Protein 1B25 (pdb70)

Radius of gyration: 45.59 Å; Cα contacts (8 Å, |Δi|>4): 6477; chains: 4; bounding box: 80×130×134 Å

Secondary structure (DSSP, 8-state):
--S---EEEEEETTT--EEEEE--HHHHHHH-SHHHHHHHHHHHH-SS--TTSTTS-EEEE--TTTTS--TT--EEEEEEE-TTTSSEEEEEEE-HHHHHHHHTT-SEEEEES--SS-EEEEEETTEEEEEE-TTTTT--HHHHHHHHHHHH-SSSEEEE--HHHHTT-TTB-EEETTTEEE-TTTHHHHHHHTTEEEEEEE--PPPP-S-HHHHHHHHHHHHHHHHHSTTHHHHHHHGGGGHHHHHHHTT-S-BTTTTBS--TTGGGGSHHHHHHHEEEEE--TT-SS--EEEEE-TTS-EEEE-HHHHHHHTGGGT---HHHHHHHHHHHHHHTB-HHHHHHHHHHHHHHHHTTSSSSS--TT-HHHHHHHHHHHHTT-HHHHHHHTT-HHHHHHHHT-GGG--EETTEEP-S---TT-HHHHHHHHH-BTBS-STT---HHHHHT--TT-------THHHHHHHHHHHIIIIIHHHHT--SHHHHHH---TTHHHHHHHHHHS----HHHHHHHHHHHHHHHHHHHHHHTTT---GGGGPPPTHHHH---SSSTTTT----HHHHHHHHHHHHHHHTB-TTS-B-HHHHHHTT-TTHHHHHHTTS---/--S---EEEEEETTT--EEEEE--HHHHHHH-SHHHHHHHHHHHH-SS--TTSTTS-EEEE--TTTTS--TT--EEEEEEE-TTTSSEEEEEEE-HHHHHHHHTT-SEEEEES--SS-EEEEEETTEEEEEE-TTTTTS-HHHHHHHHHHHH-SSSEEEE--HHHHTT-TTB-EEETTTEEE-TTTHHHHHHHTTEEEEEEE--PPPP-S-HHHHHHHHHHHHHHHHHSTTHHHHHHHGGGGHHHHHHHTT-S-BTTTTBS--TTGGGGSHHHHHTTEEEEE--TT-SS--EEEEE-TTS-EEEE-HHHHHHHTGGGT---HHHHHHHHHHHHHHTB-HHHHHHHHHHHHHHHHTTSSSSS--TT-HHHHHHHHHHHHHT-HHHHHHHTT-HHHHHHHHT-GGG--EETTEEP-S---TT-HHHHHHHHH-TTSS-STT---HHHHHT--TT-------THHHHHHHHHHIIIIIIHHHHT--SHIIIII---TTHHHHHHHHHHS----HHHHHHHHHHHHHHHHHHHHHHTTT---GGGG---THHHH----SSTTTT----HHHHHHHHHHHHHHHTB-TTS-B-HHHHHHTT-TTHHHHHHTTS---/--S---EEEEEETTT--EEEEE--HHHHHHH-SHHHHHHHHHHHH-SS--TTSTTS-EEEE--TTTTS--TT--EEEEEEE-TTTSSEEEEEEE-HHHHHHHHTT-SEEEEES--SS-EEEEEETTEEEEEE-TTTTT--HHHHHHHHHHHH-SS-EEEE--HHHHTT-TTB-EEETTTEEE-TTTHHHHHHHTTEEEEEEE--PPPP-S-HHHHHHHHHHHHHHHHTSTTHHHHHHHGGGGHHHHHHHTT-S-BTTTTBS--TTGGGGSHHHHHHHEEEEE--TT-SS--EEEEE-TTS-EEEE-HHHHHHHTGGGT---HHHHHHHHHHHHHHTB-HHHHHHHHHHHHHHHHTTSSSSS--TT-HHHHHHHHHHHHTT-HHHHHHHTT-HHHHHHHHT-GGG--EETTEEP-S---TT-HHHHHHHHH-BTBS-STT---HHHHHT--TT-------THHHHHHHHHHIIIIIIHHHTT--SHHHHHH---TTHHHHHHHHHHS----HHHHHHHHHHHHHHHHHHHHHHTTT---GGGGPPPTHHHH---SSSTTTT----HHHHHHHHHHHHHHHTB-TTS-B-HHHHHHTT-TTHHHHHHTTS---/--S---EEEEEETTT--EEEEE--HHHHHHH-SHHHHHHHHHHHH-SS--TTSTTS-EEEE--TTTTS--TT--EEEEEEE-TTTSSEEEEEEE-HHHHHHHHTT-SEEEEES--SS-EEEEEETTEEEEEE-TTTTT--HHHHHHHHHHHH-SSSEEEE--HHHHTT-TTB-EEETTTEEE-TTTHHHHHHHTTEEEEEEE--PPPP-S-HHHHHHHHHHHHHHHHTSTTHHHHHHHGGGGHHHHHHHTT-S-BTTTTBS--TTGGGGSHHHHHHHEEEEE--TT-SS--EEEEE-TTS-EEEE-HHHHHHHTGGGT---HHHHHHHHHHHHHHTB-HHHHHHHHHHHHHHHHTTSSSSS--TT-HHHHHHHHHHHHTT-HHHHHHHTT-HHHHHHHHT-GGG--EETTEEP-S---TT-HHHHHHHHH-BTBS-STT---HHHHHT--TT-------THHHHHHHHHIIIIIIIHHHHT--SHHHHHH---TTHHHHHHHHHHS----HHHHHHHHHHHHHHHHHHHHHHTTT---GGGGPPPTHHHH---SSSTTTT----HHHHHHHHHHHHHHHTB-TTS-B-HHHHHHTT-TTHHHHHHTTS---

Solvent-accessible surface area: 74053 Å² total; per-residue (Å²): 97,112,0,5,52,3,52,0,1,14,0,24,9,67,93,44,88,53,106,55,45,136,11,62,60,116,17,1,82,57,2,2,3,0,0,0,2,0,3,43,1,0,3,66,54,0,120,61,23,124,18,54,23,49,98,0,18,0,0,0,0,0,2,0,0,0,5,16,62,0,0,2,0,0,31,0,0,0,0,0,15,0,14,20,14,22,0,0,0,1,3,29,3,1,0,70,0,0,6,16,0,0,82,0,0,2,3,0,0,0,0,39,6,72,5,156,113,18,17,0,0,4,1,42,27,94,53,23,8,24,0,5,0,61,18,0,72,41,42,29,2,23,52,0,12,122,18,0,52,56,1,1,7,164,95,6,1,0,0,1,0,0,3,0,0,21,51,56,0,42,0,0,3,0,2,0,40,62,8,27,44,4,1,17,0,0,0,0,0,0,0,2,10,0,58,0,0,0,0,1,0,37,5,73,63,131,6,50,14,41,59,107,121,62,13,121,121,4,6,93,71,0,32,70,63,0,90,125,13,138,12,36,82,38,4,109,75,3,3,39,1,10,5,0,40,20,0,15,96,22,46,0,0,0,2,70,0,0,32,16,0,85,1,86,75,2,78,4,0,2,2,47,1,0,17,0,6,26,45,81,57,58,29,20,14,79,34,36,6,41,22,0,1,0,0,26,1,23,90,25,77,57,4,3,2,34,5,21,13,0,0,0,0,0,0,0,0,10,5,16,58,0,2,30,0,0,3,0,0,46,10,0,9,40,6,0,3,9,13,9,0,0,0,0,0,0,0,0,0,0,17,0,23,97,132,49,74,20,203,106,36,8,51,35,44,51,35,171,19,0,59,99,6,0,47,31,0,0,106,54,146,35,166,21,1,53,35,0,0,43,0,0,86,45,0,3,120,159,41,66,1,108,74,1,6,0,25,3,15,0,0,0,0,0,0,12,0,0,1,2,3,0,0,0,0,0,2,0,0,1,0,6,0,0,0,18,19,12,2,2,30,0,0,15,98,21,31,63,61,26,13,30,152,96,186,55,44,38,71,78,92,17,0,59,46,0,0,67,16,0,43,20,6,0,0,5,1,7,2,0,0,4,16,44,33,0,49,36,22,11,54,3,41,37,84,22,2,17,107,0,0,89,4,0,6,29,31,84,19,75,62,107,63,7,76,85,3,0,21,18,0,3,2,0,1,5,0,3,2,0,20,27,59,113,12,169,13,65,35,117,59,0,31,6,8,71,7,0,18,79,46,9,3,84,33,33,109,27,138,46,57,81,1,47,102,129,98,0,31,96,3,0,29,37,0,1,162,35,16,21,10,0,102,53,0,0,0,74,68,112,20,0,107,107,12,59,0,69,79,0,16,70,34,0,83,174,38,24,102,18,103,102,111,0,4,50,2,49,0,1,19,0,25,10,62,98,41,87,52,109,57,49,134,8,77,67,105,17,1,75,39,2,4,2,0,0,0,2,0,3,43,3,0,2,59,58,0,109,64,21,125,19,54,24,49,98,0,20,0,0,1,0,0,3,0,0,0,2,13,62,0,0,3,0,0,29,0,0,0,0,0,16,0,21,22,13,22,0,1,0,1,5,27,4,1,0,86,0,0,5,21,0,0,71,0,0,2,3,0,0,0,0,46,7,82,5,152,46,19,6,0,0,4,1,43,26,95,54,24,6,23,0,0,0,69,18,0,77,40,43,31,2,24,55,0,11,118,16,0,54,65,1,0,6,181,108,5,0,0,0,1,0,0,2,0,0,23,51,54,0,40,0,0,3,0,3,0,41,62,7,28,46,4,3,18,0,0,0,0,0,0,0,5,11,0,67,0,0,0,0,0,0,20,7,95,69,144,8,48,14,40,60,128,119,48,12,142,120,8,6,102,72,0,37,69,62,0,91,115,14,134,16,32,80,39,3,103,75,2,3,39,1,9,6,0,39,22,0,15,98,24,44,0,0,0,0,70,0,0,30,17,0,81,1,88,72,2,79,4,0,1,1,47,1,0,18,0,5,28,42,83,55,70,28,20,12,64,32,37,6,35,22,0,1,0,0,24,2,24,91,24,74,58,4,4,2,38,6,22,12,0,0,0,0,0,0,0,0,8,4,14,59,0,4,32,0,0,4,0,0,41,11,0,10,37,7,0,2,9,13,7,0,0,0,0,0,0,0,0,0,0,17,0,24,99,125,38,75,25,183,149,33,9,50,34,41,53,32,166,19,0,60,92,5,0,42,28,0,0,89,53,96,51,162,43,1,53,29,0,0,43,0,0,103,46,0,6,148,150,34,70,2,111,70,2,6,0,31,3,11,0,0,0,0,0,0,12,0,0,0,1,4,0,0,0,0,0,2,0,0,1,0,7,0,0,0,18,20,12,1,1,31,0,0,12,106,20,32,63,62,23,16,41,151,100,162,36,30,37,74,77,92,13,0,48,51,0,0,71,19,0,42,21,6,0,0,6,1,6,2,0,0,4,18,42,31,0,46,35,22,15,52,2,42,38,76,24,1,18,97,0,0,64,2,0,7,48,36,100,20,73,64,106,62,9,74,79,1,1,22,17,0,3,2,0,1,6,0,4,1,0,25,27,43,111,8,145,17,67,37,116,38,0,24,8,10,85,4,0,20,88,49,12,3,81,33,38,112,32,140,46,61,80,1,45,81,147,99,0,43,111,4,0,33,36,0,2,163,39,17,19,9,3,101,51,0,0,0,76,62,137,14,0,111,107,7,62,0,76,79,0,20,80,40,0,80,180,35,32,98,14,106,100,109,0,4,50,3,54,0,2,22,2,27,10,77,95,39,98,52,99,57,41,135,12,69,45,110,21,2,78,55,2,2,4,0,0,0,2,0,4,44,1,0,2,66,51,0,114,64,21,122,25,56,21,50,98,0,20,0,0,0,0,0,3,0,0,0,4,7,57,0,1,3,0,0,30,0,0,0,0,0,16,0,16,20,12,23,0,1,0,1,4,30,3,0,0,67,0,0,7,8,0,1,82,0,1,2,4,0,0,0,0,47,6,91,4,194,127,20,17,0,0,3,1,24,28,94,55,24,5,23,0,2,0,56,21,0,72,42,40,32,2,21,52,0,12,117,19,0,39,51,0,0,5,156,79,4,0,0,0,0,0,0,2,0,0,14,51,49,0,44,0,0,3,0,2,0,45,63,7,26,44,4,2,17,0,0,0,0,0,0,0,0,8,0,43,0,0,0,0,1,0,14,4,79,62,149,7,45,23,43,64,89,116,59,3,108,114,6,8,124,68,0,46,66,62,0,83,123,13,134,13,30,82,39,2,79,73,2,4,38,0,11,5,0,42,21,0,15,98,26,43,0,0,0,1,70,0,0,33,15,0,85,1,86,74,1,78,4,0,2,1,49,1,0,16,0,6,27,44,85,59,56,27,21,13,83,32,34,6,31,20,0,1,0,0,24,2,26,88,24,77,56,4,2,1,34,5,20,12,0,0,0,0,0,0,0,0,9,4,14,58,0,4,34,0,0,4,0,0,42,12,0,8,36,7,0,2,8,12,9,0,0,0,0,0,0,0,0,0,0,10,0,23,105,122,37,74,16,170,142,36,11,57,34,42,50,27,160,18,0,61,100,6,0,47,34,0,0,105,52,141,47,138,34,1,53,22,0,0,40,0,0,104,28,0,4,133,127,43,59,2,96,96,2,1,0,15,3,13,0,0,0,0,0,0,12,0,0,1,1,4,0,0,0,0,0,2,0,0,1,0,5,0,0,0,18,20,11,1,2,30,0,0,12,103,18,31,62,67,25,14,34,150,77,176,65,42,39,70,76,95,14,0,52,51,0,0,71,18,0,41,21,7,0,0,5,2,7,2,0,0,3,17,43,33,1,49,38,25,14,51,2,42,38,76,25,1,18,109,1,0,89,2,0,5,31,34,83,19,75,65,109,61,8,75,84,3,0,21,18,0,2,2,1,1,5,0,3,0,0,20,27,60,115,7,174,16,69,36,113,46,0,20,1,0,60,4,0,25,111,48,8,3,81,34,36,110,30,142,46,68,80,1,44,85,160,104,0,42,121,3,0,32,36,0,2,164,38,16,21,10,2,103,50,0,0,0,68,70,105,21,0,111,109,13,69,0,74,80,0,15,74,36,0,88,176,36,36,99,16,92,81,116,0,5,52,4,69,0,1,22,1,24,10,85,99,39,91,54,110,64,46,153,10,74,98,112,15,1,82,35,2,2,2,0,0,0,2,0,3,40,0,0,2,65,49,0,117,63,24,124,20,54,24,49,94,0,19,0,0,0,0,0,3,1,0,0,5,7,64,0,0,2,0,0,30,0,0,0,0,0,15,0,17,20,12,25,0,1,0,1,4,28,3,1,0,70,0,0,6,14,0,1,64,0,0,3,4,0,0,0,0,46,6,90,6,196,104,22,16,0,0,5,1,44,24,101,56,24,5,22,0,5,0,49,20,0,65,42,40,32,2,23,54,0,12,122,18,0,50,47,1,3,8,154,101,8,0,0,0,1,0,0,2,0,0,18,52,54,0,42,0,0,3,0,2,0,41,64,7,26,44,4,1,17,0,0,0,0,0,0,0,1,10,0,58,0,0,0,0,1,0,60,5,66,66,136,7,49,20,42,63,121,147,60,6,130,117,8,2,77,73,0,32,79,63,0,91,122,13,134,15,33,82,42,2,113,72,3,3,38,1,10,5,0,38,21,0,16,100,24,44,0,0,0,1,70,0,0,32,17,0,83,1,87,74,2,75,3,0,2,1,51,1,0,17,0,6,25,51,75,56,56,28,21,14,79,34,36,6,38,23,0,1,0,0,25,2,22,88,24,79,65,4,2,2,35,4,21,12,0,0,0,0,0,0,0,0,9,4,14,58,0,3,32,0,0,3,0,0,41,12,0,9,35,6,0,2,9,13,9,0,0,0,0,0,0,0,0,0,0,16,0,24,98,119,34,74,24,161,141,34,9,52,32,44,51,23,155,19,0,52,91,6,0,45,24,0,0,100,53,110,48,163,45,1,50,26,0,0,45,0,0,86,42,0,4,124,147,40,63,0,112,51,0,6,1,30,4,14,0,0,0,0,0,0,11,0,0,1,1,4,0,0,0,0,0,2,0,0,1,0,6,0,0,0,19,20,12,1,1,31,0,0,12,110,20,32,59,66,25,15,33,148,99,187,58,42,35,73,78,98,14,0,47,50,0,0,70,20,0,43,18,6,0,0,5,2,7,2,0,0,3,18,42,32,0,51,36,22,16,51,1,45,43,75,24,0,15,119,0,0,99,4,0,6,45,35,78,19,71,62,97,59,7,83,73,2,0,22,14,0,3,2,1,2,6,0,4,1,0,22,27,59,111,14,173,17,66,39,106,45,0,26,6,9,95,7,0,24,85,55,6,3,81,33,35,111,33,138,45,61,82,1,62,93,165,96,0,46,113,3,0,33,35,0,1,161,37,17,20,8,9,101,60,0,0,0,71,66,94,16,0,101,127,16,63,0,76,80,0,18,78,34,0,83,176,38,25,101,15,90

CATH classification: 3.60.9.10 (+2 more: 1.10.569.10, 1.10.599.10)

Organism: Pyrococcus furiosus (strain ATCC 43587 / DSM 3638 / JCM 8422 / Vc1) (NCBI:txid186497)

Structure (mmCIF, N/CA/C/O backbone):
data_1B25
#
_entry.id   1B25
#
_cell.length_a   100.340
_cell.length_b   170.850
_cell.length_c   180.640
_cell.angle_alpha   90.00
_cell.angle_beta   90.00
_cell.angle_gamma   90.00
#
_symmetry.space_group_name_H-M   'P 21 21 21'
#
loop_
_entity.id
_entity.type
_entity.pdbx_description
1 polymer 'PROTEIN (FORMALDEHYDE FERREDOXIN OXIDOREDUCTASE)'
2 non-polymer 'IRON/SULFUR CLUSTER'
3 non-polymer TUNGSTOPTERIN
4 water water
#
loop_
_atom_site.group_PDB
_atom_site.id
_atom_site.type_symbol
_atom_site.label_atom_id
_atom_site.label_alt_id
_atom_site.label_comp_id
_atom_site.label_asym_id
_atom_site.label_entity_id
_atom_site.label_seq_id
_atom_site.pdbx_PDB_ins_code
_atom_site.Cartn_x
_atom_site.Cartn_y
_atom_site.Cartn_z
_atom_site.occupancy
_atom_site.B_iso_or_equiv
_atom_site.auth_seq_id
_atom_site.auth_comp_id
_atom_site.auth_asym_id
_atom_site.auth_atom_id
_atom_site.pdbx_PDB_model_num
ATOM 1 N N . MET A 1 1 ? 52.494 47.271 148.977 1.00 40.64 1 MET A N 1
ATOM 2 C CA . MET A 1 1 ? 52.834 48.627 148.457 1.00 38.59 1 MET A CA 1
ATOM 3 C C . MET A 1 1 ? 51.719 49.065 147.509 1.00 38.07 1 MET A C 1
ATOM 4 O O . MET A 1 1 ? 51.262 48.280 146.673 1.00 36.07 1 MET A O 1
ATOM 9 N N . TYR A 1 2 ? 51.261 50.305 147.674 1.00 37.17 2 TYR A N 1
ATOM 10 C CA . TYR A 1 2 ? 50.211 50.885 146.835 1.00 35.04 2 TYR A CA 1
ATOM 11 C C . TYR A 1 2 ? 50.782 52.056 146.046 1.00 31.51 2 TYR A C 1
ATOM 12 O O . TYR A 1 2 ? 51.725 52.714 146.494 1.00 25.38 2 TYR A O 1
ATOM 21 N N . GLY A 1 3 ? 50.161 52.355 144.906 1.00 28.19 3 GLY A N 1
ATOM 22 C CA . GLY A 1 3 ? 50.622 53.449 144.072 1.00 25.83 3 GLY A CA 1
ATOM 23 C C . GLY A 1 3 ? 51.857 53.040 143.301 1.00 26.46 3 GLY A C 1
ATOM 24 O O . GLY A 1 3 ? 51.789 52.755 142.108 1.00 28.05 3 GLY A O 1
ATOM 25 N N . TRP A 1 4 ? 52.991 53.015 143.988 1.00 26.86 4 TRP A N 1
ATOM 26 C CA . TRP A 1 4 ? 54.252 52.617 143.378 1.00 26.97 4 TRP A CA 1
ATOM 27 C C . TRP A 1 4 ? 54.226 51.113 143.101 1.00 21.33 4 TRP A C 1
ATOM 28 O O . TRP A 1 4 ? 53.639 50.344 143.867 1.00 25.72 4 TRP A O 1
ATOM 39 N N . TRP A 1 5 ? 54.881 50.698 142.020 1.00 25.16 5 TRP A N 1
ATOM 40 C CA . TRP A 1 5 ? 54.985 49.278 141.679 1.00 27.14 5 TRP A CA 1
ATOM 41 C C . TRP A 1 5 ? 56.190 48.733 142.429 1.00 24.68 5 TRP A C 1
ATOM 42 O O . TRP A 1 5 ? 56.221 47.569 142.829 1.00 22.49 5 TRP A O 1
ATOM 53 N N . GLY A 1 6 ? 57.157 49.616 142.662 1.00 25.27 6 GLY A N 1
ATOM 54 C CA . GLY A 1 6 ? 58.396 49.217 143.295 1.00 26.26 6 GLY A CA 1
ATOM 55 C C . GLY A 1 6 ? 59.205 48.459 142.248 1.00 26.78 6 GLY A C 1
ATOM 56 O O . GLY A 1 6 ? 60.111 47.699 142.589 1.00 26.79 6 GLY A O 1
ATOM 57 N N . ARG A 1 7 ? 58.894 48.697 140.968 1.00 24.64 7 ARG A N 1
ATOM 58 C CA . ARG A 1 7 ? 59.563 48.029 139.847 1.00 18.71 7 ARG A CA 1
ATOM 59 C C . ARG A 1 7 ? 60.136 49.017 138.830 1.00 21.49 7 ARG A C 1
ATOM 60 O O . ARG A 1 7 ? 59.488 50.007 138.484 1.00 19.60 7 ARG A O 1
ATOM 68 N N . ILE A 1 8 ? 61.351 48.741 138.352 1.00 21.94 8 ILE A N 1
ATOM 69 C CA . ILE A 1 8 ? 62.035 49.585 137.370 1.00 21.00 8 ILE A CA 1
ATOM 70 C C . ILE A 1 8 ? 62.468 48.693 136.211 1.00 22.91 8 ILE A C 1
ATOM 71 O O . ILE A 1 8 ? 63.142 47.696 136.428 1.00 20.35 8 ILE A O 1
ATOM 76 N N . LEU A 1 9 ? 62.033 49.011 134.994 1.00 20.02 9 LEU A N 1
ATOM 77 C CA . LEU A 1 9 ? 62.426 48.228 133.823 1.00 18.18 9 LEU A CA 1
ATOM 78 C C . LEU A 1 9 ? 63.862 48.594 133.410 1.00 16.38 9 LEU A C 1
ATOM 79 O O . LEU A 1 9 ? 64.216 49.779 133.275 1.00 16.53 9 LEU A O 1
ATOM 84 N N . ARG A 1 10 ? 64.695 47.574 133.229 1.00 17.00 10 ARG A N 1
ATOM 85 C CA . ARG A 1 10 ? 66.095 47.791 132.855 1.00 19.85 10 ARG A CA 1
ATOM 86 C C . ARG A 1 10 ? 66.382 47.212 131.485 1.00 18.89 10 ARG A C 1
ATOM 87 O O . ARG A 1 10 ? 66.191 46.018 131.252 1.00 18.72 10 ARG A O 1
ATOM 95 N N . VAL A 1 11 ? 66.846 48.065 130.579 1.00 18.28 11 VAL A N 1
ATOM 96 C CA . VAL A 1 11 ? 67.175 47.638 129.231 1.00 17.47 11 VAL A CA 1
ATOM 97 C C . VAL A 1 11 ? 68.634 47.987 128.940 1.00 21.56 11 VAL A C 1
ATOM 98 O O . VAL A 1 11 ? 69.022 49.148 129.042 1.00 21.90 11 VAL A O 1
ATOM 102 N N . ASN A 1 12 ? 69.457 46.970 128.670 1.00 18.85 12 ASN A N 1
ATOM 103 C CA . ASN A 1 12 ? 70.870 47.198 128.339 1.00 18.08 12 ASN A CA 1
ATOM 104 C C . ASN A 1 12 ? 71.017 46.971 126.835 1.00 21.03 12 ASN A C 1
ATOM 105 O O . ASN A 1 12 ? 70.888 45.839 126.352 1.00 19.76 12 ASN A O 1
ATOM 110 N N . LEU A 1 13 ? 71.249 48.051 126.089 1.00 17.83 13 LEU A N 1
ATOM 111 C CA . LEU A 1 13 ? 71.375 47.946 124.636 1.00 18.14 13 LEU A CA 1
ATOM 112 C C . LEU A 1 13 ? 72.692 47.344 124.164 1.00 18.29 13 LEU A C 1
ATOM 113 O O . LEU A 1 13 ? 72.807 46.946 123.004 1.00 20.00 13 LEU A O 1
ATOM 118 N N . THR A 1 14 ? 73.687 47.281 125.045 1.00 18.76 14 THR A N 1
ATOM 119 C CA . THR A 1 14 ? 74.964 46.700 124.654 1.00 21.07 14 THR A CA 1
ATOM 120 C C . THR A 1 14 ? 74.868 45.189 124.712 1.00 18.06 14 THR A C 1
ATOM 121 O O . THR A 1 14 ? 75.237 44.507 123.756 1.00 18.45 14 THR A O 1
ATOM 125 N N . THR A 1 15 ? 74.263 44.674 125.776 1.00 16.64 15 THR A N 1
ATOM 126 C CA . THR A 1 15 ? 74.155 43.230 125.964 1.00 18.91 15 THR A CA 1
ATOM 127 C C . THR A 1 15 ? 72.844 42.619 125.470 1.00 18.16 15 THR A C 1
ATOM 128 O O . THR A 1 15 ? 72.733 41.401 125.327 1.00 18.10 15 THR A O 1
ATOM 132 N N . GLY A 1 16 ? 71.841 43.459 125.236 1.00 19.90 16 GLY A N 1
ATOM 133 C CA . GLY A 1 16 ? 70.544 42.961 124.811 1.00 16.66 16 GLY A CA 1
ATOM 134 C C . GLY A 1 16 ? 69.721 42.491 126.006 1.00 15.82 16 GLY A C 1
ATOM 135 O O . GLY A 1 16 ? 68.580 42.035 125.858 1.00 19.02 16 GLY A O 1
ATOM 136 N N . GLU A 1 17 ? 70.286 42.625 127.205 1.00 21.10 17 GLU A N 1
ATOM 137 C CA . GLU A 1 17 ? 69.597 42.177 128.407 1.00 23.70 17 GLU A CA 1
ATOM 138 C C . GLU A 1 17 ? 68.450 43.074 128.873 1.00 27.02 17 GLU A C 1
ATOM 139 O O . GLU A 1 17 ? 68.602 44.291 128.964 1.00 28.57 17 GLU A O 1
ATOM 145 N N . VAL A 1 18 ? 67.310 42.451 129.160 1.00 26.45 18 VAL A N 1
ATOM 146 C CA . VAL A 1 18 ? 66.121 43.144 129.669 1.00 28.24 18 VAL A CA 1
ATOM 147 C C . VAL A 1 18 ? 65.750 42.465 130.985 1.00 28.45 18 VAL A C 1
ATOM 148 O O . VAL A 1 18 ? 65.575 41.242 131.046 1.00 25.44 18 VAL A O 1
ATOM 152 N N . LYS A 1 19 ? 65.657 43.259 132.042 1.00 26.49 19 LYS A N 1
ATOM 153 C CA . LYS A 1 19 ? 65.301 42.730 133.352 1.00 29.90 19 LYS A CA 1
ATOM 154 C C . LYS A 1 19 ? 64.498 43.754 134.145 1.00 27.19 19 LYS A C 1
ATOM 155 O O . LYS A 1 19 ? 64.395 44.916 133.760 1.00 26.03 19 LYS A O 1
ATOM 161 N N . VAL A 1 20 ? 63.896 43.308 135.235 1.00 27.61 20 VAL A N 1
ATOM 162 C CA . VAL A 1 20 ? 63.131 44.208 136.088 1.00 25.39 20 VAL A CA 1
ATOM 163 C C . VAL A 1 20 ? 63.821 44.317 137.455 1.00 28.22 20 VAL A C 1
ATOM 164 O O . VAL A 1 20 ? 64.150 43.310 138.093 1.00 31.50 20 VAL A O 1
ATOM 168 N N . GLN A 1 21 ? 64.155 45.545 137.827 1.00 29.90 21 GLN A N 1
ATOM 169 C CA . GLN A 1 21 ? 64.779 45.850 139.110 1.00 29.98 21 GLN A CA 1
ATOM 170 C C . GLN A 1 21 ? 63.693 46.175 140.136 1.00 32.04 21 GLN A C 1
ATOM 171 O O . GLN A 1 21 ? 62.845 47.029 139.899 1.00 31.25 21 GLN A O 1
ATOM 177 N N . GLU A 1 22 ? 63.677 45.461 141.254 1.00 33.39 22 GLU A N 1
ATOM 178 C CA . GLU A 1 22 ? 62.715 45.780 142.301 1.00 32.48 22 GLU A CA 1
ATOM 179 C C . GLU A 1 22 ? 63.481 46.648 143.280 1.00 33.82 22 GLU A C 1
ATOM 180 O O . GLU A 1 22 ? 64.624 46.343 143.621 1.00 34.79 22 GLU A O 1
ATOM 186 N N . TYR A 1 23 ? 62.914 47.801 143.618 1.00 33.11 23 TYR A N 1
ATOM 187 C CA . TYR A 1 23 ? 63.564 48.692 144.563 1.00 32.45 23 TYR A CA 1
ATOM 188 C C . TYR A 1 23 ? 62.714 48.774 145.837 1.00 33.81 23 TYR A C 1
ATOM 189 O O . TYR A 1 23 ? 61.513 48.465 145.821 1.00 32.79 23 TYR A O 1
ATOM 198 N N . PRO A 1 24 ? 63.338 49.132 146.972 1.00 35.62 24 PRO A N 1
ATOM 199 C CA . PRO A 1 24 ? 62.681 49.243 148.281 1.00 34.99 24 PRO A CA 1
ATOM 200 C C . PRO A 1 24 ? 61.578 50.295 148.426 1.00 35.80 24 PRO A C 1
ATOM 201 O O . PRO A 1 24 ? 61.696 51.414 147.907 1.00 34.94 24 PRO A O 1
ATOM 205 N N . GLU A 1 25 ? 60.527 49.945 149.169 1.00 37.61 25 GLU A N 1
ATOM 206 C CA . GLU A 1 25 ? 59.422 50.872 149.403 1.00 41.15 25 GLU A CA 1
ATOM 207 C C . GLU A 1 25 ? 59.895 52.146 150.098 1.00 36.98 25 GLU A C 1
ATOM 208 O O . GLU A 1 25 ? 59.310 53.207 149.910 1.00 42.62 25 GLU A O 1
ATOM 214 N N . GLU A 1 26 ? 60.952 52.049 150.900 1.00 37.77 26 GLU A N 1
ATOM 215 C CA . GLU A 1 26 ? 61.450 53.227 151.596 1.00 37.86 26 GLU A CA 1
ATOM 216 C C . GLU A 1 26 ? 62.123 54.191 150.632 1.00 31.45 26 GLU A C 1
ATOM 217 O O . GLU A 1 26 ? 62.168 55.391 150.876 1.00 30.43 26 GLU A O 1
ATOM 223 N N . VAL A 1 27 ? 62.654 53.666 149.533 1.00 32.99 27 VAL A N 1
ATOM 224 C CA . VAL A 1 27 ? 63.298 54.519 148.539 1.00 31.37 27 VAL A CA 1
ATOM 225 C C . VAL A 1 27 ? 62.167 55.222 147.791 1.00 26.47 27 VAL A C 1
ATOM 226 O O . VAL A 1 27 ? 62.256 56.408 147.487 1.00 23.58 27 VAL A O 1
ATOM 230 N N . ALA A 1 28 ? 61.085 54.482 147.549 1.00 22.52 28 ALA A N 1
ATOM 231 C CA . ALA A 1 28 ? 59.920 55.019 146.854 1.00 24.35 28 ALA A CA 1
ATOM 232 C C . ALA A 1 28 ? 59.328 56.177 147.653 1.00 25.74 28 ALA A C 1
ATOM 233 O O . ALA A 1 28 ? 59.045 57.228 147.104 1.00 22.67 28 ALA A O 1
ATOM 235 N N . LYS A 1 29 ? 59.178 55.977 148.963 1.00 29.98 29 LYS A N 1
ATOM 236 C CA . LYS A 1 29 ? 58.636 56.999 149.872 1.00 31.52 29 LYS A CA 1
ATOM 237 C C . LYS A 1 29 ? 59.580 58.192 150.002 1.00 28.86 29 LYS A C 1
ATOM 238 O O . LYS A 1 29 ? 59.149 59.345 149.993 1.00 29.82 29 LYS A O 1
ATOM 244 N N . LYS A 1 30 ? 60.869 57.885 150.101 1.00 29.27 30 LYS A N 1
ATOM 245 C CA . LYS A 1 30 ? 61.940 58.866 150.245 1.00 27.19 30 LYS A CA 1
ATOM 246 C C . LYS A 1 30 ? 62.118 59.783 149.021 1.00 29.24 30 LYS A C 1
ATOM 247 O O . LYS A 1 30 ? 62.293 61.001 149.163 1.00 27.43 30 LYS A O 1
ATOM 253 N N . PHE A 1 31 ? 62.031 59.210 147.822 1.00 26.38 31 PHE A N 1
ATOM 254 C CA . PHE A 1 31 ? 62.218 59.983 146.593 1.00 22.64 31 PHE A CA 1
ATOM 255 C C . PHE A 1 31 ? 60.966 60.245 145.766 1.00 22.09 31 PHE A C 1
ATOM 256 O O . PHE A 1 31 ? 60.989 61.072 144.855 1.00 21.37 31 PHE A O 1
ATOM 264 N N . ILE A 1 32 ? 59.888 59.540 146.118 1.00 23.68 32 ILE A N 1
ATOM 265 C CA . ILE A 1 32 ? 58.571 59.639 145.493 1.00 21.67 32 ILE A CA 1
ATOM 266 C C . ILE A 1 32 ? 58.464 59.170 144.042 1.00 23.65 32 ILE A C 1
ATOM 267 O O . ILE A 1 32 ? 57.610 58.340 143.727 1.00 22.46 32 ILE A O 1
ATOM 272 N N . GLY A 1 33 ? 59.327 59.689 143.170 1.00 21.18 33 GLY A N 1
ATOM 273 C CA . GLY A 1 33 ? 59.290 59.308 141.771 1.00 17.90 33 GLY A CA 1
ATOM 274 C C . GLY A 1 33 ? 59.873 60.390 140.897 1.00 14.32 33 GLY A C 1
ATOM 275 O O . GLY A 1 33 ? 60.472 61.335 141.396 1.00 20.92 33 GLY A O 1
ATOM 276 N N . GLY A 1 34 ? 59.727 60.228 139.585 1.00 16.73 34 GLY A N 1
ATOM 277 C CA . GLY A 1 34 ? 60.219 61.209 138.633 1.00 13.01 34 GLY A CA 1
ATOM 278 C C . GLY A 1 34 ? 61.663 61.610 138.827 1.00 16.07 34 GLY A C 1
ATOM 279 O O . GLY A 1 34 ? 62.552 60.764 138.892 1.00 20.23 34 GLY A O 1
ATOM 280 N N . ARG A 1 35 ? 61.884 62.915 138.945 1.00 19.71 35 ARG A N 1
ATOM 281 C CA . ARG A 1 35 ? 63.211 63.485 139.155 1.00 19.11 35 ARG A CA 1
ATOM 282 C C . ARG A 1 35 ? 63.881 62.937 140.436 1.00 22.56 35 ARG A C 1
ATOM 283 O O . ARG A 1 35 ? 65.093 62.733 140.463 1.00 18.55 35 ARG A O 1
ATOM 291 N N . GLY A 1 36 ? 63.091 62.716 141.490 1.00 22.36 36 GLY A N 1
ATOM 292 C CA . GLY A 1 36 ? 63.626 62.199 142.741 1.00 19.87 36 GLY A CA 1
ATOM 293 C C . GLY A 1 36 ? 64.208 60.820 142.537 1.00 22.92 36 GLY A C 1
ATOM 294 O O . GLY A 1 36 ? 65.326 60.524 142.960 1.00 21.28 36 GLY A O 1
ATOM 295 N N . LEU A 1 37 ? 63.437 59.976 141.868 1.00 19.44 37 LEU A N 1
ATOM 296 C CA . LEU A 1 37 ? 63.870 58.625 141.565 1.00 20.59 37 LEU A CA 1
ATOM 297 C C . LEU A 1 37 ? 65.069 58.680 140.603 1.00 22.00 37 LEU A C 1
ATOM 298 O O . LEU A 1 37 ? 66.051 57.960 140.788 1.00 22.01 37 LEU A O 1
ATOM 303 N N . ALA A 1 38 ? 65.018 59.580 139.620 1.00 18.75 38 ALA A N 1
ATOM 304 C CA . ALA A 1 38 ? 66.108 59.717 138.656 1.00 22.36 38 ALA A CA 1
ATOM 305 C C . ALA A 1 38 ? 67.410 60.158 139.315 1.00 26.98 38 ALA A C 1
ATOM 306 O O . ALA A 1 38 ? 68.488 59.627 138.996 1.00 22.90 38 ALA A O 1
ATOM 308 N N . ALA A 1 39 ? 67.323 61.121 140.235 1.00 25.50 39 ALA A N 1
ATOM 309 C CA . ALA A 1 39 ? 68.528 61.602 140.901 1.00 23.43 39 ALA A CA 1
ATOM 310 C C . ALA A 1 39 ? 69.135 60.469 141.741 1.00 22.62 39 ALA A C 1
ATOM 311 O O . ALA A 1 39 ? 70.352 60.313 141.776 1.00 24.45 39 ALA A O 1
ATOM 313 N N . TRP A 1 40 ? 68.295 59.643 142.359 1.00 20.31 40 TRP A N 1
ATOM 314 C CA . TRP A 1 40 ? 68.779 58.516 143.149 1.00 19.40 40 TRP A CA 1
ATOM 315 C C . TRP A 1 40 ? 69.536 57.532 142.231 1.00 25.78 40 TRP A C 1
ATOM 316 O O . TRP A 1 40 ? 70.640 57.076 142.558 1.00 22.22 40 TRP A O 1
ATOM 327 N N . ILE A 1 41 ? 68.953 57.235 141.067 1.00 28.93 41 ILE A N 1
ATOM 328 C CA . ILE A 1 41 ? 69.569 56.327 140.083 1.00 25.25 41 ILE A CA 1
ATOM 329 C C . ILE A 1 41 ? 70.889 56.875 139.508 1.00 22.09 41 ILE A C 1
ATOM 330 O O . ILE A 1 41 ? 71.867 56.152 139.447 1.00 22.96 41 ILE A O 1
ATOM 335 N N . LEU A 1 42 ? 70.923 58.137 139.092 1.00 20.42 42 LEU A N 1
ATOM 336 C CA . LEU A 1 42 ? 72.154 58.715 138.544 1.00 22.17 42 LEU A CA 1
ATOM 337 C C . LEU A 1 42 ? 73.308 58.823 139.548 1.00 25.19 42 LEU A C 1
ATOM 338 O O . LEU A 1 42 ? 74.471 58.629 139.190 1.00 20.94 42 LEU A O 1
ATOM 343 N N . TRP A 1 43 ? 72.987 59.154 140.795 1.00 22.11 43 TRP A N 1
ATOM 344 C CA . TRP A 1 43 ? 74.002 59.253 141.838 1.00 22.70 43 TRP A CA 1
ATOM 345 C C . TRP A 1 43 ? 74.724 57.905 141.911 1.00 23.66 43 TRP A C 1
ATOM 346 O O . TRP A 1 43 ? 75.943 57.829 141.834 1.00 25.52 43 TRP A O 1
ATOM 357 N N . ASN A 1 44 ? 73.934 56.848 142.016 1.00 24.08 44 ASN A N 1
ATOM 358 C CA . ASN A 1 44 ? 74.448 55.497 142.125 1.00 26.14 44 ASN A CA 1
ATOM 359 C C . ASN A 1 44 ? 75.017 54.887 140.849 1.00 32.65 44 ASN A C 1
ATOM 360 O O . ASN A 1 44 ? 76.050 54.222 140.894 1.00 30.56 44 ASN A O 1
ATOM 365 N N . GLU A 1 45 ? 74.402 55.185 139.707 1.00 30.11 45 GLU A N 1
ATOM 366 C CA . GLU A 1 45 ? 74.795 54.556 138.448 1.00 23.95 45 GLU A CA 1
ATOM 367 C C . GLU A 1 45 ? 75.409 55.367 137.332 1.00 26.45 45 GLU A C 1
ATOM 368 O O . GLU A 1 45 ? 75.620 54.829 136.249 1.00 30.65 45 GLU A O 1
ATOM 374 N N . ALA A 1 46 ? 75.688 56.646 137.562 1.00 21.86 46 ALA A N 1
ATOM 375 C CA . ALA A 1 46 ? 76.304 57.458 136.523 1.00 20.63 46 ALA A CA 1
ATOM 376 C C . ALA A 1 46 ? 77.439 58.251 137.141 1.00 23.40 46 ALA A C 1
ATOM 377 O O . ALA A 1 46 ? 77.588 59.458 136.923 1.00 23.49 46 ALA A O 1
ATOM 379 N N . ARG A 1 47 ? 78.249 57.541 137.917 1.00 25.54 47 ARG A N 1
ATOM 380 C CA . ARG A 1 47 ? 79.386 58.135 138.601 1.00 24.94 47 ARG A CA 1
ATOM 381 C C . ARG A 1 47 ? 80.601 58.275 137.675 1.00 27.65 47 ARG A C 1
ATOM 382 O O . ARG A 1 47 ? 81.169 57.275 137.220 1.00 32.11 47 ARG A O 1
ATOM 390 N N . GLY A 1 48 ? 80.950 59.517 137.351 1.00 26.22 48 GLY A N 1
ATOM 391 C CA . GLY A 1 48 ? 82.099 59.792 136.505 1.00 23.54 48 GLY A CA 1
ATOM 392 C C . GLY A 1 48 ? 82.022 59.432 135.030 1.00 28.70 48 GLY A C 1
ATOM 393 O O . GLY A 1 48 ? 83.009 59.574 134.316 1.00 30.93 48 GLY A O 1
ATOM 394 N N . VAL A 1 49 ? 80.857 59.011 134.555 1.00 23.58 49 VAL A N 1
ATOM 395 C CA . VAL A 1 49 ? 80.688 58.629 133.151 1.00 25.05 49 VAL A CA 1
ATOM 396 C C . VAL A 1 49 ? 80.700 59.791 132.152 1.00 25.67 49 VAL A C 1
ATOM 397 O O . VAL A 1 49 ? 80.368 60.928 132.498 1.00 27.56 49 VAL A O 1
ATOM 401 N N . GLU A 1 50 ? 81.169 59.524 130.936 1.00 21.53 50 GLU A N 1
ATOM 402 C CA . GLU A 1 50 ? 81.141 60.523 129.864 1.00 23.36 50 GLU A CA 1
ATOM 403 C C . GLU A 1 50 ? 79.657 60.562 129.456 1.00 25.74 50 GLU A C 1
ATOM 404 O O . GLU A 1 50 ? 79.045 59.515 129.231 1.00 21.96 50 GLU A O 1
ATOM 410 N N . PRO A 1 51 ? 79.057 61.757 129.361 1.00 26.22 51 PRO A N 1
ATOM 411 C CA . PRO A 1 51 ? 77.632 61.808 128.987 1.00 28.02 51 PRO A CA 1
ATOM 412 C C . PRO A 1 51 ? 77.162 61.123 127.693 1.00 20.94 51 PRO A C 1
ATOM 413 O O . PRO A 1 51 ? 76.044 60.619 127.642 1.00 20.13 51 PRO A O 1
ATOM 417 N N . LEU A 1 52 ? 78.022 61.050 126.682 1.00 23.26 52 LEU A N 1
ATOM 418 C CA . LEU A 1 52 ? 77.652 60.414 125.416 1.00 22.17 52 LEU A CA 1
ATOM 419 C C . LEU A 1 52 ? 78.234 59.003 125.239 1.00 21.47 52 LEU A C 1
ATOM 420 O O . LEU A 1 52 ? 78.230 58.460 124.131 1.00 20.81 52 LEU A O 1
ATOM 425 N N . SER A 1 53 ? 78.738 58.425 126.328 1.00 18.62 53 SER A N 1
ATOM 426 C CA . SER A 1 53 ? 79.330 57.101 126.292 1.00 18.47 53 SER A CA 1
ATOM 427 C C . SER A 1 53 ? 78.250 56.095 126.661 1.00 18.35 53 SER A C 1
ATOM 428 O O . SER A 1 53 ? 77.240 56.463 127.268 1.00 20.07 53 SER A O 1
ATOM 431 N N . PRO A 1 54 ? 78.462 54.803 126.339 1.00 18.80 54 PRO A N 1
ATOM 432 C CA . PRO A 1 54 ? 77.469 53.771 126.655 1.00 19.81 54 PRO A CA 1
ATOM 433 C C . PRO A 1 54 ? 77.128 53.633 128.138 1.00 19.35 54 PRO A C 1
ATOM 434 O O . PRO A 1 54 ? 76.068 53.106 128.473 1.00 21.61 54 PRO A O 1
ATOM 438 N N . GLU A 1 55 ? 78.006 54.128 129.019 1.00 20.40 55 GLU A N 1
ATOM 439 C CA . GLU A 1 55 ? 77.805 54.022 130.472 1.00 20.05 55 GLU A CA 1
ATOM 440 C C . GLU A 1 55 ? 76.803 55.011 131.069 1.00 22.01 55 GLU A C 1
ATOM 441 O O . GLU A 1 55 ? 76.328 54.809 132.199 1.00 20.23 55 GLU A O 1
ATOM 447 N N . ASN A 1 56 ? 76.489 56.080 130.338 1.00 18.00 56 ASN A N 1
ATOM 448 C CA . ASN A 1 56 ? 75.501 57.019 130.843 1.00 18.28 56 ASN A CA 1
ATOM 449 C C . ASN A 1 56 ? 74.151 56.298 130.883 1.00 22.52 56 ASN A C 1
ATOM 450 O O . ASN A 1 56 ? 73.926 55.334 130.136 1.00 19.63 56 ASN A O 1
ATOM 455 N N . LYS A 1 57 ? 73.293 56.714 131.814 1.00 23.52 57 LYS A N 1
ATOM 456 C CA . LYS A 1 57 ? 71.970 56.120 131.977 1.00 18.41 57 LYS A CA 1
ATOM 457 C C . LYS A 1 57 ? 70.873 57.087 131.517 1.00 23.50 57 LYS A C 1
ATOM 458 O O . LYS A 1 57 ? 70.823 58.243 131.949 1.00 20.81 57 LYS A O 1
ATOM 464 N N . LEU A 1 58 ? 70.022 56.612 130.612 1.00 17.60 58 LEU A N 1
ATOM 465 C CA . LEU A 1 58 ? 68.899 57.394 130.115 1.00 17.46 58 LEU A CA 1
ATOM 466 C C . LEU A 1 58 ? 67.676 56.889 130.901 1.00 20.04 58 LEU A C 1
ATOM 467 O O . LEU A 1 58 ? 67.290 55.723 130.820 1.00 20.44 58 LEU A O 1
ATOM 472 N N . ILE A 1 59 ? 67.081 57.778 131.680 1.00 20.15 59 ILE A N 1
ATOM 473 C CA . ILE A 1 59 ? 65.960 57.417 132.530 1.00 17.79 59 ILE A CA 1
ATOM 474 C C . ILE A 1 59 ? 64.626 58.058 132.167 1.00 16.21 59 ILE A C 1
ATOM 475 O O . ILE A 1 59 ? 64.540 59.266 131.995 1.00 18.93 59 ILE A O 1
ATOM 480 N N . PHE A 1 60 ? 63.581 57.235 132.104 1.00 19.53 60 PHE A N 1
ATOM 481 C CA . PHE A 1 60 ? 62.217 57.695 131.835 1.00 18.51 60 PHE A CA 1
ATOM 482 C C . PHE A 1 60 ? 61.531 57.372 133.140 1.00 18.93 60 PHE A C 1
ATOM 483 O O . PHE A 1 60 ? 61.204 56.220 133.415 1.00 21.10 60 PHE A O 1
ATOM 491 N N . ALA A 1 61 ? 61.395 58.389 133.980 1.00 21.95 61 ALA A N 1
ATOM 492 C CA . ALA A 1 61 ? 60.831 58.203 135.301 1.00 17.33 61 ALA A CA 1
ATOM 493 C C . ALA A 1 61 ? 59.445 58.782 135.514 1.00 16.92 61 ALA A C 1
ATOM 494 O O . ALA A 1 61 ? 59.197 59.952 135.230 1.00 17.52 61 ALA A O 1
ATOM 496 N N . ALA A 1 62 ? 58.541 57.928 135.995 1.00 18.30 62 ALA A N 1
ATOM 497 C CA . ALA A 1 62 ? 57.170 58.315 136.304 1.00 19.21 62 ALA A CA 1
ATOM 498 C C . ALA A 1 62 ? 57.063 58.342 137.832 1.00 21.39 62 ALA A C 1
ATOM 499 O O . ALA A 1 62 ? 58.034 58.044 138.536 1.00 20.44 62 ALA A O 1
ATOM 501 N N . GLY A 1 63 ? 55.875 58.670 138.333 1.00 23.31 63 GLY A N 1
ATOM 502 C CA . GLY A 1 63 ? 55.637 58.745 139.763 1.00 18.93 63 GLY A CA 1
ATOM 503 C C . GLY A 1 63 ? 54.290 58.107 140.033 1.00 20.93 63 GLY A C 1
ATOM 504 O O . GLY A 1 63 ? 53.588 57.731 139.085 1.00 20.83 63 GLY A O 1
ATOM 505 N N . PRO A 1 64 ? 53.854 58.052 141.308 1.00 22.10 64 PRO A N 1
ATOM 506 C CA . PRO A 1 64 ? 52.569 57.441 141.701 1.00 23.14 64 PRO A CA 1
ATOM 507 C C . PRO A 1 64 ? 51.297 57.981 141.041 1.00 19.43 64 PRO A C 1
ATOM 508 O O . PRO A 1 64 ? 50.332 57.239 140.857 1.00 21.18 64 PRO A O 1
ATOM 512 N N . PHE A 1 65 ? 51.331 59.245 140.618 1.00 20.02 65 PHE A N 1
ATOM 513 C CA . PHE A 1 65 ? 50.192 59.888 139.949 1.00 20.29 65 PHE A CA 1
ATOM 514 C C . PHE A 1 65 ? 49.994 59.383 138.522 1.00 25.22 65 PHE A C 1
ATOM 515 O O . PHE A 1 65 ? 48.889 59.433 137.970 1.00 22.57 65 PHE A O 1
ATOM 523 N N . ASN A 1 66 ? 51.080 58.905 137.929 1.00 21.31 66 ASN A N 1
ATOM 524 C CA . ASN A 1 66 ? 51.061 58.474 136.547 1.00 22.97 66 ASN A CA 1
ATOM 525 C C . ASN A 1 66 ? 50.383 57.148 136.297 1.00 19.01 66 ASN A C 1
ATOM 526 O O . ASN A 1 66 ? 50.441 56.230 137.120 1.00 23.98 66 ASN A O 1
ATOM 531 N N . GLY A 1 67 ? 49.698 57.069 135.164 1.00 21.62 67 GLY A N 1
ATOM 532 C CA . GLY A 1 67 ? 48.983 55.854 134.819 1.00 22.74 67 GLY A CA 1
ATOM 533 C C . GLY A 1 67 ? 47.582 55.835 135.405 1.00 25.61 67 GLY A C 1
ATOM 534 O O . GLY A 1 67 ? 46.775 54.957 135.090 1.00 25.02 67 GLY A O 1
ATOM 535 N N . LEU A 1 68 ? 47.280 56.835 136.226 1.00 25.73 68 LEU A N 1
ATOM 536 C CA . LEU A 1 68 ? 45.977 56.937 136.869 1.00 27.58 68 LEU A CA 1
ATOM 537 C C . LEU A 1 68 ? 45.291 58.211 136.437 1.00 28.08 68 LEU A C 1
ATOM 538 O O . LEU A 1 68 ? 45.951 59.154 136.011 1.00 29.40 68 LEU A O 1
ATOM 543 N N . PRO A 1 69 ? 43.949 58.254 136.534 1.00 32.33 69 PRO A N 1
ATOM 544 C CA . PRO A 1 69 ? 43.209 59.455 136.142 1.00 32.30 69 PRO A CA 1
ATOM 545 C C . PRO A 1 69 ? 43.364 60.575 137.174 1.00 30.96 69 PRO A C 1
ATOM 546 O O . PRO A 1 69 ? 42.462 60.804 137.976 1.00 38.87 69 PRO A O 1
ATOM 550 N N . THR A 1 70 ? 44.531 61.216 137.204 1.00 26.82 70 THR A N 1
ATOM 551 C CA . THR A 1 70 ? 44.775 62.331 138.118 1.00 23.92 70 THR A CA 1
ATOM 552 C C . THR A 1 70 ? 44.772 63.591 137.255 1.00 24.57 70 THR A C 1
ATOM 553 O O . THR A 1 70 ? 45.091 63.528 136.066 1.00 23.80 70 THR A O 1
ATOM 557 N N . PRO A 1 71 ? 44.371 64.745 137.822 1.00 24.76 71 PRO A N 1
ATOM 558 C CA . PRO A 1 71 ? 44.314 66.027 137.097 1.00 25.34 71 PRO A CA 1
ATOM 559 C C . PRO A 1 71 ? 45.628 66.380 136.424 1.00 27.00 71 PRO A C 1
ATOM 560 O O . PRO A 1 71 ? 46.625 66.656 137.100 1.00 27.83 71 PRO A O 1
ATOM 564 N N . SER A 1 72 ? 45.620 66.355 135.091 1.00 23.57 72 SER A N 1
ATOM 565 C CA . SER A 1 72 ? 46.817 66.632 134.297 1.00 16.50 72 SER A CA 1
ATOM 566 C C . SER A 1 72 ? 47.999 65.774 134.772 1.00 18.68 72 SER A C 1
ATOM 567 O O . SER A 1 72 ? 49.130 66.266 134.880 1.00 21.27 72 SER A O 1
ATOM 570 N N . GLY A 1 73 ? 47.736 64.504 135.085 1.00 18.05 73 GLY A N 1
ATOM 571 C CA . GLY A 1 73 ? 48.796 63.630 135.563 1.00 20.01 73 GLY A CA 1
ATOM 572 C C . GLY A 1 73 ? 49.429 62.719 134.510 1.00 24.96 73 GLY A C 1
ATOM 573 O O . GLY A 1 73 ? 49.736 61.557 134.799 1.00 26.52 73 GLY A O 1
ATOM 574 N N . GLY A 1 74 ? 49.597 63.224 133.288 1.00 22.35 74 GLY A N 1
ATOM 575 C CA . GLY A 1 74 ? 50.186 62.421 132.226 1.00 15.56 74 GLY A CA 1
ATOM 576 C C . GLY A 1 74 ? 51.569 62.911 131.826 1.00 19.13 74 GLY A C 1
ATOM 577 O O . GLY A 1 74 ? 51.945 62.833 130.654 1.00 20.65 74 GLY A O 1
ATOM 578 N N . LYS A 1 75 ? 52.321 63.413 132.806 1.00 19.43 75 LYS A N 1
ATOM 579 C CA . LYS A 1 75 ? 53.666 63.934 132.602 1.00 16.71 75 LYS A CA 1
ATOM 580 C C . LYS A 1 75 ? 54.716 62.845 132.830 1.00 18.23 75 LYS A C 1
ATOM 581 O O . LYS A 1 75 ? 54.418 61.804 133.424 1.00 20.48 75 LYS A O 1
ATOM 587 N N . LEU A 1 76 ? 55.937 63.077 132.355 1.00 16.54 76 LEU A N 1
ATOM 588 C CA . LEU A 1 76 ? 56.999 62.087 132.499 1.00 15.52 76 LEU A CA 1
ATOM 589 C C . LEU A 1 76 ? 58.350 62.793 132.512 1.00 14.86 76 LEU A C 1
ATOM 590 O O . LEU A 1 76 ? 58.561 63.764 131.804 1.00 14.50 76 LEU A O 1
ATOM 595 N N . VAL A 1 77 ? 59.262 62.305 133.340 1.00 15.83 77 VAL A N 1
ATOM 596 C CA . VAL A 1 77 ? 60.582 62.896 133.432 1.00 19.45 77 VAL A CA 1
ATOM 597 C C . VAL A 1 77 ? 61.614 62.076 132.651 1.00 16.27 77 VAL A C 1
ATOM 598 O O . VAL A 1 77 ? 61.582 60.844 132.658 1.00 19.07 77 VAL A O 1
ATOM 602 N N . VAL A 1 78 ? 62.472 62.772 131.913 1.00 17.80 78 VAL A N 1
ATOM 603 C CA . VAL A 1 78 ? 63.538 62.126 131.152 1.00 15.29 78 VAL A CA 1
ATOM 604 C C . VAL A 1 78 ? 64.824 62.722 131.717 1.00 17.04 78 VAL A C 1
ATOM 605 O O . VAL A 1 78 ? 65.011 63.934 131.709 1.00 18.10 78 VAL A O 1
ATOM 609 N N . ALA A 1 79 ? 65.696 61.858 132.225 1.00 16.00 79 ALA A N 1
ATOM 610 C CA . ALA A 1 79 ? 66.944 62.297 132.833 1.00 16.03 79 ALA A CA 1
ATOM 611 C C . ALA A 1 79 ? 68.177 61.485 132.414 1.00 18.37 79 ALA A C 1
ATOM 612 O O . ALA A 1 79 ? 68.066 60.368 131.897 1.00 18.40 79 ALA A O 1
ATOM 614 N N . ALA A 1 80 ? 69.349 62.059 132.675 1.00 19.76 80 ALA A N 1
ATOM 615 C CA . ALA A 1 80 ? 70.635 61.439 132.365 1.00 20.46 80 ALA A CA 1
ATOM 616 C C . ALA A 1 80 ? 71.735 62.430 132.713 1.00 20.46 80 ALA A C 1
ATOM 617 O O . ALA A 1 80 ? 71.457 63.584 133.012 1.00 19.55 80 ALA A O 1
ATOM 619 N N . LYS A 1 81 ? 72.990 61.997 132.701 1.00 19.41 81 LYS A N 1
ATOM 620 C CA . LYS A 1 81 ? 74.053 62.959 132.928 1.00 18.55 81 LYS A CA 1
ATOM 621 C C . LYS A 1 81 ? 74.022 63.786 131.631 1.00 18.40 81 LYS A C 1
ATOM 622 O O . LYS A 1 81 ? 73.928 63.241 130.530 1.00 18.01 81 LYS A O 1
ATOM 628 N N . SER A 1 82 ? 74.017 65.106 131.771 1.00 19.15 82 SER A N 1
ATOM 629 C CA . SER A 1 82 ? 73.924 66.010 130.629 1.00 16.15 82 SER A CA 1
ATOM 630 C C . SER A 1 82 ? 75.159 66.222 129.750 1.00 16.22 82 SER A C 1
ATOM 631 O O . SER A 1 82 ? 76.240 66.495 130.257 1.00 17.50 82 SER A O 1
ATOM 634 N N . PRO A 1 83 ? 75.017 66.032 128.415 1.00 20.73 83 PRO A N 1
ATOM 635 C CA . PRO A 1 83 ? 76.149 66.238 127.500 1.00 17.69 83 PRO A CA 1
ATOM 636 C C . PRO A 1 83 ? 76.388 67.730 127.299 1.00 17.69 83 PRO A C 1
ATOM 637 O O . PRO A 1 83 ? 77.463 68.153 126.870 1.00 19.30 83 PRO A O 1
ATOM 641 N N . LEU A 1 84 ? 75.376 68.528 127.616 1.00 18.26 84 LEU A N 1
ATOM 642 C CA . LEU A 1 84 ? 75.465 69.974 127.462 1.00 18.58 84 LEU A CA 1
ATOM 643 C C . LEU A 1 84 ? 76.128 70.663 128.659 1.00 18.24 84 LEU A C 1
ATOM 644 O O . LEU A 1 84 ? 76.959 71.553 128.481 1.00 19.31 84 LEU A O 1
ATOM 649 N N . THR A 1 85 ? 75.764 70.242 129.869 1.00 20.45 85 THR A N 1
ATOM 650 C CA . THR A 1 85 ? 76.272 70.856 131.103 1.00 21.48 85 THR A CA 1
ATOM 651 C C . THR A 1 85 ? 77.314 70.053 131.865 1.00 23.09 85 THR A C 1
ATOM 652 O O . THR A 1 85 ? 78.105 70.618 132.610 1.00 25.11 85 THR A O 1
ATOM 656 N N . GLY A 1 86 ? 77.259 68.735 131.741 1.00 22.81 86 GLY A N 1
ATOM 657 C CA . GLY A 1 86 ? 78.195 67.901 132.460 1.00 19.44 86 GLY A CA 1
ATOM 658 C C . GLY A 1 86 ? 77.702 67.568 133.859 1.00 21.96 86 GLY A C 1
ATOM 659 O O . GLY A 1 86 ? 78.418 66.920 134.602 1.00 20.72 86 GLY A O 1
ATOM 660 N N . GLY A 1 87 ? 76.488 68.003 134.217 1.00 20.65 87 GLY A N 1
ATOM 661 C CA . GLY A 1 87 ? 75.942 67.712 135.535 1.00 16.13 87 GLY A CA 1
ATOM 662 C C . GLY A 1 87 ? 74.655 66.914 135.443 1.00 22.08 87 GLY A C 1
ATOM 663 O O . GLY A 1 87 ? 74.460 66.136 134.507 1.00 21.36 87 GLY A O 1
ATOM 664 N N . TYR A 1 88 ? 73.798 67.037 136.450 1.00 18.12 88 TYR A N 1
ATOM 665 C CA . TYR A 1 88 ? 72.521 66.334 136.432 1.00 16.64 88 TYR A CA 1
ATOM 666 C C . TYR A 1 88 ? 71.626 67.024 135.403 1.00 18.43 88 TYR A C 1
ATOM 667 O O . TYR A 1 88 ? 71.547 68.254 135.364 1.00 20.81 88 TYR A O 1
ATOM 676 N N . GLY A 1 89 ? 70.970 66.239 134.555 1.00 17.92 89 GLY A N 1
ATOM 677 C CA . GLY A 1 89 ? 70.109 66.842 133.563 1.00 15.29 89 GLY A CA 1
ATOM 678 C C . GLY A 1 89 ? 68.789 66.133 133.449 1.00 16.91 89 GLY A C 1
ATOM 679 O O . GLY A 1 89 ? 68.725 64.912 133.564 1.00 19.76 89 GLY A O 1
ATOM 680 N N . ASP A 1 90 ? 67.709 66.896 133.358 1.00 17.42 90 ASP A N 1
ATOM 681 C CA . ASP A 1 90 ? 66.407 66.280 133.169 1.00 17.07 90 ASP A CA 1
ATOM 682 C C . ASP A 1 90 ? 65.437 67.239 132.520 1.00 20.89 90 ASP A C 1
ATOM 683 O O . ASP A 1 90 ? 65.754 68.413 132.321 1.00 21.58 90 ASP A O 1
ATOM 688 N N . GLY A 1 91 ? 64.284 66.702 132.142 1.00 20.88 91 GLY A N 1
ATOM 689 C CA . GLY A 1 91 ? 63.244 67.487 131.507 1.00 16.51 91 GLY A CA 1
ATOM 690 C C . GLY A 1 91 ? 61.955 66.735 131.714 1.00 13.75 91 GLY A C 1
ATOM 691 O O . GLY A 1 91 ? 61.960 65.589 132.170 1.00 14.30 91 GLY A O 1
ATOM 692 N N . ASN A 1 92 ? 60.854 67.349 131.303 1.00 17.08 92 ASN A N 1
ATOM 693 C CA . ASN A 1 92 ? 59.538 66.771 131.507 1.00 20.93 92 ASN A CA 1
ATOM 694 C C . ASN A 1 92 ? 58.692 66.901 130.235 1.00 16.07 92 ASN A C 1
ATOM 695 O O . ASN A 1 92 ? 58.866 67.853 129.478 1.00 15.98 92 ASN A O 1
ATOM 700 N N . LEU A 1 93 ? 57.815 65.926 129.976 1.00 14.97 93 LEU A N 1
ATOM 701 C CA . LEU A 1 93 ? 56.901 66.040 128.840 1.00 13.76 93 LEU A CA 1
ATOM 702 C C . LEU A 1 93 ? 55.624 65.288 129.133 1.00 11.60 93 LEU A C 1
ATOM 703 O O . LEU A 1 93 ? 55.621 64.336 129.915 1.00 12.52 93 LEU A O 1
ATOM 708 N N . GLY A 1 94 ? 54.521 65.804 128.601 1.00 12.31 94 GLY A N 1
ATOM 709 C CA . GLY A 1 94 ? 53.231 65.135 128.716 1.00 14.88 94 GLY A CA 1
ATOM 710 C C . GLY A 1 94 ? 53.193 64.128 127.562 1.00 16.06 94 GLY A C 1
ATOM 711 O O . GLY A 1 94 ? 53.575 64.455 126.430 1.00 16.83 94 GLY A O 1
ATOM 712 N N . THR A 1 95 ? 52.744 62.904 127.818 1.00 13.91 95 THR A N 1
ATOM 713 C CA . THR A 1 95 ? 52.735 61.891 126.763 1.00 16.17 95 THR A CA 1
ATOM 714 C C . THR A 1 95 ? 52.005 60.653 127.209 1.00 13.35 95 THR A C 1
ATOM 715 O O . THR A 1 95 ? 52.052 60.308 128.383 1.00 18.75 95 THR A O 1
ATOM 719 N N . MET A 1 96 ? 51.345 59.970 126.273 1.00 16.64 96 MET A N 1
ATOM 720 C CA . MET A 1 96 ? 50.652 58.727 126.588 1.00 15.31 96 MET A CA 1
ATOM 721 C C . MET A 1 96 ? 51.671 57.677 127.030 1.00 19.10 96 MET A C 1
ATOM 722 O O . MET A 1 96 ? 51.287 56.683 127.634 1.00 20.65 96 MET A O 1
ATOM 727 N N . ALA A 1 97 ? 52.961 57.914 126.758 1.00 16.38 97 ALA A N 1
ATOM 728 C CA . ALA A 1 97 ? 54.030 57.003 127.187 1.00 16.46 97 ALA A CA 1
ATOM 729 C C . ALA A 1 97 ? 54.001 56.932 128.714 1.00 18.07 97 ALA A C 1
ATOM 730 O O . ALA A 1 97 ? 54.233 55.879 129.299 1.00 22.02 97 ALA A O 1
ATOM 732 N N . SER A 1 98 ? 53.726 58.070 129.351 1.00 17.29 98 SER A N 1
ATOM 733 C CA . SER A 1 98 ? 53.650 58.153 130.810 1.00 18.09 98 SER A CA 1
ATOM 734 C C . SER A 1 98 ? 52.588 57.188 131.345 1.00 22.54 98 SER A C 1
ATOM 735 O O . SER A 1 98 ? 52.852 56.384 132.251 1.00 22.82 98 SER A O 1
ATOM 738 N N . VAL A 1 99 ? 51.390 57.275 130.771 1.00 19.63 99 VAL A N 1
ATOM 739 C CA . VAL A 1 99 ? 50.268 56.435 131.171 1.00 17.87 99 VAL A CA 1
ATOM 740 C C . VAL A 1 99 ? 50.548 54.958 130.913 1.00 18.39 99 VAL A C 1
ATOM 741 O O . VAL A 1 99 ? 50.368 54.124 131.801 1.00 21.49 99 VAL A O 1
ATOM 745 N N . HIS A 1 100 ? 51.023 54.646 129.712 1.00 17.33 100 HIS A N 1
ATOM 746 C CA . HIS A 1 100 ? 51.338 53.269 129.343 1.00 12.57 100 HIS A CA 1
ATOM 747 C C . HIS A 1 100 ? 52.517 52.649 130.099 1.00 14.30 100 HIS A C 1
ATOM 748 O O . HIS A 1 100 ? 52.497 51.448 130.363 1.00 18.82 100 HIS A O 1
ATOM 755 N N . LEU A 1 101 ? 53.535 53.435 130.454 1.00 15.19 101 LEU A N 1
ATOM 756 C CA . LEU A 1 101 ? 54.670 52.868 131.199 1.00 18.26 101 LEU A CA 1
ATOM 757 C C . LEU A 1 101 ? 54.195 52.328 132.556 1.00 20.44 101 LEU A C 1
ATOM 758 O O . LEU A 1 101 ? 54.547 51.222 132.972 1.00 16.44 101 LEU A O 1
ATOM 763 N N . ARG A 1 102 ? 53.372 53.117 133.228 1.00 20.21 102 ARG A N 1
ATOM 764 C CA . ARG A 1 102 ? 52.857 52.745 134.528 1.00 21.03 102 ARG A CA 1
ATOM 765 C C . ARG A 1 102 ? 51.819 51.641 134.446 1.00 17.18 102 ARG A C 1
ATOM 766 O O . ARG A 1 102 ? 51.837 50.723 135.260 1.00 19.47 102 ARG A O 1
ATOM 774 N N . ARG A 1 103 ? 50.937 51.702 133.452 1.00 18.29 103 ARG A N 1
ATOM 775 C CA . ARG A 1 103 ? 49.938 50.647 133.281 1.00 15.96 103 ARG A CA 1
ATOM 776 C C . ARG A 1 103 ? 50.592 49.344 132.804 1.00 14.93 103 ARG A C 1
ATOM 777 O O . ARG A 1 103 ? 49.979 48.281 132.880 1.00 18.15 103 ARG A O 1
ATOM 785 N N . ALA A 1 104 ? 51.845 49.424 132.349 1.00 17.12 104 ALA A N 1
ATOM 786 C CA . ALA A 1 104 ? 52.595 48.234 131.920 1.00 18.41 104 ALA A CA 1
ATOM 787 C C . ALA A 1 104 ? 53.276 47.542 133.116 1.00 22.82 104 ALA A C 1
ATOM 788 O O . ALA A 1 104 ? 53.823 46.447 132.977 1.00 19.67 104 ALA A O 1
ATOM 790 N N . GLY A 1 105 ? 53.274 48.203 134.274 1.00 18.20 105 GLY A N 1
ATOM 791 C CA . GLY A 1 105 ? 53.843 47.613 135.474 1.00 18.92 105 GLY A CA 1
ATOM 792 C C . GLY A 1 105 ? 55.165 48.166 135.961 1.00 18.85 105 GLY A C 1
ATOM 793 O O . GLY A 1 105 ? 55.821 47.538 136.800 1.00 25.27 105 GLY A O 1
ATOM 794 N N . TYR A 1 106 ? 55.560 49.344 135.482 1.00 21.51 106 TYR A N 1
ATOM 795 C CA . TYR A 1 106 ? 56.846 49.929 135.880 1.00 19.41 106 TYR A CA 1
ATOM 796 C C . TYR A 1 106 ? 56.711 51.360 136.345 1.00 19.24 106 TYR A C 1
ATOM 797 O O . TYR A 1 106 ? 55.821 52.091 135.888 1.00 18.69 106 TYR A O 1
ATOM 806 N N . ASP A 1 107 ? 57.585 51.746 137.269 1.00 19.96 107 ASP A N 1
ATOM 807 C CA . ASP A 1 107 ? 57.622 53.109 137.794 1.00 20.58 107 ASP A CA 1
ATOM 808 C C . ASP A 1 107 ? 58.580 53.917 136.932 1.00 21.94 107 ASP A C 1
ATOM 809 O O . ASP A 1 107 ? 58.515 55.150 136.892 1.00 21.70 107 ASP A O 1
ATOM 814 N N . ALA A 1 108 ? 59.494 53.209 136.268 1.00 19.18 108 ALA A N 1
ATOM 815 C CA . ALA A 1 108 ? 60.471 53.847 135.396 1.00 19.64 108 ALA A CA 1
ATOM 816 C C . ALA A 1 108 ? 61.122 52.837 134.468 1.00 16.65 108 ALA A C 1
ATOM 817 O O . ALA A 1 108 ? 60.971 51.632 134.639 1.00 16.74 108 ALA A O 1
ATOM 819 N N . LEU A 1 109 ? 61.820 53.366 133.472 1.00 19.08 109 LEU A N 1
ATOM 820 C CA . LEU A 1 109 ? 62.552 52.587 132.488 1.00 18.24 109 LEU A CA 1
ATOM 821 C C . LEU A 1 109 ? 63.929 53.209 132.459 1.00 15.45 109 LEU A C 1
ATOM 822 O O . LEU A 1 109 ? 64.061 54.436 132.356 1.00 16.50 109 LEU A O 1
ATOM 827 N N . VAL A 1 110 ? 64.951 52.376 132.607 1.00 17.60 110 VAL A N 1
ATOM 828 C CA . VAL A 1 110 ? 66.330 52.860 132.560 1.00 20.93 110 VAL A CA 1
ATOM 829 C C . VAL A 1 110 ? 67.020 52.123 131.421 1.00 19.30 110 VAL A C 1
ATOM 830 O O . VAL A 1 110 ? 66.995 50.880 131.343 1.00 20.04 110 VAL A O 1
ATOM 834 N N . VAL A 1 111 ? 67.590 52.906 130.518 1.00 18.32 111 VAL A N 1
ATOM 835 C CA . VAL A 1 111 ? 68.297 52.373 129.367 1.00 17.64 111 VAL A CA 1
ATOM 836 C C . VAL A 1 111 ? 69.787 52.646 129.523 1.00 16.08 111 VAL A C 1
ATOM 837 O O . VAL A 1 111 ? 70.214 53.783 129.760 1.00 18.50 111 VAL A O 1
ATOM 841 N N . GLU A 1 112 ? 70.576 51.589 129.419 1.00 16.47 112 GLU A N 1
ATOM 842 C CA . GLU A 1 112 ? 72.026 51.730 129.524 1.00 21.47 112 GLU A CA 1
ATOM 843 C C . GLU A 1 112 ? 72.649 51.094 128.290 1.00 18.39 112 GLU A C 1
ATOM 844 O O . GLU A 1 112 ? 71.954 50.441 127.504 1.00 19.53 112 GLU A O 1
ATOM 850 N N . GLY A 1 113 ? 73.950 51.289 128.108 1.00 18.16 113 GLY A N 1
ATOM 851 C CA . GLY A 1 113 ? 74.608 50.695 126.967 1.00 20.82 113 GLY A CA 1
ATOM 852 C C . GLY A 1 113 ? 74.385 51.458 125.678 1.00 24.48 113 GLY A C 1
ATOM 853 O O . GLY A 1 113 ? 73.969 52.618 125.679 1.00 21.53 113 GLY A O 1
ATOM 854 N N . LYS A 1 114 ? 74.673 50.793 124.566 1.00 18.99 114 LYS A N 1
ATOM 855 C CA . LYS A 1 114 ? 74.532 51.389 123.250 1.00 19.81 114 LYS A CA 1
ATOM 856 C C . LYS A 1 114 ? 74.331 50.245 122.275 1.00 21.17 114 LYS A C 1
ATOM 857 O O . LYS A 1 114 ? 74.985 49.204 122.385 1.00 18.31 114 LYS A O 1
ATOM 863 N N . ALA A 1 115 ? 73.404 50.426 121.341 1.00 18.13 115 ALA A N 1
ATOM 864 C CA . ALA A 1 115 ? 73.148 49.395 120.350 1.00 19.84 115 ALA A CA 1
ATOM 865 C C . ALA A 1 115 ? 74.169 49.500 119.201 1.00 19.55 115 ALA A C 1
ATOM 866 O O . ALA A 1 115 ? 74.699 50.572 118.928 1.00 19.72 115 ALA A O 1
ATOM 868 N N . LYS A 1 116 ? 74.455 48.377 118.552 1.00 20.80 116 LYS A N 1
ATOM 869 C CA . LYS A 1 116 ? 75.387 48.344 117.429 1.00 25.37 116 LYS A CA 1
ATOM 870 C C . LYS A 1 116 ? 74.805 49.144 116.263 1.00 23.17 116 LYS A C 1
ATOM 871 O O . LYS A 1 116 ? 75.539 49.840 115.561 1.00 30.02 116 LYS A O 1
ATOM 877 N N . LYS A 1 117 ? 73.486 49.032 116.067 1.00 21.38 117 LYS A N 1
ATOM 878 C CA . LYS A 1 117 ? 72.752 49.731 114.995 1.00 21.30 117 LYS A CA 1
ATOM 879 C C . LYS A 1 117 ? 71.497 50.367 115.598 1.00 16.95 117 LYS A C 1
ATOM 880 O O . LYS A 1 117 ? 71.123 50.056 116.733 1.00 18.12 117 LYS A O 1
ATOM 886 N N . PRO A 1 118 ? 70.804 51.235 114.829 1.00 18.35 118 PRO A N 1
ATOM 887 C CA . PRO A 1 118 ? 69.577 51.884 115.338 1.00 14.36 118 PRO A CA 1
ATOM 888 C C . PRO A 1 118 ? 68.530 50.847 115.804 1.00 14.42 118 PRO A C 1
ATOM 889 O O . PRO A 1 118 ? 68.240 49.856 115.099 1.00 15.64 118 PRO A O 1
ATOM 893 N N . VAL A 1 119 ? 67.962 51.079 116.984 1.00 13.51 119 VAL A N 1
ATOM 894 C CA . VAL A 1 119 ? 66.959 50.181 117.542 1.00 12.23 119 VAL A CA 1
ATOM 895 C C . VAL A 1 119 ? 65.884 51.005 118.209 1.00 13.22 119 VAL A C 1
ATOM 896 O O . VAL A 1 119 ? 66.041 52.214 118.355 1.00 12.93 119 VAL A O 1
ATOM 900 N N . TYR A 1 120 ? 64.758 50.364 118.526 1.00 13.79 120 TYR A N 1
ATOM 901 C CA . TYR A 1 120 ? 63.701 51.021 119.300 1.00 18.18 120 TYR A CA 1
ATOM 902 C C . TYR A 1 120 ? 63.277 50.002 120.362 1.00 14.60 120 TYR A C 1
ATOM 903 O O . TYR A 1 120 ? 63.465 48.797 120.182 1.00 14.65 120 TYR A O 1
ATOM 912 N N . ILE A 1 121 ? 62.820 50.492 121.510 1.00 14.83 121 ILE A N 1
ATOM 913 C CA . ILE A 1 121 ? 62.392 49.613 122.588 1.00 15.71 121 ILE A CA 1
ATOM 914 C C . ILE A 1 121 ? 60.888 49.474 122.491 1.00 16.54 121 ILE A C 1
ATOM 915 O O . ILE A 1 121 ? 60.188 50.457 122.285 1.00 17.30 121 ILE A O 1
ATOM 920 N N . TYR A 1 122 ? 60.417 48.238 122.528 1.00 15.71 122 TYR A N 1
ATOM 921 C CA . TYR A 1 122 ? 58.999 47.949 122.457 1.00 14.27 122 TYR A CA 1
ATOM 922 C C . TYR A 1 122 ? 58.555 47.374 123.792 1.00 17.37 122 TYR A C 1
ATOM 923 O O . TYR A 1 122 ? 59.090 46.363 124.249 1.00 16.90 122 TYR A O 1
ATOM 932 N N . ILE A 1 123 ? 57.571 48.015 124.417 1.00 16.86 123 ILE A N 1
ATOM 933 C CA . ILE A 1 123 ? 57.059 47.558 125.706 1.00 17.68 123 ILE A CA 1
ATOM 934 C C . ILE A 1 123 ? 55.548 47.368 125.679 1.00 16.70 123 ILE A C 1
ATOM 935 O O . ILE A 1 123 ? 54.815 48.309 125.403 1.00 19.85 123 ILE A O 1
ATOM 940 N N . GLU A 1 124 ? 55.093 46.141 125.909 1.00 14.89 124 GLU A N 1
ATOM 941 C CA . GLU A 1 124 ? 53.668 45.856 126.000 1.00 14.86 124 GLU A CA 1
ATOM 942 C C . GLU A 1 124 ? 53.514 44.985 127.250 1.00 21.74 124 GLU A C 1
ATOM 943 O O . GLU A 1 124 ? 53.726 43.766 127.205 1.00 20.23 124 GLU A O 1
ATOM 949 N N . ASP A 1 125 ? 53.166 45.621 128.373 1.00 21.89 125 ASP A N 1
ATOM 950 C CA . ASP A 1 125 ? 53.045 44.918 129.659 1.00 23.07 125 ASP A CA 1
ATOM 951 C C . ASP A 1 125 ? 54.372 44.185 129.988 1.00 20.88 125 ASP A C 1
ATOM 952 O O . ASP A 1 125 ? 55.427 44.822 130.056 1.00 18.99 125 ASP A O 1
ATOM 957 N N . ASP A 1 126 ? 54.348 42.863 130.120 1.00 20.48 126 ASP A N 1
ATOM 958 C CA . ASP A 1 126 ? 55.566 42.109 130.443 1.00 20.72 126 ASP A CA 1
ATOM 959 C C . ASP A 1 126 ? 56.436 41.744 129.237 1.00 24.75 126 ASP A C 1
ATOM 960 O O . ASP A 1 126 ? 57.571 41.276 129.382 1.00 22.01 126 ASP A O 1
ATOM 965 N N . ASN A 1 127 ? 55.895 41.973 128.047 1.00 22.06 127 ASN A N 1
ATOM 966 C CA . ASN A 1 127 ? 56.590 41.686 126.796 1.00 19.32 127 ASN A CA 1
ATOM 967 C C . ASN A 1 127 ? 57.452 42.897 126.382 1.00 20.07 127 ASN A C 1
ATOM 968 O O . ASN A 1 127 ? 56.941 43.936 125.956 1.00 18.63 127 ASN A O 1
ATOM 973 N N . VAL A 1 128 ? 58.764 42.779 126.565 1.00 20.73 128 VAL A N 1
ATOM 974 C CA . VAL A 1 128 ? 59.688 43.861 126.217 1.00 19.59 128 VAL A CA 1
ATOM 975 C C . VAL A 1 128 ? 60.760 43.350 125.247 1.00 21.98 128 VAL A C 1
ATOM 976 O O . VAL A 1 128 ? 61.385 42.318 125.491 1.00 21.85 128 VAL A O 1
ATOM 980 N N . SER A 1 129 ? 60.997 44.105 124.176 1.00 19.10 129 SER A N 1
ATOM 981 C CA . SER A 1 129 ? 61.982 43.729 123.164 1.00 17.74 129 SER A CA 1
ATOM 982 C C . SER A 1 129 ? 62.730 44.927 122.594 1.00 18.29 129 SER A C 1
ATOM 983 O O . SER A 1 129 ? 62.242 46.058 122.643 1.00 17.74 129 SER A O 1
ATOM 986 N N . ILE A 1 130 ? 63.954 44.672 122.131 1.00 16.73 130 ILE A N 1
ATOM 987 C CA . ILE A 1 130 ? 64.793 45.683 121.495 1.00 13.30 130 ILE A CA 1
ATOM 988 C C . ILE A 1 130 ? 64.678 45.267 120.028 1.00 18.62 130 ILE A C 1
ATOM 989 O O . ILE A 1 130 ? 65.045 44.150 119.664 1.00 15.74 130 ILE A O 1
ATOM 994 N N . LEU A 1 131 ? 64.140 46.158 119.202 1.00 16.98 131 LEU A N 1
ATOM 995 C CA . LEU A 1 131 ? 63.883 45.862 117.802 1.00 15.52 131 LEU A CA 1
ATOM 996 C C . LEU A 1 131 ? 64.666 46.752 116.868 1.00 12.19 131 LEU A C 1
ATOM 997 O O . LEU A 1 131 ? 64.992 47.898 117.215 1.00 15.90 131 LEU A O 1
ATOM 1002 N N . SER A 1 132 ? 64.937 46.242 115.663 1.00 13.15 132 SER A N 1
ATOM 1003 C CA . SER A 1 132 ? 65.661 47.026 114.676 1.00 11.81 132 SER A CA 1
ATOM 1004 C C . SER A 1 132 ? 64.877 48.284 114.259 1.00 13.81 132 SER A C 1
ATOM 1005 O O . SER A 1 132 ? 63.674 48.213 113.977 1.00 16.28 132 SER A O 1
ATOM 1008 N N . ALA A 1 133 ? 65.566 49.424 114.218 1.00 16.35 133 ALA A N 1
ATOM 1009 C CA . ALA A 1 133 ? 64.961 50.679 113.806 1.00 12.14 133 ALA A CA 1
ATOM 1010 C C . ALA A 1 133 ? 65.754 51.215 112.619 1.00 15.58 133 ALA A C 1
ATOM 1011 O O . ALA A 1 133 ? 65.688 52.400 112.299 1.00 20.74 133 ALA A O 1
ATOM 1013 N N . GLU A 1 134 ? 66.459 50.331 111.930 1.00 15.25 134 GLU A N 1
ATOM 1014 C CA . GLU A 1 134 ? 67.268 50.763 110.804 1.00 18.26 134 GLU A CA 1
ATOM 1015 C C . GLU A 1 134 ? 66.513 51.510 109.726 1.00 17.81 134 GLU A C 1
ATOM 1016 O O . GLU A 1 134 ? 67.086 52.387 109.076 1.00 16.94 134 GLU A O 1
ATOM 1022 N N . GLY A 1 135 ? 65.242 51.169 109.520 1.00 17.42 135 GLY A N 1
ATOM 1023 C CA . GLY A 1 135 ? 64.448 51.869 108.520 1.00 17.87 135 GLY A CA 1
ATOM 1024 C C . GLY A 1 135 ? 63.950 53.232 109.003 1.00 17.84 135 GLY A C 1
ATOM 1025 O O . GLY A 1 135 ? 63.619 54.100 108.195 1.00 15.56 135 GLY A O 1
ATOM 1026 N N . LEU A 1 136 ? 63.895 53.409 110.323 1.00 15.25 136 LEU A N 1
ATOM 1027 C CA . LEU A 1 136 ? 63.441 54.650 110.937 1.00 14.82 136 LEU A CA 1
ATOM 1028 C C . LEU A 1 136 ? 64.520 55.722 111.058 1.00 13.42 136 LEU A C 1
ATOM 1029 O O . LEU A 1 136 ? 64.221 56.907 111.005 1.00 14.83 136 LEU A O 1
ATOM 1034 N N . TRP A 1 137 ? 65.774 55.305 111.196 1.00 12.80 137 TRP A N 1
ATOM 1035 C CA . TRP A 1 137 ? 66.881 56.238 111.374 1.00 16.09 137 TRP A CA 1
ATOM 1036 C C . TRP A 1 137 ? 66.971 57.315 110.304 1.00 16.77 137 TRP A C 1
ATOM 1037 O O . TRP A 1 137 ? 67.004 57.023 109.115 1.00 20.14 137 TRP A O 1
ATOM 1048 N N . GLY A 1 138 ? 66.925 58.571 110.740 1.00 15.21 138 GLY A N 1
ATOM 1049 C CA . GLY A 1 138 ? 66.989 59.687 109.820 1.00 11.98 138 GLY A CA 1
ATOM 1050 C C . GLY A 1 138 ? 65.637 60.357 109.645 1.00 11.99 138 GLY A C 1
ATOM 1051 O O . GLY A 1 138 ? 65.553 61.482 109.134 1.00 14.06 138 GLY A O 1
ATOM 1052 N N . LYS A 1 139 ? 64.569 59.683 110.060 1.00 13.54 139 LYS A N 1
ATOM 1053 C CA . LYS A 1 139 ? 63.233 60.264 109.924 1.00 14.23 139 LYS A CA 1
ATOM 1054 C C . LYS A 1 139 ? 62.920 61.287 111.009 1.00 15.28 139 LYS A C 1
ATOM 1055 O O . LYS A 1 139 ? 63.530 61.279 112.075 1.00 13.53 139 LYS A O 1
ATOM 1061 N N . THR A 1 140 ? 61.991 62.193 110.718 1.00 14.71 140 THR A N 1
ATOM 1062 C CA . THR A 1 140 ? 61.611 63.212 111.687 1.00 17.00 140 THR A CA 1
ATOM 1063 C C . THR A 1 140 ? 60.864 62.543 112.827 1.00 16.01 140 THR A C 1
ATOM 1064 O O . THR A 1 140 ? 60.456 61.375 112.724 1.00 13.07 140 THR A O 1
ATOM 1068 N N . THR A 1 141 ? 60.683 63.294 113.908 1.00 14.79 141 THR A N 1
ATOM 1069 C CA . THR A 1 141 ? 59.980 62.788 115.070 1.00 13.63 141 THR A CA 1
ATOM 1070 C C . THR A 1 141 ? 58.533 62.448 114.710 1.00 13.71 141 THR A C 1
ATOM 1071 O O . THR A 1 141 ? 58.031 61.404 115.113 1.00 15.53 141 THR A O 1
ATOM 1075 N N . PHE A 1 142 ? 57.889 63.320 113.937 1.00 13.80 142 PHE A N 1
ATOM 1076 C CA . PHE A 1 142 ? 56.502 63.124 113.520 1.00 14.35 142 PHE A CA 1
ATOM 1077 C C . PHE A 1 142 ? 56.341 61.846 112.723 1.00 12.62 142 PHE A C 1
ATOM 1078 O O . PHE A 1 142 ? 55.439 61.049 112.968 1.00 15.48 142 PHE A O 1
ATOM 1086 N N . GLU A 1 143 ? 57.182 61.703 111.708 1.00 13.54 143 GLU A N 1
ATOM 1087 C CA . GLU A 1 143 ? 57.131 60.551 110.825 1.00 13.37 143 GLU A CA 1
ATOM 1088 C C . GLU A 1 143 ? 57.454 59.258 111.548 1.00 12.05 143 GLU A C 1
ATOM 1089 O O . GLU A 1 143 ? 56.808 58.235 111.318 1.00 11.70 143 GLU A O 1
ATOM 1095 N N . THR A 1 144 ? 58.401 59.319 112.476 1.00 12.58 144 THR A N 1
ATOM 1096 C CA . THR A 1 144 ? 58.786 58.151 113.260 1.00 11.10 144 THR A CA 1
ATOM 1097 C C . THR A 1 144 ? 57.604 57.649 114.090 1.00 11.97 144 THR A C 1
ATOM 1098 O O . THR A 1 144 ? 57.232 56.453 114.033 1.00 12.11 144 THR A O 1
ATOM 1102 N N . GLU A 1 145 ? 56.955 58.564 114.805 1.00 11.70 145 GLU A N 1
ATOM 1103 C CA . GLU A 1 145 ? 55.815 58.161 115.618 1.00 11.71 145 GLU A CA 1
ATOM 1104 C C . GLU A 1 145 ? 54.640 57.695 114.751 1.00 14.70 145 GLU A C 1
ATOM 1105 O O . GLU A 1 145 ? 53.964 56.713 115.097 1.00 14.08 145 GLU A O 1
ATOM 1111 N N . ARG A 1 146 ? 54.422 58.378 113.621 1.00 15.36 146 ARG A N 1
ATOM 1112 C CA . ARG A 1 146 ? 53.337 58.039 112.697 1.00 15.44 146 ARG A CA 1
ATOM 1113 C C . ARG A 1 146 ? 53.511 56.613 112.157 1.00 13.02 146 ARG A C 1
ATOM 1114 O O . ARG A 1 146 ? 52.588 55.790 112.219 1.00 12.03 146 ARG A O 1
ATOM 1122 N N . GLU A 1 147 ? 54.709 56.314 111.664 1.00 13.54 147 GLU A N 1
ATOM 1123 C CA . GLU A 1 147 ? 54.981 54.989 111.118 1.00 12.58 147 GLU A CA 1
ATOM 1124 C C . GLU A 1 147 ? 54.883 53.891 112.162 1.00 14.46 147 GLU A C 1
ATOM 1125 O O . GLU A 1 147 ? 54.391 52.804 111.858 1.00 17.79 147 GLU A O 1
ATOM 1131 N N . LEU A 1 148 ? 55.350 54.159 113.386 1.00 15.24 148 LEU A N 1
ATOM 1132 C CA . LEU A 1 148 ? 55.280 53.159 114.447 1.00 16.22 148 LEU A CA 1
ATOM 1133 C C . LEU A 1 148 ? 53.828 52.818 114.806 1.00 13.85 148 LEU A C 1
ATOM 1134 O O . LEU A 1 148 ? 53.492 51.651 114.998 1.00 16.20 148 LEU A O 1
ATOM 1139 N N . LYS A 1 149 ? 52.962 53.827 114.860 1.00 14.52 149 LYS A N 1
ATOM 1140 C CA . LYS A 1 149 ? 51.549 53.591 115.133 1.00 15.46 149 LYS A CA 1
ATOM 1141 C C . LYS A 1 149 ? 50.862 52.883 113.950 1.00 16.09 149 LYS A C 1
ATOM 1142 O O . LYS A 1 149 ? 49.890 52.155 114.144 1.00 16.34 149 LYS A O 1
ATOM 1148 N N . GLU A 1 150 ? 51.379 53.073 112.735 1.00 15.93 150 GLU A N 1
ATOM 1149 C CA . GLU A 1 150 ? 50.801 52.417 111.559 1.00 14.73 150 GLU A CA 1
ATOM 1150 C C . GLU A 1 150 ? 51.080 50.921 111.629 1.00 18.13 150 GLU A C 1
ATOM 1151 O O . GLU A 1 150 ? 50.406 50.117 110.966 1.00 18.91 150 GLU A O 1
ATOM 1157 N N . ILE A 1 151 ? 52.074 50.547 112.437 1.00 14.35 151 ILE A N 1
ATOM 1158 C CA . ILE A 1 151 ? 52.404 49.143 112.621 1.00 13.95 151 ILE A CA 1
ATOM 1159 C C . ILE A 1 151 ? 51.654 48.593 113.843 1.00 16.79 151 ILE A C 1
ATOM 1160 O O . ILE A 1 151 ? 50.801 47.703 113.735 1.00 15.36 151 ILE A O 1
ATOM 1165 N N . HIS A 1 152 ? 51.952 49.186 114.996 1.00 15.54 152 HIS A N 1
ATOM 1166 C CA . HIS A 1 152 ? 51.426 48.721 116.267 1.00 15.44 152 HIS A CA 1
ATOM 1167 C C . HIS A 1 152 ? 50.037 49.125 116.720 1.00 15.32 152 HIS A C 1
ATOM 1168 O O . HIS A 1 152 ? 49.468 48.478 117.602 1.00 19.07 152 HIS A O 1
ATOM 1175 N N . GLY A 1 153 ? 49.454 50.123 116.079 1.00 14.80 153 GLY A N 1
ATOM 1176 C CA . GLY A 1 153 ? 48.137 50.563 116.503 1.00 15.29 153 GLY A CA 1
ATOM 1177 C C . GLY A 1 153 ? 48.235 51.934 117.139 1.00 17.32 153 GLY A C 1
ATOM 1178 O O . GLY A 1 153 ? 49.313 52.339 117.582 1.00 16.20 153 GLY A O 1
ATOM 1179 N N . LYS A 1 154 ? 47.111 52.643 117.217 1.00 18.28 154 LYS A N 1
ATOM 1180 C CA . LYS A 1 154 ? 47.094 54.003 117.784 1.00 22.28 154 LYS A CA 1
ATOM 1181 C C . LYS A 1 154 ? 47.144 54.083 119.322 1.00 24.87 154 LYS A C 1
ATOM 1182 O O . LYS A 1 154 ? 47.516 55.118 119.880 1.00 24.00 154 LYS A O 1
ATOM 1188 N N . ASN A 1 155 ? 46.815 52.990 120.001 1.00 23.95 155 ASN A N 1
ATOM 1189 C CA . ASN A 1 155 ? 46.798 52.986 121.458 1.00 24.15 155 ASN A CA 1
ATOM 1190 C C . ASN A 1 155 ? 48.103 52.599 122.134 1.00 23.31 155 ASN A C 1
ATOM 1191 O O . ASN A 1 155 ? 48.167 51.653 122.923 1.00 24.68 155 ASN A O 1
ATOM 1196 N N . VAL A 1 156 ? 49.152 53.328 121.780 1.00 20.75 156 VAL A N 1
ATOM 1197 C CA . VAL A 1 156 ? 50.471 53.134 122.360 1.00 17.56 156 VAL A CA 1
ATOM 1198 C C . VAL A 1 156 ? 51.004 54.526 122.644 1.00 16.73 156 VAL A C 1
ATOM 1199 O O . VAL A 1 156 ? 50.488 55.510 122.112 1.00 21.53 156 VAL A O 1
ATOM 1203 N N . GLY A 1 157 ? 51.952 54.620 123.560 1.00 15.98 157 GLY A N 1
ATOM 1204 C CA . GLY A 1 157 ? 52.575 55.893 123.858 1.00 13.52 157 GLY A CA 1
ATOM 1205 C C . GLY A 1 157 ? 53.921 55.793 123.179 1.00 14.84 157 GLY A C 1
ATOM 1206 O O . GLY A 1 157 ? 54.574 54.753 123.297 1.00 17.07 157 GLY A O 1
ATOM 1207 N N . VAL A 1 158 ? 54.344 56.848 122.484 1.00 17.15 158 VAL A N 1
ATOM 1208 C CA . VAL A 1 158 ? 55.617 56.829 121.755 1.00 15.27 158 VAL A CA 1
ATOM 1209 C C . VAL A 1 158 ? 56.538 58.002 122.083 1.00 15.87 158 VAL A C 1
ATOM 1210 O O . VAL A 1 158 ? 56.098 59.150 122.155 1.00 16.00 158 VAL A O 1
ATOM 1214 N N . LEU A 1 159 ? 57.820 57.691 122.260 1.00 17.37 159 LEU A N 1
ATOM 1215 C CA . LEU A 1 159 ? 58.887 58.673 122.532 1.00 18.20 159 LEU A CA 1
ATOM 1216 C C . LEU A 1 159 ? 59.903 58.547 121.385 1.00 14.32 159 LEU A C 1
ATOM 1217 O O . LEU A 1 159 ? 60.322 57.440 121.043 1.00 14.31 159 LEU A O 1
ATOM 1222 N N . THR A 1 160 ? 60.294 59.662 120.783 1.00 14.20 160 THR A N 1
ATOM 1223 C CA . THR A 1 160 ? 61.243 59.594 119.675 1.00 16.68 160 THR A CA 1
ATOM 1224 C C . THR A 1 160 ? 62.275 60.724 119.688 1.00 18.10 160 THR A C 1
ATOM 1225 O O . THR A 1 160 ? 62.160 61.706 120.429 1.00 16.88 160 THR A O 1
ATOM 1229 N N . ILE A 1 161 ? 63.324 60.527 118.901 1.00 16.13 161 ILE A N 1
ATOM 1230 C CA . ILE A 1 161 ? 64.313 61.561 118.676 1.00 14.03 161 ILE A CA 1
ATOM 1231 C C . ILE A 1 161 ? 64.248 61.791 117.159 1.00 15.94 161 ILE A C 1
ATOM 1232 O O . ILE A 1 161 ? 63.723 60.952 116.413 1.00 14.46 161 ILE A O 1
ATOM 1237 N N . GLY A 1 162 ? 64.646 62.982 116.727 1.00 13.86 162 GLY A N 1
ATOM 1238 C CA . GLY A 1 162 ? 64.677 63.280 115.312 1.00 14.09 162 GLY A CA 1
ATOM 1239 C C . GLY A 1 162 ? 66.151 63.370 114.948 1.00 14.55 162 GLY A C 1
ATOM 1240 O O . GLY A 1 162 ? 67.010 62.981 115.748 1.00 13.99 162 GLY A O 1
ATOM 1241 N N . PRO A 1 163 ? 66.481 63.854 113.743 1.00 16.06 163 PRO A N 1
ATOM 1242 C CA . PRO A 1 163 ? 67.880 63.991 113.294 1.00 16.30 163 PRO A CA 1
ATOM 1243 C C . PRO A 1 163 ? 68.824 64.723 114.272 1.00 17.91 163 PRO A C 1
ATOM 1244 O O . PRO A 1 163 ? 69.996 64.354 114.376 1.00 16.56 163 PRO A O 1
ATOM 1248 N N . ALA A 1 164 ? 68.324 65.744 114.984 1.00 15.41 164 ALA A N 1
ATOM 1249 C CA . ALA A 1 164 ? 69.153 66.481 115.953 1.00 17.43 164 ALA A CA 1
ATOM 1250 C C . ALA A 1 164 ? 69.638 65.547 117.077 1.00 16.86 164 ALA A C 1
ATOM 1251 O O . ALA A 1 164 ? 70.777 65.662 117.522 1.00 19.34 164 ALA A O 1
ATOM 1253 N N . GLY A 1 165 ? 68.777 64.636 117.539 1.00 14.24 165 GLY A N 1
ATOM 1254 C CA . GLY A 1 165 ? 69.184 63.695 118.566 1.00 10.02 165 GLY A CA 1
ATOM 1255 C C . GLY A 1 165 ? 70.185 62.707 117.978 1.00 16.94 165 GLY A C 1
ATOM 1256 O O . GLY A 1 165 ? 71.255 62.429 118.554 1.00 16.07 165 GLY A O 1
ATOM 1257 N N . GLU A 1 166 ? 69.855 62.201 116.793 1.00 16.44 166 GLU A N 1
ATOM 1258 C CA . GLU A 1 166 ? 70.711 61.251 116.088 1.00 17.56 166 GLU A CA 1
ATOM 1259 C C . GLU A 1 166 ? 72.115 61.826 115.873 1.00 18.60 166 GLU A C 1
ATOM 1260 O O . GLU A 1 166 ? 73.118 61.105 116.031 1.00 15.65 166 GLU A O 1
ATOM 1266 N N . ASN A 1 167 ? 72.170 63.120 115.534 1.00 15.10 167 ASN A N 1
ATOM 1267 C CA . ASN A 1 167 ? 73.434 63.820 115.279 1.00 16.34 167 ASN A CA 1
ATOM 1268 C C . ASN A 1 167 ? 74.099 64.418 116.502 1.00 15.01 167 ASN A C 1
ATOM 1269 O O . ASN A 1 167 ? 75.065 65.175 116.389 1.00 16.98 167 ASN A O 1
ATOM 1274 N N . LEU A 1 168 ? 73.574 64.055 117.666 1.00 19.92 168 LEU A N 1
ATOM 1275 C CA . LEU A 1 168 ? 74.104 64.493 118.951 1.00 22.90 168 LEU A CA 1
ATOM 1276 C C . LEU A 1 168 ? 74.190 65.999 119.169 1.00 23.95 168 LEU A C 1
ATOM 1277 O O . LEU A 1 168 ? 75.175 66.482 119.734 1.00 20.99 168 LEU A O 1
ATOM 1282 N N . VAL A 1 169 ? 73.201 66.740 118.663 1.00 19.28 169 VAL A N 1
ATOM 1283 C CA . VAL A 1 169 ? 73.128 68.190 118.881 1.00 17.89 169 VAL A CA 1
ATOM 1284 C C . VAL A 1 169 ? 73.030 68.244 120.409 1.00 17.96 169 VAL A C 1
ATOM 1285 O O . VAL A 1 169 ? 72.250 67.489 121.004 1.00 17.70 169 VAL A O 1
ATOM 1289 N N . LYS A 1 170 ? 73.826 69.104 121.045 1.00 15.77 170 LYS A N 1
ATOM 1290 C CA . LYS A 1 170 ? 73.877 69.146 122.512 1.00 14.85 170 LYS A CA 1
ATOM 1291 C C . LYS A 1 170 ? 72.588 69.428 123.285 1.00 18.89 170 LYS A C 1
ATOM 1292 O O . LYS A 1 170 ? 72.452 69.016 124.447 1.00 16.57 170 LYS A O 1
ATOM 1298 N N . TYR A 1 171 ? 71.655 70.125 122.644 1.00 15.22 171 TYR A N 1
ATOM 1299 C CA . TYR A 1 171 ? 70.371 70.420 123.258 1.00 14.97 171 TYR A CA 1
ATOM 1300 C C . TYR A 1 171 ? 69.230 69.668 122.573 1.00 17.02 171 TYR A C 1
ATOM 1301 O O . TYR A 1 171 ? 68.105 70.160 122.510 1.00 16.66 171 TYR A O 1
ATOM 1310 N N . ALA A 1 172 ? 69.526 68.475 122.049 1.00 16.69 172 ALA A N 1
ATOM 1311 C CA . ALA A 1 172 ? 68.504 67.645 121.410 1.00 15.06 172 ALA A CA 1
ATOM 1312 C C . ALA A 1 172 ? 67.570 67.146 122.498 1.00 14.77 172 ALA A C 1
ATOM 1313 O O . ALA A 1 172 ? 68.013 66.819 123.598 1.00 15.66 172 ALA A O 1
ATOM 1315 N N . VAL A 1 173 ? 66.278 67.064 122.186 1.00 14.27 173 VAL A N 1
ATOM 1316 C CA . VAL A 1 173 ? 65.273 66.607 123.155 1.00 14.14 173 VAL A CA 1
ATOM 1317 C C . VAL A 1 173 ? 64.524 65.352 122.706 1.00 16.67 173 VAL A C 1
ATOM 1318 O O . VAL A 1 173 ? 64.767 64.812 121.622 1.00 19.20 173 VAL A O 1
ATOM 1322 N N . VAL A 1 174 ? 63.649 64.864 123.575 1.00 15.67 174 VAL A N 1
ATOM 1323 C CA . VAL A 1 174 ? 62.810 63.714 123.283 1.00 14.77 174 VAL A CA 1
ATOM 1324 C C . VAL A 1 174 ? 61.451 64.329 122.915 1.00 16.56 174 VAL A C 1
ATOM 1325 O O . VAL A 1 174 ? 60.979 65.262 123.582 1.00 15.34 174 VAL A O 1
ATOM 1329 N N . ILE A 1 175 ? 60.828 63.818 121.857 1.00 14.24 175 ILE A N 1
ATOM 1330 C CA . ILE A 1 175 ? 59.545 64.356 121.388 1.00 14.25 175 ILE A CA 1
ATOM 1331 C C . ILE A 1 175 ? 58.449 63.300 121.409 1.00 14.00 175 ILE A C 1
ATOM 1332 O O . ILE A 1 175 ? 58.709 62.126 121.153 1.00 16.13 175 ILE A O 1
ATOM 1337 N N . SER A 1 176 ? 57.221 63.733 121.690 1.00 14.35 176 SER A N 1
ATOM 1338 C CA . SER A 1 176 ? 56.070 62.845 121.672 1.00 13.91 176 SER A CA 1
ATOM 1339 C C . SER A 1 176 ? 54.862 63.631 121.174 1.00 13.57 176 SER A C 1
ATOM 1340 O O . SER A 1 176 ? 54.726 64.821 121.449 1.00 13.10 176 SER A O 1
ATOM 1343 N N . GLN A 1 177 ? 54.034 62.967 120.371 1.00 19.23 177 GLN A N 1
ATOM 1344 C CA . GLN A 1 177 ? 52.794 63.539 119.847 1.00 18.79 177 GLN A CA 1
ATOM 1345 C C . GLN A 1 177 ? 52.933 64.892 119.137 1.00 17.53 177 GLN A C 1
ATOM 1346 O O . GLN A 1 177 ? 52.121 65.790 119.331 1.00 23.72 177 GLN A O 1
ATOM 1352 N N . GLU A 1 178 ? 53.973 65.018 118.317 1.00 19.51 178 GLU A N 1
ATOM 1353 C CA . GLU A 1 178 ? 54.257 66.233 117.544 1.00 29.08 178 GLU A CA 1
ATOM 1354 C C . GLU A 1 178 ? 54.082 67.535 118.341 1.00 32.56 178 GLU A C 1
ATOM 1355 O O . GLU A 1 178 ? 53.182 68.338 118.059 1.00 44.24 178 GLU A O 1
ATOM 1361 N N . GLY A 1 179 ? 54.917 67.763 119.333 1.00 25.29 179 GLY A N 1
ATOM 1362 C CA . GLY A 1 179 ? 54.748 68.985 120.085 1.00 19.45 179 GLY A CA 1
ATOM 1363 C C . GLY A 1 179 ? 55.194 68.871 121.515 1.00 16.46 179 GLY A C 1
ATOM 1364 O O . GLY A 1 179 ? 55.686 69.841 122.048 1.00 22.73 179 GLY A O 1
ATOM 1365 N N . ARG A 1 180 ? 55.032 67.710 122.142 1.00 18.36 180 ARG A N 1
ATOM 1366 C CA . ARG A 1 180 ? 55.454 67.557 123.540 1.00 16.83 180 ARG A CA 1
ATOM 1367 C C . ARG A 1 180 ? 56.958 67.252 123.544 1.00 19.95 180 ARG A C 1
ATOM 1368 O O . ARG A 1 180 ? 57.414 66.349 122.844 1.00 16.36 180 ARG A O 1
ATOM 1376 N N . ALA A 1 181 ? 57.724 68.024 124.310 1.00 14.77 181 ALA A N 1
ATOM 1377 C CA . ALA A 1 181 ? 59.177 67.843 124.356 1.00 14.08 181 ALA A CA 1
ATOM 1378 C C . ALA A 1 181 ? 59.704 67.737 125.768 1.00 13.48 181 ALA A C 1
ATOM 1379 O O . ALA A 1 181 ? 59.101 68.290 126.695 1.00 16.12 181 ALA A O 1
ATOM 1381 N N . ALA A 1 182 ? 60.831 67.032 125.922 1.00 13.99 182 ALA A N 1
ATOM 1382 C CA . ALA A 1 182 ? 61.488 66.872 127.220 1.00 14.82 182 ALA A CA 1
ATOM 1383 C C . ALA A 1 182 ? 62.989 66.718 127.124 1.00 19.07 182 ALA A C 1
ATOM 1384 O O . ALA A 1 182 ? 63.513 66.039 126.231 1.00 17.99 182 ALA A O 1
ATOM 1386 N N . GLY A 1 183 ? 63.669 67.333 128.082 1.00 18.20 183 GLY A N 1
ATOM 1387 C CA . GLY A 1 183 ? 65.100 67.196 128.176 1.00 14.50 183 GLY A CA 1
ATOM 1388 C C . GLY A 1 183 ? 66.017 68.195 127.558 1.00 12.90 183 GLY A C 1
ATOM 1389 O O . GLY A 1 183 ? 67.010 67.793 126.939 1.00 17.82 183 GLY A O 1
ATOM 1390 N N . ARG A 1 184 ? 65.762 69.478 127.805 1.00 15.71 184 ARG A N 1
ATOM 1391 C CA . ARG A 1 184 ? 66.609 70.561 127.279 1.00 16.15 184 ARG A CA 1
ATOM 1392 C C . ARG A 1 184 ? 68.132 70.312 127.357 1.00 14.67 184 ARG A C 1
ATOM 1393 O O . ARG A 1 184 ? 68.850 70.589 126.394 1.00 16.56 184 ARG A O 1
ATOM 1401 N N . PRO A 1 185 ? 68.642 69.813 128.507 1.00 16.46 185 PRO A N 1
ATOM 1402 C CA . PRO A 1 185 ? 70.082 69.557 128.668 1.00 16.15 185 PRO A CA 1
ATOM 1403 C C . PRO A 1 185 ? 70.682 68.428 127.816 1.00 18.08 185 PRO A C 1
ATOM 1404 O O . PRO A 1 185 ? 71.680 67.819 128.206 1.00 16.99 185 PRO A O 1
ATOM 1408 N N . GLY A 1 186 ? 70.058 68.132 126.678 1.00 20.67 186 GLY A N 1
ATOM 1409 C CA . GLY A 1 186 ? 70.573 67.114 125.784 1.00 19.62 186 GLY A CA 1
ATOM 1410 C C . GLY A 1 186 ? 70.115 65.695 126.004 1.00 16.35 186 GLY A C 1
ATOM 1411 O O . GLY A 1 186 ? 70.854 64.783 125.677 1.00 18.27 186 GLY A O 1
ATOM 1412 N N . MET A 1 187 ? 68.914 65.486 126.538 1.00 17.08 187 MET A N 1
ATOM 1413 C CA . MET A 1 187 ? 68.434 64.126 126.755 1.00 17.54 187 MET A CA 1
ATOM 1414 C C . MET A 1 187 ? 68.275 63.392 125.408 1.00 17.88 187 MET A C 1
ATOM 1415 O O . MET A 1 187 ? 68.503 62.177 125.319 1.00 14.67 187 MET A O 1
ATOM 1420 N N . GLY A 1 188 ? 67.889 64.149 124.376 1.00 16.34 188 GLY A N 1
ATOM 1421 C CA . GLY A 1 188 ? 67.721 63.596 123.041 1.00 15.44 188 GLY A CA 1
ATOM 1422 C C . GLY A 1 188 ? 69.057 63.120 122.488 1.00 18.48 188 GLY A C 1
ATOM 1423 O O . GLY A 1 188 ? 69.110 62.092 121.799 1.00 15.57 188 GLY A O 1
ATOM 1424 N N . ALA A 1 189 ? 70.128 63.862 122.796 1.00 13.84 189 ALA A N 1
ATOM 1425 C CA . ALA A 1 189 ? 71.470 63.499 122.343 1.00 15.19 189 ALA A CA 1
ATOM 1426 C C . ALA A 1 189 ? 71.964 62.253 123.089 1.00 15.88 189 ALA A C 1
ATOM 1427 O O . ALA A 1 189 ? 72.696 61.444 122.522 1.00 15.46 189 ALA A O 1
ATOM 1429 N N . VAL A 1 190 ? 71.556 62.087 124.345 1.00 15.12 190 VAL A N 1
ATOM 1430 C CA . VAL A 1 190 ? 71.957 60.905 125.095 1.00 19.08 190 VAL A CA 1
ATOM 1431 C C . VAL A 1 190 ? 71.256 59.700 124.455 1.00 18.89 190 VAL A C 1
ATOM 1432 O O . VAL A 1 190 ? 71.880 58.673 124.197 1.00 15.66 190 VAL A O 1
ATOM 1436 N N . MET A 1 191 ? 69.975 59.865 124.142 1.00 16.78 191 MET A N 1
ATOM 1437 C CA . MET A 1 191 ? 69.201 58.798 123.529 1.00 14.94 191 MET A CA 1
ATOM 1438 C C . MET A 1 191 ? 69.830 58.432 122.176 1.00 13.37 191 MET A C 1
ATOM 1439 O O . MET A 1 191 ? 70.011 57.258 121.861 1.00 12.95 191 MET A O 1
ATOM 1444 N N . GLY A 1 192 ? 70.206 59.452 121.417 1.00 11.25 192 GLY A N 1
ATOM 1445 C CA . GLY A 1 192 ? 70.831 59.251 120.120 1.00 12.42 192 GLY A CA 1
ATOM 1446 C C . GLY A 1 192 ? 72.200 58.588 120.207 1.00 17.91 192 GLY A C 1
ATOM 1447 O O . GLY A 1 192 ? 72.563 57.796 119.328 1.00 17.49 192 GLY A O 1
ATOM 1448 N N . SER A 1 193 ? 72.951 58.892 121.268 1.00 17.01 193 SER A N 1
ATOM 1449 C CA . SER A 1 193 ? 74.291 58.328 121.476 1.00 18.79 193 SER A CA 1
ATOM 1450 C C . SER A 1 193 ? 74.213 56.818 121.728 1.00 16.94 193 SER A C 1
ATOM 1451 O O . SER A 1 193 ? 75.210 56.094 121.580 1.00 15.72 193 SER A O 1
ATOM 1454 N N . LYS A 1 194 ? 73.022 56.353 122.108 1.00 13.83 194 LYS A N 1
ATOM 1455 C CA . LYS A 1 194 ? 72.783 54.942 122.368 1.00 13.24 194 LYS A CA 1
ATOM 1456 C C . LYS A 1 194 ? 72.207 54.228 121.142 1.00 12.86 194 LYS A C 1
ATOM 1457 O O . LYS A 1 194 ? 71.968 53.018 121.188 1.00 14.78 194 LYS A O 1
ATOM 1463 N N . LYS A 1 195 ? 72.033 54.975 120.051 1.00 9.84 195 LYS A N 1
ATOM 1464 C CA . LYS A 1 195 ? 71.429 54.477 118.818 1.00 10.87 195 LYS A CA 1
ATOM 1465 C C . LYS A 1 195 ? 69.962 54.082 119.084 1.00 14.56 195 LYS A C 1
ATOM 1466 O O . LYS A 1 195 ? 69.419 53.201 118.417 1.00 16.49 195 LYS A O 1
ATOM 1472 N N . LEU A 1 196 ? 69.337 54.711 120.085 1.00 14.16 196 LEU A N 1
ATOM 1473 C CA . LEU A 1 196 ? 67.933 54.448 120.422 1.00 11.91 196 LEU A CA 1
ATOM 1474 C C . LEU A 1 196 ? 67.065 55.495 119.718 1.00 13.92 196 LEU A C 1
ATOM 1475 O O . LEU A 1 196 ? 67.074 56.676 120.082 1.00 15.62 196 LEU A O 1
ATOM 1480 N N . LYS A 1 197 ? 66.313 55.054 118.714 1.00 14.85 197 LYS A N 1
ATOM 1481 C CA . LYS A 1 197 ? 65.469 55.943 117.913 1.00 15.02 197 LYS A CA 1
ATOM 1482 C C . LYS A 1 197 ? 64.109 56.229 118.548 1.00 17.34 197 LYS A C 1
ATOM 1483 O O . LYS A 1 197 ? 63.534 57.295 118.335 1.00 15.55 197 LYS A O 1
ATOM 1489 N N . ALA A 1 198 ? 63.590 55.270 119.303 1.00 15.48 198 ALA A N 1
ATOM 1490 C CA . ALA A 1 198 ? 62.286 55.435 119.909 1.00 17.41 198 ALA A CA 1
ATOM 1491 C C . ALA A 1 198 ? 61.984 54.397 120.968 1.00 18.53 198 ALA A C 1
ATOM 1492 O O . ALA A 1 198 ? 62.704 53.422 121.119 1.00 16.85 198 ALA A O 1
ATOM 1494 N N . VAL A 1 199 ? 60.885 54.636 121.684 1.00 16.95 199 VAL A N 1
ATOM 1495 C CA . VAL A 1 199 ? 60.376 53.768 122.729 1.00 15.51 199 VAL A CA 1
ATOM 1496 C C . VAL A 1 199 ? 58.862 53.760 122.499 1.00 15.77 199 VAL A C 1
ATOM 1497 O O . VAL A 1 199 ? 58.235 54.823 122.412 1.00 14.05 199 VAL A O 1
ATOM 1501 N N . VAL A 1 200 ? 58.302 52.570 122.319 1.00 12.71 200 VAL A N 1
ATOM 1502 C CA . VAL A 1 200 ? 56.867 52.397 122.095 1.00 15.58 200 VAL A CA 1
ATOM 1503 C C . VAL A 1 200 ? 56.339 51.651 123.321 1.00 16.64 200 VAL A C 1
ATOM 1504 O O . VAL A 1 200 ? 56.860 50.596 123.681 1.00 16.06 200 VAL A O 1
ATOM 1508 N N . ILE A 1 201 ? 55.290 52.175 123.949 1.00 17.15 201 ILE A N 1
ATOM 1509 C CA . ILE A 1 201 ? 54.772 51.559 125.175 1.00 17.80 201 ILE A CA 1
ATOM 1510 C C . ILE A 1 201 ? 53.262 51.336 125.206 1.00 14.45 201 ILE A C 1
ATOM 1511 O O . ILE A 1 201 ? 52.490 52.189 124.797 1.00 15.05 201 ILE A O 1
ATOM 1516 N N . ARG A 1 202 ? 52.855 50.177 125.697 1.00 14.65 202 ARG A N 1
ATOM 1517 C CA . ARG A 1 202 ? 51.445 49.870 125.866 1.00 14.39 202 ARG A CA 1
ATOM 1518 C C . ARG A 1 202 ? 51.236 49.182 127.232 1.00 16.35 202 ARG A C 1
ATOM 1519 O O . ARG A 1 202 ? 51.953 48.255 127.576 1.00 18.52 202 ARG A O 1
ATOM 1527 N N . GLY A 1 203 ? 50.283 49.683 128.016 1.00 19.54 203 GLY A N 1
ATOM 1528 C CA . GLY A 1 203 ? 50.011 49.122 129.326 1.00 21.02 203 GLY A CA 1
ATOM 1529 C C . GLY A 1 203 ? 48.531 48.863 129.527 1.00 20.15 203 GLY A C 1
ATOM 1530 O O . GLY A 1 203 ? 47.710 49.680 129.142 1.00 20.03 203 GLY A O 1
ATOM 1531 N N . THR A 1 204 ? 48.194 47.733 130.151 1.00 23.64 204 THR A N 1
ATOM 1532 C CA . THR A 1 204 ? 46.797 47.363 130.373 1.00 20.60 204 THR A CA 1
ATOM 1533 C C . THR A 1 204 ? 46.484 46.970 131.814 1.00 20.80 204 THR A C 1
ATOM 1534 O O . THR A 1 204 ? 45.334 46.709 132.137 1.00 24.82 204 THR A O 1
ATOM 1538 N N . LYS A 1 205 ? 47.509 46.882 132.655 1.00 22.68 205 LYS A N 1
ATOM 1539 C CA . LYS A 1 205 ? 47.348 46.494 134.057 1.00 28.39 205 LYS A CA 1
ATOM 1540 C C . LYS A 1 205 ? 46.664 47.532 134.947 1.00 29.72 205 LYS A C 1
ATOM 1541 O O . LYS A 1 205 ? 46.757 48.736 134.705 1.00 27.49 205 LYS A O 1
ATOM 1547 N N . GLU A 1 206 ? 45.940 47.073 135.962 1.00 30.74 206 GLU A N 1
ATOM 1548 C CA . GLU A 1 206 ? 45.326 48.025 136.877 1.00 34.41 206 GLU A CA 1
ATOM 1549 C C . GLU A 1 206 ? 46.316 48.234 138.014 1.00 27.18 206 GLU A C 1
ATOM 1550 O O . GLU A 1 206 ? 46.850 47.289 138.583 1.00 33.31 206 GLU A O 1
ATOM 1556 N N . ILE A 1 207 ? 46.681 49.491 138.199 1.00 26.23 207 ILE A N 1
ATOM 1557 C CA . ILE A 1 207 ? 47.634 49.923 139.212 1.00 25.32 207 ILE A CA 1
ATOM 1558 C C . ILE A 1 207 ? 46.966 49.851 140.596 1.00 32.74 207 ILE A C 1
ATOM 1559 O O . ILE A 1 207 ? 45.857 50.363 140.778 1.00 29.49 207 ILE A O 1
ATOM 1564 N N . PRO A 1 208 ? 47.617 49.186 141.573 1.00 30.33 208 PRO A N 1
ATOM 1565 C CA . PRO A 1 208 ? 47.036 49.083 142.918 1.00 29.79 208 PRO A CA 1
ATOM 1566 C C . PRO A 1 208 ? 46.916 50.467 143.540 1.00 30.15 208 PRO A C 1
ATOM 1567 O O . PRO A 1 208 ? 47.859 51.262 143.501 1.00 29.14 208 PRO A O 1
ATOM 1571 N N . VAL A 1 209 ? 45.729 50.774 144.047 1.00 32.41 209 VAL A N 1
ATOM 1572 C CA . VAL A 1 209 ? 45.467 52.066 144.681 1.00 38.07 209 VAL A CA 1
ATOM 1573 C C . VAL A 1 209 ? 44.916 51.847 146.096 1.00 38.64 209 VAL A C 1
ATOM 1574 O O . VAL A 1 209 ? 44.025 51.010 146.303 1.00 34.90 209 VAL A O 1
ATOM 1578 N N . ALA A 1 210 ? 45.465 52.584 147.063 1.00 38.03 210 ALA A N 1
ATOM 1579 C CA . ALA A 1 210 ? 45.039 52.476 148.463 1.00 41.14 210 ALA A CA 1
ATOM 1580 C C . ALA A 1 210 ? 43.543 52.776 148.673 1.00 39.59 210 ALA A C 1
ATOM 1581 O O . ALA A 1 210 ? 42.827 51.983 149.284 1.00 39.73 210 ALA A O 1
ATOM 1583 N N . ASP A 1 211 ? 43.066 53.878 148.101 1.00 36.00 211 ASP A N 1
ATOM 1584 C CA . ASP A 1 211 ? 41.666 54.277 148.225 1.00 39.05 211 ASP A CA 1
ATOM 1585 C C . ASP A 1 211 ? 41.139 54.750 146.879 1.00 40.12 211 ASP A C 1
ATOM 1586 O O . ASP A 1 211 ? 41.211 55.946 146.568 1.00 35.19 211 ASP A O 1
ATOM 1591 N N . LYS A 1 212 ? 40.595 53.806 146.109 1.00 38.74 212 LYS A N 1
ATOM 1592 C CA . LYS A 1 212 ? 40.037 54.079 144.788 1.00 43.00 212 LYS A CA 1
ATOM 1593 C C . LYS A 1 212 ? 38.937 55.128 144.839 1.00 43.60 212 LYS A C 1
ATOM 1594 O O . LYS A 1 212 ? 38.853 56.004 143.975 1.00 42.81 212 LYS A O 1
ATOM 1600 N N . GLU A 1 213 ? 38.099 55.032 145.863 1.00 41.06 213 GLU A N 1
ATOM 1601 C CA . GLU A 1 213 ? 36.998 55.960 146.029 1.00 41.97 213 GLU A CA 1
ATOM 1602 C C . GLU A 1 213 ? 37.452 57.384 146.281 1.00 40.00 213 GLU A C 1
ATOM 1603 O O . GLU A 1 213 ? 36.949 58.301 145.632 1.00 38.57 213 GLU A O 1
ATOM 1609 N N . GLU A 1 214 ? 38.426 57.570 147.175 1.00 35.96 214 GLU A N 1
ATOM 1610 C CA . GLU A 1 214 ? 38.944 58.914 147.456 1.00 37.58 214 GLU A CA 1
ATOM 1611 C C . GLU A 1 214 ? 39.633 59.503 146.228 1.00 35.15 214 GLU A C 1
ATOM 1612 O O . GLU A 1 214 ? 39.492 60.686 145.940 1.00 32.31 214 GLU A O 1
ATOM 1618 N N . LEU A 1 215 ? 40.377 58.655 145.520 1.00 37.08 215 LEU A N 1
ATOM 1619 C CA . LEU A 1 215 ? 41.091 59.038 144.310 1.00 39.08 215 LEU A CA 1
ATOM 1620 C C . LEU A 1 215 ? 40.085 59.587 143.301 1.00 33.96 215 LEU A C 1
ATOM 1621 O O . LEU A 1 215 ? 40.256 60.692 142.783 1.00 31.23 215 LEU A O 1
ATOM 1626 N N . LYS A 1 216 ? 39.022 58.823 143.056 1.00 34.38 216 LYS A N 1
ATOM 1627 C CA . LYS A 1 216 ? 37.978 59.236 142.119 1.00 37.74 216 LYS A CA 1
ATOM 1628 C C . LYS A 1 216 ? 37.317 60.547 142.563 1.00 36.16 216 LYS A C 1
ATOM 1629 O O . LYS A 1 216 ? 37.126 61.456 141.760 1.00 34.23 216 LYS A O 1
ATOM 1635 N N . LYS A 1 217 ? 37.007 60.644 143.853 1.00 35.20 217 LYS A N 1
ATOM 1636 C CA . LYS A 1 217 ? 36.353 61.828 144.403 1.00 32.24 217 LYS A CA 1
ATOM 1637 C C . LYS A 1 217 ? 37.189 63.089 144.238 1.00 28.16 217 LYS A C 1
ATOM 1638 O O . LYS A 1 217 ? 36.708 64.066 143.666 1.00 29.55 217 LYS A O 1
ATOM 1644 N N . LEU A 1 218 ? 38.439 63.042 144.705 1.00 25.72 218 LEU A N 1
ATOM 1645 C CA . LEU A 1 218 ? 39.385 64.161 144.622 1.00 26.19 218 LEU A CA 1
ATOM 1646 C C . LEU A 1 218 ? 39.632 64.644 143.191 1.00 28.24 218 LEU A C 1
ATOM 1647 O O . LEU A 1 218 ? 39.590 65.843 142.910 1.00 26.79 218 LEU A O 1
ATOM 1652 N N . SER A 1 219 ? 39.923 63.704 142.294 1.00 30.86 219 SER A N 1
ATOM 1653 C CA . SER A 1 219 ? 40.168 64.033 140.890 1.00 30.37 219 SER A CA 1
ATOM 1654 C C . SER A 1 219 ? 38.965 64.774 140.289 1.00 33.51 219 SER A C 1
ATOM 1655 O O . SER A 1 219 ? 39.131 65.792 139.604 1.00 27.56 219 SER A O 1
ATOM 1658 N N . GLN A 1 220 ? 37.759 64.276 140.565 1.00 31.96 220 GLN A N 1
ATOM 1659 C CA . GLN A 1 220 ? 36.542 64.918 140.073 1.00 35.41 220 GLN A CA 1
ATOM 1660 C C . GLN A 1 220 ? 36.385 66.340 140.596 1.00 35.87 220 GLN A C 1
ATOM 1661 O O . GLN A 1 220 ? 36.038 67.241 139.836 1.00 36.00 220 GLN A O 1
ATOM 1667 N N . GLU A 1 221 ? 36.631 66.537 141.891 1.00 34.47 221 GLU A N 1
ATOM 1668 C CA . GLU A 1 221 ? 36.532 67.865 142.493 1.00 35.84 221 GLU A CA 1
ATOM 1669 C C . GLU A 1 221 ? 37.546 68.806 141.835 1.00 34.44 221 GLU A C 1
ATOM 1670 O O . GLU A 1 221 ? 37.198 69.919 141.428 1.00 31.75 221 GLU A O 1
ATOM 1676 N N . ALA A 1 222 ? 38.792 68.339 141.716 1.00 31.76 222 ALA A N 1
ATOM 1677 C CA . ALA A 1 222 ? 39.857 69.123 141.101 1.00 28.16 222 ALA A CA 1
ATOM 1678 C C . ALA A 1 222 ? 39.496 69.485 139.652 1.00 21.68 222 ALA A C 1
ATOM 1679 O O . ALA A 1 222 ? 39.622 70.642 139.245 1.00 20.56 222 ALA A O 1
ATOM 1681 N N . TYR A 1 223 ? 38.980 68.514 138.900 1.00 24.89 223 TYR A N 1
ATOM 1682 C CA . TYR A 1 223 ? 38.599 68.757 137.515 1.00 25.05 223 TYR A CA 1
ATOM 1683 C C . TYR A 1 223 ? 37.556 69.845 137.445 1.00 27.55 223 TYR A C 1
ATOM 1684 O O . TYR A 1 223 ? 37.676 70.771 136.640 1.00 25.94 223 TYR A O 1
ATOM 1693 N N . ASN A 1 224 ? 36.546 69.757 138.304 1.00 27.90 224 ASN A N 1
ATOM 1694 C CA . ASN A 1 224 ? 35.494 70.770 138.303 1.00 30.64 224 ASN A CA 1
ATOM 1695 C C . ASN A 1 224 ? 36.002 72.125 138.757 1.00 27.82 224 ASN A C 1
ATOM 1696 O O . ASN A 1 224 ? 35.613 73.151 138.191 1.00 23.29 224 ASN A O 1
ATOM 1701 N N . GLU A 1 225 ? 36.924 72.125 139.720 1.00 28.24 225 GLU A N 1
ATOM 1702 C CA . GLU A 1 225 ? 37.499 73.374 140.202 1.00 27.27 225 GLU A CA 1
ATOM 1703 C C . GLU A 1 225 ? 38.206 74.070 139.027 1.00 28.29 225 GLU A C 1
ATOM 1704 O O . GLU A 1 225 ? 38.083 75.282 138.861 1.00 22.27 225 GLU A O 1
ATOM 1710 N N . ILE A 1 226 ? 38.879 73.290 138.171 1.00 25.74 226 ILE A N 1
ATOM 1711 C CA . ILE A 1 226 ? 39.573 73.845 137.006 1.00 25.69 226 ILE A CA 1
ATOM 1712 C C . ILE A 1 226 ? 38.563 74.437 136.032 1.00 25.94 226 ILE A C 1
ATOM 1713 O O . ILE A 1 226 ? 38.704 75.588 135.602 1.00 27.01 226 ILE A O 1
ATOM 1718 N N . LEU A 1 227 ? 37.553 73.645 135.684 1.00 22.98 227 LEU A N 1
ATOM 1719 C CA . LEU A 1 227 ? 36.505 74.086 134.770 1.00 22.62 227 LEU A CA 1
ATOM 1720 C C . LEU A 1 227 ? 35.805 75.374 135.217 1.00 25.84 227 LEU A C 1
ATOM 1721 O O . LEU A 1 227 ? 35.485 76.223 134.394 1.00 27.05 227 LEU A O 1
ATOM 1726 N N . ASN A 1 228 ? 35.603 75.535 136.523 1.00 26.55 228 ASN A N 1
ATOM 1727 C CA . ASN A 1 228 ? 34.910 76.713 137.051 1.00 25.33 228 ASN A CA 1
ATOM 1728 C C . ASN A 1 228 ? 35.780 77.886 137.496 1.00 26.97 228 ASN A C 1
ATOM 1729 O O . ASN A 1 228 ? 35.256 78.908 137.952 1.00 28.04 228 ASN A O 1
ATOM 1734 N N . SER A 1 229 ? 37.099 77.752 137.378 1.00 24.56 229 SER A N 1
ATOM 1735 C CA . SER A 1 229 ? 37.999 78.828 137.781 1.00 25.91 229 SER A CA 1
ATOM 1736 C C . SER A 1 229 ? 37.856 80.013 136.824 1.00 28.21 229 SER A C 1
ATOM 1737 O O . SER A 1 229 ? 37.611 79.832 135.626 1.00 32.81 229 SER A O 1
ATOM 1740 N N . PRO A 1 230 ? 37.967 81.248 137.348 1.00 26.62 230 PRO A N 1
ATOM 1741 C CA . PRO A 1 230 ? 37.843 82.446 136.513 1.00 27.00 230 PRO A CA 1
ATOM 1742 C C . PRO A 1 230 ? 38.858 82.537 135.365 1.00 28.88 230 PRO A C 1
ATOM 1743 O O . PRO A 1 230 ? 38.612 83.231 134.374 1.00 25.11 230 PRO A O 1
ATOM 1747 N N . GLY A 1 231 ? 39.979 81.821 135.488 1.00 27.70 231 GLY A N 1
ATOM 1748 C CA . GLY A 1 231 ? 41.001 81.865 134.454 1.00 20.86 231 GLY A CA 1
ATOM 1749 C C . GLY A 1 231 ? 40.829 80.878 133.311 1.00 20.48 231 GLY A C 1
ATOM 1750 O O . GLY A 1 231 ? 41.443 81.033 132.247 1.00 20.08 231 GLY A O 1
ATOM 1751 N N . TYR A 1 232 ? 39.995 79.864 133.521 1.00 24.25 232 TYR A N 1
ATOM 1752 C CA . TYR A 1 232 ? 39.757 78.844 132.511 1.00 25.12 232 TYR A CA 1
ATOM 1753 C C . TYR A 1 232 ? 39.459 79.356 131.087 1.00 24.79 232 TYR A C 1
ATOM 1754 O O . TYR A 1 232 ? 40.048 78.878 130.110 1.00 22.04 232 TYR A O 1
ATOM 1763 N N . PRO A 1 233 ? 38.547 80.325 130.944 1.00 23.36 233 PRO A N 1
ATOM 1764 C CA . PRO A 1 233 ? 38.276 80.796 129.579 1.00 20.15 233 PRO A CA 1
ATOM 1765 C C . PRO A 1 233 ? 39.474 81.409 128.849 1.00 20.50 233 PRO A C 1
ATOM 1766 O O . PRO A 1 233 ? 39.704 81.117 127.680 1.00 21.43 233 PRO A O 1
ATOM 1770 N N . PHE A 1 234 ? 40.227 82.277 129.509 1.00 20.93 234 PHE A N 1
ATOM 1771 C CA . PHE A 1 234 ? 41.358 82.908 128.837 1.00 18.05 234 PHE A CA 1
ATOM 1772 C C . PHE A 1 234 ? 42.498 81.916 128.627 1.00 20.83 234 PHE A C 1
ATOM 1773 O O . PHE A 1 234 ? 43.255 82.025 127.653 1.00 20.62 234 PHE A O 1
ATOM 1781 N N . TRP A 1 235 ? 42.622 80.957 129.538 1.00 18.39 235 TRP A N 1
ATOM 1782 C CA . TRP A 1 235 ? 43.653 79.943 129.408 1.00 17.01 235 TRP A CA 1
ATOM 1783 C C . TRP A 1 235 ? 43.365 79.133 128.148 1.00 14.08 235 TRP A C 1
ATOM 1784 O O . TRP A 1 235 ? 44.259 78.919 127.333 1.00 18.22 235 TRP A O 1
ATOM 1795 N N . LYS A 1 236 ? 42.106 78.725 127.980 1.00 16.57 236 LYS A N 1
ATOM 1796 C CA . LYS A 1 236 ? 41.662 77.935 126.827 1.00 18.18 236 LYS A CA 1
ATOM 1797 C C . LYS A 1 236 ? 41.955 78.668 125.530 1.00 19.02 236 LYS A C 1
ATOM 1798 O O . LYS A 1 236 ? 42.283 78.057 124.520 1.00 19.15 236 LYS A O 1
ATOM 1804 N N . ARG A 1 237 ? 41.827 79.988 125.571 1.00 17.28 237 ARG A N 1
ATOM 1805 C CA . ARG A 1 237 ? 42.082 80.823 124.413 1.00 20.34 237 ARG A CA 1
ATOM 1806 C C . ARG A 1 237 ? 43.562 81.008 124.059 1.00 18.84 237 ARG A C 1
ATOM 1807 O O . ARG A 1 237 ? 43.973 80.718 122.925 1.00 16.83 237 ARG A O 1
ATOM 1815 N N . GLN A 1 238 ? 44.358 81.462 125.026 1.00 16.21 238 GLN A N 1
ATOM 1816 C CA . GLN A 1 238 ? 45.774 81.734 124.780 1.00 15.22 238 GLN A CA 1
ATOM 1817 C C . GLN A 1 238 ? 46.844 80.824 125.383 1.00 14.86 238 GLN A C 1
ATOM 1818 O O . GLN A 1 238 ? 47.984 80.845 124.919 1.00 15.66 238 GLN A O 1
ATOM 1824 N N . GLY A 1 239 ? 46.501 80.044 126.408 1.00 17.04 239 GLY A N 1
ATOM 1825 C CA . GLY A 1 239 ? 47.500 79.186 127.037 1.00 19.43 239 GLY A CA 1
ATOM 1826 C C . GLY A 1 239 ? 48.709 80.003 127.491 1.00 21.56 239 GLY A C 1
ATOM 1827 O O . GLY A 1 239 ? 48.565 81.151 127.912 1.00 18.09 239 GLY A O 1
ATOM 1828 N N . THR A 1 240 ? 49.909 79.448 127.353 1.00 18.28 240 THR A N 1
ATOM 1829 C CA . THR A 1 240 ? 51.121 80.165 127.759 1.00 17.96 240 THR A CA 1
ATOM 1830 C C . THR A 1 240 ? 51.436 81.368 126.881 1.00 16.62 240 THR A C 1
ATOM 1831 O O . THR A 1 240 ? 52.225 82.229 127.282 1.00 15.81 240 THR A O 1
ATOM 1835 N N . MET A 1 241 ? 50.826 81.442 125.693 1.00 16.49 241 MET A N 1
ATOM 1836 C CA . MET A 1 241 ? 51.071 82.551 124.771 1.00 14.54 241 MET A CA 1
ATOM 1837 C C . MET A 1 241 ? 50.681 83.943 125.312 1.00 15.91 241 MET A C 1
ATOM 1838 O O . MET A 1 241 ? 51.108 84.959 124.774 1.00 17.90 241 MET A O 1
ATOM 1843 N N . ALA A 1 242 ? 49.923 83.968 126.409 1.00 19.01 242 ALA A N 1
ATOM 1844 C CA . ALA A 1 242 ? 49.514 85.210 127.070 1.00 14.63 242 ALA A CA 1
ATOM 1845 C C . ALA A 1 242 ? 50.746 85.924 127.624 1.00 19.37 242 ALA A C 1
ATOM 1846 O O . ALA A 1 242 ? 50.731 87.137 127.811 1.00 20.22 242 ALA A O 1
ATOM 1848 N N . ALA A 1 243 ? 51.843 85.184 127.809 1.00 18.43 243 ALA A N 1
ATOM 1849 C CA . ALA A 1 243 ? 53.077 85.759 128.347 1.00 12.59 243 ALA A CA 1
ATOM 1850 C C . ALA A 1 243 ? 53.804 86.699 127.413 1.00 13.23 243 ALA A C 1
ATOM 1851 O O . ALA A 1 243 ? 54.582 87.511 127.884 1.00 18.04 243 ALA A O 1
ATOM 1853 N N . VAL A 1 244 ? 53.567 86.612 126.101 1.00 14.92 244 VAL A N 1
ATOM 1854 C CA . VAL A 1 244 ? 54.262 87.504 125.172 1.00 15.88 244 VAL A CA 1
ATOM 1855 C C . VAL A 1 244 ? 53.965 88.959 125.494 1.00 18.44 244 VAL A C 1
ATOM 1856 O O . VAL A 1 244 ? 54.884 89.772 125.630 1.00 19.12 244 VAL A O 1
ATOM 1860 N N . GLU A 1 245 ? 52.686 89.292 125.630 1.00 20.82 245 GLU A N 1
ATOM 1861 C CA . GLU A 1 245 ? 52.325 90.666 125.950 1.00 21.95 245 GLU A CA 1
ATOM 1862 C C . GLU A 1 245 ? 52.695 91.044 127.365 1.00 15.65 245 GLU A C 1
ATOM 1863 O O . GLU A 1 245 ? 53.184 92.144 127.603 1.00 21.75 245 GLU A O 1
ATOM 1869 N N . TRP A 1 246 ? 52.511 90.111 128.287 1.00 13.18 246 TRP A N 1
ATOM 1870 C CA . TRP A 1 246 ? 52.810 90.356 129.690 1.00 16.63 246 TRP A CA 1
ATOM 1871 C C . TRP A 1 246 ? 54.289 90.667 129.881 1.00 18.72 246 TRP A C 1
ATOM 1872 O O . TRP A 1 246 ? 54.656 91.629 130.573 1.00 19.52 246 TRP A O 1
ATOM 1883 N N . CYS A 1 247 ? 55.133 89.885 129.221 1.00 19.69 247 CYS A N 1
ATOM 1884 C CA . CYS A 1 247 ? 56.567 90.093 129.314 1.00 19.47 247 CYS A CA 1
ATOM 1885 C C . CYS A 1 247 ? 56.978 91.362 128.604 1.00 20.08 247 CYS A C 1
ATOM 1886 O O . CYS A 1 247 ? 57.825 92.092 129.100 1.00 24.72 247 CYS A O 1
ATOM 1889 N N . ASN A 1 248 ? 56.365 91.656 127.464 1.00 19.80 248 ASN A N 1
ATOM 1890 C CA . ASN A 1 248 ? 56.729 92.866 126.744 1.00 20.79 248 ASN A CA 1
ATOM 1891 C C . ASN A 1 248 ? 56.390 94.108 127.584 1.00 24.48 248 ASN A C 1
ATOM 1892 O O . ASN A 1 248 ? 57.169 95.079 127.635 1.00 21.62 248 ASN A O 1
ATOM 1897 N N . THR A 1 249 ? 55.235 94.048 128.249 1.00 22.09 249 THR A N 1
ATOM 1898 C CA . THR A 1 249 ? 54.736 95.122 129.102 1.00 20.71 249 THR A CA 1
ATOM 1899 C C . THR A 1 249 ? 55.664 95.344 130.288 1.00 24.43 249 THR A C 1
ATOM 1900 O O . THR A 1 249 ? 55.822 96.467 130.776 1.00 22.98 249 THR A O 1
ATOM 1904 N N . ASN A 1 250 ? 56.292 94.267 130.732 1.00 18.27 250 ASN A N 1
ATOM 1905 C CA . ASN A 1 250 ? 57.168 94.322 131.872 1.00 15.96 250 ASN A CA 1
ATOM 1906 C C . ASN A 1 250 ? 58.665 94.290 131.581 1.00 20.49 250 ASN A C 1
ATOM 1907 O O . ASN A 1 250 ? 59.487 94.014 132.473 1.00 22.60 250 ASN A O 1
ATOM 1912 N N . TYR A 1 251 ? 59.020 94.610 130.338 1.00 18.32 251 TYR A N 1
ATOM 1913 C CA . TYR A 1 251 ? 60.420 94.654 129.918 1.00 23.75 251 TYR A CA 1
ATOM 1914 C C . TYR A 1 251 ? 61.191 93.369 130.232 1.00 21.13 251 TYR A C 1
ATOM 1915 O O . TYR A 1 251 ? 62.385 93.393 130.546 1.00 25.12 251 TYR A O 1
ATOM 1924 N N . ALA A 1 252 ? 60.508 92.242 130.071 1.00 17.95 252 ALA A N 1
ATOM 1925 C CA . ALA A 1 252 ? 61.082 90.936 130.355 1.00 16.59 252 ALA A CA 1
ATOM 1926 C C . ALA A 1 252 ? 61.082 90.002 129.140 1.00 15.68 252 ALA A C 1
ATOM 1927 O O . ALA A 1 252 ? 61.409 88.821 129.264 1.00 16.83 252 ALA A O 1
ATOM 1929 N N . LEU A 1 253 ? 60.707 90.525 127.981 1.00 17.13 253 LEU A N 1
ATOM 1930 C CA . LEU A 1 253 ? 60.659 89.735 126.753 1.00 18.10 253 LEU A CA 1
ATOM 1931 C C . LEU A 1 253 ? 62.041 89.748 126.114 1.00 15.80 253 LEU A C 1
ATOM 1932 O O . LEU A 1 253 ? 62.480 90.787 125.628 1.00 19.18 253 LEU A O 1
ATOM 1937 N N . PRO A 1 254 ? 62.722 88.584 126.053 1.00 16.13 254 PRO A N 1
ATOM 1938 C CA . PRO A 1 254 ? 64.063 88.555 125.451 1.00 15.74 254 PRO A CA 1
ATOM 1939 C C . PRO A 1 254 ? 64.024 89.004 124.000 1.00 21.45 254 PRO A C 1
ATOM 1940 O O . PRO A 1 254 ? 63.330 88.413 123.168 1.00 17.66 254 PRO A O 1
ATOM 1944 N N . THR A 1 255 ? 64.763 90.071 123.704 1.00 17.98 255 THR A N 1
ATOM 1945 C CA . THR A 1 255 ? 64.782 90.617 122.370 1.00 17.79 255 THR A CA 1
ATOM 1946 C C . THR A 1 255 ? 66.212 90.783 121.892 1.00 26.18 255 THR A C 1
ATOM 1947 O O . THR A 1 255 ? 67.034 91.423 122.569 1.00 21.84 255 THR A O 1
ATOM 1951 N N . ARG A 1 256 ? 66.498 90.171 120.734 1.00 21.10 256 ARG A N 1
ATOM 1952 C CA . ARG A 1 256 ? 67.821 90.175 120.095 1.00 21.90 256 ARG A CA 1
ATOM 1953 C C . ARG A 1 256 ? 68.928 89.738 121.069 1.00 21.68 256 ARG A C 1
ATOM 1954 O O . ARG A 1 256 ? 69.706 90.570 121.557 1.00 24.15 256 ARG A O 1
ATOM 1962 N N . ASN A 1 257 ? 68.970 88.431 121.350 1.00 19.73 257 ASN A N 1
ATOM 1963 C CA . ASN A 1 257 ? 69.930 87.820 122.276 1.00 24.54 257 ASN A CA 1
ATOM 1964 C C . ASN A 1 257 ? 69.927 88.521 123.641 1.00 24.34 257 ASN A C 1
ATOM 1965 O O . ASN A 1 257 ? 70.982 88.820 124.228 1.00 24.41 257 ASN A O 1
ATOM 1970 N N . PHE A 1 258 ? 68.717 88.780 124.127 1.00 21.36 258 PHE A N 1
ATOM 1971 C CA . PHE A 1 258 ? 68.494 89.424 125.408 1.00 19.78 258 PHE A CA 1
ATOM 1972 C C . PHE A 1 258 ? 69.024 90.853 125.496 1.00 20.74 258 PHE A C 1
ATOM 1973 O O . PHE A 1 258 ? 69.157 91.394 126.593 1.00 21.33 258 PHE A O 1
ATOM 1981 N N . SER A 1 259 ? 69.317 91.465 124.353 1.00 18.95 259 SER A N 1
ATOM 1982 C CA . SER A 1 259 ? 69.803 92.833 124.350 1.00 25.36 259 SER A CA 1
ATOM 1983 C C . SER A 1 259 ? 68.814 93.759 125.083 1.00 28.43 259 SER A C 1
ATOM 1984 O O . SER A 1 259 ? 69.228 94.607 125.871 1.00 26.90 259 SER A O 1
ATOM 1987 N N . ASP A 1 260 ? 67.516 93.576 124.844 1.00 27.21 260 ASP A N 1
ATOM 1988 C CA . ASP A 1 260 ? 66.487 94.386 125.501 1.00 23.68 260 ASP A CA 1
ATOM 1989 C C . ASP A 1 260 ? 65.352 93.473 126.001 1.00 23.47 260 ASP A C 1
ATOM 1990 O O . ASP A 1 260 ? 65.387 92.255 125.779 1.00 19.21 260 ASP A O 1
ATOM 1995 N N . GLY A 1 261 ? 64.411 94.039 126.760 1.00 19.47 261 GLY A N 1
ATOM 1996 C CA . GLY A 1 261 ? 63.285 93.274 127.277 1.00 20.75 261 GLY A CA 1
ATOM 1997 C C . GLY A 1 261 ? 61.975 93.744 126.657 1.00 18.27 261 GLY A C 1
ATOM 1998 O O . GLY A 1 261 ? 60.892 93.448 127.153 1.00 22.69 261 GLY A O 1
ATOM 1999 N N . TYR A 1 262 ? 62.093 94.475 125.555 1.00 19.77 262 TYR A N 1
ATOM 2000 C CA . TYR A 1 262 ? 60.966 95.024 124.820 1.00 19.67 262 TYR A CA 1
ATOM 2001 C C . TYR A 1 262 ? 61.193 94.825 123.315 1.00 20.28 262 TYR A C 1
ATOM 2002 O O . TYR A 1 262 ? 62.240 95.210 122.771 1.00 22.12 262 TYR A O 1
ATOM 2011 N N . PHE A 1 263 ? 60.189 94.273 122.637 1.00 20.45 263 PHE A N 1
ATOM 2012 C CA . PHE A 1 263 ? 60.254 94.013 121.196 1.00 17.11 263 PHE A CA 1
ATOM 2013 C C . PHE A 1 263 ? 59.190 94.879 120.539 1.00 18.93 263 PHE A C 1
ATOM 2014 O O . PHE A 1 263 ? 58.014 94.796 120.868 1.00 21.23 263 PHE A O 1
ATOM 2022 N N . GLU A 1 264 ? 59.604 95.705 119.596 1.00 20.14 264 GLU A N 1
ATOM 2023 C CA . GLU A 1 264 ? 58.679 96.605 118.925 1.00 23.65 264 GLU A CA 1
ATOM 2024 C C . GLU A 1 264 ? 57.594 95.895 118.117 1.00 24.64 264 GLU A C 1
ATOM 2025 O O . GLU A 1 264 ? 56.541 96.470 117.870 1.00 26.88 264 GLU A O 1
ATOM 2031 N N . PHE A 1 265 ? 57.823 94.632 117.759 1.00 23.20 265 PHE A N 1
ATOM 2032 C CA . PHE A 1 265 ? 56.856 93.877 116.968 1.00 23.31 265 PHE A CA 1
ATOM 2033 C C . PHE A 1 265 ? 56.235 92.720 117.731 1.00 15.67 265 PHE A C 1
ATOM 2034 O O . PHE A 1 265 ? 55.830 91.722 117.144 1.00 24.08 265 PHE A O 1
ATOM 2042 N N . ALA A 1 266 ? 56.117 92.874 119.039 1.00 16.87 266 ALA A N 1
ATOM 2043 C CA . ALA A 1 266 ? 55.544 91.842 119.883 1.00 16.96 266 ALA A CA 1
ATOM 2044 C C . ALA A 1 266 ? 54.090 91.503 119.550 1.00 15.47 266 ALA A C 1
ATOM 2045 O O . ALA A 1 266 ? 53.681 90.348 119.680 1.00 15.55 266 ALA A O 1
ATOM 2047 N N . ARG A 1 267 ? 53.299 92.494 119.146 1.00 14.67 267 ARG A N 1
ATOM 2048 C CA . ARG A 1 267 ? 51.897 92.236 118.835 1.00 16.48 267 ARG A CA 1
ATOM 2049 C C . ARG A 1 267 ? 51.677 91.200 117.732 1.00 18.29 267 ARG A C 1
ATOM 2050 O O . ARG A 1 267 ? 50.775 90.363 117.837 1.00 18.44 267 ARG A O 1
ATOM 2058 N N . SER A 1 268 ? 52.546 91.213 116.723 1.00 16.03 268 SER A N 1
ATOM 2059 C CA . SER A 1 268 ? 52.462 90.285 115.598 1.00 19.13 268 SER A CA 1
ATOM 2060 C C . SER A 1 268 ? 52.926 88.837 115.869 1.00 21.55 268 SER A C 1
ATOM 2061 O O . SER A 1 268 ? 52.876 87.993 114.974 1.00 18.66 268 SER A O 1
ATOM 2064 N N . ILE A 1 269 ? 53.396 88.571 117.089 1.00 18.41 269 ILE A N 1
ATOM 2065 C CA . ILE A 1 269 ? 53.809 87.235 117.506 1.00 15.43 269 ILE A CA 1
ATOM 2066 C C . ILE A 1 269 ? 53.186 86.959 118.874 1.00 14.13 269 ILE A C 1
ATOM 2067 O O . ILE A 1 269 ? 53.669 86.108 119.622 1.00 17.94 269 ILE A O 1
ATOM 2072 N N . ASP A 1 270 ? 52.100 87.654 119.210 1.00 16.38 270 ASP A N 1
ATOM 2073 C CA . ASP A 1 270 ? 51.493 87.445 120.528 1.00 18.73 270 ASP A CA 1
ATOM 2074 C C . ASP A 1 270 ? 50.315 86.469 120.592 1.00 19.16 270 ASP A C 1
ATOM 2075 O O . ASP A 1 270 ? 49.963 85.842 119.590 1.00 15.27 270 ASP A O 1
ATOM 2080 N N . GLY A 1 271 ? 49.724 86.353 121.783 1.00 17.18 271 GLY A N 1
ATOM 2081 C CA . GLY A 1 271 ? 48.605 85.451 122.006 1.00 16.43 271 GLY A CA 1
ATOM 2082 C C . GLY A 1 271 ? 47.342 85.715 121.198 1.00 14.82 271 GLY A C 1
ATOM 2083 O O . GLY A 1 271 ? 46.590 84.779 120.919 1.00 15.16 271 GLY A O 1
ATOM 2084 N N . TYR A 1 272 ? 47.076 86.983 120.880 1.00 14.01 272 TYR A N 1
ATOM 2085 C CA . TYR A 1 272 ? 45.910 87.357 120.081 1.00 13.50 272 TYR A CA 1
ATOM 2086 C C . TYR A 1 272 ? 46.152 86.957 118.646 1.00 15.01 272 TYR A C 1
ATOM 2087 O O . TYR A 1 272 ? 45.253 86.459 117.971 1.00 17.55 272 TYR A O 1
ATOM 2096 N N . THR A 1 273 ? 47.369 87.202 118.168 1.00 17.17 273 THR A N 1
ATOM 2097 C CA . THR A 1 273 ? 47.733 86.818 116.810 1.00 15.95 273 THR A CA 1
ATOM 2098 C C . THR A 1 273 ? 47.608 85.289 116.701 1.00 15.63 273 THR A C 1
ATOM 2099 O O . THR A 1 273 ? 47.037 84.772 115.740 1.00 17.63 273 THR A O 1
ATOM 2103 N N . MET A 1 274 ? 48.074 84.582 117.728 1.00 16.31 274 MET A N 1
ATOM 2104 C CA . MET A 1 274 ? 47.993 83.126 117.755 1.00 19.04 274 MET A CA 1
ATOM 2105 C C . MET A 1 274 ? 46.519 82.681 117.692 1.00 18.92 274 MET A C 1
ATOM 2106 O O . MET A 1 274 ? 46.171 81.764 116.943 1.00 17.04 274 MET A O 1
ATOM 2111 N N . GLU A 1 275 ? 45.652 83.326 118.476 1.00 16.17 275 GLU A N 1
ATOM 2112 C CA . GLU A 1 275 ? 44.233 82.963 118.464 1.00 14.27 275 GLU A CA 1
ATOM 2113 C C . GLU A 1 275 ? 43.668 83.068 117.052 1.00 12.16 275 GLU A C 1
ATOM 2114 O O . GLU A 1 275 ? 42.867 82.232 116.643 1.00 14.49 275 GLU A O 1
ATOM 2120 N N . GLY A 1 276 ? 44.081 84.100 116.316 1.00 12.91 276 GLY A N 1
ATOM 2121 C CA . GLY A 1 276 ? 43.593 84.289 114.963 1.00 13.77 276 GLY A CA 1
ATOM 2122 C C . GLY A 1 276 ? 44.167 83.299 113.969 1.00 22.03 276 GLY A C 1
ATOM 2123 O O . GLY A 1 276 ? 43.704 83.244 112.834 1.00 18.03 276 GLY A O 1
ATOM 2124 N N . MET A 1 277 ? 45.190 82.540 114.381 1.00 20.39 277 MET A N 1
ATOM 2125 C CA . MET A 1 277 ? 45.837 81.541 113.522 1.00 16.73 277 MET A CA 1
ATOM 2126 C C . MET A 1 277 ? 45.634 80.099 114.007 1.00 12.35 277 MET A C 1
ATOM 2127 O O . MET A 1 277 ? 46.111 79.163 113.365 1.00 14.52 277 MET A O 1
ATOM 2132 N N . LYS A 1 278 ? 44.949 79.912 115.130 1.00 13.43 278 LYS A N 1
ATOM 2133 C CA . LYS A 1 278 ? 44.755 78.572 115.667 1.00 14.28 278 LYS A CA 1
ATOM 2134 C C . LYS A 1 278 ? 43.821 77.686 114.840 1.00 15.09 278 LYS A C 1
ATOM 2135 O O . LYS A 1 278 ? 42.768 78.130 114.387 1.00 16.69 278 LYS A O 1
ATOM 2141 N N . VAL A 1 279 ? 44.195 76.422 114.667 1.00 15.46 279 VAL A N 1
ATOM 2142 C CA . VAL A 1 279 ? 43.384 75.474 113.896 1.00 15.11 279 VAL A CA 1
ATOM 2143 C C . VAL A 1 279 ? 43.104 74.203 114.661 1.00 14.24 279 VAL A C 1
ATOM 2144 O O . VAL A 1 279 ? 42.235 73.433 114.272 1.00 16.60 279 VAL A O 1
ATOM 2148 N N . GLN A 1 280 ? 43.853 73.973 115.734 1.00 15.39 280 GLN A N 1
ATOM 2149 C CA . GLN A 1 280 ? 43.661 72.792 116.576 1.00 16.55 280 GLN A CA 1
ATOM 2150 C C . GLN A 1 280 ? 44.159 73.073 117.980 1.00 15.89 280 GLN A C 1
ATOM 2151 O O . GLN A 1 280 ? 44.958 73.985 118.201 1.00 16.52 280 GLN A O 1
ATOM 2157 N N . GLN A 1 281 ? 43.670 72.281 118.928 1.00 16.78 281 GLN A N 1
ATOM 2158 C CA . GLN A 1 281 ? 44.092 72.376 120.319 1.00 16.49 281 GLN A CA 1
ATOM 2159 C C . GLN A 1 281 ? 44.246 70.945 120.846 1.00 15.32 281 GLN A C 1
ATOM 2160 O O . GLN A 1 281 ? 43.303 70.157 120.795 1.00 18.98 281 GLN A O 1
ATOM 2166 N N . ARG A 1 282 ? 45.457 70.596 121.274 1.00 17.48 282 ARG A N 1
ATOM 2167 C CA . ARG A 1 282 ? 45.754 69.259 121.790 1.00 21.39 282 ARG A CA 1
ATOM 2168 C C . ARG A 1 282 ? 46.197 69.423 123.235 1.00 23.00 282 ARG A C 1
ATOM 2169 O O . ARG A 1 282 ? 46.382 70.546 123.713 1.00 24.64 282 ARG A O 1
ATOM 2177 N N . GLY A 1 283 ? 46.456 68.300 123.900 1.00 20.54 283 GLY A N 1
ATOM 2178 C CA . GLY A 1 283 ? 46.910 68.360 125.279 1.00 22.75 283 GLY A CA 1
ATOM 2179 C C . GLY A 1 283 ? 47.563 67.079 125.745 1.00 21.01 283 GLY A C 1
ATOM 2180 O O . GLY A 1 283 ? 47.687 66.122 124.972 1.00 21.63 283 GLY A O 1
ATOM 2181 N N . CYS A 1 284 ? 48.009 67.073 127.003 1.00 19.70 284 CYS A N 1
ATOM 2182 C CA . CYS A 1 284 ? 48.638 65.898 127.596 1.00 18.74 284 CYS A CA 1
ATOM 2183 C C . CYS A 1 284 ? 47.537 64.993 128.157 1.00 19.59 284 CYS A C 1
ATOM 2184 O O . CYS A 1 284 ? 46.380 65.413 128.270 1.00 20.73 284 CYS A O 1
ATOM 2187 N N . PRO A 1 285 ? 47.862 63.725 128.465 1.00 19.93 285 PRO A N 1
ATOM 2188 C CA . PRO A 1 285 ? 46.833 62.825 129.000 1.00 18.24 285 PRO A CA 1
ATOM 2189 C C . PRO A 1 285 ? 46.237 63.297 130.329 1.00 15.94 285 PRO A C 1
ATOM 2190 O O . PRO A 1 285 ? 46.930 63.897 131.163 1.00 18.12 285 PRO A O 1
ATOM 2194 N N . TYR A 1 286 ? 44.936 63.053 130.488 1.00 18.36 286 TYR A N 1
ATOM 2195 C CA . TYR A 1 286 ? 44.197 63.399 131.704 1.00 18.72 286 TYR A CA 1
ATOM 2196 C C . TYR A 1 286 ? 44.087 64.881 132.039 1.00 19.93 286 TYR A C 1
ATOM 2197 O O . TYR A 1 286 ? 43.881 65.249 133.189 1.00 23.48 286 TYR A O 1
ATOM 2206 N N . CYS A 1 287 ? 44.238 65.733 131.043 1.00 19.26 287 CYS A N 1
ATOM 2207 C CA . CYS A 1 287 ? 44.154 67.160 131.274 1.00 17.49 287 CYS A CA 1
ATOM 2208 C C . CYS A 1 287 ? 42.866 67.729 130.688 1.00 21.92 287 CYS A C 1
ATOM 2209 O O . CYS A 1 287 ? 42.558 67.499 129.507 1.00 21.97 287 CYS A O 1
ATOM 2212 N N . ASN A 1 288 ? 42.095 68.442 131.510 1.00 21.86 288 ASN A N 1
ATOM 2213 C CA . ASN A 1 288 ? 40.848 69.058 131.031 1.00 23.34 288 ASN A CA 1
ATOM 2214 C C . ASN A 1 288 ? 41.011 70.555 130.710 1.00 25.90 288 ASN A C 1
ATOM 2215 O O . ASN A 1 288 ? 40.026 71.280 130.531 1.00 25.19 288 ASN A O 1
ATOM 2220 N N . MET A 1 289 ? 42.270 71.002 130.647 1.00 20.03 289 MET A N 1
ATOM 2221 C CA . MET A 1 289 ? 42.606 72.381 130.291 1.00 20.56 289 MET A CA 1
ATOM 2222 C C . MET A 1 289 ? 43.749 72.404 129.253 1.00 18.76 289 MET A C 1
ATOM 2223 O O . MET A 1 289 ? 44.774 73.072 129.447 1.00 17.96 289 MET A O 1
ATOM 2228 N N . PRO A 1 290 ? 43.529 71.746 128.087 1.00 21.30 290 PRO A N 1
ATOM 2229 C CA . PRO A 1 290 ? 44.478 71.629 126.959 1.00 20.03 290 PRO A CA 1
ATOM 2230 C C . PRO A 1 290 ? 45.092 72.965 126.561 1.00 23.03 290 PRO A C 1
ATOM 2231 O O . PRO A 1 290 ? 44.373 73.950 126.368 1.00 20.70 290 PRO A O 1
ATOM 2235 N N . CYS A 1 291 ? 46.417 72.986 126.408 1.00 17.64 291 CYS A N 1
ATOM 2236 C CA . CYS A 1 291 ? 47.107 74.203 126.033 1.00 13.09 291 CYS A CA 1
ATOM 2237 C C . CYS A 1 291 ? 48.030 74.007 124.825 1.00 17.79 291 CYS A C 1
ATOM 2238 O O . CYS A 1 291 ? 48.813 74.887 124.499 1.00 18.25 291 CYS A O 1
ATOM 2241 N N . GLY A 1 292 ? 47.936 72.852 124.166 1.00 20.43 292 GLY A N 1
ATOM 2242 C CA . GLY A 1 292 ? 48.754 72.602 122.984 1.00 18.22 292 GLY A CA 1
ATOM 2243 C C . GLY A 1 292 ? 48.095 73.280 121.793 1.00 19.10 292 GLY A C 1
ATOM 2244 O O . GLY A 1 292 ? 47.404 72.642 121.012 1.00 21.59 292 GLY A O 1
ATOM 2245 N N . ASN A 1 293 ? 48.304 74.581 121.657 1.00 18.95 293 ASN A N 1
ATOM 2246 C CA . ASN A 1 293 ? 47.688 75.350 120.587 1.00 18.34 293 ASN A CA 1
ATOM 2247 C C . ASN A 1 293 ? 48.397 75.252 119.243 1.00 17.48 293 ASN A C 1
ATOM 2248 O O . ASN A 1 293 ? 49.531 75.713 119.078 1.00 19.02 293 ASN A O 1
ATOM 2253 N N . VAL A 1 294 ? 47.694 74.679 118.273 1.00 17.56 294 VAL A N 1
ATOM 2254 C CA . VAL A 1 294 ? 48.234 74.478 116.946 1.00 14.96 294 VAL A CA 1
ATOM 2255 C C . VAL A 1 294 ? 47.808 75.529 115.940 1.00 14.95 294 VAL A C 1
ATOM 2256 O O . VAL A 1 294 ? 46.618 75.818 115.809 1.00 15.41 294 VAL A O 1
ATOM 2260 N N . VAL A 1 295 ? 48.789 76.114 115.252 1.00 14.88 295 VAL A N 1
ATOM 2261 C CA . VAL A 1 295 ? 48.549 77.118 114.213 1.00 13.89 295 VAL A CA 1
ATOM 2262 C C . VAL A 1 295 ? 49.078 76.596 112.864 1.00 15.06 295 VAL A C 1
ATOM 2263 O O . VAL A 1 295 ? 49.648 75.502 112.779 1.00 15.74 295 VAL A O 1
ATOM 2267 N N . LEU A 1 296 ? 48.816 77.333 111.794 1.00 15.14 296 LEU A N 1
ATOM 2268 C CA . LEU A 1 296 ? 49.388 76.967 110.505 1.00 12.86 296 LEU A CA 1
ATOM 2269 C C . LEU A 1 296 ? 50.498 77.988 110.347 1.00 16.08 296 LEU A C 1
ATOM 2270 O O . LEU A 1 296 ? 50.284 79.183 110.567 1.00 14.80 296 LEU A O 1
ATOM 2275 N N . ASP A 1 297 ? 51.695 77.513 110.025 1.00 15.37 297 ASP A N 1
ATOM 2276 C CA . ASP A 1 297 ? 52.839 78.389 109.831 1.00 14.63 297 ASP A CA 1
ATOM 2277 C C . ASP A 1 297 ? 52.834 79.047 108.446 1.00 16.28 297 ASP A C 1
ATOM 2278 O O . ASP A 1 297 ? 51.891 78.858 107.663 1.00 15.54 297 ASP A O 1
ATOM 2283 N N . ALA A 1 298 ? 53.878 79.819 108.148 1.00 16.21 298 ALA A N 1
ATOM 2284 C CA . ALA A 1 298 ? 53.977 80.522 106.866 1.00 15.38 298 ALA A CA 1
ATOM 2285 C C . ALA A 1 298 ? 54.001 79.625 105.623 1.00 15.78 298 ALA A C 1
ATOM 2286 O O . ALA A 1 298 ? 53.878 80.118 104.493 1.00 14.08 298 ALA A O 1
ATOM 2288 N N . GLU A 1 299 ? 54.202 78.327 105.840 1.00 15.70 299 GLU A N 1
ATOM 2289 C CA . GLU A 1 299 ? 54.253 77.348 104.767 1.00 13.23 299 GLU A CA 1
ATOM 2290 C C . GLU A 1 299 ? 53.025 76.448 104.808 1.00 15.68 299 GLU A C 1
ATOM 2291 O O . GLU A 1 299 ? 53.014 75.397 104.185 1.00 19.64 299 GLU A O 1
ATOM 2297 N N . GLY A 1 300 ? 52.005 76.860 105.564 1.00 17.02 300 GLY A N 1
ATOM 2298 C CA . GLY A 1 300 ? 50.771 76.093 105.664 1.00 15.76 300 GLY A CA 1
ATOM 2299 C C . GLY A 1 300 ? 50.842 74.796 106.451 1.00 18.66 300 GLY A C 1
ATOM 2300 O O . GLY A 1 300 ? 49.939 73.961 106.342 1.00 18.87 300 GLY A O 1
ATOM 2301 N N . GLN A 1 301 ? 51.895 74.624 107.247 1.00 17.45 301 GLN A N 1
ATOM 2302 C CA . GLN A 1 301 ? 52.073 73.405 108.040 1.00 18.43 301 GLN A CA 1
ATOM 2303 C C . GLN A 1 301 ? 51.669 73.617 109.502 1.00 19.18 301 GLN A C 1
ATOM 2304 O O . GLN A 1 301 ? 51.832 74.703 110.046 1.00 18.37 301 GLN A O 1
ATOM 2310 N N . GLU A 1 302 ? 51.192 72.562 110.150 1.00 19.48 302 GLU A N 1
ATOM 2311 C CA . GLU A 1 302 ? 50.807 72.644 111.554 1.00 20.92 302 GLU A CA 1
ATOM 2312 C C . GLU A 1 302 ? 52.022 72.805 112.454 1.00 22.46 302 GLU A C 1
ATOM 2313 O O . GLU A 1 302 ? 53.053 72.148 112.262 1.00 17.87 302 GLU A O 1
ATOM 2319 N N . SER A 1 303 ? 51.868 73.646 113.467 1.00 20.41 303 SER A N 1
ATOM 2320 C CA . SER A 1 303 ? 52.950 73.938 114.395 1.00 19.57 303 SER A CA 1
ATOM 2321 C C . SER A 1 303 ? 52.340 74.284 115.757 1.00 19.16 303 SER A C 1
ATOM 2322 O O . SER A 1 303 ? 51.531 75.212 115.874 1.00 19.13 303 SER A O 1
ATOM 2325 N N . GLU A 1 304 ? 52.693 73.507 116.776 1.00 16.50 304 GLU A N 1
ATOM 2326 C CA . GLU A 1 304 ? 52.180 73.725 118.123 1.00 14.52 304 GLU A CA 1
ATOM 2327 C C . GLU A 1 304 ? 53.022 74.776 118.835 1.00 17.39 304 GLU A C 1
ATOM 2328 O O . GLU A 1 304 ? 54.227 74.579 119.047 1.00 16.20 304 GLU A O 1
ATOM 2334 N N . LEU A 1 305 ? 52.395 75.886 119.215 1.00 16.45 305 LEU A N 1
ATOM 2335 C CA . LEU A 1 305 ? 53.125 76.986 119.855 1.00 16.15 305 LEU A CA 1
ATOM 2336 C C . LEU A 1 305 ? 53.035 77.098 121.359 1.00 17.19 305 LEU A C 1
ATOM 2337 O O . LEU A 1 305 ? 51.965 76.944 121.942 1.00 18.65 305 LEU A O 1
ATOM 2342 N N . ASP A 1 306 ? 54.187 77.344 121.973 1.00 15.67 306 ASP A N 1
ATOM 2343 C CA . ASP A 1 306 ? 54.293 77.563 123.415 1.00 19.19 306 ASP A CA 1
ATOM 2344 C C . ASP A 1 306 ? 55.066 78.874 123.547 1.00 15.97 306 ASP A C 1
ATOM 2345 O O . ASP A 1 306 ? 55.856 79.223 122.674 1.00 14.32 306 ASP A O 1
ATOM 2350 N N . TYR A 1 307 ? 54.815 79.606 124.625 1.00 17.47 307 TYR A N 1
ATOM 2351 C CA . TYR A 1 307 ? 55.471 80.885 124.841 1.00 16.98 307 TYR A CA 1
ATOM 2352 C C . TYR A 1 307 ? 56.993 80.873 124.626 1.00 13.33 307 TYR A C 1
ATOM 2353 O O . TYR A 1 307 ? 57.504 81.630 123.814 1.00 15.85 307 TYR A O 1
ATOM 2362 N N . GLU A 1 308 ? 57.698 80.026 125.367 1.00 15.11 308 GLU A N 1
ATOM 2363 C CA . GLU A 1 308 ? 59.152 79.925 125.262 1.00 15.29 308 GLU A CA 1
ATOM 2364 C C . GLU A 1 308 ? 59.611 79.802 123.810 1.00 14.81 308 GLU A C 1
ATOM 2365 O O . GLU A 1 308 ? 60.552 80.475 123.394 1.00 18.47 308 GLU A O 1
ATOM 2371 N N . ASN A 1 309 ? 58.946 78.935 123.050 1.00 14.22 309 ASN A N 1
ATOM 2372 C CA . ASN A 1 309 ? 59.282 78.711 121.650 1.00 14.44 309 ASN A CA 1
ATOM 2373 C C . ASN A 1 309 ? 59.247 80.026 120.886 1.00 14.84 309 ASN A C 1
ATOM 2374 O O . ASN A 1 309 ? 60.180 80.360 120.157 1.00 16.61 309 ASN A O 1
ATOM 2379 N N . VAL A 1 310 ? 58.165 80.776 121.077 1.00 15.25 310 VAL A N 1
ATOM 2380 C CA . VAL A 1 310 ? 57.977 82.050 120.407 1.00 14.13 310 VAL A CA 1
ATOM 2381 C C . VAL A 1 310 ? 58.938 83.148 120.919 1.00 14.29 310 VAL A C 1
ATOM 2382 O O . VAL A 1 310 ? 59.479 83.919 120.136 1.00 16.13 310 VAL A O 1
ATOM 2386 N N . ALA A 1 311 ? 59.153 83.228 122.223 1.00 14.31 311 ALA A N 1
ATOM 2387 C CA . ALA A 1 311 ? 60.080 84.232 122.743 1.00 16.77 311 ALA A CA 1
ATOM 2388 C C . ALA A 1 311 ? 61.533 84.000 122.246 1.00 18.32 311 ALA A C 1
ATOM 2389 O O . ALA A 1 311 ? 62.209 84.939 121.797 1.00 18.04 311 ALA A O 1
ATOM 2391 N N . LEU A 1 312 ? 62.001 82.753 122.288 1.00 17.39 312 LEU A N 1
ATOM 2392 C CA . LEU A 1 312 ? 63.371 82.466 121.882 1.00 15.73 312 LEU A CA 1
ATOM 2393 C C . LEU A 1 312 ? 63.577 82.342 120.392 1.00 18.00 312 LEU A C 1
ATOM 2394 O O . LEU A 1 312 ? 64.682 82.564 119.902 1.00 16.56 312 LEU A O 1
ATOM 2399 N N . LEU A 1 313 ? 62.517 82.022 119.658 1.00 18.89 313 LEU A N 1
ATOM 2400 C CA . LEU A 1 313 ? 62.632 81.910 118.206 1.00 16.06 313 LEU A CA 1
ATOM 2401 C C . LEU A 1 313 ? 62.027 83.123 117.508 1.00 13.83 313 LEU A C 1
ATOM 2402 O O . LEU A 1 313 ? 62.108 83.243 116.289 1.00 16.10 313 LEU A O 1
ATOM 2407 N N . GLY A 1 314 ? 61.489 84.061 118.289 1.00 14.60 314 GLY A N 1
ATOM 2408 C CA . GLY A 1 314 ? 60.867 85.242 117.698 1.00 13.07 314 GLY A CA 1
ATOM 2409 C C . GLY A 1 314 ? 61.518 86.545 118.104 1.00 15.81 314 GLY A C 1
ATOM 2410 O O . GLY A 1 314 ? 62.434 87.004 117.434 1.00 18.71 314 GLY A O 1
ATOM 2411 N N . SER A 1 315 ? 61.057 87.135 119.210 1.00 16.97 315 SER A N 1
ATOM 2412 C CA . SER A 1 315 ? 61.618 88.393 119.696 1.00 13.38 315 SER A CA 1
ATOM 2413 C C . SER A 1 315 ? 63.137 88.275 119.897 1.00 18.66 315 SER A C 1
ATOM 2414 O O . SER A 1 315 ? 63.901 89.141 119.459 1.00 21.90 315 SER A O 1
ATOM 2417 N N . ASN A 1 316 ? 63.568 87.163 120.485 1.00 19.08 316 ASN A N 1
ATOM 2418 C CA . ASN A 1 316 ? 64.984 86.911 120.739 1.00 14.97 316 ASN A CA 1
ATOM 2419 C C . ASN A 1 316 ? 65.810 86.896 119.447 1.00 16.77 316 ASN A C 1
ATOM 2420 O O . ASN A 1 316 ? 67.008 87.179 119.484 1.00 17.06 316 ASN A O 1
ATOM 2425 N N . LEU A 1 317 ? 65.174 86.585 118.312 1.00 14.82 317 LEU A N 1
ATOM 2426 C CA . LEU A 1 317 ? 65.863 86.575 117.013 1.00 14.87 317 LEU A CA 1
ATOM 2427 C C . LEU A 1 317 ? 65.505 87.800 116.170 1.00 19.15 317 LEU A C 1
ATOM 2428 O O . LEU A 1 317 ? 65.897 87.893 114.999 1.00 17.05 317 LEU A O 1
ATOM 2433 N N . GLY A 1 318 ? 64.726 88.716 116.747 1.00 17.63 318 GLY A N 1
ATOM 2434 C CA . GLY A 1 318 ? 64.304 89.898 116.009 1.00 15.48 318 GLY A CA 1
ATOM 2435 C C . GLY A 1 318 ? 63.297 89.601 114.896 1.00 18.50 318 GLY A C 1
ATOM 2436 O O . GLY A 1 318 ? 63.138 90.400 113.980 1.00 18.76 318 GLY A O 1
ATOM 2437 N N . ILE A 1 319 ? 62.602 88.463 114.983 1.00 17.09 319 ILE A N 1
ATOM 2438 C CA . ILE A 1 319 ? 61.615 88.053 113.971 1.00 17.23 319 ILE A CA 1
ATOM 2439 C C . ILE A 1 319 ? 60.204 88.361 114.491 1.00 15.80 319 ILE A C 1
ATOM 2440 O O . ILE A 1 319 ? 59.755 87.757 115.464 1.00 16.14 319 ILE A O 1
ATOM 2445 N N . GLY A 1 320 ? 59.522 89.295 113.822 1.00 18.25 320 GLY A N 1
ATOM 2446 C CA . GLY A 1 320 ? 58.200 89.730 114.236 1.00 18.73 320 GLY A CA 1
ATOM 2447 C C . GLY A 1 320 ? 56.931 89.222 113.567 1.00 18.79 320 GLY A C 1
ATOM 2448 O O . GLY A 1 320 ? 55.921 89.909 113.651 1.00 18.30 320 GLY A O 1
ATOM 2449 N N . LYS A 1 321 ? 56.967 88.073 112.887 1.00 15.96 321 LYS A N 1
ATOM 2450 C CA . LYS A 1 321 ? 55.761 87.502 112.259 1.00 16.93 321 LYS A CA 1
ATOM 2451 C C . LYS A 1 321 ? 55.566 86.100 112.831 1.00 16.44 321 LYS A C 1
ATOM 2452 O O . LYS A 1 321 ? 56.464 85.248 112.702 1.00 16.89 321 LYS A O 1
ATOM 2458 N N . LEU A 1 322 ? 54.415 85.846 113.458 1.00 13.77 322 LEU A N 1
ATOM 2459 C CA . LEU A 1 322 ? 54.165 84.537 114.069 1.00 12.87 322 LEU A CA 1
ATOM 2460 C C . LEU A 1 322 ? 54.204 83.373 113.083 1.00 12.76 322 LEU A C 1
ATOM 2461 O O . LEU A 1 322 ? 54.676 82.284 113.423 1.00 16.43 322 LEU A O 1
ATOM 2466 N N . ASN A 1 323 ? 53.746 83.599 111.854 1.00 15.06 323 ASN A N 1
ATOM 2467 C CA . ASN A 1 323 ? 53.756 82.528 110.877 1.00 18.88 323 ASN A CA 1
ATOM 2468 C C . ASN A 1 323 ? 55.171 82.047 110.573 1.00 20.15 323 ASN A C 1
ATOM 2469 O O . ASN A 1 323 ? 55.397 80.843 110.372 1.00 17.58 323 ASN A O 1
ATOM 2474 N N . GLU A 1 324 ? 56.125 82.982 110.598 1.00 20.09 324 GLU A N 1
ATOM 2475 C CA . GLU A 1 324 ? 57.531 82.669 110.336 1.00 17.23 324 GLU A CA 1
ATOM 2476 C C . GLU A 1 324 ? 58.182 82.010 111.537 1.00 16.35 324 GLU A C 1
ATOM 2477 O O . GLU A 1 324 ? 58.897 81.011 111.392 1.00 17.66 324 GLU A O 1
ATOM 2483 N N . VAL A 1 325 ? 57.905 82.535 112.731 1.00 16.47 325 VAL A N 1
ATOM 2484 C CA . VAL A 1 325 ? 58.429 81.949 113.966 1.00 14.45 325 VAL A CA 1
ATOM 2485 C C . VAL A 1 325 ? 57.907 80.509 114.057 1.00 16.67 325 VAL A C 1
ATOM 2486 O O . VAL A 1 325 ? 58.613 79.604 114.507 1.00 15.50 325 VAL A O 1
ATOM 2490 N N . SER A 1 326 ? 56.676 80.296 113.585 1.00 15.95 326 SER A N 1
ATOM 2491 C CA . SER A 1 326 ? 56.050 78.969 113.612 1.00 14.98 326 SER A CA 1
ATOM 2492 C C . SER A 1 326 ? 56.761 77.947 112.714 1.00 14.24 326 SER A C 1
ATOM 2493 O O . SER A 1 326 ? 56.679 76.744 112.976 1.00 14.38 326 SER A O 1
ATOM 2496 N N . VAL A 1 327 ? 57.406 78.413 111.637 1.00 14.15 327 VAL A N 1
ATOM 2497 C CA . VAL A 1 327 ? 58.170 77.518 110.761 1.00 14.73 327 VAL A CA 1
ATOM 2498 C C . VAL A 1 327 ? 59.396 77.015 111.558 1.00 15.82 327 VAL A C 1
ATOM 2499 O O . VAL A 1 327 ? 59.682 75.802 111.582 1.00 14.95 327 VAL A O 1
ATOM 2503 N N . LEU A 1 328 ? 60.063 77.931 112.271 1.00 18.51 328 LEU A N 1
ATOM 2504 C CA . LEU A 1 328 ? 61.226 77.583 113.098 1.00 14.46 328 LEU A CA 1
ATOM 2505 C C . LEU A 1 328 ? 60.808 76.624 114.223 1.00 16.94 328 LEU A C 1
ATOM 2506 O O . LEU A 1 328 ? 61.507 75.642 114.533 1.00 14.47 328 LEU A O 1
ATOM 2511 N N . ASN A 1 329 ? 59.622 76.875 114.776 1.00 15.52 329 ASN A N 1
ATOM 2512 C CA . ASN A 1 329 ? 59.060 76.057 115.847 1.00 16.07 329 ASN A CA 1
ATOM 2513 C C . ASN A 1 329 ? 58.840 74.629 115.372 1.00 11.47 329 ASN A C 1
ATOM 2514 O O . ASN A 1 329 ? 59.241 73.682 116.046 1.00 13.91 329 ASN A O 1
ATOM 2519 N N . ARG A 1 330 ? 58.211 74.480 114.211 1.00 12.65 330 ARG A N 1
ATOM 2520 C CA . ARG A 1 330 ? 57.937 73.166 113.638 1.00 14.22 330 ARG A CA 1
ATOM 2521 C C . ARG A 1 330 ? 59.246 72.421 113.351 1.00 17.89 330 ARG A C 1
ATOM 2522 O O . ARG A 1 330 ? 59.332 71.215 113.572 1.00 13.48 330 ARG A O 1
ATOM 2530 N N . ILE A 1 331 ? 60.248 73.137 112.842 1.00 17.83 331 ILE A N 1
ATOM 2531 C CA . ILE A 1 331 ? 61.552 72.536 112.576 1.00 17.63 331 ILE A CA 1
ATOM 2532 C C . ILE A 1 331 ? 62.162 71.978 113.877 1.00 17.30 331 ILE A C 1
ATOM 2533 O O . ILE A 1 331 ? 62.654 70.844 113.903 1.00 15.16 331 ILE A O 1
ATOM 2538 N N . ALA A 1 332 ? 62.090 72.747 114.958 1.00 13.46 332 ALA A N 1
ATOM 2539 C CA . ALA A 1 332 ? 62.627 72.291 116.241 1.00 12.84 332 ALA A CA 1
ATOM 2540 C C . ALA A 1 332 ? 61.931 71.014 116.666 1.00 12.69 332 ALA A C 1
ATOM 2541 O O . ALA A 1 332 ? 62.585 70.063 117.089 1.00 15.54 332 ALA A O 1
ATOM 2543 N N . ASP A 1 333 ? 60.604 70.982 116.556 1.00 13.10 333 ASP A N 1
ATOM 2544 C CA . ASP A 1 333 ? 59.852 69.786 116.922 1.00 14.16 333 ASP A CA 1
ATOM 2545 C C . ASP A 1 333 ? 60.164 68.584 116.023 1.00 10.35 333 ASP A C 1
ATOM 2546 O O . ASP A 1 333 ? 60.343 67.480 116.527 1.00 13.12 333 ASP A O 1
ATOM 2551 N N . GLU A 1 334 ? 60.186 68.798 114.708 1.00 12.79 334 GLU A N 1
ATOM 2552 C CA . GLU A 1 334 ? 60.457 67.738 113.723 1.00 15.74 334 GLU A CA 1
ATOM 2553 C C . GLU A 1 334 ? 61.830 67.119 113.915 1.00 13.95 334 GLU A C 1
ATOM 2554 O O . GLU A 1 334 ? 61.983 65.909 113.802 1.00 15.56 334 GLU A O 1
ATOM 2560 N N . MET A 1 335 ? 62.836 67.977 114.136 1.00 16.61 335 MET A N 1
ATOM 2561 C CA . MET A 1 335 ? 64.238 67.553 114.318 1.00 13.56 335 MET A CA 1
ATOM 2562 C C . MET A 1 335 ? 64.539 67.045 115.710 1.00 14.26 335 MET A C 1
ATOM 2563 O O . MET A 1 335 ? 65.552 66.377 115.919 1.00 14.93 335 MET A O 1
ATOM 2568 N N . GLY A 1 336 ? 63.674 67.390 116.664 1.00 13.77 336 GLY A N 1
ATOM 2569 C CA . GLY A 1 336 ? 63.860 66.978 118.038 1.00 11.79 336 GLY A CA 1
ATOM 2570 C C . GLY A 1 336 ? 64.958 67.767 118.744 1.00 16.38 336 GLY A C 1
ATOM 2571 O O . GLY A 1 336 ? 65.910 67.190 119.258 1.00 16.11 336 GLY A O 1
ATOM 2572 N N . MET A 1 337 ? 64.880 69.091 118.712 1.00 15.05 337 MET A N 1
ATOM 2573 C CA . MET A 1 337 ? 65.867 69.903 119.413 1.00 13.01 337 MET A CA 1
ATOM 2574 C C . MET A 1 337 ? 65.142 71.008 120.173 1.00 17.39 337 MET A C 1
ATOM 2575 O O . MET A 1 337 ? 64.095 71.487 119.745 1.00 18.21 337 MET A O 1
ATOM 2580 N N . ASP A 1 338 ? 65.646 71.312 121.362 1.00 17.37 338 ASP A N 1
ATOM 2581 C CA . ASP A 1 338 ? 65.070 72.321 122.255 1.00 15.05 338 ASP A CA 1
ATOM 2582 C C . ASP A 1 338 ? 64.894 73.674 121.571 1.00 13.39 338 ASP A C 1
ATOM 2583 O O . ASP A 1 338 ? 65.842 74.211 121.030 1.00 14.83 338 ASP A O 1
ATOM 2588 N N . THR A 1 339 ? 63.670 74.203 121.571 1.00 13.54 339 THR A N 1
ATOM 2589 C CA . THR A 1 339 ? 63.398 75.511 120.969 1.00 13.85 339 THR A CA 1
ATOM 2590 C C . THR A 1 339 ? 64.153 76.645 121.681 1.00 12.70 339 THR A C 1
ATOM 2591 O O . THR A 1 339 ? 64.573 77.599 121.041 1.00 13.29 339 THR A O 1
ATOM 2595 N N . ILE A 1 340 ? 64.291 76.546 123.005 1.00 17.02 340 ILE A N 1
ATOM 2596 C CA . ILE A 1 340 ? 64.952 77.586 123.795 1.00 17.43 340 ILE A CA 1
ATOM 2597 C C . ILE A 1 340 ? 66.440 77.677 123.499 1.00 15.91 340 ILE A C 1
ATOM 2598 O O . ILE A 1 340 ? 66.921 78.734 123.081 1.00 14.40 340 ILE A O 1
ATOM 2603 N N . SER A 1 341 ? 67.160 76.569 123.695 1.00 15.71 341 SER A N 1
ATOM 2604 C CA . SER A 1 341 ? 68.599 76.547 123.448 1.00 14.18 341 SER A CA 1
ATOM 2605 C C . SER A 1 341 ? 68.893 76.756 121.971 1.00 16.21 341 SER A C 1
ATOM 2606 O O . SER A 1 341 ? 69.905 77.362 121.619 1.00 17.53 341 SER A O 1
ATOM 2609 N N . LEU A 1 342 ? 68.007 76.274 121.099 1.00 16.90 342 LEU A N 1
ATOM 2610 C CA . LEU A 1 342 ? 68.191 76.486 119.668 1.00 14.52 342 LEU A CA 1
ATOM 2611 C C . LEU A 1 342 ? 68.143 77.991 119.412 1.00 17.38 342 LEU A C 1
ATOM 2612 O O . LEU A 1 342 ? 69.014 78.541 118.747 1.00 18.00 342 LEU A O 1
ATOM 2617 N N . GLY A 1 343 ? 67.101 78.647 119.927 1.00 17.88 343 GLY A N 1
ATOM 2618 C CA . GLY A 1 343 ? 66.946 80.083 119.743 1.00 17.46 343 GLY A CA 1
ATOM 2619 C C . GLY A 1 343 ? 68.063 80.904 120.378 1.00 16.23 343 GLY A C 1
ATOM 2620 O O . GLY A 1 343 ? 68.569 81.846 119.766 1.00 17.68 343 GLY A O 1
ATOM 2621 N N . VAL A 1 344 ? 68.468 80.552 121.593 1.00 19.50 344 VAL A N 1
ATOM 2622 C CA . VAL A 1 344 ? 69.537 81.297 122.246 1.00 21.76 344 VAL A CA 1
ATOM 2623 C C . VAL A 1 344 ? 70.862 81.097 121.466 1.00 23.37 344 VAL A C 1
ATOM 2624 O O . VAL A 1 344 ? 71.627 82.047 121.297 1.00 21.37 344 VAL A O 1
ATOM 2628 N N . SER A 1 345 ? 71.089 79.890 120.932 1.00 20.19 345 SER A N 1
ATOM 2629 C CA . SER A 1 345 ? 72.292 79.618 120.139 1.00 16.07 345 SER A CA 1
ATOM 2630 C C . SER A 1 345 ? 72.257 80.389 118.829 1.00 16.13 345 SER A C 1
ATOM 2631 O O . SER A 1 345 ? 73.276 80.904 118.385 1.00 17.84 345 SER A O 1
ATOM 2634 N N . ILE A 1 346 ? 71.085 80.469 118.198 1.00 18.60 346 ILE A N 1
ATOM 2635 C CA . ILE A 1 346 ? 70.961 81.211 116.944 1.00 19.94 346 ILE A CA 1
ATOM 2636 C C . ILE A 1 346 ? 71.099 82.721 117.175 1.00 18.00 346 ILE A C 1
ATOM 2637 O O . ILE A 1 346 ? 71.677 83.424 116.344 1.00 17.49 346 ILE A O 1
ATOM 2642 N N . ALA A 1 347 ? 70.605 83.195 118.318 1.00 16.68 347 ALA A N 1
ATOM 2643 C CA . ALA A 1 347 ? 70.665 84.610 118.688 1.00 17.39 347 ALA A CA 1
ATOM 2644 C C . ALA A 1 347 ? 72.116 84.973 118.975 1.00 19.00 347 ALA A C 1
ATOM 2645 O O . ALA A 1 347 ? 72.577 86.069 118.643 1.00 18.72 347 ALA A O 1
ATOM 2647 N N . HIS A 1 348 ? 72.836 84.042 119.593 1.00 19.76 348 HIS A N 1
ATOM 2648 C CA . HIS A 1 348 ? 74.246 84.263 119.909 1.00 23.69 348 HIS A CA 1
ATOM 2649 C C . HIS A 1 348 ? 75.047 84.494 118.626 1.00 21.29 348 HIS A C 1
ATOM 2650 O O . HIS A 1 348 ? 75.879 85.400 118.554 1.00 23.33 348 HIS A O 1
ATOM 2657 N N . VAL A 1 349 ? 74.746 83.692 117.607 1.00 23.20 349 VAL A N 1
ATOM 2658 C CA . VAL A 1 349 ? 75.386 83.771 116.292 1.00 19.93 349 VAL A CA 1
ATOM 2659 C C . VAL A 1 349 ? 75.031 85.075 115.598 1.00 17.69 349 VAL A C 1
ATOM 2660 O O . VAL A 1 349 ? 75.878 85.687 114.964 1.00 18.31 349 VAL A O 1
ATOM 2664 N N . MET A 1 350 ? 73.778 85.501 115.729 1.00 21.15 350 MET A N 1
ATOM 2665 C CA . MET A 1 350 ? 73.322 86.733 115.099 1.00 21.55 350 MET A CA 1
ATOM 2666 C C . MET A 1 350 ? 74.049 87.960 115.652 1.00 19.71 350 MET A C 1
ATOM 2667 O O . MET A 1 350 ? 74.436 88.861 114.901 1.00 18.53 350 MET A O 1
ATOM 2672 N N . GLU A 1 351 ? 74.263 87.976 116.961 1.00 20.54 351 GLU A N 1
ATOM 2673 C CA . GLU A 1 351 ? 74.961 89.097 117.573 1.00 23.39 351 GLU A CA 1
ATOM 2674 C C . GLU A 1 351 ? 76.423 89.099 117.141 1.00 28.89 351 GLU A C 1
ATOM 2675 O O . GLU A 1 351 ? 76.972 90.151 116.807 1.00 28.10 351 GLU A O 1
ATOM 2681 N N . ALA A 1 352 ? 77.030 87.911 117.104 1.00 28.06 352 ALA A N 1
ATOM 2682 C CA . ALA A 1 352 ? 78.427 87.770 116.695 1.00 25.83 352 ALA A CA 1
ATOM 2683 C C . ALA A 1 352 ? 78.613 88.192 115.233 1.00 27.51 352 ALA A C 1
ATOM 2684 O O . ALA A 1 352 ? 79.638 88.765 114.871 1.00 26.98 352 ALA A O 1
ATOM 2686 N N . VAL A 1 353 ? 77.611 87.919 114.399 1.00 26.01 353 VAL A N 1
ATOM 2687 C CA . VAL A 1 353 ? 77.658 88.292 112.992 1.00 23.07 353 VAL A CA 1
ATOM 2688 C C . VAL A 1 353 ? 77.537 89.810 112.859 1.00 28.41 353 VAL A C 1
ATOM 2689 O O . VAL A 1 353 ? 78.268 90.435 112.088 1.00 30.42 353 VAL A O 1
ATOM 2693 N N . GLU A 1 354 ? 76.619 90.399 113.619 1.00 30.63 354 GLU A N 1
ATOM 2694 C CA . GLU A 1 354 ? 76.411 91.843 113.574 1.00 32.57 354 GLU A CA 1
ATOM 2695 C C . GLU A 1 354 ? 77.639 92.592 114.060 1.00 30.87 354 GLU A C 1
ATOM 2696 O O . GLU A 1 354 ? 78.004 93.628 113.501 1.00 30.02 354 GLU A O 1
ATOM 2702 N N . ARG A 1 355 ? 78.300 92.023 115.062 1.00 29.10 355 ARG A N 1
ATOM 2703 C CA . ARG A 1 355 ? 79.484 92.625 115.641 1.00 34.45 355 ARG A CA 1
ATOM 2704 C C . ARG A 1 355 ? 80.766 92.338 114.849 1.00 35.43 355 ARG A C 1
ATOM 2705 O O . ARG A 1 355 ? 81.844 92.796 115.218 1.00 39.03 355 ARG A O 1
ATOM 2713 N N . GLY A 1 356 ? 80.632 91.599 113.750 1.00 34.04 356 GLY A N 1
ATOM 2714 C CA . GLY A 1 356 ? 81.769 91.275 112.909 1.00 28.85 356 GLY A CA 1
ATOM 2715 C C . GLY A 1 356 ? 82.665 90.159 113.408 1.00 30.63 356 GLY A C 1
ATOM 2716 O O . GLY A 1 356 ? 83.667 89.857 112.769 1.00 37.47 356 GLY A O 1
ATOM 2717 N N . ILE A 1 357 ? 82.327 89.553 114.543 1.00 30.23 357 ILE A N 1
ATOM 2718 C CA . ILE A 1 357 ? 83.125 88.460 115.096 1.00 26.20 357 ILE A CA 1
ATOM 2719 C C . ILE A 1 357 ? 83.056 87.227 114.184 1.00 31.18 357 ILE A C 1
ATOM 2720 O O . ILE A 1 357 ? 84.060 86.542 113.995 1.00 30.48 357 ILE A O 1
ATOM 2725 N N . LEU A 1 358 ? 81.866 86.934 113.650 1.00 29.03 358 LEU A N 1
ATOM 2726 C CA . LEU A 1 358 ? 81.673 85.839 112.694 1.00 26.38 358 LEU A CA 1
ATOM 2727 C C . LEU A 1 358 ? 81.536 86.545 111.354 1.00 25.90 358 LEU A C 1
ATOM 2728 O O . LEU A 1 358 ? 80.799 87.524 111.238 1.00 29.55 358 LEU A O 1
ATOM 2733 N N . LYS A 1 359 ? 82.223 86.063 110.333 1.00 25.08 359 LYS A N 1
ATOM 2734 C CA . LYS A 1 359 ? 82.147 86.737 109.046 1.00 31.36 359 LYS A CA 1
ATOM 2735 C C . LYS A 1 359 ? 80.988 86.330 108.153 1.00 32.42 359 LYS A C 1
ATOM 2736 O O . LYS A 1 359 ? 80.597 87.075 107.254 1.00 37.81 359 LYS A O 1
ATOM 2742 N N . GLU A 1 360 ? 80.400 85.180 108.465 1.00 34.43 360 GLU A N 1
ATOM 2743 C CA . GLU A 1 360 ? 79.265 84.627 107.728 1.00 29.87 360 GLU A CA 1
ATOM 2744 C C . GLU A 1 360 ? 78.178 84.149 108.695 1.00 30.56 360 GLU A C 1
ATOM 2745 O O . GLU A 1 360 ? 78.473 83.672 109.796 1.00 25.44 360 GLU A O 1
ATOM 2751 N N . GLY A 1 361 ? 76.919 84.301 108.296 1.00 30.17 361 GLY A N 1
ATOM 2752 C CA . GLY A 1 361 ? 75.830 83.852 109.145 1.00 30.38 361 GLY A CA 1
ATOM 2753 C C . GLY A 1 361 ? 74.644 84.790 109.146 1.00 27.64 361 GLY A C 1
ATOM 2754 O O . GLY A 1 361 ? 74.715 85.863 108.556 1.00 27.40 361 GLY A O 1
ATOM 2755 N N . PRO A 1 362 ? 73.519 84.391 109.764 1.00 26.93 362 PRO A N 1
ATOM 2756 C CA . PRO A 1 362 ? 72.316 85.231 109.825 1.00 25.52 362 PRO A CA 1
ATOM 2757 C C . PRO A 1 362 ? 72.459 86.370 110.849 1.00 22.81 362 PRO A C 1
ATOM 2758 O O . PRO A 1 362 ? 73.260 86.290 111.785 1.00 22.41 362 PRO A O 1
ATOM 2762 N N . THR A 1 363 ? 71.683 87.429 110.648 1.00 21.55 363 THR A N 1
ATOM 2763 C CA . THR A 1 363 ? 71.659 88.574 111.550 1.00 24.68 363 THR A CA 1
ATOM 2764 C C . THR A 1 363 ? 70.245 88.654 112.113 1.00 22.54 363 THR A C 1
ATOM 2765 O O . THR A 1 363 ? 69.368 87.900 111.700 1.00 23.92 363 THR A O 1
ATOM 2769 N N . PHE A 1 364 ? 70.010 89.580 113.032 1.00 18.35 364 PHE A N 1
ATOM 2770 C CA . PHE A 1 364 ? 68.689 89.715 113.616 1.00 16.03 364 PHE A CA 1
ATOM 2771 C C . PHE A 1 364 ? 67.644 90.074 112.585 1.00 18.74 364 PHE A C 1
ATOM 2772 O O . PHE A 1 364 ? 67.920 90.842 111.668 1.00 20.50 364 PHE A O 1
ATOM 2780 N N . GLY A 1 365 ? 66.476 89.431 112.698 1.00 20.86 365 GLY A N 1
ATOM 2781 C CA . GLY A 1 365 ? 65.370 89.672 111.781 1.00 20.20 365 GLY A CA 1
ATOM 2782 C C . GLY A 1 365 ? 65.447 88.913 110.471 1.00 21.06 365 GLY A C 1
ATOM 2783 O O . GLY A 1 365 ? 64.565 89.042 109.628 1.00 23.15 365 GLY A O 1
ATOM 2784 N N . ASP A 1 366 ? 66.505 88.123 110.305 1.00 21.71 366 ASP A N 1
ATOM 2785 C CA . ASP A 1 366 ? 66.718 87.338 109.086 1.00 21.24 366 ASP A CA 1
ATOM 2786 C C . ASP A 1 366 ? 66.069 85.957 109.258 1.00 23.52 366 ASP A C 1
ATOM 2787 O O . ASP A 1 366 ? 66.684 85.027 109.800 1.00 21.49 366 ASP A O 1
ATOM 2792 N N . PHE A 1 367 ? 64.811 85.845 108.838 1.00 19.68 367 PHE A N 1
ATOM 2793 C CA . PHE A 1 367 ? 64.087 84.587 108.954 1.00 18.47 367 PHE A CA 1
ATOM 2794 C C . PHE A 1 367 ? 64.665 83.463 108.069 1.00 17.05 367 PHE A C 1
ATOM 2795 O O . PHE A 1 367 ? 64.876 82.339 108.541 1.00 20.54 367 PHE A O 1
ATOM 2803 N N . LYS A 1 368 ? 64.936 83.763 106.800 1.00 20.73 368 LYS A N 1
ATOM 2804 C CA . LYS A 1 368 ? 65.476 82.754 105.899 1.00 24.57 368 LYS A CA 1
ATOM 2805 C C . LYS A 1 368 ? 66.812 82.220 106.422 1.00 26.37 368 LYS A C 1
ATOM 2806 O O . LYS A 1 368 ? 67.062 81.016 106.389 1.00 27.65 368 LYS A O 1
ATOM 2812 N N . GLY A 1 369 ? 67.667 83.115 106.907 1.00 20.30 369 GLY A N 1
ATOM 2813 C CA . GLY A 1 369 ? 68.951 82.699 107.436 1.00 15.44 369 GLY A CA 1
ATOM 2814 C C . GLY A 1 369 ? 68.801 81.899 108.720 1.00 20.99 369 GLY A C 1
ATOM 2815 O O . GLY A 1 369 ? 69.557 80.957 108.972 1.00 21.13 369 GLY A O 1
ATOM 2816 N N . ALA A 1 370 ? 67.828 82.268 109.545 1.00 17.27 370 ALA A N 1
ATOM 2817 C CA . ALA A 1 370 ? 67.595 81.556 110.788 1.00 14.85 370 ALA A CA 1
ATOM 2818 C C . ALA A 1 370 ? 67.134 80.140 110.501 1.00 15.32 370 ALA A C 1
ATOM 2819 O O . ALA A 1 370 ? 67.557 79.200 111.161 1.00 18.48 370 ALA A O 1
ATOM 2821 N N . LYS A 1 371 ? 66.260 79.995 109.505 1.00 19.55 371 LYS A N 1
ATOM 2822 C CA . LYS A 1 371 ? 65.713 78.687 109.139 1.00 14.81 371 LYS A CA 1
ATOM 2823 C C . LYS A 1 371 ? 66.828 77.781 108.638 1.00 14.40 371 LYS A C 1
ATOM 2824 O O . LYS A 1 371 ? 66.912 76.620 109.029 1.00 15.89 371 LYS A O 1
ATOM 2830 N N . GLN A 1 372 ? 67.699 78.330 107.797 1.00 17.09 372 GLN A N 1
ATOM 2831 C CA . GLN A 1 372 ? 68.797 77.559 107.246 1.00 19.15 372 GLN A CA 1
ATOM 2832 C C . GLN A 1 372 ? 69.761 77.103 108.334 1.00 17.02 372 GLN A C 1
ATOM 2833 O O . GLN A 1 372 ? 70.222 75.959 108.324 1.00 18.83 372 GLN A O 1
ATOM 2839 N N . LEU A 1 373 ? 70.027 77.981 109.298 1.00 16.74 373 LEU A N 1
ATOM 2840 C CA . LEU A 1 373 ? 70.925 77.633 110.396 1.00 17.21 373 LEU A CA 1
ATOM 2841 C C . LEU A 1 373 ? 70.296 76.570 111.320 1.00 16.10 373 LEU A C 1
ATOM 2842 O O . LEU A 1 373 ? 70.996 75.678 111.817 1.00 16.82 373 LEU A O 1
ATOM 2847 N N . ALA A 1 374 ? 68.983 76.668 111.548 1.00 14.43 374 ALA A N 1
ATOM 2848 C CA . ALA A 1 374 ? 68.284 75.700 112.384 1.00 13.93 374 ALA A CA 1
ATOM 2849 C C . ALA A 1 374 ? 68.421 74.324 111.739 1.00 13.53 374 ALA A C 1
ATOM 2850 O O . ALA A 1 374 ? 68.744 73.351 112.426 1.00 14.50 374 ALA A O 1
ATOM 2852 N N . LEU A 1 375 ? 68.223 74.252 110.418 1.00 14.70 375 LEU A N 1
ATOM 2853 C CA . LEU A 1 375 ? 68.345 72.978 109.701 1.00 15.34 375 LEU A CA 1
ATOM 2854 C C . LEU A 1 375 ? 69.797 72.472 109.713 1.00 18.46 375 LEU A C 1
ATOM 2855 O O . LEU A 1 375 ? 70.030 71.284 109.923 1.00 14.87 375 LEU A O 1
ATOM 2860 N N . ASP A 1 376 ? 70.761 73.386 109.541 1.00 19.56 376 ASP A N 1
ATOM 2861 C CA . ASP A 1 376 ? 72.190 73.037 109.549 1.00 18.43 376 ASP A CA 1
ATOM 2862 C C . ASP A 1 376 ? 72.631 72.560 110.917 1.00 19.86 376 ASP A C 1
ATOM 2863 O O . ASP A 1 376 ? 73.558 71.754 111.041 1.00 20.08 376 ASP A O 1
ATOM 2868 N N . ILE A 1 377 ? 71.984 73.066 111.958 1.00 18.76 377 ILE A N 1
ATOM 2869 C CA . ILE A 1 377 ? 72.304 72.614 113.309 1.00 17.53 377 ILE A CA 1
ATOM 2870 C C . ILE A 1 377 ? 71.797 71.166 113.470 1.00 18.51 377 ILE A C 1
ATOM 2871 O O . ILE A 1 377 ? 72.557 70.282 113.875 1.00 20.38 377 ILE A O 1
ATOM 2876 N N . ALA A 1 378 ? 70.552 70.911 113.060 1.00 15.48 378 ALA A N 1
ATOM 2877 C CA . ALA A 1 378 ? 69.946 69.586 113.209 1.00 14.64 378 ALA A CA 1
ATOM 2878 C C . ALA A 1 378 ? 70.701 68.499 112.486 1.00 13.98 378 ALA A C 1
ATOM 2879 O O . ALA A 1 378 ? 70.854 67.396 112.998 1.00 14.93 378 ALA A O 1
ATOM 2881 N N . TYR A 1 379 ? 71.172 68.830 111.296 1.00 14.63 379 TYR A N 1
ATOM 2882 C CA . TYR A 1 379 ? 71.906 67.907 110.446 1.00 20.14 379 TYR A CA 1
ATOM 2883 C C . TYR A 1 379 ? 73.419 68.046 110.560 1.00 22.88 379 TYR A C 1
ATOM 2884 O O . TYR A 1 379 ? 74.155 67.333 109.872 1.00 22.88 379 TYR A O 1
ATOM 2893 N N . ARG A 1 380 ? 73.869 68.960 111.425 1.00 20.88 380 ARG A N 1
ATOM 2894 C CA . ARG A 1 380 ? 75.284 69.258 111.629 1.00 20.84 380 ARG A CA 1
ATOM 2895 C C . ARG A 1 380 ? 75.987 69.448 110.294 1.00 22.35 380 ARG A C 1
ATOM 2896 O O . ARG A 1 380 ? 76.987 68.793 110.005 1.00 23.98 380 ARG A O 1
ATOM 2904 N N . LYS A 1 381 ? 75.414 70.314 109.462 1.00 22.63 381 LYS A N 1
ATOM 2905 C CA . LYS A 1 381 ? 75.956 70.612 108.145 1.00 21.16 381 LYS A CA 1
ATOM 2906 C C . LYS A 1 381 ? 76.706 71.948 108.174 1.00 22.06 381 LYS A C 1
ATOM 2907 O O . LYS A 1 381 ? 76.122 72.989 108.468 1.00 22.17 381 LYS A O 1
ATOM 2913 N N . GLY A 1 382 ? 78.013 71.895 107.925 1.00 17.99 382 GLY A N 1
ATOM 2914 C CA . GLY A 1 382 ? 78.806 73.112 107.901 1.00 16.12 382 GLY A CA 1
ATOM 2915 C C . GLY A 1 382 ? 79.467 73.440 109.215 1.00 19.37 382 GLY A C 1
ATOM 2916 O O . GLY A 1 382 ? 79.080 72.921 110.269 1.00 18.68 382 GLY A O 1
ATOM 2917 N N . GLU A 1 383 ? 80.478 74.305 109.158 1.00 21.94 383 GLU A N 1
ATOM 2918 C CA . GLU A 1 383 ? 81.206 74.688 110.360 1.00 23.75 383 GLU A CA 1
ATOM 2919 C C . GLU A 1 383 ? 80.324 75.451 111.338 1.00 19.98 383 GLU A C 1
ATOM 2920 O O . GLU A 1 383 ? 80.305 75.123 112.515 1.00 21.99 383 GLU A O 1
ATOM 2926 N N . LEU A 1 384 ? 79.551 76.416 110.839 1.00 23.24 384 LEU A N 1
ATOM 2927 C CA . LEU A 1 384 ? 78.677 77.214 111.694 1.00 22.37 384 LEU A CA 1
ATOM 2928 C C . LEU A 1 384 ? 77.580 76.359 112.357 1.00 25.67 384 LEU A C 1
ATOM 2929 O O . LEU A 1 384 ? 77.324 76.490 113.564 1.00 21.65 384 LEU A O 1
ATOM 2934 N N . GLY A 1 385 ? 76.944 75.482 111.579 1.00 19.02 385 GLY A N 1
ATOM 2935 C CA . GLY A 1 385 ? 75.912 74.610 112.130 1.00 15.38 385 GLY A CA 1
ATOM 2936 C C . GLY A 1 385 ? 76.459 73.678 113.202 1.00 19.77 385 GLY A C 1
ATOM 2937 O O . GLY A 1 385 ? 75.813 73.438 114.232 1.00 19.63 385 GLY A O 1
ATOM 2938 N N . ASN A 1 386 ? 77.664 73.157 112.973 1.00 18.98 386 ASN A N 1
ATOM 2939 C CA . ASN A 1 386 ? 78.289 72.260 113.931 1.00 16.79 386 ASN A CA 1
ATOM 2940 C C . ASN A 1 386 ? 78.678 72.972 115.211 1.00 18.17 386 ASN A C 1
ATOM 2941 O O . ASN A 1 386 ? 78.596 72.410 116.302 1.00 20.22 386 ASN A O 1
ATOM 2946 N N . LEU A 1 387 ? 79.072 74.229 115.072 1.00 20.68 387 LEU A N 1
ATOM 2947 C CA . LEU A 1 387 ? 79.467 75.025 116.222 1.00 20.57 387 LEU A CA 1
ATOM 2948 C C . LEU A 1 387 ? 78.233 75.361 117.064 1.00 20.07 387 LEU A C 1
ATOM 2949 O O . LEU A 1 387 ? 78.195 75.064 118.250 1.00 21.78 387 LEU A O 1
ATOM 2954 N N . ALA A 1 388 ? 77.193 75.899 116.425 1.00 23.84 388 ALA A N 1
ATOM 2955 C CA . ALA A 1 388 ? 75.970 76.269 117.142 1.00 18.13 388 ALA A CA 1
ATOM 2956 C C . ALA A 1 388 ? 75.258 75.060 117.742 1.00 22.23 388 ALA A C 1
ATOM 2957 O O . ALA A 1 388 ? 74.515 75.197 118.714 1.00 23.51 388 ALA A O 1
ATOM 2959 N N . ALA A 1 389 ? 75.544 73.874 117.204 1.00 16.37 389 ALA A N 1
ATOM 2960 C CA . ALA A 1 389 ? 74.959 72.635 117.691 1.00 11.37 389 ALA A CA 1
ATOM 2961 C C . ALA A 1 389 ? 75.527 72.261 119.057 1.00 13.35 389 ALA A C 1
ATOM 2962 O O . ALA A 1 389 ? 74.989 71.390 119.761 1.00 15.88 389 ALA A O 1
ATOM 2964 N N . GLU A 1 390 ? 76.617 72.925 119.437 1.00 15.28 390 GLU A N 1
ATOM 2965 C CA . GLU A 1 390 ? 77.258 72.665 120.727 1.00 16.16 390 GLU A CA 1
ATOM 2966 C C . GLU A 1 390 ? 76.679 73.455 121.906 1.00 16.15 390 GLU A C 1
ATOM 2967 O O . GLU A 1 390 ? 76.935 73.115 123.055 1.00 21.49 390 GLU A O 1
ATOM 2973 N N . GLY A 1 391 ? 75.878 74.483 121.635 1.00 21.91 391 GLY A N 1
ATOM 2974 C CA . GLY A 1 391 ? 75.339 75.306 122.715 1.00 19.98 391 GLY A CA 1
ATOM 2975 C C . GLY A 1 391 ? 76.173 76.581 122.850 1.00 23.01 391 GLY A C 1
ATOM 2976 O O . GLY A 1 391 ? 77.324 76.636 122.369 1.00 19.05 391 GLY A O 1
ATOM 2977 N N . VAL A 1 392 ? 75.628 77.603 123.508 1.00 24.19 392 VAL A N 1
ATOM 2978 C CA . VAL A 1 392 ? 76.347 78.876 123.652 1.00 27.44 392 VAL A CA 1
ATOM 2979 C C . VAL A 1 392 ? 77.597 78.859 124.519 1.00 21.51 392 VAL A C 1
ATOM 2980 O O . VAL A 1 392 ? 78.532 79.607 124.242 1.00 22.31 392 VAL A O 1
ATOM 2984 N N . LYS A 1 393 ? 77.608 78.052 125.576 1.00 21.71 393 LYS A N 1
ATOM 2985 C CA . LYS A 1 393 ? 78.787 77.989 126.439 1.00 28.72 393 LYS A CA 1
ATOM 2986 C C . LYS A 1 393 ? 79.997 77.541 125.610 1.00 29.05 393 LYS A C 1
ATOM 2987 O O . LYS A 1 393 ? 81.015 78.245 125.545 1.00 24.86 393 LYS A O 1
ATOM 2993 N N . ALA A 1 394 ? 79.836 76.417 124.915 1.00 23.95 394 ALA A N 1
ATOM 2994 C CA . ALA A 1 394 ? 80.886 75.847 124.073 1.00 25.00 394 ALA A CA 1
ATOM 2995 C C . ALA A 1 394 ? 81.221 76.758 122.903 1.00 25.20 394 ALA A C 1
ATOM 2996 O O . ALA A 1 394 ? 82.394 76.999 122.606 1.00 22.73 394 ALA A O 1
ATOM 2998 N N . MET A 1 395 ? 80.191 77.283 122.249 1.00 26.55 395 MET A N 1
ATOM 2999 C CA . MET A 1 395 ? 80.385 78.171 121.106 1.00 23.89 395 MET A CA 1
ATOM 3000 C C . MET A 1 395 ? 81.162 79.431 121.516 1.00 30.41 395 MET A C 1
ATOM 3001 O O . MET A 1 395 ? 82.058 79.881 120.800 1.00 28.97 395 MET A O 1
ATOM 3006 N N . ALA A 1 396 ? 80.859 79.946 122.707 1.00 33.62 396 ALA A N 1
ATOM 3007 C CA . ALA A 1 396 ? 81.522 81.138 123.236 1.00 33.63 396 ALA A CA 1
ATOM 3008 C C . ALA A 1 396 ? 82.999 80.903 123.535 1.00 33.78 396 ALA A C 1
ATOM 3009 O O . ALA A 1 396 ? 83.805 81.816 123.347 1.00 35.08 396 ALA A O 1
ATOM 3011 N N . GLU A 1 397 ? 83.350 79.702 124.014 1.00 32.63 397 GLU A N 1
ATOM 3012 C CA . GLU A 1 397 ? 84.757 79.375 124.313 1.00 36.89 397 GLU A CA 1
ATOM 3013 C C . GLU A 1 397 ? 85.587 79.424 123.024 1.00 33.69 397 GLU A C 1
ATOM 3014 O O . GLU A 1 397 ? 86.727 79.883 123.025 1.00 35.92 397 GLU A O 1
ATOM 3020 N N . LYS A 1 398 ? 84.977 79.011 121.918 1.00 29.93 398 LYS A N 1
ATOM 3021 C CA . LYS A 1 398 ? 85.643 78.995 120.621 1.00 33.53 398 LYS A CA 1
ATOM 3022 C C . LYS A 1 398 ? 85.752 80.379 119.973 1.00 34.25 398 LYS A C 1
ATOM 3023 O O . LYS A 1 398 ? 86.756 80.696 119.327 1.00 30.60 398 LYS A O 1
ATOM 3029 N N . LEU A 1 399 ? 84.712 81.196 120.130 1.00 30.00 399 LEU A N 1
ATOM 3030 C CA . LEU A 1 399 ? 84.675 82.519 119.504 1.00 27.56 399 LEU A CA 1
ATOM 3031 C C . LEU A 1 399 ? 85.151 83.665 120.381 1.00 27.16 399 LEU A C 1
ATOM 3032 O O . LEU A 1 399 ? 85.388 84.757 119.882 1.00 30.06 399 LEU A O 1
ATOM 3037 N N . GLY A 1 400 ? 85.282 83.411 121.679 1.00 29.69 400 GLY A N 1
ATOM 3038 C CA . GLY A 1 400 ? 85.687 84.453 122.604 1.00 28.28 400 GLY A CA 1
ATOM 3039 C C . GLY A 1 400 ? 84.532 85.426 122.803 1.00 32.74 400 GLY A C 1
ATOM 3040 O O . GLY A 1 400 ? 84.744 86.632 122.942 1.00 29.97 400 GLY A O 1
ATOM 3041 N N . THR A 1 401 ? 83.306 84.895 122.837 1.00 34.51 401 THR A N 1
ATOM 3042 C CA . THR A 1 401 ? 82.102 85.721 122.982 1.00 30.98 401 THR A CA 1
ATOM 3043 C C . THR A 1 401 ? 81.323 85.488 124.270 1.00 30.33 401 THR A C 1
ATOM 3044 O O . THR A 1 401 ? 80.103 85.621 124.302 1.00 33.16 401 THR A O 1
ATOM 3048 N N . HIS A 1 402 ? 82.052 85.182 125.334 1.00 31.04 402 HIS A N 1
ATOM 3049 C CA . HIS A 1 402 ? 81.480 84.956 126.657 1.00 28.21 402 HIS A CA 1
ATOM 3050 C C . HIS A 1 402 ? 80.602 86.136 127.137 1.00 27.48 402 HIS A C 1
ATOM 3051 O O . HIS A 1 402 ? 79.648 85.928 127.877 1.00 28.88 402 HIS A O 1
ATOM 3058 N N . ASP A 1 403 ? 80.914 87.362 126.706 1.00 23.38 403 ASP A N 1
ATOM 3059 C CA . ASP A 1 403 ? 80.153 88.557 127.103 1.00 26.35 403 ASP A CA 1
ATOM 3060 C C . ASP A 1 403 ? 78.660 88.467 126.804 1.00 30.20 403 ASP A C 1
ATOM 3061 O O . ASP A 1 403 ? 77.836 89.033 127.532 1.00 27.40 403 ASP A O 1
ATOM 3066 N N . PHE A 1 404 ? 78.320 87.846 125.680 1.00 29.83 404 PHE A N 1
ATOM 3067 C CA . PHE A 1 404 ? 76.918 87.686 125.330 1.00 25.15 404 PHE A CA 1
ATOM 3068 C C . PHE A 1 404 ? 76.455 86.221 125.220 1.00 24.12 404 PHE A C 1
ATOM 3069 O O . PHE A 1 404 ? 75.603 85.898 124.392 1.00 25.36 404 PHE A O 1
ATOM 3077 N N . ALA A 1 405 ? 77.040 85.338 126.037 1.00 18.79 405 ALA A N 1
ATOM 3078 C CA . ALA A 1 405 ? 76.655 83.922 126.050 1.00 21.42 405 ALA A CA 1
ATOM 3079 C C . ALA A 1 405 ? 75.651 83.754 127.178 1.00 24.67 405 ALA A C 1
ATOM 3080 O O . ALA A 1 405 ? 76.033 83.621 128.343 1.00 25.96 405 ALA A O 1
ATOM 3082 N N . MET A 1 406 ? 74.366 83.735 126.825 1.00 25.80 406 MET A N 1
ATOM 3083 C CA . MET A 1 406 ? 73.302 83.644 127.822 1.00 21.21 406 MET A CA 1
ATOM 3084 C C . MET A 1 406 ? 72.995 82.250 128.311 1.00 23.66 406 MET A C 1
ATOM 3085 O O . MET A 1 406 ? 72.124 81.577 127.766 1.00 23.21 406 MET A O 1
ATOM 3090 N N . HIS A 1 407 ? 73.645 81.853 129.403 1.00 20.45 407 HIS A N 1
ATOM 3091 C CA . HIS A 1 407 ? 73.449 80.522 129.964 1.00 19.44 407 HIS A CA 1
ATOM 3092 C C . HIS A 1 407 ? 73.905 80.523 131.423 1.00 19.29 407 HIS A C 1
ATOM 3093 O O . HIS A 1 407 ? 74.627 81.426 131.849 1.00 23.10 407 HIS A O 1
ATOM 3100 N N . VAL A 1 408 ? 73.460 79.528 132.184 1.00 16.56 408 VAL A N 1
ATOM 3101 C CA . VAL A 1 408 ? 73.915 79.327 133.558 1.00 20.03 408 VAL A CA 1
ATOM 3102 C C . VAL A 1 408 ? 74.218 77.826 133.585 1.00 22.36 408 VAL A C 1
ATOM 3103 O O . VAL A 1 408 ? 73.381 77.011 133.201 1.00 23.21 408 VAL A O 1
ATOM 3107 N N . LYS A 1 409 ? 75.450 77.478 133.956 1.00 22.25 409 LYS A N 1
ATOM 3108 C CA . LYS A 1 409 ? 75.909 76.089 134.010 1.00 19.95 409 LYS A CA 1
ATOM 3109 C C . LYS A 1 409 ? 75.884 75.385 132.642 1.00 19.48 409 LYS A C 1
ATOM 3110 O O . LYS A 1 409 ? 75.881 74.158 132.580 1.00 20.52 409 LYS A O 1
ATOM 3116 N N . GLY A 1 410 ? 75.929 76.150 131.553 1.00 17.80 410 GLY A N 1
ATOM 3117 C CA . GLY A 1 410 ? 75.911 75.535 130.230 1.00 21.42 410 GLY A CA 1
ATOM 3118 C C . GLY A 1 410 ? 74.526 75.415 129.590 1.00 20.10 410 GLY A C 1
ATOM 3119 O O . GLY A 1 410 ? 74.424 75.165 128.384 1.00 17.40 410 GLY A O 1
ATOM 3120 N N . LEU A 1 411 ? 73.467 75.549 130.393 1.00 18.40 411 LEU A N 1
ATOM 3121 C CA . LEU A 1 411 ? 72.101 75.488 129.875 1.00 17.62 411 LEU A CA 1
ATOM 3122 C C . LEU A 1 411 ? 71.665 76.920 129.547 1.00 23.17 411 LEU A C 1
ATOM 3123 O O . LEU A 1 411 ? 71.774 77.823 130.384 1.00 23.39 411 LEU A O 1
ATOM 3128 N N . GLU A 1 412 ? 71.168 77.120 128.332 1.00 15.98 412 GLU A N 1
ATOM 3129 C CA . GLU A 1 412 ? 70.739 78.429 127.862 1.00 18.02 412 GLU A CA 1
ATOM 3130 C C . GLU A 1 412 ? 69.581 79.028 128.673 1.00 17.09 412 GLU A C 1
ATOM 3131 O O . GLU A 1 412 ? 68.674 78.307 129.113 1.00 17.80 412 GLU A O 1
ATOM 3137 N N . VAL A 1 413 ? 69.629 80.348 128.870 1.00 20.29 413 VAL A N 1
ATOM 3138 C CA . VAL A 1 413 ? 68.598 81.077 129.621 1.00 18.58 413 VAL A CA 1
ATOM 3139 C C . VAL A 1 413 ? 67.291 81.039 128.845 1.00 15.49 413 VAL A C 1
ATOM 3140 O O . VAL A 1 413 ? 67.285 81.126 127.616 1.00 19.41 413 VAL A O 1
ATOM 3144 N N . SER A 1 414 ? 66.183 80.898 129.562 1.00 18.58 414 SER A N 1
ATOM 3145 C CA . SER A 1 414 ? 64.892 80.836 128.904 1.00 18.37 414 SER A CA 1
ATOM 3146 C C . SER A 1 414 ? 64.207 82.178 128.640 1.00 17.72 414 SER A C 1
ATOM 3147 O O . SER A 1 414 ? 64.860 83.213 128.624 1.00 17.08 414 SER A O 1
ATOM 3150 N N . GLY A 1 415 ? 62.886 82.157 128.517 1.00 17.81 415 GLY A N 1
ATOM 3151 C CA . GLY A 1 415 ? 62.139 83.340 128.120 1.00 18.73 415 GLY A CA 1
ATOM 3152 C C . GLY A 1 415 ? 61.877 84.552 128.973 1.00 20.17 415 GLY A C 1
ATOM 3153 O O . GLY A 1 415 ? 60.953 85.305 128.652 1.00 19.38 415 GLY A O 1
ATOM 3154 N N . TYR A 1 416 ? 62.700 84.788 129.994 1.00 20.27 416 TYR A N 1
ATOM 3155 C CA . TYR A 1 416 ? 62.507 85.940 130.879 1.00 18.53 416 TYR A CA 1
ATOM 3156 C C . TYR A 1 416 ? 63.793 86.741 131.034 1.00 19.48 416 TYR A C 1
ATOM 3157 O O . TYR A 1 416 ? 64.776 86.226 131.558 1.00 18.71 416 TYR A O 1
ATOM 3166 N N . ASN A 1 417 ? 63.800 87.978 130.531 1.00 15.89 417 ASN A N 1
ATOM 3167 C CA . ASN A 1 417 ? 64.987 88.831 130.618 1.00 19.45 417 ASN A CA 1
ATOM 3168 C C . ASN A 1 417 ? 64.988 89.488 131.997 1.00 20.98 417 ASN A C 1
ATOM 3169 O O . ASN A 1 417 ? 64.077 90.249 132.335 1.00 22.74 417 ASN A O 1
ATOM 3174 N N . CYS A 1 418 ? 66.026 89.206 132.776 1.00 18.86 418 CYS A N 1
ATOM 3175 C CA . CYS A 1 418 ? 66.093 89.674 134.145 1.00 18.41 418 CYS A CA 1
ATOM 3176 C C . CYS A 1 418 ? 66.999 90.844 134.501 1.00 20.88 418 CYS A C 1
ATOM 3177 O O . CYS A 1 418 ? 67.521 90.872 135.604 1.00 21.99 418 CYS A O 1
ATOM 3180 N N . TYR A 1 419 ? 67.160 91.825 133.617 1.00 25.58 419 TYR A N 1
ATOM 3181 C CA . TYR A 1 419 ? 67.998 92.988 133.934 1.00 26.71 419 TYR A CA 1
ATOM 3182 C C . TYR A 1 419 ? 67.553 93.664 135.239 1.00 28.76 419 TYR A C 1
ATOM 3183 O O . TYR A 1 419 ? 68.392 94.104 136.024 1.00 26.05 419 TYR A O 1
ATOM 3192 N N . ILE A 1 420 ? 66.240 93.732 135.471 1.00 23.57 420 ILE A N 1
ATOM 3193 C CA . ILE A 1 420 ? 65.726 94.392 136.661 1.00 20.30 420 ILE A CA 1
ATOM 3194 C C . ILE A 1 420 ? 64.963 93.460 137.592 1.00 20.68 420 ILE A C 1
ATOM 3195 O O . ILE A 1 420 ? 64.245 93.926 138.477 1.00 20.97 420 ILE A O 1
ATOM 3200 N N . TYR A 1 421 ? 65.187 92.149 137.454 1.00 20.25 421 TYR A N 1
ATOM 3201 C CA . TYR A 1 421 ? 64.485 91.146 138.274 1.00 18.24 421 TYR A CA 1
ATOM 3202 C C . TYR A 1 421 ? 65.428 90.211 139.038 1.00 22.17 421 TYR A C 1
ATOM 3203 O O . TYR A 1 421 ? 65.710 89.096 138.596 1.00 22.63 421 TYR A O 1
ATOM 3212 N N . PRO A 1 422 ? 65.866 90.628 140.240 1.00 25.16 422 PRO A N 1
ATOM 3213 C CA . PRO A 1 422 ? 66.781 89.849 141.083 1.00 26.39 422 PRO A CA 1
ATOM 3214 C C . PRO A 1 422 ? 66.326 88.451 141.490 1.00 22.99 422 PRO A C 1
ATOM 3215 O O . PRO A 1 422 ? 67.137 87.536 141.541 1.00 23.72 422 PRO A O 1
ATOM 3219 N N . ALA A 1 423 ? 65.058 88.282 141.840 1.00 19.28 423 ALA A N 1
ATOM 3220 C CA . ALA A 1 423 ? 64.599 86.969 142.251 1.00 17.37 423 ALA A CA 1
ATOM 3221 C C . ALA A 1 423 ? 64.561 86.017 141.070 1.00 21.35 423 ALA A C 1
ATOM 3222 O O . ALA A 1 423 ? 64.877 84.831 141.226 1.00 24.66 423 ALA A O 1
ATOM 3224 N N . MET A 1 424 ? 64.179 86.512 139.893 1.00 19.60 424 MET A N 1
ATOM 3225 C CA . MET A 1 424 ? 64.129 85.636 138.715 1.00 22.55 424 MET A CA 1
ATOM 3226 C C . MET A 1 424 ? 65.554 85.286 138.290 1.00 23.82 424 MET A C 1
ATOM 3227 O O . MET A 1 424 ? 65.828 84.151 137.902 1.00 25.99 424 MET A O 1
ATOM 3232 N N . ALA A 1 425 ? 66.468 86.248 138.421 1.00 21.31 425 ALA A N 1
ATOM 3233 C CA . ALA A 1 425 ? 67.873 86.020 138.089 1.00 22.58 425 ALA A CA 1
ATOM 3234 C C . ALA A 1 425 ? 68.465 84.957 139.014 1.00 21.91 425 ALA A C 1
ATOM 3235 O O . ALA A 1 425 ? 69.255 84.118 138.575 1.00 24.93 425 ALA A O 1
ATOM 3237 N N . LEU A 1 426 ? 68.083 84.991 140.289 1.00 22.60 426 LEU A N 1
ATOM 3238 C CA . LEU A 1 426 ? 68.550 84.011 141.283 1.00 23.66 426 LEU A CA 1
ATOM 3239 C C . LEU A 1 426 ? 67.953 82.636 140.965 1.00 27.20 426 LEU A C 1
ATOM 3240 O O . LEU A 1 426 ? 68.575 81.593 141.220 1.00 23.68 426 LEU A O 1
ATOM 3245 N N . ALA A 1 427 ? 66.726 82.644 140.446 1.00 19.95 427 ALA A N 1
ATOM 3246 C CA . ALA A 1 427 ? 66.046 81.412 140.071 1.00 21.14 427 ALA A CA 1
ATOM 3247 C C . ALA A 1 427 ? 66.832 80.761 138.922 1.00 18.13 427 ALA A C 1
ATOM 3248 O O . ALA A 1 427 ? 67.057 79.555 138.919 1.00 20.76 427 ALA A O 1
ATOM 3250 N N . TYR A 1 428 ? 67.256 81.563 137.954 1.00 18.87 428 TYR A N 1
ATOM 3251 C CA . TYR A 1 428 ? 68.032 81.024 136.859 1.00 22.47 428 TYR A CA 1
ATOM 3252 C C . TYR A 1 428 ? 69.393 80.590 137.376 1.00 26.12 428 TYR A C 1
ATOM 3253 O O . TYR A 1 428 ? 69.885 79.516 137.022 1.00 24.22 428 TYR A O 1
ATOM 3262 N N . GLY A 1 429 ? 69.978 81.419 138.240 1.00 22.90 429 GLY A N 1
ATOM 3263 C CA . GLY A 1 429 ? 71.283 81.124 138.795 1.00 21.63 429 GLY A CA 1
ATOM 3264 C C . GLY A 1 429 ? 71.340 79.846 139.609 1.00 22.72 429 GLY A C 1
ATOM 3265 O O . GLY A 1 429 ? 72.304 79.098 139.503 1.00 22.65 429 GLY A O 1
ATOM 3266 N N . THR A 1 430 ? 70.292 79.552 140.366 1.00 18.99 430 THR A N 1
ATOM 3267 C CA . THR A 1 430 ? 70.283 78.366 141.217 1.00 18.44 430 THR A CA 1
ATOM 3268 C C . THR A 1 430 ? 69.566 77.146 140.679 1.00 19.56 430 THR A C 1
ATOM 3269 O O . THR A 1 430 ? 69.562 76.108 141.338 1.00 20.32 430 THR A O 1
ATOM 3273 N N . SER A 1 431 ? 68.934 77.269 139.508 1.00 24.99 431 SER A N 1
ATOM 3274 C CA . SER A 1 431 ? 68.211 76.141 138.898 1.00 21.37 431 SER A CA 1
ATOM 3275 C C . SER A 1 431 ? 69.097 74.871 138.925 1.00 21.83 431 SER A C 1
ATOM 3276 O O . SER A 1 431 ? 70.246 74.892 138.477 1.00 21.65 431 SER A O 1
ATOM 3279 N N . ALA A 1 432 ? 68.564 73.794 139.497 1.00 19.71 432 ALA A N 1
ATOM 3280 C CA . ALA A 1 432 ? 69.286 72.527 139.654 1.00 18.13 432 ALA A CA 1
ATOM 3281 C C . ALA A 1 432 ? 69.878 71.888 138.409 1.00 19.50 432 ALA A C 1
ATOM 3282 O O . ALA A 1 432 ? 70.835 71.131 138.510 1.00 25.55 432 ALA A O 1
ATOM 3284 N N . ILE A 1 433 ? 69.335 72.204 137.241 1.00 20.26 433 ILE A N 1
ATOM 3285 C CA . ILE A 1 433 ? 69.817 71.612 135.995 1.00 19.36 433 ILE A CA 1
ATOM 3286 C C . ILE A 1 433 ? 70.497 72.645 135.100 1.00 21.16 433 ILE A C 1
ATOM 3287 O O . ILE A 1 433 ? 70.978 72.307 134.017 1.00 23.46 433 ILE A O 1
ATOM 3292 N N . GLY A 1 434 ? 70.577 73.891 135.565 1.00 18.26 434 GLY A N 1
ATOM 3293 C CA . GLY A 1 434 ? 71.147 74.943 134.740 1.00 18.25 434 GLY A CA 1
ATOM 3294 C C . GLY A 1 434 ? 70.027 75.936 134.444 1.00 14.19 434 GLY A C 1
ATOM 3295 O O . GLY A 1 434 ? 68.882 75.707 134.818 1.00 17.16 434 GLY A O 1
ATOM 3296 N N . ALA A 1 435 ? 70.337 77.018 133.746 1.00 19.48 435 ALA A N 1
ATOM 3297 C CA . ALA A 1 435 ? 69.341 78.043 133.448 1.00 19.79 435 ALA A CA 1
ATOM 3298 C C . ALA A 1 435 ? 68.024 77.522 132.879 1.00 22.90 435 ALA A C 1
ATOM 3299 O O . ALA A 1 435 ? 67.974 77.022 131.756 1.00 17.58 435 ALA A O 1
ATOM 3301 N N . HIS A 1 436 ? 66.962 77.673 133.669 1.00 21.52 436 HIS A N 1
ATOM 3302 C CA . HIS A 1 436 ? 65.602 77.270 133.289 1.00 21.08 436 HIS A CA 1
ATOM 3303 C C . HIS A 1 436 ? 64.659 77.977 134.278 1.00 20.26 436 HIS A C 1
ATOM 3304 O O . HIS A 1 436 ? 65.036 78.257 135.419 1.00 19.66 436 HIS A O 1
ATOM 3311 N N . HIS A 1 437 ? 63.456 78.301 133.824 1.00 20.30 437 HIS A N 1
ATOM 3312 C CA . HIS A 1 437 ? 62.453 78.960 134.666 1.00 22.19 437 HIS A CA 1
ATOM 3313 C C . HIS A 1 437 ? 61.574 77.880 135.325 1.00 22.89 437 HIS A C 1
ATOM 3314 O O . HIS A 1 437 ? 60.759 78.168 136.197 1.00 26.53 437 HIS A O 1
ATOM 3321 N N . LYS A 1 438 ? 61.746 76.637 134.888 1.00 19.60 438 LYS A N 1
ATOM 3322 C CA . LYS A 1 438 ? 60.991 75.497 135.389 1.00 19.28 438 LYS A CA 1
ATOM 3323 C C . LYS A 1 438 ? 60.770 75.440 136.904 1.00 20.00 438 LYS A C 1
ATOM 3324 O O . LYS A 1 438 ? 59.641 75.386 137.383 1.00 18.10 438 LYS A O 1
ATOM 3330 N N . GLU A 1 439 ? 61.863 75.466 137.650 1.00 20.96 439 GLU A N 1
ATOM 3331 C CA . GLU A 1 439 ? 61.806 75.313 139.099 1.00 25.35 439 GLU A CA 1
ATOM 3332 C C . GLU A 1 439 ? 61.336 76.489 139.928 1.00 19.27 439 GLU A C 1
ATOM 3333 O O . GLU A 1 439 ? 60.918 76.309 141.068 1.00 20.73 439 GLU A O 1
ATOM 3339 N N . ALA A 1 440 ? 61.384 77.682 139.352 1.00 22.10 440 ALA A N 1
ATOM 3340 C CA . ALA A 1 440 ? 60.980 78.875 140.067 1.00 25.24 440 ALA A CA 1
ATOM 3341 C C . ALA A 1 440 ? 60.662 79.991 139.100 1.00 24.71 440 ALA A C 1
ATOM 3342 O O . ALA A 1 440 ? 61.562 80.646 138.592 1.00 23.94 440 ALA A O 1
ATOM 3344 N N . TRP A 1 441 ? 59.384 80.144 138.776 1.00 27.49 441 TRP A N 1
ATOM 3345 C CA . TRP A 1 441 ? 58.944 81.234 137.904 1.00 29.63 441 TRP A CA 1
ATOM 3346 C C . TRP A 1 441 ? 58.482 82.303 138.910 1.00 28.13 441 TRP A C 1
ATOM 3347 O O . TRP A 1 441 ? 57.295 82.449 139.210 1.00 31.38 441 TRP A O 1
ATOM 3358 N N . VAL A 1 442 ? 59.464 83.005 139.461 1.00 26.61 442 VAL A N 1
ATOM 3359 C CA . VAL A 1 442 ? 59.249 84.000 140.494 1.00 24.07 442 VAL A CA 1
ATOM 3360 C C . VAL A 1 442 ? 59.084 85.422 139.982 1.00 27.21 442 VAL A C 1
ATOM 3361 O O . VAL A 1 442 ? 58.774 86.334 140.751 1.00 27.80 442 VAL A O 1
ATOM 3365 N N . ILE A 1 443 ? 59.264 85.609 138.681 1.00 24.97 443 ILE A N 1
ATOM 3366 C CA . ILE A 1 443 ? 59.141 86.934 138.087 1.00 22.32 443 ILE A CA 1
ATOM 3367 C C . ILE A 1 443 ? 57.716 87.485 138.239 1.00 27.23 443 ILE A C 1
ATOM 3368 O O . ILE A 1 443 ? 57.522 88.689 138.494 1.00 23.46 443 ILE A O 1
ATOM 3373 N N . ALA A 1 444 ? 56.738 86.578 138.182 1.00 25.99 444 ALA A N 1
ATOM 3374 C CA . ALA A 1 444 ? 55.325 86.932 138.318 1.00 30.83 444 ALA A CA 1
ATOM 3375 C C . ALA A 1 444 ? 55.083 87.608 139.674 1.00 32.71 444 ALA A C 1
ATOM 3376 O O . ALA A 1 444 ? 54.558 88.721 139.734 1.00 31.02 444 ALA A O 1
ATOM 3378 N N . TRP A 1 445 ? 55.512 86.939 140.744 1.00 29.00 445 TRP A N 1
ATOM 3379 C CA . TRP A 1 445 ? 55.389 87.433 142.109 1.00 26.02 445 TRP A CA 1
ATOM 3380 C C . TRP A 1 445 ? 56.224 88.699 142.342 1.00 31.14 445 TRP A C 1
ATOM 3381 O O . TRP A 1 445 ? 55.825 89.578 143.127 1.00 29.54 445 TRP A O 1
ATOM 3392 N N . GLU A 1 446 ? 57.375 88.798 141.677 1.00 27.13 446 GLU A N 1
ATOM 3393 C CA . GLU A 1 446 ? 58.227 89.981 141.808 1.00 29.50 446 GLU A CA 1
ATOM 3394 C C . GLU A 1 446 ? 57.538 91.244 141.262 1.00 35.88 446 GLU A C 1
ATOM 3395 O O . GLU A 1 446 ? 57.723 92.346 141.794 1.00 29.79 446 GLU A O 1
ATOM 3401 N N . ILE A 1 447 ? 56.775 91.075 140.178 1.00 35.56 447 ILE A N 1
ATOM 3402 C CA . ILE A 1 447 ? 56.054 92.176 139.532 1.00 35.64 447 ILE A CA 1
ATOM 3403 C C . ILE A 1 447 ? 54.678 92.457 140.154 1.00 34.22 447 ILE A C 1
ATOM 3404 O O . ILE A 1 447 ? 54.240 93.603 140.195 1.00 38.31 447 ILE A O 1
ATOM 3409 N N . GLY A 1 448 ? 53.996 91.425 140.633 1.00 28.15 448 GLY A N 1
ATOM 3410 C CA . GLY A 1 448 ? 52.684 91.637 141.226 1.00 32.95 448 GLY A CA 1
ATOM 3411 C C . GLY A 1 448 ? 51.509 91.339 140.302 1.00 37.86 448 GLY A C 1
ATOM 3412 O O . GLY A 1 448 ? 50.338 91.429 140.722 1.00 33.37 448 GLY A O 1
ATOM 3413 N N . THR A 1 449 ? 51.815 91.057 139.030 1.00 32.89 449 THR A N 1
ATOM 3414 C CA . THR A 1 449 ? 50.800 90.707 138.034 1.00 33.54 449 THR A CA 1
ATOM 3415 C C . THR A 1 449 ? 51.167 89.374 137.346 1.00 33.80 449 THR A C 1
ATOM 3416 O O . THR A 1 449 ? 52.277 88.850 137.517 1.00 29.76 449 THR A O 1
ATOM 3420 N N . ALA A 1 450 ? 50.223 88.822 136.589 1.00 28.10 450 ALA A N 1
ATOM 3421 C CA . ALA A 1 450 ? 50.429 87.553 135.896 1.00 31.16 450 ALA A CA 1
ATOM 3422 C C . ALA A 1 450 ? 49.824 87.588 134.491 1.00 32.14 450 ALA A C 1
ATOM 3423 O O . ALA A 1 450 ? 48.876 88.353 134.217 1.00 30.34 450 ALA A O 1
ATOM 3425 N N . PRO A 1 451 ? 50.414 86.809 133.561 1.00 34.20 451 PRO A N 1
ATOM 3426 C CA . PRO A 1 451 ? 49.920 86.760 132.180 1.00 32.26 451 PRO A CA 1
ATOM 3427 C C . PRO A 1 451 ? 48.453 86.336 132.048 1.00 30.84 451 PRO A C 1
ATOM 3428 O O . PRO A 1 451 ? 47.735 86.896 131.224 1.00 30.94 451 PRO A O 1
ATOM 3432 N N . ILE A 1 452 ? 48.004 85.413 132.903 1.00 29.79 452 ILE A N 1
ATOM 3433 C CA . ILE A 1 452 ? 46.616 84.914 132.882 1.00 32.27 452 ILE A CA 1
ATOM 3434 C C . ILE A 1 452 ? 45.557 86.026 133.024 1.00 38.23 452 ILE A C 1
ATOM 3435 O O . ILE A 1 452 ? 44.432 85.891 132.537 1.00 40.22 452 ILE A O 1
ATOM 3440 N N . GLU A 1 453 ? 45.926 87.131 133.664 1.00 37.70 453 GLU A N 1
ATOM 3441 C CA . GLU A 1 453 ? 45.004 88.244 133.847 1.00 42.81 453 GLU A CA 1
ATOM 3442 C C . GLU A 1 453 ? 44.705 88.975 132.521 1.00 44.35 453 GLU A C 1
ATOM 3443 O O . GLU A 1 453 ? 43.546 88.865 132.066 1.00 53.68 453 GLU A O 1
ATOM 3449 N N . TYR A 1 462 ? 56.954 99.633 139.343 1.00 54.52 462 TYR A N 1
ATOM 3450 C CA . TYR A 1 462 ? 57.949 98.592 139.746 1.00 48.67 462 TYR A CA 1
ATOM 3451 C C . TYR A 1 462 ? 59.261 99.195 140.247 1.00 45.05 462 TYR A C 1
ATOM 3452 O O . TYR A 1 462 ? 59.806 100.121 139.634 1.00 45.64 462 TYR A O 1
ATOM 3461 N N . LYS A 1 463 ? 59.792 98.625 141.329 1.00 39.78 463 LYS A N 1
ATOM 3462 C CA . LYS A 1 463 ? 61.065 99.071 141.912 1.00 40.45 463 LYS A CA 1
ATOM 3463 C C . LYS A 1 463 ? 61.960 97.874 142.235 1.00 38.46 463 LYS A C 1
ATOM 3464 O O . LYS A 1 463 ? 61.532 96.955 142.942 1.00 39.82 463 LYS A O 1
ATOM 3470 N N . ILE A 1 464 ? 63.204 97.893 141.752 1.00 39.66 464 ILE A N 1
ATOM 3471 C CA . ILE A 1 464 ? 64.141 96.782 141.999 1.00 41.05 464 ILE A CA 1
ATOM 3472 C C . ILE A 1 464 ? 64.298 96.564 143.508 1.00 40.11 464 ILE A C 1
ATOM 3473 O O . ILE A 1 464 ? 64.198 97.504 144.280 1.00 47.30 464 ILE A O 1
ATOM 3478 N N . SER A 1 465 ? 64.553 95.331 143.928 1.00 37.64 465 SER A N 1
ATOM 3479 C CA . SER A 1 465 ? 64.706 95.028 145.351 1.00 33.29 465 SER A CA 1
ATOM 3480 C C . SER A 1 465 ? 65.454 93.707 145.590 1.00 33.51 465 SER A C 1
ATOM 3481 O O . SER A 1 465 ? 65.140 92.691 144.978 1.00 32.01 465 SER A O 1
ATOM 3484 N N . TYR A 1 466 ? 66.431 93.713 146.491 1.00 31.71 466 TYR A N 1
ATOM 3485 C CA . TYR A 1 466 ? 67.181 92.492 146.776 1.00 33.14 466 TYR A CA 1
ATOM 3486 C C . TYR A 1 466 ? 66.851 91.929 148.152 1.00 32.51 466 TYR A C 1
ATOM 3487 O O . TYR A 1 466 ? 67.662 91.219 148.755 1.00 36.08 466 TYR A O 1
ATOM 3496 N N . ASP A 1 467 ? 65.630 92.205 148.608 1.00 32.68 467 ASP A N 1
ATOM 3497 C CA . ASP A 1 467 ? 65.136 91.756 149.905 1.00 34.08 467 ASP A CA 1
ATOM 3498 C C . ASP A 1 467 ? 65.396 90.269 150.086 1.00 36.64 467 ASP A C 1
ATOM 3499 O O . ASP A 1 467 ? 64.959 89.463 149.275 1.00 38.04 467 ASP A O 1
ATOM 3504 N N . PRO A 1 468 ? 66.086 89.883 151.176 1.00 40.84 468 PRO A N 1
ATOM 3505 C CA . PRO A 1 468 ? 66.401 88.475 151.461 1.00 40.58 468 PRO A CA 1
ATOM 3506 C C . PRO A 1 468 ? 65.211 87.505 151.427 1.00 34.80 468 PRO A C 1
ATOM 3507 O O . PRO A 1 468 ? 65.394 86.296 151.334 1.00 34.39 468 PRO A O 1
ATOM 3511 N N . ILE A 1 469 ? 63.993 88.031 151.471 1.00 31.03 469 ILE A N 1
ATOM 3512 C CA . ILE A 1 469 ? 62.812 87.181 151.407 1.00 33.76 469 ILE A CA 1
ATOM 3513 C C . ILE A 1 469 ? 62.726 86.570 149.990 1.00 31.77 469 ILE A C 1
ATOM 3514 O O . ILE A 1 469 ? 62.130 85.513 149.789 1.00 31.58 469 ILE A O 1
ATOM 3519 N N . LYS A 1 470 ? 63.320 87.266 149.021 1.00 33.27 470 LYS A N 1
ATOM 3520 C CA . LYS A 1 470 ? 63.359 86.835 147.624 1.00 33.91 470 LYS A CA 1
ATOM 3521 C C . LYS A 1 470 ? 63.932 85.424 147.539 1.00 36.01 470 LYS A C 1
ATOM 3522 O O . LYS A 1 470 ? 63.413 84.584 146.798 1.00 34.79 470 LYS A O 1
ATOM 3528 N N . ALA A 1 471 ? 65.013 85.185 148.291 1.00 32.56 471 ALA A N 1
ATOM 3529 C CA . ALA A 1 471 ? 65.687 83.889 148.323 1.00 24.83 471 ALA A CA 1
ATOM 3530 C C . ALA A 1 471 ? 64.779 82.829 148.931 1.00 26.13 471 ALA A C 1
ATOM 3531 O O . ALA A 1 471 ? 64.763 81.684 148.476 1.00 26.75 471 ALA A O 1
ATOM 3533 N N . GLN A 1 472 ? 63.999 83.222 149.935 1.00 25.00 472 GLN A N 1
ATOM 3534 C CA . GLN A 1 472 ? 63.049 82.315 150.584 1.00 26.41 472 GLN A CA 1
ATOM 3535 C C . GLN A 1 472 ? 61.933 81.934 149.587 1.00 28.60 472 GLN A C 1
ATOM 3536 O O . GLN A 1 472 ? 61.492 80.778 149.537 1.00 26.53 472 GLN A O 1
ATOM 3542 N N . LYS A 1 473 ? 61.500 82.903 148.781 1.00 25.50 473 LYS A N 1
ATOM 3543 C CA . LYS A 1 473 ? 60.455 82.654 147.791 1.00 24.39 473 LYS A CA 1
ATOM 3544 C C . LYS A 1 473 ? 60.970 81.690 146.705 1.00 24.81 473 LYS A C 1
ATOM 3545 O O . LYS A 1 473 ? 60.254 80.766 146.308 1.00 22.11 473 LYS A O 1
ATOM 3551 N N . VAL A 1 474 ? 62.211 81.889 146.250 1.00 23.07 474 VAL A N 1
ATOM 3552 C CA . VAL A 1 474 ? 62.793 81.001 145.241 1.00 22.77 474 VAL A CA 1
ATOM 3553 C C . VAL A 1 474 ? 62.838 79.585 145.795 1.00 22.35 474 VAL A C 1
ATOM 3554 O O . VAL A 1 474 ? 62.414 78.651 145.123 1.00 26.09 474 VAL A O 1
ATOM 3558 N N . VAL A 1 475 ? 63.239 79.433 147.055 1.00 19.79 475 VAL A N 1
ATOM 3559 C CA . VAL A 1 475 ? 63.304 78.103 147.654 1.00 21.88 475 VAL A CA 1
ATOM 3560 C C . VAL A 1 475 ? 61.937 77.443 147.781 1.00 26.16 475 VAL A C 1
ATOM 3561 O O . VAL A 1 475 ? 61.802 76.225 147.583 1.00 21.81 475 VAL A O 1
ATOM 3565 N N . GLU A 1 476 ? 60.928 78.242 148.117 1.00 24.03 476 GLU A N 1
ATOM 3566 C CA . GLU A 1 476 ? 59.583 77.711 148.264 1.00 26.61 476 GLU A CA 1
ATOM 3567 C C . GLU A 1 476 ? 59.081 77.234 146.911 1.00 24.21 476 GLU A C 1
ATOM 3568 O O . GLU A 1 476 ? 58.467 76.171 146.806 1.00 20.29 476 GLU A O 1
ATOM 3574 N N . LEU A 1 477 ? 59.332 78.037 145.881 1.00 22.21 477 LEU A N 1
ATOM 3575 C CA . LEU A 1 477 ? 58.908 77.681 144.536 1.00 22.73 477 LEU A CA 1
ATOM 3576 C C . LEU A 1 477 ? 59.656 76.440 144.039 1.00 20.62 477 LEU A C 1
ATOM 3577 O O . LEU A 1 477 ? 59.064 75.571 143.426 1.00 21.59 477 LEU A O 1
ATOM 3582 N N . GLN A 1 478 ? 60.935 76.321 144.378 1.00 22.74 478 GLN A N 1
ATOM 3583 C CA . GLN A 1 478 ? 61.715 75.166 143.953 1.00 16.52 478 GLN A CA 1
ATOM 3584 C C . GLN A 1 478 ? 61.195 73.894 144.576 1.00 24.21 478 GLN A C 1
ATOM 3585 O O . GLN A 1 478 ? 61.174 72.852 143.915 1.00 24.91 478 GLN A O 1
ATOM 3591 N N . ARG A 1 479 ? 60.760 73.961 145.837 1.00 21.00 479 ARG A N 1
ATOM 3592 C CA . ARG A 1 479 ? 60.218 72.771 146.500 1.00 21.93 479 ARG A CA 1
ATOM 3593 C C . ARG A 1 479 ? 58.992 72.245 145.782 1.00 18.02 479 ARG A C 1
ATOM 3594 O O . ARG A 1 479 ? 58.777 71.035 145.728 1.00 21.63 479 ARG A O 1
ATOM 3602 N N . LEU A 1 480 ? 58.192 73.156 145.237 1.00 16.36 480 LEU A N 1
ATOM 3603 C CA . LEU A 1 480 ? 56.969 72.785 144.537 1.00 20.54 480 LEU A CA 1
ATOM 3604 C C . LEU A 1 480 ? 57.200 72.440 143.067 1.00 23.75 480 LEU A C 1
ATOM 3605 O O . LEU A 1 480 ? 56.882 71.343 142.606 1.00 21.68 480 LEU A O 1
ATOM 3610 N N . ARG A 1 481 ? 57.788 73.383 142.352 1.00 18.84 481 ARG A N 1
ATOM 3611 C CA . ARG A 1 481 ? 58.017 73.245 140.931 1.00 19.84 481 ARG A CA 1
ATOM 3612 C C . ARG A 1 481 ? 59.175 72.337 140.502 1.00 23.00 481 ARG A C 1
ATOM 3613 O O . ARG A 1 481 ? 59.092 71.659 139.478 1.00 24.49 481 ARG A O 1
ATOM 3621 N N . GLY A 1 482 ? 60.271 72.363 141.249 1.00 23.46 482 GLY A N 1
ATOM 3622 C CA . GLY A 1 482 ? 61.402 71.515 140.916 1.00 20.25 482 GLY A CA 1
ATOM 3623 C C . GLY A 1 482 ? 61.436 70.293 141.813 1.00 21.72 482 GLY A C 1
ATOM 3624 O O . GLY A 1 482 ? 62.343 69.452 141.709 1.00 25.86 482 GLY A O 1
ATOM 3625 N N . GLY A 1 483 ? 60.435 70.185 142.686 1.00 19.32 483 GLY A N 1
ATOM 3626 C CA . GLY A 1 483 ? 60.366 69.070 143.603 1.00 19.65 483 GLY A CA 1
ATOM 3627 C C . GLY A 1 483 ? 59.088 68.294 143.434 1.00 23.44 483 GLY A C 1
ATOM 3628 O O . GLY A 1 483 ? 59.009 67.384 142.602 1.00 24.31 483 GLY A O 1
ATOM 3629 N N . LEU A 1 484 ? 58.067 68.686 144.188 1.00 21.34 484 LEU A N 1
ATOM 3630 C CA . LEU A 1 484 ? 56.771 68.019 144.143 1.00 20.89 484 LEU A CA 1
ATOM 3631 C C . LEU A 1 484 ? 56.268 67.627 142.746 1.00 20.20 484 LEU A C 1
ATOM 3632 O O . LEU A 1 484 ? 56.015 66.457 142.483 1.00 17.80 484 LEU A O 1
ATOM 3637 N N . PHE A 1 485 ? 56.106 68.616 141.873 1.00 20.60 485 PHE A N 1
ATOM 3638 C CA . PHE A 1 485 ? 55.589 68.386 140.532 1.00 22.92 485 PHE A CA 1
ATOM 3639 C C . PHE A 1 485 ? 56.488 67.550 139.617 1.00 21.58 485 PHE A C 1
ATOM 3640 O O . PHE A 1 485 ? 55.990 66.897 138.691 1.00 18.90 485 PHE A O 1
ATOM 3648 N N . GLU A 1 486 ? 57.789 67.545 139.896 1.00 16.25 486 GLU A N 1
ATOM 3649 C CA . GLU A 1 486 ? 58.736 66.741 139.123 1.00 16.19 486 GLU A CA 1
ATOM 3650 C C . GLU A 1 486 ? 58.839 65.323 139.663 1.00 21.49 486 GLU A C 1
ATOM 3651 O O . GLU A 1 486 ? 59.439 64.450 139.032 1.00 19.53 486 GLU A O 1
ATOM 3657 N N . MET A 1 487 ? 58.237 65.098 140.826 1.00 21.23 487 MET A N 1
ATOM 3658 C CA . MET A 1 487 ? 58.273 63.800 141.480 1.00 20.94 487 MET A CA 1
ATOM 3659 C C . MET A 1 487 ? 56.976 63.018 141.394 1.00 23.44 487 MET A C 1
ATOM 3660 O O . MET A 1 487 ? 57.000 61.789 141.435 1.00 28.46 487 MET A O 1
ATOM 3665 N N . LEU A 1 488 ? 55.849 63.700 141.219 1.00 21.47 488 LEU A N 1
ATOM 3666 C CA . LEU A 1 488 ? 54.564 63.001 141.160 1.00 21.72 488 LEU A CA 1
ATOM 3667 C C . LEU A 1 488 ? 54.313 62.017 139.998 1.00 21.69 488 LEU A C 1
ATOM 3668 O O . LEU A 1 488 ? 53.684 60.995 140.230 1.00 24.63 488 LEU A O 1
ATOM 3673 N N . THR A 1 489 ? 54.504 62.406 138.737 1.00 20.85 489 THR A N 1
ATOM 3674 C CA . THR A 1 489 ? 54.936 63.729 138.305 1.00 20.43 489 THR A CA 1
ATOM 3675 C C . THR A 1 489 ? 53.658 64.229 137.600 1.00 22.65 489 THR A C 1
ATOM 3676 O O . THR A 1 489 ? 53.001 63.468 136.884 1.00 22.61 489 THR A O 1
ATOM 3680 N N . ALA A 1 490 ? 53.269 65.476 137.836 1.00 21.14 490 ALA A N 1
ATOM 3681 C CA . ALA A 1 490 ? 52.042 65.992 137.238 1.00 19.13 490 ALA A CA 1
ATOM 3682 C C . ALA A 1 490 ? 52.223 67.429 136.792 1.00 18.06 490 ALA A C 1
ATOM 3683 O O . ALA A 1 490 ? 53.178 68.086 137.193 1.00 17.28 490 ALA A O 1
ATOM 3685 N N . CYS A 1 491 ? 51.327 67.917 135.934 1.00 19.28 491 CYS A N 1
ATOM 3686 C CA . CYS A 1 491 ? 51.440 69.293 135.462 1.00 19.63 491 CYS A CA 1
ATOM 3687 C C . CYS A 1 491 ? 51.285 70.317 136.583 1.00 20.12 491 CYS A C 1
ATOM 3688 O O . CYS A 1 491 ? 50.372 70.220 137.401 1.00 19.22 491 CYS A O 1
ATOM 3691 N N . ARG A 1 492 ? 52.162 71.317 136.579 1.00 17.97 492 ARG A N 1
ATOM 3692 C CA . ARG A 1 492 ? 52.124 72.375 137.576 1.00 19.22 492 ARG A CA 1
ATOM 3693 C C . ARG A 1 492 ? 51.231 73.534 137.118 1.00 22.12 492 ARG A C 1
ATOM 3694 O O . ARG A 1 492 ? 50.952 74.436 137.912 1.00 21.56 492 ARG A O 1
ATOM 3702 N N . LEU A 1 493 ? 50.762 73.500 135.862 1.00 16.89 493 LEU A N 1
ATOM 3703 C CA . LEU A 1 493 ? 49.952 74.598 135.338 1.00 15.08 493 LEU A CA 1
ATOM 3704 C C . LEU A 1 493 ? 48.557 74.774 135.909 1.00 17.96 493 LEU A C 1
ATOM 3705 O O . LEU A 1 493 ? 48.063 75.893 135.947 1.00 19.56 493 LEU A O 1
ATOM 3710 N N . PRO A 1 494 ? 47.859 73.678 136.262 1.00 21.27 494 PRO A N 1
ATOM 3711 C CA . PRO A 1 494 ? 46.519 73.892 136.833 1.00 25.51 494 PRO A CA 1
ATOM 3712 C C . PRO A 1 494 ? 46.666 74.799 138.060 1.00 25.49 494 PRO A C 1
ATOM 3713 O O . PRO A 1 494 ? 45.962 75.804 138.189 1.00 24.02 494 PRO A O 1
ATOM 3717 N N . TRP A 1 495 ? 47.643 74.490 138.908 1.00 17.78 495 TRP A N 1
ATOM 3718 C CA . TRP A 1 495 ? 47.915 75.320 140.071 1.00 23.21 495 TRP A CA 1
ATOM 3719 C C . TRP A 1 495 ? 48.402 76.725 139.647 1.00 24.51 495 TRP A C 1
ATOM 3720 O O . TRP A 1 495 ? 47.777 77.730 139.984 1.00 22.94 495 TRP A O 1
ATOM 3731 N N . VAL A 1 496 ? 49.491 76.788 138.883 1.00 22.36 496 VAL A N 1
ATOM 3732 C CA . VAL A 1 496 ? 50.082 78.059 138.438 1.00 17.34 496 VAL A CA 1
ATOM 3733 C C . VAL A 1 496 ? 49.210 79.048 137.671 1.00 21.77 496 VAL A C 1
ATOM 3734 O O . VAL A 1 496 ? 49.208 80.248 137.971 1.00 21.11 496 VAL A O 1
ATOM 3738 N N . GLU A 1 497 ? 48.493 78.550 136.670 1.00 19.76 497 GLU A N 1
ATOM 3739 C CA . GLU A 1 497 ? 47.682 79.393 135.787 1.00 21.84 497 GLU A CA 1
ATOM 3740 C C . GLU A 1 497 ? 46.233 79.635 136.193 1.00 27.15 497 GLU A C 1
ATOM 3741 O O . GLU A 1 497 ? 45.727 80.761 136.130 1.00 27.98 497 GLU A O 1
ATOM 3747 N N . VAL A 1 498 ? 45.589 78.557 136.613 1.00 26.13 498 VAL A N 1
ATOM 3748 C CA . VAL A 1 498 ? 44.194 78.569 136.954 1.00 26.36 498 VAL A CA 1
ATOM 3749 C C . VAL A 1 498 ? 43.871 78.575 138.453 1.00 24.37 498 VAL A C 1
ATOM 3750 O O . VAL A 1 498 ? 42.707 78.665 138.848 1.00 25.13 498 VAL A O 1
ATOM 3754 N N . GLY A 1 499 ? 44.911 78.510 139.281 1.00 24.11 499 GLY A N 1
ATOM 3755 C CA . GLY A 1 499 ? 44.733 78.562 140.724 1.00 21.50 499 GLY A CA 1
ATOM 3756 C C . GLY A 1 499 ? 44.173 77.344 141.429 1.00 26.90 499 GLY A C 1
ATOM 3757 O O . GLY A 1 499 ? 43.588 77.478 142.507 1.00 25.02 499 GLY A O 1
ATOM 3758 N N . LEU A 1 500 ? 44.313 76.162 140.830 1.00 24.08 500 LEU A N 1
ATOM 3759 C CA . LEU A 1 500 ? 43.824 74.940 141.460 1.00 24.45 500 LEU A CA 1
ATOM 3760 C C . LEU A 1 500 ? 44.522 74.831 142.828 1.00 24.89 500 LEU A C 1
ATOM 3761 O O . LEU A 1 500 ? 45.707 75.190 142.953 1.00 24.37 500 LEU A O 1
ATOM 3766 N N . SER A 1 501 ? 43.796 74.376 143.851 1.00 23.37 501 SER A N 1
ATOM 3767 C CA . SER A 1 501 ? 44.374 74.268 145.186 1.00 20.71 501 SER A CA 1
ATOM 3768 C C . SER A 1 501 ? 45.470 73.218 145.268 1.00 22.58 501 SER A C 1
ATOM 3769 O O . SER A 1 501 ? 45.306 72.103 144.764 1.00 22.91 501 SER A O 1
ATOM 3772 N N . LEU A 1 502 ? 46.582 73.588 145.910 1.00 22.99 502 LEU A N 1
ATOM 3773 C CA . LEU A 1 502 ? 47.706 72.674 146.120 1.00 25.12 502 LEU A CA 1
ATOM 3774 C C . LEU A 1 502 ? 47.344 71.590 147.126 1.00 24.09 502 LEU A C 1
ATOM 3775 O O . LEU A 1 502 ? 47.992 70.549 147.170 1.00 25.19 502 LEU A O 1
ATOM 3780 N N . ASP A 1 503 ? 46.297 71.829 147.916 1.00 25.67 503 ASP A N 1
ATOM 3781 C CA . ASP A 1 503 ? 45.854 70.872 148.929 1.00 29.70 503 ASP A CA 1
ATOM 3782 C C . ASP A 1 503 ? 45.373 69.542 148.365 1.00 26.44 503 ASP A C 1
ATOM 3783 O O . ASP A 1 503 ? 45.332 68.543 149.081 1.00 28.24 503 ASP A O 1
ATOM 3788 N N . TYR A 1 504 ? 45.042 69.522 147.078 1.00 24.69 504 TYR A N 1
ATOM 3789 C CA . TYR A 1 504 ? 44.604 68.296 146.412 1.00 22.85 504 TYR A CA 1
ATOM 3790 C C . TYR A 1 504 ? 45.734 67.275 146.322 1.00 24.05 504 TYR A C 1
ATOM 3791 O O . TYR A 1 504 ? 45.494 66.079 146.431 1.00 25.39 504 TYR A O 1
ATOM 3800 N N . TYR A 1 505 ? 46.955 67.752 146.096 1.00 20.85 505 TYR A N 1
ATOM 3801 C CA . TYR A 1 505 ? 48.115 66.880 145.916 1.00 22.92 505 TYR A CA 1
ATOM 3802 C C . TYR A 1 505 ? 48.465 65.945 147.071 1.00 30.62 505 TYR A C 1
ATOM 3803 O O . TYR A 1 505 ? 48.617 64.741 146.861 1.00 29.99 505 TYR A O 1
ATOM 3812 N N . PRO A 1 506 ? 48.614 66.474 148.300 1.00 29.69 506 PRO A N 1
ATOM 3813 C CA . PRO A 1 506 ? 48.930 65.555 149.397 1.00 28.64 506 PRO A CA 1
ATOM 3814 C C . PRO A 1 506 ? 47.769 64.550 149.603 1.00 25.33 506 PRO A C 1
ATOM 3815 O O . PRO A 1 506 ? 47.994 63.391 149.960 1.00 26.38 506 PRO A O 1
ATOM 3819 N N . LYS A 1 507 ? 46.538 64.998 149.345 1.00 22.28 507 LYS A N 1
ATOM 3820 C CA . LYS A 1 507 ? 45.351 64.159 149.499 1.00 21.72 507 LYS A CA 1
ATOM 3821 C C . LYS A 1 507 ? 45.272 63.075 148.430 1.00 23.43 507 LYS A C 1
ATOM 3822 O O . LYS A 1 507 ? 44.869 61.941 148.710 1.00 27.56 507 LYS A O 1
ATOM 3828 N N . LEU A 1 508 ? 45.668 63.415 147.207 1.00 27.53 508 LEU A N 1
ATOM 3829 C CA . LEU A 1 508 ? 45.685 62.434 146.117 1.00 26.71 508 LEU A CA 1
ATOM 3830 C C . LEU A 1 508 ? 46.850 61.445 146.349 1.00 24.37 508 LEU A C 1
ATOM 3831 O O . LEU A 1 508 ? 46.696 60.239 146.147 1.00 21.13 508 LEU A O 1
ATOM 3836 N N . LEU A 1 509 ? 47.981 61.949 146.843 1.00 20.47 509 LEU A N 1
ATOM 3837 C CA . LEU A 1 509 ? 49.149 61.105 147.109 1.00 23.90 509 LEU A CA 1
ATOM 3838 C C . LEU A 1 509 ? 48.801 60.056 148.168 1.00 25.64 509 LEU A C 1
ATOM 3839 O O . LEU A 1 509 ? 49.146 58.880 148.031 1.00 29.63 509 LEU A O 1
ATOM 3844 N N . LYS A 1 510 ? 48.068 60.486 149.192 1.00 27.17 510 LYS A N 1
ATOM 3845 C CA . LYS A 1 510 ? 47.608 59.599 150.265 1.00 27.74 510 LYS A CA 1
ATOM 3846 C C . LYS A 1 510 ? 46.587 58.583 149.717 1.00 24.18 510 LYS A C 1
ATOM 3847 O O . LYS A 1 510 ? 46.659 57.392 150.009 1.00 25.40 510 LYS A O 1
ATOM 3853 N N . ALA A 1 511 ? 45.641 59.044 148.909 1.00 25.32 511 ALA A N 1
ATOM 3854 C CA . ALA A 1 511 ? 44.630 58.141 148.358 1.00 25.92 511 ALA A CA 1
ATOM 3855 C C . ALA A 1 511 ? 45.255 57.074 147.460 1.00 28.12 511 ALA A C 1
ATOM 3856 O O . ALA A 1 511 ? 44.782 55.933 147.395 1.00 27.59 511 ALA A O 1
ATOM 3858 N N . ILE A 1 512 ? 46.342 57.443 146.793 1.00 23.69 512 ILE A N 1
ATOM 3859 C CA . ILE A 1 512 ? 47.022 56.545 145.876 1.00 23.62 512 ILE A CA 1
ATOM 3860 C C . ILE A 1 512 ? 47.949 55.537 146.559 1.00 23.90 512 ILE A C 1
ATOM 3861 O O . ILE A 1 512 ? 47.741 54.319 146.454 1.00 23.40 512 ILE A O 1
ATOM 3866 N N . THR A 1 513 ? 48.951 56.054 147.271 1.00 29.34 513 THR A N 1
ATOM 3867 C CA . THR A 1 513 ? 49.944 55.224 147.961 1.00 32.23 513 THR A CA 1
ATOM 3868 C C . THR A 1 513 ? 49.563 54.775 149.376 1.00 36.46 513 THR A C 1
ATOM 3869 O O . THR A 1 513 ? 50.156 53.834 149.911 1.00 30.92 513 THR A O 1
ATOM 3873 N N . GLY A 1 514 ? 48.606 55.468 149.990 1.00 36.84 514 GLY A N 1
ATOM 3874 C CA . GLY A 1 514 ? 48.201 55.138 151.349 1.00 33.69 514 GLY A CA 1
ATOM 3875 C C . GLY A 1 514 ? 49.115 55.801 152.371 1.00 32.58 514 GLY A C 1
ATOM 3876 O O . GLY A 1 514 ? 48.853 55.776 153.568 1.00 38.23 514 GLY A O 1
ATOM 3877 N N . VAL A 1 515 ? 50.169 56.442 151.883 1.00 25.31 515 VAL A N 1
ATOM 3878 C CA . VAL A 1 515 ? 51.141 57.109 152.724 1.00 24.82 515 VAL A CA 1
ATOM 3879 C C . VAL A 1 515 ? 50.744 58.570 152.910 1.00 32.00 515 VAL A C 1
ATOM 3880 O O . VAL A 1 515 ? 50.435 59.266 151.936 1.00 34.97 515 VAL A O 1
ATOM 3884 N N . THR A 1 516 ? 50.712 59.021 154.165 1.00 28.70 516 THR A N 1
ATOM 3885 C CA . THR A 1 516 ? 50.354 60.402 154.466 1.00 26.50 516 THR A CA 1
ATOM 3886 C C . THR A 1 516 ? 51.604 61.255 154.468 1.00 25.39 516 THR A C 1
ATOM 3887 O O . THR A 1 516 ? 52.588 60.934 155.145 1.00 32.44 516 THR A O 1
ATOM 3891 N N . TYR A 1 517 ? 51.571 62.335 153.695 1.00 28.01 517 TYR A N 1
ATOM 3892 C CA . TYR A 1 517 ? 52.686 63.270 153.619 1.00 25.19 517 TYR A CA 1
ATOM 3893 C C . TYR A 1 517 ? 52.148 64.632 154.014 1.00 30.10 517 TYR A C 1
ATOM 3894 O O . TYR A 1 517 ? 51.188 65.117 153.413 1.00 29.84 517 TYR A O 1
ATOM 3903 N N . THR A 1 518 ? 52.736 65.218 155.050 1.00 29.28 518 THR A N 1
ATOM 3904 C CA . THR A 1 518 ? 52.363 66.554 155.500 1.00 30.15 518 THR A CA 1
ATOM 3905 C C . THR A 1 518 ? 53.157 67.457 154.562 1.00 30.43 518 THR A C 1
ATOM 3906 O O . THR A 1 518 ? 54.093 66.983 153.913 1.00 31.81 518 THR A O 1
ATOM 3910 N N . TRP A 1 519 ? 52.792 68.733 154.465 1.00 28.64 519 TRP A N 1
ATOM 3911 C CA . TRP A 1 519 ? 53.553 69.636 153.615 1.00 28.57 519 TRP A CA 1
ATOM 3912 C C . TRP A 1 519 ? 55.041 69.639 153.983 1.00 30.00 519 TRP A C 1
ATOM 3913 O O . TRP A 1 519 ? 55.893 69.702 153.097 1.00 30.70 519 TRP A O 1
ATOM 3924 N N . ASP A 1 520 ? 55.357 69.513 155.277 1.00 29.52 520 ASP A N 1
ATOM 3925 C CA . ASP A 1 520 ? 56.751 69.493 155.718 1.00 31.86 520 ASP A CA 1
ATOM 3926 C C . ASP A 1 520 ? 57.479 68.267 155.190 1.00 27.99 520 ASP A C 1
ATOM 3927 O O . ASP A 1 520 ? 58.653 68.345 154.836 1.00 30.13 520 ASP A O 1
ATOM 3932 N N . ASP A 1 521 ? 56.771 67.143 155.135 1.00 29.16 521 ASP A N 1
ATOM 3933 C CA . ASP A 1 521 ? 57.329 65.898 154.615 1.00 28.76 521 ASP A CA 1
ATOM 3934 C C . ASP A 1 521 ? 57.754 66.127 153.160 1.00 32.80 521 ASP A C 1
ATOM 3935 O O . ASP A 1 521 ? 58.869 65.771 152.763 1.00 33.93 521 ASP A O 1
ATOM 3940 N N . LEU A 1 522 ? 56.870 66.775 152.398 1.00 35.35 522 LEU A N 1
ATOM 3941 C CA . LEU A 1 522 ? 57.103 67.075 150.991 1.00 30.95 522 LEU A CA 1
ATOM 3942 C C . LEU A 1 522 ? 58.213 68.105 150.789 1.00 30.97 522 LEU A C 1
ATOM 3943 O O . LEU A 1 522 ? 59.001 67.984 149.853 1.00 27.39 522 LEU A O 1
ATOM 3948 N N . TYR A 1 523 ? 58.311 69.096 151.679 1.00 27.72 523 TYR A N 1
ATOM 3949 C CA . TYR A 1 523 ? 59.373 70.102 151.556 1.00 25.35 523 TYR A CA 1
ATOM 3950 C C . TYR A 1 523 ? 60.725 69.446 151.819 1.00 24.30 523 TYR A C 1
ATOM 3951 O O . TYR A 1 523 ? 61.723 69.798 151.198 1.00 25.99 523 TYR A O 1
ATOM 3960 N N . LYS A 1 524 ? 60.757 68.494 152.745 1.00 26.59 524 LYS A N 1
ATOM 3961 C CA . LYS A 1 524 ? 62.000 67.799 153.064 1.00 28.02 524 LYS A CA 1
ATOM 3962 C C . LYS A 1 524 ? 62.439 66.893 151.899 1.00 28.53 524 LYS A C 1
ATOM 3963 O O . LYS A 1 524 ? 63.624 66.849 151.548 1.00 26.57 524 LYS A O 1
ATOM 3969 N N . ALA A 1 525 ? 61.490 66.172 151.303 1.00 25.30 525 ALA A N 1
ATOM 3970 C CA . ALA A 1 525 ? 61.819 65.302 150.177 1.00 23.20 525 ALA A CA 1
ATOM 3971 C C . ALA A 1 525 ? 62.339 66.142 149.000 1.00 24.06 525 ALA A C 1
ATOM 3972 O O . ALA A 1 525 ? 63.284 65.739 148.316 1.00 26.90 525 ALA A O 1
ATOM 3974 N N . ALA A 1 526 ? 61.750 67.326 148.805 1.00 22.70 526 ALA A N 1
ATOM 3975 C CA . ALA A 1 526 ? 62.150 68.235 147.731 1.00 22.87 526 ALA A CA 1
ATOM 3976 C C . ALA A 1 526 ? 63.570 68.755 147.966 1.00 25.04 526 ALA A C 1
ATOM 3977 O O . ALA A 1 526 ? 64.376 68.802 147.036 1.00 24.90 526 ALA A O 1
ATOM 3979 N N . ASP A 1 527 ? 63.865 69.160 149.205 1.00 23.36 527 ASP A N 1
ATOM 3980 C CA . ASP A 1 527 ? 65.196 69.657 149.562 1.00 21.80 527 ASP A CA 1
ATOM 3981 C C . ASP A 1 527 ? 66.214 68.516 149.478 1.00 17.68 527 ASP A C 1
ATOM 3982 O O . ASP A 1 527 ? 67.391 68.743 149.185 1.00 22.64 527 ASP A O 1
ATOM 3987 N N . ARG A 1 528 ? 65.757 67.301 149.782 1.00 21.05 528 ARG A N 1
ATOM 3988 C CA . ARG A 1 528 ? 66.611 66.115 149.722 1.00 24.10 528 ARG A CA 1
ATOM 3989 C C . ARG A 1 528 ? 67.056 65.941 148.270 1.00 27.45 528 ARG A C 1
ATOM 3990 O O . ARG A 1 528 ? 68.249 65.781 147.987 1.00 27.93 528 ARG A O 1
ATOM 3998 N N . VAL A 1 529 ? 66.091 66.054 147.354 1.00 26.79 529 VAL A N 1
ATOM 3999 C CA . VAL A 1 529 ? 66.359 65.918 145.928 1.00 22.83 529 VAL A CA 1
ATOM 4000 C C . VAL A 1 529 ? 67.288 67.043 145.470 1.00 20.75 529 VAL A C 1
ATOM 4001 O O . VAL A 1 529 ? 68.244 66.800 144.739 1.00 22.22 529 VAL A O 1
ATOM 4005 N N . TYR A 1 530 ? 67.051 68.263 145.943 1.00 17.61 530 TYR A N 1
ATOM 4006 C CA . TYR A 1 530 ? 67.909 69.382 145.572 1.00 20.31 530 TYR A CA 1
ATOM 4007 C C . TYR A 1 530 ? 69.353 69.247 146.040 1.00 18.19 530 TYR A C 1
ATOM 4008 O O . TYR A 1 530 ? 70.270 69.633 145.326 1.00 21.40 530 TYR A O 1
ATOM 4017 N N . SER A 1 531 ? 69.550 68.730 147.247 1.00 23.41 531 SER A N 1
ATOM 4018 C CA . SER A 1 531 ? 70.899 68.544 147.772 1.00 26.64 531 SER A CA 1
ATOM 4019 C C . SER A 1 531 ? 71.588 67.353 147.101 1.00 29.07 531 SER A C 1
ATOM 4020 O O . SER A 1 531 ? 72.795 67.389 146.851 1.00 26.30 531 SER A O 1
ATOM 4023 N N . LEU A 1 532 ? 70.822 66.303 146.810 1.00 27.26 532 LEU A N 1
ATOM 4024 C CA . LEU A 1 532 ? 71.377 65.135 146.127 1.00 27.36 532 LEU A CA 1
ATOM 4025 C C . LEU A 1 532 ? 71.785 65.541 144.704 1.00 26.60 532 LEU A C 1
ATOM 4026 O O . LEU A 1 532 ? 72.850 65.144 144.216 1.00 26.90 532 LEU A O 1
ATOM 4031 N N . ILE A 1 533 ? 70.959 66.367 144.060 1.00 23.90 533 ILE A N 1
ATOM 4032 C CA . ILE A 1 533 ? 71.262 66.829 142.708 1.00 21.50 533 ILE A CA 1
ATOM 4033 C C . ILE A 1 533 ? 72.497 67.711 142.764 1.00 25.42 533 ILE A C 1
ATOM 4034 O O . ILE A 1 533 ? 73.368 67.615 141.908 1.00 25.10 533 ILE A O 1
ATOM 4039 N N . ARG A 1 534 ? 72.580 68.551 143.791 1.00 27.08 534 ARG A N 1
ATOM 4040 C CA . ARG A 1 534 ? 73.728 69.427 143.953 1.00 24.32 534 ARG A CA 1
ATOM 4041 C C . ARG A 1 534 ? 74.998 68.607 144.186 1.00 21.42 534 ARG A C 1
ATOM 4042 O O . ARG A 1 534 ? 76.062 68.924 143.657 1.00 22.94 534 ARG A O 1
ATOM 4050 N N . ALA A 1 535 ? 74.863 67.548 144.976 1.00 21.71 535 ALA A N 1
ATOM 4051 C CA . ALA A 1 535 ? 75.979 66.665 145.280 1.00 25.48 535 ALA A CA 1
ATOM 4052 C C . ALA A 1 535 ? 76.468 65.995 143.987 1.00 29.29 535 ALA A C 1
ATOM 4053 O O . ALA A 1 535 ? 77.680 65.837 143.778 1.00 30.98 535 ALA A O 1
ATOM 4055 N N . TYR A 1 536 ? 75.528 65.644 143.108 1.00 29.23 536 TYR A N 1
ATOM 4056 C CA . TYR A 1 536 ? 75.856 65.000 141.835 1.00 25.00 536 TYR A CA 1
ATOM 4057 C C . TYR A 1 536 ? 76.719 65.922 141.002 1.00 22.58 536 TYR A C 1
ATOM 4058 O O . TYR A 1 536 ? 77.749 65.494 140.471 1.00 27.83 536 TYR A O 1
ATOM 4067 N N . TRP A 1 537 ? 76.323 67.191 140.902 1.00 18.05 537 TRP A N 1
ATOM 4068 C CA . TRP A 1 537 ? 77.102 68.169 140.137 1.00 17.85 537 TRP A CA 1
ATOM 4069 C C . TRP A 1 537 ? 78.531 68.350 140.686 1.00 23.61 537 TRP A C 1
ATOM 4070 O O . TRP A 1 537 ? 79.508 68.361 139.930 1.00 24.55 537 TRP A O 1
ATOM 4081 N N . VAL A 1 538 ? 78.635 68.548 141.998 1.00 23.10 538 VAL A N 1
ATOM 4082 C CA . VAL A 1 538 ? 79.931 68.759 142.650 1.00 28.67 538 VAL A CA 1
ATOM 4083 C C . VAL A 1 538 ? 80.837 67.551 142.406 1.00 25.58 538 VAL A C 1
ATOM 4084 O O . VAL A 1 538 ? 81.980 67.697 141.953 1.00 24.79 538 VAL A O 1
ATOM 4088 N N . ARG A 1 539 ? 80.295 66.365 142.664 1.00 22.69 539 ARG A N 1
ATOM 4089 C CA . ARG A 1 539 ? 81.027 65.131 142.457 1.00 26.81 539 ARG A CA 1
ATOM 4090 C C . ARG A 1 539 ? 81.526 65.051 141.026 1.00 26.08 539 ARG A C 1
ATOM 4091 O O . ARG A 1 539 ? 82.728 64.982 140.802 1.00 27.00 539 ARG A O 1
ATOM 4099 N N . GLU A 1 540 ? 80.609 65.150 140.063 1.00 23.73 540 GLU A N 1
ATOM 4100 C CA . GLU A 1 540 ? 80.963 65.074 138.642 1.00 22.95 540 GLU A CA 1
ATOM 4101 C C . GLU A 1 540 ? 81.902 66.159 138.156 1.00 21.41 540 GLU A C 1
ATOM 4102 O O . GLU A 1 540 ? 82.536 66.009 137.107 1.00 27.58 540 GLU A O 1
ATOM 4108 N N . PHE A 1 541 ? 81.957 67.275 138.877 1.00 22.20 541 PHE A N 1
ATOM 4109 C CA . PHE A 1 541 ? 82.858 68.368 138.507 1.00 22.73 541 PHE A CA 1
ATOM 4110 C C . PHE A 1 541 ? 84.214 68.162 139.180 1.00 25.43 541 PHE A C 1
ATOM 4111 O O . PHE A 1 541 ? 85.133 68.985 139.051 1.00 28.70 541 PHE A O 1
ATOM 4119 N N . ASN A 1 542 ? 84.318 67.030 139.871 1.00 29.98 542 ASN A N 1
ATOM 4120 C CA . ASN A 1 542 ? 85.519 66.629 140.577 1.00 30.63 542 ASN A CA 1
ATOM 4121 C C . ASN A 1 542 ? 85.892 67.686 141.610 1.00 32.10 542 ASN A C 1
ATOM 4122 O O . ASN A 1 542 ? 87.039 68.118 141.701 1.00 35.63 542 ASN A O 1
ATOM 4127 N N . GLY A 1 543 ? 84.889 68.141 142.349 1.00 32.76 543 GLY A N 1
ATOM 4128 C CA . GLY A 1 543 ? 85.117 69.140 143.371 1.00 31.15 543 GLY A CA 1
ATOM 4129 C C . GLY A 1 543 ? 85.392 70.550 142.897 1.00 32.41 543 GLY A C 1
ATOM 4130 O O . GLY A 1 543 ? 85.506 71.436 143.748 1.00 33.76 543 GLY A O 1
ATOM 4131 N N . LYS A 1 544 ? 85.523 70.771 141.581 1.00 31.49 544 LYS A N 1
ATOM 4132 C CA . LYS A 1 544 ? 85.778 72.116 141.039 1.00 33.24 544 LYS A CA 1
ATOM 4133 C C . LYS A 1 544 ? 84.445 72.872 141.010 1.00 34.68 544 LYS A C 1
ATOM 4134 O O . LYS A 1 544 ? 83.772 72.939 139.984 1.00 36.77 544 LYS A O 1
ATOM 4140 N N . TRP A 1 545 ? 84.130 73.524 142.126 1.00 33.87 545 TRP A N 1
ATOM 4141 C CA . TRP A 1 545 ? 82.852 74.193 142.289 1.00 32.67 545 TRP A CA 1
ATOM 4142 C C . TRP A 1 545 ? 82.864 75.366 143.277 1.00 35.78 545 TRP A C 1
ATOM 4143 O O . TRP A 1 545 ? 83.390 75.242 144.395 1.00 36.74 545 TRP A O 1
ATOM 4154 N N . ASP A 1 546 ? 82.241 76.478 142.882 1.00 34.89 546 ASP A N 1
ATOM 4155 C CA . ASP A 1 546 ? 82.101 77.643 143.760 1.00 30.42 546 ASP A CA 1
ATOM 4156 C C . ASP A 1 546 ? 80.789 78.375 143.486 1.00 33.04 546 ASP A C 1
ATOM 4157 O O . ASP A 1 546 ? 80.029 77.982 142.603 1.00 31.84 546 ASP A O 1
ATOM 4162 N N . ARG A 1 547 ? 80.543 79.455 144.219 1.00 33.31 547 ARG A N 1
ATOM 4163 C CA . ARG A 1 547 ? 79.315 80.237 144.080 1.00 29.97 547 ARG A CA 1
ATOM 4164 C C . ARG A 1 547 ? 79.031 80.847 142.709 1.00 28.60 547 ARG A C 1
ATOM 4165 O O . ARG A 1 547 ? 77.878 81.135 142.392 1.00 29.45 547 ARG A O 1
ATOM 4173 N N . LYS A 1 548 ? 80.068 81.070 141.908 1.00 27.50 548 LYS A N 1
ATOM 4174 C CA . LYS A 1 548 ? 79.890 81.647 140.572 1.00 29.92 548 LYS A CA 1
ATOM 4175 C C . LYS A 1 548 ? 79.112 80.705 139.630 1.00 28.81 548 LYS A C 1
ATOM 4176 O O . LYS A 1 548 ? 78.632 81.119 138.558 1.00 30.70 548 LYS A O 1
ATOM 4182 N N . MET A 1 549 ? 79.008 79.440 140.033 1.00 27.02 549 MET A N 1
ATOM 4183 C CA . MET A 1 549 ? 78.268 78.461 139.256 1.00 29.58 549 MET A CA 1
ATOM 4184 C C . MET A 1 549 ? 76.785 78.841 139.317 1.00 32.12 549 MET A C 1
ATOM 4185 O O . MET A 1 549 ? 76.029 78.575 138.376 1.00 27.83 549 MET A O 1
ATOM 4190 N N . ASP A 1 550 ? 76.408 79.535 140.395 1.00 25.38 550 ASP A N 1
ATOM 4191 C CA . ASP A 1 550 ? 75.033 79.976 140.619 1.00 23.60 550 ASP A CA 1
ATOM 4192 C C . ASP A 1 550 ? 74.802 81.450 140.274 1.00 22.89 550 ASP A C 1
ATOM 4193 O O . ASP A 1 550 ? 73.873 82.082 140.791 1.00 24.42 550 ASP A O 1
ATOM 4198 N N . TYR A 1 551 ? 75.631 81.993 139.394 1.00 25.01 551 TYR A N 1
ATOM 4199 C CA . TYR A 1 551 ? 75.495 83.385 138.999 1.00 21.41 551 TYR A CA 1
ATOM 4200 C C . TYR A 1 551 ? 74.779 83.472 137.665 1.00 26.33 551 TYR A C 1
ATOM 4201 O O . TYR A 1 551 ? 74.899 82.561 136.845 1.00 26.72 551 TYR A O 1
ATOM 4210 N N . PRO A 1 552 ? 73.997 84.552 137.444 1.00 28.84 552 PRO A N 1
ATOM 4211 C CA . PRO A 1 552 ? 73.261 84.768 136.192 1.00 27.02 552 PRO A CA 1
ATOM 4212 C C . PRO A 1 552 ? 74.288 85.218 135.150 1.00 26.89 552 PRO A C 1
ATOM 4213 O O . PRO A 1 552 ? 75.417 85.570 135.495 1.00 25.88 552 PRO A O 1
ATOM 4217 N N . PRO A 1 553 ? 73.907 85.236 133.864 1.00 26.21 553 PRO A N 1
ATOM 4218 C CA . PRO A 1 553 ? 74.888 85.671 132.866 1.00 23.94 553 PRO A CA 1
ATOM 4219 C C . PRO A 1 553 ? 75.376 87.101 133.097 1.00 30.34 553 PRO A C 1
ATOM 4220 O O . PRO A 1 553 ? 74.624 87.981 133.550 1.00 28.36 553 PRO A O 1
ATOM 4224 N N . LYS A 1 554 ? 76.658 87.296 132.798 1.00 28.44 554 LYS A N 1
ATOM 4225 C CA . LYS A 1 554 ? 77.365 88.560 132.949 1.00 28.40 554 LYS A CA 1
ATOM 4226 C C . LYS A 1 554 ? 76.611 89.766 132.382 1.00 29.43 554 LYS A C 1
ATOM 4227 O O . LYS A 1 554 ? 76.604 90.835 132.993 1.00 32.65 554 LYS A O 1
ATOM 4233 N N . ARG A 1 555 ? 75.953 89.583 131.236 1.00 29.03 555 ARG A N 1
ATOM 4234 C CA . ARG A 1 555 ? 75.221 90.661 130.569 1.00 21.61 555 ARG A CA 1
ATOM 4235 C C . ARG A 1 555 ? 74.230 91.420 131.446 1.00 23.69 555 ARG A C 1
ATOM 4236 O O . ARG A 1 555 ? 74.086 92.628 131.294 1.00 22.54 555 ARG A O 1
ATOM 4244 N N . TRP A 1 556 ? 73.564 90.724 132.362 1.00 22.46 556 TRP A N 1
ATOM 4245 C CA . TRP A 1 556 ? 72.589 91.371 133.233 1.00 26.87 556 TRP A CA 1
ATOM 4246 C C . TRP A 1 556 ? 73.221 92.290 134.280 1.00 28.95 556 TRP A C 1
ATOM 4247 O O . TRP A 1 556 ? 72.526 93.089 134.898 1.00 28.15 556 TRP A O 1
ATOM 4258 N N . PHE A 1 557 ? 74.526 92.154 134.490 1.00 27.27 557 PHE A N 1
ATOM 4259 C CA . PHE A 1 557 ? 75.258 92.979 135.452 1.00 27.59 557 PHE A CA 1
ATOM 4260 C C . PHE A 1 557 ? 75.998 94.089 134.728 1.00 27.94 557 PHE A C 1
ATOM 4261 O O . PHE A 1 557 ? 76.165 95.191 135.249 1.00 32.79 557 PHE A O 1
ATOM 4269 N N . THR A 1 558 ? 76.401 93.778 133.505 1.00 27.93 558 THR A N 1
ATOM 4270 C CA . THR A 1 558 ? 77.198 94.643 132.646 1.00 30.33 558 THR A CA 1
ATOM 4271 C C . THR A 1 558 ? 76.499 95.645 131.740 1.00 32.08 558 THR A C 1
ATOM 4272 O O . THR A 1 558 ? 77.113 96.626 131.318 1.00 29.45 558 THR A O 1
ATOM 4276 N N . GLU A 1 559 ? 75.251 95.369 131.378 1.00 32.44 559 GLU A N 1
ATOM 4277 C CA . GLU A 1 559 ? 74.488 96.270 130.510 1.00 28.28 559 GLU A CA 1
ATOM 4278 C C . GLU A 1 559 ? 73.115 96.383 131.118 1.00 21.72 559 GLU A C 1
ATOM 4279 O O . GLU A 1 559 ? 72.761 95.629 132.027 1.00 24.79 559 GLU A O 1
ATOM 4285 N N . GLY A 1 560 ? 72.305 97.265 130.558 1.00 22.77 560 GLY A N 1
ATOM 4286 C CA . GLY A 1 560 ? 70.967 97.432 131.086 1.00 25.30 560 GLY A CA 1
ATOM 4287 C C . GLY A 1 560 ? 69.933 97.453 129.995 1.00 22.17 560 GLY A C 1
ATOM 4288 O O . GLY A 1 560 ? 70.258 97.263 128.820 1.00 25.34 560 GLY A O 1
ATOM 4289 N N . LEU A 1 561 ? 68.684 97.682 130.378 1.00 24.10 561 LEU A N 1
ATOM 4290 C CA . LEU A 1 561 ? 67.615 97.733 129.400 1.00 23.62 561 LEU A CA 1
ATOM 4291 C C . LEU A 1 561 ? 67.917 98.839 128.392 1.00 24.49 561 LEU A C 1
ATOM 4292 O O . LEU A 1 561 ? 68.567 99.834 128.720 1.00 27.95 561 LEU A O 1
ATOM 4297 N N . LYS A 1 562 ? 67.520 98.631 127.143 1.00 24.49 562 LYS A N 1
ATOM 4298 C CA . LYS A 1 562 ? 67.795 99.613 126.098 1.00 26.20 562 LYS A CA 1
ATOM 4299 C C . LYS A 1 562 ? 66.646 100.578 125.807 1.00 25.04 562 LYS A C 1
ATOM 4300 O O . LYS A 1 562 ? 66.774 101.427 124.931 1.00 26.03 562 LYS A O 1
ATOM 4306 N N . SER A 1 563 ? 65.544 100.467 126.546 1.00 24.14 563 SER A N 1
ATOM 4307 C CA . SER A 1 563 ? 64.385 101.334 126.324 1.00 26.83 563 SER A CA 1
ATOM 4308 C C . SER A 1 563 ? 63.421 101.302 127.514 1.00 25.49 563 SER A C 1
ATOM 4309 O O . SER A 1 563 ? 63.628 100.553 128.479 1.00 29.12 563 SER A O 1
ATOM 4312 N N . GLY A 1 564 ? 62.377 102.134 127.442 1.00 27.16 564 GLY A N 1
ATOM 4313 C CA . GLY A 1 564 ? 61.373 102.176 128.498 1.00 27.43 564 GLY A CA 1
ATOM 4314 C C . GLY A 1 564 ? 61.795 102.984 129.707 1.00 30.43 564 GLY A C 1
ATOM 4315 O O . GLY A 1 564 ? 62.930 103.462 129.760 1.00 34.31 564 GLY A O 1
ATOM 4316 N N . PRO A 1 565 ? 60.918 103.135 130.716 1.00 30.22 565 PRO A N 1
ATOM 4317 C CA . PRO A 1 565 ? 61.225 103.903 131.930 1.00 27.44 565 PRO A CA 1
ATOM 4318 C C . PRO A 1 565 ? 62.329 103.303 132.786 1.00 33.19 565 PRO A C 1
ATOM 4319 O O . PRO A 1 565 ? 62.735 103.907 133.780 1.00 36.77 565 PRO A O 1
ATOM 4323 N N . HIS A 1 566 ? 62.776 102.098 132.432 1.00 28.92 566 HIS A N 1
ATOM 4324 C CA . HIS A 1 566 ? 63.839 101.428 133.171 1.00 26.67 566 HIS A CA 1
ATOM 4325 C C . HIS A 1 566 ? 65.140 101.359 132.376 1.00 25.54 566 HIS A C 1
ATOM 4326 O O . HIS A 1 566 ? 66.098 100.696 132.777 1.00 27.12 566 HIS A O 1
ATOM 4333 N N . LYS A 1 567 ? 65.169 102.073 131.258 1.00 22.63 567 LYS A N 1
ATOM 4334 C CA . LYS A 1 567 ? 66.334 102.128 130.393 1.00 22.61 567 LYS A CA 1
ATOM 4335 C C . LYS A 1 567 ? 67.610 102.337 131.203 1.00 29.66 567 LYS A C 1
ATOM 4336 O O . LYS A 1 567 ? 67.653 103.187 132.090 1.00 30.53 567 LYS A O 1
ATOM 4342 N N . GLY A 1 568 ? 68.590 101.468 130.978 1.00 29.07 568 GLY A N 1
ATOM 4343 C CA . GLY A 1 568 ? 69.874 101.571 131.651 1.00 24.13 568 GLY A CA 1
ATOM 4344 C C . GLY A 1 568 ? 70.042 100.802 132.942 1.00 26.31 568 GLY A C 1
ATOM 4345 O O . GLY A 1 568 ? 71.170 100.640 133.419 1.00 28.30 568 GLY A O 1
ATOM 4346 N N . GLU A 1 569 ? 68.939 100.334 133.520 1.00 28.40 569 GLU A N 1
ATOM 4347 C CA . GLU A 1 569 ? 68.995 99.580 134.771 1.00 25.37 569 GLU A CA 1
ATOM 4348 C C . GLU A 1 569 ? 69.443 98.135 134.570 1.00 26.74 569 GLU A C 1
ATOM 4349 O O . GLU A 1 569 ? 69.107 97.499 133.575 1.00 29.08 569 GLU A O 1
ATOM 4355 N N . HIS A 1 570 ? 70.189 97.618 135.536 1.00 26.59 570 HIS A N 1
ATOM 4356 C CA . HIS A 1 570 ? 70.709 96.257 135.463 1.00 26.35 570 HIS A CA 1
ATOM 4357 C C . HIS A 1 570 ? 70.800 95.713 136.877 1.00 23.89 570 HIS A C 1
ATOM 4358 O O . HIS A 1 570 ? 70.353 96.362 137.822 1.00 28.60 570 HIS A O 1
ATOM 4365 N N . LEU A 1 571 ? 71.334 94.511 137.029 1.00 24.19 571 LEU A N 1
ATOM 4366 C CA . LEU A 1 571 ? 71.482 93.918 138.353 1.00 28.63 571 LEU A CA 1
ATOM 4367 C C . LEU A 1 571 ? 72.782 94.378 139.013 1.00 27.12 571 LEU A C 1
ATOM 4368 O O . LEU A 1 571 ? 73.734 94.763 138.341 1.00 26.49 571 LEU A O 1
ATOM 4373 N N . ASP A 1 572 ? 72.816 94.292 140.334 1.00 28.45 572 ASP A N 1
ATOM 4374 C CA . ASP A 1 572 ? 73.985 94.683 141.089 1.00 26.78 572 ASP A CA 1
ATOM 4375 C C . ASP A 1 572 ? 74.655 93.430 141.646 1.00 27.56 572 ASP A C 1
ATOM 4376 O O . ASP A 1 572 ? 74.030 92.655 142.382 1.00 26.22 572 ASP A O 1
ATOM 4381 N N . GLU A 1 573 ? 75.935 93.255 141.306 1.00 28.00 573 GLU A N 1
ATOM 4382 C CA . GLU A 1 573 ? 76.720 92.090 141.724 1.00 32.18 573 GLU A CA 1
ATOM 4383 C C . GLU A 1 573 ? 76.818 91.853 143.208 1.00 38.33 573 GLU A C 1
ATOM 4384 O O . GLU A 1 573 ? 76.764 90.701 143.655 1.00 35.34 573 GLU A O 1
ATOM 4390 N N . LYS A 1 574 ? 76.987 92.936 143.969 1.00 41.42 574 LYS A N 1
ATOM 4391 C CA . LYS A 1 574 ? 77.102 92.831 145.420 1.00 33.23 574 LYS A CA 1
ATOM 4392 C C . LYS A 1 574 ? 75.787 92.429 146.071 1.00 29.15 574 LYS A C 1
ATOM 4393 O O . LYS A 1 574 ? 75.751 91.524 146.908 1.00 26.73 574 LYS A O 1
ATOM 4399 N N . LYS A 1 575 ? 74.707 93.101 145.684 1.00 30.99 575 LYS A N 1
ATOM 4400 C CA . LYS A 1 575 ? 73.398 92.790 146.240 1.00 33.29 575 LYS A CA 1
ATOM 4401 C C . LYS A 1 575 ? 72.967 91.389 145.802 1.00 30.91 575 LYS A C 1
ATOM 4402 O O . LYS A 1 575 ? 72.361 90.659 146.591 1.00 27.43 575 LYS A O 1
ATOM 4408 N N . TYR A 1 576 ? 73.324 91.003 144.571 1.00 29.74 576 TYR A N 1
ATOM 4409 C CA . TYR A 1 576 ? 73.014 89.656 144.082 1.00 26.58 576 TYR A CA 1
ATOM 4410 C C . TYR A 1 576 ? 73.799 88.628 144.917 1.00 27.90 576 TYR A C 1
ATOM 4411 O O . TYR A 1 576 ? 73.234 87.615 145.357 1.00 31.18 576 TYR A O 1
ATOM 4420 N N . ASP A 1 577 ? 75.086 88.900 145.159 1.00 29.05 577 ASP A N 1
ATOM 4421 C CA . ASP A 1 577 ? 75.926 87.990 145.947 1.00 28.59 577 ASP A CA 1
ATOM 4422 C C . ASP A 1 577 ? 75.372 87.774 147.350 1.00 23.12 577 ASP A C 1
ATOM 4423 O O . ASP A 1 577 ? 75.391 86.656 147.864 1.00 26.01 577 ASP A O 1
ATOM 4428 N N . GLU A 1 578 ? 74.849 88.840 147.953 1.00 26.76 578 GLU A N 1
ATOM 4429 C CA . GLU A 1 578 ? 74.254 88.753 149.286 1.00 25.08 578 GLU A CA 1
ATOM 4430 C C . GLU A 1 578 ? 72.990 87.922 149.229 1.00 26.16 578 GLU A C 1
ATOM 4431 O O . GLU A 1 578 ? 72.702 87.157 150.146 1.00 26.51 578 GLU A O 1
ATOM 4437 N N . LEU A 1 579 ? 72.193 88.130 148.179 1.00 26.14 579 LEU A N 1
ATOM 4438 C CA . LEU A 1 579 ? 70.948 87.386 148.000 1.00 24.61 579 LEU A CA 1
ATOM 4439 C C . LEU A 1 579 ? 71.253 85.888 147.864 1.00 22.74 579 LEU A C 1
ATOM 4440 O O . LEU A 1 579 ? 70.582 85.045 148.463 1.00 25.27 579 LEU A O 1
ATOM 4445 N N . LEU A 1 580 ? 72.324 85.580 147.137 1.00 26.64 580 LEU A N 1
ATOM 4446 C CA . LEU A 1 580 ? 72.771 84.206 146.913 1.00 24.71 580 LEU A CA 1
ATOM 4447 C C . LEU A 1 580 ? 73.209 83.574 148.235 1.00 24.50 580 LEU A C 1
ATOM 4448 O O . LEU A 1 580 ? 72.921 82.399 148.492 1.00 23.32 580 LEU A O 1
ATOM 4453 N N . SER A 1 581 ? 73.885 84.351 149.087 1.00 26.37 581 SER A N 1
ATOM 4454 C CA . SER A 1 581 ? 74.303 83.825 150.388 1.00 29.25 581 SER A CA 1
ATOM 4455 C C . SER A 1 581 ? 73.073 83.496 151.237 1.00 30.65 581 SER A C 1
ATOM 4456 O O . SER A 1 581 ? 73.085 82.534 152.010 1.00 33.72 581 SER A O 1
ATOM 4459 N N . GLU A 1 582 ? 72.007 84.279 151.066 1.00 25.04 582 GLU A N 1
ATOM 4460 C CA . GLU A 1 582 ? 70.763 84.050 151.801 1.00 27.66 582 GLU A CA 1
ATOM 4461 C C . GLU A 1 582 ? 70.133 82.740 151.334 1.00 30.33 582 GLU A C 1
ATOM 4462 O O . GLU A 1 582 ? 69.591 81.962 152.132 1.00 24.53 582 GLU A O 1
ATOM 4468 N N . TYR A 1 583 ? 70.212 82.508 150.024 1.00 33.64 583 TYR A N 1
ATOM 4469 C CA . TYR A 1 583 ? 69.709 81.280 149.420 1.00 26.85 583 TYR A CA 1
ATOM 4470 C C . TYR A 1 583 ? 70.504 80.118 150.050 1.00 25.84 583 TYR A C 1
ATOM 4471 O O . TYR A 1 583 ? 69.913 79.140 150.534 1.00 25.89 583 TYR A O 1
ATOM 4480 N N . TYR A 1 584 ? 71.832 80.257 150.113 1.00 20.68 584 TYR A N 1
ATOM 4481 C CA . TYR A 1 584 ? 72.652 79.209 150.712 1.00 26.29 584 TYR A CA 1
ATOM 4482 C C . TYR A 1 584 ? 72.293 78.983 152.182 1.00 27.85 584 TYR A C 1
ATOM 4483 O O . TYR A 1 584 ? 72.129 77.835 152.617 1.00 26.42 584 TYR A O 1
ATOM 4492 N N . ARG A 1 585 ? 72.116 80.069 152.932 1.00 33.52 585 ARG A N 1
ATOM 4493 C CA . ARG A 1 585 ? 71.755 79.959 154.350 1.00 33.28 585 ARG A CA 1
ATOM 4494 C C . ARG A 1 585 ? 70.453 79.148 154.519 1.00 29.70 585 ARG A C 1
ATOM 4495 O O . ARG A 1 585 ? 70.390 78.203 155.303 1.00 28.25 585 ARG A O 1
ATOM 4503 N N . ILE A 1 586 ? 69.443 79.477 153.722 1.00 30.75 586 ILE A N 1
ATOM 4504 C CA . ILE A 1 586 ? 68.161 78.786 153.786 1.00 31.89 586 ILE A CA 1
ATOM 4505 C C . ILE A 1 586 ? 68.277 77.292 153.438 1.00 33.88 586 ILE A C 1
ATOM 4506 O O . ILE A 1 586 ? 67.640 76.443 154.079 1.00 32.41 586 ILE A O 1
ATOM 4511 N N . ARG A 1 587 ? 69.104 76.970 152.445 1.00 32.03 587 ARG A N 1
ATOM 4512 C CA . ARG A 1 587 ? 69.287 75.581 152.030 1.00 30.56 587 ARG A CA 1
ATOM 4513 C C . ARG A 1 587 ? 70.283 74.808 152.887 1.00 36.07 587 ARG A C 1
ATOM 4514 O O . ARG A 1 587 ? 70.314 73.578 152.841 1.00 37.08 587 ARG A O 1
ATOM 4522 N N . GLY A 1 588 ? 71.075 75.520 153.686 1.00 35.60 588 GLY A N 1
ATOM 4523 C CA . GLY A 1 588 ? 72.069 74.850 154.503 1.00 30.62 588 GLY A CA 1
ATOM 4524 C C . GLY A 1 588 ? 73.296 74.486 153.674 1.00 26.38 588 GLY A C 1
ATOM 4525 O O . GLY A 1 588 ? 73.898 73.432 153.869 1.00 29.44 588 GLY A O 1
ATOM 4526 N N . TRP A 1 589 ? 73.683 75.382 152.770 1.00 25.59 589 TRP A N 1
ATOM 4527 C CA . TRP A 1 589 ? 74.823 75.163 151.897 1.00 26.34 589 TRP A CA 1
ATOM 4528 C C . TRP A 1 589 ? 75.988 76.104 152.209 1.00 31.59 589 TRP A C 1
ATOM 4529 O O . TRP A 1 589 ? 75.781 77.195 152.743 1.00 31.21 589 TRP A O 1
ATOM 4540 N N . ASP A 1 590 ? 77.204 75.639 151.886 1.00 33.15 590 ASP A N 1
ATOM 4541 C CA . ASP A 1 590 ? 78.481 76.359 152.034 1.00 32.60 590 ASP A CA 1
ATOM 4542 C C . ASP A 1 590 ? 78.327 77.654 151.275 1.00 32.86 590 ASP A C 1
ATOM 4543 O O . ASP A 1 590 ? 77.367 77.834 150.535 1.00 37.75 590 ASP A O 1
ATOM 4548 N N . GLU A 1 591 ? 79.365 78.478 151.325 1.00 29.18 591 GLU A N 1
ATOM 4549 C CA . GLU A 1 591 ? 79.368 79.721 150.572 1.00 32.51 591 GLU A CA 1
ATOM 4550 C C . GLU A 1 591 ? 79.930 79.435 149.180 1.00 35.57 591 GLU A C 1
ATOM 4551 O O . GLU A 1 591 ? 80.225 80.346 148.399 1.00 35.69 591 GLU A O 1
ATOM 4557 N N . ARG A 1 592 ? 80.095 78.145 148.894 1.00 35.75 592 ARG A N 1
ATOM 4558 C CA . ARG A 1 592 ? 80.547 77.689 147.592 1.00 34.78 592 ARG A CA 1
ATOM 4559 C C . ARG A 1 592 ? 79.356 77.071 146.835 1.00 31.09 592 ARG A C 1
ATOM 4560 O O . ARG A 1 592 ? 79.405 76.876 145.627 1.00 33.87 592 ARG A O 1
ATOM 4568 N N . GLY A 1 593 ? 78.280 76.785 147.558 1.00 31.54 593 GLY A N 1
ATOM 4569 C CA . GLY A 1 593 ? 77.097 76.224 146.935 1.00 30.73 593 GLY A CA 1
ATOM 4570 C C . GLY A 1 593 ? 77.030 74.726 147.078 1.00 30.67 593 GLY A C 1
ATOM 4571 O O . GLY A 1 593 ? 76.275 74.047 146.372 1.00 30.49 593 GLY A O 1
ATOM 4572 N N . ILE A 1 594 ? 77.795 74.222 148.038 1.00 26.91 594 ILE A N 1
ATOM 4573 C CA . ILE A 1 594 ? 77.889 72.800 148.307 1.00 25.35 594 ILE A CA 1
ATOM 4574 C C . ILE A 1 594 ? 77.174 72.505 149.612 1.00 25.41 594 ILE A C 1
ATOM 4575 O O . ILE A 1 594 ? 77.323 73.261 150.559 1.00 32.56 594 ILE A O 1
ATOM 4580 N N . PRO A 1 595 ? 76.362 71.424 149.681 1.00 30.31 595 PRO A N 1
ATOM 4581 C CA . PRO A 1 595 ? 75.665 71.116 150.944 1.00 27.87 595 PRO A CA 1
ATOM 4582 C C . PRO A 1 595 ? 76.639 70.853 152.115 1.00 38.93 595 PRO A C 1
ATOM 4583 O O . PRO A 1 595 ? 77.756 70.355 151.918 1.00 34.63 595 PRO A O 1
ATOM 4587 N N . LYS A 1 596 ? 76.216 71.217 153.323 1.00 38.99 596 LYS A N 1
ATOM 4588 C CA . LYS A 1 596 ? 77.024 71.016 154.526 1.00 38.73 596 LYS A CA 1
ATOM 4589 C C . LYS A 1 596 ? 76.785 69.624 155.076 1.00 38.72 596 LYS A C 1
ATOM 4590 O O . LYS A 1 596 ? 75.701 69.069 154.901 1.00 34.80 596 LYS A O 1
ATOM 4596 N N . LYS A 1 597 ? 77.796 69.061 155.734 1.00 39.27 597 LYS A N 1
ATOM 4597 C CA . LYS A 1 597 ? 77.674 67.731 156.318 1.00 39.69 597 LYS A CA 1
ATOM 4598 C C . LYS A 1 597 ? 76.425 67.609 157.177 1.00 40.52 597 LYS A C 1
ATOM 4599 O O . LYS A 1 597 ? 75.736 66.588 157.132 1.00 43.75 597 LYS A O 1
ATOM 4605 N N . GLU A 1 598 ? 76.101 68.662 157.924 1.00 39.84 598 GLU A N 1
ATOM 4606 C CA . GLU A 1 598 ? 74.913 68.630 158.774 1.00 42.05 598 GLU A CA 1
ATOM 4607 C C . GLU A 1 598 ? 73.609 68.591 157.972 1.00 38.52 598 GLU A C 1
ATOM 4608 O O . GLU A 1 598 ? 72.669 67.892 158.353 1.00 32.08 598 GLU A O 1
ATOM 4614 N N . THR A 1 599 ? 73.564 69.332 156.863 1.00 39.54 599 THR A N 1
ATOM 4615 C CA . THR A 1 599 ? 72.386 69.365 155.990 1.00 41.37 599 THR A CA 1
ATOM 4616 C C . THR A 1 599 ? 72.165 68.002 155.319 1.00 43.15 599 THR A C 1
ATOM 4617 O O . THR A 1 599 ? 71.030 67.524 155.222 1.00 38.61 599 THR A O 1
ATOM 4621 N N . LEU A 1 600 ? 73.253 67.385 154.857 1.00 39.55 600 LEU A N 1
ATOM 4622 C CA . LEU A 1 600 ? 73.172 66.084 154.211 1.00 43.10 600 LEU A CA 1
ATOM 4623 C C . LEU A 1 600 ? 72.644 65.031 155.174 1.00 45.56 600 LEU A C 1
ATOM 4624 O O . LEU A 1 600 ? 71.779 64.236 154.805 1.00 39.96 600 LEU A O 1
ATOM 4629 N N . LYS A 1 601 ? 73.118 65.066 156.422 1.00 45.26 601 LYS A N 1
ATOM 4630 C CA . LYS A 1 601 ? 72.668 64.113 157.443 1.00 43.37 601 LYS A CA 1
ATOM 4631 C C . LYS A 1 601 ? 71.188 64.344 157.738 1.00 40.50 601 LYS A C 1
ATOM 4632 O O . LYS A 1 601 ? 70.423 63.398 157.950 1.00 39.39 601 LYS A O 1
ATOM 4638 N N . GLU A 1 602 ? 70.811 65.620 157.741 1.00 41.56 602 GLU A N 1
ATOM 4639 C CA . GLU A 1 602 ? 69.441 66.082 157.986 1.00 46.44 602 GLU A CA 1
ATOM 4640 C C . GLU A 1 602 ? 68.430 65.562 156.943 1.00 44.49 602 GLU A C 1
ATOM 4641 O O . GLU A 1 602 ? 67.283 65.221 157.273 1.00 38.37 602 GLU A O 1
ATOM 4647 N N . LEU A 1 603 ? 68.857 65.562 155.682 1.00 42.59 603 LEU A N 1
ATOM 4648 C CA . LEU A 1 603 ? 68.029 65.114 154.564 1.00 44.16 603 LEU A CA 1
ATOM 4649 C C . LEU A 1 603 ? 68.159 63.609 154.275 1.00 44.62 603 LEU A C 1
ATOM 4650 O O . LEU A 1 603 ? 67.609 63.121 153.288 1.00 36.49 603 LEU A O 1
ATOM 4655 N N . ASP A 1 604 ? 68.855 62.879 155.153 1.00 40.99 604 ASP A N 1
ATOM 4656 C CA . ASP A 1 604 ? 69.066 61.435 155.006 1.00 39.09 604 ASP A CA 1
ATOM 4657 C C . ASP A 1 604 ? 69.947 61.133 153.805 1.00 37.57 604 ASP A C 1
ATOM 4658 O O . ASP A 1 604 ? 69.722 60.153 153.082 1.00 34.90 604 ASP A O 1
ATOM 4663 N N . LEU A 1 605 ? 70.949 61.990 153.608 1.00 31.74 605 LEU A N 1
ATOM 4664 C CA . LEU A 1 605 ? 71.895 61.871 152.503 1.00 30.36 605 LEU A CA 1
ATOM 4665 C C . LEU A 1 605 ? 73.344 61.650 152.986 1.00 28.50 605 LEU A C 1
ATOM 4666 O O . LEU A 1 605 ? 74.302 62.176 152.404 1.00 30.59 605 LEU A O 1
ATOM 4671 N N . ASP A 1 606 ? 73.487 60.860 154.048 1.00 29.90 606 ASP A N 1
ATOM 4672 C CA . ASP A 1 606 ? 74.793 60.548 154.626 1.00 31.16 606 ASP A CA 1
ATOM 4673 C C . ASP A 1 606 ? 75.721 59.901 153.598 1.00 33.56 606 ASP A C 1
ATOM 4674 O O . ASP A 1 606 ? 76.901 60.261 153.506 1.00 34.26 606 ASP A O 1
ATOM 4679 N N . PHE A 1 607 ? 75.180 58.981 152.799 1.00 32.33 607 PHE A N 1
ATOM 4680 C CA . PHE A 1 607 ? 75.974 58.295 151.777 1.00 34.52 607 PHE A CA 1
ATOM 4681 C C . PHE A 1 607 ? 76.728 59.212 150.809 1.00 33.36 607 PHE A C 1
ATOM 4682 O O . PHE A 1 607 ? 77.676 58.769 150.154 1.00 40.31 607 PHE A O 1
ATOM 4690 N N . VAL A 1 608 ? 76.324 60.478 150.697 1.00 29.31 608 VAL A N 1
ATOM 4691 C CA . VAL A 1 608 ? 77.028 61.376 149.777 1.00 32.17 608 VAL A CA 1
ATOM 4692 C C . VAL A 1 608 ? 78.308 61.993 150.382 1.00 33.18 608 VAL A C 1
ATOM 4693 O O . VAL A 1 608 ? 79.274 62.319 149.651 1.00 27.91 608 VAL A O 1
ATOM 4697 N N . ILE A 1 609 ? 78.331 62.093 151.717 1.00 32.78 609 ILE A N 1
ATOM 4698 C CA . ILE A 1 609 ? 79.465 62.677 152.444 1.00 31.23 609 ILE A CA 1
ATOM 4699 C C . ILE A 1 609 ? 80.829 62.083 152.033 1.00 29.43 609 ILE A C 1
ATOM 4700 O O . ILE A 1 609 ? 81.668 62.801 151.481 1.00 30.07 609 ILE A O 1
ATOM 4705 N N . PRO A 1 610 ? 81.019 60.753 152.177 1.00 30.03 610 PRO A N 1
ATOM 4706 C CA . PRO A 1 610 ? 82.304 60.132 151.800 1.00 29.80 610 PRO A CA 1
ATOM 4707 C C . PRO A 1 610 ? 82.728 60.477 150.370 1.00 35.13 610 PRO A C 1
ATOM 4708 O O . PRO A 1 610 ? 83.897 60.785 150.092 1.00 33.42 610 PRO A O 1
ATOM 4712 N N . GLU A 1 611 ? 81.745 60.463 149.473 1.00 35.72 611 GLU A N 1
ATOM 4713 C CA . GLU A 1 611 ? 81.975 60.732 148.060 1.00 37.91 611 GLU A CA 1
ATOM 4714 C C . GLU A 1 611 ? 82.418 62.146 147.740 1.00 37.84 611 GLU A C 1
ATOM 4715 O O . GLU A 1 611 ? 83.290 62.345 146.885 1.00 40.93 611 GLU A O 1
ATOM 4721 N N . LEU A 1 612 ? 81.809 63.127 148.404 1.00 38.58 612 LEU A N 1
ATOM 4722 C CA . LEU A 1 612 ? 82.190 64.518 148.193 1.00 39.19 612 LEU A CA 1
ATOM 4723 C C . LEU A 1 612 ? 83.522 64.812 148.881 1.00 39.20 612 LEU A C 1
ATOM 4724 O O . LEU A 1 612 ? 84.340 65.567 148.362 1.00 38.01 612 LEU A O 1
ATOM 4729 N N . GLU A 1 613 ? 83.750 64.191 150.035 1.00 40.75 613 GLU A N 1
ATOM 4730 C CA . GLU A 1 613 ? 84.995 64.395 150.767 1.00 44.05 613 GLU A CA 1
ATOM 4731 C C . GLU A 1 613 ? 86.194 63.931 149.949 1.00 43.99 613 GLU A C 1
ATOM 4732 O O . GLU A 1 613 ? 87.278 64.518 150.031 1.00 39.43 613 GLU A O 1
ATOM 4738 N N . LYS A 1 614 ? 85.974 62.931 149.097 1.00 43.65 614 LYS A N 1
ATOM 4739 C CA . LYS A 1 614 ? 87.036 62.411 148.240 1.00 46.41 614 LYS A CA 1
ATOM 4740 C C . LYS A 1 614 ? 87.441 63.425 147.164 1.00 44.94 614 LYS A C 1
ATOM 4741 O O . LYS A 1 614 ? 88.535 63.355 146.603 1.00 42.07 614 LYS A O 1
ATOM 4747 N N . VAL A 1 615 ? 86.572 64.397 146.919 1.00 42.56 615 VAL A N 1
ATOM 4748 C CA . VAL A 1 615 ? 86.793 65.359 145.850 1.00 40.84 615 VAL A CA 1
ATOM 4749 C C . VAL A 1 615 ? 87.023 66.826 146.265 1.00 37.76 615 VAL A C 1
ATOM 4750 O O . VAL A 1 615 ? 87.651 67.594 145.536 1.00 36.77 615 VAL A O 1
ATOM 4754 N N . THR A 1 616 ? 86.535 67.198 147.445 1.00 36.00 616 THR A N 1
ATOM 4755 C CA . THR A 1 616 ? 86.693 68.555 147.966 1.00 40.04 616 THR A CA 1
ATOM 4756 C C . THR A 1 616 ? 86.542 68.525 149.496 1.00 42.91 616 THR A C 1
ATOM 4757 O O . THR A 1 616 ? 86.342 67.455 150.090 1.00 40.86 616 THR A O 1
ATOM 4761 N N . ASN A 1 617 ? 86.700 69.687 150.130 1.00 43.15 617 ASN A N 1
ATOM 4762 C CA . ASN A 1 617 ? 86.565 69.809 151.586 1.00 43.41 617 ASN A CA 1
ATOM 4763 C C . ASN A 1 617 ? 85.140 70.218 151.917 1.00 43.15 617 ASN A C 1
ATOM 4764 O O . ASN A 1 617 ? 84.645 71.198 151.368 1.00 43.61 617 ASN A O 1
ATOM 4769 N N . LEU A 1 618 ? 84.465 69.474 152.786 1.00 38.75 618 LEU A N 1
ATOM 4770 C CA . LEU A 1 618 ? 83.096 69.844 153.138 1.00 40.52 618 LEU A CA 1
ATOM 4771 C C . LEU A 1 618 ? 83.057 70.690 154.403 1.00 45.31 618 LEU A C 1
ATOM 4772 O O . LEU A 1 618 ? 84.066 70.829 155.102 1.00 43.83 618 LEU A O 1
ATOM 4777 N N . GLU A 1 619 ? 81.893 71.281 154.666 1.00 44.74 619 GLU A N 1
ATOM 4778 C CA . GLU A 1 619 ? 81.675 72.077 155.870 1.00 40.26 619 GLU A CA 1
ATOM 4779 C C . GLU A 1 619 ? 80.458 71.525 156.602 1.00 38.75 619 GLU A C 1
ATOM 4780 O O . GLU A 1 619 ? 79.829 72.273 157.374 1.00 41.71 619 GLU A O 1
ATOM 4787 N N . MET B 1 1 ? 42.860 116.359 70.105 1.00 41.25 1 MET B N 1
ATOM 4788 C CA . MET B 1 1 ? 42.479 115.987 71.497 1.00 30.27 1 MET B CA 1
ATOM 4789 C C . MET B 1 1 ? 43.629 115.204 72.128 1.00 24.78 1 MET B C 1
ATOM 4790 O O . MET B 1 1 ? 44.210 114.332 71.490 1.00 29.91 1 MET B O 1
ATOM 4795 N N . TYR B 1 2 ? 44.015 115.577 73.338 1.00 27.21 2 TYR B N 1
ATOM 4796 C CA . TYR B 1 2 ? 45.088 114.880 74.054 1.00 33.38 2 TYR B CA 1
ATOM 4797 C C . TYR B 1 2 ? 44.474 114.174 75.271 1.00 30.51 2 TYR B C 1
ATOM 4798 O O . TYR B 1 2 ? 43.394 114.561 75.724 1.00 25.32 2 TYR B O 1
ATOM 4807 N N . GLY B 1 3 ? 45.177 113.183 75.817 1.00 25.10 3 GLY B N 1
ATOM 4808 C CA . GLY B 1 3 ? 44.674 112.468 76.984 1.00 28.10 3 GLY B CA 1
ATOM 4809 C C . GLY B 1 3 ? 43.539 111.505 76.654 1.00 26.92 3 GLY B C 1
ATOM 4810 O O . GLY B 1 3 ? 43.714 110.280 76.680 1.00 26.70 3 GLY B O 1
ATOM 4811 N N . TRP B 1 4 ? 42.366 112.059 76.367 1.00 24.96 4 TRP B N 1
ATOM 4812 C CA . TRP B 1 4 ? 41.208 111.257 76.004 1.00 26.47 4 TRP B CA 1
ATOM 4813 C C . TRP B 1 4 ? 41.382 110.813 74.556 1.00 28.44 4 TRP B C 1
ATOM 4814 O O . TRP B 1 4 ? 42.025 111.510 73.770 1.00 25.92 4 TRP B O 1
ATOM 4825 N N . TRP B 1 5 ? 40.808 109.660 74.213 1.00 26.56 5 TRP B N 1
ATOM 4826 C CA . TRP B 1 5 ? 40.848 109.155 72.841 1.00 26.63 5 TRP B CA 1
ATOM 4827 C C . TRP B 1 5 ? 39.604 109.660 72.119 1.00 22.30 5 TRP B C 1
ATOM 4828 O O . TRP B 1 5 ? 39.609 109.803 70.907 1.00 25.33 5 TRP B O 1
ATOM 4839 N N . GLY B 1 6 ? 38.539 109.923 72.875 1.00 23.93 6 GLY B N 1
ATOM 4840 C CA . GLY B 1 6 ? 37.276 110.338 72.280 1.00 21.79 6 GLY B CA 1
ATOM 4841 C C . GLY B 1 6 ? 36.627 109.111 71.635 1.00 30.69 6 GLY B C 1
ATOM 4842 O O . GLY B 1 6 ? 35.701 109.216 70.818 1.00 27.35 6 GLY B O 1
ATOM 4843 N N . ARG B 1 7 ? 37.097 107.934 72.057 1.00 28.26 7 ARG B N 1
ATOM 4844 C CA . ARG B 1 7 ? 36.641 106.652 71.532 1.00 27.26 7 ARG B CA 1
ATOM 4845 C C . ARG B 1 7 ? 36.115 105.696 72.606 1.00 27.90 7 ARG B C 1
ATOM 4846 O O . ARG B 1 7 ? 36.745 105.505 73.649 1.00 29.30 7 ARG B O 1
ATOM 4854 N N . ILE B 1 8 ? 34.972 105.079 72.319 1.00 22.85 8 ILE B N 1
ATOM 4855 C CA . ILE B 1 8 ? 34.352 104.118 73.221 1.00 24.78 8 ILE B CA 1
ATOM 4856 C C . ILE B 1 8 ? 34.096 102.834 72.427 1.00 25.60 8 ILE B C 1
ATOM 4857 O O . ILE B 1 8 ? 33.437 102.868 71.387 1.00 22.75 8 ILE B O 1
ATOM 4862 N N . LEU B 1 9 ? 34.611 101.708 72.917 1.00 23.96 9 LEU B N 1
ATOM 4863 C CA . LEU B 1 9 ? 34.411 100.421 72.253 1.00 24.25 9 LEU B CA 1
ATOM 4864 C C . LEU B 1 9 ? 33.010 99.890 72.562 1.00 19.64 9 LEU B C 1
ATOM 4865 O O . LEU B 1 9 ? 32.607 99.865 73.716 1.00 20.93 9 LEU B O 1
ATOM 4870 N N . ARG B 1 10 ? 32.252 99.530 71.530 1.00 19.07 10 ARG B N 1
ATOM 4871 C CA . ARG B 1 10 ? 30.889 99.013 71.707 1.00 20.08 10 ARG B CA 1
ATOM 4872 C C . ARG B 1 10 ? 30.780 97.559 71.266 1.00 24.15 10 ARG B C 1
ATOM 4873 O O . ARG B 1 10 ? 31.115 97.221 70.125 1.00 22.58 10 ARG B O 1
ATOM 4881 N N . VAL B 1 11 ? 30.309 96.704 72.170 1.00 21.68 11 VAL B N 1
ATOM 4882 C CA . VAL B 1 11 ? 30.119 95.289 71.864 1.00 17.64 11 VAL B CA 1
ATOM 4883 C C . VAL B 1 11 ? 28.660 94.923 72.116 1.00 19.66 11 VAL B C 1
ATOM 4884 O O . VAL B 1 11 ? 28.123 95.181 73.191 1.00 18.22 11 VAL B O 1
ATOM 4888 N N . ASN B 1 12 ? 28.013 94.366 71.097 1.00 18.13 12 ASN B N 1
ATOM 4889 C CA . ASN B 1 12 ? 26.628 93.925 71.191 1.00 19.04 12 ASN B CA 1
ATOM 4890 C C . ASN B 1 12 ? 26.676 92.409 71.132 1.00 18.22 12 ASN B C 1
ATOM 4891 O O . ASN B 1 12 ? 26.957 91.830 70.085 1.00 19.64 12 ASN B O 1
ATOM 4896 N N . LEU B 1 13 ? 26.438 91.774 72.276 1.00 20.32 13 LEU B N 1
ATOM 4897 C CA . LEU B 1 13 ? 26.473 90.311 72.389 1.00 21.30 13 LEU B CA 1
ATOM 4898 C C . LEU B 1 13 ? 25.323 89.606 71.690 1.00 19.70 13 LEU B C 1
ATOM 4899 O O . LEU B 1 13 ? 25.450 88.445 71.296 1.00 21.09 13 LEU B O 1
ATOM 4904 N N . THR B 1 14 ? 24.198 90.298 71.555 1.00 15.98 14 THR B N 1
ATOM 4905 C CA . THR B 1 14 ? 23.029 89.742 70.886 1.00 19.12 14 THR B CA 1
ATOM 4906 C C . THR B 1 14 ? 23.267 89.592 69.365 1.00 18.93 14 THR B C 1
ATOM 4907 O O . THR B 1 14 ? 23.061 88.514 68.798 1.00 20.20 14 THR B O 1
ATOM 4911 N N . THR B 1 15 ? 23.740 90.662 68.727 1.00 21.62 15 THR B N 1
ATOM 4912 C CA . THR B 1 15 ? 24.010 90.672 67.280 1.00 20.04 15 THR B CA 1
ATOM 4913 C C . THR B 1 15 ? 25.458 90.278 66.917 1.00 24.41 15 THR B C 1
ATOM 4914 O O . THR B 1 15 ? 25.746 89.908 65.774 1.00 23.49 15 THR B O 1
ATOM 4918 N N . GLY B 1 16 ? 26.357 90.331 67.899 1.00 19.13 16 GLY B N 1
ATOM 4919 C CA . GLY B 1 16 ? 27.746 90.006 67.647 1.00 16.48 16 GLY B CA 1
ATOM 4920 C C . GLY B 1 16 ? 28.463 91.186 67.012 1.00 24.82 16 GLY B C 1
ATOM 4921 O O . GLY B 1 16 ? 29.637 91.078 66.633 1.00 26.38 16 GLY B O 1
ATOM 4922 N N . GLU B 1 17 ? 27.771 92.320 66.899 1.00 22.14 17 GLU B N 1
ATOM 4923 C CA . GLU B 1 17 ? 28.367 93.499 66.294 1.00 20.35 17 GLU B CA 1
ATOM 4924 C C . GLU B 1 17 ? 29.334 94.227 67.212 1.00 23.06 17 GLU B C 1
ATOM 4925 O O . GLU B 1 17 ? 29.040 94.453 68.383 1.00 23.29 17 GLU B O 1
ATOM 4931 N N . VAL B 1 18 ? 30.501 94.566 66.676 1.00 22.60 18 VAL B N 1
ATOM 4932 C CA . VAL B 1 18 ? 31.528 95.311 67.410 1.00 24.35 18 VAL B CA 1
ATOM 4933 C C . VAL B 1 18 ? 31.832 96.584 66.597 1.00 28.05 18 VAL B C 1
ATOM 4934 O O . VAL B 1 18 ? 32.080 96.516 65.392 1.00 28.82 18 VAL B O 1
ATOM 4938 N N . LYS B 1 19 ? 31.775 97.739 67.254 1.00 27.25 19 LYS B N 1
ATOM 4939 C CA . LYS B 1 19 ? 32.039 99.026 66.608 1.00 24.98 19 LYS B CA 1
ATOM 4940 C C . LYS B 1 19 ? 32.673 99.988 67.612 1.00 28.72 19 LYS B C 1
ATOM 4941 O O . LYS B 1 19 ? 32.715 99.711 68.814 1.00 26.83 19 LYS B O 1
ATOM 4947 N N . VAL B 1 20 ? 33.188 101.110 67.112 1.00 29.13 20 VAL B N 1
ATOM 4948 C CA . VAL B 1 20 ? 33.800 102.135 67.961 1.00 29.15 20 VAL B CA 1
ATOM 4949 C C . VAL B 1 20 ? 33.005 103.413 67.827 1.00 31.33 20 VAL B C 1
ATOM 4950 O O . VAL B 1 20 ? 32.777 103.899 66.731 1.00 35.23 20 VAL B O 1
ATOM 4954 N N . GLN B 1 21 ? 32.507 103.896 68.949 1.00 31.82 21 GLN B N 1
ATOM 4955 C CA . GLN B 1 21 ? 31.746 105.124 68.999 1.00 33.14 21 GLN B CA 1
ATOM 4956 C C . GLN B 1 21 ? 32.704 106.279 69.282 1.00 36.55 21 GLN B C 1
ATOM 4957 O O . GLN B 1 21 ? 33.629 106.152 70.084 1.00 36.58 21 GLN B O 1
ATOM 4963 N N . GLU B 1 22 ? 32.534 107.383 68.570 1.00 38.66 22 GLU B N 1
ATOM 4964 C CA . GLU B 1 22 ? 33.361 108.545 68.835 1.00 34.46 22 GLU B CA 1
ATOM 4965 C C . GLU B 1 22 ? 32.480 109.543 69.569 1.00 29.76 22 GLU B C 1
ATOM 4966 O O . GLU B 1 22 ? 31.322 109.738 69.219 1.00 36.32 22 GLU B O 1
ATOM 4972 N N . TYR B 1 23 ? 32.969 110.080 70.671 1.00 29.71 23 TYR B N 1
ATOM 4973 C CA . TYR B 1 23 ? 32.169 111.053 71.386 1.00 30.75 23 TYR B CA 1
ATOM 4974 C C . TYR B 1 23 ? 32.958 112.355 71.366 1.00 32.16 23 TYR B C 1
ATOM 4975 O O . TYR B 1 23 ? 34.197 112.349 71.303 1.00 27.08 23 TYR B O 1
ATOM 4984 N N . PRO B 1 24 ? 32.247 113.492 71.376 1.00 35.06 24 PRO B N 1
ATOM 4985 C CA . PRO B 1 24 ? 32.875 114.818 71.339 1.00 34.59 24 PRO B CA 1
ATOM 4986 C C . PRO B 1 24 ? 33.810 115.174 72.484 1.00 37.90 24 PRO B C 1
ATOM 4987 O O . PRO B 1 24 ? 33.617 114.742 73.615 1.00 44.74 24 PRO B O 1
ATOM 4991 N N . GLU B 1 25 ? 34.836 115.960 72.180 1.00 37.46 25 GLU B N 1
ATOM 4992 C CA . GLU B 1 25 ? 35.776 116.399 73.200 1.00 39.10 25 GLU B CA 1
ATOM 4993 C C . GLU B 1 25 ? 35.026 117.189 74.283 1.00 36.06 25 GLU B C 1
ATOM 4994 O O . GLU B 1 25 ? 35.462 117.248 75.428 1.00 34.36 25 GLU B O 1
ATOM 5000 N N . GLU B 1 26 ? 33.885 117.770 73.921 1.00 37.02 26 GLU B N 1
ATOM 5001 C CA . GLU B 1 26 ? 33.083 118.538 74.866 1.00 39.11 26 GLU B CA 1
ATOM 5002 C C . GLU B 1 26 ? 32.539 117.640 75.985 1.00 38.18 26 GLU B C 1
ATOM 5003 O O . GLU B 1 26 ? 32.541 118.016 77.163 1.00 37.50 26 GLU B O 1
ATOM 5009 N N . VAL B 1 27 ? 32.079 116.453 75.601 1.00 32.06 27 VAL B N 1
ATOM 5010 C CA . VAL B 1 27 ? 31.553 115.473 76.543 1.00 26.42 27 VAL B CA 1
ATOM 5011 C C . VAL B 1 27 ? 32.684 114.980 77.445 1.00 24.60 27 VAL B C 1
ATOM 5012 O O . VAL B 1 27 ? 32.521 114.908 78.657 1.00 24.54 27 VAL B O 1
ATOM 5016 N N . ALA B 1 28 ? 33.844 114.703 76.855 1.00 23.53 28 ALA B N 1
ATOM 5017 C CA . ALA B 1 28 ? 35.014 114.260 77.603 1.00 23.97 28 ALA B CA 1
ATOM 5018 C C . ALA B 1 28 ? 35.484 115.294 78.623 1.00 32.73 28 ALA B C 1
ATOM 5019 O O . ALA B 1 28 ? 35.908 114.931 79.720 1.00 30.76 28 ALA B O 1
ATOM 5021 N N . LYS B 1 29 ? 35.428 116.579 78.259 1.00 34.04 29 LYS B N 1
ATOM 5022 C CA . LYS B 1 29 ? 35.861 117.658 79.155 1.00 29.64 29 LYS B CA 1
ATOM 5023 C C . LYS B 1 29 ? 34.876 117.879 80.276 1.00 24.69 29 LYS B C 1
ATOM 5024 O O . LYS B 1 29 ? 35.256 118.159 81.407 1.00 27.00 29 LYS B O 1
ATOM 5030 N N . LYS B 1 30 ? 33.605 117.744 79.927 1.00 24.86 30 LYS B N 1
ATOM 5031 C CA . LYS B 1 30 ? 32.473 117.924 80.818 1.00 25.63 30 LYS B CA 1
ATOM 5032 C C . LYS B 1 30 ? 32.289 116.793 81.860 1.00 28.22 30 LYS B C 1
ATOM 5033 O O . LYS B 1 30 ? 31.889 117.038 83.003 1.00 27.56 30 LYS B O 1
ATOM 5039 N N . PHE B 1 31 ? 32.573 115.556 81.465 1.00 30.62 31 PHE B N 1
ATOM 5040 C CA . PHE B 1 31 ? 32.387 114.412 82.356 1.00 27.85 31 PHE B CA 1
ATOM 5041 C C . PHE B 1 31 ? 33.695 113.763 82.797 1.00 24.68 31 PHE B C 1
ATOM 5042 O O . PHE B 1 31 ? 33.730 112.977 83.753 1.00 28.68 31 PHE B O 1
ATOM 5050 N N . ILE B 1 32 ? 34.768 114.118 82.101 1.00 22.65 32 ILE B N 1
ATOM 5051 C CA . ILE B 1 32 ? 36.118 113.639 82.388 1.00 18.22 32 ILE B CA 1
ATOM 5052 C C . ILE B 1 32 ? 36.399 112.161 82.166 1.00 22.77 32 ILE B C 1
ATOM 5053 O O . ILE B 1 32 ? 37.340 111.826 81.455 1.00 23.56 32 ILE B O 1
ATOM 5058 N N . GLY B 1 33 ? 35.608 111.278 82.764 1.00 26.81 33 GLY B N 1
ATOM 5059 C CA . GLY B 1 33 ? 35.843 109.852 82.579 1.00 26.34 33 GLY B CA 1
ATOM 5060 C C . GLY B 1 33 ? 35.202 109.021 83.672 1.00 21.67 33 GLY B C 1
ATOM 5061 O O . GLY B 1 33 ? 34.393 109.549 84.451 1.00 20.40 33 GLY B O 1
ATOM 5062 N N . GLY B 1 34 ? 35.552 107.733 83.711 1.00 19.51 34 GLY B N 1
ATOM 5063 C CA . GLY B 1 34 ? 35.025 106.804 84.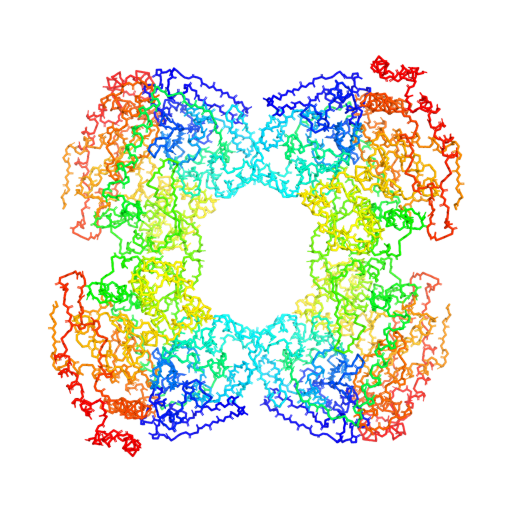710 1.00 17.08 34 GLY B CA 1
ATOM 5064 C C . GLY B 1 34 ? 33.530 106.947 84.972 1.00 16.70 34 GLY B C 1
ATOM 5065 O O . GLY B 1 34 ? 32.714 106.822 84.060 1.00 19.77 34 GLY B O 1
ATOM 5066 N N . ARG B 1 35 ? 33.181 107.211 86.229 1.00 17.06 35 ARG B N 1
ATOM 5067 C CA . ARG B 1 35 ? 31.797 107.411 86.670 1.00 14.39 35 ARG B CA 1
ATOM 5068 C C . ARG B 1 35 ? 31.068 108.518 85.888 1.00 17.68 35 ARG B C 1
ATOM 5069 O O . ARG B 1 35 ? 29.877 108.377 85.572 1.00 17.65 35 ARG B O 1
ATOM 5077 N N . GLY B 1 36 ? 31.770 109.622 85.596 1.00 18.54 36 GLY B N 1
ATOM 5078 C CA . GLY B 1 36 ? 31.156 110.713 84.843 1.00 18.29 36 GLY B CA 1
ATOM 5079 C C . GLY B 1 36 ? 30.694 110.230 83.475 1.00 17.52 36 GLY B C 1
ATOM 5080 O O . GLY B 1 36 ? 29.524 110.352 83.106 1.00 23.55 36 GLY B O 1
ATOM 5081 N N . LEU B 1 37 ? 31.622 109.641 82.734 1.00 20.31 37 LEU B N 1
ATOM 5082 C CA . LEU B 1 37 ? 31.316 109.100 81.419 1.00 18.70 37 LEU B CA 1
ATOM 5083 C C . LEU B 1 37 ? 30.211 108.029 81.535 1.00 20.21 37 LEU B C 1
ATOM 5084 O O . LEU B 1 37 ? 29.263 108.009 80.751 1.00 21.43 37 LEU B O 1
ATOM 5089 N N . ALA B 1 38 ? 30.292 107.193 82.567 1.00 19.49 38 ALA B N 1
ATOM 5090 C CA . ALA B 1 38 ? 29.293 106.133 82.774 1.00 18.23 38 ALA B CA 1
ATOM 5091 C C . ALA B 1 38 ? 27.900 106.683 83.020 1.00 13.23 38 ALA B C 1
ATOM 5092 O O . ALA B 1 38 ? 26.912 106.167 82.480 1.00 17.37 38 ALA B O 1
ATOM 5094 N N . ALA B 1 39 ? 27.823 107.739 83.827 1.00 21.50 39 ALA B N 1
ATOM 5095 C CA . ALA B 1 39 ? 26.541 108.369 84.144 1.00 22.15 39 ALA B CA 1
ATOM 5096 C C . ALA B 1 39 ? 25.934 108.963 82.860 1.00 22.02 39 ALA B C 1
ATOM 5097 O O . ALA B 1 39 ? 24.723 108.846 82.614 1.00 23.46 39 ALA B O 1
ATOM 5099 N N . TRP B 1 40 ? 26.781 109.563 82.029 1.00 18.36 40 TRP B N 1
ATOM 5100 C CA . TRP B 1 40 ? 26.318 110.131 80.761 1.00 21.34 40 TRP B CA 1
ATOM 5101 C C . TRP B 1 40 ? 25.741 109.015 79.870 1.00 19.18 40 TRP B C 1
ATOM 5102 O O . TRP B 1 40 ? 24.644 109.147 79.331 1.00 21.01 40 TRP B O 1
ATOM 5113 N N . ILE B 1 41 ? 26.459 107.892 79.782 1.00 23.66 41 ILE B N 1
ATOM 5114 C CA . ILE B 1 41 ? 26.025 106.759 78.966 1.00 23.69 41 ILE B CA 1
ATOM 5115 C C . ILE B 1 41 ? 24.726 106.137 79.464 1.00 27.30 41 ILE B C 1
ATOM 5116 O O . ILE B 1 41 ? 23.790 105.960 78.682 1.00 23.23 41 ILE B O 1
ATOM 5121 N N . LEU B 1 42 ? 24.659 105.826 80.762 1.00 25.21 42 LEU B N 1
ATOM 5122 C CA . LEU B 1 42 ? 23.457 105.214 81.336 1.00 24.06 42 LEU B CA 1
ATOM 5123 C C . LEU B 1 42 ? 22.233 106.113 81.263 1.00 23.13 42 LEU B C 1
ATOM 5124 O O . LEU B 1 42 ? 21.118 105.618 81.084 1.00 21.48 42 LEU B O 1
ATOM 5129 N N . TRP B 1 43 ? 22.426 107.418 81.445 1.00 19.20 43 TRP B N 1
ATOM 5130 C CA . TRP B 1 43 ? 21.301 108.352 81.358 1.00 22.85 43 TRP B CA 1
ATOM 5131 C C . TRP B 1 43 ? 20.690 108.233 79.952 1.00 21.87 43 TRP B C 1
ATOM 5132 O O . TRP B 1 43 ? 19.482 108.068 79.791 1.00 22.05 43 TRP B O 1
ATOM 5143 N N . ASN B 1 44 ? 21.559 108.242 78.948 1.00 18.89 44 ASN B N 1
ATOM 5144 C CA . ASN B 1 44 ? 21.140 108.159 77.560 1.00 23.61 44 ASN B CA 1
ATOM 5145 C C . ASN B 1 44 ? 20.741 106.797 77.022 1.00 26.87 44 ASN B C 1
ATOM 5146 O O . ASN B 1 44 ? 19.806 106.700 76.236 1.00 25.35 44 ASN B O 1
ATOM 5151 N N . GLU B 1 45 ? 21.390 105.740 77.501 1.00 23.97 45 GLU B N 1
ATOM 5152 C CA . GLU B 1 45 ? 21.128 104.412 76.970 1.00 23.85 45 GLU B CA 1
ATOM 5153 C C . GLU B 1 45 ? 20.475 103.374 77.843 1.00 21.90 45 GLU B C 1
ATOM 5154 O O . GLU B 1 45 ? 20.293 102.241 77.397 1.00 28.80 45 GLU B O 1
ATOM 5160 N N . ALA B 1 46 ? 20.152 103.719 79.086 1.00 22.95 46 ALA B N 1
ATOM 5161 C CA . ALA B 1 46 ? 19.483 102.748 79.945 1.00 22.68 46 ALA B CA 1
ATOM 5162 C C . ALA B 1 46 ? 18.224 103.319 80.597 1.00 26.75 46 ALA B C 1
ATOM 5163 O O . ALA B 1 46 ? 18.071 103.231 81.821 1.00 24.51 46 ALA B O 1
ATOM 5165 N N . ARG B 1 47 ? 17.337 103.905 79.776 1.00 25.39 47 ARG B N 1
ATOM 5166 C CA . ARG B 1 47 ? 16.081 104.485 80.266 1.00 27.20 47 ARG B CA 1
ATOM 5167 C C . ARG B 1 47 ? 15.039 103.405 80.372 1.00 26.25 47 ARG B C 1
ATOM 5168 O O . ARG B 1 47 ? 14.632 102.833 79.354 1.00 32.66 47 ARG B O 1
ATOM 5176 N N . GLY B 1 48 ? 14.562 103.191 81.595 1.00 24.57 48 GLY B N 1
ATOM 5177 C CA . GLY B 1 48 ? 13.520 102.219 81.867 1.00 21.89 48 GLY B CA 1
ATOM 5178 C C . GLY B 1 48 ? 13.842 100.760 81.634 1.00 21.43 48 GLY B C 1
ATOM 5179 O O . GLY B 1 48 ? 12.930 99.947 81.574 1.00 28.06 48 GLY B O 1
ATOM 5180 N N . VAL B 1 49 ? 15.116 100.399 81.548 1.00 20.73 49 VAL B N 1
ATOM 5181 C CA . VAL B 1 49 ? 15.459 99.004 81.299 1.00 19.94 49 VAL B CA 1
ATOM 5182 C C . VAL B 1 49 ? 15.469 98.130 82.557 1.00 24.66 49 VAL B C 1
ATOM 5183 O O . VAL B 1 49 ? 15.631 98.628 83.672 1.00 20.04 49 VAL B O 1
ATOM 5187 N N . GLU B 1 50 ? 15.191 96.839 82.371 1.00 23.40 50 GLU B N 1
ATOM 5188 C CA . GLU B 1 50 ? 15.252 95.859 83.455 1.00 24.74 50 GLU B CA 1
ATOM 5189 C C . GLU B 1 50 ? 16.766 95.616 83.630 1.00 20.27 50 GLU B C 1
ATOM 5190 O O . GLU B 1 50 ? 17.470 95.325 82.659 1.00 23.08 50 GLU B O 1
ATOM 5196 N N . PRO B 1 51 ? 17.285 95.750 84.865 1.00 21.96 51 PRO B N 1
ATOM 5197 C CA . PRO B 1 51 ? 18.721 95.560 85.126 1.00 21.77 51 PRO B CA 1
ATOM 5198 C C . PRO B 1 51 ? 19.350 94.260 84.640 1.00 18.53 51 PRO B C 1
ATOM 5199 O O . PRO B 1 51 ? 20.526 94.238 84.309 1.00 18.42 51 PRO B O 1
ATOM 5203 N N . LEU B 1 52 ? 18.570 93.182 84.604 1.00 19.69 52 LEU B N 1
ATOM 5204 C CA . LEU B 1 52 ? 19.070 91.878 84.169 1.00 20.22 52 LEU B CA 1
ATOM 5205 C C . LEU B 1 52 ? 18.650 91.489 82.739 1.00 21.75 52 LEU B C 1
ATOM 5206 O O . LEU B 1 52 ? 18.895 90.361 82.281 1.00 21.60 52 LEU B O 1
ATOM 5211 N N . SER B 1 53 ? 18.014 92.432 82.043 1.00 20.47 53 SER B N 1
ATOM 5212 C CA . SER B 1 53 ? 17.586 92.232 80.661 1.00 17.84 53 SER B CA 1
ATOM 5213 C C . SER B 1 53 ? 18.754 92.611 79.728 1.00 15.98 53 SER B C 1
ATOM 5214 O O . SER B 1 53 ? 19.657 93.379 80.107 1.00 17.46 53 SER B O 1
ATOM 5217 N N . PRO B 1 54 ? 18.734 92.108 78.482 1.00 19.20 54 PRO B N 1
ATOM 5218 C CA . PRO B 1 54 ? 19.798 92.400 77.511 1.00 18.26 54 PRO B CA 1
ATOM 5219 C C . PRO B 1 54 ? 20.014 93.900 77.241 1.00 15.76 54 PRO B C 1
ATOM 5220 O O . PRO B 1 54 ? 21.105 94.313 76.827 1.00 19.80 54 PRO B O 1
ATOM 5224 N N . GLU B 1 55 ? 18.984 94.708 77.498 1.00 18.33 55 GLU B N 1
ATOM 5225 C CA . GLU B 1 55 ? 19.043 96.154 77.242 1.00 17.38 55 GLU B CA 1
ATOM 5226 C C . GLU B 1 55 ? 19.885 96.957 78.227 1.00 20.62 55 GLU B C 1
ATOM 5227 O O . GLU B 1 55 ? 20.211 98.114 77.961 1.00 18.15 55 GLU B O 1
ATOM 5233 N N . ASN B 1 56 ? 20.202 96.376 79.380 1.00 20.00 56 ASN B N 1
ATOM 5234 C CA . ASN B 1 56 ? 21.039 97.090 80.332 1.00 19.03 56 ASN B CA 1
ATOM 5235 C C . ASN B 1 56 ? 22.427 97.209 79.701 1.00 20.71 56 ASN B C 1
ATOM 5236 O O . ASN B 1 56 ? 22.822 96.368 78.876 1.00 19.10 56 ASN B O 1
ATOM 5241 N N . LYS B 1 57 ? 23.125 98.295 80.030 1.00 18.86 57 LYS B N 1
ATOM 5242 C CA . LYS B 1 57 ? 24.455 98.539 79.500 1.00 18.91 57 LYS B CA 1
ATOM 5243 C C . LYS B 1 57 ? 25.505 98.307 80.582 1.00 16.05 57 LYS B C 1
ATOM 5244 O O . LYS B 1 57 ? 25.410 98.866 81.684 1.00 19.43 57 LYS B O 1
ATOM 5250 N N . LEU B 1 58 ? 26.462 97.430 80.288 1.00 17.79 58 LEU B N 1
ATOM 5251 C CA . LEU B 1 58 ? 27.544 97.130 81.212 1.00 17.47 58 LEU B CA 1
ATOM 5252 C C . LEU B 1 58 ? 28.700 97.985 80.729 1.00 17.19 58 LEU B C 1
ATOM 5253 O O . LEU B 1 58 ? 29.226 97.783 79.636 1.00 16.93 58 LEU B O 1
ATOM 5258 N N . ILE B 1 59 ? 29.125 98.910 81.575 1.00 16.18 59 ILE B N 1
ATOM 5259 C CA . ILE B 1 59 ? 30.183 99.844 81.219 1.00 16.26 59 ILE B CA 1
ATOM 5260 C C . ILE B 1 59 ? 31.494 99.682 81.977 1.00 16.13 59 ILE B C 1
ATOM 5261 O O . ILE B 1 59 ? 31.505 99.595 83.197 1.00 18.77 59 ILE B O 1
ATOM 5266 N N . PHE B 1 60 ? 32.597 99.625 81.244 1.00 15.86 60 PHE B N 1
ATOM 5267 C CA . PHE B 1 60 ? 33.925 99.564 81.851 1.00 17.87 60 PHE B CA 1
ATOM 5268 C C . PHE B 1 60 ? 34.532 100.904 81.438 1.00 19.89 60 PHE B C 1
ATOM 5269 O O . PHE B 1 60 ? 34.917 101.096 80.295 1.00 16.52 60 PHE B O 1
ATOM 5277 N N . ALA B 1 61 ? 34.544 101.856 82.359 1.00 19.74 61 ALA B N 1
ATOM 5278 C CA . ALA B 1 61 ? 35.022 103.183 82.034 1.00 17.27 61 ALA B CA 1
ATOM 5279 C C . ALA B 1 61 ? 36.284 103.631 82.710 1.00 15.18 61 ALA B C 1
ATOM 5280 O O . ALA B 1 61 ? 36.377 103.650 83.940 1.00 16.63 61 ALA B O 1
ATOM 5282 N N . ALA B 1 62 ? 37.268 103.982 81.884 1.00 17.72 62 ALA B N 1
ATOM 5283 C CA . ALA B 1 62 ? 38.546 104.489 82.362 1.00 16.50 62 ALA B CA 1
ATOM 5284 C C . ALA B 1 62 ? 38.510 106.011 82.225 1.00 17.31 62 ALA B C 1
ATOM 5285 O O . ALA B 1 62 ? 37.485 106.597 81.868 1.00 20.75 62 ALA B O 1
ATOM 5287 N N . GLY B 1 63 ? 39.630 106.653 82.500 1.00 19.27 63 GLY B N 1
ATOM 5288 C CA . GLY B 1 63 ? 39.682 108.097 82.392 1.00 17.78 63 GLY B CA 1
ATOM 5289 C C . GLY B 1 63 ? 41.047 108.492 81.887 1.00 18.81 63 GLY B C 1
ATOM 5290 O O . GLY B 1 63 ? 41.917 107.633 81.704 1.00 21.31 63 GLY B O 1
ATOM 5291 N N . PRO B 1 64 ? 41.292 109.800 81.715 1.00 22.84 64 PRO B N 1
ATOM 5292 C CA . PRO B 1 64 ? 42.580 110.297 81.220 1.00 21.21 64 PRO B CA 1
ATOM 5293 C C . PRO B 1 64 ? 43.863 109.834 81.933 1.00 19.25 64 PRO B C 1
ATOM 5294 O O . PRO B 1 64 ? 44.916 109.728 81.303 1.00 21.64 64 PRO B O 1
ATOM 5298 N N . PHE B 1 65 ? 43.777 109.522 83.222 1.00 19.64 65 PHE B N 1
ATOM 5299 C CA . PHE B 1 65 ? 44.943 109.071 83.981 1.00 22.19 65 PHE B CA 1
ATOM 5300 C C . PHE B 1 65 ? 45.340 107.643 83.668 1.00 24.70 65 PHE B C 1
ATOM 5301 O O . PHE B 1 65 ? 46.485 107.241 83.895 1.00 22.10 65 PHE B O 1
ATOM 5309 N N . ASN B 1 66 ? 44.361 106.872 83.206 1.00 24.34 66 ASN B N 1
ATOM 5310 C CA . ASN B 1 66 ? 44.537 105.450 82.930 1.00 20.26 66 ASN B CA 1
ATOM 5311 C C . ASN B 1 66 ? 45.308 105.123 81.655 1.00 19.75 66 ASN B C 1
ATOM 5312 O O . ASN B 1 66 ? 45.165 105.796 80.638 1.00 19.53 66 ASN B O 1
ATOM 5317 N N . GLY B 1 67 ? 46.156 104.105 81.736 1.00 21.16 67 GLY B N 1
ATOM 5318 C CA . GLY B 1 67 ? 46.984 103.735 80.600 1.00 24.24 67 GLY B CA 1
ATOM 5319 C C . GLY B 1 67 ? 48.319 104.476 80.620 1.00 27.48 67 GLY B C 1
ATOM 5320 O O . GLY B 1 67 ? 49.226 104.165 79.849 1.00 27.95 67 GLY B O 1
ATOM 5321 N N . LEU B 1 68 ? 48.434 105.449 81.524 1.00 27.27 68 LEU B N 1
ATOM 5322 C CA . LEU B 1 68 ? 49.636 106.259 81.685 1.00 26.84 68 LEU B CA 1
ATOM 5323 C C . LEU B 1 68 ? 50.269 105.984 83.042 1.00 29.47 68 LEU B C 1
ATOM 5324 O O . LEU B 1 68 ? 49.592 105.505 83.954 1.00 27.96 68 LEU B O 1
ATOM 5329 N N . PRO B 1 69 ? 51.578 106.278 83.196 1.00 31.25 69 PRO B N 1
ATOM 5330 C CA . PRO B 1 69 ? 52.255 106.050 84.475 1.00 25.93 69 PRO B CA 1
ATOM 5331 C C . PRO B 1 69 ? 51.937 107.169 85.465 1.00 30.75 69 PRO B C 1
ATOM 5332 O O . PRO B 1 69 ? 52.745 108.065 85.669 1.00 37.36 69 PRO B O 1
ATOM 5336 N N . THR B 1 70 ? 50.725 107.140 86.012 1.00 28.95 70 THR B N 1
ATOM 5337 C CA . THR B 1 70 ? 50.258 108.115 86.991 1.00 27.90 70 THR B CA 1
ATOM 5338 C C . THR B 1 70 ? 50.222 107.408 88.358 1.00 27.73 70 THR B C 1
ATOM 5339 O O . THR B 1 70 ? 49.992 106.198 88.425 1.00 24.28 70 THR B O 1
ATOM 5343 N N . PRO B 1 71 ? 50.469 108.146 89.456 1.00 26.73 71 PRO B N 1
ATOM 5344 C CA . PRO B 1 71 ? 50.485 107.628 90.834 1.00 27.02 71 PRO B CA 1
ATOM 5345 C C . PRO B 1 71 ? 49.217 106.859 91.184 1.00 24.29 71 PRO B C 1
ATOM 5346 O O . PRO B 1 71 ? 48.129 107.448 91.276 1.00 25.38 71 PRO B O 1
ATOM 5350 N N . SER B 1 72 ? 49.362 105.546 91.368 1.00 24.05 72 SER B N 1
ATOM 5351 C CA . SER B 1 72 ? 48.222 104.675 91.685 1.00 20.20 72 SER B CA 1
ATOM 5352 C C . SER B 1 72 ? 47.071 104.940 90.719 1.00 20.33 72 SER B C 1
ATOM 5353 O O . SER B 1 72 ? 45.916 105.010 91.125 1.00 23.14 72 SER B O 1
ATOM 5356 N N . GLY B 1 73 ? 47.399 105.096 89.436 1.00 19.91 73 GLY B N 1
ATOM 5357 C CA . GLY B 1 73 ? 46.381 105.391 88.446 1.00 22.02 73 GLY B CA 1
ATOM 5358 C C . GLY B 1 73 ? 45.934 104.180 87.657 1.00 22.09 73 GLY B C 1
ATOM 5359 O O . GLY B 1 73 ? 45.606 104.307 86.481 1.00 24.71 73 GLY B O 1
ATOM 5360 N N . GLY B 1 74 ? 45.940 103.009 88.293 1.00 21.20 74 GLY B N 1
ATOM 5361 C CA . GLY B 1 74 ? 45.528 101.782 87.614 1.00 26.72 74 GLY B CA 1
ATOM 5362 C C . GLY B 1 74 ? 44.112 101.323 87.938 1.00 24.18 74 GLY B C 1
ATOM 5363 O O . GLY B 1 74 ? 43.845 100.128 87.969 1.00 22.98 74 GLY B O 1
ATOM 5364 N N . LYS B 1 75 ? 43.212 102.281 88.161 1.00 19.98 75 LYS B N 1
ATOM 5365 C CA . LYS B 1 75 ? 41.826 102.012 88.505 1.00 17.13 75 LYS B CA 1
ATOM 5366 C C . LYS B 1 75 ? 40.894 101.973 87.296 1.00 16.21 75 LYS B C 1
ATOM 5367 O O . LYS B 1 75 ? 41.245 102.411 86.211 1.00 18.57 75 LYS B O 1
ATOM 5373 N N . LEU B 1 76 ? 39.702 101.422 87.499 1.00 18.44 76 LEU B N 1
ATOM 5374 C CA . LEU B 1 76 ? 38.707 101.281 86.441 1.00 13.75 76 LEU B CA 1
ATOM 5375 C C . LEU B 1 76 ? 37.342 101.245 87.098 1.00 15.41 76 LEU B C 1
ATOM 5376 O O . LEU B 1 76 ? 37.169 100.681 88.182 1.00 19.28 76 LEU B O 1
ATOM 5381 N N . VAL B 1 77 ? 36.381 101.878 86.445 1.00 13.86 77 VAL B N 1
ATOM 5382 C CA . VAL B 1 77 ? 35.015 101.928 86.928 1.00 16.82 77 VAL B CA 1
ATOM 5383 C C . VAL B 1 77 ? 34.140 100.965 86.129 1.00 18.01 77 VAL B C 1
ATOM 5384 O O . VAL B 1 77 ? 34.261 100.881 84.911 1.00 22.14 77 VAL B O 1
ATOM 5388 N N . VAL B 1 78 ? 33.287 100.222 86.833 1.00 16.59 78 VAL B N 1
ATOM 5389 C CA . VAL B 1 78 ? 32.358 99.284 86.218 1.00 13.36 78 VAL B CA 1
ATOM 5390 C C . VAL B 1 78 ? 30.995 99.795 86.621 1.00 13.20 78 VAL B C 1
ATOM 5391 O O . VAL B 1 78 ? 30.729 99.970 87.815 1.00 15.69 78 VAL B O 1
ATOM 5395 N N . ALA B 1 79 ? 30.129 100.049 85.640 1.00 15.72 79 ALA B N 1
ATOM 5396 C CA . ALA B 1 79 ? 28.804 100.599 85.933 1.00 18.20 79 ALA B CA 1
ATOM 5397 C C . ALA B 1 79 ? 27.694 99.986 85.101 1.00 15.62 79 ALA B C 1
ATOM 5398 O O . ALA B 1 79 ? 27.941 99.461 84.023 1.00 18.02 79 ALA B O 1
ATOM 5400 N N . ALA B 1 80 ? 26.469 100.068 85.615 1.00 17.99 80 ALA B N 1
ATOM 5401 C CA . ALA B 1 80 ? 25.280 99.550 84.940 1.00 17.10 80 ALA B CA 1
ATOM 5402 C C . ALA B 1 80 ? 24.083 99.900 85.808 1.00 21.19 80 ALA B C 1
ATOM 5403 O O . ALA B 1 80 ? 24.273 100.338 86.938 1.00 18.50 80 ALA B O 1
ATOM 5405 N N . LYS B 1 81 ? 22.863 99.811 85.272 1.00 16.04 81 LYS B N 1
ATOM 5406 C CA . LYS B 1 81 ? 21.692 100.053 86.123 1.00 17.18 81 LYS B CA 1
ATOM 5407 C C . LYS B 1 81 ? 21.772 98.858 87.075 1.00 16.92 81 LYS B C 1
ATOM 5408 O O . LYS B 1 81 ? 21.990 97.729 86.636 1.00 19.44 81 LYS B O 1
ATOM 5414 N N . SER B 1 82 ? 21.654 99.120 88.371 1.00 16.60 82 SER B N 1
ATOM 5415 C CA . SER B 1 82 ? 21.794 98.087 89.392 1.00 12.13 82 SER B CA 1
ATOM 5416 C C . SER B 1 82 ? 20.663 97.106 89.606 1.00 15.16 82 SER B C 1
ATOM 5417 O O . SER B 1 82 ? 19.528 97.510 89.796 1.00 15.26 82 SER B O 1
ATOM 5420 N N . PRO B 1 83 ? 20.963 95.793 89.564 1.00 15.64 83 PRO B N 1
ATOM 5421 C CA . PRO B 1 83 ? 19.907 94.797 89.784 1.00 19.50 83 PRO B CA 1
ATOM 5422 C C . PRO B 1 83 ? 19.572 94.706 91.283 1.00 20.63 83 PRO B C 1
ATOM 5423 O O . PRO B 1 83 ? 18.512 94.222 91.662 1.00 16.92 83 PRO B O 1
ATOM 5427 N N . LEU B 1 84 ? 20.468 95.218 92.123 1.00 15.97 84 LEU B N 1
ATOM 5428 C CA . LEU B 1 84 ? 20.245 95.213 93.564 1.00 18.30 84 LEU B CA 1
ATOM 5429 C C . LEU B 1 84 ? 19.398 96.403 94.024 1.00 18.57 84 LEU B C 1
ATOM 5430 O O . LEU B 1 84 ? 18.455 96.237 94.806 1.00 18.59 84 LEU B O 1
ATOM 5435 N N . THR B 1 85 ? 19.702 97.589 93.496 1.00 17.63 85 THR B N 1
ATOM 5436 C CA . THR B 1 85 ? 19.016 98.820 93.898 1.00 16.87 85 THR B CA 1
ATOM 5437 C C . THR B 1 85 ? 18.006 99.404 92.932 1.00 17.17 85 THR B C 1
ATOM 5438 O O . THR B 1 85 ? 17.136 100.170 93.343 1.00 18.79 85 THR B O 1
ATOM 5442 N N . GLY B 1 86 ? 18.144 99.085 91.650 1.00 17.93 86 GLY B N 1
ATOM 5443 C CA . GLY B 1 86 ? 17.250 99.641 90.645 1.00 18.36 86 GLY B CA 1
ATOM 5444 C C . GLY B 1 86 ? 17.639 101.050 90.190 1.00 19.78 86 GLY B C 1
ATOM 5445 O O . GLY B 1 86 ? 16.958 101.659 89.352 1.00 21.19 86 GLY B O 1
ATOM 5446 N N . GLY B 1 87 ? 18.734 101.572 90.739 1.00 16.63 87 GLY B N 1
ATOM 5447 C CA . GLY B 1 87 ? 19.179 102.903 90.379 1.00 17.79 87 GLY B CA 1
ATOM 5448 C C . GLY B 1 87 ? 20.517 102.864 89.677 1.00 19.54 87 GLY B C 1
ATOM 5449 O O . GLY B 1 87 ? 20.842 101.862 89.048 1.00 22.19 87 GLY B O 1
ATOM 5450 N N . TYR B 1 88 ? 21.247 103.979 89.694 1.00 18.94 88 TYR B N 1
ATOM 5451 C CA . TYR B 1 88 ? 22.561 104.031 89.074 1.00 18.91 88 TYR B CA 1
ATOM 5452 C C . TYR B 1 88 ? 23.480 103.241 89.979 1.00 17.90 88 TYR B C 1
ATOM 5453 O O . TYR B 1 88 ? 23.497 103.461 91.187 1.00 19.51 88 TYR B O 1
ATOM 5462 N N . GLY B 1 89 ? 24.248 102.328 89.397 1.00 17.91 89 GLY B N 1
ATOM 5463 C CA . GLY B 1 89 ? 25.168 101.553 90.198 1.00 12.36 89 GLY B CA 1
ATOM 5464 C C . GLY B 1 89 ? 26.542 101.491 89.584 1.00 12.95 89 GLY B C 1
ATOM 5465 O O . GLY B 1 89 ? 26.676 101.458 88.353 1.00 14.67 89 GLY B O 1
ATOM 5466 N N . ASP B 1 90 ? 27.567 101.600 90.426 1.00 15.86 90 ASP B N 1
ATOM 5467 C CA . ASP B 1 90 ? 28.938 101.456 89.951 1.00 17.61 90 ASP B CA 1
ATOM 5468 C C . ASP B 1 90 ? 29.879 100.995 91.045 1.00 19.30 90 ASP B C 1
ATOM 5469 O O . ASP B 1 90 ? 29.484 100.862 92.209 1.00 20.41 90 ASP B O 1
ATOM 5474 N N . GLY B 1 91 ? 31.115 100.737 90.635 1.00 17.56 91 GLY B N 1
ATOM 5475 C CA . GLY B 1 91 ? 32.145 100.274 91.530 1.00 15.04 91 GLY B CA 1
ATOM 5476 C C . GLY B 1 91 ? 33.469 100.521 90.859 1.00 13.90 91 GLY B C 1
ATOM 5477 O O . GLY B 1 91 ? 33.516 100.835 89.674 1.00 16.96 91 GLY B O 1
ATOM 5478 N N . ASN B 1 92 ? 34.546 100.290 91.589 1.00 16.14 92 ASN B N 1
ATOM 5479 C CA . ASN B 1 92 ? 35.882 100.568 91.089 1.00 16.87 92 ASN B CA 1
ATOM 5480 C C . ASN B 1 92 ? 36.809 99.433 91.479 1.00 15.69 92 ASN B C 1
ATOM 5481 O O . ASN B 1 92 ? 36.612 98.803 92.524 1.00 16.39 92 ASN B O 1
ATOM 5486 N N . LEU B 1 93 ? 37.796 99.159 90.628 1.00 14.13 93 LEU B N 1
ATOM 5487 C CA . LEU B 1 93 ? 38.814 98.160 90.933 1.00 12.88 93 LEU B CA 1
ATOM 5488 C C . LEU B 1 93 ? 40.105 98.529 90.238 1.00 15.49 93 LEU B C 1
ATOM 5489 O O . LEU B 1 93 ? 40.097 99.205 89.209 1.00 16.95 93 LEU B O 1
ATOM 5494 N N . GLY B 1 94 ? 41.213 98.140 90.858 1.00 15.52 94 GLY B N 1
ATOM 5495 C CA . GLY B 1 94 ? 42.523 98.342 90.275 1.00 16.79 94 GLY B CA 1
ATOM 5496 C C . GLY B 1 94 ? 42.721 97.068 89.467 1.00 23.45 94 GLY B C 1
ATOM 5497 O O . GLY B 1 94 ? 42.422 95.965 89.942 1.00 20.55 94 GLY B O 1
ATOM 5498 N N . THR B 1 95 ? 43.205 97.206 88.241 1.00 19.44 95 THR B N 1
ATOM 5499 C CA . THR B 1 95 ? 43.400 96.059 87.374 1.00 17.83 95 THR B CA 1
ATOM 5500 C C . THR B 1 95 ? 44.217 96.430 86.148 1.00 18.04 95 THR B C 1
ATOM 5501 O O . THR B 1 95 ? 44.096 97.548 85.637 1.00 17.79 95 THR B O 1
ATOM 5505 N N . MET B 1 96 ? 45.037 95.498 85.666 1.00 17.88 96 MET B N 1
ATOM 5506 C CA . MET B 1 96 ? 45.816 95.759 84.458 1.00 23.54 96 MET B CA 1
ATOM 5507 C C . MET B 1 96 ? 44.897 95.989 83.255 1.00 22.23 96 MET B C 1
ATOM 5508 O O . MET B 1 96 ? 45.340 96.514 82.234 1.00 23.28 96 MET B O 1
ATOM 5513 N N . ALA B 1 97 ? 43.621 95.607 83.382 1.00 19.08 97 ALA B N 1
ATOM 5514 C CA . ALA B 1 97 ? 42.646 95.820 82.316 1.00 17.53 97 ALA B CA 1
ATOM 5515 C C . ALA B 1 97 ? 42.460 97.324 82.080 1.00 21.15 97 ALA B C 1
ATOM 5516 O O . ALA B 1 97 ? 42.106 97.746 80.980 1.00 26.02 97 ALA B O 1
ATOM 5518 N N . SER B 1 98 ? 42.641 98.119 83.135 1.00 21.83 98 SER B N 1
ATOM 5519 C CA . SER B 1 98 ? 42.528 99.584 83.056 1.00 20.93 98 SER B CA 1
ATOM 5520 C C . SER B 1 98 ? 43.648 100.147 82.160 1.00 23.05 98 SER B C 1
ATOM 5521 O O . SER B 1 98 ? 43.390 100.972 81.284 1.00 22.83 98 SER B O 1
ATOM 5524 N N . VAL B 1 99 ? 44.876 99.676 82.390 1.00 18.27 99 VAL B N 1
ATOM 5525 C CA . VAL B 1 99 ? 46.059 100.083 81.626 1.00 18.97 99 VAL B CA 1
ATOM 5526 C C . VAL B 1 99 ? 45.907 99.660 80.169 1.00 18.20 99 VAL B C 1
ATOM 5527 O O . VAL B 1 99 ? 46.037 100.474 79.258 1.00 21.48 99 VAL B O 1
ATOM 5531 N N . HIS B 1 100 ? 45.539 98.397 79.964 1.00 20.24 100 HIS B N 1
ATOM 5532 C CA . HIS B 1 100 ? 45.375 97.850 78.619 1.00 19.09 100 HIS B CA 1
ATOM 5533 C C . HIS B 1 100 ? 44.205 98.390 77.798 1.00 15.63 100 HIS B C 1
ATOM 5534 O O . HIS B 1 100 ? 44.324 98.510 76.581 1.00 18.10 100 HIS B O 1
ATOM 5541 N N . LEU B 1 101 ? 43.081 98.705 78.436 1.00 16.76 101 LEU B N 1
ATOM 5542 C CA . LEU B 1 101 ? 41.933 99.219 77.701 1.00 16.96 101 LEU B CA 1
ATOM 5543 C C . LEU B 1 101 ? 42.303 100.547 77.066 1.00 19.80 101 LEU B C 1
ATOM 5544 O O . LEU B 1 101 ? 41.985 100.797 75.897 1.00 21.06 101 LEU B O 1
ATOM 5549 N N . ARG B 1 102 ? 42.981 101.389 77.844 1.00 20.28 102 ARG B N 1
ATOM 5550 C CA . ARG B 1 102 ? 43.401 102.694 77.369 1.00 23.64 102 ARG B CA 1
ATOM 5551 C C . ARG B 1 102 ? 44.540 102.598 76.349 1.00 20.08 102 ARG B C 1
ATOM 5552 O O . ARG B 1 102 ? 44.528 103.294 75.340 1.00 24.92 102 ARG B O 1
ATOM 5560 N N . ARG B 1 103 ? 45.492 101.704 76.583 1.00 21.46 103 ARG B N 1
ATOM 5561 C CA . ARG B 1 103 ? 46.587 101.526 75.630 1.00 21.79 103 ARG B CA 1
ATOM 5562 C C . ARG B 1 103 ? 46.153 100.859 74.329 1.00 22.28 103 ARG B C 1
ATOM 5563 O O . ARG B 1 103 ? 46.896 100.866 73.339 1.00 21.50 103 ARG B O 1
ATOM 5571 N N . ALA B 1 104 ? 44.956 100.274 74.337 1.00 19.68 104 ALA B N 1
ATOM 5572 C CA . ALA B 1 104 ? 44.403 99.629 73.146 1.00 23.53 104 ALA B CA 1
ATOM 5573 C C . ALA B 1 104 ? 43.678 100.668 72.279 1.00 23.61 104 ALA B C 1
ATOM 5574 O O . ALA B 1 104 ? 43.224 100.352 71.183 1.00 24.78 104 ALA B O 1
ATOM 5576 N N . GLY B 1 105 ? 43.507 101.879 72.814 1.00 22.73 105 GLY B N 1
ATOM 5577 C CA . GLY B 1 105 ? 42.862 102.944 72.068 1.00 20.13 105 GLY B CA 1
ATOM 5578 C C . GLY B 1 105 ? 41.449 103.292 72.462 1.00 24.42 105 GLY B C 1
ATOM 5579 O O . GLY B 1 105 ? 40.730 103.922 71.686 1.00 19.52 105 GLY B O 1
ATOM 5580 N N . TYR B 1 106 ? 41.052 102.959 73.684 1.00 22.95 106 TYR B N 1
ATOM 5581 C CA . TYR B 1 106 ? 39.684 103.253 74.098 1.00 22.83 106 TYR B CA 1
ATOM 5582 C C . TYR B 1 106 ? 39.613 103.897 75.479 1.00 20.23 106 TYR B C 1
ATOM 5583 O O . TYR B 1 106 ? 40.445 103.627 76.344 1.00 20.86 106 TYR B O 1
ATOM 5592 N N . ASP B 1 107 ? 38.610 104.745 75.672 1.00 21.29 107 ASP B N 1
ATOM 5593 C CA . ASP B 1 107 ? 38.397 105.402 76.958 1.00 21.46 107 ASP B CA 1
ATOM 5594 C C . ASP B 1 107 ? 37.475 104.520 77.800 1.00 21.31 107 ASP B C 1
ATOM 5595 O O . ASP B 1 107 ? 37.502 104.568 79.028 1.00 23.16 107 ASP B O 1
ATOM 5600 N N . ALA B 1 108 ? 36.647 103.733 77.122 1.00 18.96 108 ALA B N 1
ATOM 5601 C CA . ALA B 1 108 ? 35.713 102.857 77.797 1.00 19.87 108 ALA B CA 1
ATOM 5602 C C . ALA B 1 108 ? 35.259 101.730 76.888 1.00 20.94 108 ALA B C 1
ATOM 5603 O O . ALA B 1 108 ? 35.523 101.753 75.689 1.00 20.15 108 ALA B O 1
ATOM 5605 N N . LEU B 1 109 ? 34.598 100.736 77.486 1.00 20.13 109 LEU B N 1
ATOM 5606 C CA . LEU B 1 109 ? 34.036 99.575 76.783 1.00 18.40 109 LEU B CA 1
ATOM 5607 C C . LEU B 1 109 ? 32.591 99.447 77.248 1.00 18.81 109 LEU B C 1
ATOM 5608 O O . LEU B 1 109 ? 32.318 99.434 78.443 1.00 23.73 109 LEU B O 1
ATOM 5613 N N . VAL B 1 110 ? 31.663 99.404 76.310 1.00 18.34 110 VAL B N 1
ATOM 5614 C CA . VAL B 1 110 ? 30.261 99.275 76.646 1.00 19.53 110 VAL B CA 1
ATOM 5615 C C . VAL B 1 110 ? 29.712 97.993 76.025 1.00 21.89 110 VAL B C 1
ATOM 5616 O O . VAL B 1 110 ? 29.763 97.797 74.807 1.00 18.57 110 VAL B O 1
ATOM 5620 N N . VAL B 1 111 ? 29.200 97.119 76.882 1.00 20.79 111 VAL B N 1
ATOM 5621 C CA . VAL B 1 111 ? 28.636 95.858 76.446 1.00 16.80 111 VAL B CA 1
ATOM 5622 C C . VAL B 1 111 ? 27.122 95.915 76.584 1.00 14.35 111 VAL B C 1
ATOM 5623 O O . VAL B 1 111 ? 26.597 96.300 77.625 1.00 15.90 111 VAL B O 1
ATOM 5627 N N . GLU B 1 112 ? 26.424 95.575 75.509 1.00 16.59 112 GLU B N 1
ATOM 5628 C CA . GLU B 1 112 ? 24.965 95.569 75.511 1.00 18.23 112 GLU B CA 1
ATOM 5629 C C . GLU B 1 112 ? 24.508 94.204 75.018 1.00 18.64 112 GLU B C 1
ATOM 5630 O O . GLU B 1 112 ? 25.314 93.424 74.503 1.00 17.65 112 GLU B O 1
ATOM 5636 N N . GLY B 1 113 ? 23.218 93.925 75.175 1.00 16.76 113 GLY B N 1
ATOM 5637 C CA . GLY B 1 113 ? 22.684 92.656 74.722 1.00 21.60 113 GLY B CA 1
ATOM 5638 C C . GLY B 1 113 ? 23.006 91.451 75.585 1.00 24.11 113 GLY B C 1
ATOM 5639 O O . GLY B 1 113 ? 23.412 91.581 76.743 1.00 22.77 113 GLY B O 1
ATOM 5640 N N . LYS B 1 114 ? 22.875 90.273 74.986 1.00 23.24 114 LYS B N 1
ATOM 5641 C CA . LYS B 1 114 ? 23.108 89.018 75.682 1.00 20.02 114 LYS B CA 1
ATOM 5642 C C . LYS B 1 114 ? 23.570 87.949 74.701 1.00 17.45 114 LYS B C 1
ATOM 5643 O O . LYS B 1 114 ? 22.976 87.769 73.638 1.00 18.71 114 LYS B O 1
ATOM 5649 N N . ALA B 1 115 ? 24.648 87.261 75.049 1.00 13.72 115 ALA B N 1
ATOM 5650 C CA . ALA B 1 115 ? 25.176 86.210 74.194 1.00 14.95 115 ALA B CA 1
ATOM 5651 C C . ALA B 1 115 ? 24.248 85.005 74.256 1.00 18.57 115 ALA B C 1
ATOM 5652 O O . ALA B 1 115 ? 23.445 84.884 75.179 1.00 19.02 115 ALA B O 1
ATOM 5654 N N . LYS B 1 116 ? 24.338 84.144 73.246 1.00 18.99 116 LYS B N 1
ATOM 5655 C CA . LYS B 1 116 ? 23.528 82.934 73.164 1.00 21.55 116 LYS B CA 1
ATOM 5656 C C . LYS B 1 116 ? 24.145 81.824 74.019 1.00 18.07 116 LYS B C 1
ATOM 5657 O O . LYS B 1 116 ? 23.496 80.835 74.348 1.00 19.56 116 LYS B O 1
ATOM 5663 N N . LYS B 1 117 ? 25.394 82.014 74.403 1.00 17.52 117 LYS B N 1
ATOM 5664 C CA . LYS B 1 117 ? 26.101 81.024 75.198 1.00 15.52 117 LYS B CA 1
ATOM 5665 C C . LYS B 1 117 ? 27.211 81.753 75.920 1.00 15.72 117 LYS B C 1
ATOM 5666 O O . LYS B 1 117 ? 27.466 82.911 75.629 1.00 17.17 117 LYS B O 1
ATOM 5672 N N . PRO B 1 118 ? 27.877 81.097 76.884 1.00 17.65 118 PRO B N 1
ATOM 5673 C CA . PRO B 1 118 ? 28.972 81.759 77.608 1.00 17.26 118 PRO B CA 1
ATOM 5674 C C . PRO B 1 118 ? 30.062 82.218 76.632 1.00 17.12 118 PRO B C 1
ATOM 5675 O O . PRO B 1 118 ? 30.500 81.456 75.760 1.00 15.00 118 PRO B O 1
ATOM 5679 N N . VAL B 1 119 ? 30.476 83.479 76.757 1.00 19.69 119 VAL B N 1
ATOM 5680 C CA . VAL B 1 119 ? 31.509 84.041 75.877 1.00 16.71 119 VAL B CA 1
ATOM 5681 C C . VAL B 1 119 ? 32.387 84.973 76.665 1.00 16.70 119 VAL B C 1
ATOM 5682 O O . VAL B 1 119 ? 32.077 85.293 77.807 1.00 17.71 119 VAL B O 1
ATOM 5686 N N . TYR B 1 120 ? 33.531 85.324 76.090 1.00 16.85 120 TYR B N 1
ATOM 5687 C CA . TYR B 1 120 ? 34.404 86.330 76.688 1.00 14.04 120 TYR B CA 1
ATOM 5688 C C . TYR B 1 120 ? 34.793 87.291 75.568 1.00 19.38 120 TYR B C 1
ATOM 5689 O O . TYR B 1 120 ? 34.753 86.936 74.377 1.00 15.91 120 TYR B O 1
ATOM 5698 N N . ILE B 1 121 ? 35.039 88.539 75.944 1.00 18.63 121 ILE B N 1
ATOM 5699 C CA . ILE B 1 121 ? 35.435 89.561 74.988 1.00 15.98 121 ILE B CA 1
ATOM 5700 C C . ILE B 1 121 ? 36.957 89.640 74.980 1.00 13.16 121 ILE B C 1
ATOM 5701 O O . ILE B 1 121 ? 37.588 89.695 76.029 1.00 16.51 121 ILE B O 1
ATOM 5706 N N . TYR B 1 122 ? 37.535 89.550 73.789 1.00 14.14 122 TYR B N 1
ATOM 5707 C CA . TYR B 1 122 ? 38.979 89.634 73.600 1.00 16.50 122 TYR B CA 1
ATOM 5708 C C . TYR B 1 122 ? 39.323 90.956 72.917 1.00 15.82 122 TYR B C 1
ATOM 5709 O O . TYR B 1 122 ? 38.779 91.282 71.860 1.00 17.53 122 TYR B O 1
ATOM 5718 N N . ILE B 1 123 ? 40.229 91.708 73.520 1.00 17.97 123 ILE B N 1
ATOM 5719 C CA . ILE B 1 123 ? 40.641 92.987 72.966 1.00 18.79 123 ILE B CA 1
ATOM 5720 C C . ILE B 1 123 ? 42.156 93.097 72.911 1.00 22.22 123 ILE B C 1
ATOM 5721 O O . ILE B 1 123 ? 42.832 92.985 73.935 1.00 21.61 123 ILE B O 1
ATOM 5726 N N . GLU B 1 124 ? 42.688 93.245 71.701 1.00 20.46 124 GLU B N 1
ATOM 5727 C CA . GLU B 1 124 ? 44.117 93.455 71.516 1.00 20.68 124 GLU B CA 1
ATOM 5728 C C . GLU B 1 124 ? 44.173 94.596 70.511 1.00 22.92 124 GLU B C 1
ATOM 5729 O O . GLU B 1 124 ? 43.931 94.398 69.319 1.00 24.19 124 GLU B O 1
ATOM 5735 N N . ASP B 1 125 ? 44.381 95.803 71.027 1.00 24.45 125 ASP B N 1
ATOM 5736 C CA . ASP B 1 125 ? 44.404 97.012 70.210 1.00 23.70 125 ASP B CA 1
ATOM 5737 C C . ASP B 1 125 ? 43.134 97.122 69.397 1.00 20.57 125 ASP B C 1
ATOM 5738 O O . ASP B 1 125 ? 42.055 97.193 69.981 1.00 20.39 125 ASP B O 1
ATOM 5743 N N . ASP B 1 126 ? 43.248 97.107 68.065 1.00 17.42 126 ASP B N 1
ATOM 5744 C CA . ASP B 1 126 ? 42.080 97.225 67.194 1.00 17.15 126 ASP B CA 1
ATOM 5745 C C . ASP B 1 126 ? 41.357 95.910 66.895 1.00 22.45 126 ASP B C 1
ATOM 5746 O O . ASP B 1 126 ? 40.298 95.916 66.266 1.00 22.65 126 ASP B O 1
ATOM 5751 N N . ASN B 1 127 ? 41.980 94.797 67.280 1.00 23.07 127 ASN B N 1
ATOM 5752 C CA . ASN B 1 127 ? 41.423 93.456 67.094 1.00 20.09 127 ASN B CA 1
ATOM 5753 C C . ASN B 1 127 ? 40.525 93.132 68.300 1.00 19.10 127 ASN B C 1
ATOM 5754 O O . ASN B 1 127 ? 41.021 92.909 69.410 1.00 19.33 127 ASN B O 1
ATOM 5759 N N . VAL B 1 128 ? 39.211 93.139 68.079 1.00 18.52 128 VAL B N 1
ATOM 5760 C CA . VAL B 1 128 ? 38.245 92.844 69.131 1.00 17.08 128 VAL B CA 1
ATOM 5761 C C . VAL B 1 128 ? 37.330 91.695 68.675 1.00 20.47 128 VAL B C 1
ATOM 5762 O O . VAL B 1 128 ? 36.794 91.738 67.568 1.00 25.40 128 VAL B O 1
ATOM 5766 N N . SER B 1 129 ? 37.177 90.657 69.501 1.00 18.66 129 SER B N 1
ATOM 5767 C CA . SER B 1 129 ? 36.316 89.518 69.146 1.00 15.35 129 SER B CA 1
ATOM 5768 C C . SER B 1 129 ? 35.510 89.009 70.324 1.00 16.33 129 SER B C 1
ATOM 5769 O O . SER B 1 129 ? 35.900 89.174 71.477 1.00 18.90 129 SER B O 1
ATOM 5772 N N . ILE B 1 130 ? 34.385 88.378 70.014 1.00 16.44 130 ILE B N 1
ATOM 5773 C CA . ILE B 1 130 ? 33.539 87.768 71.024 1.00 15.54 130 ILE B CA 1
ATOM 5774 C C . ILE B 1 130 ? 33.848 86.275 70.850 1.00 18.18 130 ILE B C 1
ATOM 5775 O O . ILE B 1 130 ? 33.596 85.707 69.788 1.00 22.28 130 ILE B O 1
ATOM 5780 N N . LEU B 1 131 ? 34.467 85.669 71.863 1.00 14.56 131 LEU B N 1
ATOM 5781 C CA . LEU B 1 131 ? 34.874 84.262 71.798 1.00 12.97 131 LEU B CA 1
ATOM 5782 C C . LEU B 1 131 ? 34.100 83.352 72.741 1.00 18.42 131 LEU B C 1
ATOM 5783 O O . LEU B 1 131 ? 33.652 83.780 73.810 1.00 16.81 131 LEU B O 1
ATOM 5788 N N . SER B 1 132 ? 33.996 82.076 72.372 1.00 16.98 132 SER B N 1
ATOM 5789 C CA . SER B 1 132 ? 33.299 81.111 73.211 1.00 14.03 132 SER B CA 1
ATOM 5790 C C . SER B 1 132 ? 34.021 80.910 74.540 1.00 14.29 132 SER B C 1
ATOM 5791 O O . SER B 1 132 ? 35.255 80.815 74.584 1.00 13.06 132 SER B O 1
ATOM 5794 N N . ALA B 1 133 ? 33.250 80.917 75.628 1.00 16.80 133 ALA B N 1
ATOM 5795 C CA . ALA B 1 133 ? 33.774 80.680 76.985 1.00 15.03 133 ALA B CA 1
ATOM 5796 C C . ALA B 1 133 ? 33.041 79.460 77.575 1.00 17.95 133 ALA B C 1
ATOM 5797 O O . ALA B 1 133 ? 32.929 79.336 78.789 1.00 15.90 133 ALA B O 1
ATOM 5799 N N . GLU B 1 134 ? 32.564 78.553 76.712 1.00 17.55 134 GLU B N 1
ATOM 5800 C CA . GLU B 1 134 ? 31.833 77.360 77.154 1.00 16.33 134 GLU B CA 1
ATOM 5801 C C . GLU B 1 134 ? 32.634 76.540 78.139 1.00 18.48 134 GLU B C 1
ATOM 5802 O O . GLU B 1 134 ? 32.067 75.971 79.071 1.00 18.51 134 GLU B O 1
ATOM 5808 N N . GLY B 1 135 ? 33.944 76.472 77.922 1.00 15.29 135 GLY B N 1
ATOM 5809 C CA . GLY B 1 135 ? 34.791 75.717 78.823 1.00 11.37 135 GLY B CA 1
ATOM 5810 C C . GLY B 1 135 ? 35.043 76.390 80.163 1.00 14.02 135 GLY B C 1
ATOM 5811 O O . GLY B 1 135 ? 35.313 75.710 81.149 1.00 14.55 135 GLY B O 1
ATOM 5812 N N . LEU B 1 136 ? 34.930 77.714 80.215 1.00 13.77 136 LEU B N 1
ATOM 5813 C CA . LEU B 1 136 ? 35.187 78.463 81.442 1.00 10.90 136 LEU B CA 1
ATOM 5814 C C . LEU B 1 136 ? 34.018 78.599 82.382 1.00 10.78 136 LEU B C 1
ATOM 5815 O O . LEU B 1 136 ? 34.207 78.735 83.579 1.00 15.25 136 LEU B O 1
ATOM 5820 N N . TRP B 1 137 ? 32.816 78.640 81.830 1.00 14.89 137 TRP B N 1
ATOM 5821 C CA . TRP B 1 137 ? 31.615 78.837 82.627 1.00 16.15 137 TRP B CA 1
ATOM 5822 C C . TRP B 1 137 ? 31.489 77.854 83.787 1.00 17.40 137 TRP B C 1
ATOM 5823 O O . TRP B 1 137 ? 31.533 76.640 83.604 1.00 17.93 137 TRP B O 1
ATOM 5834 N N . GLY B 1 138 ? 31.410 78.402 84.994 1.00 14.19 138 GLY B N 1
ATOM 5835 C CA . GLY B 1 138 ? 31.293 77.569 86.172 1.00 11.92 138 GLY B CA 1
ATOM 5836 C C . GLY B 1 138 ? 32.559 77.592 86.996 1.00 12.50 138 GLY B C 1
ATOM 5837 O O . GLY B 1 138 ? 32.514 77.294 88.194 1.00 17.97 138 GLY B O 1
ATOM 5838 N N . LYS B 1 139 ? 33.682 77.966 86.380 1.00 13.49 139 LYS B N 1
ATOM 5839 C CA . LYS B 1 139 ? 34.957 78.042 87.101 1.00 13.18 139 LYS B CA 1
ATOM 5840 C C . LYS B 1 139 ? 35.089 79.314 87.954 1.00 12.39 139 LYS B C 1
ATOM 5841 O O . LYS B 1 139 ? 34.427 80.330 87.698 1.00 15.67 139 LYS B O 1
ATOM 5847 N N . THR B 1 140 ? 35.899 79.234 89.002 1.00 12.65 140 THR B N 1
ATOM 5848 C CA . THR B 1 140 ? 36.112 80.383 89.877 1.00 14.65 140 THR B CA 1
ATOM 5849 C C . THR B 1 140 ? 36.783 81.529 89.108 1.00 14.17 140 THR B C 1
ATOM 5850 O O . THR B 1 140 ? 37.302 81.346 87.995 1.00 14.18 140 THR B O 1
ATOM 5854 N N . THR B 1 141 ? 36.768 82.711 89.708 1.00 14.55 141 THR B N 1
ATOM 5855 C CA . THR B 1 141 ? 37.390 83.867 89.096 1.00 16.41 141 THR B CA 1
ATOM 5856 C C . THR B 1 141 ? 38.889 83.613 88.948 1.00 13.36 141 THR B C 1
ATOM 5857 O O . THR B 1 141 ? 39.467 83.861 87.887 1.00 18.10 141 THR B O 1
ATOM 5861 N N . PHE B 1 142 ? 39.499 83.068 89.997 1.00 15.11 142 PHE B N 1
ATOM 5862 C CA . PHE B 1 142 ? 40.938 82.773 90.009 1.00 15.38 142 PHE B CA 1
ATOM 5863 C C . PHE B 1 142 ? 41.321 81.833 88.862 1.00 19.01 142 PHE B C 1
ATOM 5864 O O . PHE B 1 142 ? 42.270 82.088 88.116 1.00 18.04 142 PHE B O 1
ATOM 5872 N N . GLU B 1 143 ? 40.578 80.733 88.747 1.00 18.18 143 GLU B N 1
ATOM 5873 C CA . GLU B 1 143 ? 40.828 79.719 87.729 1.00 18.15 143 GLU B CA 1
ATOM 5874 C C . GLU B 1 143 ? 40.577 80.232 86.314 1.00 13.45 143 GLU B C 1
ATOM 5875 O O . GLU B 1 143 ? 41.312 79.880 85.385 1.00 11.99 143 GLU B O 1
ATOM 5881 N N . THR B 1 144 ? 39.559 81.084 86.164 1.00 14.07 144 THR B N 1
ATOM 5882 C CA . THR B 1 144 ? 39.219 81.653 84.864 1.00 15.46 144 THR B CA 1
ATOM 5883 C C . THR B 1 144 ? 40.363 82.535 84.360 1.00 16.66 144 THR B C 1
ATOM 5884 O O . THR B 1 144 ? 40.821 82.356 83.239 1.00 15.96 144 THR B O 1
ATOM 5888 N N . GLU B 1 145 ? 40.864 83.432 85.212 1.00 17.49 145 GLU B N 1
ATOM 5889 C CA . GLU B 1 145 ? 41.974 84.302 84.832 1.00 16.49 145 GLU B CA 1
ATOM 5890 C C . GLU B 1 145 ? 43.253 83.488 84.591 1.00 15.28 145 GLU B C 1
ATOM 5891 O O . GLU B 1 145 ? 43.986 83.734 83.623 1.00 14.88 145 GLU B O 1
ATOM 5897 N N . ARG B 1 146 ? 43.502 82.498 85.442 1.00 13.87 146 ARG B N 1
ATOM 5898 C CA . ARG B 1 146 ? 44.692 81.666 85.296 1.00 16.23 146 ARG B CA 1
ATOM 5899 C C . ARG B 1 146 ? 44.717 80.966 83.932 1.00 17.73 146 ARG B C 1
ATOM 5900 O O . ARG B 1 146 ? 45.740 80.968 83.237 1.00 16.43 146 ARG B O 1
ATOM 5908 N N . GLU B 1 147 ? 43.580 80.379 83.561 1.00 16.99 147 GLU B N 1
ATOM 5909 C CA . GLU B 1 147 ? 43.443 79.659 82.298 1.00 14.92 147 GLU B CA 1
ATOM 5910 C C . GLU B 1 147 ? 43.536 80.552 81.072 1.00 15.03 147 GLU B C 1
ATOM 5911 O O . GLU B 1 147 ? 44.119 80.156 80.055 1.00 13.17 147 GLU B O 1
ATOM 5917 N N . LEU B 1 148 ? 42.943 81.737 81.156 1.00 16.25 148 LEU B N 1
ATOM 5918 C CA . LEU B 1 148 ? 42.998 82.675 80.043 1.00 18.87 148 LEU B CA 1
ATOM 5919 C C . LEU B 1 148 ? 44.436 83.148 79.820 1.00 16.96 148 LEU B C 1
ATOM 5920 O O . LEU B 1 148 ? 44.864 83.304 78.673 1.00 17.21 148 LEU B O 1
ATOM 5925 N N . LYS B 1 149 ? 45.195 83.305 80.906 1.00 15.36 149 LYS B N 1
ATOM 5926 C CA . LYS B 1 149 ? 46.587 83.728 80.798 1.00 18.01 149 LYS B CA 1
ATOM 5927 C C . LYS B 1 149 ? 47.461 82.571 80.310 1.00 21.14 149 LYS B C 1
ATOM 5928 O O . LYS B 1 149 ? 48.485 82.780 79.658 1.00 19.68 149 LYS B O 1
ATOM 5934 N N . GLU B 1 150 ? 47.057 81.343 80.615 1.00 19.52 150 GLU B N 1
ATOM 5935 C CA . GLU B 1 150 ? 47.806 80.178 80.146 1.00 21.63 150 GLU B CA 1
ATOM 5936 C C . GLU B 1 150 ? 47.685 80.060 78.622 1.00 14.77 150 GLU B C 1
ATOM 5937 O O . GLU B 1 150 ? 48.506 79.422 77.977 1.00 16.47 150 GLU B O 1
ATOM 5943 N N . ILE B 1 151 ? 46.658 80.687 78.055 1.00 16.42 151 ILE B N 1
ATOM 5944 C CA . ILE B 1 151 ? 46.470 80.683 76.610 1.00 17.65 151 ILE B CA 1
ATOM 5945 C C . ILE B 1 151 ? 47.110 81.913 75.952 1.00 20.37 151 ILE B C 1
ATOM 5946 O O . ILE B 1 151 ? 48.027 81.788 75.131 1.00 17.73 151 ILE B O 1
ATOM 5951 N N . HIS B 1 152 ? 46.645 83.094 76.356 1.00 16.17 152 HIS B N 1
ATOM 5952 C CA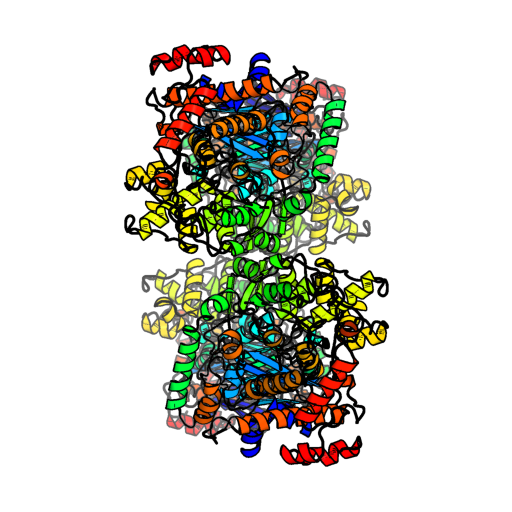 . HIS B 1 152 ? 47.073 84.361 75.757 1.00 14.84 152 HIS B CA 1
ATOM 5953 C C . HIS B 1 152 ? 48.333 85.010 76.268 1.00 13.45 152 HIS B C 1
ATOM 5954 O O . HIS B 1 152 ? 48.791 85.983 75.683 1.00 17.40 152 HIS B O 1
ATOM 5961 N N . GLY B 1 153 ? 48.858 84.513 77.381 1.00 16.99 153 GLY B N 1
ATOM 5962 C CA . GLY B 1 153 ? 50.074 85.083 77.940 1.00 20.35 153 GLY B CA 1
ATOM 5963 C C . GLY B 1 153 ? 49.797 85.910 79.178 1.00 20.98 153 GLY B C 1
ATOM 5964 O O . GLY B 1 153 ? 48.655 86.338 79.401 1.00 19.13 153 GLY B O 1
ATOM 5965 N N . LYS B 1 154 ? 50.850 86.150 79.963 1.00 22.02 154 LYS B N 1
ATOM 5966 C CA . LYS B 1 154 ? 50.765 86.916 81.214 1.00 24.16 154 LYS B CA 1
ATOM 5967 C C . LYS B 1 154 ? 50.455 88.396 81.012 1.00 28.14 154 LYS B C 1
ATOM 5968 O O . LYS B 1 154 ? 49.810 89.019 81.851 1.00 27.35 154 LYS B O 1
ATOM 5974 N N . ASN B 1 155 ? 50.896 88.940 79.883 1.00 23.63 155 ASN B N 1
ATOM 5975 C CA . ASN B 1 155 ? 50.719 90.351 79.568 1.00 27.29 155 ASN B CA 1
ATOM 5976 C C . ASN B 1 155 ? 49.359 90.838 79.111 1.00 27.87 155 ASN B C 1
ATOM 5977 O O . ASN B 1 155 ? 49.253 91.527 78.094 1.00 27.21 155 ASN B O 1
ATOM 5982 N N . VAL B 1 156 ? 48.322 90.486 79.861 1.00 24.53 156 VAL B N 1
ATOM 5983 C CA . VAL B 1 156 ? 46.956 90.908 79.550 1.00 19.88 156 VAL B CA 1
ATOM 5984 C C . VAL B 1 156 ? 46.235 91.272 80.851 1.00 19.19 156 VAL B C 1
ATOM 5985 O O . VAL B 1 156 ? 46.623 90.829 81.939 1.00 21.37 156 VAL B O 1
ATOM 5989 N N . GLY B 1 157 ? 45.230 92.133 80.730 1.00 18.52 157 GLY B N 1
ATOM 5990 C CA . GLY B 1 157 ? 44.405 92.514 81.866 1.00 18.87 157 GLY B CA 1
ATOM 5991 C C . GLY B 1 157 ? 43.131 91.679 81.726 1.00 20.75 157 GLY B C 1
ATOM 5992 O O . GLY B 1 157 ? 42.532 91.636 80.648 1.00 20.05 157 GLY B O 1
ATOM 5993 N N . VAL B 1 158 ? 42.714 91.014 82.800 1.00 18.93 158 VAL B N 1
ATOM 5994 C CA . VAL B 1 158 ? 41.531 90.143 82.763 1.00 14.43 158 VAL B CA 1
ATOM 5995 C C . VAL B 1 158 ? 40.490 90.495 83.822 1.00 13.09 158 VAL B C 1
ATOM 5996 O O . VAL B 1 158 ? 40.828 90.728 84.986 1.00 14.79 158 VAL B O 1
ATOM 6000 N N . LEU B 1 159 ? 39.231 90.578 83.401 1.00 12.69 159 LEU B N 1
ATOM 6001 C CA . LEU B 1 159 ? 38.121 90.851 84.315 1.00 12.71 159 LEU B CA 1
ATOM 6002 C C . LEU B 1 159 ? 37.235 89.614 84.234 1.00 14.48 159 LEU B C 1
ATOM 6003 O O . LEU B 1 159 ? 36.950 89.132 83.145 1.00 13.24 159 LEU B O 1
ATOM 6008 N N . THR B 1 160 ? 36.808 89.078 85.370 1.00 13.85 160 THR B N 1
ATOM 6009 C CA . THR B 1 160 ? 35.957 87.890 85.315 1.00 13.82 160 THR B CA 1
ATOM 6010 C C . THR B 1 160 ? 34.824 87.959 86.324 1.00 15.03 160 THR B C 1
ATOM 6011 O O . THR B 1 160 ? 34.727 88.898 87.115 1.00 16.37 160 THR B O 1
ATOM 6015 N N . ILE B 1 161 ? 33.919 86.991 86.220 1.00 18.17 161 ILE B N 1
ATOM 6016 C CA . ILE B 1 161 ? 32.840 86.812 87.189 1.00 13.69 161 ILE B CA 1
ATOM 6017 C C . ILE B 1 161 ? 33.019 85.353 87.621 1.00 16.69 161 ILE B C 1
ATOM 6018 O O . ILE B 1 161 ? 33.689 84.559 86.928 1.00 13.86 161 ILE B O 1
ATOM 6023 N N . GLY B 1 162 ? 32.511 85.023 88.804 1.00 14.55 162 GLY B N 1
ATOM 6024 C CA . GLY B 1 162 ? 32.585 83.650 89.278 1.00 14.52 162 GLY B CA 1
ATOM 6025 C C . GLY B 1 162 ? 31.162 83.110 89.318 1.00 16.09 162 GLY B C 1
ATOM 6026 O O . GLY B 1 162 ? 30.250 83.761 88.798 1.00 15.13 162 GLY B O 1
ATOM 6027 N N . PRO B 1 163 ? 30.928 81.925 89.902 1.00 15.10 163 PRO B N 1
ATOM 6028 C CA . PRO B 1 163 ? 29.566 81.376 89.971 1.00 15.27 163 PRO B CA 1
ATOM 6029 C C . PRO B 1 163 ? 28.485 82.322 90.567 1.00 14.06 163 PRO B C 1
ATOM 6030 O O . PRO B 1 163 ? 27.312 82.210 90.200 1.00 14.81 163 PRO B O 1
ATOM 6034 N N . ALA B 1 164 ? 28.848 83.242 91.473 1.00 14.69 164 ALA B N 1
ATOM 6035 C CA . ALA B 1 164 ? 27.844 84.166 92.042 1.00 12.26 164 ALA B CA 1
ATOM 6036 C C . ALA B 1 164 ? 27.314 85.078 90.926 1.00 12.12 164 ALA B C 1
ATOM 6037 O O . ALA B 1 164 ? 26.123 85.372 90.857 1.00 12.52 164 ALA B O 1
ATOM 6039 N N . GLY B 1 165 ? 28.211 85.535 90.058 1.00 12.74 165 GLY B N 1
ATOM 6040 C CA . GLY B 1 165 ? 27.795 86.358 88.942 1.00 13.13 165 GLY B CA 1
ATOM 6041 C C . GLY B 1 165 ? 26.976 85.538 87.955 1.00 11.42 165 GLY B C 1
ATOM 6042 O O . GLY B 1 165 ? 25.920 85.987 87.504 1.00 15.53 165 GLY B O 1
ATOM 6043 N N . GLU B 1 166 ? 27.441 84.326 87.648 1.00 14.67 166 GLU B N 1
ATOM 6044 C CA . GLU B 1 166 ? 26.753 83.430 86.715 1.00 16.04 166 GLU B CA 1
ATOM 6045 C C . GLU B 1 166 ? 25.350 83.108 87.203 1.00 17.95 166 GLU B C 1
ATOM 6046 O O . GLU B 1 166 ? 24.421 82.945 86.399 1.00 18.64 166 GLU B O 1
ATOM 6052 N N . ASN B 1 167 ? 25.194 83.050 88.524 1.00 15.41 167 ASN B N 1
ATOM 6053 C CA . ASN B 1 167 ? 23.909 82.733 89.139 1.00 14.54 167 ASN B CA 1
ATOM 6054 C C . ASN B 1 167 ? 23.062 83.944 89.504 1.00 14.43 167 ASN B C 1
ATOM 6055 O O . ASN B 1 167 ? 21.989 83.816 90.104 1.00 16.12 167 ASN B O 1
ATOM 6060 N N . LEU B 1 168 ? 23.520 85.115 89.083 1.00 15.17 168 LEU B N 1
ATOM 6061 C CA . LEU B 1 168 ? 22.806 86.369 89.319 1.00 14.27 168 LEU B CA 1
ATOM 6062 C C . LEU B 1 168 ? 22.558 86.757 90.777 1.00 14.45 168 LEU B C 1
ATOM 6063 O O . LEU B 1 168 ? 21.477 87.251 91.125 1.00 16.76 168 LEU B O 1
ATOM 6068 N N . VAL B 1 169 ? 23.548 86.499 91.631 1.00 14.19 169 VAL B N 1
ATOM 6069 C CA . VAL B 1 169 ? 23.482 86.923 93.030 1.00 14.15 169 VAL B CA 1
ATOM 6070 C C . VAL B 1 169 ? 23.466 88.461 92.894 1.00 13.18 169 VAL B C 1
ATOM 6071 O O . VAL B 1 169 ? 24.307 89.022 92.172 1.00 13.67 169 VAL B O 1
ATOM 6075 N N . LYS B 1 170 ? 22.487 89.119 93.532 1.00 14.19 170 LYS B N 1
ATOM 6076 C CA . LYS B 1 170 ? 22.307 90.574 93.393 1.00 14.81 170 LYS B CA 1
ATOM 6077 C C . LYS B 1 170 ? 23.505 91.463 93.706 1.00 15.83 170 LYS B C 1
ATOM 6078 O O . LYS B 1 170 ? 23.602 92.558 93.157 1.00 18.80 170 LYS B O 1
ATOM 6084 N N . TYR B 1 171 ? 24.413 90.992 94.564 1.00 13.48 171 TYR B N 1
ATOM 6085 C CA . TYR B 1 171 ? 25.631 91.736 94.890 1.00 10.85 171 TYR B CA 1
ATOM 6086 C C . TYR B 1 171 ? 26.886 91.061 94.331 1.00 13.69 171 TYR B C 1
ATOM 6087 O O . TYR B 1 171 ? 27.972 91.152 94.931 1.00 14.29 171 TYR B O 1
ATOM 6096 N N . ALA B 1 172 ? 26.735 90.360 93.207 1.00 12.87 172 ALA B N 1
ATOM 6097 C CA . ALA B 1 172 ? 27.871 89.718 92.558 1.00 13.25 172 ALA B CA 1
ATOM 6098 C C . ALA B 1 172 ? 28.700 90.851 91.976 1.00 12.59 172 ALA B C 1
ATOM 6099 O O . ALA B 1 172 ? 28.150 91.840 91.490 1.00 16.38 172 ALA B O 1
ATOM 6101 N N . VAL B 1 173 ? 30.019 90.709 92.027 1.00 12.67 173 VAL B N 1
ATOM 6102 C CA . VAL B 1 173 ? 30.929 91.722 91.516 1.00 14.25 173 VAL B CA 1
ATOM 6103 C C . VAL B 1 173 ? 31.845 91.180 90.411 1.00 15.99 173 VAL B C 1
ATOM 6104 O O . VAL B 1 173 ? 31.762 90.005 90.023 1.00 15.87 173 VAL B O 1
ATOM 6108 N N . VAL B 1 174 ? 32.674 92.069 89.873 1.00 15.06 174 VAL B N 1
ATOM 6109 C CA . VAL B 1 174 ? 33.673 91.721 88.858 1.00 14.92 174 VAL B CA 1
ATOM 6110 C C . VAL B 1 174 ? 35.004 91.598 89.620 1.00 15.02 174 VAL B C 1
ATOM 6111 O O . VAL B 1 174 ? 35.311 92.423 90.500 1.00 15.23 174 VAL B O 1
ATOM 6115 N N . ILE B 1 175 ? 35.770 90.550 89.319 1.00 13.20 175 ILE B N 1
ATOM 6116 C CA . ILE B 1 175 ? 37.046 90.289 89.994 1.00 13.97 175 ILE B CA 1
ATOM 6117 C C . ILE B 1 175 ? 38.223 90.323 89.020 1.00 18.19 175 ILE B C 1
ATOM 6118 O O . ILE B 1 175 ? 38.089 89.986 87.835 1.00 16.03 175 ILE B O 1
ATOM 6123 N N . SER B 1 176 ? 39.367 90.775 89.520 1.00 16.32 176 SER B N 1
ATOM 6124 C CA . SER B 1 176 ? 40.577 90.798 88.718 1.00 15.02 176 SER B CA 1
ATOM 6125 C C . SER B 1 176 ? 41.751 90.487 89.630 1.00 16.18 176 SER B C 1
ATOM 6126 O O . SER B 1 176 ? 41.724 90.841 90.812 1.00 17.19 176 SER B O 1
ATOM 6129 N N . GLN B 1 177 ? 42.720 89.732 89.104 1.00 17.47 177 GLN B N 1
ATOM 6130 C CA . GLN B 1 177 ? 43.956 89.412 89.814 1.00 19.03 177 GLN B CA 1
ATOM 6131 C C . GLN B 1 177 ? 43.784 88.879 91.224 1.00 19.52 177 GLN B C 1
ATOM 6132 O O . GLN B 1 177 ? 44.467 89.325 92.145 1.00 22.11 177 GLN B O 1
ATOM 6138 N N . GLU B 1 178 ? 42.843 87.945 91.387 1.00 22.00 178 GLU B N 1
ATOM 6139 C CA . GLU B 1 178 ? 42.558 87.313 92.680 1.00 27.92 178 GLU B CA 1
ATOM 6140 C C . GLU B 1 178 ? 42.541 88.293 93.860 1.00 29.62 178 GLU B C 1
ATOM 6141 O O . GLU B 1 178 ? 43.439 88.279 94.713 1.00 42.93 178 GLU B O 1
ATOM 6147 N N . GLY B 1 179 ? 41.544 89.158 93.918 1.00 25.60 179 GLY B N 1
ATOM 6148 C CA . GLY B 1 179 ? 41.514 90.072 95.035 1.00 20.88 179 GLY B CA 1
ATOM 6149 C C . GLY B 1 179 ? 40.972 91.434 94.710 1.00 19.52 179 GLY B C 1
ATOM 6150 O O . GLY B 1 179 ? 40.405 92.055 95.586 1.00 19.63 179 GLY B O 1
ATOM 6151 N N . ARG B 1 180 ? 41.169 91.929 93.491 1.00 16.71 180 ARG B N 1
ATOM 6152 C CA . ARG B 1 180 ? 40.657 93.255 93.152 1.00 16.79 180 ARG B CA 1
ATOM 6153 C C . ARG B 1 180 ? 39.192 93.080 92.763 1.00 16.93 180 ARG B C 1
ATOM 6154 O O . ARG B 1 180 ? 38.862 92.193 91.981 1.00 16.57 180 ARG B O 1
ATOM 6162 N N . ALA B 1 181 ? 38.313 93.897 93.339 1.00 14.63 181 ALA B N 1
ATOM 6163 C CA . ALA B 1 181 ? 36.888 93.767 93.070 1.00 13.24 181 ALA B CA 1
ATOM 6164 C C . ALA B 1 181 ? 36.196 95.072 92.726 1.00 15.12 181 ALA B C 1
ATOM 6165 O O . ALA B 1 181 ? 36.554 96.121 93.246 1.00 18.60 181 ALA B O 1
ATOM 6167 N N . ALA B 1 182 ? 35.145 94.991 91.912 1.00 16.17 182 ALA B N 1
ATOM 6168 C CA . ALA B 1 182 ? 34.372 96.173 91.555 1.00 15.95 182 ALA B CA 1
ATOM 6169 C C . ALA B 1 182 ? 32.887 95.905 91.345 1.00 16.94 182 ALA B C 1
ATOM 6170 O O . ALA B 1 182 ? 32.507 94.875 90.779 1.00 14.20 182 ALA B O 1
ATOM 6172 N N . GLY B 1 183 ? 32.054 96.854 91.784 1.00 14.68 183 GLY B N 1
ATOM 6173 C CA . GLY B 1 183 ? 30.628 96.756 91.540 1.00 11.67 183 GLY B CA 1
ATOM 6174 C C . GLY B 1 183 ? 29.682 96.133 92.532 1.00 10.90 183 GLY B C 1
ATOM 6175 O O . GLY B 1 183 ? 28.810 95.349 92.139 1.00 13.85 183 GLY B O 1
ATOM 6176 N N . ARG B 1 184 ? 29.773 96.557 93.787 1.00 12.95 184 ARG B N 1
ATOM 6177 C CA . ARG B 1 184 ? 28.892 96.059 94.851 1.00 12.65 184 ARG B CA 1
ATOM 6178 C C . ARG B 1 184 ? 27.407 96.022 94.468 1.00 18.29 184 ARG B C 1
ATOM 6179 O O . ARG B 1 184 ? 26.724 95.064 94.803 1.00 17.04 184 ARG B O 1
ATOM 6187 N N . PRO B 1 185 ? 26.886 97.051 93.741 1.00 18.47 185 PRO B N 1
ATOM 6188 C CA . PRO B 1 185 ? 25.464 97.012 93.390 1.00 17.32 185 PRO B CA 1
ATOM 6189 C C . PRO B 1 185 ? 25.075 95.976 92.342 1.00 14.58 185 PRO B C 1
ATOM 6190 O O . PRO B 1 185 ? 24.077 96.158 91.654 1.00 15.71 185 PRO B O 1
ATOM 6194 N N . GLY B 1 186 ? 25.877 94.922 92.189 1.00 15.17 186 GLY B N 1
ATOM 6195 C CA . GLY B 1 186 ? 25.537 93.865 91.251 1.00 14.54 186 GLY B CA 1
ATOM 6196 C C . GLY B 1 186 ? 26.056 93.924 89.830 1.00 17.72 186 GLY B C 1
ATOM 6197 O O . GLY B 1 186 ? 25.417 93.377 88.923 1.00 14.99 186 GLY B O 1
ATOM 6198 N N . MET B 1 187 ? 27.215 94.544 89.627 1.00 15.40 187 MET B N 1
ATOM 6199 C CA . MET B 1 187 ? 27.808 94.631 88.296 1.00 14.45 187 MET B CA 1
ATOM 6200 C C . MET B 1 187 ? 28.143 93.239 87.791 1.00 16.17 187 MET B C 1
ATOM 6201 O O . MET B 1 187 ? 28.096 92.989 86.593 1.00 17.08 187 MET B O 1
ATOM 6206 N N . GLY B 1 188 ? 28.510 92.351 88.715 1.00 16.97 188 GLY B N 1
ATOM 6207 C CA . GLY B 1 188 ? 28.833 90.977 88.361 1.00 16.03 188 GLY B CA 1
ATOM 6208 C C . GLY B 1 188 ? 27.602 90.216 87.890 1.00 15.80 188 GLY B C 1
ATOM 6209 O O . GLY B 1 188 ? 27.720 89.292 87.072 1.00 17.73 188 GLY B O 1
ATOM 6210 N N . ALA B 1 189 ? 26.434 90.570 88.430 1.00 14.81 189 ALA B N 1
ATOM 6211 C CA . ALA B 1 189 ? 25.172 89.936 88.046 1.00 13.31 189 ALA B CA 1
ATOM 6212 C C . ALA B 1 189 ? 24.749 90.461 86.686 1.00 16.54 189 ALA B C 1
ATOM 6213 O O . ALA B 1 189 ? 24.123 89.741 85.917 1.00 18.46 189 ALA B O 1
ATOM 6215 N N . VAL B 1 190 ? 25.052 91.723 86.393 1.00 16.64 190 VAL B N 1
ATOM 6216 C CA . VAL B 1 190 ? 24.708 92.255 85.075 1.00 17.09 190 VAL B CA 1
ATOM 6217 C C . VAL B 1 190 ? 25.607 91.561 84.061 1.00 14.15 190 VAL B C 1
ATOM 6218 O O . VAL B 1 190 ? 25.147 91.155 82.987 1.00 16.89 190 VAL B O 1
ATOM 6222 N N . MET B 1 191 ? 26.875 91.376 84.423 1.00 15.01 191 MET B N 1
ATOM 6223 C CA . MET B 1 191 ? 27.814 90.695 83.537 1.00 13.42 191 MET B CA 1
ATOM 6224 C C . MET B 1 191 ? 27.309 89.253 83.294 1.00 16.28 191 MET B C 1
ATOM 6225 O O . MET B 1 191 ? 27.234 88.800 82.150 1.00 14.50 191 MET B O 1
ATOM 6230 N N . GLY B 1 192 ? 26.889 88.573 84.365 1.00 15.55 192 GLY B N 1
ATOM 6231 C CA . GLY B 1 192 ? 26.365 87.220 84.243 1.00 14.81 192 GLY B CA 1
ATOM 6232 C C . GLY B 1 192 ? 25.089 87.125 83.409 1.00 13.69 192 GLY B C 1
ATOM 6233 O O . GLY B 1 192 ? 24.922 86.172 82.634 1.00 14.48 192 GLY B O 1
ATOM 6234 N N . SER B 1 193 ? 24.219 88.129 83.511 1.00 11.92 193 SER B N 1
ATOM 6235 C CA . SER B 1 193 ? 22.955 88.139 82.783 1.00 12.31 193 SER B CA 1
ATOM 6236 C C . SER B 1 193 ? 23.155 88.200 81.270 1.00 16.85 193 SER B C 1
ATOM 6237 O O . SER B 1 193 ? 22.240 87.887 80.505 1.00 14.72 193 SER B O 1
ATOM 6240 N N . LYS B 1 194 ? 24.351 88.606 80.849 1.00 13.40 194 LYS B N 1
ATOM 6241 C CA . LYS B 1 194 ? 24.671 88.692 79.434 1.00 13.09 194 LYS B CA 1
ATOM 6242 C C . LYS B 1 194 ? 25.442 87.462 78.973 1.00 15.70 194 LYS B C 1
ATOM 6243 O O . LYS B 1 194 ? 25.782 87.346 77.796 1.00 20.22 194 LYS B O 1
ATOM 6249 N N . LYS B 1 195 ? 25.670 86.521 79.886 1.00 14.85 195 LYS B N 1
ATOM 6250 C CA . LYS B 1 195 ? 26.475 85.325 79.614 1.00 13.01 195 LYS B CA 1
ATOM 6251 C C . LYS B 1 195 ? 27.903 85.717 79.249 1.00 12.10 195 LYS B C 1
ATOM 6252 O O . LYS B 1 195 ? 28.566 85.031 78.478 1.00 13.21 195 LYS B O 1
ATOM 6258 N N . LEU B 1 196 ? 28.360 86.833 79.833 1.00 13.94 196 LEU B N 1
ATOM 6259 C CA . LEU B 1 196 ? 29.724 87.359 79.643 1.00 11.65 196 LEU B CA 1
ATOM 6260 C C . LEU B 1 196 ? 30.564 86.875 80.819 1.00 11.79 196 LEU B C 1
ATOM 6261 O O . LEU B 1 196 ? 30.444 87.375 81.932 1.00 12.88 196 LEU B O 1
ATOM 6266 N N . LYS B 1 197 ? 31.447 85.923 80.549 1.00 14.19 197 LYS B N 1
ATOM 6267 C CA . LYS B 1 197 ? 32.288 85.323 81.573 1.00 15.70 197 LYS B CA 1
ATOM 6268 C C . LYS B 1 197 ? 33.539 86.103 81.915 1.00 16.06 197 LYS B C 1
ATOM 6269 O O . LYS B 1 197 ? 33.964 86.116 83.073 1.00 15.11 197 LYS B O 1
ATOM 6275 N N . ALA B 1 198 ? 34.124 86.756 80.916 1.00 14.61 198 ALA B N 1
ATOM 6276 C CA . ALA B 1 198 ? 35.354 87.502 81.136 1.00 13.77 198 ALA B CA 1
ATOM 6277 C C . ALA B 1 198 ? 35.652 88.488 80.027 1.00 16.46 198 ALA B C 1
ATOM 6278 O O . ALA B 1 198 ? 34.993 88.493 78.987 1.00 15.69 198 ALA B O 1
ATOM 6280 N N . VAL B 1 199 ? 36.630 89.342 80.294 1.00 14.49 199 VAL B N 1
ATOM 6281 C CA . VAL B 1 199 ? 37.106 90.326 79.335 1.00 14.83 199 VAL B CA 1
ATOM 6282 C C . VAL B 1 199 ? 38.632 90.279 79.436 1.00 13.99 199 VAL B C 1
ATOM 6283 O O . VAL B 1 199 ? 39.193 90.388 80.538 1.00 16.04 199 VAL B O 1
ATOM 6287 N N . VAL B 1 200 ? 39.280 90.010 78.299 1.00 14.62 200 VAL B N 1
ATOM 6288 C CA . VAL B 1 200 ? 40.739 89.924 78.195 1.00 14.61 200 VAL B CA 1
ATOM 6289 C C . VAL B 1 200 ? 41.197 91.088 77.313 1.00 15.05 200 VAL B C 1
ATOM 6290 O O . VAL B 1 200 ? 40.740 91.252 76.185 1.00 16.65 200 VAL B O 1
ATOM 6294 N N . ILE B 1 201 ? 42.084 91.914 77.853 1.00 17.59 201 ILE B N 1
ATOM 6295 C CA . ILE B 1 201 ? 42.525 93.112 77.149 1.00 19.60 201 ILE B CA 1
ATOM 6296 C C . ILE B 1 201 ? 44.024 93.287 77.079 1.00 18.86 201 ILE B C 1
ATOM 6297 O O . ILE B 1 201 ? 44.721 93.062 78.064 1.00 21.81 201 ILE B O 1
ATOM 6302 N N . ARG B 1 202 ? 44.515 93.689 75.910 1.00 16.92 202 ARG B N 1
ATOM 6303 C CA . ARG B 1 202 ? 45.929 93.986 75.737 1.00 19.05 202 ARG B CA 1
ATOM 6304 C C . ARG B 1 202 ? 46.013 95.237 74.867 1.00 23.29 202 ARG B C 1
ATOM 6305 O O . ARG B 1 202 ? 45.266 95.382 73.878 1.00 18.23 202 ARG B O 1
ATOM 6313 N N . GLY B 1 203 ? 46.880 96.159 75.282 1.00 21.21 203 GLY B N 1
ATOM 6314 C CA . GLY B 1 203 ? 47.072 97.402 74.558 1.00 22.62 203 GLY B CA 1
ATOM 6315 C C . GLY B 1 203 ? 48.541 97.749 74.383 1.00 21.87 203 GLY B C 1
ATOM 6316 O O . GLY B 1 203 ? 49.356 97.543 75.285 1.00 20.89 203 GLY B O 1
ATOM 6317 N N . THR B 1 204 ? 48.880 98.317 73.232 1.00 24.07 204 THR B N 1
ATOM 6318 C CA . THR B 1 204 ? 50.272 98.673 72.957 1.00 26.77 204 THR B CA 1
ATOM 6319 C C . THR B 1 204 ? 50.485 100.100 72.435 1.00 23.78 204 THR B C 1
ATOM 6320 O O . THR B 1 204 ? 51.620 100.530 72.280 1.00 25.42 204 THR B O 1
ATOM 6324 N N . LYS B 1 205 ? 49.401 100.811 72.153 1.00 25.01 205 LYS B N 1
ATOM 6325 C CA . LYS B 1 205 ? 49.476 102.168 71.607 1.00 31.68 205 LYS B CA 1
ATOM 6326 C C . LYS B 1 205 ? 50.024 103.246 72.553 1.00 35.08 205 LYS B C 1
ATOM 6327 O O . LYS B 1 205 ? 50.023 103.079 73.773 1.00 38.12 205 LYS B O 1
ATOM 6333 N N . GLU B 1 206 ? 50.564 104.319 71.979 1.00 37.75 206 GLU B N 1
ATOM 6334 C CA . GLU B 1 206 ? 51.058 105.429 72.786 1.00 38.97 206 GLU B CA 1
ATOM 6335 C C . GLU B 1 206 ? 49.878 106.375 72.896 1.00 37.90 206 GLU B C 1
ATOM 6336 O O . GLU B 1 206 ? 49.322 106.818 71.883 1.00 30.07 206 GLU B O 1
ATOM 6342 N N . ILE B 1 207 ? 49.491 106.681 74.125 1.00 34.38 207 ILE B N 1
ATOM 6343 C CA . ILE B 1 207 ? 48.384 107.590 74.346 1.00 33.92 207 ILE B CA 1
ATOM 6344 C C . ILE B 1 207 ? 48.960 109.005 74.232 1.00 32.24 207 ILE B C 1
ATOM 6345 O O . ILE B 1 207 ? 49.970 109.315 74.871 1.00 30.90 207 ILE B O 1
ATOM 6350 N N . PRO B 1 208 ? 48.387 109.837 73.339 1.00 34.50 208 PRO B N 1
ATOM 6351 C CA . PRO B 1 208 ? 48.830 111.226 73.119 1.00 35.68 208 PRO B CA 1
ATOM 6352 C C . PRO B 1 208 ? 48.703 112.082 74.383 1.00 34.15 208 PRO B C 1
ATOM 6353 O O . PRO B 1 208 ? 47.614 112.233 74.948 1.00 33.97 208 PRO B O 1
ATOM 6357 N N . VAL B 1 209 ? 49.846 112.592 74.839 1.00 32.51 209 VAL B N 1
ATOM 6358 C CA . VAL B 1 209 ? 49.941 113.408 76.051 1.00 34.12 209 VAL B CA 1
ATOM 6359 C C . VAL B 1 209 ? 50.319 114.835 75.673 1.00 34.64 209 VAL B C 1
ATOM 6360 O O . VAL B 1 209 ? 51.244 115.044 74.898 1.00 32.72 209 VAL B O 1
ATOM 6364 N N . ALA B 1 210 ? 49.592 115.810 76.206 1.00 35.99 210 ALA B N 1
ATOM 6365 C CA . ALA B 1 210 ? 49.872 117.209 75.911 1.00 39.26 210 ALA B CA 1
ATOM 6366 C C . ALA B 1 210 ? 51.260 117.682 76.365 1.00 38.39 210 ALA B C 1
ATOM 6367 O O . ALA B 1 210 ? 51.901 118.464 75.665 1.00 42.86 210 ALA B O 1
ATOM 6369 N N . ASP B 1 211 ? 51.750 117.183 77.497 1.00 37.27 211 ASP B N 1
ATOM 6370 C CA . ASP B 1 211 ? 53.062 117.597 77.999 1.00 35.76 211 ASP B CA 1
ATOM 6371 C C . ASP B 1 211 ? 53.763 116.413 78.654 1.00 39.50 211 ASP B C 1
ATOM 6372 O O . ASP B 1 211 ? 53.721 116.247 79.882 1.00 35.34 211 ASP B O 1
ATOM 6377 N N . LYS B 1 212 ? 54.442 115.623 77.822 1.00 42.10 212 LYS B N 1
ATOM 6378 C CA . LYS B 1 212 ? 55.147 114.426 78.269 1.00 39.70 212 LYS B CA 1
ATOM 6379 C C . LYS B 1 212 ? 56.108 114.643 79.424 1.00 39.72 212 LYS B C 1
ATOM 6380 O O . LYS B 1 212 ? 56.113 113.866 80.375 1.00 40.29 212 LYS B O 1
ATOM 6386 N N . GLU B 1 213 ? 56.903 115.707 79.356 1.00 43.13 213 GLU B N 1
ATOM 6387 C CA . GLU B 1 213 ? 57.861 115.995 80.414 1.00 42.71 213 GLU B CA 1
ATOM 6388 C C . GLU B 1 213 ? 57.250 116.425 81.748 1.00 36.52 213 GLU B C 1
ATOM 6389 O O . GLU B 1 213 ? 57.752 116.034 82.804 1.00 35.69 213 GLU B O 1
ATOM 6395 N N . GLU B 1 214 ? 56.177 117.218 81.713 1.00 34.63 214 GLU B N 1
ATOM 6396 C CA . GLU B 1 214 ? 55.511 117.635 82.953 1.00 38.49 214 GLU B CA 1
ATOM 6397 C C . GLU B 1 214 ? 54.899 116.394 83.592 1.00 32.59 214 GLU B C 1
ATOM 6398 O O . GLU B 1 214 ? 55.014 116.197 84.796 1.00 30.47 214 GLU B O 1
ATOM 6404 N N . LEU B 1 215 ? 54.246 115.570 82.772 1.00 34.00 215 LEU B N 1
ATOM 6405 C CA . LEU B 1 215 ? 53.623 114.332 83.242 1.00 32.92 215 LEU B CA 1
ATOM 6406 C C . LEU B 1 215 ? 54.638 113.462 83.981 1.00 32.20 215 LEU B C 1
ATOM 6407 O O . LEU B 1 215 ? 54.421 113.068 85.127 1.00 29.66 215 LEU B O 1
ATOM 6412 N N . LYS B 1 216 ? 55.758 113.194 83.322 1.00 33.42 216 LYS B N 1
ATOM 6413 C CA . LYS B 1 216 ? 56.802 112.360 83.885 1.00 34.50 216 LYS B CA 1
ATOM 6414 C C . LYS B 1 216 ? 57.383 112.968 85.154 1.00 33.41 216 LYS B C 1
ATOM 6415 O O . LYS B 1 216 ? 57.658 112.249 86.121 1.00 35.28 216 LYS B O 1
ATOM 6421 N N . LYS B 1 217 ? 57.518 114.294 85.160 1.00 32.55 217 LYS B N 1
ATOM 6422 C CA . LYS B 1 217 ? 58.064 115.027 86.308 1.00 32.88 217 LYS B CA 1
ATOM 6423 C C . LYS B 1 217 ? 57.120 115.020 87.524 1.00 29.79 217 LYS B C 1
ATOM 6424 O O . LYS B 1 217 ? 57.548 114.743 88.651 1.00 28.54 217 LYS B O 1
ATOM 6430 N N . LEU B 1 218 ? 55.860 115.390 87.295 1.00 24.08 218 LEU B N 1
ATOM 6431 C CA . LEU B 1 218 ? 54.838 115.419 88.348 1.00 28.80 218 LEU B CA 1
ATOM 6432 C C . LEU B 1 218 ? 54.666 114.037 88.974 1.00 27.07 218 LEU B C 1
ATOM 6433 O O . LEU B 1 218 ? 54.537 113.912 90.192 1.00 28.07 218 LEU B O 1
ATOM 6438 N N . SER B 1 219 ? 54.683 113.008 88.126 1.00 27.54 219 SER B N 1
ATOM 6439 C CA . SER B 1 219 ? 54.530 111.632 88.569 1.00 29.28 219 SER B CA 1
ATOM 6440 C C . SER B 1 219 ? 55.675 111.188 89.448 1.00 28.94 219 SER B C 1
ATOM 6441 O O . SER B 1 219 ? 55.444 110.576 90.501 1.00 28.27 219 SER B O 1
ATOM 6444 N N . GLN B 1 220 ? 56.901 111.533 89.058 1.00 28.98 220 GLN B N 1
ATOM 6445 C CA . GLN B 1 220 ? 58.063 111.174 89.865 1.00 29.33 220 GLN B CA 1
ATOM 6446 C C . GLN B 1 220 ? 58.026 111.877 91.232 1.00 31.90 220 GLN B C 1
ATOM 6447 O O . GLN B 1 220 ? 58.370 111.271 92.250 1.00 27.34 220 GLN B O 1
ATOM 6453 N N . GLU B 1 221 ? 57.589 113.142 91.246 1.00 30.55 221 GLU B N 1
ATOM 6454 C CA . GLU B 1 221 ? 57.478 113.925 92.480 1.00 29.49 221 GLU B CA 1
ATOM 6455 C C . GLU B 1 221 ? 56.510 113.251 93.450 1.00 29.49 221 GLU B C 1
ATOM 6456 O O . GLU B 1 221 ? 56.822 113.035 94.620 1.00 27.07 221 GLU B O 1
ATOM 6462 N N . ALA B 1 222 ? 55.312 112.963 92.947 1.00 30.22 222 ALA B N 1
ATOM 6463 C CA . ALA B 1 222 ? 54.257 112.323 93.722 1.00 26.82 222 ALA B CA 1
ATOM 6464 C C . ALA B 1 222 ? 54.711 110.984 94.292 1.00 25.65 222 ALA B C 1
ATOM 6465 O O . ALA B 1 222 ? 54.506 110.721 95.477 1.00 25.08 222 ALA B O 1
ATOM 6467 N N . TYR B 1 223 ? 55.348 110.150 93.466 1.00 28.11 223 TYR B N 1
ATOM 6468 C CA . TYR B 1 223 ? 55.849 108.850 93.929 1.00 28.89 223 TYR B CA 1
ATOM 6469 C C . TYR B 1 223 ? 56.818 109.031 95.085 1.00 31.21 223 TYR B C 1
ATOM 6470 O O . TYR B 1 223 ? 56.740 108.320 96.088 1.00 26.28 223 TYR B O 1
ATOM 6479 N N . ASN B 1 224 ? 57.745 109.974 94.927 1.00 32.94 224 ASN B N 1
ATOM 6480 C CA . ASN B 1 224 ? 58.733 110.253 95.965 1.00 31.51 224 ASN B CA 1
ATOM 6481 C C . ASN B 1 224 ? 58.108 110.743 97.249 1.00 27.55 224 ASN B C 1
ATOM 6482 O O . ASN B 1 224 ? 58.550 110.368 98.344 1.00 27.43 224 ASN B O 1
ATOM 6487 N N . GLU B 1 225 ? 57.116 111.620 97.109 1.00 27.50 225 GLU B N 1
ATOM 6488 C CA . GLU B 1 225 ? 56.410 112.172 98.257 1.00 28.46 225 GLU B CA 1
ATOM 6489 C C . GLU B 1 225 ? 55.732 111.039 99.045 1.00 28.56 225 GLU B C 1
ATOM 6490 O O . GLU B 1 225 ? 55.772 111.033 100.278 1.00 29.42 225 GLU B O 1
ATOM 6496 N N . ILE B 1 226 ? 55.150 110.071 98.323 1.00 25.59 226 ILE B N 1
ATOM 6497 C CA . ILE B 1 226 ? 54.505 108.908 98.941 1.00 24.50 226 ILE B CA 1
ATOM 6498 C C . ILE B 1 226 ? 55.567 108.112 99.714 1.00 23.81 226 ILE B C 1
ATOM 6499 O O . ILE B 1 226 ? 55.404 107.871 100.907 1.00 25.41 226 ILE B O 1
ATOM 6504 N N . LEU B 1 227 ? 56.658 107.739 99.040 1.00 23.95 227 LEU B N 1
ATOM 6505 C CA . LEU B 1 227 ? 57.757 106.986 99.658 1.00 29.72 227 LEU B CA 1
ATOM 6506 C C . LEU B 1 227 ? 58.319 107.647 100.910 1.00 33.83 227 LEU B C 1
ATOM 6507 O O . LEU B 1 227 ? 58.791 106.956 101.821 1.00 36.47 227 LEU B O 1
ATOM 6512 N N . ASN B 1 228 ? 58.290 108.981 100.941 1.00 29.13 228 ASN B N 1
ATOM 6513 C CA . ASN B 1 228 ? 58.842 109.732 102.060 1.00 26.32 228 ASN B CA 1
ATOM 6514 C C . ASN B 1 228 ? 57.834 110.186 103.120 1.00 32.59 228 ASN B C 1
ATOM 6515 O O . ASN B 1 228 ? 58.224 110.810 104.114 1.00 34.29 228 ASN B O 1
ATOM 6520 N N . SER B 1 229 ? 56.555 109.852 102.949 1.00 30.07 229 SER B N 1
ATOM 6521 C CA . SER B 1 229 ? 55.533 110.259 103.924 1.00 23.90 229 SER B CA 1
ATOM 6522 C C . SER B 1 229 ? 55.718 109.529 105.244 1.00 24.78 229 SER B C 1
ATOM 6523 O O . SER B 1 229 ? 56.185 108.390 105.270 1.00 25.85 229 SER B O 1
ATOM 6526 N N . PRO B 1 230 ? 55.414 110.198 106.374 1.00 26.11 230 PRO B N 1
ATOM 6527 C CA . PRO B 1 230 ? 55.591 109.493 107.651 1.00 25.81 230 PRO B CA 1
ATOM 6528 C C . PRO B 1 230 ? 54.691 108.260 107.822 1.00 24.57 230 PRO B C 1
ATOM 6529 O O . PRO B 1 230 ? 55.047 107.328 108.538 1.00 24.64 230 PRO B O 1
ATOM 6533 N N . GLY B 1 231 ? 53.562 108.232 107.118 1.00 24.13 231 GLY B N 1
ATOM 6534 C CA . GLY B 1 231 ? 52.644 107.107 107.230 1.00 23.51 231 GLY B CA 1
ATOM 6535 C C . GLY B 1 231 ? 52.976 105.882 106.393 1.00 25.50 231 GLY B C 1
ATOM 6536 O O . GLY B 1 231 ? 52.446 104.803 106.648 1.00 27.04 231 GLY B O 1
ATOM 6537 N N . TYR B 1 232 ? 53.879 106.044 105.425 1.00 26.73 232 TYR B N 1
ATOM 6538 C CA . TYR B 1 232 ? 54.281 104.970 104.524 1.00 26.24 232 TYR B CA 1
ATOM 6539 C C . TYR B 1 232 ? 54.715 103.641 105.175 1.00 26.49 232 TYR B C 1
ATOM 6540 O O . TYR B 1 232 ? 54.312 102.566 104.725 1.00 26.65 232 TYR B O 1
ATOM 6549 N N . PRO B 1 233 ? 55.563 103.689 106.215 1.00 27.03 233 PRO B N 1
ATOM 6550 C CA . PRO B 1 233 ? 55.990 102.437 106.852 1.00 24.43 233 PRO B CA 1
ATOM 6551 C C . PRO B 1 233 ? 54.843 101.604 107.438 1.00 23.14 233 PRO B C 1
ATOM 6552 O O . PRO B 1 233 ? 54.777 100.394 107.220 1.00 24.05 233 PRO B O 1
ATOM 6556 N N . PHE B 1 234 ? 53.946 102.258 108.173 1.00 22.52 234 PHE B N 1
ATOM 6557 C CA . PHE B 1 234 ? 52.811 101.578 108.790 1.00 22.48 234 PHE B CA 1
ATOM 6558 C C . PHE B 1 234 ? 51.802 101.179 107.715 1.00 20.35 234 PHE B C 1
ATOM 6559 O O . PHE B 1 234 ? 51.113 100.178 107.853 1.00 22.84 234 PHE B O 1
ATOM 6567 N N . TRP B 1 235 ? 51.719 101.962 106.647 1.00 20.94 235 TRP B N 1
ATOM 6568 C CA . TRP B 1 235 ? 50.809 101.641 105.553 1.00 22.51 235 TRP B CA 1
ATOM 6569 C C . TRP B 1 235 ? 51.284 100.364 104.890 1.00 26.23 235 TRP B C 1
ATOM 6570 O O . TRP B 1 235 ? 50.479 99.515 104.514 1.00 26.71 235 TRP B O 1
ATOM 6581 N N . LYS B 1 236 ? 52.598 100.234 104.753 1.00 21.18 236 LYS B N 1
ATOM 6582 C CA . LYS B 1 236 ? 53.180 99.053 104.128 1.00 26.81 236 LYS B CA 1
ATOM 6583 C C . LYS B 1 236 ? 52.902 97.806 104.981 1.00 19.98 236 LYS B C 1
ATOM 6584 O O . LYS B 1 236 ? 52.653 96.719 104.462 1.00 23.07 236 LYS B O 1
ATOM 6590 N N . ARG B 1 237 ? 52.901 97.988 106.292 1.00 18.24 237 ARG B N 1
ATOM 6591 C CA . ARG B 1 237 ? 52.650 96.908 107.225 1.00 19.93 237 ARG B CA 1
ATOM 6592 C C . ARG B 1 237 ? 51.185 96.465 107.332 1.00 21.04 237 ARG B C 1
ATOM 6593 O O . ARG B 1 237 ? 50.890 95.286 107.204 1.00 17.13 237 ARG B O 1
ATOM 6601 N N . GLN B 1 238 ? 50.269 97.406 107.543 1.00 19.98 238 GLN B N 1
ATOM 6602 C CA . GLN B 1 238 ? 48.867 97.049 107.744 1.00 19.44 238 GLN B CA 1
ATOM 6603 C C . GLN B 1 238 ? 47.838 97.432 106.713 1.00 15.99 238 GLN B C 1
ATOM 6604 O O . GLN B 1 238 ? 46.752 96.859 106.700 1.00 20.87 238 GLN B O 1
ATOM 6610 N N . GLY B 1 239 ? 48.159 98.391 105.853 1.00 15.48 239 GLY B N 1
ATOM 6611 C CA . GLY B 1 239 ? 47.196 98.816 104.853 1.00 13.15 239 GLY B CA 1
ATOM 6612 C C . GLY B 1 239 ? 45.889 99.222 105.528 1.00 17.97 239 GLY B C 1
ATOM 6613 O O . GLY B 1 239 ? 45.907 99.755 106.650 1.00 14.97 239 GLY B O 1
ATOM 6614 N N . THR B 1 240 ? 44.756 98.917 104.891 1.00 15.00 240 THR B N 1
ATOM 6615 C CA . THR B 1 240 ? 43.452 99.281 105.450 1.00 15.27 240 THR B CA 1
ATOM 6616 C C . THR B 1 240 ? 43.093 98.535 106.730 1.00 18.65 240 THR B C 1
ATOM 6617 O O . THR B 1 240 ? 42.202 98.971 107.465 1.00 14.62 240 THR B O 1
ATOM 6621 N N . MET B 1 241 ? 43.794 97.425 107.005 1.00 16.61 241 MET B N 1
ATOM 6622 C CA . MET B 1 241 ? 43.529 96.612 108.204 1.00 17.48 241 MET B CA 1
ATOM 6623 C C . MET B 1 241 ? 43.765 97.326 109.535 1.00 18.66 241 MET B C 1
ATOM 6624 O O . MET B 1 241 ? 43.306 96.862 110.585 1.00 16.60 241 MET B O 1
ATOM 6629 N N . ALA B 1 242 ? 44.461 98.462 109.486 1.00 19.03 242 ALA B N 1
ATOM 6630 C CA . ALA B 1 242 ? 44.701 99.287 110.679 1.00 16.75 242 ALA B CA 1
ATOM 6631 C C . ALA B 1 242 ? 43.354 99.849 111.200 1.00 12.90 242 ALA B C 1
ATOM 6632 O O . ALA B 1 242 ? 43.240 100.240 112.359 1.00 17.55 242 ALA B O 1
ATOM 6634 N N . ALA B 1 243 ? 42.328 99.849 110.355 1.00 14.36 243 ALA B N 1
ATOM 6635 C CA . ALA B 1 243 ? 41.019 100.362 110.758 1.00 15.37 243 ALA B CA 1
ATOM 6636 C C . ALA B 1 243 ? 40.234 99.472 111.718 1.00 14.82 243 ALA B C 1
ATOM 6637 O O . ALA B 1 243 ? 39.266 99.922 112.314 1.00 18.27 243 ALA B O 1
ATOM 6639 N N . VAL B 1 244 ? 40.640 98.219 111.884 1.00 13.66 244 VAL B N 1
ATOM 6640 C CA . VAL B 1 244 ? 39.904 97.334 112.769 1.00 14.60 244 VAL B CA 1
ATOM 6641 C C . VAL B 1 244 ? 40.045 97.864 114.190 1.00 15.66 244 VAL B C 1
ATOM 6642 O O . VAL B 1 244 ? 39.041 98.077 114.880 1.00 16.77 244 VAL B O 1
ATOM 6646 N N . GLU B 1 245 ? 41.284 98.099 114.618 1.00 14.94 245 GLU B N 1
ATOM 6647 C CA . GLU B 1 245 ? 41.507 98.606 115.969 1.00 17.93 245 GLU B CA 1
ATOM 6648 C C . GLU B 1 245 ? 40.979 100.006 116.161 1.00 17.87 245 GLU B C 1
ATOM 6649 O O . GLU B 1 245 ? 40.443 100.339 117.219 1.00 18.79 245 GLU B O 1
ATOM 6655 N N . TRP B 1 246 ? 41.141 100.826 115.133 1.00 16.00 246 TRP B N 1
ATOM 6656 C CA . TRP B 1 246 ? 40.697 102.200 115.193 1.00 15.36 246 TRP B CA 1
ATOM 6657 C C . TRP B 1 246 ? 39.180 102.266 115.342 1.00 14.95 246 TRP B C 1
ATOM 6658 O O . TRP B 1 246 ? 38.669 103.013 116.178 1.00 17.50 246 TRP B O 1
ATOM 6669 N N . CYS B 1 247 ? 38.462 101.449 114.578 1.00 14.84 247 CYS B N 1
ATOM 6670 C CA . CYS B 1 247 ? 37.007 101.437 114.668 1.00 15.51 247 CYS B CA 1
ATOM 6671 C C . CYS B 1 247 ? 36.530 100.872 115.990 1.00 17.96 247 CYS B C 1
ATOM 6672 O O . CYS B 1 247 ? 35.550 101.367 116.562 1.00 16.16 247 CYS B O 1
ATOM 6675 N N . ASN B 1 248 ? 37.235 99.856 116.488 1.00 14.59 248 ASN B N 1
ATOM 6676 C CA . ASN B 1 248 ? 36.852 99.236 117.748 1.00 16.41 248 ASN B CA 1
ATOM 6677 C C . ASN B 1 248 ? 37.014 100.234 118.902 1.00 18.09 248 ASN B C 1
ATOM 6678 O O . ASN B 1 248 ? 36.148 100.339 119.790 1.00 17.56 248 ASN B O 1
ATOM 6683 N N . THR B 1 249 ? 38.103 100.992 118.849 1.00 15.96 249 THR B N 1
ATOM 6684 C CA . THR B 1 249 ? 38.406 102.003 119.849 1.00 17.55 249 THR B CA 1
ATOM 6685 C C . THR B 1 249 ? 37.345 103.105 119.869 1.00 17.13 249 THR B C 1
ATOM 6686 O O . THR B 1 249 ? 37.004 103.635 120.933 1.00 16.52 249 THR B O 1
ATOM 6690 N N . ASN B 1 250 ? 36.776 103.385 118.701 1.00 14.31 250 ASN B N 1
ATOM 6691 C CA . ASN B 1 250 ? 35.785 104.429 118.550 1.00 11.91 250 ASN B CA 1
ATOM 6692 C C . ASN B 1 250 ? 34.337 103.978 118.440 1.00 14.10 250 ASN B C 1
ATOM 6693 O O . ASN B 1 250 ? 33.473 104.740 118.001 1.00 16.61 250 ASN B O 1
ATOM 6698 N N . TYR B 1 251 ? 34.075 102.726 118.799 1.00 16.41 251 TYR B N 1
ATOM 6699 C CA . TYR B 1 251 ? 32.713 102.199 118.796 1.00 16.93 251 TYR B CA 1
ATOM 6700 C C . TYR B 1 251 ? 32.025 102.291 117.435 1.00 16.84 251 TYR B C 1
ATOM 6701 O O . TYR B 1 251 ? 30.794 102.474 117.341 1.00 14.89 251 TYR B O 1
ATOM 6710 N N . ALA B 1 252 ? 32.825 102.084 116.388 1.00 15.78 252 ALA B N 1
ATOM 6711 C CA . ALA B 1 252 ? 32.340 102.147 115.004 1.00 18.12 252 ALA B CA 1
ATOM 6712 C C . ALA B 1 252 ? 32.500 100.824 114.242 1.00 17.14 252 ALA B C 1
ATOM 6713 O O . ALA B 1 252 ? 32.192 100.751 113.047 1.00 14.70 252 ALA B O 1
ATOM 6715 N N . LEU B 1 253 ? 32.996 99.796 114.928 1.00 15.61 253 LEU B N 1
ATOM 6716 C CA . LEU B 1 253 ? 33.199 98.483 114.317 1.00 15.02 253 LEU B CA 1
ATOM 6717 C C . LEU B 1 253 ? 31.885 97.699 114.278 1.00 14.98 253 LEU B C 1
ATOM 6718 O O . LEU B 1 253 ? 31.399 97.259 115.306 1.00 15.31 253 LEU B O 1
ATOM 6723 N N . PRO B 1 254 ? 31.314 97.476 113.075 1.00 16.46 254 PRO B N 1
ATOM 6724 C CA . PRO B 1 254 ? 30.046 96.729 112.998 1.00 16.08 254 PRO B CA 1
ATOM 6725 C C . PRO B 1 254 ? 30.181 95.369 113.675 1.00 17.37 254 PRO B C 1
ATOM 6726 O O . PRO B 1 254 ? 31.003 94.553 113.271 1.00 15.61 254 PRO B O 1
ATOM 6730 N N . THR B 1 255 ? 29.394 95.155 114.726 1.00 13.75 255 THR B N 1
ATOM 6731 C CA . THR B 1 255 ? 29.440 93.910 115.472 1.00 13.61 255 THR B CA 1
ATOM 6732 C C . THR B 1 255 ? 28.058 93.287 115.573 1.00 15.68 255 THR B C 1
ATOM 6733 O O . THR B 1 255 ? 27.126 93.914 116.081 1.00 16.31 255 THR B O 1
ATOM 6737 N N . ARG B 1 256 ? 27.950 92.037 115.113 1.00 15.33 256 ARG B N 1
ATOM 6738 C CA . ARG B 1 256 ? 26.696 91.272 115.121 1.00 13.67 256 ARG B CA 1
ATOM 6739 C C . ARG B 1 256 ? 25.539 92.031 114.475 1.00 14.22 256 ARG B C 1
ATOM 6740 O O . ARG B 1 256 ? 24.595 92.441 115.148 1.00 14.48 256 ARG B O 1
ATOM 6748 N N . ASN B 1 257 ? 25.604 92.141 113.150 1.00 11.31 257 ASN B N 1
ATOM 6749 C CA . ASN B 1 257 ? 24.624 92.848 112.341 1.00 15.22 257 ASN B CA 1
ATOM 6750 C C . ASN B 1 257 ? 24.457 94.271 112.846 1.00 15.42 257 ASN B C 1
ATOM 6751 O O . ASN B 1 257 ? 23.339 94.732 113.063 1.00 14.57 257 ASN B O 1
ATOM 6756 N N . PHE B 1 258 ? 25.583 94.941 113.077 1.00 15.33 258 PHE B N 1
ATOM 6757 C CA . PHE B 1 258 ? 25.585 96.326 113.555 1.00 15.97 258 PHE B CA 1
ATOM 6758 C C . PHE B 1 258 ? 24.929 96.554 114.919 1.00 12.44 258 PHE B C 1
ATOM 6759 O O . PHE B 1 258 ? 24.688 97.696 115.306 1.00 13.23 258 PHE B O 1
ATOM 6767 N N . SER B 1 259 ? 24.639 95.474 115.635 1.00 14.39 259 SER B N 1
ATOM 6768 C CA . SER B 1 259 ? 24.030 95.568 116.957 1.00 15.38 259 SER B CA 1
ATOM 6769 C C . SER B 1 259 ? 24.876 96.452 117.904 1.00 17.80 259 SER B C 1
ATOM 6770 O O . SER B 1 259 ? 24.347 97.280 118.646 1.00 19.41 259 SER B O 1
ATOM 6773 N N . ASP B 1 260 ? 26.194 96.293 117.854 1.00 19.19 260 ASP B N 1
ATOM 6774 C CA . ASP B 1 260 ? 27.093 97.096 118.685 1.00 15.45 260 ASP B CA 1
ATOM 6775 C C . ASP B 1 260 ? 28.256 97.611 117.838 1.00 12.48 260 ASP B C 1
ATOM 6776 O O . ASP B 1 260 ? 28.424 97.192 116.698 1.00 14.82 260 ASP B O 1
ATOM 6781 N N . GLY B 1 261 ? 29.006 98.565 118.379 1.00 13.10 261 GLY B N 1
ATOM 6782 C CA . GLY B 1 261 ? 30.137 99.130 117.670 1.00 13.79 261 GLY B CA 1
ATOM 6783 C C . GLY B 1 261 ? 31.447 98.659 118.254 1.00 10.53 261 GLY B C 1
ATOM 6784 O O . GLY B 1 261 ? 32.505 99.169 117.921 1.00 14.78 261 GLY B O 1
ATOM 6785 N N . TYR B 1 262 ? 31.374 97.670 119.123 1.00 11.50 262 TYR B N 1
ATOM 6786 C CA . TYR B 1 262 ? 32.559 97.126 119.764 1.00 14.33 262 TYR B CA 1
ATOM 6787 C C . TYR B 1 262 ? 32.492 95.596 119.699 1.00 13.13 262 TYR B C 1
ATOM 6788 O O . TYR B 1 262 ? 31.418 95.020 119.859 1.00 17.73 262 TYR B O 1
ATOM 6797 N N . PHE B 1 263 ? 33.634 94.955 119.448 1.00 14.52 263 PHE B N 1
ATOM 6798 C CA . PHE B 1 263 ? 33.748 93.495 119.376 1.00 14.53 263 PHE B CA 1
ATOM 6799 C C . PHE B 1 263 ? 34.819 93.032 120.380 1.00 13.42 263 PHE B C 1
ATOM 6800 O O . PHE B 1 263 ? 35.960 93.470 120.315 1.00 15.16 263 PHE B O 1
ATOM 6808 N N . GLU B 1 264 ? 34.437 92.137 121.287 1.00 17.61 264 GLU B N 1
ATOM 6809 C CA . GLU B 1 264 ? 35.329 91.606 122.327 1.00 19.78 264 GLU B CA 1
ATOM 6810 C C . GLU B 1 264 ? 36.539 90.896 121.754 1.00 20.61 264 GLU B C 1
ATOM 6811 O O . GLU B 1 264 ? 37.552 90.785 122.419 1.00 20.15 264 GLU B O 1
ATOM 6817 N N . PHE B 1 265 ? 36.409 90.357 120.548 1.00 20.03 265 PHE B N 1
ATOM 6818 C CA . PHE B 1 265 ? 37.509 89.621 119.940 1.00 19.89 265 PHE B CA 1
ATOM 6819 C C . PHE B 1 265 ? 38.178 90.311 118.750 1.00 17.26 265 PHE B C 1
ATOM 6820 O O . PHE B 1 265 ? 38.754 89.650 117.895 1.00 17.82 265 PHE B O 1
ATOM 6828 N N . ALA B 1 266 ? 38.110 91.638 118.708 1.00 15.51 266 ALA B N 1
ATOM 6829 C CA . ALA B 1 266 ? 38.698 92.396 117.610 1.00 13.37 266 ALA B CA 1
ATOM 6830 C C . ALA B 1 266 ? 40.207 92.198 117.436 1.00 14.82 266 ALA B C 1
ATOM 6831 O O . ALA B 1 266 ? 40.703 92.269 116.309 1.00 16.09 266 ALA B O 1
ATOM 6833 N N . ARG B 1 267 ? 40.937 91.918 118.516 1.00 12.59 267 ARG B N 1
ATOM 6834 C CA . ARG B 1 267 ? 42.382 91.776 118.372 1.00 14.28 267 ARG B CA 1
ATOM 6835 C C . ARG B 1 267 ? 42.810 90.587 117.522 1.00 18.07 267 ARG B C 1
ATOM 6836 O O . ARG B 1 267 ? 43.788 90.671 116.770 1.00 15.86 267 ARG B O 1
ATOM 6844 N N . SER B 1 268 ? 42.055 89.496 117.623 1.00 16.14 268 SER B N 1
ATOM 6845 C CA . SER B 1 268 ? 42.352 88.304 116.863 1.00 16.94 268 SER B CA 1
ATOM 6846 C C . SER B 1 268 ? 41.878 88.383 115.414 1.00 14.33 268 SER B C 1
ATOM 6847 O O . SER B 1 268 ? 41.971 87.397 114.688 1.00 14.83 268 SER B O 1
ATOM 6850 N N . ILE B 1 269 ? 41.346 89.545 115.013 1.00 15.16 269 ILE B N 1
ATOM 6851 C CA . ILE B 1 269 ? 40.966 89.799 113.621 1.00 15.75 269 ILE B CA 1
ATOM 6852 C C . ILE B 1 269 ? 41.532 91.142 113.154 1.00 14.48 269 ILE B C 1
ATOM 6853 O O . ILE B 1 269 ? 41.137 91.655 112.101 1.00 17.21 269 ILE B O 1
ATOM 6858 N N . ASP B 1 270 ? 42.492 91.688 113.904 1.00 12.29 270 ASP B N 1
ATOM 6859 C CA . ASP B 1 270 ? 43.059 92.991 113.568 1.00 12.18 270 ASP B CA 1
ATOM 6860 C C . A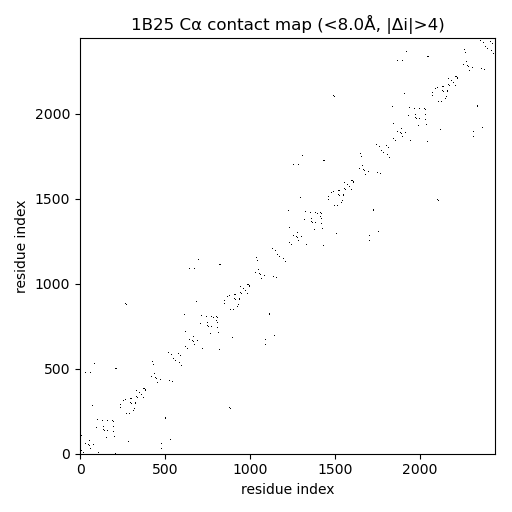SP B 1 270 ? 44.305 93.052 112.666 1.00 13.30 270 ASP B C 1
ATOM 6861 O O . ASP B 1 270 ? 44.772 92.034 112.154 1.00 16.05 270 ASP B O 1
ATOM 6866 N N . GLY B 1 271 ? 44.824 94.262 112.477 1.00 15.04 271 GLY B N 1
ATOM 6867 C CA . GLY B 1 271 ? 45.980 94.466 111.621 1.00 15.94 271 GLY B CA 1
ATOM 6868 C C . GLY B 1 271 ? 47.258 93.816 112.107 1.00 21.16 271 GLY B C 1
ATOM 6869 O O . GLY B 1 271 ? 48.113 93.442 111.304 1.00 18.66 271 GLY B O 1
ATOM 6870 N N . TYR B 1 272 ? 47.408 93.706 113.422 1.00 18.25 272 TYR B N 1
ATOM 6871 C CA . TYR B 1 272 ? 48.591 93.087 113.989 1.00 14.10 272 TYR B CA 1
ATOM 6872 C C . TYR B 1 272 ? 48.538 91.602 113.767 1.00 16.12 272 TYR B C 1
ATOM 6873 O O . TYR B 1 272 ? 49.553 90.971 113.479 1.00 17.82 272 TYR B O 1
ATOM 6882 N N . THR B 1 273 ? 47.352 91.036 113.912 1.00 17.27 273 THR B N 1
ATOM 6883 C CA . THR B 1 273 ? 47.181 89.620 113.678 1.00 16.28 273 THR B CA 1
ATOM 6884 C C . THR B 1 273 ? 47.449 89.331 112.204 1.00 15.76 273 THR B C 1
ATOM 6885 O O . THR B 1 273 ? 48.154 88.378 111.876 1.00 17.10 273 THR B O 1
ATOM 6889 N N . MET B 1 274 ? 46.972 90.210 111.331 1.00 14.21 274 MET B N 1
ATOM 6890 C CA . MET B 1 274 ? 47.172 90.055 109.902 1.00 15.71 274 MET B CA 1
ATOM 6891 C C . MET B 1 274 ? 48.661 90.087 109.568 1.00 17.15 274 MET B C 1
ATOM 6892 O O . MET B 1 274 ? 49.135 89.245 108.808 1.00 15.74 274 MET B O 1
ATOM 6897 N N . GLU B 1 275 ? 49.409 91.020 110.163 1.00 14.07 275 GLU B N 1
ATOM 6898 C CA . GLU B 1 275 ? 50.849 91.106 109.900 1.00 15.87 275 GLU B CA 1
ATOM 6899 C C . GLU B 1 275 ? 51.557 89.792 110.190 1.00 16.41 275 GLU B C 1
ATOM 6900 O O . GLU B 1 275 ? 52.478 89.411 109.469 1.00 23.82 275 GLU B O 1
ATOM 6906 N N . GLY B 1 276 ? 51.150 89.141 111.282 1.00 18.18 276 GLY B N 1
ATOM 6907 C CA . GLY B 1 276 ? 51.730 87.869 111.690 1.00 15.73 276 GLY B CA 1
ATOM 6908 C C . GLY B 1 276 ? 51.354 86.691 110.806 1.00 15.37 276 GLY B C 1
ATOM 6909 O O . GLY B 1 276 ? 51.887 85.611 110.983 1.00 16.85 276 GLY B O 1
ATOM 6910 N N . MET B 1 277 ? 50.381 86.859 109.913 1.00 15.13 277 MET B N 1
ATOM 6911 C CA . MET B 1 277 ? 50.008 85.782 109.000 1.00 14.96 277 MET B CA 1
ATOM 6912 C C . MET B 1 277 ? 50.146 86.147 107.517 1.00 15.45 277 MET B C 1
ATOM 6913 O O . MET B 1 277 ? 49.764 85.365 106.645 1.00 15.36 277 MET B O 1
ATOM 6918 N N . LYS B 1 278 ? 50.767 87.303 107.248 1.00 15.22 278 LYS B N 1
ATOM 6919 C CA . LYS B 1 278 ? 50.978 87.782 105.882 1.00 15.95 278 LYS B CA 1
ATOM 6920 C C . LYS B 1 278 ? 52.064 86.965 105.141 1.00 17.43 278 LYS B C 1
ATOM 6921 O O . LYS B 1 278 ? 53.126 86.709 105.708 1.00 17.36 278 LYS B O 1
ATOM 6927 N N . VAL B 1 279 ? 51.787 86.528 103.907 1.00 14.05 279 VAL B N 1
ATOM 6928 C CA . VAL B 1 279 ? 52.763 85.745 103.128 1.00 16.56 279 VAL B CA 1
ATOM 6929 C C . VAL B 1 279 ? 53.190 86.434 101.848 1.00 18.55 279 VAL B C 1
ATOM 6930 O O . VAL B 1 279 ? 54.261 86.147 101.299 1.00 18.78 279 VAL B O 1
ATOM 6934 N N . GLN B 1 280 ? 52.349 87.340 101.365 1.00 20.43 280 GLN B N 1
ATOM 6935 C CA . GLN B 1 280 ? 52.635 88.097 100.150 1.00 19.46 280 GLN B CA 1
ATOM 6936 C C . GLN B 1 280 ? 51.934 89.448 100.197 1.00 19.99 280 GLN B C 1
ATOM 6937 O O . GLN B 1 280 ? 51.027 89.669 100.998 1.00 18.57 280 GLN B O 1
ATOM 6943 N N . GLN B 1 281 ? 52.369 90.352 99.330 1.00 21.58 281 GLN B N 1
ATOM 6944 C CA . GLN B 1 281 ? 51.768 91.660 99.231 1.00 21.69 281 GLN B CA 1
ATOM 6945 C C . GLN B 1 281 ? 51.748 92.022 97.772 1.00 21.95 281 GLN B C 1
ATOM 6946 O O . GLN B 1 281 ? 52.750 91.863 97.084 1.00 21.84 281 GLN B O 1
ATOM 6952 N N . ARG B 1 282 ? 50.586 92.430 97.279 1.00 19.55 282 ARG B N 1
ATOM 6953 C CA . ARG B 1 282 ? 50.484 92.841 95.894 1.00 24.57 282 ARG B CA 1
ATOM 6954 C C . ARG B 1 282 ? 49.643 94.096 95.814 1.00 23.17 282 ARG B C 1
ATOM 6955 O O . ARG B 1 282 ? 49.133 94.556 96.833 1.00 23.54 282 ARG B O 1
ATOM 6963 N N . GLY B 1 283 ? 49.575 94.705 94.632 1.00 26.44 283 GLY B N 1
ATOM 6964 C CA . GLY B 1 283 ? 48.800 95.931 94.484 1.00 27.81 283 GLY B CA 1
ATOM 6965 C C . GLY B 1 283 ? 48.284 96.193 93.087 1.00 27.61 283 GLY B C 1
ATOM 6966 O O . GLY B 1 283 ? 48.439 95.347 92.198 1.00 28.13 283 GLY B O 1
ATOM 6967 N N . CYS B 1 284 ? 47.656 97.356 92.892 1.00 24.16 284 CYS B N 1
ATOM 6968 C CA . CYS B 1 284 ? 47.110 97.740 91.583 1.00 20.16 284 CYS B CA 1
ATOM 6969 C C . CYS B 1 284 ? 48.230 98.328 90.703 1.00 20.36 284 CYS B C 1
ATOM 6970 O O . CYS B 1 284 ? 49.306 98.676 91.200 1.00 18.92 284 CYS B O 1
ATOM 6973 N N . PRO B 1 285 ? 47.995 98.432 89.382 1.00 21.45 285 PRO B N 1
ATOM 6974 C CA . PRO B 1 285 ? 49.027 98.981 88.483 1.00 22.33 285 PRO B CA 1
ATOM 6975 C C . PRO B 1 285 ? 49.486 100.391 88.858 1.00 21.93 285 PRO B C 1
ATOM 6976 O O . PRO B 1 285 ? 48.690 101.218 89.321 1.00 17.75 285 PRO B O 1
ATOM 6980 N N . TYR B 1 286 ? 50.773 100.648 88.648 1.00 21.02 286 TYR B N 1
ATOM 6981 C CA . TYR B 1 286 ? 51.372 101.965 88.897 1.00 22.64 286 TYR B CA 1
ATOM 6982 C C . TYR B 1 286 ? 51.305 102.527 90.312 1.00 24.32 286 TYR B C 1
ATOM 6983 O O . TYR B 1 286 ? 51.349 103.741 90.504 1.00 23.03 286 TYR B O 1
ATOM 6992 N N . CYS B 1 287 ? 51.222 101.651 91.298 1.00 23.99 287 CYS B N 1
ATOM 6993 C CA . CYS B 1 287 ? 51.157 102.087 92.680 1.00 21.65 287 CYS B CA 1
ATOM 6994 C C . CYS B 1 287 ? 52.414 101.640 93.395 1.00 23.12 287 CYS B C 1
ATOM 6995 O O . CYS B 1 287 ? 52.797 100.471 93.315 1.00 22.21 287 CYS B O 1
ATOM 6998 N N . ASN B 1 288 ? 53.069 102.575 94.079 1.00 20.16 288 ASN B N 1
ATOM 6999 C CA . ASN B 1 288 ? 54.280 102.255 94.820 1.00 20.99 288 ASN B CA 1
ATOM 7000 C C . ASN B 1 288 ? 54.029 102.101 96.333 1.00 24.08 288 ASN B C 1
ATOM 7001 O O . ASN B 1 288 ? 54.968 102.043 97.138 1.00 23.46 288 ASN B O 1
ATOM 7006 N N . MET B 1 289 ? 52.751 102.042 96.712 1.00 18.89 289 MET B N 1
ATOM 7007 C CA . MET B 1 289 ? 52.362 101.820 98.107 1.00 20.58 289 MET B CA 1
ATOM 7008 C C . MET B 1 289 ? 51.305 100.684 98.151 1.00 24.01 289 MET B C 1
ATOM 7009 O O . MET B 1 289 ? 50.217 100.851 98.703 1.00 18.95 289 MET B O 1
ATOM 7014 N N . PRO B 1 290 ? 51.659 99.493 97.623 1.00 23.31 290 PRO B N 1
ATOM 7015 C CA . PRO B 1 290 ? 50.818 98.291 97.551 1.00 22.08 290 PRO B CA 1
ATOM 7016 C C . PRO B 1 290 ? 50.150 97.992 98.873 1.00 18.74 290 PRO B C 1
ATOM 7017 O O . PRO B 1 290 ? 50.815 97.953 99.905 1.00 20.49 290 PRO B O 1
ATOM 7021 N N . CYS B 1 291 ? 48.858 97.683 98.830 1.00 20.85 291 CYS B N 1
ATOM 7022 C CA . CYS B 1 291 ? 48.114 97.387 100.057 1.00 20.73 291 CYS B CA 1
ATOM 7023 C C . CYS B 1 291 ? 47.330 96.060 100.014 1.00 21.43 291 CYS B C 1
ATOM 7024 O O . CYS B 1 291 ? 46.577 95.750 100.930 1.00 21.91 291 CYS B O 1
ATOM 7027 N N . GLY B 1 292 ? 47.511 95.289 98.938 1.00 20.38 292 GLY B N 1
ATOM 7028 C CA . GLY B 1 292 ? 46.858 93.993 98.809 1.00 17.98 292 GLY B CA 1
ATOM 7029 C C . GLY B 1 292 ? 47.612 92.970 99.655 1.00 21.99 292 GLY B C 1
ATOM 7030 O O . GLY B 1 292 ? 48.500 92.253 99.175 1.00 23.11 292 GLY B O 1
ATOM 7031 N N . ASN B 1 293 ? 47.275 92.923 100.937 1.00 20.01 293 ASN B N 1
ATOM 7032 C CA . ASN B 1 293 ? 47.932 92.024 101.870 1.00 21.21 293 ASN B CA 1
ATOM 7033 C C . ASN B 1 293 ? 47.359 90.617 101.859 1.00 20.25 293 ASN B C 1
ATOM 7034 O O . ASN B 1 293 ? 46.189 90.412 102.167 1.00 21.56 293 ASN B O 1
ATOM 7039 N N . VAL B 1 294 ? 48.216 89.652 101.533 1.00 20.30 294 VAL B N 1
ATOM 7040 C CA . VAL B 1 294 ? 47.826 88.249 101.427 1.00 16.82 294 VAL B CA 1
ATOM 7041 C C . VAL B 1 294 ? 48.228 87.403 102.621 1.00 18.56 294 VAL B C 1
ATOM 7042 O O . VAL B 1 294 ? 49.382 87.416 103.032 1.00 19.02 294 VAL B O 1
ATOM 7046 N N . VAL B 1 295 ? 47.267 86.672 103.187 1.00 14.96 295 VAL B N 1
ATOM 7047 C CA . VAL B 1 295 ? 47.542 85.805 104.332 1.00 16.58 295 VAL B CA 1
ATOM 7048 C C . VAL B 1 295 ? 47.203 84.394 103.942 1.00 13.99 295 VAL B C 1
ATOM 7049 O O . VAL B 1 295 ? 46.802 84.143 102.812 1.00 17.22 295 VAL B O 1
ATOM 7053 N N . LEU B 1 296 ? 47.448 83.463 104.853 1.00 16.21 296 LEU B N 1
ATOM 7054 C CA . LEU B 1 296 ? 47.055 82.076 104.639 1.00 18.96 296 LEU B CA 1
ATOM 7055 C C . LEU B 1 296 ? 45.837 81.911 105.535 1.00 14.97 296 LEU B C 1
ATOM 7056 O O . LEU B 1 296 ? 45.863 82.336 106.688 1.00 13.91 296 LEU B O 1
ATOM 7061 N N . ASP B 1 297 ? 44.758 81.359 104.989 1.00 14.63 297 ASP B N 1
ATOM 7062 C CA . ASP B 1 297 ? 43.555 81.173 105.780 1.00 15.72 297 ASP B CA 1
ATOM 7063 C C . ASP B 1 297 ? 43.625 79.875 106.604 1.00 18.39 297 ASP B C 1
ATOM 7064 O O . ASP B 1 297 ? 44.661 79.191 106.616 1.00 16.57 297 ASP B O 1
ATOM 7069 N N . ALA B 1 298 ? 42.541 79.564 107.318 1.00 16.92 298 ALA B N 1
ATOM 7070 C CA . ALA B 1 298 ? 42.466 78.380 108.172 1.00 15.07 298 ALA B CA 1
ATOM 7071 C C . ALA B 1 298 ? 42.615 77.073 107.401 1.00 18.65 298 ALA B C 1
ATOM 7072 O O . ALA B 1 298 ? 42.809 76.018 108.001 1.00 19.09 298 ALA B O 1
ATOM 7074 N N . GLU B 1 299 ? 42.478 77.143 106.082 1.00 16.96 299 GLU B N 1
ATOM 7075 C CA . GLU B 1 299 ? 42.610 75.967 105.242 1.00 14.59 299 GLU B CA 1
ATOM 7076 C C . GLU B 1 299 ? 43.923 75.996 104.480 1.00 20.13 299 GLU B C 1
ATOM 7077 O O . GLU B 1 299 ? 44.118 75.184 103.581 1.00 21.93 299 GLU B O 1
ATOM 7083 N N . GLY B 1 300 ? 44.795 76.951 104.835 1.00 19.57 300 GLY B N 1
ATOM 7084 C CA . GLY B 1 300 ? 46.109 77.097 104.212 1.00 18.74 300 GLY B CA 1
ATOM 7085 C C . GLY B 1 300 ? 46.124 77.706 102.824 1.00 20.65 300 GLY B C 1
ATOM 7086 O O . GLY B 1 300 ? 47.102 77.571 102.092 1.00 20.13 300 GLY B O 1
ATOM 7087 N N . GLN B 1 301 ? 45.037 78.383 102.466 1.00 20.02 301 GLN B N 1
ATOM 7088 C CA . GLN B 1 301 ? 44.881 79.027 101.162 1.00 16.05 301 GLN B CA 1
ATOM 7089 C C . GLN B 1 301 ? 45.156 80.525 101.246 1.00 13.85 301 GLN B C 1
ATOM 7090 O O . GLN B 1 301 ? 44.870 81.165 102.259 1.00 15.57 301 GLN B O 1
ATOM 7096 N N . GLU B 1 302 ? 45.688 81.089 100.172 1.00 16.70 302 GLU B N 1
ATOM 7097 C CA . GLU B 1 302 ? 45.980 82.512 100.145 1.00 17.93 302 GLU B CA 1
ATOM 7098 C C . GLU B 1 302 ? 44.703 83.298 100.052 1.00 19.21 302 GLU B C 1
ATOM 7099 O O . GLU B 1 302 ? 43.800 82.941 99.309 1.00 21.73 302 GLU B O 1
ATOM 7105 N N . SER B 1 303 ? 44.647 84.390 100.796 1.00 17.86 303 SER B N 1
ATOM 7106 C CA . SER B 1 303 ? 43.470 85.226 100.857 1.00 20.74 303 SER B CA 1
ATOM 7107 C C . SER B 1 303 ? 43.974 86.662 100.972 1.00 14.76 303 SER B C 1
ATOM 7108 O O . SER B 1 303 ? 44.852 86.962 101.776 1.00 19.47 303 SER B O 1
ATOM 7111 N N . GLU B 1 304 ? 43.424 87.541 100.150 1.00 16.07 304 GLU B N 1
ATOM 7112 C CA . GLU B 1 304 ? 43.819 88.939 100.173 1.00 18.38 304 GLU B CA 1
ATOM 7113 C C . GLU B 1 304 ? 42.841 89.702 101.062 1.00 15.68 304 GLU B C 1
ATOM 7114 O O . GLU B 1 304 ? 41.649 89.766 100.774 1.00 17.15 304 GLU B O 1
ATOM 7120 N N . LEU B 1 305 ? 43.348 90.278 102.145 1.00 15.00 305 LEU B N 1
ATOM 7121 C CA . LEU B 1 305 ? 42.482 90.973 103.088 1.00 15.18 305 LEU B CA 1
ATOM 7122 C C . LEU B 1 305 ? 42.454 92.481 103.001 1.00 15.37 305 LEU B C 1
ATOM 7123 O O . LEU B 1 305 ? 43.491 93.125 102.808 1.00 17.75 305 LEU B O 1
ATOM 7128 N N . ASP B 1 306 ? 41.232 93.014 103.087 1.00 16.15 306 ASP B N 1
ATOM 7129 C CA . ASP B 1 306 ? 40.957 94.452 103.105 1.00 16.70 306 ASP B CA 1
ATOM 7130 C C . ASP B 1 306 ? 40.098 94.631 104.336 1.00 16.71 306 ASP B C 1
ATOM 7131 O O . ASP B 1 306 ? 39.400 93.704 104.744 1.00 16.55 306 ASP B O 1
ATOM 7136 N N . TYR B 1 307 ? 40.142 95.814 104.932 1.00 14.53 307 TYR B N 1
ATOM 7137 C CA . TYR B 1 307 ? 39.368 96.067 106.132 1.00 14.96 307 TYR B CA 1
ATOM 7138 C C . TYR B 1 307 ? 37.896 95.697 106.023 1.00 16.86 307 TYR B C 1
ATOM 7139 O O . TYR B 1 307 ? 37.390 94.956 106.871 1.00 19.46 307 TYR B O 1
ATOM 7148 N N . GLU B 1 308 ? 37.205 96.198 105.000 1.00 14.52 308 GLU B N 1
ATOM 7149 C CA . GLU B 1 308 ? 35.771 95.921 104.879 1.00 12.35 308 GLU B CA 1
ATOM 7150 C C . GLU B 1 308 ? 35.437 94.444 104.918 1.00 14.71 308 GLU B C 1
ATOM 7151 O O . GLU B 1 308 ? 34.485 94.045 105.583 1.00 14.44 308 GLU B O 1
ATOM 7157 N N . ASN B 1 309 ? 36.244 93.636 104.229 1.00 16.63 309 ASN B N 1
ATOM 7158 C CA . ASN B 1 309 ? 36.028 92.190 104.168 1.00 13.18 309 ASN B CA 1
ATOM 7159 C C . ASN B 1 309 ? 36.023 91.615 105.564 1.00 15.97 309 ASN B C 1
ATOM 7160 O O . ASN B 1 309 ? 35.150 90.816 105.915 1.00 15.53 309 ASN B O 1
ATOM 7165 N N . VAL B 1 310 ? 37.005 92.037 106.360 1.00 15.27 310 VAL B N 1
ATOM 7166 C CA . VAL B 1 310 ? 37.158 91.551 107.720 1.00 14.18 310 VAL B CA 1
ATOM 7167 C C . VAL B 1 310 ? 36.086 92.062 108.659 1.00 14.33 310 VAL B C 1
ATOM 7168 O O . VAL B 1 310 ? 35.590 91.302 109.502 1.00 16.04 310 VAL B O 1
ATOM 7172 N N . ALA B 1 311 ? 35.715 93.335 108.506 1.00 14.06 311 ALA B N 1
ATOM 7173 C CA . ALA B 1 311 ? 34.680 93.915 109.351 1.00 12.66 311 ALA B CA 1
ATOM 7174 C C . ALA B 1 311 ? 33.327 93.257 109.107 1.00 15.40 311 ALA B C 1
ATOM 7175 O O . ALA B 1 311 ? 32.660 92.828 110.059 1.00 18.01 311 ALA B O 1
ATOM 7177 N N . LEU B 1 312 ? 32.945 93.101 107.841 1.00 13.25 312 LEU B N 1
ATOM 7178 C CA . LEU B 1 312 ? 31.636 92.528 107.551 1.00 12.36 312 LEU B CA 1
ATOM 7179 C C . LEU B 1 312 ? 31.547 91.009 107.635 1.00 11.95 312 LEU B C 1
ATOM 7180 O O . LEU B 1 312 ? 30.477 90.477 107.897 1.00 13.99 312 LEU B O 1
ATOM 7185 N N . LEU B 1 313 ? 32.671 90.310 107.453 1.00 11.87 313 LEU B N 1
ATOM 7186 C CA . LEU B 1 313 ? 32.692 88.846 107.539 1.00 9.78 313 LEU B CA 1
ATOM 7187 C C . LEU B 1 313 ? 33.312 88.363 108.860 1.00 15.30 313 LEU B C 1
ATOM 7188 O O . LEU B 1 313 ? 33.390 87.156 109.115 1.00 15.28 313 LEU B O 1
ATOM 7193 N N . GLY B 1 314 ? 33.716 89.311 109.704 1.00 14.54 314 GLY B N 1
ATOM 7194 C CA . GLY B 1 314 ? 34.316 88.987 110.980 1.00 14.39 314 GLY B CA 1
ATOM 7195 C C . GLY B 1 314 ? 33.458 89.472 112.141 1.00 17.01 314 GLY B C 1
ATOM 7196 O O . GLY B 1 314 ? 32.525 88.767 112.525 1.00 13.81 314 GLY B O 1
ATOM 7197 N N . SER B 1 315 ? 33.741 90.670 112.675 1.00 13.00 315 SER B N 1
ATOM 7198 C CA . SER B 1 315 ? 32.984 91.225 113.813 1.00 12.69 315 SER B CA 1
ATOM 7199 C C . SER B 1 315 ? 31.469 91.301 113.582 1.00 13.86 315 SER B C 1
ATOM 7200 O O . SER B 1 315 ? 30.679 91.011 114.479 1.00 14.64 315 SER B O 1
ATOM 7203 N N . ASN B 1 316 ? 31.079 91.619 112.351 1.00 15.45 316 ASN B N 1
ATOM 7204 C CA . ASN B 1 316 ? 29.663 91.743 111.963 1.00 14.67 316 ASN B CA 1
ATOM 7205 C C . ASN B 1 316 ? 28.968 90.379 112.038 1.00 13.17 316 ASN B C 1
ATOM 7206 O O . ASN B 1 316 ? 27.748 90.297 112.219 1.00 15.25 316 ASN B O 1
ATOM 7211 N N . LEU B 1 317 ? 29.756 89.306 111.923 1.00 12.95 317 LEU B N 1
ATOM 7212 C CA . LEU B 1 317 ? 29.233 87.943 112.004 1.00 11.66 317 LEU B CA 1
ATOM 7213 C C . LEU B 1 317 ? 29.554 87.298 113.359 1.00 12.71 317 LEU B C 1
ATOM 7214 O O . LEU B 1 317 ? 29.178 86.147 113.606 1.00 13.50 317 LEU B O 1
ATOM 7219 N N . GLY B 1 318 ? 30.210 88.058 114.238 1.00 13.23 318 GLY B N 1
ATOM 7220 C CA . GLY B 1 318 ? 30.595 87.569 115.554 1.00 11.41 318 GLY B CA 1
ATOM 7221 C C . GLY B 1 318 ? 31.711 86.535 115.466 1.00 16.22 318 GLY B C 1
ATOM 7222 O O . GLY B 1 318 ? 31.898 85.750 116.394 1.00 15.54 318 GLY B O 1
ATOM 7223 N N . ILE B 1 319 ? 32.429 86.504 114.340 1.00 14.75 319 ILE B N 1
ATOM 7224 C CA . ILE B 1 319 ? 33.511 85.545 114.124 1.00 14.01 319 ILE B CA 1
ATOM 7225 C C . ILE B 1 319 ? 34.820 86.235 114.466 1.00 16.96 319 ILE B C 1
ATOM 7226 O O . ILE B 1 319 ? 35.213 87.208 113.817 1.00 13.96 319 ILE B O 1
ATOM 7231 N N . GLY B 1 320 ? 35.500 85.699 115.479 1.00 18.14 320 GLY B N 1
ATOM 7232 C CA . GLY B 1 320 ? 36.721 86.312 115.967 1.00 16.31 320 GLY B CA 1
ATOM 7233 C C . GLY B 1 320 ? 38.086 85.766 115.617 1.00 18.11 320 GLY B C 1
ATOM 7234 O O . GLY B 1 320 ? 39.050 86.165 116.254 1.00 17.29 320 GLY B O 1
ATOM 7235 N N . LYS B 1 321 ? 38.195 84.888 114.625 1.00 18.45 321 LYS B N 1
ATOM 7236 C CA . LYS B 1 321 ? 39.498 84.347 114.243 1.00 16.29 321 LYS B CA 1
ATOM 7237 C C . LYS B 1 321 ? 39.777 84.767 112.820 1.00 15.41 321 LYS B C 1
ATOM 7238 O O . LYS B 1 321 ? 39.020 84.413 111.921 1.00 15.73 321 LYS B O 1
ATOM 7244 N N . LEU B 1 322 ? 40.860 85.520 112.611 1.00 18.11 322 LEU B N 1
ATOM 7245 C CA . LEU B 1 322 ? 41.199 86.009 111.269 1.00 13.82 322 LEU B CA 1
ATOM 7246 C C . LEU B 1 322 ? 41.380 84.904 110.228 1.00 15.22 322 LEU B C 1
ATOM 7247 O O . LEU B 1 322 ? 41.012 85.088 109.074 1.00 13.40 322 LEU B O 1
ATOM 7252 N N . ASN B 1 323 ? 41.930 83.758 110.630 1.00 12.84 323 ASN B N 1
ATOM 7253 C CA . ASN B 1 323 ? 42.124 82.659 109.688 1.00 13.63 323 ASN B CA 1
ATOM 7254 C C . ASN B 1 323 ? 40.786 82.123 109.163 1.00 14.29 323 ASN B C 1
ATOM 7255 O O . ASN B 1 323 ? 40.678 81.749 107.988 1.00 15.40 323 ASN B O 1
ATOM 7260 N N . GLU B 1 324 ? 39.753 82.155 110.002 1.00 12.92 324 GLU B N 1
ATOM 7261 C CA . GLU B 1 324 ? 38.429 81.694 109.587 1.00 14.00 324 GLU B CA 1
ATOM 7262 C C . GLU B 1 324 ? 37.720 82.751 108.732 1.00 11.46 324 GLU B C 1
ATOM 7263 O O . GLU B 1 324 ? 37.120 82.435 107.709 1.00 13.53 324 GLU B O 1
ATOM 7269 N N . VAL B 1 325 ? 37.842 84.014 109.127 1.00 13.34 325 VAL B N 1
ATOM 7270 C CA . VAL B 1 325 ? 37.255 85.125 108.367 1.00 13.76 325 VAL B CA 1
ATOM 7271 C C . VAL B 1 325 ? 37.899 85.110 106.954 1.00 15.94 325 VAL B C 1
ATOM 7272 O O . VAL B 1 325 ? 37.232 85.368 105.941 1.00 14.28 325 VAL B O 1
ATOM 7276 N N . SER B 1 326 ? 39.185 84.749 106.908 1.00 13.12 326 SER B N 1
ATOM 7277 C CA . SER B 1 326 ? 39.951 84.667 105.671 1.00 12.65 326 SER B CA 1
ATOM 7278 C C . SER B 1 326 ? 39.420 83.609 104.696 1.00 13.84 326 SER B C 1
ATOM 7279 O O . SER B 1 326 ? 39.538 83.771 103.483 1.00 13.44 326 SER B O 1
ATOM 7282 N N . VAL B 1 327 ? 38.839 82.531 105.220 1.00 13.40 327 VAL B N 1
ATOM 7283 C CA . VAL B 1 327 ? 38.247 81.496 104.369 1.00 13.56 327 VAL B CA 1
ATOM 7284 C C . VAL B 1 327 ? 37.027 82.114 103.684 1.00 15.28 327 VAL B C 1
ATOM 7285 O O . VAL B 1 327 ? 36.840 81.946 102.484 1.00 13.88 327 VAL B O 1
ATOM 7289 N N . LEU B 1 328 ? 36.198 82.816 104.460 1.00 14.07 328 LEU B N 1
ATOM 7290 C CA . LEU B 1 328 ? 34.985 83.457 103.933 1.00 14.28 328 LEU B CA 1
ATOM 7291 C C . LEU B 1 328 ? 35.365 84.501 102.878 1.00 14.45 328 LEU B C 1
ATOM 7292 O O . LEU B 1 328 ? 34.733 84.601 101.807 1.00 12.04 328 LEU B O 1
ATOM 7297 N N . ASN B 1 329 ? 36.432 85.241 103.177 1.00 12.29 329 ASN B N 1
ATOM 7298 C CA . ASN B 1 329 ? 36.948 86.276 102.291 1.00 12.33 329 ASN B CA 1
ATOM 7299 C C . ASN B 1 329 ? 37.341 85.644 100.948 1.00 14.83 329 ASN B C 1
ATOM 7300 O O . ASN B 1 329 ? 36.946 86.138 99.883 1.00 14.49 329 ASN B O 1
ATOM 7305 N N . ARG B 1 330 ? 38.093 84.537 101.005 1.00 14.68 330 ARG B N 1
ATOM 7306 C CA . ARG B 1 330 ? 38.530 83.859 99.793 1.00 13.35 330 ARG B CA 1
ATOM 7307 C C . ARG B 1 330 ? 37.335 83.371 98.989 1.00 13.67 330 ARG B C 1
ATOM 7308 O O . ARG B 1 330 ? 37.319 83.479 97.771 1.00 12.40 330 ARG B O 1
ATOM 7316 N N . ILE B 1 331 ? 36.339 82.829 99.674 1.00 13.90 331 ILE B N 1
ATOM 7317 C CA . ILE B 1 331 ? 35.152 82.342 98.991 1.00 12.95 331 ILE B CA 1
ATOM 7318 C C . ILE B 1 331 ? 34.492 83.473 98.204 1.00 14.19 331 ILE B C 1
ATOM 7319 O O . ILE B 1 331 ? 34.141 83.297 97.032 1.00 14.96 331 ILE B O 1
ATOM 7324 N N . ALA B 1 332 ? 34.369 84.645 98.835 1.00 14.05 332 ALA B N 1
ATOM 7325 C CA . ALA B 1 332 ? 33.778 85.812 98.186 1.00 16.04 332 ALA B CA 1
ATOM 7326 C C . ALA B 1 332 ? 34.540 86.193 96.910 1.00 13.08 332 ALA B C 1
ATOM 7327 O O . ALA B 1 332 ? 33.926 86.483 95.887 1.00 14.23 332 ALA B O 1
ATOM 7329 N N . ASP B 1 333 ? 35.871 86.213 96.967 1.00 12.72 333 ASP B N 1
ATOM 7330 C CA . ASP B 1 333 ? 36.674 86.527 95.788 1.00 12.56 333 ASP B CA 1
ATOM 7331 C C . ASP B 1 333 ? 36.544 85.476 94.683 1.00 12.76 333 ASP B C 1
ATOM 7332 O O . ASP B 1 333 ? 36.379 85.822 93.511 1.00 12.37 333 ASP B O 1
ATOM 7337 N N . GLU B 1 334 ? 36.599 84.200 95.070 1.00 15.53 334 GLU B N 1
ATOM 7338 C CA . GLU B 1 334 ? 36.483 83.065 94.137 1.00 16.16 334 GLU B CA 1
ATOM 7339 C C . GLU B 1 334 ? 35.141 83.012 93.442 1.00 14.78 334 GLU B C 1
ATOM 7340 O O . GLU B 1 334 ? 35.051 82.686 92.247 1.00 13.81 334 GLU B O 1
ATOM 7346 N N . MET B 1 335 ? 34.095 83.270 94.214 1.00 12.10 335 MET B N 1
ATOM 7347 C CA . MET B 1 335 ? 32.751 83.241 93.672 1.00 15.70 335 MET B CA 1
ATOM 7348 C C . MET B 1 335 ? 32.378 84.536 92.959 1.00 13.85 335 MET B C 1
ATOM 7349 O O . MET B 1 335 ? 31.485 84.548 92.115 1.00 13.88 335 MET B O 1
ATOM 7354 N N . GLY B 1 336 ? 33.094 85.612 93.272 1.00 11.38 336 GLY B N 1
ATOM 7355 C CA . GLY B 1 336 ? 32.789 86.890 92.665 1.00 11.05 336 GLY B CA 1
ATOM 7356 C C . GLY B 1 336 ? 31.595 87.584 93.317 1.00 14.11 336 GLY B C 1
ATOM 7357 O O . GLY B 1 336 ? 30.651 87.962 92.638 1.00 15.71 336 GLY B O 1
ATOM 7358 N N . MET B 1 337 ? 31.576 87.657 94.640 1.00 14.30 337 MET B N 1
ATOM 7359 C CA . MET B 1 337 ? 30.501 88.370 95.314 1.00 14.48 337 MET B CA 1
ATOM 7360 C C . MET B 1 337 ? 31.070 89.357 96.328 1.00 13.13 337 MET B C 1
ATOM 7361 O O . MET B 1 337 ? 32.156 89.153 96.905 1.00 12.73 337 MET B O 1
ATOM 7366 N N . ASP B 1 338 ? 30.388 90.483 96.449 1.00 13.00 338 ASP B N 1
ATOM 7367 C CA . ASP B 1 338 ? 30.801 91.546 97.353 1.00 13.97 338 ASP B CA 1
ATOM 7368 C C . ASP B 1 338 ? 30.877 91.064 98.797 1.00 11.33 338 ASP B C 1
ATOM 7369 O O . ASP B 1 338 ? 29.879 90.622 99.361 1.00 11.98 338 ASP B O 1
ATOM 7374 N N . THR B 1 339 ? 32.057 91.193 99.401 1.00 11.84 339 THR B N 1
ATOM 7375 C CA . THR B 1 339 ? 32.255 90.779 100.783 1.00 13.58 339 THR B CA 1
ATOM 7376 C C . THR B 1 339 ? 31.342 91.530 101.757 1.00 13.64 339 THR B C 1
ATOM 7377 O O . THR B 1 339 ? 30.868 90.958 102.733 1.00 12.34 339 THR B O 1
ATOM 7381 N N . ILE B 1 340 ? 31.091 92.802 101.468 1.00 11.95 340 ILE B N 1
ATOM 7382 C CA . ILE B 1 340 ? 30.268 93.663 102.315 1.00 10.74 340 ILE B CA 1
ATOM 7383 C C . ILE B 1 340 ? 28.811 93.250 102.325 1.00 11.91 340 ILE B C 1
ATOM 7384 O O . ILE B 1 340 ? 28.270 92.905 103.378 1.00 14.55 340 ILE B O 1
ATOM 7389 N N . SER B 1 341 ? 28.183 93.242 101.160 1.00 11.62 341 SER B N 1
ATOM 7390 C CA . SER B 1 341 ? 26.780 92.855 101.079 1.00 14.25 341 SER B CA 1
ATOM 7391 C C . SER B 1 341 ? 26.599 91.400 101.466 1.00 12.42 341 SER B C 1
ATOM 7392 O O . SER B 1 341 ? 25.561 91.038 102.022 1.00 11.26 341 SER B O 1
ATOM 7395 N N . LEU B 1 342 ? 27.607 90.571 101.179 1.00 14.14 342 LEU B N 1
ATOM 7396 C CA . LEU B 1 342 ? 27.559 89.151 101.539 1.00 13.45 342 LEU B CA 1
ATOM 7397 C C . LEU B 1 342 ? 27.510 89.054 103.071 1.00 16.99 342 LEU B C 1
ATOM 7398 O O . LEU B 1 342 ? 26.643 88.379 103.651 1.00 14.53 342 LEU B O 1
ATOM 7403 N N . GLY B 1 343 ? 28.427 89.772 103.718 1.00 13.66 343 GLY B N 1
ATOM 7404 C CA . GLY B 1 343 ? 28.494 89.754 105.167 1.00 12.66 343 GLY B CA 1
ATOM 7405 C C . GLY B 1 343 ? 27.263 90.343 105.840 1.00 13.67 343 GLY B C 1
ATOM 7406 O O . GLY B 1 343 ? 26.803 89.800 106.840 1.00 13.96 343 GLY B O 1
ATOM 7407 N N . VAL B 1 344 ? 26.723 91.435 105.296 1.00 13.16 344 VAL B N 1
ATOM 7408 C CA . VAL B 1 344 ? 25.549 92.068 105.878 1.00 9.93 344 VAL B CA 1
ATOM 7409 C C . VAL B 1 344 ? 24.315 91.168 105.653 1.00 14.54 344 VAL B C 1
ATOM 7410 O O . VAL B 1 344 ? 23.437 91.086 106.511 1.00 14.93 344 VAL B O 1
ATOM 7414 N N . SER B 1 345 ? 24.269 90.458 104.526 1.00 15.37 345 SER B N 1
ATOM 7415 C CA . SER B 1 345 ? 23.155 89.546 104.260 1.00 14.41 345 SER B CA 1
ATOM 7416 C C . SER B 1 345 ? 23.249 88.362 105.217 1.00 15.50 345 SER B C 1
ATOM 7417 O O . SER B 1 345 ? 22.233 87.878 105.718 1.00 17.44 345 SER B O 1
ATOM 7420 N N . ILE B 1 346 ? 24.463 87.865 105.448 1.00 15.40 346 ILE B N 1
ATOM 7421 C CA . ILE B 1 346 ? 24.619 86.740 106.360 1.00 13.89 346 ILE B CA 1
ATOM 7422 C C . ILE B 1 346 ? 24.288 87.157 107.801 1.00 9.64 346 ILE B C 1
ATOM 7423 O O . ILE B 1 346 ? 23.575 86.446 108.509 1.00 14.29 346 ILE B O 1
ATOM 7428 N N . ALA B 1 347 ? 24.749 88.339 108.198 1.00 13.12 347 ALA B N 1
ATOM 7429 C CA . ALA B 1 347 ? 24.518 88.849 109.546 1.00 14.06 347 ALA B CA 1
ATOM 7430 C C . ALA B 1 347 ? 23.031 89.024 109.773 1.00 15.05 347 ALA B C 1
ATOM 7431 O O . ALA B 1 347 ? 22.536 88.789 110.877 1.00 14.59 347 ALA B O 1
ATOM 7433 N N . HIS B 1 348 ? 22.331 89.461 108.729 1.00 15.53 348 HIS B N 1
ATOM 7434 C CA . HIS B 1 348 ? 20.890 89.659 108.813 1.00 16.02 348 HIS B CA 1
ATOM 7435 C C . HIS B 1 348 ? 20.212 88.303 109.067 1.00 15.39 348 HIS B C 1
ATOM 7436 O O . HIS B 1 348 ? 19.312 88.205 109.903 1.00 14.94 348 HIS B O 1
ATOM 7443 N N . VAL B 1 349 ? 20.685 87.256 108.397 1.00 14.26 349 VAL B N 1
ATOM 7444 C CA . VAL B 1 349 ? 20.128 85.916 108.583 1.00 15.78 349 VAL B CA 1
ATOM 7445 C C . VAL B 1 349 ? 20.407 85.455 110.008 1.00 17.88 349 VAL B C 1
ATOM 7446 O O . VAL B 1 349 ? 19.526 84.913 110.689 1.00 16.40 349 VAL B O 1
ATOM 7450 N N . MET B 1 350 ? 21.629 85.696 110.469 1.00 14.26 350 MET B N 1
ATOM 7451 C CA . MET B 1 350 ? 22.023 85.305 111.818 1.00 13.78 350 MET B CA 1
ATOM 7452 C C . MET B 1 350 ? 21.156 85.943 112.897 1.00 14.59 350 MET B C 1
ATOM 7453 O O . MET B 1 350 ? 20.839 85.300 113.905 1.00 15.75 350 MET B O 1
ATOM 7458 N N . GLU B 1 351 ? 20.783 87.203 112.701 1.00 13.04 351 GLU B N 1
ATOM 7459 C CA . GLU B 1 351 ? 19.933 87.876 113.673 1.00 16.91 351 GLU B CA 1
ATOM 7460 C C . GLU B 1 351 ? 18.510 87.320 113.609 1.00 17.83 351 GLU B C 1
ATOM 7461 O O . GLU B 1 351 ? 17.859 87.125 114.642 1.00 18.64 351 GLU B O 1
ATOM 7467 N N . ALA B 1 352 ? 18.052 87.008 112.405 1.00 16.01 352 ALA B N 1
ATOM 7468 C CA . ALA B 1 352 ? 16.712 86.464 112.246 1.00 18.62 352 ALA B CA 1
ATOM 7469 C C . ALA B 1 352 ? 16.631 85.078 112.873 1.00 20.48 352 ALA B C 1
ATOM 7470 O O . ALA B 1 352 ? 15.578 84.696 113.379 1.00 20.69 352 ALA B O 1
ATOM 7472 N N . VAL B 1 353 ? 17.735 84.326 112.837 1.00 17.98 353 VAL B N 1
ATOM 7473 C CA . VAL B 1 353 ? 17.766 82.981 113.424 1.00 16.62 353 VAL B CA 1
ATOM 7474 C C . VAL B 1 353 ? 17.738 83.081 114.948 1.00 18.27 353 VAL B C 1
ATOM 7475 O O . VAL B 1 353 ? 16.947 82.412 115.611 1.00 20.51 353 VAL B O 1
ATOM 7479 N N . GLU B 1 354 ? 18.567 83.949 115.501 1.00 19.13 354 GLU B N 1
ATOM 7480 C CA . GLU B 1 354 ? 18.623 84.117 116.944 1.00 22.34 354 GLU B CA 1
ATOM 7481 C C . GLU B 1 354 ? 17.316 84.629 117.522 1.00 23.83 354 GLU B C 1
ATOM 7482 O O . GLU B 1 354 ? 16.965 84.290 118.647 1.00 25.21 354 GLU B O 1
ATOM 7488 N N . ARG B 1 355 ? 16.573 85.400 116.735 1.00 22.08 355 ARG B N 1
ATOM 7489 C CA . ARG B 1 355 ? 15.287 85.926 117.172 1.00 24.51 355 ARG B CA 1
ATOM 7490 C C . ARG B 1 355 ? 14.131 84.947 116.946 1.00 23.25 355 ARG B C 1
ATOM 7491 O O . ARG B 1 355 ? 12.979 85.268 117.224 1.00 29.66 355 ARG B O 1
ATOM 7499 N N . GLY B 1 356 ? 14.438 83.788 116.378 1.00 22.44 356 GLY B N 1
ATOM 7500 C CA . GLY B 1 356 ? 13.422 82.798 116.095 1.00 19.42 356 GLY B CA 1
ATOM 7501 C C . GLY B 1 356 ? 12.612 83.117 114.851 1.00 26.30 356 GLY B C 1
ATOM 7502 O O . GLY B 1 356 ? 11.667 82.398 114.538 1.00 27.59 356 GLY B O 1
ATOM 7503 N N . ILE B 1 357 ? 12.965 84.181 114.129 1.00 24.52 357 ILE B N 1
ATOM 7504 C CA . ILE B 1 357 ? 12.220 84.548 112.922 1.00 26.40 357 ILE B CA 1
ATOM 7505 C C . ILE B 1 357 ? 12.431 83.510 111.808 1.00 27.73 357 ILE B C 1
ATOM 7506 O O . ILE B 1 357 ? 11.484 83.121 111.110 1.00 24.35 357 ILE B O 1
ATOM 7511 N N . LEU B 1 358 ? 13.678 83.062 111.660 1.00 25.43 358 LEU B N 1
ATOM 7512 C CA . LEU B 1 358 ? 14.033 82.019 110.705 1.00 23.58 358 LEU B CA 1
ATOM 7513 C C . LEU B 1 358 ? 14.218 80.786 111.600 1.00 29.24 358 LEU B C 1
ATOM 7514 O O . 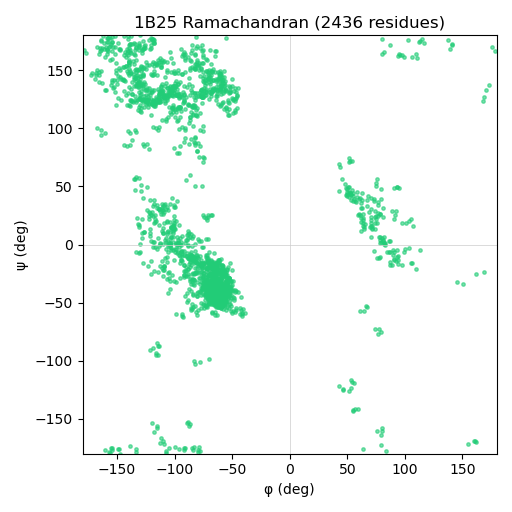LEU B 1 358 ? 14.892 80.858 112.634 1.00 25.47 358 LEU B O 1
ATOM 7519 N N . LYS B 1 359 ? 13.606 79.669 111.223 1.00 28.11 359 LYS B N 1
ATOM 7520 C CA . LYS B 1 359 ? 13.702 78.451 112.012 1.00 32.83 359 LYS B CA 1
ATOM 7521 C C . LYS B 1 359 ? 15.062 77.788 111.841 1.00 35.77 359 LYS B C 1
ATOM 7522 O O . LYS B 1 359 ? 15.541 77.112 112.752 1.00 37.37 359 LYS B O 1
ATOM 7528 N N . GLU B 1 360 ? 15.664 77.957 110.662 1.00 34.72 360 GLU B N 1
ATOM 7529 C CA . GLU B 1 360 ? 16.975 77.378 110.376 1.00 36.32 360 GLU B CA 1
ATOM 7530 C C . GLU B 1 360 ? 17.974 78.362 109.772 1.00 28.22 360 GLU B C 1
ATOM 7531 O O . GLU B 1 360 ? 17.600 79.326 109.111 1.00 30.12 360 GLU B O 1
ATOM 7537 N N . GLY B 1 361 ? 19.250 78.123 110.033 1.00 27.11 361 GLY B N 1
ATOM 7538 C CA . GLY B 1 361 ? 20.287 78.998 109.522 1.00 22.08 361 GLY B CA 1
ATOM 7539 C C . GLY B 1 361 ? 21.381 79.204 110.549 1.00 19.47 361 GLY B C 1
ATOM 7540 O O . GLY B 1 361 ? 21.256 78.773 111.698 1.00 21.76 361 GLY B O 1
ATOM 7541 N N . PRO B 1 362 ? 22.485 79.858 110.169 1.00 20.70 362 PRO B N 1
ATOM 7542 C CA . PRO B 1 362 ? 23.566 80.076 111.137 1.00 18.33 362 PRO B CA 1
ATOM 7543 C C . PRO B 1 362 ? 23.263 81.176 112.165 1.00 18.51 362 PRO B C 1
ATOM 7544 O O . PRO B 1 362 ? 22.345 81.973 111.996 1.00 16.43 362 PRO B O 1
ATOM 7548 N N . THR B 1 363 ? 24.031 81.182 113.245 1.00 18.78 363 THR B N 1
ATOM 7549 C CA . THR B 1 363 ? 23.891 82.175 114.301 1.00 21.47 363 THR B CA 1
ATOM 7550 C C . THR B 1 363 ? 25.232 82.871 114.401 1.00 14.49 363 THR B C 1
ATOM 7551 O O . THR B 1 363 ? 26.199 82.431 113.794 1.00 17.57 363 THR B O 1
ATOM 7555 N N . PHE B 1 364 ? 25.289 83.975 115.132 1.00 14.34 364 PHE B N 1
ATOM 7556 C CA . PHE B 1 364 ? 26.550 84.708 115.276 1.00 17.17 364 PHE B CA 1
ATOM 7557 C C . PHE B 1 364 ? 27.615 83.827 115.898 1.00 19.82 364 PHE B C 1
ATOM 7558 O O . PHE B 1 364 ? 27.338 83.053 116.826 1.00 17.25 364 PHE B O 1
ATOM 7566 N N . GLY B 1 365 ? 28.821 83.910 115.343 1.00 17.85 365 GLY B N 1
ATOM 7567 C CA . GLY B 1 365 ? 29.935 83.128 115.842 1.00 20.01 365 GLY B CA 1
ATOM 7568 C C . GLY B 1 365 ? 30.079 81.777 115.174 1.00 18.86 365 GLY B C 1
ATOM 7569 O O . GLY B 1 365 ? 31.110 81.142 115.316 1.00 18.91 365 GLY B O 1
ATOM 7570 N N . ASP B 1 366 ? 29.065 81.358 114.429 1.00 17.45 366 ASP B N 1
ATOM 7571 C CA . ASP B 1 366 ? 29.050 80.061 113.735 1.00 17.01 366 ASP B CA 1
ATOM 7572 C C . ASP B 1 366 ? 29.778 80.117 112.379 1.00 16.96 366 ASP B C 1
ATOM 7573 O O . ASP B 1 366 ? 29.154 80.362 111.337 1.00 14.85 366 ASP B O 1
ATOM 7578 N N . PHE B 1 367 ? 31.089 79.879 112.397 1.00 14.92 367 PHE B N 1
ATOM 7579 C CA . PHE B 1 367 ? 31.905 79.910 111.178 1.00 14.14 367 PHE B CA 1
ATOM 7580 C C . PHE B 1 367 ? 31.497 78.871 110.148 1.00 17.89 367 PHE B C 1
ATOM 7581 O O . PHE B 1 367 ? 31.369 79.189 108.957 1.00 15.10 367 PHE B O 1
ATOM 7589 N N . LYS B 1 368 ? 31.311 77.628 110.596 1.00 16.25 368 LYS B N 1
ATOM 7590 C CA . LYS B 1 368 ? 30.920 76.556 109.685 1.00 19.57 368 LYS B CA 1
ATOM 7591 C C . LYS B 1 368 ? 29.586 76.848 108.997 1.00 17.34 368 LYS B C 1
ATOM 7592 O O . LYS B 1 368 ? 29.445 76.645 107.787 1.00 16.73 368 LYS B O 1
ATOM 7598 N N . GLY B 1 369 ? 28.633 77.376 109.763 1.00 15.34 369 GLY B N 1
ATOM 7599 C CA . GLY B 1 369 ? 27.330 77.735 109.216 1.00 10.84 369 GLY B CA 1
ATOM 7600 C C . GLY B 1 369 ? 27.431 78.933 108.269 1.00 14.23 369 GLY B C 1
ATOM 7601 O O . GLY B 1 369 ? 26.716 79.004 107.268 1.00 16.18 369 GLY B O 1
ATOM 7602 N N . ALA B 1 370 ? 28.314 79.879 108.581 1.00 16.18 370 ALA B N 1
ATOM 7603 C CA . ALA B 1 370 ? 28.512 81.061 107.740 1.00 13.82 370 ALA B CA 1
ATOM 7604 C C . ALA B 1 370 ? 29.147 80.630 106.411 1.00 15.16 370 ALA B C 1
ATOM 7605 O O . ALA B 1 370 ? 28.731 81.057 105.336 1.00 16.74 370 ALA B O 1
ATOM 7607 N N . LYS B 1 371 ? 30.134 79.746 106.486 1.00 14.46 371 LYS B N 1
ATOM 7608 C CA . LYS B 1 371 ? 30.807 79.263 105.291 1.00 15.43 371 LYS B CA 1
ATOM 7609 C C . LYS B 1 371 ? 29.823 78.550 104.371 1.00 13.42 371 LYS B C 1
ATOM 7610 O O . LYS B 1 371 ? 29.802 78.819 103.171 1.00 14.49 371 LYS B O 1
ATOM 7616 N N . GLN B 1 372 ? 28.990 77.676 104.935 1.00 11.95 372 GLN B N 1
ATOM 7617 C CA . GLN B 1 372 ? 28.028 76.943 104.126 1.00 13.10 372 GLN B CA 1
ATOM 7618 C C . GLN B 1 372 ? 27.025 77.897 103.477 1.00 14.50 372 GLN B C 1
ATOM 7619 O O . GLN B 1 372 ? 26.695 77.741 102.303 1.00 14.60 372 GLN B O 1
ATOM 7625 N N . LEU B 1 373 ? 26.529 78.871 104.241 1.00 13.95 373 LEU B N 1
ATOM 7626 C CA . LEU B 1 373 ? 25.589 79.834 103.690 1.00 12.84 373 LEU B CA 1
ATOM 7627 C C . LEU B 1 373 ? 26.236 80.641 102.567 1.00 12.79 373 LEU B C 1
ATOM 7628 O O . LEU B 1 373 ? 25.594 80.911 101.560 1.00 12.79 373 LEU B O 1
ATOM 7633 N N . ALA B 1 374 ? 27.498 81.040 102.747 1.00 13.47 374 ALA B N 1
ATOM 7634 C CA . ALA B 1 374 ? 28.200 81.828 101.717 1.00 15.65 374 ALA B CA 1
ATOM 7635 C C . ALA B 1 374 ? 28.218 81.050 100.391 1.00 15.06 374 ALA B C 1
ATOM 7636 O O . ALA B 1 374 ? 27.876 81.577 99.330 1.00 14.64 374 ALA B O 1
ATOM 7638 N N . LEU B 1 375 ? 28.567 79.772 100.486 1.00 18.41 375 LEU B N 1
ATOM 7639 C CA . LEU B 1 375 ? 28.608 78.899 99.332 1.00 17.23 375 LEU B CA 1
ATOM 7640 C C . LEU B 1 375 ? 27.212 78.703 98.726 1.00 15.88 375 LEU B C 1
ATOM 7641 O O . LEU B 1 375 ? 27.053 78.764 97.504 1.00 15.42 375 LEU B O 1
ATOM 7646 N N . ASP B 1 376 ? 26.199 78.534 99.578 1.00 16.19 376 ASP B N 1
ATOM 7647 C CA . ASP B 1 376 ? 24.825 78.324 99.095 1.00 19.51 376 ASP B CA 1
ATOM 7648 C C . ASP B 1 376 ? 24.293 79.563 98.408 1.00 19.34 376 ASP B C 1
ATOM 7649 O O . ASP B 1 376 ? 23.395 79.471 97.559 1.00 17.91 376 ASP B O 1
ATOM 7654 N N . ILE B 1 377 ? 24.797 80.726 98.830 1.00 14.74 377 ILE B N 1
ATOM 7655 C CA . ILE B 1 377 ? 24.390 81.979 98.223 1.00 13.23 377 ILE B CA 1
ATOM 7656 C C . ILE B 1 377 ? 24.954 82.044 96.793 1.00 12.43 377 ILE B C 1
ATOM 7657 O O . ILE B 1 377 ? 24.222 82.322 95.840 1.00 12.97 377 ILE B O 1
ATOM 7662 N N . ALA B 1 378 ? 26.249 81.767 96.655 1.00 14.36 378 ALA B N 1
ATOM 7663 C CA . ALA B 1 378 ? 26.923 81.814 95.356 1.00 13.45 378 ALA B CA 1
ATOM 7664 C C . ALA B 1 378 ? 26.326 80.841 94.357 1.00 15.38 378 ALA B C 1
ATOM 7665 O O . ALA B 1 378 ? 26.217 81.141 93.172 1.00 14.16 378 ALA B O 1
ATOM 7667 N N . TYR B 1 379 ? 25.909 79.682 94.848 1.00 16.45 379 TYR B N 1
ATOM 7668 C CA . TYR B 1 379 ? 25.309 78.675 93.979 1.00 17.94 379 TYR B CA 1
ATOM 7669 C C . TYR B 1 379 ? 23.789 78.663 94.018 1.00 18.48 379 TYR B C 1
ATOM 7670 O O . TYR B 1 379 ? 23.168 77.892 93.293 1.00 21.28 379 TYR B O 1
ATOM 7679 N N . ARG B 1 380 ? 23.199 79.561 94.811 1.00 16.72 380 ARG B N 1
ATOM 7680 C CA . ARG B 1 380 ? 21.743 79.645 94.968 1.00 17.22 380 ARG B CA 1
ATOM 7681 C C . ARG B 1 380 ? 21.136 78.270 95.310 1.00 18.15 380 ARG B C 1
ATOM 7682 O O . ARG B 1 380 ? 20.185 77.813 94.679 1.00 19.17 380 ARG B O 1
ATOM 7690 N N . LYS B 1 381 ? 21.725 77.610 96.306 1.00 17.71 381 LYS B N 1
ATOM 7691 C CA . LYS B 1 381 ? 21.280 76.295 96.771 1.00 21.28 381 LYS B CA 1
ATOM 7692 C C . LYS B 1 381 ? 20.354 76.427 97.959 1.00 19.68 381 LYS B C 1
ATOM 7693 O O . LYS B 1 381 ? 20.749 76.938 99.002 1.00 18.90 381 LYS B O 1
ATOM 7699 N N . GLY B 1 382 ? 19.121 75.957 97.790 1.00 18.94 382 GLY B N 1
ATOM 7700 C CA . GLY B 1 382 ? 18.151 75.986 98.871 1.00 18.88 382 GLY B CA 1
ATOM 7701 C C . GLY B 1 382 ? 17.465 77.317 99.037 1.00 20.47 382 GLY B C 1
ATOM 7702 O O . GLY B 1 382 ? 17.924 78.331 98.509 1.00 22.26 382 GLY B O 1
ATOM 7703 N N . GLU B 1 383 ? 16.374 77.313 99.800 1.00 19.26 383 GLU B N 1
ATOM 7704 C CA . GLU B 1 383 ? 15.596 78.519 100.042 1.00 21.78 383 GLU B CA 1
ATOM 7705 C C . GLU B 1 383 ? 16.377 79.643 100.730 1.00 19.93 383 GLU B C 1
ATOM 7706 O O . GLU B 1 383 ? 16.230 80.806 100.357 1.00 22.20 383 GLU B O 1
ATOM 7712 N N . LEU B 1 384 ? 17.198 79.295 101.722 1.00 18.89 384 LEU B N 1
ATOM 7713 C CA . LEU B 1 384 ? 17.978 80.291 102.449 1.00 18.58 384 LEU B CA 1
ATOM 7714 C C . LEU B 1 384 ? 19.047 80.967 101.587 1.00 16.17 384 LEU B C 1
ATOM 7715 O O . LEU B 1 384 ? 19.169 82.195 101.588 1.00 18.22 384 LEU B O 1
ATOM 7720 N N . GLY B 1 385 ? 19.801 80.167 100.841 1.00 19.26 385 GLY B N 1
ATOM 7721 C CA . GLY B 1 385 ? 20.835 80.714 99.979 1.00 12.71 385 GLY B CA 1
ATOM 7722 C C . GLY B 1 385 ? 20.223 81.605 98.924 1.00 16.79 385 GLY B C 1
ATOM 7723 O O . GLY B 1 385 ? 20.762 82.661 98.599 1.00 20.20 385 GLY B O 1
ATOM 7724 N N . ASN B 1 386 ? 19.089 81.178 98.385 1.00 18.30 386 ASN B N 1
ATOM 7725 C CA . ASN B 1 386 ? 18.391 81.962 97.383 1.00 18.03 386 ASN B CA 1
ATOM 7726 C C . ASN B 1 386 ? 17.848 83.271 97.931 1.00 18.13 386 ASN B C 1
ATOM 7727 O O . ASN B 1 386 ? 17.915 84.293 97.261 1.00 18.02 386 ASN B O 1
ATOM 7732 N N . LEU B 1 387 ? 17.317 83.243 99.148 1.00 14.27 387 LEU B N 1
ATOM 7733 C CA . LEU B 1 387 ? 16.781 84.441 99.757 1.00 14.68 387 LEU B CA 1
ATOM 7734 C C . LEU B 1 387 ? 17.902 85.438 100.061 1.00 15.15 387 LEU B C 1
ATOM 7735 O O . LEU B 1 387 ? 17.830 86.606 99.661 1.00 14.13 387 LEU B O 1
ATOM 7740 N N . ALA B 1 388 ? 18.951 84.966 100.741 1.00 13.68 388 ALA B N 1
ATOM 7741 C CA . ALA B 1 388 ? 20.090 85.809 101.089 1.00 12.87 388 ALA B CA 1
ATOM 7742 C C . ALA B 1 388 ? 20.829 86.373 99.853 1.00 15.73 388 ALA B C 1
ATOM 7743 O O . ALA B 1 388 ? 21.434 87.445 99.922 1.00 14.26 388 ALA B O 1
ATOM 7745 N N . ALA B 1 389 ? 20.758 85.655 98.728 1.00 17.52 389 ALA B N 1
ATOM 7746 C CA . ALA B 1 389 ? 21.388 86.077 97.468 1.00 13.42 389 ALA B CA 1
ATOM 7747 C C . ALA B 1 389 ? 20.732 87.343 96.903 1.00 16.26 389 ALA B C 1
ATOM 7748 O O . ALA B 1 389 ? 21.287 87.997 96.021 1.00 16.43 389 ALA B O 1
ATOM 7750 N N . GLU B 1 390 ? 19.542 87.672 97.406 1.00 16.57 390 GLU B N 1
ATOM 7751 C CA . GLU B 1 390 ? 18.814 88.845 96.949 1.00 14.28 390 GLU B CA 1
ATOM 7752 C C . GLU B 1 390 ? 19.197 90.125 97.670 1.00 14.06 390 GLU B C 1
ATOM 7753 O O . GLU B 1 390 ? 18.790 91.208 97.245 1.00 16.67 390 GLU B O 1
ATOM 7759 N N . GLY B 1 391 ? 19.927 90.004 98.782 1.00 14.56 391 GLY B N 1
ATOM 7760 C CA . GLY B 1 391 ? 20.287 91.181 99.573 1.00 13.51 391 GLY B CA 1
ATOM 7761 C C . GLY B 1 391 ? 19.309 91.423 100.729 1.00 14.49 391 GLY B C 1
ATOM 7762 O O . GLY B 1 391 ? 18.186 90.904 100.725 1.00 17.13 391 GLY B O 1
ATOM 7763 N N . VAL B 1 392 ? 19.706 92.253 101.692 1.00 15.58 392 VAL B N 1
ATOM 7764 C CA . VAL B 1 392 ? 18.886 92.536 102.876 1.00 14.80 392 VAL B CA 1
ATOM 7765 C C . VAL B 1 392 ? 17.559 93.263 102.667 1.00 16.78 392 VAL B C 1
ATOM 7766 O O . VAL B 1 392 ? 16.605 93.013 103.407 1.00 18.83 392 VAL B O 1
ATOM 7770 N N . LYS B 1 393 ? 17.495 94.168 101.690 1.00 18.62 393 LYS B N 1
ATOM 7771 C CA . LYS B 1 393 ? 16.248 94.888 101.417 1.00 17.37 393 LYS B CA 1
ATOM 7772 C C . LYS B 1 393 ? 15.163 93.905 100.953 1.00 15.86 393 LYS B C 1
ATOM 7773 O O . LYS B 1 393 ? 14.074 93.853 101.531 1.00 15.52 393 LYS B O 1
ATOM 7779 N N . ALA B 1 394 ? 15.480 93.117 99.923 1.00 17.38 394 ALA B N 1
ATOM 7780 C CA . ALA B 1 394 ? 14.553 92.114 99.384 1.00 21.88 394 ALA B CA 1
ATOM 7781 C C . ALA B 1 394 ? 14.230 91.050 100.439 1.00 20.89 394 ALA B C 1
ATOM 7782 O O . ALA B 1 394 ? 13.066 90.675 100.624 1.00 23.03 394 ALA B O 1
ATOM 7784 N N . MET B 1 395 ? 15.264 90.582 101.139 1.00 21.96 395 MET B N 1
ATOM 7785 C CA . MET B 1 395 ? 15.102 89.562 102.171 1.00 22.83 395 MET B CA 1
ATOM 7786 C C . MET B 1 395 ? 14.205 90.029 103.331 1.00 24.41 395 MET B C 1
ATOM 7787 O O . MET B 1 395 ? 13.356 89.273 103.822 1.00 23.55 395 MET B O 1
ATOM 7792 N N . ALA B 1 396 ? 14.352 91.299 103.706 1.00 19.33 396 ALA B N 1
ATOM 7793 C CA . ALA B 1 396 ? 13.587 91.897 104.777 1.00 19.49 396 ALA B CA 1
ATOM 7794 C C . ALA B 1 396 ? 12.110 92.053 104.401 1.00 24.90 396 ALA B C 1
ATOM 7795 O O . ALA B 1 396 ? 11.245 91.992 105.269 1.00 24.63 396 ALA B O 1
ATOM 7797 N N . GLU B 1 397 ? 11.831 92.280 103.116 1.00 24.39 397 GLU B N 1
ATOM 7798 C CA . GLU B 1 397 ? 10.457 92.426 102.625 1.00 26.72 397 GLU B CA 1
ATOM 7799 C C . GLU B 1 397 ? 9.752 91.096 102.800 1.00 24.61 397 GLU B C 1
ATOM 7800 O O . GLU B 1 397 ? 8.588 91.033 103.180 1.00 26.88 397 GLU B O 1
ATOM 7806 N N . LYS B 1 398 ? 10.481 90.032 102.499 1.00 26.08 398 LYS B N 1
ATOM 7807 C CA . LYS B 1 398 ? 9.976 88.673 102.606 1.00 28.34 398 LYS B CA 1
ATOM 7808 C C . LYS B 1 398 ? 9.851 88.198 104.062 1.00 25.45 398 LYS B C 1
ATOM 7809 O O . LYS B 1 398 ? 8.874 87.550 104.414 1.00 27.99 398 LYS B O 1
ATOM 7815 N N . LEU B 1 399 ? 10.788 88.585 104.921 1.00 22.27 399 LEU B N 1
ATOM 7816 C CA . LEU B 1 399 ? 10.764 88.144 106.315 1.00 23.78 399 LEU B CA 1
ATOM 7817 C C . LEU B 1 399 ? 10.106 89.105 107.323 1.00 25.52 399 LEU B C 1
ATOM 7818 O O . LEU B 1 399 ? 9.856 88.722 108.469 1.00 24.43 399 LEU B O 1
ATOM 7823 N N . GLY B 1 400 ? 9.802 90.328 106.889 1.00 22.45 400 GLY B N 1
ATOM 7824 C CA . GLY B 1 400 ? 9.207 91.317 107.776 1.00 20.52 400 GLY B CA 1
ATOM 7825 C C . GLY B 1 400 ? 10.230 91.796 108.795 1.00 23.31 400 GLY B C 1
ATOM 7826 O O . GLY B 1 400 ? 9.889 92.244 109.890 1.00 23.78 400 GLY B O 1
ATOM 7827 N N . THR B 1 401 ? 11.495 91.789 108.383 1.00 24.05 401 THR B N 1
ATOM 7828 C CA . THR B 1 401 ? 12.620 92.148 109.245 1.00 20.85 401 THR B CA 1
ATOM 7829 C C . THR B 1 401 ? 13.296 93.470 108.924 1.00 23.47 401 THR B C 1
ATOM 7830 O O . THR B 1 401 ? 14.514 93.612 109.111 1.00 17.77 401 THR B O 1
ATOM 7834 N N . HIS B 1 402 ? 12.501 94.434 108.473 1.00 19.44 402 HIS B N 1
ATOM 7835 C CA . HIS B 1 402 ? 12.991 95.759 108.120 1.00 25.04 402 HIS B CA 1
ATOM 7836 C C . HIS B 1 402 ? 13.779 96.456 109.251 1.00 25.10 402 HIS B C 1
ATOM 7837 O O . HIS B 1 402 ? 14.732 97.196 108.988 1.00 25.18 402 HIS B O 1
ATOM 7844 N N . ASP B 1 403 ? 13.384 96.216 110.500 1.00 23.91 403 ASP B N 1
ATOM 7845 C CA . ASP B 1 403 ? 14.032 96.825 111.661 1.00 23.38 403 ASP B CA 1
ATOM 7846 C C . ASP B 1 403 ? 15.525 96.600 111.766 1.00 19.21 403 ASP B C 1
ATOM 7847 O O . ASP B 1 403 ? 16.232 97.425 112.335 1.00 22.51 403 ASP B O 1
ATOM 7852 N N . PHE B 1 404 ? 15.994 95.456 111.276 1.00 19.08 404 PHE B N 1
ATOM 7853 C CA . PHE B 1 404 ? 17.417 95.155 111.322 1.00 15.20 404 PHE B CA 1
ATOM 7854 C C . PHE B 1 404 ? 18.035 94.918 109.951 1.00 15.13 404 PHE B C 1
ATOM 7855 O O . PHE B 1 404 ? 19.053 94.252 109.830 1.00 21.73 404 PHE B O 1
ATOM 7863 N N . ALA B 1 405 ? 17.419 95.502 108.926 1.00 18.86 405 ALA B N 1
ATOM 7864 C CA . ALA B 1 405 ? 17.889 95.408 107.543 1.00 18.93 405 ALA B CA 1
ATOM 7865 C C . ALA B 1 405 ? 18.834 96.592 107.303 1.00 18.97 405 ALA B C 1
ATOM 7866 O O . ALA B 1 405 ? 18.379 97.700 107.032 1.00 20.18 405 ALA B O 1
ATOM 7868 N N . MET B 1 406 ? 20.143 96.348 107.392 1.00 16.59 406 MET B N 1
ATOM 7869 C CA . MET B 1 406 ? 21.154 97.400 107.246 1.00 15.56 406 MET B CA 1
ATOM 7870 C C . MET B 1 406 ? 21.559 97.791 105.812 1.00 17.03 406 MET B C 1
ATOM 7871 O O . MET B 1 406 ? 22.571 97.320 105.273 1.00 15.80 406 MET B O 1
ATOM 7876 N N . HIS B 1 407 ? 20.804 98.724 105.239 1.00 15.25 407 HIS B N 1
ATOM 7877 C CA . HIS B 1 407 ? 21.040 99.190 103.889 1.00 14.30 407 HIS B CA 1
ATOM 7878 C C . HIS B 1 407 ? 20.496 100.604 103.710 1.00 17.41 407 HIS B C 1
ATOM 7879 O O . HIS B 1 407 ? 19.757 101.109 104.553 1.00 15.79 407 HIS B O 1
ATOM 7886 N N . VAL B 1 408 ? 20.900 101.239 102.612 1.00 19.09 408 VAL B N 1
ATOM 7887 C CA . VAL B 1 408 ? 20.376 102.541 102.212 1.00 19.88 408 VAL B CA 1
ATOM 7888 C C . VAL B 1 408 ? 20.200 102.380 100.704 1.00 20.23 408 VAL B C 1
ATOM 7889 O O . VAL B 1 408 ? 21.129 101.962 100.006 1.00 17.61 408 VAL B O 1
ATOM 7893 N N . LYS B 1 409 ? 18.981 102.620 100.226 1.00 19.66 409 LYS B N 1
ATOM 7894 C CA . LYS B 1 409 ? 18.639 102.501 98.801 1.00 18.29 409 LYS B CA 1
ATOM 7895 C C . LYS B 1 409 ? 18.787 101.079 98.273 1.00 20.10 409 LYS B C 1
ATOM 7896 O O . LYS B 1 409 ? 18.850 100.866 97.065 1.00 18.30 409 LYS B O 1
ATOM 7902 N N . GLY B 1 410 ? 18.814 100.110 99.182 1.00 15.91 410 GLY B N 1
ATOM 7903 C CA . GLY B 1 410 ? 18.961 98.733 98.775 1.00 14.93 410 GLY B CA 1
ATOM 7904 C C . GLY B 1 410 ? 20.393 98.250 98.781 1.00 17.71 410 GLY B C 1
ATOM 7905 O O . GLY B 1 410 ? 20.619 97.062 98.582 1.00 18.17 410 GLY B O 1
ATOM 7906 N N . LEU B 1 411 ? 21.358 99.153 98.955 1.00 15.05 411 LEU B N 1
ATOM 7907 C CA . LEU B 1 411 ? 22.756 98.758 99.005 1.00 14.33 411 LEU B CA 1
ATOM 7908 C C . LEU B 1 411 ? 23.133 98.651 100.494 1.00 16.24 411 LEU B C 1
ATOM 7909 O O . LEU B 1 411 ? 22.885 99.567 101.289 1.00 15.17 411 LEU B O 1
ATOM 7914 N N . GLU B 1 412 ? 23.712 97.509 100.859 1.00 14.08 412 GLU B N 1
ATOM 7915 C CA . GLU B 1 412 ? 24.112 97.213 102.228 1.00 14.12 412 GLU B CA 1
ATOM 7916 C C . GLU B 1 412 ? 25.119 98.197 102.823 1.00 11.90 412 GLU B C 1
ATOM 7917 O O . GLU B 1 412 ? 26.093 98.577 102.180 1.00 12.40 412 GLU B O 1
ATOM 7923 N N . VAL B 1 413 ? 24.900 98.570 104.077 1.00 13.40 413 VAL B N 1
ATOM 7924 C CA . VAL B 1 413 ? 25.803 99.487 104.771 1.00 14.98 413 VAL B CA 1
ATOM 7925 C C . VAL B 1 413 ? 27.186 98.830 104.926 1.00 16.33 413 VAL B C 1
ATOM 7926 O O . VAL B 1 413 ? 27.285 97.612 105.137 1.00 15.09 413 VAL B O 1
ATOM 7930 N N . SER B 1 414 ? 28.245 99.621 104.762 1.00 13.14 414 SER B N 1
ATOM 7931 C CA . SER B 1 414 ? 29.599 99.094 104.890 1.00 12.31 414 SER B CA 1
ATOM 7932 C C . SER B 1 414 ? 30.179 99.081 106.309 1.00 11.86 414 SER B C 1
ATOM 7933 O O . SER B 1 414 ? 29.434 99.142 107.292 1.00 17.18 414 SER B O 1
ATOM 7936 N N . GLY B 1 415 ? 31.503 99.118 106.411 1.00 12.16 415 GLY B N 1
ATOM 7937 C CA . GLY B 1 415 ? 32.164 98.932 107.695 1.00 14.40 415 GLY B CA 1
ATOM 7938 C C . GLY B 1 415 ? 32.223 99.943 108.808 1.00 16.68 415 GLY B C 1
ATOM 7939 O O . GLY B 1 415 ? 33.136 99.859 109.640 1.00 14.79 415 GLY B O 1
ATOM 7940 N N . TYR B 1 416 ? 31.279 100.877 108.844 1.00 15.76 416 TYR B N 1
ATOM 7941 C CA . TYR B 1 416 ? 31.277 101.889 109.893 1.00 17.53 416 TYR B CA 1
ATOM 7942 C C . TYR B 1 416 ? 29.919 101.981 110.556 1.00 12.57 416 TYR B C 1
ATOM 7943 O O . TYR B 1 416 ? 28.910 102.261 109.909 1.00 16.91 416 TYR B O 1
ATOM 7952 N N . ASN B 1 417 ? 29.895 101.678 111.849 1.00 13.20 417 ASN B N 1
ATOM 7953 C CA . ASN B 1 417 ? 28.670 101.705 112.630 1.00 17.77 417 ASN B CA 1
ATOM 7954 C C . ASN B 1 417 ? 28.451 103.149 113.121 1.00 17.19 417 ASN B C 1
ATOM 7955 O O . ASN B 1 417 ? 29.259 103.698 113.878 1.00 17.48 417 ASN B O 1
ATOM 7960 N N . CYS B 1 418 ? 27.336 103.740 112.710 1.00 16.61 418 CYS B N 1
ATOM 7961 C CA . CYS B 1 418 ? 27.083 105.145 112.999 1.00 16.15 418 CYS B CA 1
ATOM 7962 C C . CYS B 1 418 ? 26.068 105.575 114.045 1.00 21.39 418 CYS B C 1
ATOM 7963 O O . CYS B 1 418 ? 25.434 106.622 113.895 1.00 20.69 418 CYS B O 1
ATOM 7966 N N . TYR B 1 419 ? 25.900 104.793 115.100 1.00 14.09 419 TYR B N 1
ATOM 7967 C CA . TYR B 1 419 ? 24.968 105.187 116.145 1.00 13.57 419 TYR B CA 1
ATOM 7968 C C . TYR B 1 419 ? 25.275 106.610 116.634 1.00 17.00 419 TYR B C 1
ATOM 7969 O O . TYR B 1 419 ? 24.368 107.415 116.860 1.00 15.91 419 TYR B O 1
ATOM 7978 N N . ILE B 1 420 ? 26.555 106.947 116.739 1.00 17.23 420 ILE B N 1
ATOM 7979 C CA . ILE B 1 420 ? 26.918 108.261 117.253 1.00 16.91 420 ILE B CA 1
ATOM 7980 C C . ILE B 1 420 ? 27.682 109.158 116.299 1.00 16.31 420 ILE B C 1
ATOM 7981 O O . ILE B 1 420 ? 28.308 110.138 116.738 1.00 16.94 420 ILE B O 1
ATOM 7986 N N . TYR B 1 421 ? 27.615 108.846 115.004 1.00 16.30 421 TYR B N 1
ATOM 7987 C CA . TYR B 1 421 ? 28.322 109.602 113.975 1.00 15.15 421 TYR B CA 1
ATOM 7988 C C . TYR B 1 421 ? 27.396 110.155 112.907 1.00 15.46 421 TYR B C 1
ATOM 7989 O O . TYR B 1 421 ? 27.304 109.600 111.815 1.00 17.29 421 TYR B O 1
ATOM 7998 N N . PRO B 1 422 ? 26.756 111.312 113.185 1.00 18.20 422 PRO B N 1
ATOM 7999 C CA . PRO B 1 422 ? 25.813 111.986 112.281 1.00 18.68 422 PRO B CA 1
ATOM 8000 C C . PRO B 1 422 ? 26.308 112.262 110.858 1.00 16.75 422 PRO B C 1
ATOM 8001 O O . PRO B 1 422 ? 25.572 112.064 109.890 1.00 16.37 422 PRO B O 1
ATOM 8005 N N . ALA B 1 423 ? 27.542 112.725 110.724 1.00 17.37 423 ALA B N 1
ATOM 8006 C CA . ALA B 1 423 ? 28.065 113.019 109.397 1.00 19.90 423 ALA B CA 1
ATOM 8007 C C . ALA B 1 423 ? 28.268 111.758 108.575 1.00 19.67 423 ALA B C 1
ATOM 8008 O O . ALA B 1 423 ? 27.995 111.754 107.376 1.00 20.42 423 ALA B O 1
ATOM 8010 N N . MET B 1 424 ? 28.755 110.696 109.213 1.00 17.49 424 MET B N 1
ATOM 8011 C CA . MET B 1 424 ? 28.989 109.440 108.500 1.00 18.27 424 MET B CA 1
ATOM 8012 C C . MET B 1 424 ? 27.644 108.837 108.116 1.00 17.68 424 MET B C 1
ATOM 8013 O O . MET B 1 424 ? 27.492 108.294 107.025 1.00 17.88 424 MET B O 1
ATOM 8018 N N . ALA B 1 425 ? 26.654 108.999 108.994 1.00 16.44 425 ALA B N 1
ATOM 8019 C CA . ALA B 1 425 ? 25.289 108.510 108.742 1.00 15.82 425 ALA B CA 1
ATOM 8020 C C . ALA B 1 425 ? 24.704 109.234 107.511 1.00 18.22 425 ALA B C 1
ATOM 8021 O O . ALA B 1 425 ? 23.998 108.630 106.698 1.00 19.01 425 ALA B O 1
ATOM 8023 N N . LEU B 1 426 ? 25.011 110.531 107.394 1.00 19.09 426 LEU B N 1
ATOM 8024 C CA . LEU B 1 426 ? 24.576 111.363 106.271 1.00 19.40 426 LEU B CA 1
ATOM 8025 C C . LEU B 1 426 ? 25.305 110.896 104.995 1.00 19.61 426 LEU B C 1
ATOM 8026 O O . LEU B 1 426 ? 24.710 110.884 103.911 1.00 19.74 426 LEU B O 1
ATOM 8031 N N . ALA B 1 427 ? 26.586 110.537 105.123 1.00 16.78 427 ALA B N 1
ATOM 8032 C CA . ALA B 1 427 ? 27.384 110.029 103.990 1.00 17.11 427 ALA B CA 1
ATOM 8033 C C . ALA B 1 427 ? 26.740 108.749 103.430 1.00 14.95 427 ALA B C 1
ATOM 8034 O O . ALA B 1 427 ? 26.583 108.599 102.212 1.00 13.94 427 ALA B O 1
ATOM 8036 N N . TYR B 1 428 ? 26.365 107.831 104.327 1.00 16.92 428 TYR B N 1
ATOM 8037 C CA . TYR B 1 428 ? 25.700 106.589 103.920 1.00 16.82 428 TYR B CA 1
ATOM 8038 C C . TYR B 1 428 ? 24.333 106.901 103.333 1.00 18.86 428 TYR B C 1
ATOM 8039 O O . TYR B 1 428 ? 23.911 106.307 102.324 1.00 17.25 428 TYR B O 1
ATOM 8048 N N . GLY B 1 429 ? 23.636 107.829 103.984 1.00 17.30 429 GLY B N 1
ATOM 8049 C CA . GLY B 1 429 ? 22.309 108.212 103.534 1.00 17.04 429 GLY B CA 1
ATOM 8050 C C . GLY B 1 429 ? 22.262 108.840 102.148 1.00 18.19 429 GLY B C 1
ATOM 8051 O O . GLY B 1 429 ? 21.359 108.547 101.366 1.00 18.21 429 GLY B O 1
ATOM 8052 N N . THR B 1 430 ? 23.272 109.643 101.820 1.00 16.56 430 THR B N 1
ATOM 8053 C CA . THR B 1 430 ? 23.311 110.356 100.551 1.00 17.61 430 THR B CA 1
ATOM 8054 C C . THR B 1 430 ? 24.206 109.778 99.441 1.00 21.66 430 THR B C 1
ATOM 8055 O O . THR B 1 430 ? 24.212 110.301 98.314 1.00 17.45 430 THR B O 1
ATOM 8059 N N . SER B 1 431 ? 24.954 108.718 99.749 1.00 18.98 431 SER B N 1
ATOM 8060 C CA . SER B 1 431 ? 25.825 108.074 98.764 1.00 17.84 431 SER B CA 1
ATOM 8061 C C . SER B 1 431 ? 25.050 107.893 97.457 1.00 18.06 431 SER B C 1
ATOM 8062 O O . SER B 1 431 ? 23.908 107.400 97.457 1.00 17.27 431 SER B O 1
ATOM 8065 N N . ALA B 1 432 ? 25.652 108.345 96.356 1.00 18.89 432 ALA B N 1
ATOM 8066 C CA . ALA B 1 432 ? 25.026 108.287 95.031 1.00 18.58 432 ALA B CA 1
ATOM 8067 C C . ALA B 1 432 ? 24.568 106.917 94.575 1.00 19.05 432 ALA B C 1
ATOM 8068 O O . ALA B 1 432 ? 23.598 106.807 93.831 1.00 21.41 432 ALA B O 1
ATOM 8070 N N . ILE B 1 433 ? 25.269 105.871 95.006 1.00 17.58 433 ILE B N 1
ATOM 8071 C CA . ILE B 1 433 ? 24.923 104.516 94.591 1.00 15.04 433 ILE B CA 1
ATOM 8072 C C . ILE B 1 433 ? 24.204 103.688 95.664 1.00 19.74 433 ILE B C 1
ATOM 8073 O O . ILE B 1 433 ? 23.770 102.563 95.399 1.00 19.82 433 ILE B O 1
ATOM 8078 N N . GLY B 1 434 ? 24.018 104.262 96.847 1.00 16.67 434 GLY B N 1
ATOM 8079 C CA . GLY B 1 434 ? 23.420 103.511 97.936 1.00 14.87 434 GLY B CA 1
ATOM 8080 C C . GLY B 1 434 ? 24.489 103.425 99.018 1.00 13.59 434 GLY B C 1
ATOM 8081 O O . GLY B 1 434 ? 25.629 103.823 98.790 1.00 14.78 434 GLY B O 1
ATOM 8082 N N . ALA B 1 435 ? 24.147 102.899 100.189 1.00 16.53 435 ALA B N 1
ATOM 8083 C CA . ALA B 1 435 ? 25.095 102.840 101.296 1.00 16.00 435 ALA B CA 1
ATOM 8084 C C . ALA B 1 435 ? 26.485 102.354 100.926 1.00 15.37 435 ALA B C 1
ATOM 8085 O O . ALA B 1 435 ? 26.663 101.233 100.458 1.00 16.51 435 ALA B O 1
ATOM 8087 N N . HIS B 1 436 ? 27.464 103.233 101.105 1.00 13.92 436 HIS B N 1
ATOM 8088 C CA . HIS B 1 436 ? 28.860 102.926 100.824 1.00 14.30 436 HIS B CA 1
ATOM 8089 C C . HIS B 1 436 ? 29.634 104.073 101.468 1.00 11.82 436 HIS B C 1
ATOM 8090 O O . HIS B 1 436 ? 29.094 105.164 101.617 1.00 15.43 436 HIS B O 1
ATOM 8097 N N . HIS B 1 437 ? 30.860 103.799 101.901 1.00 16.36 437 HIS B N 1
ATOM 8098 C CA . HIS B 1 437 ? 31.732 104.801 102.527 1.00 15.58 437 HIS B CA 1
ATOM 8099 C C . HIS B 1 437 ? 32.654 105.414 101.467 1.00 15.73 437 HIS B C 1
ATOM 8100 O O . HIS B 1 437 ? 33.434 106.327 101.756 1.00 16.19 437 HIS B O 1
ATOM 8107 N N . LYS B 1 438 ? 32.589 104.871 100.257 1.00 16.03 438 LYS B N 1
ATOM 8108 C CA . LYS B 1 438 ? 33.417 105.307 99.130 1.00 15.96 438 LYS B CA 1
ATOM 8109 C C . LYS B 1 438 ? 33.475 106.822 98.927 1.00 18.92 438 LYS B C 1
ATOM 8110 O O . LYS B 1 438 ? 34.540 107.428 98.945 1.00 19.10 438 LYS B O 1
ATOM 8116 N N . GLU B 1 439 ? 32.300 107.412 98.767 1.00 19.42 439 GLU B N 1
ATOM 8117 C CA . GLU B 1 439 ? 32.137 108.832 98.493 1.00 18.21 439 GLU B CA 1
ATOM 8118 C C . GLU B 1 439 ? 32.424 109.825 99.607 1.00 19.60 439 GLU B C 1
ATOM 8119 O O . GLU B 1 439 ? 32.698 110.983 99.341 1.00 18.98 439 GLU B O 1
ATOM 8125 N N . ALA B 1 440 ? 32.397 109.376 100.853 1.00 19.68 440 ALA B N 1
ATOM 8126 C CA . ALA B 1 440 ? 32.666 110.267 101.966 1.00 20.81 440 ALA B CA 1
ATOM 8127 C C . ALA B 1 440 ? 32.963 109.531 103.261 1.00 21.14 440 ALA B C 1
ATOM 8128 O O . ALA B 1 440 ? 32.062 109.135 103.988 1.00 23.08 440 ALA B O 1
ATOM 8130 N N . TRP B 1 441 ? 34.239 109.322 103.530 1.00 20.93 441 TRP B N 1
ATOM 8131 C CA . TRP B 1 441 ? 34.652 108.673 104.768 1.00 21.18 441 TRP B CA 1
ATOM 8132 C C . TRP B 1 441 ? 34.963 109.875 105.683 1.00 26.06 441 TRP B C 1
ATOM 8133 O O . TRP B 1 441 ? 36.089 110.386 105.747 1.00 27.43 441 TRP B O 1
ATOM 8144 N N . VAL B 1 442 ? 33.905 110.367 106.308 1.00 21.20 442 VAL B N 1
ATOM 8145 C CA . VAL B 1 442 ? 33.961 111.548 107.153 1.00 23.04 442 VAL B CA 1
ATOM 8146 C C . VAL B 1 442 ? 34.031 111.223 108.639 1.00 20.78 442 VAL B C 1
ATOM 8147 O O . VAL B 1 442 ? 34.188 112.115 109.474 1.00 21.23 442 VAL B O 1
ATOM 8151 N N . ILE B 1 443 ? 33.947 109.940 108.974 1.00 23.73 443 ILE B N 1
ATOM 8152 C CA . ILE B 1 443 ? 33.977 109.542 110.379 1.00 23.61 443 ILE B CA 1
ATOM 8153 C C . ILE B 1 443 ? 35.290 109.884 111.066 1.00 25.21 443 ILE B C 1
ATOM 8154 O O . ILE B 1 443 ? 35.295 110.260 112.234 1.00 20.46 443 ILE B O 1
ATOM 8159 N N . ALA B 1 444 ? 36.390 109.821 110.316 1.00 26.43 444 ALA B N 1
ATOM 8160 C CA . ALA B 1 444 ? 37.709 110.133 110.860 1.00 32.22 444 ALA B CA 1
ATOM 8161 C C . ALA B 1 444 ? 37.766 111.599 111.304 1.00 29.60 444 ALA B C 1
ATOM 8162 O O . ALA B 1 444 ? 38.191 111.897 112.417 1.00 29.51 444 ALA B O 1
ATOM 8164 N N . TRP B 1 445 ? 37.307 112.493 110.429 1.00 24.98 445 TRP B N 1
ATOM 8165 C CA . TRP B 1 445 ? 37.255 113.933 110.697 1.00 23.81 445 TRP B CA 1
ATOM 8166 C C . TRP B 1 445 ? 36.300 114.248 111.858 1.00 22.13 445 TRP B C 1
ATOM 8167 O O . TRP B 1 445 ? 36.533 115.176 112.633 1.00 25.35 445 TRP B O 1
ATOM 8178 N N . GLU B 1 446 ? 35.197 113.504 111.936 1.00 26.17 446 GLU B N 1
ATOM 8179 C CA . GLU B 1 446 ? 34.227 113.673 113.011 1.00 22.72 446 GLU B CA 1
ATOM 8180 C C . GLU B 1 446 ? 34.879 113.325 114.350 1.00 25.84 446 GLU B C 1
ATOM 8181 O O . GLU B 1 446 ? 34.558 113.923 115.375 1.00 28.19 446 GLU B O 1
ATOM 8187 N N . ILE B 1 447 ? 35.782 112.344 114.325 1.00 29.39 447 ILE B N 1
ATOM 8188 C CA . ILE B 1 447 ? 36.478 111.865 115.522 1.00 28.72 447 ILE B CA 1
ATOM 8189 C C . ILE B 1 447 ? 37.751 112.656 115.839 1.00 29.05 447 ILE B C 1
ATOM 8190 O O . ILE B 1 447 ? 38.019 112.960 117.002 1.00 36.58 447 ILE B O 1
ATOM 8195 N N . GLY B 1 448 ? 38.495 113.045 114.809 1.00 26.16 448 GLY B N 1
ATOM 8196 C CA . GLY B 1 448 ? 39.727 113.782 115.030 1.00 28.73 448 GLY B CA 1
ATOM 8197 C C . GLY B 1 448 ? 40.993 112.936 114.939 1.00 30.70 448 GLY B C 1
ATOM 8198 O O . GLY B 1 448 ? 42.100 113.455 115.099 1.00 32.63 448 GLY B O 1
ATOM 8199 N N . THR B 1 449 ? 40.830 111.627 114.742 1.00 33.81 449 THR B N 1
ATOM 8200 C CA . THR B 1 449 ? 41.961 110.703 114.608 1.00 30.12 449 THR B CA 1
ATOM 8201 C C . THR B 1 449 ? 41.755 109.827 113.358 1.00 30.95 449 THR B C 1
ATOM 8202 O O . THR B 1 449 ? 40.659 109.811 112.769 1.00 30.18 449 THR B O 1
ATOM 8206 N N . ALA B 1 450 ? 42.806 109.116 112.946 1.00 27.84 450 ALA B N 1
ATOM 8207 C CA . ALA B 1 450 ? 42.719 108.248 111.776 1.00 28.00 450 ALA B CA 1
ATOM 8208 C C . ALA B 1 450 ? 43.513 106.967 112.000 1.00 27.15 450 ALA B C 1
ATOM 8209 O O . ALA B 1 450 ? 44.450 106.942 112.816 1.00 24.82 450 ALA B O 1
ATOM 8211 N N . PRO B 1 451 ? 43.121 105.872 111.305 1.00 29.21 451 PRO B N 1
ATOM 8212 C CA . PRO B 1 451 ? 43.777 104.555 111.399 1.00 28.63 451 PRO B CA 1
ATOM 8213 C C . PRO B 1 451 ? 45.331 104.521 111.268 1.00 24.56 451 PRO B C 1
ATOM 8214 O O . PRO B 1 451 ? 45.973 103.853 112.078 1.00 23.05 451 PRO B O 1
ATOM 8218 N N . ILE B 1 452 ? 45.931 105.234 110.296 1.00 28.89 452 ILE B N 1
ATOM 8219 C CA . ILE B 1 452 ? 47.411 105.242 110.126 1.00 38.55 452 ILE B CA 1
ATOM 8220 C C . ILE B 1 452 ? 48.212 105.740 111.327 1.00 35.44 452 ILE B C 1
ATOM 8221 O O . ILE B 1 452 ? 49.442 105.595 111.373 1.00 34.06 452 ILE B O 1
ATOM 8226 N N . GLU B 1 453 ? 47.522 106.344 112.288 1.00 41.13 453 GLU B N 1
ATOM 8227 C CA . GLU B 1 453 ? 48.173 106.830 113.500 1.00 45.52 453 GLU B CA 1
ATOM 8228 C C . GLU B 1 453 ? 48.383 105.719 114.565 1.00 49.40 453 GLU B C 1
ATOM 8229 O O . GLU B 1 453 ? 49.211 105.955 115.464 1.00 55.29 453 GLU B O 1
ATOM 8235 N N . TYR B 1 462 ? 34.927 112.472 122.872 1.00 39.10 462 TYR B N 1
ATOM 8236 C CA . TYR B 1 462 ? 34.009 112.636 121.704 1.00 38.70 462 TYR B CA 1
ATOM 8237 C C . TYR B 1 462 ? 32.584 113.017 122.091 1.00 36.26 462 TYR B C 1
ATOM 8238 O O . TYR B 1 462 ? 31.965 112.378 122.938 1.00 40.25 462 TYR B O 1
ATOM 8247 N N . LYS B 1 463 ? 32.040 114.014 121.405 1.00 37.49 463 LYS B N 1
ATOM 8248 C CA . LYS B 1 463 ? 30.681 114.463 121.675 1.00 38.40 463 LYS B CA 1
ATOM 8249 C C . LYS B 1 463 ? 29.864 114.539 120.370 1.00 40.41 463 LYS B C 1
ATOM 8250 O O . LYS B 1 463 ? 30.329 115.123 119.381 1.00 41.36 463 LYS B O 1
ATOM 8256 N N . ILE B 1 464 ? 28.673 113.924 120.370 1.00 35.91 464 ILE B N 1
ATOM 8257 C CA . ILE B 1 464 ? 27.785 113.903 119.194 1.00 36.67 464 ILE B CA 1
ATOM 8258 C C . ILE B 1 464 ? 27.321 115.306 118.844 1.00 39.17 464 ILE B C 1
ATOM 8259 O O . ILE B 1 464 ? 26.672 115.976 119.653 1.00 43.09 464 ILE B O 1
ATOM 8264 N N . SER B 1 465 ? 27.565 115.695 117.598 1.00 33.73 465 SER B N 1
ATOM 8265 C CA . SER B 1 465 ? 27.219 117.021 117.108 1.00 33.49 465 SER B CA 1
ATOM 8266 C C . SER B 1 465 ? 26.503 116.975 115.742 1.00 30.30 465 SER B C 1
ATOM 8267 O O . SER B 1 465 ? 26.775 116.101 114.907 1.00 29.25 465 SER B O 1
ATOM 8270 N N . TYR B 1 466 ? 25.575 117.909 115.529 1.00 27.99 466 TYR B N 1
ATOM 8271 C CA . TYR B 1 466 ? 24.830 117.989 114.275 1.00 24.48 466 TYR B CA 1
ATOM 8272 C C . TYR B 1 466 ? 25.037 119.316 113.532 1.00 28.07 466 TYR B C 1
ATOM 8273 O O . TYR B 1 466 ? 24.187 119.734 112.736 1.00 32.28 466 TYR B O 1
ATOM 8282 N N . ASP B 1 467 ? 26.173 119.959 113.803 1.00 27.26 467 ASP B N 1
ATOM 8283 C CA . ASP B 1 467 ? 26.578 121.234 113.192 1.00 29.59 467 ASP B CA 1
ATOM 8284 C C . ASP B 1 467 ? 26.383 121.156 111.674 1.00 30.43 467 ASP B C 1
ATOM 8285 O O . ASP B 1 467 ? 26.943 120.276 111.023 1.00 27.51 467 ASP B O 1
ATOM 8290 N N . PRO B 1 468 ? 25.599 122.087 111.093 1.00 32.23 468 PRO B N 1
ATOM 8291 C CA . PRO B 1 468 ? 25.335 122.121 109.648 1.00 27.38 468 PRO B CA 1
ATOM 8292 C C . PRO B 1 468 ? 26.608 122.039 108.796 1.00 23.82 468 PRO B C 1
ATOM 8293 O O . PRO B 1 468 ? 26.541 121.682 107.620 1.00 24.74 468 PRO B O 1
ATOM 8297 N N . ILE B 1 469 ? 27.758 122.391 109.379 1.00 22.03 469 ILE B N 1
ATOM 8298 C CA . ILE B 1 469 ? 29.022 122.335 108.642 1.00 25.81 469 ILE B CA 1
ATOM 8299 C C . ILE B 1 469 ? 29.379 120.887 108.261 1.00 24.56 469 ILE B C 1
ATOM 8300 O O . ILE B 1 469 ? 30.201 120.658 107.377 1.00 25.14 469 ILE B O 1
ATOM 8305 N N . LYS B 1 470 ? 28.746 119.922 108.929 1.00 25.16 470 LYS B N 1
ATOM 8306 C CA . LYS B 1 470 ? 28.951 118.500 108.648 1.00 21.55 470 LYS B CA 1
ATOM 8307 C C . LYS B 1 470 ? 28.403 118.176 107.257 1.00 24.60 470 LYS B C 1
ATOM 8308 O O . LYS B 1 470 ? 29.010 117.408 106.514 1.00 25.02 470 LYS B O 1
ATOM 8314 N N . ALA B 1 471 ? 27.277 118.789 106.891 1.00 21.10 471 ALA B N 1
ATOM 8315 C CA . ALA B 1 471 ? 26.692 118.574 105.566 1.00 22.46 471 ALA B CA 1
ATOM 8316 C C . ALA B 1 471 ? 27.630 119.142 104.484 1.00 22.70 471 ALA B C 1
ATOM 8317 O O . ALA B 1 471 ? 27.771 118.565 103.410 1.00 22.02 471 ALA B O 1
ATOM 8319 N N . GLN B 1 472 ? 28.304 120.248 104.805 1.00 23.02 472 GLN B N 1
ATOM 8320 C CA . GLN B 1 472 ? 29.255 120.883 103.902 1.00 20.18 472 GLN B CA 1
ATOM 8321 C C . GLN B 1 472 ? 30.498 119.991 103.709 1.00 18.39 472 GLN B C 1
ATOM 8322 O O . GLN B 1 472 ? 31.015 119.850 102.595 1.00 18.75 472 GLN B O 1
ATOM 8328 N N . LYS B 1 473 ? 30.957 119.382 104.800 1.00 19.10 473 LYS B N 1
ATOM 8329 C CA . LYS B 1 473 ? 32.120 118.513 104.764 1.00 18.59 473 LYS B CA 1
ATOM 8330 C C . LYS B 1 473 ? 31.837 117.264 103.923 1.00 24.90 473 LYS B C 1
ATOM 8331 O O . LYS B 1 473 ? 32.708 116.814 103.170 1.00 19.50 473 LYS B O 1
ATOM 8337 N N . VAL B 1 474 ? 30.627 116.714 104.049 1.00 22.09 474 VAL B N 1
ATOM 8338 C CA . VAL B 1 474 ? 30.225 115.532 103.272 1.00 22.85 474 VAL B CA 1
ATOM 8339 C C . VAL B 1 474 ? 30.175 115.863 101.765 1.00 19.90 474 VAL B C 1
ATOM 8340 O O . VAL B 1 474 ? 30.662 115.090 100.952 1.00 18.71 474 VAL B O 1
ATOM 8344 N N . VAL B 1 475 ? 29.625 117.024 101.406 1.00 21.13 475 VAL B N 1
ATOM 8345 C CA . VAL B 1 475 ? 29.571 117.460 99.999 1.00 21.69 475 VAL B CA 1
ATOM 8346 C C . VAL B 1 475 ? 31.007 117.653 99.474 1.00 19.08 475 VAL B C 1
ATOM 8347 O O . VAL B 1 475 ? 31.335 117.236 98.362 1.00 18.64 475 VAL B O 1
ATOM 8351 N N . GLU B 1 476 ? 31.873 118.234 100.304 1.00 22.25 476 GLU B N 1
ATOM 8352 C CA . GLU B 1 476 ? 33.264 118.458 99.920 1.00 20.47 476 GLU B CA 1
ATOM 8353 C C . GLU B 1 476 ? 33.962 117.141 99.656 1.00 25.49 476 GLU B C 1
ATOM 8354 O O . GLU B 1 476 ? 34.690 117.020 98.676 1.00 20.46 476 GLU B O 1
ATOM 8360 N N . LEU B 1 477 ? 33.768 116.169 100.549 1.00 19.99 477 LEU B N 1
ATOM 8361 C CA . LEU B 1 477 ? 34.386 114.854 100.388 1.00 21.56 477 LEU B CA 1
ATOM 8362 C C . LEU B 1 477 ? 33.805 114.120 99.177 1.00 21.11 477 LEU B C 1
ATOM 8363 O O . LEU B 1 477 ? 34.536 113.434 98.471 1.00 23.89 477 LEU B O 1
ATOM 8368 N N . GLN B 1 478 ? 32.507 114.292 98.909 1.00 22.54 478 GLN B N 1
ATOM 8369 C CA . GLN B 1 478 ? 31.871 113.625 97.764 1.00 18.70 478 GLN B CA 1
ATOM 8370 C C . GLN B 1 478 ? 32.413 114.177 96.460 1.00 20.91 478 GLN B C 1
ATOM 8371 O O . GLN B 1 478 ? 32.549 113.454 95.486 1.00 21.23 478 GLN B O 1
ATOM 8377 N N . ARG B 1 479 ? 32.745 115.462 96.441 1.00 20.92 479 ARG B N 1
ATOM 8378 C CA . ARG B 1 479 ? 33.304 116.068 95.232 1.00 22.66 479 ARG B CA 1
ATOM 8379 C C . ARG B 1 479 ? 34.629 115.398 94.851 1.00 19.63 479 ARG B C 1
ATOM 8380 O O . ARG B 1 479 ? 34.890 115.135 93.676 1.00 20.17 479 ARG B O 1
ATOM 8388 N N . LEU B 1 480 ? 35.435 115.077 95.858 1.00 18.02 480 LEU B N 1
ATOM 8389 C CA . LEU B 1 480 ? 36.722 114.444 95.640 1.00 19.38 480 LEU B CA 1
ATOM 8390 C C . LEU B 1 480 ? 36.658 112.914 95.503 1.00 22.54 480 LEU B C 1
ATOM 8391 O O . LEU B 1 480 ? 37.198 112.342 94.567 1.00 23.05 480 LEU B O 1
ATOM 8396 N N . ARG B 1 481 ? 36.003 112.260 96.448 1.00 22.73 481 ARG B N 1
ATOM 8397 C CA . ARG B 1 481 ? 35.915 110.804 96.474 1.00 20.48 481 ARG B CA 1
ATOM 8398 C C . ARG B 1 481 ? 34.885 110.164 95.540 1.00 20.12 481 ARG B C 1
ATOM 8399 O O . ARG B 1 481 ? 35.156 109.125 94.932 1.00 23.54 481 ARG B O 1
ATOM 8407 N N . GLY B 1 482 ? 33.705 110.758 95.443 1.00 16.28 482 GLY B N 1
ATOM 8408 C CA . GLY B 1 482 ? 32.689 110.234 94.546 1.00 15.09 482 GLY B CA 1
ATOM 8409 C C . GLY B 1 482 ? 32.734 110.904 93.171 1.00 20.11 482 GLY B C 1
ATOM 8410 O O . GLY B 1 482 ? 32.019 110.496 92.246 1.00 22.25 482 GLY B O 1
ATOM 8411 N N . GLY B 1 483 ? 33.547 111.958 93.048 1.00 20.21 483 GLY B N 1
ATOM 8412 C CA . GLY B 1 483 ? 33.667 112.675 91.792 1.00 18.13 483 GLY B CA 1
ATOM 8413 C C . GLY B 1 483 ? 35.038 112.522 91.171 1.00 21.22 483 GLY B C 1
ATOM 8414 O O . GLY B 1 483 ? 35.257 111.599 90.387 1.00 23.50 483 GLY B O 1
ATOM 8415 N N . LEU B 1 484 ? 35.967 113.404 91.552 1.00 24.09 484 LEU B N 1
ATOM 8416 C CA . LEU B 1 484 ? 37.345 113.400 91.032 1.00 21.13 484 LEU B CA 1
ATOM 8417 C C . LEU B 1 484 ? 38.015 112.033 90.876 1.00 26.80 484 LEU B C 1
ATOM 8418 O O . LEU B 1 484 ? 38.412 111.658 89.768 1.00 21.52 484 LEU B O 1
ATOM 8423 N N . PHE B 1 485 ? 38.180 111.310 91.979 1.00 20.06 485 PHE B N 1
ATOM 8424 C CA . PHE B 1 485 ? 38.831 110.011 91.912 1.00 22.01 485 PHE B CA 1
ATOM 8425 C C . PHE B 1 485 ? 38.079 108.957 91.102 1.00 18.36 485 PHE B C 1
ATOM 8426 O O . PHE B 1 485 ? 38.701 108.068 90.534 1.00 20.55 485 PHE B O 1
ATOM 8434 N N . GLU B 1 486 ? 36.759 109.091 90.993 1.00 17.93 486 GLU B N 1
ATOM 8435 C CA . GLU B 1 486 ? 35.973 108.157 90.183 1.00 18.83 486 GLU B CA 1
ATOM 8436 C C . GLU B 1 486 ? 35.941 108.577 88.715 1.00 18.28 486 GLU B C 1
ATOM 8437 O O . GLU B 1 486 ? 35.392 107.872 87.875 1.00 18.99 486 GLU B O 1
ATOM 8443 N N . MET B 1 487 ? 36.491 109.749 88.420 1.00 25.64 487 MET B N 1
ATOM 8444 C CA . MET B 1 487 ? 36.501 110.277 87.063 1.00 22.55 487 MET B CA 1
ATOM 8445 C C . MET B 1 487 ? 37.862 110.214 86.383 1.00 20.72 487 MET B C 1
ATOM 8446 O O . MET B 1 487 ? 37.946 110.059 85.159 1.00 21.15 487 MET B O 1
ATOM 8451 N N . LEU B 1 488 ? 38.927 110.288 87.172 1.00 22.99 488 LEU B N 1
ATOM 8452 C CA . LEU B 1 488 ? 40.269 110.262 86.612 1.00 23.79 488 LEU B CA 1
ATOM 8453 C C . LEU B 1 488 ? 40.651 109.018 85.795 1.00 25.66 488 LEU B C 1
ATOM 8454 O O . LEU B 1 488 ? 41.206 109.197 84.726 1.00 25.05 488 LEU B O 1
ATOM 8459 N N . THR B 1 489 ? 40.534 107.786 86.311 1.00 22.26 489 THR B N 1
ATOM 8460 C CA . THR B 1 489 ? 40.067 107.454 87.655 1.00 19.95 489 THR B CA 1
ATOM 8461 C C . THR B 1 489 ? 41.336 106.930 88.318 1.00 19.48 489 THR B C 1
ATOM 8462 O O . THR B 1 489 ? 42.133 106.238 87.678 1.00 22.65 489 THR B O 1
ATOM 8466 N N . ALA B 1 490 ? 41.564 107.309 89.568 1.00 19.42 490 ALA B N 1
ATOM 8467 C CA . ALA B 1 490 ? 42.771 106.903 90.262 1.00 14.51 490 ALA B CA 1
ATOM 8468 C C . ALA B 1 490 ? 42.499 106.640 91.727 1.00 13.73 490 ALA B C 1
ATOM 8469 O O . ALA B 1 490 ? 41.502 107.085 92.261 1.00 16.49 490 ALA B O 1
ATOM 8471 N N . CYS B 1 491 ? 43.415 105.939 92.380 1.00 15.83 491 CYS B N 1
ATOM 8472 C CA . CYS B 1 491 ? 43.238 105.603 93.784 1.00 19.46 491 CYS B CA 1
ATOM 8473 C C . CYS B 1 491 ? 43.267 106.829 94.669 1.00 21.70 491 CYS B C 1
ATOM 8474 O O . CYS B 1 491 ? 44.142 107.693 94.528 1.00 21.94 491 CYS B O 1
ATOM 8477 N N . ARG B 1 492 ? 42.307 106.890 95.588 1.00 21.25 492 ARG B N 1
ATOM 8478 C CA . ARG B 1 492 ? 42.195 108.007 96.508 1.00 20.24 492 ARG B CA 1
ATOM 8479 C C . ARG B 1 492 ? 43.039 107.808 97.766 1.00 20.28 492 ARG B C 1
ATOM 8480 O O . ARG B 1 492 ? 43.253 108.750 98.516 1.00 20.93 492 ARG B O 1
ATOM 8488 N N . LEU B 1 493 ? 43.533 106.590 97.987 1.00 19.04 493 LEU B N 1
ATOM 8489 C CA . LEU B 1 493 ? 44.312 106.290 99.186 1.00 21.67 493 LEU B CA 1
ATOM 8490 C C . LEU B 1 493 ? 45.645 107.008 99.349 1.00 20.72 493 LEU B C 1
ATOM 8491 O O . LEU B 1 493 ? 46.089 107.194 100.480 1.00 23.51 493 LEU B O 1
ATOM 8496 N N . PRO B 1 494 ? 46.350 107.345 98.245 1.00 22.64 494 PRO B N 1
ATOM 8497 C CA . PRO B 1 494 ? 47.618 108.045 98.518 1.00 21.01 494 PRO B CA 1
ATOM 8498 C C . PRO B 1 494 ? 47.344 109.348 99.282 1.00 20.86 494 PRO B C 1
ATOM 8499 O O . PRO B 1 494 ? 48.003 109.664 100.269 1.00 22.89 494 PRO B O 1
ATOM 8503 N N . TRP B 1 495 ? 46.280 110.033 98.892 1.00 21.92 495 TRP B N 1
ATOM 8504 C CA . TRP B 1 495 ? 45.892 111.271 99.554 1.00 19.00 495 TRP B CA 1
ATOM 8505 C C . TRP B 1 495 ? 45.315 110.980 100.938 1.00 18.76 495 TRP B C 1
ATOM 8506 O O . TRP B 1 495 ? 45.785 111.506 101.938 1.00 23.33 495 TRP B O 1
ATOM 8517 N N . VAL B 1 496 ? 44.315 110.104 100.979 1.00 21.76 496 VAL B N 1
ATOM 8518 C CA . VAL B 1 496 ? 43.624 109.745 102.211 1.00 18.65 496 VAL B CA 1
ATOM 8519 C C . VAL B 1 496 ? 44.506 109.172 103.294 1.00 18.84 496 VAL B C 1
ATOM 8520 O O . VAL B 1 496 ? 44.422 109.587 104.451 1.00 19.91 496 VAL B O 1
ATOM 8524 N N . GLU B 1 497 ? 45.360 108.233 102.912 1.00 16.77 497 GLU B N 1
ATOM 8525 C CA . GLU B 1 497 ? 46.218 107.536 103.858 1.00 19.15 497 GLU B CA 1
ATOM 8526 C C . GLU B 1 497 ? 47.573 108.126 104.177 1.00 21.34 497 GLU B C 1
ATOM 8527 O O . GLU B 1 497 ? 47.944 108.211 105.341 1.00 22.85 497 GLU B O 1
ATOM 8533 N N . VAL B 1 498 ? 48.346 108.480 103.159 1.00 26.99 498 VAL B N 1
ATOM 8534 C CA . VAL B 1 498 ? 49.668 109.022 103.430 1.00 24.86 498 VAL B CA 1
ATOM 8535 C C . VAL B 1 498 ? 49.762 110.531 103.279 1.00 26.23 498 VAL B C 1
ATOM 8536 O O . VAL B 1 498 ? 50.806 111.120 103.543 1.00 27.38 498 VAL B O 1
ATOM 8540 N N . GLY B 1 499 ? 48.676 111.151 102.830 1.00 24.43 499 GLY B N 1
ATOM 8541 C CA . GLY B 1 499 ? 48.669 112.593 102.699 1.00 27.82 499 GLY B CA 1
ATOM 8542 C C . GLY B 1 499 ? 49.315 113.196 101.472 1.00 32.08 499 GLY B C 1
ATOM 8543 O O . GLY B 1 499 ? 49.875 114.294 101.561 1.00 28.30 499 GLY B O 1
ATOM 8544 N N . LEU B 1 500 ? 49.275 112.480 100.344 1.00 26.33 500 LEU B N 1
ATOM 8545 C CA . LEU B 1 500 ? 49.827 112.999 99.099 1.00 25.37 500 LEU B CA 1
ATOM 8546 C C . LEU B 1 500 ? 48.984 114.231 98.769 1.00 26.43 500 LEU B C 1
ATOM 8547 O O . LEU B 1 500 ? 47.753 114.192 98.863 1.00 23.94 500 LEU B O 1
ATOM 8552 N N . SER B 1 501 ? 49.649 115.336 98.444 1.00 27.09 501 SER B N 1
ATOM 8553 C CA . SER B 1 501 ? 48.945 116.566 98.126 1.00 23.18 501 SER B CA 1
ATOM 8554 C C . SER B 1 501 ? 47.964 116.437 96.964 1.00 22.25 501 SER B C 1
ATOM 8555 O O . SER B 1 501 ? 48.275 115.867 95.922 1.00 23.88 501 SER B O 1
ATOM 8558 N N . LEU B 1 502 ? 46.771 116.973 97.157 1.00 22.90 502 LEU B N 1
ATOM 8559 C CA . LEU B 1 502 ? 45.768 116.964 96.116 1.00 26.53 502 LEU B CA 1
ATOM 8560 C C . LEU B 1 502 ? 46.152 117.885 94.940 1.00 29.72 502 LEU B C 1
ATOM 8561 O O . LEU B 1 502 ? 45.569 117.788 93.855 1.00 26.98 502 LEU B O 1
ATOM 8566 N N . ASP B 1 503 ? 47.148 118.751 95.134 1.00 28.25 503 ASP B N 1
ATOM 8567 C CA . ASP B 1 503 ? 47.541 119.678 94.068 1.00 32.90 503 ASP B CA 1
ATOM 8568 C C . ASP B 1 503 ? 48.088 119.011 92.823 1.00 30.34 503 ASP B C 1
ATOM 8569 O O . ASP B 1 503 ? 48.043 119.591 91.742 1.00 29.35 503 ASP B O 1
ATOM 8574 N N . TYR B 1 504 ? 48.586 117.787 92.977 1.00 31.07 504 TYR B N 1
ATOM 8575 C CA . TYR B 1 504 ? 49.130 117.028 91.850 1.00 28.23 504 TYR B CA 1
ATOM 8576 C C . TYR B 1 504 ? 48.076 116.727 90.794 1.00 23.56 504 TYR B C 1
ATOM 8577 O O . TYR B 1 504 ? 48.358 116.731 89.608 1.00 25.57 504 TYR B O 1
ATOM 8586 N N . TYR B 1 505 ? 46.849 116.510 91.241 1.00 25.22 505 TYR B N 1
ATOM 8587 C CA . TYR B 1 505 ? 45.759 116.127 90.359 1.00 28.15 505 TYR B CA 1
ATOM 8588 C C . TYR B 1 505 ? 45.345 117.068 89.225 1.00 32.89 505 TYR B C 1
ATOM 8589 O O . TYR B 1 505 ? 45.243 116.631 88.069 1.00 26.61 505 TYR B O 1
ATOM 8598 N N . PRO B 1 506 ? 45.055 118.347 89.529 1.00 31.62 506 PRO B N 1
ATOM 8599 C CA . PRO B 1 506 ? 44.676 119.223 88.414 1.00 28.71 506 PRO B CA 1
ATOM 8600 C C . PRO B 1 506 ? 45.879 119.498 87.477 1.00 26.52 506 PRO B C 1
ATOM 8601 O O . PRO B 1 506 ? 45.714 119.713 86.270 1.00 27.85 506 PRO B O 1
ATOM 8605 N N . LYS B 1 507 ? 47.084 119.384 88.026 1.00 25.60 507 LYS B N 1
ATOM 8606 C CA . LYS B 1 507 ? 48.304 119.583 87.263 1.00 26.37 507 LYS B CA 1
ATOM 8607 C C . LYS B 1 507 ? 48.545 118.393 86.347 1.00 29.93 507 LYS B C 1
ATOM 8608 O O . LYS B 1 507 ? 48.899 118.557 85.183 1.00 31.01 507 LYS B O 1
ATOM 8614 N N . LEU B 1 508 ? 48.366 117.187 86.879 1.00 29.99 508 LEU B N 1
ATOM 8615 C CA . LEU B 1 508 ? 48.548 115.983 86.086 1.00 25.79 508 LEU B CA 1
ATOM 8616 C C . LEU B 1 508 ? 47.490 115.983 85.002 1.00 24.97 508 LEU B C 1
ATOM 8617 O O . LEU B 1 508 ? 47.758 115.601 83.866 1.00 28.60 508 LEU B O 1
ATOM 8622 N N . LEU B 1 509 ? 46.302 116.474 85.337 1.00 20.45 509 LEU B N 1
ATOM 8623 C CA . LEU B 1 509 ? 45.217 116.536 84.366 1.00 28.99 509 LEU B CA 1
ATOM 8624 C C . LEU B 1 509 ? 45.547 117.449 83.181 1.00 29.00 509 LEU B C 1
ATOM 8625 O O . LEU B 1 509 ? 45.223 117.105 82.044 1.00 30.85 509 LEU B O 1
ATOM 8630 N N . LYS B 1 510 ? 46.144 118.620 83.440 1.00 34.40 510 LYS B N 1
ATOM 8631 C CA . LYS B 1 510 ? 46.490 119.551 82.351 1.00 29.25 510 LYS B CA 1
ATOM 8632 C C . LYS B 1 510 ? 47.675 119.032 81.534 1.00 25.48 510 LYS B C 1
ATOM 8633 O O . LYS B 1 510 ? 47.724 119.198 80.316 1.00 27.66 510 LYS B O 1
ATOM 8639 N N . ALA B 1 511 ? 48.614 118.382 82.213 1.00 22.41 511 ALA B N 1
ATOM 8640 C CA . ALA B 1 511 ? 49.795 117.835 81.564 1.00 24.85 511 ALA B CA 1
ATOM 8641 C C . ALA B 1 511 ? 49.390 116.762 80.549 1.00 31.13 511 ALA B C 1
ATOM 8642 O O . ALA B 1 511 ? 49.970 116.661 79.468 1.00 30.93 511 ALA B O 1
ATOM 8644 N N . ILE B 1 512 ? 48.337 116.019 80.896 1.00 33.86 512 ILE B N 1
ATOM 8645 C CA . ILE B 1 512 ? 47.795 114.933 80.087 1.00 25.43 512 ILE B CA 1
ATOM 8646 C C . ILE B 1 512 ? 46.869 115.394 78.960 1.00 25.05 512 ILE B C 1
ATOM 8647 O O . ILE B 1 512 ? 47.100 115.098 77.770 1.00 23.02 512 ILE B O 1
ATOM 8652 N N . THR B 1 513 ? 45.815 116.102 79.349 1.00 20.68 513 THR B N 1
ATOM 8653 C CA . THR B 1 513 ? 44.810 116.581 78.417 1.00 24.35 513 THR B CA 1
ATOM 8654 C C . THR B 1 513 ? 45.093 117.943 77.792 1.00 29.47 513 THR B C 1
ATOM 8655 O O . THR B 1 513 ? 44.531 118.274 76.743 1.00 28.84 513 THR B O 1
ATOM 8659 N N . GLY B 1 514 ? 45.944 118.730 78.446 1.00 28.78 514 GLY B N 1
ATOM 8660 C CA . GLY B 1 514 ? 46.244 120.061 77.949 1.00 28.16 514 GLY B CA 1
ATOM 8661 C C . GLY B 1 514 ? 45.165 121.044 78.378 1.00 31.46 514 GLY B C 1
ATOM 8662 O O . GLY B 1 514 ? 45.230 122.228 78.039 1.00 36.68 514 GLY B O 1
ATOM 8663 N N . VAL B 1 515 ? 44.166 120.560 79.118 1.00 27.20 515 VAL B N 1
ATOM 8664 C CA . VAL B 1 515 ? 43.087 121.415 79.592 1.00 27.35 515 VAL B CA 1
ATOM 8665 C C . VAL B 1 515 ? 43.371 121.837 81.038 1.00 31.51 515 VAL B C 1
ATOM 8666 O O . VAL B 1 515 ? 43.830 121.036 81.858 1.00 30.28 515 VAL B O 1
ATOM 8670 N N . THR B 1 516 ? 43.202 123.124 81.323 1.00 35.34 516 THR B N 1
ATOM 8671 C CA . THR B 1 516 ? 43.432 123.622 82.672 1.00 34.33 516 THR B CA 1
ATOM 8672 C C . THR B 1 516 ? 42.136 123.568 83.467 1.00 34.41 516 THR B C 1
ATOM 8673 O O . THR B 1 516 ? 41.136 124.195 83.106 1.00 37.47 516 THR B O 1
ATOM 8677 N N . TYR B 1 517 ? 42.138 122.761 84.518 1.00 30.21 517 TYR B N 1
ATOM 8678 C CA . TYR B 1 517 ? 40.969 122.659 85.368 1.00 27.51 517 TYR B CA 1
ATOM 8679 C C . TYR B 1 517 ? 41.339 123.284 86.702 1.00 27.48 517 TYR B C 1
ATOM 8680 O O . TYR B 1 517 ? 42.389 122.958 87.269 1.00 32.33 517 TYR B O 1
ATOM 8689 N N . THR B 1 518 ? 40.518 124.218 87.174 1.00 27.44 518 THR B N 1
ATOM 8690 C CA . THR B 1 518 ? 40.730 124.828 88.489 1.00 28.13 518 THR B CA 1
ATOM 8691 C C . THR B 1 518 ? 39.895 123.967 89.471 1.00 22.52 518 THR B C 1
ATOM 8692 O O . THR B 1 518 ? 39.029 123.201 89.045 1.00 24.01 518 THR B O 1
ATOM 8696 N N . TRP B 1 519 ? 40.118 124.114 90.770 1.00 25.06 519 TRP B N 1
ATOM 8697 C CA . TRP B 1 519 ? 39.353 123.344 91.737 1.00 25.00 519 TRP B CA 1
ATOM 8698 C C . TRP B 1 519 ? 37.860 123.540 91.616 1.00 26.46 519 TRP B C 1
ATOM 8699 O O . TRP B 1 519 ? 37.110 122.580 91.768 1.00 25.72 519 TRP B O 1
ATOM 8710 N N . ASP B 1 520 ? 37.424 124.761 91.303 1.00 29.65 520 ASP B N 1
ATOM 8711 C CA . ASP B 1 520 ? 35.997 125.027 91.125 1.00 30.07 520 ASP B CA 1
ATOM 8712 C C . ASP B 1 520 ? 35.439 124.351 89.891 1.00 26.62 520 ASP B C 1
ATOM 8713 O O . ASP B 1 520 ? 34.266 124.001 89.859 1.00 29.42 520 ASP B O 1
ATOM 8718 N N . ASP B 1 521 ? 36.272 124.206 88.860 1.00 26.85 521 ASP B N 1
ATOM 8719 C CA . ASP B 1 521 ? 35.855 123.511 87.640 1.00 29.72 521 ASP B CA 1
ATOM 8720 C C . ASP B 1 521 ? 35.605 122.046 88.024 1.00 25.01 521 ASP B C 1
ATOM 8721 O O . ASP B 1 521 ? 34.608 121.441 87.631 1.00 28.42 521 ASP B O 1
ATOM 8726 N N . LEU B 1 522 ? 36.549 121.497 88.784 1.00 26.81 522 LEU B N 1
ATOM 8727 C CA . LEU B 1 522 ? 36.488 120.122 89.262 1.00 26.25 522 LEU B CA 1
ATOM 8728 C C . LEU B 1 522 ? 35.308 119.928 90.205 1.00 27.95 522 LEU B C 1
ATOM 8729 O O . LEU B 1 522 ? 34.556 118.975 90.043 1.00 26.43 522 LEU B O 1
ATOM 8734 N N . TYR B 1 523 ? 35.106 120.857 91.144 1.00 28.94 523 TYR B N 1
ATOM 8735 C CA . TYR B 1 523 ? 33.980 120.747 92.074 1.00 27.41 523 TYR B CA 1
ATOM 8736 C C . TYR B 1 523 ? 32.697 120.776 91.275 1.00 24.36 523 TYR B C 1
ATOM 8737 O O . TYR B 1 523 ? 31.756 120.060 91.582 1.00 27.82 523 TYR B O 1
ATOM 8746 N N . LYS B 1 524 ? 32.665 121.598 90.233 1.00 24.02 524 LYS B N 1
ATOM 8747 C CA . LYS B 1 524 ? 31.474 121.686 89.416 1.00 22.39 524 LYS B CA 1
ATOM 8748 C C . LYS B 1 524 ? 31.217 120.432 88.556 1.00 23.31 524 LYS B C 1
ATOM 8749 O O . LYS B 1 524 ? 30.058 120.057 88.325 1.00 24.27 524 LYS B O 1
ATOM 8755 N N . ALA B 1 525 ? 32.276 119.821 88.032 1.00 20.33 525 ALA B N 1
ATOM 8756 C CA . ALA B 1 525 ? 32.110 118.621 87.219 1.00 20.58 525 ALA B CA 1
ATOM 8757 C C . ALA B 1 525 ? 31.585 117.502 88.121 1.00 21.35 525 ALA B C 1
ATOM 8758 O O . ALA B 1 525 ? 30.688 116.749 87.733 1.00 22.47 525 ALA B O 1
ATOM 8760 N N . ALA B 1 526 ? 32.097 117.446 89.351 1.00 23.47 526 ALA B N 1
ATOM 8761 C CA . ALA B 1 526 ? 31.668 116.438 90.325 1.00 17.83 526 ALA B CA 1
ATOM 8762 C C . ALA B 1 526 ? 30.205 116.634 90.705 1.00 15.21 526 ALA B C 1
ATOM 8763 O O . ALA B 1 526 ? 29.466 115.661 90.828 1.00 21.47 526 ALA B O 1
ATOM 8765 N N . ASP B 1 527 ? 29.777 117.885 90.886 1.00 19.61 527 ASP B N 1
ATOM 8766 C CA . ASP B 1 527 ? 28.379 118.186 91.237 1.00 24.14 527 ASP B CA 1
ATOM 8767 C C . ASP B 1 527 ? 27.440 117.833 90.097 1.00 21.08 527 ASP B C 1
ATOM 8768 O O . ASP B 1 527 ? 26.292 117.416 90.318 1.00 24.01 527 ASP B O 1
ATOM 8773 N N . ARG B 1 528 ? 27.928 118.019 88.873 1.00 21.50 528 ARG B N 1
ATOM 8774 C CA . ARG B 1 528 ? 27.138 117.695 87.695 1.00 20.33 528 ARG B CA 1
ATOM 8775 C C . ARG B 1 528 ? 26.881 116.200 87.704 1.00 22.53 528 ARG B C 1
ATOM 8776 O O . ARG B 1 528 ? 25.739 115.763 87.532 1.00 21.85 528 ARG B O 1
ATOM 8784 N N . VAL B 1 529 ? 27.941 115.427 87.947 1.00 20.77 529 VAL B N 1
ATOM 8785 C CA . VAL B 1 529 ? 27.830 113.965 88.004 1.00 26.29 529 VAL B CA 1
ATOM 8786 C C . VAL B 1 529 ? 26.823 113.537 89.078 1.00 25.72 529 VAL B C 1
ATOM 8787 O O . VAL B 1 529 ? 25.943 112.712 88.816 1.00 29.04 529 VAL B O 1
ATOM 8791 N N . TYR B 1 530 ? 26.906 114.165 90.250 1.00 20.00 530 TYR B N 1
ATOM 8792 C CA . TYR B 1 530 ? 26.002 113.865 91.343 1.00 13.48 530 TYR B CA 1
ATOM 8793 C C . TYR B 1 530 ? 24.551 114.165 91.045 1.00 21.83 530 TYR B C 1
ATOM 8794 O O . TYR B 1 530 ? 23.668 113.376 91.410 1.00 17.50 530 TYR B O 1
ATOM 8803 N N . SER B 1 531 ? 24.282 115.294 90.385 1.00 22.64 531 SER B N 1
ATOM 8804 C CA . SER B 1 531 ? 22.895 115.635 90.055 1.00 21.84 531 SER B CA 1
ATOM 8805 C C . SER B 1 531 ? 22.360 114.767 88.929 1.00 19.94 531 SER B C 1
ATOM 8806 O O . SER B 1 531 ? 21.167 114.431 88.905 1.00 19.05 531 SER B O 1
ATOM 8809 N N . LEU B 1 532 ? 23.248 114.404 88.003 1.00 22.42 532 LEU B N 1
ATOM 8810 C CA . LEU B 1 532 ? 22.874 113.547 86.877 1.00 25.50 532 LEU B CA 1
ATOM 8811 C C . LEU B 1 532 ? 22.532 112.146 87.415 1.00 24.15 532 LEU B C 1
ATOM 8812 O O . LEU B 1 532 ? 21.532 111.538 87.018 1.00 19.15 532 LEU B O 1
ATOM 8817 N N . ILE B 1 533 ? 23.355 111.665 88.343 1.00 22.20 533 ILE B N 1
ATOM 8818 C CA . ILE B 1 533 ? 23.142 110.361 88.947 1.00 19.52 533 ILE B CA 1
ATOM 8819 C C . ILE B 1 533 ? 21.815 110.370 89.699 1.00 20.06 533 ILE B C 1
ATOM 8820 O O . ILE B 1 533 ? 20.990 109.486 89.499 1.00 20.94 533 ILE B O 1
ATOM 8825 N N . ARG B 1 534 ? 21.568 111.414 90.488 1.00 22.20 534 ARG B N 1
ATOM 8826 C CA . ARG B 1 534 ? 20.318 111.520 91.254 1.00 21.54 534 ARG B CA 1
ATOM 8827 C C . ARG B 1 534 ? 19.120 111.565 90.313 1.00 21.70 534 ARG B C 1
ATOM 8828 O O . ARG B 1 534 ? 18.075 110.947 90.582 1.00 20.00 534 ARG B O 1
ATOM 8836 N N . ALA B 1 535 ? 19.294 112.280 89.200 1.00 19.68 535 ALA B N 1
ATOM 8837 C CA . ALA B 1 535 ? 18.268 112.403 88.177 1.00 17.62 535 ALA B CA 1
ATOM 8838 C C . ALA B 1 535 ? 17.946 111.014 87.618 1.00 17.60 535 ALA B C 1
ATOM 8839 O O . ALA B 1 535 ? 16.777 110.665 87.424 1.00 23.51 535 ALA B O 1
ATOM 8841 N N . TYR B 1 536 ? 18.990 110.221 87.380 1.00 22.28 536 TYR B N 1
ATOM 8842 C CA . TYR B 1 536 ? 18.843 108.860 86.876 1.00 19.65 536 TYR B CA 1
ATOM 8843 C C . TYR B 1 536 ? 17.943 108.050 87.832 1.00 19.19 536 TYR B C 1
ATOM 8844 O O . TYR B 1 536 ? 16.968 107.399 87.400 1.00 22.23 536 TYR B O 1
ATOM 8853 N N . TRP B 1 537 ? 18.264 108.100 89.129 1.00 17.07 537 TRP B N 1
ATOM 8854 C CA . TRP B 1 537 ? 17.487 107.392 90.144 1.00 18.57 537 TRP B CA 1
ATOM 8855 C C . TRP B 1 537 ? 16.031 107.834 90.117 1.00 20.77 537 TRP B C 1
ATOM 8856 O O . TRP B 1 537 ? 15.127 107.015 90.028 1.00 19.82 537 TRP B O 1
ATOM 8867 N N . VAL B 1 538 ? 15.816 109.144 90.172 1.00 25.54 538 VAL B N 1
ATOM 8868 C CA . VAL B 1 538 ? 14.465 109.703 90.172 1.00 23.25 538 VAL B CA 1
ATOM 8869 C C . VAL B 1 538 ? 13.670 109.259 88.947 1.00 21.75 538 VAL B C 1
ATOM 8870 O O . VAL B 1 538 ? 12.528 108.829 89.072 1.00 25.16 538 VAL B O 1
ATOM 8874 N N . ARG B 1 539 ? 14.292 109.316 87.775 1.00 21.14 539 ARG B N 1
ATOM 8875 C CA . ARG B 1 539 ? 13.617 108.909 86.547 1.00 25.62 539 ARG B CA 1
ATOM 8876 C C . ARG B 1 539 ? 13.288 107.414 86.520 1.00 28.15 539 ARG B C 1
ATOM 8877 O O . ARG B 1 539 ? 12.171 107.023 86.162 1.00 22.14 539 ARG B O 1
ATOM 8885 N N . GLU B 1 540 ? 14.251 106.579 86.909 1.00 20.79 540 GLU B N 1
ATOM 8886 C CA . GLU B 1 540 ? 14.029 105.139 86.901 1.00 21.63 540 GLU B CA 1
ATOM 8887 C C . GLU B 1 540 ? 13.012 104.706 87.929 1.00 20.99 540 GLU B C 1
ATOM 8888 O O . GLU B 1 540 ? 12.336 103.696 87.737 1.00 28.29 540 GLU B O 1
ATOM 8894 N N . PHE B 1 541 ? 12.910 105.470 89.015 1.00 20.90 541 PHE B N 1
ATOM 8895 C CA . PHE B 1 541 ? 11.941 105.204 90.081 1.00 17.96 541 PHE B CA 1
ATOM 8896 C C . PHE B 1 541 ? 10.573 105.807 89.725 1.00 22.60 541 PHE B C 1
ATOM 8897 O O . PHE B 1 541 ? 9.645 105.795 90.543 1.00 24.88 541 PHE B O 1
ATOM 8905 N N . ASN B 1 542 ? 10.464 106.305 88.488 1.00 24.37 542 ASN B N 1
ATOM 8906 C CA . ASN B 1 542 ? 9.236 106.895 87.948 1.00 24.91 542 ASN B CA 1
ATOM 8907 C C . ASN B 1 542 ? 8.670 107.984 88.851 1.00 24.93 542 ASN B C 1
ATOM 8908 O O . ASN B 1 542 ? 7.469 108.028 89.115 1.00 23.60 542 ASN B O 1
ATOM 8913 N N . GLY B 1 543 ? 9.549 108.854 89.335 1.00 24.76 543 GLY B N 1
ATOM 8914 C CA . GLY B 1 543 ? 9.118 109.936 90.201 1.00 25.27 543 GLY B CA 1
ATOM 8915 C C . GLY B 1 543 ? 8.778 109.601 91.644 1.00 28.07 543 GLY B C 1
ATOM 8916 O O . GLY B 1 543 ? 8.597 110.526 92.444 1.00 27.87 543 GLY B O 1
ATOM 8917 N N . LYS B 1 544 ? 8.664 108.314 91.987 1.00 26.48 544 LYS B N 1
ATOM 8918 C CA . LYS B 1 544 ? 8.351 107.921 93.366 1.00 26.72 544 LYS B CA 1
ATOM 8919 C C . LYS B 1 544 ? 9.652 108.142 94.128 1.00 26.57 544 LYS B C 1
ATOM 8920 O O . LYS B 1 544 ? 10.580 107.326 94.050 1.00 30.40 544 LYS B O 1
ATOM 8926 N N . TRP B 1 545 ? 9.721 109.239 94.874 1.00 22.86 545 TRP B N 1
ATOM 8927 C CA . TRP B 1 545 ? 10.954 109.586 95.566 1.00 19.48 545 TRP B CA 1
ATOM 8928 C C . TRP B 1 545 ? 10.753 110.718 96.563 1.00 20.32 545 TRP B C 1
ATOM 8929 O O . TRP B 1 545 ? 9.992 111.644 96.302 1.00 20.83 545 TRP B O 1
ATOM 8940 N N . ASP B 1 546 ? 11.437 110.633 97.704 1.00 22.82 546 ASP B N 1
ATOM 8941 C CA . ASP B 1 546 ? 11.387 111.678 98.730 1.00 22.81 546 ASP B CA 1
ATOM 8942 C C . ASP B 1 546 ? 12.647 111.604 99.595 1.00 25.20 546 ASP B C 1
ATOM 8943 O O . ASP B 1 546 ? 13.507 110.764 99.350 1.00 22.39 546 ASP B O 1
ATOM 8948 N N . ARG B 1 547 ? 12.752 112.470 100.598 1.00 23.22 547 ARG B N 1
ATOM 8949 C CA . ARG B 1 547 ? 13.918 112.525 101.469 1.00 22.08 547 ARG B CA 1
ATOM 8950 C C . ARG B 1 547 ? 14.257 111.252 102.246 1.00 17.83 547 ARG B C 1
ATOM 8951 O O . ARG B 1 547 ? 15.394 111.083 102.683 1.00 21.41 547 ARG B O 1
ATOM 8959 N N . LYS B 1 548 ? 13.288 110.361 102.420 1.00 18.47 548 LYS B N 1
ATOM 8960 C CA . LYS B 1 548 ? 13.525 109.120 103.146 1.00 21.07 548 LYS B CA 1
ATOM 8961 C C . LYS B 1 548 ? 14.482 108.199 102.396 1.00 17.92 548 LYS B C 1
ATOM 8962 O O . LYS B 1 548 ? 15.065 107.302 103.000 1.00 17.38 548 LYS B O 1
ATOM 8968 N N . MET B 1 549 ? 14.647 108.431 101.094 1.00 17.39 549 MET B N 1
ATOM 8969 C CA . MET B 1 549 ? 15.580 107.640 100.297 1.00 19.07 549 MET B CA 1
ATOM 8970 C C . MET B 1 549 ? 16.997 107.934 100.755 1.00 18.62 549 MET B C 1
ATOM 8971 O O . MET B 1 549 ? 17.877 107.098 100.561 1.00 20.65 549 MET B O 1
ATOM 8976 N N . ASP B 1 550 ? 17.208 109.119 101.346 1.00 15.35 550 ASP B N 1
ATOM 8977 C CA . ASP B 1 550 ? 18.524 109.561 101.848 1.00 14.95 550 ASP B CA 1
ATOM 8978 C C . ASP B 1 550 ? 18.713 109.410 103.369 1.00 18.90 550 ASP B C 1
ATOM 8979 O O . ASP B 1 550 ? 19.589 110.040 103.982 1.00 16.27 550 ASP B O 1
ATOM 8984 N N . TYR B 1 551 ? 17.854 108.600 103.971 1.00 18.87 551 TYR B N 1
ATOM 8985 C CA . TYR B 1 551 ? 17.920 108.328 105.383 1.00 20.36 551 TYR B CA 1
ATOM 8986 C C . TYR B 1 551 ? 18.789 107.094 105.680 1.00 19.09 551 TYR B C 1
ATOM 8987 O O . TYR B 1 551 ? 18.908 106.185 104.855 1.00 19.51 551 TYR B O 1
ATOM 8996 N N . PRO B 1 552 ? 19.462 107.083 106.835 1.00 20.78 552 PRO B N 1
ATOM 8997 C CA . PRO B 1 552 ? 20.284 105.919 107.167 1.00 19.09 552 PRO B CA 1
ATOM 8998 C C . PRO B 1 552 ? 19.319 104.866 107.736 1.00 19.41 552 PRO B C 1
ATOM 8999 O O . PRO B 1 552 ? 18.122 105.118 107.853 1.00 20.02 552 PRO B O 1
ATOM 9003 N N . PRO B 1 553 ? 19.817 103.672 108.097 1.00 20.17 553 PRO B N 1
ATOM 9004 C CA . PRO B 1 553 ? 18.865 102.689 108.625 1.00 18.89 553 PRO B CA 1
ATOM 9005 C C . PRO B 1 553 ? 18.212 103.085 109.933 1.00 21.68 553 PRO B C 1
ATOM 9006 O O . PRO B 1 553 ? 18.823 103.726 110.790 1.00 20.17 553 PRO B O 1
ATOM 9010 N N . LYS B 1 554 ? 16.977 102.624 110.094 1.00 22.92 554 LYS B N 1
ATOM 9011 C CA . LYS B 1 554 ? 16.164 102.874 111.281 1.00 22.89 554 LYS B CA 1
ATOM 9012 C C . LYS B 1 554 ? 16.867 102.463 112.580 1.00 18.02 554 LYS B C 1
ATOM 9013 O O . LYS B 1 554 ? 16.686 103.107 113.610 1.00 18.14 554 LYS B O 1
ATOM 9019 N N . ARG B 1 555 ? 17.666 101.391 112.518 1.00 19.27 555 ARG B N 1
ATOM 9020 C CA . ARG B 1 555 ? 18.387 100.889 113.688 1.00 19.98 555 ARG B CA 1
ATOM 9021 C C . ARG B 1 555 ? 19.209 101.960 114.380 1.00 18.95 555 ARG B C 1
ATOM 9022 O O . ARG B 1 555 ? 19.267 101.980 115.602 1.00 19.98 555 ARG B O 1
ATOM 9030 N N . TRP B 1 556 ? 19.809 102.874 113.617 1.00 18.59 556 TRP B N 1
ATOM 9031 C CA . TRP B 1 556 ? 20.619 103.923 114.233 1.00 15.17 556 TRP B CA 1
ATOM 9032 C C . TRP B 1 556 ? 19.821 104.994 114.969 1.00 19.30 556 TRP B C 1
ATOM 9033 O O . TRP B 1 556 ? 20.388 105.751 115.753 1.00 16.71 556 TRP B O 1
ATOM 9044 N N . PHE B 1 557 ? 18.511 105.046 114.718 1.00 19.71 557 PHE B N 1
ATOM 9045 C CA . PHE B 1 557 ? 17.616 106.004 115.377 1.00 20.76 557 PHE B CA 1
ATOM 9046 C C . PHE B 1 557 ? 16.845 105.395 116.562 1.00 23.39 557 PHE B C 1
ATOM 9047 O O . PHE B 1 557 ? 16.539 106.087 117.535 1.00 24.49 557 PHE B O 1
ATOM 9055 N N . THR B 1 558 ? 16.539 104.104 116.463 1.00 28.23 558 THR B N 1
ATOM 9056 C CA . THR B 1 558 ? 15.743 103.394 117.470 1.00 27.90 558 THR B CA 1
ATOM 9057 C C . THR B 1 558 ? 16.474 102.525 118.488 1.00 29.00 558 THR B C 1
ATOM 9058 O O . THR B 1 558 ? 15.874 102.070 119.455 1.00 29.72 558 THR B O 1
ATOM 9062 N N . GLU B 1 559 ? 17.748 102.250 118.231 1.00 25.27 559 GLU B N 1
ATOM 9063 C CA . GLU B 1 559 ? 18.587 101.454 119.125 1.00 22.34 559 GLU B CA 1
ATOM 9064 C C . GLU B 1 559 ? 19.843 102.264 119.378 1.00 18.37 559 GLU B C 1
ATOM 9065 O O . GLU B 1 559 ? 20.133 103.199 118.643 1.00 19.84 559 GLU B O 1
ATOM 9071 N N . GLY B 1 560 ? 20.601 101.880 120.397 1.00 15.43 560 GLY B N 1
ATOM 9072 C CA . GLY B 1 560 ? 21.830 102.580 120.694 1.00 15.30 560 GLY B CA 1
ATOM 9073 C C . GLY B 1 560 ? 22.974 101.604 120.852 1.00 19.77 560 GLY B C 1
ATOM 9074 O O . GLY B 1 560 ? 22.803 100.398 120.689 1.00 20.18 560 GLY B O 1
ATOM 9075 N N . LEU B 1 561 ? 24.161 102.133 121.127 1.00 20.98 561 LEU B N 1
ATOM 9076 C CA . LEU B 1 561 ? 25.343 101.310 121.358 1.00 19.63 561 LEU B CA 1
ATOM 9077 C C . LEU B 1 561 ? 25.058 100.437 122.585 1.00 22.19 561 LEU B C 1
ATOM 9078 O O . LEU B 1 561 ? 24.350 100.850 123.509 1.00 17.56 561 LEU B O 1
ATOM 9083 N N . LYS B 1 562 ? 25.596 99.227 122.590 1.00 19.43 562 LYS B N 1
ATOM 9084 C CA . LYS B 1 562 ? 25.338 98.302 123.680 1.00 15.70 562 LYS B CA 1
ATOM 9085 C C . LYS B 1 562 ? 26.404 98.260 124.775 1.00 15.11 562 LYS B C 1
ATOM 9086 O O . LYS B 1 562 ? 26.213 97.608 125.802 1.00 16.64 562 LYS B O 1
ATOM 9092 N N . SER B 1 563 ? 27.519 98.954 124.573 1.00 14.54 563 SER B N 1
ATOM 9093 C CA . SER B 1 563 ? 28.596 98.927 125.565 1.00 17.93 563 SER B CA 1
ATOM 9094 C C . SER B 1 563 ? 29.491 100.153 125.517 1.00 16.95 563 SER B C 1
ATOM 9095 O O . SER B 1 563 ? 29.376 100.975 124.611 1.00 18.99 563 SER B O 1
ATOM 9098 N N . GLY B 1 564 ? 30.390 100.258 126.500 1.00 17.80 564 GLY B N 1
ATOM 9099 C CA . GLY B 1 564 ? 31.313 101.381 126.568 1.00 14.31 564 GLY B CA 1
ATOM 9100 C C . GLY B 1 564 ? 30.731 102.678 127.135 1.00 16.27 564 GLY B C 1
ATOM 9101 O O . GLY B 1 564 ? 29.578 102.706 127.576 1.00 18.61 564 GLY B O 1
ATOM 9102 N N . PRO B 1 565 ? 31.490 103.785 127.087 1.00 18.69 565 PRO B N 1
ATOM 9103 C CA . PRO B 1 565 ? 31.082 105.102 127.593 1.00 19.39 565 PRO B CA 1
ATOM 9104 C C . PRO B 1 565 ? 29.857 105.663 126.902 1.00 17.87 565 PRO B C 1
ATOM 9105 O O . PRO B 1 565 ? 29.091 106.415 127.503 1.00 17.10 565 PRO B O 1
ATOM 9109 N N . HIS B 1 566 ? 29.677 105.294 125.636 1.00 16.40 566 HIS B N 1
ATOM 9110 C CA . HIS B 1 566 ? 28.565 105.797 124.850 1.00 13.11 566 HIS B CA 1
ATOM 9111 C C . HIS B 1 566 ? 27.363 104.864 124.818 1.00 14.42 566 HIS B C 1
ATOM 9112 O O . HIS B 1 566 ? 26.471 105.031 123.988 1.00 20.02 566 HIS B O 1
ATOM 9119 N N . LYS B 1 567 ? 27.318 103.918 125.744 1.00 15.67 567 LYS B N 1
ATOM 9120 C CA . LYS B 1 567 ? 26.209 102.983 125.813 1.00 14.09 567 LYS B CA 1
ATOM 9121 C C . LYS B 1 567 ? 24.862 103.707 125.831 1.00 17.60 567 LYS B C 1
ATOM 9122 O O . LYS B 1 567 ? 24.687 104.696 126.541 1.00 17.51 567 LYS B O 1
ATOM 9128 N N . GLY B 1 568 ? 23.934 103.226 125.005 1.00 19.05 568 GLY B N 1
ATOM 9129 C CA . GLY B 1 568 ? 22.609 103.815 124.904 1.00 16.79 568 GLY B CA 1
ATOM 9130 C C . GLY B 1 568 ? 22.488 104.935 123.877 1.00 14.42 568 GLY B C 1
ATOM 9131 O O . GLY B 1 568 ? 21.391 105.273 123.440 1.00 17.65 568 GLY B O 1
ATOM 9132 N N . GLU B 1 569 ? 23.616 105.496 123.460 1.00 15.16 569 GLU B N 1
ATOM 9133 C CA . GLU B 1 569 ? 23.602 106.589 122.501 1.00 19.13 569 GLU B CA 1
ATOM 9134 C C . GLU B 1 569 ? 23.218 106.209 121.061 1.00 19.13 569 GLU B C 1
ATOM 9135 O O . GLU B 1 569 ? 23.587 105.142 120.541 1.00 16.58 569 GLU B O 1
ATOM 9141 N N . HIS B 1 570 ? 22.487 107.114 120.420 1.00 15.23 570 HIS B N 1
ATOM 9142 C CA . HIS B 1 570 ? 22.000 106.879 119.078 1.00 13.74 570 HIS B CA 1
ATOM 9143 C C . HIS B 1 570 ? 21.768 108.191 118.341 1.00 14.45 570 HIS B C 1
ATOM 9144 O O . HIS B 1 570 ? 22.114 109.261 118.835 1.00 17.83 570 HIS B O 1
ATOM 9151 N N . LEU B 1 571 ? 21.255 108.097 117.122 1.00 17.39 571 LEU B N 1
ATOM 9152 C CA . LEU B 1 571 ? 20.974 109.288 116.336 1.00 23.64 571 LEU B CA 1
ATOM 9153 C C . LEU B 1 571 ? 19.563 109.828 116.628 1.00 23.02 571 LEU B C 1
ATOM 9154 O O . LEU B 1 571 ? 18.620 109.071 116.931 1.00 18.36 571 LEU B O 1
ATOM 9159 N N . ASP B 1 572 ? 19.474 111.156 116.631 1.00 25.56 572 ASP B N 1
ATOM 9160 C CA . ASP B 1 572 ? 18.230 111.885 116.863 1.00 27.74 572 ASP B CA 1
ATOM 9161 C C . ASP B 1 572 ? 17.684 112.157 115.448 1.00 24.95 572 ASP B C 1
ATOM 9162 O O . ASP B 1 572 ? 18.308 112.861 114.657 1.00 25.13 572 ASP B O 1
ATOM 9167 N N . GLU B 1 573 ? 16.541 111.565 115.126 1.00 25.52 573 GLU B N 1
ATOM 9168 C CA . GLU B 1 573 ? 15.933 111.726 113.811 1.00 27.85 573 GLU B CA 1
ATOM 9169 C C . GLU B 1 573 ? 15.632 113.171 113.403 1.00 30.88 573 GLU B C 1
ATOM 9170 O O . GLU B 1 573 ? 15.872 113.561 112.251 1.00 23.97 573 GLU B O 1
ATOM 9176 N N . LYS B 1 574 ? 15.099 113.949 114.347 1.00 25.61 574 LYS B N 1
ATOM 9177 C CA . LYS B 1 574 ? 14.768 115.354 114.118 1.00 26.73 574 LYS B CA 1
ATOM 9178 C C . LYS B 1 574 ? 16.006 116.099 113.650 1.00 23.84 574 LYS B C 1
ATOM 9179 O O . LYS B 1 574 ? 15.986 116.757 112.615 1.00 28.24 574 LYS B O 1
ATOM 9185 N N . LYS B 1 575 ? 17.088 115.972 114.417 1.00 23.30 575 LYS B N 1
ATOM 9186 C CA . LYS B 1 575 ? 18.348 116.634 114.103 1.00 19.45 575 LYS B CA 1
ATOM 9187 C C . LYS B 1 575 ? 18.998 116.110 112.814 1.00 22.94 575 LYS B C 1
ATOM 9188 O O . LYS B 1 575 ? 19.658 116.866 112.083 1.00 22.04 575 LYS B O 1
ATOM 9194 N N . TYR B 1 576 ? 18.821 114.820 112.530 1.00 22.84 576 TYR B N 1
ATOM 9195 C CA . TYR B 1 576 ? 19.376 114.269 111.306 1.00 22.14 576 TYR B CA 1
ATOM 9196 C C . TYR B 1 576 ? 18.614 114.901 110.147 1.00 21.52 576 TYR B C 1
ATOM 9197 O O . TYR B 1 576 ? 19.219 115.339 109.173 1.00 21.39 576 TYR B O 1
ATOM 9206 N N . ASP B 1 577 ? 17.290 114.948 110.260 1.00 19.63 577 ASP B N 1
ATOM 9207 C CA . ASP B 1 577 ? 16.462 115.522 109.208 1.00 23.54 577 ASP B CA 1
ATOM 9208 C C . ASP B 1 577 ? 16.860 116.953 108.832 1.00 21.40 577 ASP B C 1
ATOM 9209 O O . ASP B 1 577 ? 16.840 117.315 107.650 1.00 21.66 577 ASP B O 1
ATOM 9214 N N . GLU B 1 578 ? 17.235 117.750 109.839 1.00 24.71 578 GLU B N 1
ATOM 9215 C CA . GLU B 1 578 ? 17.661 119.145 109.645 1.00 25.68 578 GLU B CA 1
ATOM 9216 C C . GLU B 1 578 ? 19.002 119.155 108.931 1.00 24.20 578 GLU B C 1
ATOM 9217 O O . GLU B 1 578 ? 19.253 119.999 108.080 1.00 24.08 578 GLU B O 1
ATOM 9223 N N . LEU B 1 579 ? 19.872 118.221 109.303 1.00 26.02 579 LEU B N 1
ATOM 9224 C CA . LEU B 1 579 ? 21.184 118.113 108.680 1.00 23.51 579 LEU B CA 1
ATOM 9225 C C . LEU B 1 579 ? 21.003 117.700 107.206 1.00 21.49 579 LEU B C 1
ATOM 9226 O O . LEU B 1 579 ? 21.757 118.150 106.338 1.00 22.89 579 LEU B O 1
ATOM 9231 N N . LEU B 1 580 ? 19.984 116.883 106.922 1.00 19.83 580 LEU B N 1
ATOM 9232 C CA . LEU B 1 580 ? 19.722 116.452 105.549 1.00 16.18 580 LEU B CA 1
ATOM 9233 C C . LEU B 1 580 ? 19.252 117.656 104.725 1.00 21.61 580 LEU B C 1
ATOM 9234 O O . LEU B 1 580 ? 19.621 117.804 103.555 1.00 21.33 580 LEU B O 1
ATOM 9239 N N . SER B 1 581 ? 18.461 118.529 105.349 1.00 23.18 581 SER B N 1
ATOM 9240 C CA . SER B 1 581 ? 17.985 119.736 104.667 1.00 21.68 581 SER B CA 1
ATOM 9241 C C . SER B 1 581 ? 19.162 120.641 104.314 1.00 20.64 581 SER B C 1
ATOM 9242 O O . SER B 1 581 ? 19.179 121.282 103.258 1.00 20.66 581 SER B O 1
ATOM 9245 N N . GLU B 1 582 ? 20.169 120.653 105.177 1.00 17.49 582 GLU B N 1
ATOM 9246 C CA . GLU B 1 582 ? 21.347 121.458 104.928 1.00 21.51 582 GLU B CA 1
ATOM 9247 C C . GLU B 1 582 ? 22.115 120.874 103.736 1.00 26.48 582 GLU B C 1
ATOM 9248 O O . GLU B 1 582 ? 22.681 121.613 102.920 1.00 26.79 582 GLU B O 1
ATOM 9254 N N . TYR B 1 583 ? 22.131 119.543 103.635 1.00 27.82 583 TYR B N 1
ATOM 9255 C CA . TYR B 1 583 ? 22.813 118.880 102.531 1.00 22.98 583 TYR B CA 1
ATOM 9256 C C . TYR B 1 583 ? 22.111 119.308 101.226 1.00 25.44 583 TYR B C 1
ATOM 9257 O O . TYR B 1 583 ? 22.766 119.716 100.259 1.00 22.76 583 TYR B O 1
ATOM 9266 N N . TYR B 1 584 ? 20.779 119.257 101.224 1.00 26.09 584 TYR B N 1
ATOM 9267 C CA . TYR B 1 584 ? 20.005 119.640 100.049 1.00 28.16 584 TYR B CA 1
ATOM 9268 C C . TYR B 1 584 ? 20.204 121.109 99.680 1.00 29.52 584 TYR B C 1
ATOM 9269 O O . TYR B 1 584 ? 20.281 121.444 98.502 1.00 30.47 584 TYR B O 1
ATOM 9278 N N . ARG B 1 585 ? 20.289 121.980 100.685 1.00 30.32 585 ARG B N 1
ATOM 9279 C CA . ARG B 1 585 ? 20.474 123.408 100.442 1.00 27.25 585 ARG B CA 1
ATOM 9280 C C . ARG B 1 585 ? 21.794 123.639 99.716 1.00 28.14 585 ARG B C 1
ATOM 9281 O O . ARG B 1 585 ? 21.828 124.314 98.687 1.00 25.65 585 ARG B O 1
ATOM 9289 N N . ILE B 1 586 ? 22.859 123.011 100.212 1.00 23.15 586 ILE B N 1
ATOM 9290 C CA . ILE B 1 586 ? 24.191 123.139 99.610 1.00 23.34 586 ILE B CA 1
ATOM 9291 C C . ILE B 1 586 ? 24.266 122.548 98.179 1.00 24.35 586 ILE B C 1
ATOM 9292 O O . ILE B 1 586 ? 24.951 123.080 97.305 1.00 27.24 586 ILE B O 1
ATOM 9297 N N . ARG B 1 587 ? 23.545 121.459 97.944 1.00 25.14 587 ARG B N 1
ATOM 9298 C CA . ARG B 1 587 ? 23.530 120.814 96.636 1.00 23.06 587 ARG B CA 1
ATOM 9299 C C . ARG B 1 587 ? 22.547 121.472 95.697 1.00 24.95 587 ARG B C 1
ATOM 9300 O O . ARG B 1 587 ? 22.613 121.257 94.488 1.00 23.65 587 ARG B O 1
ATOM 9308 N N . GLY B 1 588 ? 21.639 122.274 96.244 1.00 20.53 588 GLY B N 1
ATOM 9309 C CA . GLY B 1 588 ? 20.642 122.907 95.405 1.00 18.43 588 GLY B CA 1
ATOM 9310 C C . GLY B 1 588 ? 19.546 121.928 95.011 1.00 25.07 588 GLY B C 1
ATOM 9311 O O . GLY B 1 588 ? 19.066 121.942 93.882 1.00 28.92 588 GLY B O 1
ATOM 9312 N N . TRP B 1 589 ? 19.179 121.041 95.932 1.00 26.13 589 TRP B N 1
ATOM 9313 C CA . TRP B 1 589 ? 18.115 120.067 95.695 1.00 23.78 589 TRP B CA 1
ATOM 9314 C C . TRP B 1 589 ? 16.910 120.468 96.545 1.00 21.08 589 TRP B C 1
ATOM 9315 O O . TRP B 1 589 ? 17.074 121.191 97.521 1.00 23.79 589 TRP B O 1
ATOM 9326 N N . ASP B 1 590 ? 15.708 120.026 96.171 1.00 22.46 590 ASP B N 1
ATOM 9327 C CA . ASP B 1 590 ? 14.512 120.336 96.959 1.00 24.22 590 ASP B CA 1
ATOM 9328 C C . ASP B 1 590 ? 14.418 119.442 98.212 1.00 25.53 590 ASP B C 1
ATOM 9329 O O . ASP B 1 590 ? 15.298 118.601 98.451 1.00 24.83 590 ASP B O 1
ATOM 9334 N N . GLU B 1 591 ? 13.352 119.597 98.996 1.00 25.36 591 GLU B N 1
ATOM 9335 C CA . GLU B 1 591 ? 13.191 118.806 100.217 1.00 29.43 591 GLU B CA 1
ATOM 9336 C C . GLU B 1 591 ? 12.844 117.334 99.990 1.00 32.25 591 GLU B C 1
ATOM 9337 O O . GLU B 1 591 ? 12.570 116.593 100.941 1.00 31.10 591 GLU B O 1
ATOM 9343 N N . ARG B 1 592 ? 12.832 116.925 98.721 1.00 31.16 592 ARG B N 1
ATOM 9344 C CA . ARG B 1 592 ? 12.583 115.535 98.347 1.00 27.72 592 ARG B CA 1
ATOM 9345 C C . ARG B 1 592 ? 13.894 114.894 97.871 1.00 22.60 592 ARG B C 1
ATOM 9346 O O . ARG B 1 592 ? 13.918 113.711 97.582 1.00 23.42 592 ARG B O 1
ATOM 9354 N N . GLY B 1 593 ? 14.968 115.680 97.793 1.00 20.26 593 GLY B N 1
ATOM 9355 C CA . GLY B 1 593 ? 16.256 115.167 97.354 1.00 24.28 593 GLY B CA 1
ATOM 9356 C C . GLY B 1 593 ? 16.354 115.082 95.845 1.00 25.43 593 GLY B C 1
ATOM 9357 O O . GLY B 1 593 ? 17.144 114.304 95.303 1.00 23.83 593 GLY B O 1
ATOM 9358 N N . ILE B 1 594 ? 15.544 115.896 95.169 1.00 27.84 594 ILE B N 1
ATOM 9359 C CA . ILE B 1 594 ? 15.485 115.948 93.703 1.00 23.81 594 ILE B CA 1
ATOM 9360 C C . ILE B 1 594 ? 16.087 117.276 93.274 1.00 26.49 594 ILE B C 1
ATOM 9361 O O . ILE B 1 594 ? 15.770 118.318 93.847 1.00 26.21 594 ILE B O 1
ATOM 9366 N N . PRO B 1 595 ? 17.007 117.256 92.292 1.00 25.97 595 PRO B N 1
ATOM 9367 C CA . PRO B 1 595 ? 17.620 118.514 91.845 1.00 28.61 595 PRO B CA 1
ATOM 9368 C C . PRO B 1 595 ? 16.603 119.547 91.324 1.00 29.36 595 PRO B C 1
ATOM 9369 O O . PRO B 1 595 ? 15.633 119.186 90.647 1.00 25.54 595 PRO B O 1
ATOM 9373 N N . LYS B 1 596 ? 16.814 120.816 91.678 1.00 29.94 596 LYS B N 1
ATOM 9374 C CA . LYS B 1 596 ? 15.944 121.915 91.223 1.00 35.48 596 LYS B CA 1
ATOM 9375 C C . LYS B 1 596 ? 16.300 122.298 89.782 1.00 34.53 596 LYS B C 1
ATOM 9376 O O . LYS B 1 596 ? 17.463 122.167 89.364 1.00 31.13 596 LYS B O 1
ATOM 9382 N N . LYS B 1 597 ? 15.301 122.772 89.033 1.00 37.70 597 LYS B N 1
ATOM 9383 C CA . LYS B 1 597 ? 15.489 123.177 87.638 1.00 36.34 597 LYS B CA 1
ATOM 9384 C C . LYS B 1 597 ? 16.655 124.142 87.465 1.00 37.19 597 LYS B C 1
ATOM 9385 O O . LYS B 1 597 ? 17.472 123.992 86.554 1.00 40.49 597 LYS B O 1
ATOM 9391 N N . GLU B 1 598 ? 16.747 125.116 88.362 1.00 39.69 598 GLU B N 1
ATOM 9392 C CA . GLU B 1 598 ? 17.808 126.104 88.288 1.00 40.37 598 GLU B CA 1
ATOM 9393 C C . GLU B 1 598 ? 19.180 125.483 88.535 1.00 35.98 598 GLU B C 1
ATOM 9394 O O . GLU B 1 598 ? 20.185 125.941 87.988 1.00 31.25 598 GLU B O 1
ATOM 9400 N N . THR B 1 599 ? 19.218 124.438 89.359 1.00 33.20 599 THR B N 1
ATOM 9401 C CA . THR B 1 599 ? 20.473 123.758 89.684 1.00 31.13 599 THR B CA 1
ATOM 9402 C C . THR B 1 599 ? 20.942 122.980 88.463 1.00 28.78 599 THR B C 1
ATOM 9403 O O . THR B 1 599 ? 22.126 123.032 88.080 1.00 26.02 599 THR B O 1
ATOM 9407 N N . LEU B 1 600 ? 19.991 122.282 87.844 1.00 29.13 600 LEU B N 1
ATOM 9408 C CA . LEU B 1 600 ? 20.254 121.499 86.646 1.00 32.71 600 LEU B CA 1
ATOM 9409 C C . LEU B 1 600 ? 20.789 122.415 85.530 1.00 35.39 600 LEU B C 1
ATOM 9410 O O . LEU B 1 600 ? 21.826 122.117 84.927 1.00 30.27 600 LEU B O 1
ATOM 9415 N N . LYS B 1 601 ? 20.131 123.563 85.326 1.00 32.77 601 LYS B N 1
ATOM 9416 C CA . LYS B 1 601 ? 20.561 124.525 84.305 1.00 34.35 601 LYS B CA 1
ATOM 9417 C C . LYS B 1 601 ? 21.987 124.987 84.578 1.00 26.84 601 LYS B C 1
ATOM 9418 O O . LYS B 1 601 ? 22.818 124.996 83.687 1.00 32.07 601 LYS B O 1
ATOM 9424 N N . GLU B 1 602 ? 22.268 125.316 85.836 1.00 34.84 602 GLU B N 1
ATOM 9425 C CA . GLU B 1 602 ? 23.578 125.784 86.271 1.00 31.53 602 GLU B CA 1
ATOM 9426 C C . GLU B 1 602 ? 24.665 124.732 86.094 1.00 35.48 602 GLU B C 1
ATOM 9427 O O . GLU B 1 602 ? 25.838 125.080 85.930 1.00 35.98 602 GLU B O 1
ATOM 9433 N N . LEU B 1 603 ? 24.291 123.451 86.157 1.00 39.98 603 LEU B N 1
ATOM 9434 C CA . LEU B 1 603 ? 25.272 122.361 86.006 1.00 39.96 603 LEU B CA 1
ATOM 9435 C C . LEU B 1 603 ? 25.353 121.825 84.579 1.00 40.33 603 LEU B C 1
ATOM 9436 O O . LEU B 1 603 ? 26.096 120.876 84.308 1.00 35.20 603 LEU B O 1
ATOM 9441 N N . ASP B 1 604 ? 24.621 122.482 83.672 1.00 36.36 604 ASP B N 1
ATOM 9442 C CA . ASP B 1 604 ? 24.577 122.137 82.248 1.00 34.36 604 ASP B CA 1
ATOM 9443 C C . ASP B 1 604 ? 23.902 120.802 82.026 1.00 32.42 604 ASP B C 1
ATOM 9444 O O . ASP B 1 604 ? 24.357 119.977 81.223 1.00 33.33 604 ASP B O 1
ATOM 9449 N N . LEU B 1 605 ? 22.817 120.600 82.766 1.00 25.71 605 LEU B N 1
ATOM 9450 C CA . LEU B 1 605 ? 22.030 119.384 82.691 1.00 26.18 605 LEU B CA 1
ATOM 9451 C C . LEU B 1 605 ? 20.606 119.754 82.302 1.00 27.47 605 LEU B C 1
ATOM 9452 O O . LEU B 1 605 ? 19.649 119.167 82.798 1.00 31.85 605 LEU B O 1
ATOM 9457 N N . ASP B 1 606 ? 20.467 120.726 81.401 1.00 31.52 606 ASP B N 1
ATOM 9458 C CA . ASP B 1 606 ? 19.142 121.177 80.946 1.00 32.54 606 ASP B CA 1
ATOM 9459 C C . ASP B 1 606 ? 18.346 120.005 80.386 1.00 30.72 606 ASP B C 1
ATOM 9460 O O . ASP B 1 606 ? 17.140 119.883 80.635 1.00 31.66 606 ASP B O 1
ATOM 9465 N N . PHE B 1 607 ? 19.057 119.113 79.690 1.00 27.57 607 PHE B N 1
ATOM 9466 C CA . PHE B 1 607 ? 18.463 117.926 79.081 1.00 27.84 607 PHE B CA 1
ATOM 9467 C C . PHE B 1 607 ? 17.720 117.007 80.054 1.00 29.53 607 PHE B C 1
ATOM 9468 O O . PHE B 1 607 ? 16.842 116.231 79.654 1.00 28.95 607 PHE B O 1
ATOM 9476 N N . VAL B 1 608 ? 18.049 117.129 81.337 1.00 29.84 608 VAL B N 1
ATOM 9477 C CA . VAL B 1 608 ? 17.423 116.329 82.390 1.00 32.87 608 VAL B CA 1
ATOM 9478 C C . VAL B 1 608 ? 16.005 116.798 82.737 1.00 28.58 608 VAL B C 1
ATOM 9479 O O . VAL B 1 608 ? 15.121 115.974 83.022 1.00 32.12 608 VAL B O 1
ATOM 9483 N N . ILE B 1 609 ? 15.791 118.115 82.699 1.00 32.73 609 ILE B N 1
ATOM 9484 C CA . ILE B 1 609 ? 14.496 118.717 83.044 1.00 32.87 609 ILE B CA 1
ATOM 9485 C C . ILE B 1 609 ? 13.234 118.120 82.398 1.00 28.47 609 ILE B C 1
ATOM 9486 O O . ILE B 1 609 ? 12.319 117.699 83.098 1.00 31.46 609 ILE B O 1
ATOM 9491 N N . PRO B 1 610 ? 13.172 118.072 81.059 1.00 25.64 610 PRO B N 1
ATOM 9492 C CA . PRO B 1 610 ? 12.009 117.516 80.363 1.00 24.23 610 PRO B CA 1
ATOM 9493 C C . PRO B 1 610 ? 11.681 116.105 80.842 1.00 29.67 610 PRO B C 1
ATOM 9494 O O . PRO B 1 610 ? 10.520 115.778 81.101 1.00 29.64 610 PRO B O 1
ATOM 9498 N N . GLU B 1 611 ? 12.720 115.272 80.942 1.00 29.74 611 GLU B N 1
ATOM 9499 C CA . GLU B 1 611 ? 12.571 113.878 81.362 1.00 28.67 611 GLU B CA 1
ATOM 9500 C C . GLU B 1 611 ? 12.079 113.707 82.791 1.00 29.24 611 GLU B C 1
ATOM 9501 O O . GLU B 1 611 ? 11.235 112.842 83.058 1.00 30.84 611 GLU B O 1
ATOM 9507 N N . LEU B 1 612 ? 12.607 114.519 83.708 1.00 26.71 612 LEU B N 1
ATOM 9508 C CA . LEU B 1 612 ? 12.183 114.449 85.102 1.00 27.57 612 LEU B CA 1
ATOM 9509 C C . LEU B 1 612 ? 10.755 114.972 85.251 1.00 30.91 612 LEU B C 1
ATOM 9510 O O . LEU B 1 612 ? 9.960 114.418 86.018 1.00 28.38 612 LEU B O 1
ATOM 9515 N N . GLU B 1 613 ? 10.393 115.975 84.451 1.00 34.11 613 GLU B N 1
ATOM 9516 C CA . GLU B 1 613 ? 9.041 116.524 84.528 1.00 35.43 613 GLU B CA 1
ATOM 9517 C C . GLU B 1 613 ? 7.934 115.582 84.064 1.00 35.73 613 GLU B C 1
ATOM 9518 O O . GLU B 1 613 ? 6.790 115.734 84.486 1.00 39.83 613 GLU B O 1
ATOM 9524 N N . LYS B 1 614 ? 8.277 114.605 83.220 1.00 33.71 614 LYS B N 1
ATOM 9525 C CA . LYS B 1 614 ? 7.321 113.601 82.740 1.00 32.86 614 LYS B CA 1
ATOM 9526 C C . LYS B 1 614 ? 6.938 112.686 83.900 1.00 35.67 614 LYS B C 1
ATOM 9527 O O . LYS B 1 614 ? 5.906 112.005 83.873 1.00 38.71 614 LYS B O 1
ATOM 9533 N N . VAL B 1 615 ? 7.788 112.676 84.919 1.00 37.42 615 VAL B N 1
ATOM 9534 C CA . VAL B 1 615 ? 7.627 111.786 86.055 1.00 35.31 615 VAL B CA 1
ATOM 9535 C C . VAL B 1 615 ? 7.223 112.394 87.427 1.00 32.00 615 VAL B C 1
ATOM 9536 O O . VAL B 1 615 ? 6.613 111.712 88.250 1.00 31.05 615 VAL B O 1
ATOM 9540 N N . THR B 1 616 ? 7.574 113.663 87.657 1.00 29.43 616 THR B N 1
ATOM 9541 C CA . THR B 1 616 ? 7.208 114.423 88.875 1.00 35.75 616 THR B CA 1
ATOM 9542 C C . THR B 1 616 ? 7.246 115.906 88.556 1.00 36.18 616 THR B C 1
ATOM 9543 O O . THR B 1 616 ? 7.572 116.313 87.439 1.00 41.55 616 THR B O 1
ATOM 9547 N N . ASN B 1 617 ? 6.949 116.711 89.570 1.00 36.66 617 ASN B N 1
ATOM 9548 C CA . ASN B 1 617 ? 6.996 118.154 89.431 1.00 36.61 617 ASN B CA 1
ATOM 9549 C C . ASN B 1 617 ? 8.385 118.564 89.938 1.00 37.27 617 ASN B C 1
ATOM 9550 O O . ASN B 1 617 ? 8.922 117.957 90.872 1.00 37.53 617 ASN B O 1
ATOM 9555 N N . LEU B 1 618 ? 9.014 119.514 89.264 1.00 33.98 618 LEU B N 1
ATOM 9556 C CA . LEU B 1 618 ? 10.323 119.969 89.694 1.00 34.31 618 LEU B CA 1
ATOM 9557 C C . LEU B 1 618 ? 10.179 121.314 90.381 1.00 38.06 618 LEU B C 1
ATOM 9558 O O . LEU B 1 618 ? 9.131 121.955 90.292 1.00 40.97 618 LEU B O 1
ATOM 9563 N N . GLU B 1 619 ? 11.222 121.722 91.091 1.00 35.99 619 GLU B N 1
ATOM 9564 C CA . GLU B 1 619 ? 11.224 122.999 91.788 1.00 37.54 619 GLU B CA 1
ATOM 9565 C C . GLU B 1 619 ? 12.386 123.849 91.291 1.00 39.12 619 GLU B C 1
ATOM 9566 O O . GLU B 1 619 ? 12.768 124.830 91.967 1.00 43.83 619 GLU B O 1
ATOM 9573 N N . MET C 1 1 ? 24.864 76.506 43.830 1.00 30.09 1 MET C N 1
ATOM 9574 C CA . MET C 1 1 ? 25.992 75.526 43.941 1.00 27.88 1 MET C CA 1
ATOM 9575 C C . MET C 1 1 ? 25.706 74.657 45.160 1.00 24.48 1 MET C C 1
ATOM 9576 O O . MET C 1 1 ? 25.392 75.179 46.228 1.00 25.23 1 MET C O 1
ATOM 9581 N N . TYR C 1 2 ? 25.783 73.339 44.997 1.00 21.98 2 TYR C N 1
ATOM 9582 C CA . TYR C 1 2 ? 25.544 72.419 46.107 1.00 14.08 2 TYR C CA 1
ATOM 9583 C C . TYR C 1 2 ? 26.826 71.710 46.490 1.00 13.97 2 TYR C C 1
ATOM 9584 O O . TYR C 1 2 ? 27.745 71.613 45.688 1.00 15.32 2 TYR C O 1
ATOM 9593 N N . GLY C 1 3 ? 26.875 71.239 47.736 1.00 17.83 3 GLY C N 1
ATOM 9594 C CA . GLY C 1 3 ? 28.031 70.508 48.219 1.00 15.92 3 GLY C CA 1
ATOM 9595 C C . GLY C 1 3 ? 29.168 71.433 48.563 1.00 20.49 3 GLY C C 1
ATOM 9596 O O . GLY C 1 3 ? 29.479 71.596 49.736 1.00 23.27 3 GLY C O 1
ATOM 9597 N N . TRP C 1 4 ? 29.812 72.000 47.542 1.00 19.46 4 TRP C N 1
ATOM 9598 C CA . TRP C 1 4 ? 30.905 72.946 47.752 1.00 15.74 4 TRP C CA 1
ATOM 9599 C C . TRP C 1 4 ? 30.281 74.274 48.149 1.00 11.96 4 TRP C C 1
ATOM 9600 O O . TRP C 1 4 ? 29.147 74.567 47.779 1.00 15.41 4 TRP C O 1
ATOM 9611 N N . TRP C 1 5 ? 31.014 75.070 48.916 1.00 14.40 5 TRP C N 1
ATOM 9612 C CA . TRP C 1 5 ? 30.546 76.398 49.282 1.00 15.36 5 TRP C CA 1
ATOM 9613 C C . TRP C 1 5 ? 31.064 77.393 48.241 1.00 17.36 5 TRP C C 1
ATOM 9614 O O . TRP C 1 5 ? 30.455 78.443 48.023 1.00 16.12 5 TRP C O 1
ATOM 9625 N N . GLY C 1 6 ? 32.207 77.064 47.633 1.00 16.68 6 GLY C N 1
ATOM 9626 C CA . GLY C 1 6 ? 32.841 77.950 46.670 1.00 14.12 6 GLY C CA 1
ATOM 9627 C C . GLY C 1 6 ? 33.497 79.098 47.424 1.00 19.99 6 GLY C C 1
ATOM 9628 O O . GLY C 1 6 ? 33.721 80.163 46.864 1.00 21.67 6 GLY C O 1
ATOM 9629 N N . ARG C 1 7 ? 33.830 78.861 48.696 1.00 18.59 7 ARG C N 1
ATOM 9630 C CA . ARG C 1 7 ? 34.439 79.872 49.572 1.00 17.41 7 ARG C CA 1
ATOM 9631 C C . ARG C 1 7 ? 35.703 79.346 50.253 1.00 19.58 7 ARG C C 1
ATOM 9632 O O . ARG C 1 7 ? 35.746 78.200 50.707 1.00 20.10 7 ARG C O 1
ATOM 9640 N N . ILE C 1 8 ? 36.739 80.178 50.296 1.00 17.13 8 ILE C N 1
ATOM 9641 C CA . ILE C 1 8 ? 37.991 79.810 50.938 1.00 16.84 8 ILE C CA 1
ATOM 9642 C C . ILE C 1 8 ? 38.296 80.906 51.949 1.00 19.07 8 ILE C C 1
ATOM 9643 O O . ILE C 1 8 ? 38.254 82.084 51.603 1.00 22.77 8 ILE C O 1
ATOM 9648 N N . LEU C 1 9 ? 38.497 80.528 53.211 1.00 17.85 9 LEU C N 1
ATOM 9649 C CA . LEU C 1 9 ? 38.844 81.488 54.253 1.00 15.76 9 LEU C CA 1
ATOM 9650 C C . LEU C 1 9 ? 40.325 81.846 54.119 1.00 19.86 9 LEU C C 1
ATOM 9651 O O . LEU C 1 9 ? 41.189 80.973 54.020 1.00 18.62 9 LEU C O 1
ATOM 9656 N N . ARG C 1 10 ? 40.603 83.141 54.135 1.00 17.44 10 ARG C N 1
ATOM 9657 C CA . ARG C 1 10 ? 41.955 83.669 53.983 1.00 18.07 10 ARG C CA 1
ATOM 9658 C C . ARG C 1 10 ? 42.453 84.417 55.208 1.00 18.30 10 ARG C C 1
ATOM 9659 O O . ARG C 1 10 ? 41.821 85.372 55.664 1.00 21.10 10 ARG C O 1
ATOM 9667 N N . VAL C 1 11 ? 43.620 84.016 55.701 1.00 17.11 11 VAL C N 1
ATOM 9668 C CA . VAL C 1 11 ? 44.200 84.657 56.872 1.00 20.19 11 VAL C CA 1
ATOM 9669 C C . VAL C 1 11 ? 45.656 85.054 56.620 1.00 17.86 11 VAL C C 1
ATOM 9670 O O . VAL C 1 11 ? 46.493 84.221 56.270 1.00 18.65 11 VAL C O 1
ATOM 9674 N N . ASN C 1 12 ? 45.928 86.352 56.735 1.00 17.25 12 ASN C N 1
ATOM 9675 C CA . ASN C 1 12 ? 47.276 86.867 56.542 1.00 16.09 12 ASN C CA 1
ATOM 9676 C C . ASN C 1 12 ? 47.792 87.248 57.924 1.00 19.35 12 ASN C C 1
ATOM 9677 O O . ASN C 1 12 ? 47.351 88.236 58.505 1.00 22.81 12 ASN C O 1
ATOM 9682 N N . LEU C 1 13 ? 48.723 86.454 58.444 1.00 19.34 13 LEU C N 1
ATOM 9683 C CA . LEU C 1 13 ? 49.279 86.680 59.776 1.00 19.01 13 LEU C CA 1
ATOM 9684 C C . LEU C 1 13 ? 50.229 87.877 59.887 1.00 22.77 13 LEU C C 1
ATOM 9685 O O . LEU C 1 13 ? 50.455 88.387 60.980 1.00 23.65 13 LEU C O 1
ATOM 9690 N N . THR C 1 14 ? 50.779 88.316 58.760 1.00 23.69 14 THR C N 1
ATOM 9691 C CA . THR C 1 14 ? 51.684 89.460 58.745 1.00 24.66 14 THR C CA 1
ATOM 9692 C C . THR C 1 14 ? 50.900 90.748 58.933 1.00 25.96 14 THR C C 1
ATOM 9693 O O . THR C 1 14 ? 51.196 91.545 59.827 1.00 26.75 14 THR C O 1
ATOM 9697 N N . THR C 1 15 ? 49.871 90.925 58.116 1.00 22.45 15 THR C N 1
ATOM 9698 C CA . THR C 1 15 ? 49.055 92.126 58.182 1.00 23.74 15 THR C CA 1
ATOM 9699 C C . THR C 1 15 ? 47.855 91.985 59.104 1.00 24.19 15 THR C C 1
ATOM 9700 O O . THR C 1 15 ? 47.252 92.985 59.504 1.00 24.75 15 THR C O 1
ATOM 9704 N N . GLY C 1 16 ? 47.499 90.743 59.419 1.00 20.99 16 GLY C N 1
ATOM 9705 C CA . GLY C 1 16 ? 46.350 90.483 60.273 1.00 22.43 16 GLY C CA 1
ATOM 9706 C C . GLY C 1 16 ? 45.016 90.525 59.540 1.00 21.87 16 GLY C C 1
ATOM 9707 O O . GLY C 1 16 ? 43.959 90.416 60.160 1.00 25.32 16 GLY C O 1
ATOM 9708 N N . GLU C 1 17 ? 45.055 90.657 58.215 1.00 24.29 17 GLU C N 1
ATOM 9709 C CA . GLU C 1 17 ? 43.829 90.732 57.417 1.00 21.78 17 GLU C CA 1
ATOM 9710 C C . GLU C 1 17 ? 43.176 89.363 57.218 1.00 22.90 17 GLU C C 1
ATOM 9711 O O . GLU C 1 17 ? 43.847 88.383 56.894 1.00 18.68 17 GLU C O 1
ATOM 9717 N N . VAL C 1 18 ? 41.864 89.308 57.428 1.00 21.69 18 VAL C N 1
ATOM 9718 C CA . VAL C 1 18 ? 41.098 88.073 57.249 1.00 25.77 18 VAL C CA 1
ATOM 9719 C C . VAL C 1 18 ? 40.026 88.368 56.200 1.00 21.18 18 VAL C C 1
ATOM 9720 O O . VAL C 1 18 ? 39.298 89.347 56.316 1.00 21.98 18 VAL C O 1
ATOM 9724 N N . LYS C 1 19 ? 39.928 87.532 55.175 1.00 20.48 19 LYS C N 1
ATOM 9725 C CA . LYS C 1 19 ? 38.920 87.749 54.154 1.00 20.87 19 LYS C CA 1
ATOM 9726 C C . LYS C 1 19 ? 38.452 86.415 53.577 1.00 20.84 19 LYS C C 1
ATOM 9727 O O . LYS C 1 19 ? 39.036 85.370 53.864 1.00 20.96 19 LYS C O 1
ATOM 9733 N N . VAL C 1 20 ? 37.363 86.446 52.815 1.00 15.85 20 VAL C N 1
ATOM 9734 C CA . VAL C 1 20 ? 36.853 85.242 52.195 1.00 18.29 20 VAL C CA 1
ATOM 9735 C C . VAL C 1 20 ? 37.010 85.377 50.684 1.00 20.71 20 VAL C C 1
ATOM 9736 O O . VAL C 1 20 ? 36.594 86.373 50.090 1.00 24.16 20 VAL C O 1
ATOM 9740 N N . GLN C 1 21 ? 37.674 84.396 50.085 1.00 20.17 21 GLN C N 1
ATOM 9741 C CA . GLN C 1 21 ? 37.890 84.342 48.647 1.00 19.14 21 GLN C CA 1
ATOM 9742 C C . GLN C 1 21 ? 36.837 83.429 48.012 1.00 27.80 21 GLN C C 1
ATOM 9743 O O . GLN C 1 21 ? 36.587 82.308 48.471 1.00 21.48 21 GLN C O 1
ATOM 9749 N N . GLU C 1 22 ? 36.184 83.927 46.975 1.00 28.21 22 GLU C N 1
ATOM 9750 C CA . GLU C 1 22 ? 35.218 83.116 46.276 1.00 25.13 22 GLU C CA 1
ATOM 9751 C C . GLU C 1 22 ? 35.922 82.584 45.050 1.00 23.74 22 GLU C C 1
ATOM 9752 O O . GLU C 1 22 ? 36.798 83.256 44.490 1.00 25.85 22 GLU C O 1
ATOM 9758 N N . TYR C 1 23 ? 35.670 81.313 44.746 1.00 24.86 23 TYR C N 1
ATOM 9759 C CA . TYR C 1 23 ? 36.254 80.677 43.568 1.00 22.88 23 TYR C CA 1
ATOM 9760 C C . TYR C 1 23 ? 35.093 80.066 42.775 1.00 21.20 23 TYR C C 1
ATOM 9761 O O . TYR C 1 23 ? 34.044 79.755 43.346 1.00 21.45 23 TYR C O 1
ATOM 9770 N N . PRO C 1 24 ? 35.241 79.939 41.439 1.00 25.42 24 PRO C N 1
ATOM 9771 C CA . PRO C 1 24 ? 34.140 79.379 40.647 1.00 26.93 24 PRO C CA 1
ATOM 9772 C C . PRO C 1 24 ? 33.833 77.905 40.818 1.00 27.22 24 PRO C C 1
ATOM 9773 O O . PRO C 1 24 ? 34.723 77.087 41.153 1.00 22.80 24 PRO C O 1
ATOM 9777 N N . GLU C 1 25 ? 32.553 77.583 40.614 1.00 22.96 25 GLU C N 1
ATOM 9778 C CA . GLU C 1 25 ? 32.095 76.210 40.714 1.00 25.46 25 GLU C CA 1
ATOM 9779 C C . GLU C 1 25 ? 32.878 75.343 39.724 1.00 29.76 25 GLU C C 1
ATOM 9780 O O . GLU C 1 25 ? 33.066 74.150 39.955 1.00 26.57 25 GLU C O 1
ATOM 9786 N N . GLU C 1 26 ? 33.396 75.958 38.662 1.00 25.14 26 GLU C N 1
ATOM 9787 C CA . GLU C 1 26 ? 34.149 75.225 37.648 1.00 26.39 26 GLU C CA 1
ATOM 9788 C C . GLU C 1 26 ? 35.471 74.719 38.206 1.00 25.06 26 GLU C C 1
ATOM 9789 O O . GLU C 1 26 ? 35.932 73.628 37.851 1.00 26.40 26 GLU C O 1
ATOM 9795 N N . VAL C 1 27 ? 36.087 75.511 39.076 1.00 23.98 27 VAL C N 1
ATOM 9796 C CA . VAL C 1 27 ? 37.348 75.104 39.686 1.00 23.66 27 VAL C CA 1
ATOM 9797 C C . VAL C 1 27 ? 37.023 73.992 40.689 1.00 21.01 27 VAL C C 1
ATOM 9798 O O . VAL C 1 27 ? 37.733 72.993 40.763 1.00 20.04 27 VAL C O 1
ATOM 9802 N N . ALA C 1 28 ? 35.923 74.156 41.420 1.00 19.11 28 ALA C N 1
ATOM 9803 C CA . ALA C 1 28 ? 35.508 73.153 42.401 1.00 21.15 28 ALA C CA 1
ATOM 9804 C C . ALA C 1 28 ? 35.218 71.826 41.699 1.00 22.61 28 ALA C C 1
ATOM 9805 O O . ALA C 1 28 ? 35.654 70.778 42.167 1.00 20.78 28 ALA C O 1
ATOM 9807 N N . LYS C 1 29 ? 34.524 71.880 40.558 1.00 26.49 29 LYS C N 1
ATOM 9808 C CA . LYS C 1 29 ? 34.193 70.674 39.787 1.00 24.15 29 LYS C CA 1
ATOM 9809 C C . LYS C 1 29 ? 35.457 70.021 39.248 1.00 19.97 29 LYS C C 1
ATOM 9810 O O . LYS C 1 29 ? 35.591 68.804 39.254 1.00 19.42 29 LYS C O 1
ATOM 9816 N N . LYS C 1 30 ? 36.394 70.855 38.803 1.00 19.31 30 LYS C N 1
ATOM 9817 C CA . LYS C 1 30 ? 37.641 70.400 38.209 1.00 15.04 30 LYS C CA 1
ATOM 9818 C C . LYS C 1 30 ? 38.611 69.728 39.188 1.00 21.43 30 LYS C C 1
ATOM 9819 O O . LYS C 1 30 ? 39.184 68.675 38.891 1.00 22.51 30 LYS C O 1
ATOM 9825 N N . PHE C 1 31 ? 38.759 70.310 40.374 1.00 20.65 31 PHE C N 1
ATOM 9826 C CA . PHE C 1 31 ? 39.693 69.774 41.357 1.00 19.73 31 PHE C CA 1
ATOM 9827 C C . PHE C 1 31 ? 39.077 69.037 42.537 1.00 17.66 31 PHE C C 1
ATOM 9828 O O . PHE C 1 31 ? 39.802 68.425 43.332 1.00 15.51 31 PHE C O 1
ATOM 9836 N N . ILE C 1 32 ? 37.745 69.080 42.603 1.00 17.43 32 ILE C N 1
ATOM 9837 C CA . ILE C 1 32 ? 36.919 68.443 43.634 1.00 18.99 32 ILE C CA 1
ATOM 9838 C C . ILE C 1 32 ? 37.095 68.984 45.070 1.00 16.85 32 ILE C C 1
ATOM 9839 O O . ILE C 1 32 ? 36.132 69.419 45.699 1.00 15.61 32 ILE C O 1
ATOM 9844 N N . GLY C 1 33 ? 38.320 68.949 45.581 1.00 16.05 33 GLY C N 1
ATOM 9845 C CA . GLY C 1 33 ? 38.580 69.425 46.920 1.00 17.64 33 GLY C CA 1
ATOM 9846 C C . GLY C 1 33 ? 39.882 68.857 47.419 1.00 13.71 33 GLY C C 1
ATOM 9847 O O . GLY C 1 33 ? 40.653 68.304 46.641 1.00 15.26 33 GLY C O 1
ATOM 9848 N N . GLY C 1 34 ? 40.132 69.023 48.716 1.00 14.31 34 GLY C N 1
ATOM 9849 C CA . GLY C 1 34 ? 41.344 68.517 49.335 1.00 10.29 34 GLY C CA 1
ATOM 9850 C C . GLY C 1 34 ? 42.620 68.805 48.560 1.00 17.69 34 GLY C C 1
ATOM 9851 O O . GLY C 1 34 ? 42.939 69.969 48.258 1.00 17.61 34 GLY C O 1
ATOM 9852 N N . ARG C 1 35 ? 43.354 67.738 48.249 1.00 14.99 35 ARG C N 1
ATOM 9853 C CA . ARG C 1 35 ? 44.619 67.835 47.521 1.00 15.06 35 ARG C CA 1
ATOM 9854 C C . ARG C 1 35 ? 44.467 68.517 46.163 1.00 14.05 35 ARG C C 1
ATOM 9855 O O . ARG C 1 35 ? 45.358 69.249 45.730 1.00 14.82 35 ARG C O 1
ATOM 9863 N N . GLY C 1 36 ? 43.344 68.283 45.497 1.00 12.74 36 GLY C N 1
ATOM 9864 C CA . GLY C 1 36 ? 43.115 68.925 44.211 1.00 14.09 36 GLY C CA 1
ATOM 9865 C C . GLY C 1 36 ? 43.060 70.440 44.341 1.00 16.35 36 GLY C C 1
ATOM 9866 O O . GLY C 1 36 ? 43.724 71.167 43.601 1.00 17.38 36 GLY C O 1
ATOM 9867 N N . LEU C 1 37 ? 42.280 70.928 45.296 1.00 17.86 37 LEU C N 1
ATOM 9868 C CA . LEU C 1 37 ? 42.165 72.354 45.520 1.00 15.22 37 LEU C CA 1
ATOM 9869 C C . LEU C 1 37 ? 43.499 72.901 46.027 1.00 17.35 37 LEU C C 1
ATOM 9870 O O . LEU C 1 37 ? 43.913 73.993 45.625 1.00 16.89 37 LEU C O 1
ATOM 9875 N N . ALA C 1 38 ? 44.178 72.153 46.899 1.00 14.71 38 ALA C N 1
ATOM 9876 C CA . ALA C 1 38 ? 45.473 72.598 47.426 1.00 16.90 38 ALA C CA 1
ATOM 9877 C C . ALA C 1 38 ? 46.533 72.758 46.322 1.00 18.81 38 ALA C C 1
ATOM 9878 O O . ALA C 1 38 ? 47.339 73.699 46.349 1.00 19.45 38 ALA C O 1
ATOM 9880 N N . ALA C 1 39 ? 46.543 71.830 45.370 1.00 16.72 39 ALA C N 1
ATOM 9881 C CA . ALA C 1 39 ? 47.501 71.884 44.282 1.00 19.22 39 ALA C CA 1
ATOM 9882 C C . ALA C 1 39 ? 47.228 73.117 43.399 1.00 18.94 39 ALA C C 1
ATOM 9883 O O . ALA C 1 39 ? 48.161 73.748 42.894 1.00 21.13 39 ALA C O 1
ATOM 9885 N N . TRP C 1 40 ? 45.951 73.443 43.210 1.00 17.38 40 TRP C N 1
ATOM 9886 C CA . TRP C 1 40 ? 45.554 74.596 42.418 1.00 17.63 40 TRP C CA 1
ATOM 9887 C C . TRP C 1 40 ? 46.048 75.865 43.101 1.00 23.76 40 TRP C C 1
ATOM 9888 O O . TRP C 1 40 ? 46.624 76.750 42.453 1.00 22.18 40 TRP C O 1
ATOM 9899 N N . ILE C 1 41 ? 45.868 75.929 44.418 1.00 19.90 41 ILE C N 1
ATOM 9900 C CA . ILE C 1 41 ? 46.294 77.092 45.198 1.00 19.12 41 ILE C CA 1
ATOM 9901 C C . ILE C 1 41 ? 47.820 77.253 45.232 1.00 19.84 41 ILE C C 1
ATOM 9902 O O . ILE C 1 41 ? 48.334 78.352 45.037 1.00 17.56 41 ILE C O 1
ATOM 9907 N N . LEU C 1 42 ? 48.545 76.166 45.472 1.00 15.42 42 LEU C N 1
ATOM 9908 C CA . LEU C 1 42 ? 50.007 76.251 45.534 1.00 21.26 42 LEU C CA 1
ATOM 9909 C C . LEU C 1 42 ? 50.627 76.580 44.186 1.00 21.72 42 LEU C C 1
ATOM 9910 O O . LEU C 1 42 ? 51.654 77.250 44.131 1.00 22.87 42 LEU C O 1
ATOM 9915 N N . TRP C 1 43 ? 50.031 76.087 43.106 1.00 21.40 43 TRP C N 1
ATOM 9916 C CA . TRP C 1 43 ? 50.561 76.387 41.792 1.00 23.81 43 TRP C CA 1
ATOM 9917 C C . TRP C 1 43 ? 50.538 77.900 41.555 1.00 23.99 43 TRP C C 1
ATOM 9918 O O . TRP C 1 43 ? 51.534 78.495 41.142 1.00 25.20 43 TRP C O 1
ATOM 9929 N N . ASN C 1 44 ? 49.406 78.519 41.858 1.00 19.84 44 ASN C N 1
ATOM 9930 C CA . ASN C 1 44 ? 49.227 79.955 41.673 1.00 21.65 44 ASN C CA 1
ATOM 9931 C C . ASN C 1 44 ? 49.831 80.882 42.718 1.00 23.28 44 ASN C C 1
ATOM 9932 O O . ASN C 1 44 ? 50.219 81.999 42.396 1.00 22.05 44 ASN C O 1
ATOM 9937 N N . GLU C 1 45 ? 49.944 80.416 43.957 1.00 27.37 45 GLU C N 1
ATOM 9938 C CA . GLU C 1 45 ? 50.389 81.272 45.049 1.00 19.09 45 GLU C CA 1
ATOM 9939 C C . GLU C 1 45 ? 51.628 80.905 45.828 1.00 19.21 45 GLU C C 1
ATOM 9940 O O . GLU C 1 45 ? 51.955 81.571 46.818 1.00 21.57 45 GLU C O 1
ATOM 9946 N N . ALA C 1 46 ? 52.302 79.835 45.430 1.00 19.05 46 ALA C N 1
ATOM 9947 C CA . ALA C 1 46 ? 53.528 79.440 46.116 1.00 20.58 46 ALA C CA 1
ATOM 9948 C C . ALA C 1 46 ? 54.591 79.246 45.050 1.00 18.82 46 ALA C C 1
ATOM 9949 O O . ALA C 1 46 ? 55.326 78.266 45.051 1.00 21.56 46 ALA C O 1
ATOM 9951 N N . ARG C 1 47 ? 54.662 80.212 44.145 1.00 21.50 47 ARG C N 1
ATOM 9952 C CA . ARG C 1 47 ? 55.626 80.192 43.052 1.00 24.44 47 ARG C CA 1
ATOM 9953 C C . ARG C 1 47 ? 56.992 80.755 43.477 1.00 22.49 47 ARG C C 1
ATOM 9954 O O . ARG C 1 47 ? 57.118 81.930 43.805 1.00 27.87 47 ARG C O 1
ATOM 9962 N N . GLY C 1 48 ? 57.995 79.884 43.532 1.00 21.90 48 GLY C N 1
ATOM 9963 C CA . GLY C 1 48 ? 59.349 80.289 43.896 1.00 21.09 48 GLY C CA 1
ATOM 9964 C C . GLY C 1 48 ? 59.607 80.682 45.341 1.00 26.68 48 GLY C C 1
ATOM 9965 O O . GLY C 1 48 ? 60.654 81.262 45.652 1.00 29.02 48 GLY C O 1
ATOM 9966 N N . VAL C 1 49 ? 58.698 80.337 46.247 1.00 25.06 49 VAL C N 1
ATOM 9967 C CA . VAL C 1 49 ? 58.875 80.717 47.654 1.00 25.11 49 VAL C CA 1
ATOM 9968 C C . VAL C 1 49 ? 59.787 79.808 48.471 1.00 20.46 49 VAL C C 1
ATOM 9969 O O . VAL C 1 49 ? 60.030 78.660 48.102 1.00 24.06 49 VAL C O 1
ATOM 9973 N N . GLU C 1 50 ? 60.356 80.365 49.538 1.00 20.57 50 GLU C N 1
ATOM 9974 C CA . GLU C 1 50 ? 61.186 79.602 50.472 1.00 22.48 50 GLU C CA 1
ATOM 9975 C C . GLU C 1 50 ? 60.132 78.909 51.345 1.00 22.50 50 GLU C C 1
ATOM 9976 O O . GLU C 1 50 ? 59.223 79.574 51.837 1.00 21.58 50 GLU C O 1
ATOM 9982 N N . PRO C 1 51 ? 60.239 77.585 51.558 1.00 23.39 51 PRO C N 1
ATOM 9983 C CA . PRO C 1 51 ? 59.258 76.861 52.375 1.00 21.49 51 PRO C CA 1
ATOM 9984 C C . PRO C 1 51 ? 59.008 77.395 53.787 1.00 23.87 51 PRO C C 1
ATOM 9985 O O . PRO C 1 51 ? 57.880 77.356 54.276 1.00 23.36 51 PRO C O 1
ATOM 9989 N N . LEU C 1 52 ? 60.042 77.932 54.429 1.00 22.51 52 LEU C N 1
ATOM 9990 C CA . LEU C 1 52 ? 59.895 78.442 55.789 1.00 22.50 52 LEU C CA 1
ATOM 9991 C C . LEU C 1 52 ? 59.765 79.956 55.860 1.00 21.80 52 LEU C C 1
ATOM 9992 O O . LEU C 1 52 ? 59.833 80.534 56.948 1.00 25.16 52 LEU C O 1
ATOM 9997 N N . SER C 1 53 ? 59.587 80.591 54.702 1.00 21.96 53 SER C N 1
ATOM 9998 C CA . SER C 1 53 ? 59.432 82.042 54.622 1.00 22.56 53 SER C CA 1
ATOM 9999 C C . SER C 1 53 ? 57.945 82.407 54.705 1.00 24.37 53 SER C C 1
ATOM 10000 O O . SER C 1 53 ? 57.079 81.573 54.434 1.00 23.61 53 SER C O 1
ATOM 10003 N N . PRO C 1 54 ? 57.628 83.669 55.053 1.00 21.93 54 PRO C N 1
ATOM 10004 C CA . PRO C 1 54 ? 56.232 84.114 55.162 1.00 19.53 54 PRO C CA 1
ATOM 10005 C C . PRO C 1 54 ? 55.367 83.919 53.909 1.00 21.26 54 PRO C C 1
ATOM 10006 O O . PRO C 1 54 ? 54.148 83.773 53.998 1.00 20.26 54 PRO C O 1
ATOM 10010 N N . GLU C 1 55 ? 56.003 83.877 52.747 1.00 21.85 55 GLU C N 1
ATOM 10011 C CA . GLU C 1 55 ? 55.287 83.726 51.495 1.00 22.10 55 GLU C CA 1
ATOM 10012 C C . GLU C 1 55 ? 54.690 82.345 51.239 1.00 17.26 55 GLU C C 1
ATOM 10013 O O . GLU C 1 55 ? 53.792 82.212 50.402 1.00 17.82 55 GLU C O 1
ATOM 10019 N N . ASN C 1 56 ? 55.202 81.312 51.913 1.00 18.48 56 ASN C N 1
ATOM 10020 C CA . ASN C 1 56 ? 54.633 79.966 51.733 1.00 18.71 56 ASN C CA 1
ATOM 10021 C C . ASN C 1 56 ? 53.154 79.971 52.200 1.00 19.39 56 ASN C C 1
ATOM 10022 O O . ASN C 1 56 ? 52.770 80.761 53.079 1.00 18.55 56 ASN C O 1
ATOM 10027 N N . LYS C 1 57 ? 52.319 79.151 51.566 1.00 18.30 57 LYS C N 1
ATOM 10028 C CA . LYS C 1 57 ? 50.895 79.089 51.916 1.00 16.60 57 LYS C CA 1
ATOM 10029 C C . LYS C 1 57 ? 50.560 77.784 52.637 1.00 16.37 57 LYS C C 1
ATOM 10030 O O . LYS C 1 57 ? 50.788 76.707 52.095 1.00 18.40 57 LYS C O 1
ATOM 10036 N N . LEU C 1 58 ? 50.027 77.889 53.854 1.00 18.89 58 LEU C N 1
ATOM 10037 C CA . LEU C 1 58 ? 49.642 76.714 54.639 1.00 15.14 58 LEU C CA 1
ATOM 10038 C C . LEU C 1 58 ? 48.161 76.512 54.373 1.00 16.96 58 LEU C C 1
ATOM 10039 O O . LEU C 1 58 ? 47.324 77.356 54.697 1.00 16.71 58 LEU C O 1
ATOM 10044 N N . ILE C 1 59 ? 47.847 75.365 53.797 1.00 15.98 59 ILE C N 1
ATOM 10045 C CA . ILE C 1 59 ? 46.487 75.078 53.396 1.00 14.90 59 ILE C CA 1
ATOM 10046 C C . ILE C 1 59 ? 45.842 73.937 54.157 1.00 18.00 59 ILE C C 1
ATOM 10047 O O . ILE C 1 59 ? 46.438 72.884 54.339 1.00 16.47 59 ILE C O 1
ATOM 10052 N N . PHE C 1 60 ? 44.609 74.172 54.588 1.00 16.79 60 PHE C N 1
ATOM 10053 C CA . PHE C 1 60 ? 43.806 73.172 55.262 1.00 15.04 60 PHE C CA 1
ATOM 10054 C C . PHE C 1 60 ? 42.646 73.080 54.302 1.00 12.64 60 PHE C C 1
ATOM 10055 O O . PHE C 1 60 ? 41.792 73.965 54.254 1.00 15.47 60 PHE C O 1
ATOM 10063 N N . ALA C 1 61 ? 42.654 72.041 53.483 1.00 13.05 61 ALA C N 1
ATOM 10064 C CA . ALA C 1 61 ? 41.623 71.885 52.484 1.00 11.86 61 ALA C CA 1
ATOM 10065 C C . ALA C 1 61 ? 40.712 70.691 52.707 1.00 11.55 61 ALA C C 1
ATOM 10066 O O . ALA C 1 61 ? 41.165 69.548 52.865 1.00 14.78 61 ALA C O 1
ATOM 10068 N N . ALA C 1 62 ? 39.415 70.963 52.669 1.00 15.08 62 ALA C N 1
ATOM 10069 C CA . ALA C 1 62 ? 38.394 69.932 52.815 1.00 13.98 62 ALA C CA 1
ATOM 10070 C C . ALA C 1 62 ? 37.814 69.670 51.419 1.00 15.74 62 ALA C C 1
ATOM 10071 O O . ALA C 1 62 ? 38.276 70.241 50.428 1.00 16.11 62 ALA C O 1
ATOM 10073 N N . GLY C 1 63 ? 36.793 68.826 51.352 1.00 18.37 63 GLY C N 1
ATOM 10074 C CA . GLY C 1 63 ? 36.164 68.480 50.095 1.00 18.29 63 GLY C CA 1
ATOM 10075 C C . GLY C 1 63 ? 34.672 68.395 50.327 1.00 19.84 63 GLY C C 1
ATOM 10076 O O . GLY C 1 63 ? 34.225 68.491 51.468 1.00 17.19 63 GLY C O 1
ATOM 10077 N N . PRO C 1 64 ? 33.877 68.142 49.283 1.00 18.72 64 PRO C N 1
ATOM 10078 C CA . PRO C 1 64 ? 32.425 68.060 49.434 1.00 18.71 64 PRO C CA 1
ATOM 10079 C C . PRO C 1 64 ? 31.863 67.030 50.432 1.00 19.62 64 PRO C C 1
ATOM 10080 O O . PRO C 1 64 ? 30.745 67.199 50.932 1.00 15.61 64 PRO C O 1
ATOM 10084 N N . PHE C 1 65 ? 32.629 65.985 50.739 1.00 15.80 65 PHE C N 1
ATOM 10085 C CA . PHE C 1 65 ? 32.154 64.969 51.687 1.00 19.83 65 PHE C CA 1
ATOM 10086 C C . PHE C 1 65 ? 32.214 65.468 53.115 1.00 18.74 65 PHE C C 1
ATOM 10087 O O . PHE C 1 65 ? 31.458 65.015 53.972 1.00 18.85 65 PHE C O 1
ATOM 10095 N N . ASN C 1 66 ? 33.130 66.398 53.364 1.00 15.93 66 ASN C N 1
ATOM 10096 C CA . ASN C 1 66 ? 33.359 66.931 54.700 1.00 14.99 66 ASN C CA 1
ATOM 10097 C C . ASN C 1 66 ? 32.300 67.876 55.266 1.00 14.01 66 ASN C C 1
ATOM 10098 O O . ASN C 1 66 ? 31.734 68.702 54.547 1.00 15.69 66 ASN C O 1
ATOM 10103 N N . GLY C 1 67 ? 32.049 67.731 56.569 1.00 17.30 67 GLY C N 1
ATOM 10104 C CA . GLY C 1 67 ? 31.034 68.518 57.251 1.00 14.69 67 GLY C CA 1
ATOM 10105 C C . GLY C 1 67 ? 29.688 67.795 57.219 1.00 18.10 67 GLY C C 1
ATOM 10106 O O . GLY C 1 67 ? 28.750 68.169 57.935 1.00 17.61 67 GLY C O 1
ATOM 10107 N N . LEU C 1 68 ? 29.583 66.758 56.386 1.00 14.89 68 LEU C N 1
ATOM 10108 C CA . LEU C 1 68 ? 28.356 65.973 56.257 1.00 16.84 68 LEU C CA 1
ATOM 10109 C C . LEU C 1 68 ? 28.570 64.577 56.840 1.00 19.09 68 LEU C C 1
ATOM 10110 O O . LEU C 1 68 ? 29.708 64.131 56.974 1.00 15.94 68 LEU C O 1
ATOM 10115 N N . PRO C 1 69 ? 27.477 63.878 57.216 1.00 21.11 69 PRO C N 1
ATOM 10116 C CA . PRO C 1 69 ? 27.576 62.525 57.781 1.00 24.82 69 PRO C CA 1
ATOM 10117 C C . PRO C 1 69 ? 27.882 61.481 56.693 1.00 25.15 69 PRO C C 1
ATOM 10118 O O . PRO C 1 69 ? 27.010 60.726 56.278 1.00 29.57 69 PRO C O 1
ATOM 10122 N N . THR C 1 70 ? 29.102 61.502 56.176 1.00 22.02 70 THR C N 1
ATOM 10123 C CA . THR C 1 70 ? 29.518 60.550 55.155 1.00 21.45 70 THR C CA 1
ATOM 10124 C C . THR C 1 70 ? 30.406 59.504 55.845 1.00 18.59 70 THR C C 1
ATOM 10125 O O . THR C 1 70 ? 31.083 59.801 56.830 1.00 17.20 70 THR C O 1
ATOM 10129 N N . PRO C 1 71 ? 30.381 58.259 55.359 1.00 20.59 71 PRO C N 1
ATOM 10130 C CA . PRO C 1 71 ? 31.173 57.161 55.939 1.00 18.35 71 PRO C CA 1
ATOM 10131 C C . PRO C 1 71 ? 32.653 57.486 56.031 1.00 15.19 71 PRO C C 1
ATOM 10132 O O . PRO C 1 71 ? 33.321 57.677 55.014 1.00 17.55 71 PRO C O 1
ATOM 10136 N N . SER C 1 72 ? 33.143 57.575 57.268 1.00 16.74 72 SER C N 1
ATOM 10137 C CA . SER C 1 72 ? 34.542 57.903 57.544 1.00 18.26 72 SER C CA 1
ATOM 10138 C C . SER C 1 72 ? 34.920 59.159 56.736 1.00 17.71 72 SER C C 1
ATOM 10139 O O . SER C 1 72 ? 36.005 59.233 56.150 1.00 14.33 72 SER C O 1
ATOM 10142 N N . GLY C 1 73 ? 34.017 60.147 56.742 1.00 15.43 73 GLY C N 1
ATOM 10143 C CA . GLY C 1 73 ? 34.219 61.380 55.991 1.00 14.95 73 GLY C CA 1
ATOM 10144 C C . GLY C 1 73 ? 34.703 62.576 56.793 1.00 19.49 73 GLY C C 1
ATOM 10145 O O . GLY C 1 73 ? 34.381 63.730 56.457 1.00 17.24 73 GLY C O 1
ATOM 10146 N N . GLY C 1 74 ? 35.500 62.309 57.831 1.00 18.30 74 GLY C N 1
ATOM 10147 C CA . GLY C 1 74 ? 36.021 63.369 58.674 1.00 16.02 74 GLY C CA 1
ATOM 10148 C C . GLY C 1 74 ? 37.492 63.669 58.447 1.00 17.58 74 GLY C C 1
ATOM 10149 O O . GLY C 1 74 ? 38.184 64.096 59.376 1.00 19.30 74 GLY C O 1
ATOM 10150 N N . LYS C 1 75 ? 37.970 63.459 57.221 1.00 14.47 75 LYS C N 1
ATOM 10151 C CA . LYS C 1 75 ? 39.374 63.700 56.892 1.00 15.22 75 LYS C CA 1
ATOM 10152 C C . LYS C 1 75 ? 39.649 65.148 56.447 1.00 15.84 75 LYS C C 1
ATOM 10153 O O . LYS C 1 75 ? 38.724 65.898 56.102 1.00 12.36 75 LYS C O 1
ATOM 10159 N N . LEU C 1 76 ? 40.915 65.545 56.497 1.00 13.77 76 LEU C N 1
ATOM 10160 C CA . LEU C 1 76 ? 41.307 66.895 56.091 1.00 16.08 76 LEU C CA 1
ATOM 10161 C C . LEU C 1 76 ? 42.726 66.867 55.539 1.00 15.85 76 LEU C C 1
ATOM 10162 O O . LEU C 1 76 ? 43.603 66.210 56.103 1.00 13.32 76 LEU C O 1
ATOM 10167 N N . VAL C 1 77 ? 42.958 67.593 54.451 1.00 15.11 77 VAL C N 1
ATOM 10168 C CA . VAL C 1 77 ? 44.297 67.662 53.862 1.00 13.44 77 VAL C CA 1
ATOM 10169 C C . VAL C 1 77 ? 44.999 68.926 54.341 1.00 13.11 77 VAL C C 1
ATOM 10170 O O . VAL C 1 77 ? 44.383 69.989 54.434 1.00 20.48 77 VAL C O 1
ATOM 10174 N N . VAL C 1 78 ? 46.283 68.804 54.669 1.00 12.32 78 VAL C N 1
ATOM 10175 C CA . VAL C 1 78 ? 47.093 69.950 55.084 1.00 10.86 78 VAL C CA 1
ATOM 10176 C C . VAL C 1 78 ? 48.215 69.989 54.039 1.00 16.48 78 VAL C C 1
ATOM 10177 O O . VAL C 1 78 ? 48.933 69.008 53.889 1.00 15.85 78 VAL C O 1
ATOM 10181 N N . ALA C 1 79 ? 48.339 71.100 53.307 1.00 16.38 79 ALA C N 1
ATOM 10182 C CA . ALA C 1 79 ? 49.343 71.233 52.236 1.00 18.35 79 ALA C CA 1
ATOM 10183 C C . ALA C 1 79 ? 50.124 72.553 52.258 1.00 17.96 79 ALA C C 1
ATOM 10184 O O . ALA C 1 79 ? 49.668 73.548 52.818 1.00 18.22 79 ALA C O 1
ATOM 10186 N N . ALA C 1 80 ? 51.297 72.548 51.624 1.00 16.17 80 ALA C N 1
ATOM 10187 C CA . ALA C 1 80 ? 52.168 73.728 51.529 1.00 15.67 80 ALA C CA 1
ATOM 10188 C C . ALA C 1 80 ? 53.420 73.307 50.777 1.00 20.22 80 ALA C C 1
ATOM 10189 O O . ALA C 1 80 ? 53.649 72.102 50.579 1.00 16.33 80 ALA C O 1
ATOM 10191 N N . LYS C 1 81 ? 54.227 74.270 50.326 1.00 17.47 81 LYS C N 1
ATOM 10192 C CA . LYS C 1 81 ? 55.475 73.872 49.679 1.00 19.32 81 LYS C CA 1
ATOM 10193 C C . LYS C 1 81 ? 56.271 73.269 50.837 1.00 14.27 81 LYS C C 1
ATOM 10194 O O . LYS C 1 81 ? 56.331 73.844 51.925 1.00 17.38 81 LYS C O 1
ATOM 10200 N N . SER C 1 82 ? 56.846 72.094 50.614 1.00 17.80 82 SER C N 1
ATOM 10201 C CA . SER C 1 82 ? 57.587 71.376 51.655 1.00 16.49 82 SER C CA 1
ATOM 10202 C C . SER C 1 82 ? 58.998 71.829 52.012 1.00 17.96 82 SER C C 1
ATOM 10203 O O . SER C 1 82 ? 59.844 71.970 51.141 1.00 18.88 82 SER C O 1
ATOM 10206 N N . PRO C 1 83 ? 59.262 72.065 53.311 1.00 19.86 83 PRO C N 1
ATOM 10207 C CA . PRO C 1 83 ? 60.597 72.485 53.753 1.00 16.13 83 PRO C CA 1
ATOM 10208 C C . PRO C 1 83 ? 61.531 71.268 53.778 1.00 24.06 83 PRO C C 1
ATOM 10209 O O . PRO C 1 83 ? 62.755 71.411 53.874 1.00 23.45 83 PRO C O 1
ATOM 10213 N N . LEU C 1 84 ? 60.952 70.071 53.681 1.00 20.01 84 LEU C N 1
ATOM 10214 C CA . LEU C 1 84 ? 61.745 68.854 53.673 1.00 20.29 84 LEU C CA 1
ATOM 10215 C C . LEU C 1 84 ? 62.165 68.441 52.254 1.00 20.74 84 LEU C C 1
ATOM 10216 O O . LEU C 1 84 ? 63.307 68.034 52.032 1.00 22.92 84 LEU C O 1
ATOM 10221 N N . THR C 1 85 ? 61.256 68.553 51.291 1.00 19.11 85 THR C N 1
ATOM 10222 C CA . THR C 1 85 ? 61.560 68.119 49.926 1.00 17.91 85 THR C CA 1
ATOM 10223 C C . THR C 1 85 ? 61.729 69.237 48.900 1.00 20.40 85 THR C C 1
ATOM 10224 O O . THR C 1 85 ? 62.296 69.024 47.831 1.00 21.72 85 THR C O 1
ATOM 10228 N N . GLY C 1 86 ? 61.218 70.417 49.218 1.00 18.19 86 GLY C N 1
ATOM 10229 C CA . GLY C 1 86 ? 61.294 71.517 48.285 1.00 16.58 86 GLY C CA 1
ATOM 10230 C C . GLY C 1 86 ? 60.239 71.428 47.196 1.00 21.28 86 GLY C C 1
ATOM 10231 O O . GLY C 1 86 ? 60.185 72.285 46.313 1.00 25.95 86 GLY C O 1
ATOM 10232 N N . GLY C 1 87 ? 59.378 70.418 47.250 1.00 19.37 87 GLY C N 1
ATOM 10233 C CA . GLY C 1 87 ? 58.354 70.300 46.232 1.00 16.63 87 GLY C CA 1
ATOM 10234 C C . GLY C 1 87 ? 56.977 70.472 46.832 1.00 23.06 87 GLY C C 1
ATOM 10235 O O . GLY C 1 87 ? 56.803 71.172 47.846 1.00 18.05 87 GLY C O 1
ATOM 10236 N N . TYR C 1 88 ? 55.982 69.920 46.141 1.00 18.74 88 TYR C N 1
ATOM 10237 C CA . TYR C 1 88 ? 54.620 69.955 46.635 1.00 16.91 88 TYR C CA 1
ATOM 10238 C C . TYR C 1 88 ? 54.542 68.975 47.816 1.00 15.71 88 TYR C C 1
ATOM 10239 O O . TYR C 1 88 ? 54.987 67.828 47.715 1.00 16.55 88 TYR C O 1
ATOM 10248 N N . GLY C 1 89 ? 54.017 69.450 48.942 1.00 15.04 89 GLY C N 1
ATOM 10249 C CA . GLY C 1 89 ? 53.870 68.585 50.099 1.00 13.81 89 GLY C CA 1
ATOM 10250 C C . GLY C 1 89 ? 52.468 68.628 50.703 1.00 14.65 89 GLY C C 1
ATOM 10251 O O . GLY C 1 89 ? 51.765 69.645 50.633 1.00 15.03 89 GLY C O 1
ATOM 10252 N N . ASP C 1 90 ? 51.991 67.480 51.166 1.00 16.58 90 ASP C N 1
ATOM 10253 C CA . ASP C 1 90 ? 50.703 67.428 51.852 1.00 16.41 90 ASP C CA 1
ATOM 10254 C C . ASP C 1 90 ? 50.605 66.174 52.691 1.00 18.22 90 ASP C C 1
ATOM 10255 O O . ASP C 1 90 ? 51.483 65.304 52.629 1.00 16.03 90 ASP C O 1
ATOM 10260 N N . GLY C 1 91 ? 49.571 66.133 53.519 1.00 13.49 91 GLY C N 1
ATOM 10261 C CA . GLY C 1 91 ? 49.326 65.001 54.375 1.00 11.61 91 GLY C CA 1
ATOM 10262 C C . GLY C 1 91 ? 47.853 65.036 54.694 1.00 16.29 91 GLY C C 1
ATOM 10263 O O . GLY C 1 91 ? 47.157 66.004 54.355 1.00 13.82 91 GLY C O 1
ATOM 10264 N N . ASN C 1 92 ? 47.382 64.044 55.435 1.00 16.50 92 ASN C N 1
ATOM 10265 C CA . ASN C 1 92 ? 45.960 63.970 55.730 1.00 13.83 92 ASN C CA 1
ATOM 10266 C C . ASN C 1 92 ? 45.740 63.557 57.173 1.00 15.39 92 ASN C C 1
ATOM 10267 O O . ASN C 1 92 ? 46.564 62.843 57.740 1.00 14.43 92 ASN C O 1
ATOM 10272 N N . LEU C 1 93 ? 44.667 64.057 57.784 1.00 13.62 93 LEU C N 1
ATOM 10273 C CA . LEU C 1 93 ? 44.310 63.626 59.134 1.00 11.00 93 LEU C CA 1
ATOM 10274 C C . LEU C 1 93 ? 42.806 63.642 59.353 1.00 11.87 93 LEU C C 1
ATOM 10275 O O . LEU C 1 93 ? 42.068 64.385 58.685 1.00 15.21 93 LEU C O 1
ATOM 10280 N N . GLY C 1 94 ? 42.355 62.763 60.245 1.00 12.86 94 GLY C N 1
ATOM 10281 C CA . GLY C 1 94 ? 40.957 62.731 60.619 1.00 10.31 94 GLY C CA 1
ATOM 10282 C C . GLY C 1 94 ? 40.874 63.725 61.759 1.00 10.68 94 GLY C C 1
ATOM 10283 O O . GLY C 1 94 ? 41.764 63.772 62.610 1.00 11.80 94 GLY C O 1
ATOM 10284 N N . THR C 1 95 ? 39.834 64.543 61.793 1.00 10.21 95 THR C N 1
ATOM 10285 C CA . THR C 1 95 ? 39.732 65.540 62.849 1.00 14.80 95 THR C CA 1
ATOM 10286 C C . THR C 1 95 ? 38.392 66.250 62.805 1.00 15.74 95 THR C C 1
ATOM 10287 O O . THR C 1 95 ? 37.827 66.452 61.726 1.00 13.86 95 THR C O 1
ATOM 10291 N N . MET C 1 96 ? 37.868 66.609 63.976 1.00 16.17 96 MET C N 1
ATOM 10292 C CA . MET C 1 96 ? 36.612 67.351 64.024 1.00 15.28 96 MET C CA 1
ATOM 10293 C C . MET C 1 96 ? 36.810 68.715 63.354 1.00 13.34 96 MET C C 1
ATOM 10294 O O . MET C 1 96 ? 35.845 69.387 63.028 1.00 15.99 96 MET C O 1
ATOM 10299 N N . ALA C 1 97 ? 38.060 69.145 63.189 1.00 14.37 97 ALA C N 1
ATOM 10300 C CA . ALA C 1 97 ? 38.336 70.419 62.507 1.00 16.41 97 ALA C CA 1
ATOM 10301 C C . ALA C 1 97 ? 37.790 70.340 61.071 1.00 16.58 97 ALA C C 1
ATOM 10302 O O . ALA C 1 97 ? 37.367 71.341 60.517 1.00 14.20 97 ALA C O 1
ATOM 10304 N N . SER C 1 98 ? 37.776 69.139 60.489 1.00 16.07 98 SER C N 1
ATOM 10305 C CA . SER C 1 98 ? 37.262 68.944 59.130 1.00 16.48 98 SER C CA 1
ATOM 10306 C C . SER C 1 98 ? 35.761 69.232 59.094 1.00 16.18 98 SER C C 1
ATOM 10307 O O . SER C 1 98 ? 35.278 69.967 58.232 1.00 14.65 98 SER C O 1
ATOM 10310 N N . VAL C 1 99 ? 35.036 68.638 60.037 1.00 13.39 99 VAL C N 1
ATOM 10311 C CA . VAL C 1 99 ? 33.597 68.817 60.142 1.00 11.99 99 VAL C CA 1
ATOM 10312 C C . VAL C 1 99 ? 33.263 70.281 60.393 1.00 15.45 99 VAL C C 1
ATOM 10313 O O . VAL C 1 99 ? 32.413 70.853 59.730 1.00 13.16 99 VAL C O 1
ATOM 10317 N N . HIS C 1 100 ? 33.969 70.882 61.343 1.00 14.66 100 HIS C N 1
ATOM 10318 C CA . HIS C 1 100 ? 33.740 72.256 61.725 1.00 16.38 100 HIS C CA 1
ATOM 10319 C C . HIS C 1 100 ? 34.098 73.306 60.671 1.00 15.03 100 HIS C C 1
ATOM 10320 O O . HIS C 1 100 ? 33.342 74.246 60.470 1.00 13.09 100 HIS C O 1
ATOM 10327 N N . LEU C 1 101 ? 35.205 73.110 59.964 1.00 12.11 101 LEU C N 1
ATOM 10328 C CA . LEU C 1 101 ? 35.630 74.046 58.917 1.00 13.05 101 LEU C CA 1
ATOM 10329 C C . LEU C 1 101 ? 34.533 74.171 57.866 1.00 13.74 101 LEU C C 1
ATOM 10330 O O . LEU C 1 101 ? 34.146 75.276 57.484 1.00 12.94 101 LEU C O 1
ATOM 10335 N N . ARG C 1 102 ? 34.027 73.031 57.410 1.00 14.75 102 ARG C N 1
ATOM 10336 C CA . ARG C 1 102 ? 32.972 73.022 56.411 1.00 13.91 102 ARG C CA 1
ATOM 10337 C C . ARG C 1 102 ? 31.608 73.505 56.930 1.00 15.82 102 ARG C C 1
ATOM 10338 O O . ARG C 1 102 ? 30.881 74.182 56.220 1.00 14.63 102 ARG C O 1
ATOM 10346 N N . ARG C 1 103 ? 31.271 73.209 58.180 1.00 13.72 103 ARG C N 1
ATOM 10347 C CA . ARG C 1 103 ? 30.000 73.687 58.712 1.00 16.42 103 ARG C CA 1
ATOM 10348 C C . ARG C 1 103 ? 30.048 75.178 59.036 1.00 15.33 103 ARG C C 1
ATOM 10349 O O . ARG C 1 103 ? 29.000 75.817 59.205 1.00 15.59 103 ARG C O 1
ATOM 10357 N N . ALA C 1 104 ? 31.265 75.723 59.114 1.00 16.03 104 ALA C N 1
ATOM 10358 C CA . ALA C 1 104 ? 31.480 77.153 59.364 1.00 15.57 104 ALA C CA 1
ATOM 10359 C C . ALA C 1 104 ? 31.295 77.971 58.067 1.00 16.17 104 ALA C C 1
ATOM 10360 O O . ALA C 1 104 ? 31.305 79.202 58.110 1.00 15.50 104 ALA C O 1
ATOM 10362 N N . GLY C 1 105 ? 31.165 77.271 56.932 1.00 15.50 105 GLY C N 1
ATOM 10363 C CA . GLY C 1 105 ? 30.947 77.894 55.635 1.00 12.35 105 GLY C CA 1
ATOM 10364 C C . GLY C 1 105 ? 32.136 77.972 54.700 1.00 13.39 105 GLY C C 1
ATOM 10365 O O . GLY C 1 105 ? 32.092 78.733 53.733 1.00 16.71 105 GLY C O 1
ATOM 10366 N N . TYR C 1 106 ? 33.155 77.139 54.915 1.00 16.37 106 TYR C N 1
ATOM 10367 C CA . TYR C 1 106 ? 34.377 77.165 54.104 1.00 14.09 106 TYR C CA 1
ATOM 10368 C C . TYR C 1 106 ? 34.794 75.818 53.512 1.00 18.52 106 TYR C C 1
ATOM 10369 O O . TYR C 1 106 ? 34.659 74.777 54.149 1.00 16.36 106 TYR C O 1
ATOM 10378 N N . ASP C 1 107 ? 35.355 75.863 52.305 1.00 15.39 107 ASP C N 1
ATOM 10379 C CA . ASP C 1 107 ? 35.846 74.665 51.652 1.00 14.56 107 ASP C CA 1
ATOM 10380 C C . ASP C 1 107 ? 37.288 74.450 52.077 1.00 12.55 107 ASP C C 1
ATOM 10381 O O . ASP C 1 107 ? 37.782 73.326 52.083 1.00 16.60 107 ASP C O 1
ATOM 10386 N N . ALA C 1 108 ? 37.961 75.540 52.423 1.00 14.76 108 ALA C N 1
ATOM 10387 C CA . ALA C 1 108 ? 39.358 75.483 52.829 1.00 15.64 108 ALA C CA 1
ATOM 10388 C C . ALA C 1 108 ? 39.742 76.735 53.600 1.00 15.23 108 ALA C C 1
ATOM 10389 O O . ALA C 1 108 ? 38.992 77.719 53.628 1.00 14.89 108 ALA C O 1
ATOM 10391 N N . LEU C 1 109 ? 40.917 76.667 54.222 1.00 14.60 109 LEU C N 1
ATOM 10392 C CA . LEU C 1 109 ? 41.492 77.771 54.967 1.00 19.44 109 LEU C CA 1
ATOM 10393 C C . LEU C 1 109 ? 42.925 77.888 54.466 1.00 16.14 109 LEU C C 1
ATOM 10394 O O . LEU C 1 109 ? 43.661 76.890 54.420 1.00 15.24 109 LEU C O 1
ATOM 10399 N N . VAL C 1 110 ? 43.294 79.086 54.014 1.00 18.36 110 VAL C N 1
ATOM 10400 C CA . VAL C 1 110 ? 44.662 79.332 53.561 1.00 16.28 110 VAL C CA 1
ATOM 10401 C C . VAL C 1 110 ? 45.281 80.399 54.454 1.00 14.28 110 VAL C C 1
ATOM 10402 O O . VAL C 1 110 ? 44.708 81.480 54.641 1.00 14.52 110 VAL C O 1
ATOM 10406 N N . VAL C 1 111 ? 46.415 80.050 55.056 1.00 15.16 111 VAL C N 1
ATOM 10407 C CA . VAL C 1 111 ? 47.156 80.946 55.929 1.00 16.82 111 VAL C CA 1
ATOM 10408 C C . VAL C 1 111 ? 48.453 81.378 55.229 1.00 18.45 111 VAL C C 1
ATOM 10409 O O . VAL C 1 111 ? 49.191 80.545 54.716 1.00 16.35 111 VAL C O 1
ATOM 10413 N N . GLU C 1 112 ? 48.697 82.685 55.181 1.00 19.38 112 GLU C N 1
ATOM 10414 C CA . GLU C 1 112 ? 49.907 83.222 54.570 1.00 18.36 112 GLU C CA 1
ATOM 10415 C C . GLU C 1 112 ? 50.558 84.162 55.572 1.00 20.90 112 GLU C C 1
ATOM 10416 O O . GLU C 1 112 ? 49.940 84.521 56.582 1.00 18.09 112 GLU C O 1
ATOM 10422 N N . GLY C 1 113 ? 51.803 84.549 55.294 1.00 20.02 113 GLY C N 1
ATOM 10423 C CA . GLY C 1 113 ? 52.519 85.472 56.162 1.00 19.90 113 GLY C CA 1
ATOM 10424 C C . GLY C 1 113 ? 53.135 84.876 57.415 1.00 21.52 113 GLY C C 1
ATOM 10425 O O . GLY C 1 113 ? 53.320 83.669 57.509 1.00 20.84 113 GLY C O 1
ATOM 10426 N N . LYS C 1 114 ? 53.428 85.727 58.392 1.00 20.36 114 LYS C N 1
ATOM 10427 C CA . LYS C 1 114 ? 54.023 85.289 59.645 1.00 19.22 114 LYS C CA 1
ATOM 10428 C C . LYS C 1 114 ? 53.632 86.266 60.751 1.00 22.49 114 LYS C C 1
ATOM 10429 O O . LYS C 1 114 ? 53.633 87.480 60.541 1.00 19.93 114 LYS C O 1
ATOM 10435 N N . ALA C 1 115 ? 53.241 85.731 61.907 1.00 19.05 115 ALA C N 1
ATOM 10436 C CA . ALA C 1 115 ? 52.853 86.561 63.037 1.00 20.06 115 ALA C CA 1
ATOM 10437 C C . ALA C 1 115 ? 54.101 87.013 63.798 1.00 19.47 115 ALA C C 1
ATOM 10438 O O . ALA C 1 115 ? 55.123 86.313 63.802 1.00 20.78 115 ALA C O 1
ATOM 10440 N N . LYS C 1 116 ? 54.027 88.177 64.441 1.00 20.53 116 LYS C N 1
ATOM 10441 C CA . LYS C 1 116 ? 55.178 88.706 65.180 1.00 21.80 116 LYS C CA 1
ATOM 10442 C C . LYS C 1 116 ? 55.463 87.859 66.409 1.00 26.26 116 LYS C C 1
ATOM 10443 O O . LYS C 1 116 ? 56.618 87.711 66.816 1.00 28.14 116 LYS C O 1
ATOM 10449 N N . LYS C 1 117 ? 54.395 87.324 67.004 1.00 20.22 117 LYS C N 1
ATOM 10450 C CA . LYS C 1 117 ? 54.484 86.484 68.202 1.00 18.35 117 LYS C CA 1
ATOM 10451 C C . LYS C 1 117 ? 53.507 85.322 68.023 1.00 17.12 117 LYS C C 1
ATOM 10452 O O . LYS C 1 117 ? 52.675 85.342 67.095 1.00 18.02 117 LYS C O 1
ATOM 10458 N N . PRO C 1 118 ? 53.625 84.269 68.859 1.00 18.42 118 PRO C N 1
ATOM 10459 C CA . PRO C 1 118 ? 52.731 83.107 68.769 1.00 17.23 118 PRO C CA 1
ATOM 10460 C C . PRO C 1 118 ? 51.249 83.479 68.794 1.00 15.98 118 PRO C C 1
ATOM 10461 O O . PRO C 1 118 ? 50.799 84.240 69.654 1.00 16.42 118 PRO C O 1
ATOM 10465 N N . VAL C 1 119 ? 50.494 82.942 67.844 1.00 17.97 119 VAL C N 1
ATOM 10466 C CA . VAL C 1 119 ? 49.061 83.211 67.769 1.00 17.69 119 VAL C CA 1
ATOM 10467 C C . VAL C 1 119 ? 48.311 81.932 67.406 1.00 16.07 119 VAL C C 1
ATOM 10468 O O . VAL C 1 119 ? 48.909 80.903 67.107 1.00 18.10 119 VAL C O 1
ATOM 10472 N N . TYR C 1 120 ? 46.993 81.986 67.470 1.00 16.95 120 TYR C N 1
ATOM 10473 C CA . TYR C 1 120 ? 46.206 80.859 67.026 1.00 13.32 120 TYR C CA 1
ATOM 10474 C C . TYR C 1 120 ? 45.011 81.461 66.301 1.00 14.14 120 TYR C C 1
ATOM 10475 O O . TYR C 1 120 ? 44.624 82.592 66.564 1.00 14.85 120 TYR C O 1
ATOM 10484 N N . ILE C 1 121 ? 44.527 80.760 65.289 1.00 15.60 121 ILE C N 1
ATOM 10485 C CA . ILE C 1 121 ? 43.383 81.228 64.539 1.00 15.85 121 ILE C CA 1
ATOM 10486 C C . ILE C 1 121 ? 42.112 80.625 65.140 1.00 18.20 121 ILE C C 1
ATOM 10487 O O . ILE C 1 121 ? 42.050 79.426 65.415 1.00 15.64 121 ILE C O 1
ATOM 10492 N N . TYR C 1 122 ? 41.126 81.484 65.375 1.00 15.73 122 TYR C N 1
ATOM 10493 C CA . TYR C 1 122 ? 39.849 81.091 65.946 1.00 16.96 122 TYR C CA 1
ATOM 10494 C C . TYR C 1 122 ? 38.783 81.305 64.897 1.00 15.16 122 TYR C C 1
ATOM 10495 O O . TYR C 1 122 ? 38.637 82.396 64.383 1.00 18.86 122 TYR C O 1
ATOM 10504 N N . ILE C 1 123 ? 38.031 80.254 64.593 1.00 15.82 123 ILE C N 1
ATOM 10505 C CA . ILE C 1 123 ? 36.965 80.317 63.609 1.00 13.59 123 ILE C CA 1
ATOM 10506 C C . ILE C 1 123 ? 35.678 79.751 64.202 1.00 16.65 123 ILE C C 1
ATOM 10507 O O . ILE C 1 123 ? 35.661 78.633 64.749 1.00 15.94 123 ILE C O 1
ATOM 10512 N N . GLU C 1 124 ? 34.622 80.557 64.149 1.00 17.13 124 GLU C N 1
ATOM 10513 C CA . GLU C 1 124 ? 33.300 80.143 64.598 1.00 16.96 124 GLU C CA 1
ATOM 10514 C C . GLU C 1 124 ? 32.384 80.757 63.553 1.00 18.08 124 GLU C C 1
ATOM 10515 O O . GLU C 1 124 ? 32.106 81.954 63.584 1.00 19.29 124 GLU C O 1
ATOM 10521 N N . ASP C 1 125 ? 31.989 79.942 62.578 1.00 19.04 125 ASP C N 1
ATOM 10522 C CA . ASP C 1 125 ? 31.158 80.409 61.468 1.00 20.08 125 ASP C CA 1
ATOM 10523 C C . ASP C 1 125 ? 31.813 81.623 60.804 1.00 21.04 125 ASP C C 1
ATOM 10524 O O . ASP C 1 125 ? 32.975 81.539 60.400 1.00 18.64 125 ASP C O 1
ATOM 10529 N N . ASP C 1 126 ? 31.104 82.745 60.721 1.00 18.65 126 ASP C N 1
ATOM 10530 C CA . ASP C 1 126 ? 31.642 83.966 60.110 1.00 16.16 126 ASP C CA 1
ATOM 10531 C C . ASP C 1 126 ? 32.571 84.789 61.015 1.00 22.08 126 ASP C C 1
ATOM 10532 O O . ASP C 1 126 ? 33.244 85.712 60.556 1.00 23.76 126 ASP C O 1
ATOM 10537 N N . ASN C 1 127 ? 32.603 84.454 62.301 1.00 20.82 127 ASN C N 1
ATOM 10538 C CA . ASN C 1 127 ? 33.443 85.138 63.277 1.00 19.83 127 ASN C CA 1
ATOM 10539 C C . ASN C 1 127 ? 34.829 84.461 63.256 1.00 21.18 127 ASN C C 1
ATOM 10540 O O . ASN C 1 127 ? 34.965 83.309 63.672 1.00 21.60 127 ASN C O 1
ATOM 10545 N N . VAL C 1 128 ? 35.839 85.167 62.735 1.00 19.36 128 VAL C N 1
ATOM 10546 C CA . VAL C 1 128 ? 37.218 84.653 62.617 1.00 19.87 128 VAL C CA 1
ATOM 10547 C C . VAL C 1 128 ? 38.204 85.653 63.205 1.00 18.12 128 VAL C C 1
ATOM 10548 O O . VAL C 1 128 ? 38.185 86.823 62.838 1.00 20.83 128 VAL C O 1
ATOM 10552 N N . SER C 1 129 ? 39.118 85.180 64.043 1.00 17.97 129 SER C N 1
ATOM 10553 C CA . SER C 1 129 ? 40.089 86.064 64.680 1.00 18.13 129 SER C CA 1
ATOM 10554 C C . SER C 1 129 ? 41.453 85.463 64.888 1.00 13.40 129 SER C C 1
ATOM 10555 O O . SER C 1 129 ? 41.600 84.264 65.045 1.00 18.85 129 SER C O 1
ATOM 10558 N N . ILE C 1 130 ? 42.456 86.322 64.914 1.00 14.59 130 ILE C N 1
ATOM 10559 C CA . ILE C 1 130 ? 43.817 85.899 65.171 1.00 14.30 130 ILE C CA 1
ATOM 10560 C C . ILE C 1 130 ? 44.007 86.289 66.636 1.00 20.47 130 ILE C C 1
ATOM 10561 O O . ILE C 1 130 ? 43.896 87.460 66.994 1.00 24.39 130 ILE C O 1
ATOM 10566 N N . LEU C 1 131 ? 44.261 85.293 67.479 1.00 18.22 131 LEU C N 1
ATOM 10567 C CA . LEU C 1 131 ? 44.403 85.502 68.913 1.00 15.11 131 LEU C CA 1
ATOM 10568 C C . LEU C 1 131 ? 45.783 85.190 69.416 1.00 16.22 131 LEU C C 1
ATOM 10569 O O . LEU C 1 131 ? 46.497 84.391 68.822 1.00 15.92 131 LEU C O 1
ATOM 10574 N N . SER C 1 132 ? 46.162 85.808 70.528 1.00 17.55 132 SER C N 1
ATOM 10575 C CA . SER C 1 132 ? 47.471 85.540 71.108 1.00 15.54 132 SER C CA 1
ATOM 10576 C C . SER C 1 132 ? 47.604 84.118 71.675 1.00 16.75 132 SER C C 1
ATOM 10577 O O . SER C 1 132 ? 46.740 83.651 72.418 1.00 20.09 132 SER C O 1
ATOM 10580 N N . ALA C 1 133 ? 48.679 83.430 71.307 1.00 13.09 133 ALA C N 1
ATOM 10581 C CA . ALA C 1 133 ? 48.944 82.093 71.818 1.00 11.61 133 ALA C CA 1
ATOM 10582 C C . ALA C 1 133 ? 50.288 82.124 72.558 1.00 19.76 133 ALA C C 1
ATOM 10583 O O . ALA C 1 133 ? 50.992 81.115 72.648 1.00 17.63 133 ALA C O 1
ATOM 10585 N N . GLU C 1 134 ? 50.639 83.295 73.093 1.00 19.84 134 GLU C N 1
ATOM 10586 C CA . GLU C 1 134 ? 51.888 83.463 73.818 1.00 18.71 134 GLU C CA 1
ATOM 10587 C C . GLU C 1 134 ? 52.026 82.541 75.038 1.00 17.86 134 GLU C C 1
ATOM 10588 O O . GLU C 1 134 ? 53.117 82.032 75.301 1.00 21.51 134 GLU C O 1
ATOM 10594 N N . GLY C 1 135 ? 50.932 82.279 75.748 1.00 16.40 135 GLY C N 1
ATOM 10595 C CA . GLY C 1 135 ? 51.001 81.378 76.892 1.00 13.08 135 GLY C CA 1
ATOM 10596 C C . GLY C 1 135 ? 51.082 79.913 76.478 1.00 16.86 135 GLY C C 1
ATOM 10597 O O . GLY C 1 135 ? 51.490 79.059 77.258 1.00 16.38 135 GLY C O 1
ATOM 10598 N N . LEU C 1 136 ? 50.670 79.608 75.249 1.00 19.11 136 LEU C N 1
ATOM 10599 C CA . LEU C 1 136 ? 50.681 78.232 74.745 1.00 20.00 136 LEU C CA 1
ATOM 10600 C C . LEU C 1 136 ? 51.996 77.741 74.168 1.00 20.21 136 LEU C C 1
ATOM 10601 O O . LEU C 1 136 ? 52.281 76.548 74.218 1.00 20.80 136 LEU C O 1
ATOM 10606 N N . TRP C 1 137 ? 52.744 78.643 73.537 1.00 19.79 137 TRP C N 1
ATOM 10607 C CA . TRP C 1 137 ? 54.000 78.296 72.887 1.00 18.51 137 TRP C CA 1
ATOM 10608 C C . TRP C 1 137 ? 54.930 77.481 73.782 1.00 18.40 137 TRP C C 1
ATOM 10609 O O . TRP C 1 137 ? 55.189 77.856 74.925 1.00 17.44 137 TRP C O 1
ATOM 10620 N N . GLY C 1 138 ? 55.349 76.318 73.293 1.00 15.50 138 GLY C N 1
ATOM 10621 C CA . GLY C 1 138 ? 56.250 75.473 74.054 1.00 16.39 138 GLY C CA 1
ATOM 10622 C C . GLY C 1 138 ? 55.567 74.257 74.651 1.00 16.90 138 GLY C C 1
ATOM 10623 O O . GLY C 1 138 ? 56.232 73.311 75.049 1.00 16.68 138 GLY C O 1
ATOM 10624 N N . LYS C 1 139 ? 54.236 74.287 74.695 1.00 20.32 139 LYS C N 1
ATOM 10625 C CA . LYS C 1 139 ? 53.436 73.187 75.230 1.00 15.72 139 LYS C CA 1
ATOM 10626 C C . LYS C 1 139 ? 53.232 72.088 74.208 1.00 13.15 139 LYS C C 1
ATOM 10627 O O . LYS C 1 139 ? 53.268 72.334 73.011 1.00 14.27 139 LYS C O 1
ATOM 10633 N N . THR C 1 140 ? 53.068 70.860 74.696 1.00 18.56 140 THR C N 1
ATOM 10634 C CA . THR C 1 140 ? 52.863 69.703 73.833 1.00 16.82 140 THR C CA 1
ATOM 10635 C C . THR C 1 140 ? 51.536 69.840 73.082 1.00 17.26 140 THR C C 1
ATOM 10636 O O . THR C 1 140 ? 50.662 70.618 73.473 1.00 16.19 140 THR C O 1
ATOM 10640 N N . THR C 1 141 ? 51.377 69.068 72.014 1.00 18.24 141 THR C N 1
ATOM 10641 C CA . THR C 1 141 ? 50.144 69.105 71.235 1.00 15.60 141 THR C CA 1
ATOM 10642 C C . THR C 1 141 ? 48.951 68.747 72.122 1.00 17.76 141 THR C C 1
ATOM 10643 O O . THR C 1 141 ? 47.919 69.407 72.069 1.00 14.90 141 THR C O 1
ATOM 10647 N N . PHE C 1 142 ? 49.121 67.729 72.972 1.00 15.64 142 PHE C N 1
ATOM 10648 C CA . PHE C 1 142 ? 48.051 67.252 73.862 1.00 16.66 142 PHE C CA 1
ATOM 10649 C C . PHE C 1 142 ? 47.576 68.343 74.800 1.00 18.05 142 PHE C C 1
ATOM 10650 O O . PHE C 1 142 ? 46.369 68.553 74.970 1.00 16.51 142 PHE C O 1
ATOM 10658 N N . GLU C 1 143 ? 48.541 69.002 75.439 1.00 16.50 143 GLU C N 1
ATOM 10659 C CA . GLU C 1 143 ? 48.253 70.049 76.411 1.00 17.12 143 GLU C CA 1
ATOM 10660 C C . GLU C 1 143 ? 47.650 71.293 75.753 1.00 16.44 143 GLU C C 1
ATOM 10661 O O . GLU C 1 143 ? 46.740 71.906 76.293 1.00 14.85 143 GLU C O 1
ATOM 10667 N N . THR C 1 144 ? 48.108 71.602 74.543 1.00 16.27 144 THR C N 1
ATOM 10668 C CA . THR C 1 144 ? 47.618 72.755 73.805 1.00 12.84 144 THR C CA 1
ATOM 10669 C C . THR C 1 144 ? 46.130 72.597 73.498 1.00 14.87 144 THR C C 1
ATOM 10670 O O . THR C 1 144 ? 45.338 73.504 73.762 1.00 15.77 144 THR C O 1
ATOM 10674 N N . GLU C 1 145 ? 45.753 71.441 72.949 1.00 14.41 145 GLU C N 1
ATOM 10675 C CA . GLU C 1 145 ? 44.355 71.181 72.619 1.00 15.60 145 GLU C CA 1
ATOM 10676 C C . GLU C 1 145 ? 43.507 71.119 73.879 1.00 14.86 145 GLU C C 1
ATOM 10677 O O . GLU C 1 145 ? 42.415 71.675 73.911 1.00 14.63 145 GLU C O 1
ATOM 10683 N N . ARG C 1 146 ? 44.036 70.481 74.921 1.00 13.29 146 ARG C N 1
ATOM 10684 C CA . ARG C 1 146 ? 43.319 70.352 76.186 1.00 18.09 146 ARG C CA 1
ATOM 10685 C C . ARG C 1 146 ? 43.013 71.730 76.784 1.00 16.23 146 ARG C C 1
ATOM 10686 O O . ARG C 1 146 ? 41.883 71.999 77.209 1.00 12.47 146 ARG C O 1
ATOM 10694 N N . GLU C 1 147 ? 44.016 72.608 76.793 1.00 13.35 147 GLU C N 1
ATOM 10695 C CA . GLU C 1 147 ? 43.826 73.937 77.352 1.00 12.84 147 GLU C CA 1
ATOM 10696 C C . GLU C 1 147 ? 42.863 74.740 76.508 1.00 14.80 147 GLU C C 1
ATOM 10697 O O . GLU C 1 147 ? 41.986 75.390 77.055 1.00 14.16 147 GLU C O 1
ATOM 10703 N N . LEU C 1 148 ? 42.984 74.667 75.181 1.00 14.57 148 LEU C N 1
ATOM 10704 C CA . LEU C 1 148 ? 42.088 75.427 74.321 1.00 15.41 148 LEU C CA 1
ATOM 10705 C C . LEU C 1 148 ? 40.632 74.997 74.510 1.00 16.28 148 LEU C C 1
ATOM 10706 O O . LEU C 1 148 ? 39.724 75.835 74.498 1.00 13.62 148 LEU C O 1
ATOM 10711 N N . LYS C 1 149 ? 40.415 73.710 74.748 1.00 12.32 149 LYS C N 1
ATOM 10712 C CA . LYS C 1 149 ? 39.061 73.231 74.964 1.00 11.11 149 LYS C CA 1
ATOM 10713 C C . LYS C 1 149 ? 38.579 73.627 76.345 1.00 13.44 149 LYS C C 1
ATOM 10714 O O . LYS C 1 149 ? 37.379 73.799 76.548 1.00 13.68 149 LYS C O 1
ATOM 10720 N N . GLU C 1 150 ? 39.505 73.786 77.294 1.00 16.10 150 GLU C N 1
ATOM 10721 C CA . GLU C 1 150 ? 39.116 74.221 78.645 1.00 14.86 150 GLU C CA 1
ATOM 10722 C C . GLU C 1 150 ? 38.608 75.662 78.605 1.00 13.61 150 GLU C C 1
ATOM 10723 O O . GLU C 1 150 ? 37.989 76.127 79.546 1.00 15.81 150 GLU C O 1
ATOM 10729 N N . ILE C 1 151 ? 38.874 76.369 77.509 1.00 13.18 151 ILE C N 1
ATOM 10730 C CA . ILE C 1 151 ? 38.385 77.736 77.362 1.00 12.11 151 ILE C CA 1
ATOM 10731 C C . ILE C 1 151 ? 37.115 77.770 76.510 1.00 13.60 151 ILE C C 1
ATOM 10732 O O . ILE C 1 151 ? 36.031 78.174 76.973 1.00 14.01 151 ILE C O 1
ATOM 10737 N N . HIS C 1 152 ? 37.254 77.288 75.277 1.00 12.78 152 HIS C N 1
ATOM 10738 C CA . HIS C 1 152 ? 36.189 77.341 74.287 1.00 13.91 152 HIS C CA 1
ATOM 10739 C C . HIS C 1 152 ? 35.114 76.261 74.304 1.00 16.13 152 HIS C C 1
ATOM 10740 O O . HIS C 1 152 ? 34.088 76.403 73.638 1.00 19.25 152 HIS C O 1
ATOM 10747 N N . GLY C 1 153 ? 35.328 75.205 75.077 1.00 15.10 153 GLY C N 1
ATOM 10748 C CA . GLY C 1 153 ? 34.358 74.123 75.131 1.00 14.61 153 GLY C CA 1
ATOM 10749 C C . GLY C 1 153 ? 34.756 72.891 74.330 1.00 17.20 153 GLY C C 1
ATOM 10750 O O . GLY C 1 153 ? 35.768 72.874 73.612 1.00 16.43 153 GLY C O 1
ATOM 10751 N N . LYS C 1 154 ? 33.922 71.861 74.432 1.00 18.15 154 LYS C N 1
ATOM 10752 C CA . LYS C 1 154 ? 34.142 70.590 73.748 1.00 18.96 154 LYS C CA 1
ATOM 10753 C C . LYS C 1 154 ? 33.700 70.532 72.282 1.00 18.59 154 LYS C C 1
ATOM 10754 O O . LYS C 1 154 ? 34.252 69.739 71.516 1.00 17.18 154 LYS C O 1
ATOM 10760 N N . ASN C 1 155 ? 32.741 71.375 71.894 1.00 17.44 155 ASN C N 1
ATOM 10761 C CA . ASN C 1 155 ? 32.211 71.393 70.522 1.00 20.93 155 ASN C CA 1
ATOM 10762 C C . ASN C 1 155 ? 33.052 72.190 69.504 1.00 20.02 155 ASN C C 1
ATOM 10763 O O . ASN C 1 155 ? 32.542 73.041 68.780 1.00 18.91 155 ASN C O 1
ATOM 10768 N N . VAL C 1 156 ? 34.350 71.913 69.471 1.00 19.30 156 VAL C N 1
ATOM 10769 C CA . VAL C 1 156 ? 35.262 72.568 68.544 1.00 19.24 156 VAL C CA 1
ATOM 10770 C C . VAL C 1 156 ? 36.258 71.533 68.011 1.00 20.19 156 VAL C C 1
ATOM 10771 O O . VAL C 1 156 ? 36.459 70.480 68.628 1.00 18.92 156 VAL C O 1
ATOM 10775 N N . GLY C 1 157 ? 36.831 71.819 66.839 1.00 17.73 157 GLY C N 1
ATOM 10776 C CA . GLY C 1 157 ? 37.839 70.957 66.249 1.00 17.55 157 GLY C CA 1
ATOM 10777 C C . GLY C 1 157 ? 39.130 71.739 66.425 1.00 18.72 157 GLY C C 1
ATOM 10778 O O . GLY C 1 157 ? 39.137 72.955 66.231 1.00 16.00 157 GLY C O 1
ATOM 10779 N N . VAL C 1 158 ? 40.217 71.066 66.787 1.00 15.89 158 VAL C N 1
ATOM 10780 C CA . VAL C 1 158 ? 41.492 71.744 67.038 1.00 15.27 158 VAL C CA 1
ATOM 10781 C C . VAL C 1 158 ? 42.675 71.092 66.327 1.00 17.49 158 VAL C C 1
ATOM 10782 O O . VAL C 1 158 ? 42.818 69.874 66.314 1.00 15.86 158 VAL C O 1
ATOM 10786 N N . LEU C 1 159 ? 43.514 71.926 65.726 1.00 16.82 159 LEU C N 1
ATOM 10787 C CA . LEU C 1 159 ? 44.720 71.486 65.044 1.00 15.73 159 LEU C CA 1
ATOM 10788 C C . LEU C 1 159 ? 45.888 72.198 65.771 1.00 12.91 159 LEU C C 1
ATOM 10789 O O . LEU C 1 159 ? 45.829 73.400 65.985 1.00 14.21 159 LEU C O 1
ATOM 10794 N N . THR C 1 160 ? 46.937 71.472 66.157 1.00 13.73 160 THR C N 1
ATOM 10795 C CA . THR C 1 160 ? 48.060 72.104 66.861 1.00 14.16 160 THR C CA 1
ATOM 10796 C C . THR C 1 160 ? 49.415 71.590 66.378 1.00 13.49 160 THR C C 1
ATOM 10797 O O . THR C 1 160 ? 49.510 70.629 65.612 1.00 14.17 160 THR C O 1
ATOM 10801 N N . ILE C 1 161 ? 50.462 72.294 66.782 1.00 12.92 161 ILE C N 1
ATOM 10802 C CA . ILE C 1 161 ? 51.808 71.846 66.506 1.00 12.33 161 ILE C CA 1
ATOM 10803 C C . ILE C 1 161 ? 52.439 71.748 67.895 1.00 12.42 161 ILE C C 1
ATOM 10804 O O . ILE C 1 161 ? 51.945 72.377 68.851 1.00 12.63 161 ILE C O 1
ATOM 10809 N N . GLY C 1 162 ? 53.453 70.896 68.029 1.00 14.22 162 GLY C N 1
ATOM 10810 C CA . GLY C 1 162 ? 54.138 70.750 69.296 1.00 14.73 162 GLY C CA 1
ATOM 10811 C C . GLY C 1 162 ? 55.529 71.366 69.182 1.00 16.81 162 GLY C C 1
ATOM 10812 O O . GLY C 1 162 ? 55.840 72.006 68.174 1.00 17.71 162 GLY C O 1
ATOM 10813 N N . PRO C 1 163 ? 56.394 71.196 70.192 1.00 17.36 163 PRO C N 1
ATOM 10814 C CA . PRO C 1 163 ? 57.746 71.765 70.125 1.00 17.05 163 PRO C CA 1
ATOM 10815 C C . PRO C 1 163 ? 58.531 71.469 68.826 1.00 15.57 163 PRO C C 1
ATOM 10816 O O . PRO C 1 163 ? 59.334 72.295 68.393 1.00 18.35 163 PRO C O 1
ATOM 10820 N N . ALA C 1 164 ? 58.299 70.316 68.196 1.00 15.21 164 ALA C N 1
ATOM 10821 C CA . ALA C 1 164 ? 58.994 69.993 66.956 1.00 16.07 164 ALA C CA 1
ATOM 10822 C C . ALA C 1 164 ? 58.589 70.947 65.825 1.00 18.24 164 ALA C C 1
ATOM 10823 O O . ALA C 1 164 ? 59.439 71.367 65.037 1.00 14.46 164 ALA C O 1
ATOM 10825 N N . GLY C 1 165 ? 57.297 71.282 65.743 1.00 16.75 165 GLY C N 1
ATOM 10826 C CA . GLY C 1 165 ? 56.821 72.215 64.735 1.00 14.40 165 GLY C CA 1
ATOM 10827 C C . GLY C 1 165 ? 57.370 73.610 65.011 1.00 19.11 165 GLY C C 1
ATOM 10828 O O . GLY C 1 165 ? 57.841 74.302 64.098 1.00 19.28 165 GLY C O 1
ATOM 10829 N N . GLU C 1 166 ? 57.315 74.018 66.279 1.00 18.14 166 GLU C N 1
ATOM 10830 C CA . GLU C 1 166 ? 57.830 75.314 66.715 1.00 17.52 166 GLU C CA 1
ATOM 10831 C C . GLU C 1 166 ? 59.315 75.455 66.380 1.00 18.42 166 GLU C C 1
ATOM 10832 O O . GLU C 1 166 ? 59.761 76.511 65.932 1.00 20.02 166 GLU C O 1
ATOM 10838 N N . ASN C 1 167 ? 60.068 74.377 66.595 1.00 18.29 167 ASN C N 1
ATOM 10839 C CA . ASN C 1 167 ? 61.501 74.356 66.344 1.00 16.48 167 ASN C CA 1
ATOM 10840 C C . ASN C 1 167 ? 61.899 74.053 64.907 1.00 18.28 167 ASN C C 1
ATOM 10841 O O . ASN C 1 167 ? 63.084 73.926 64.590 1.00 19.16 167 ASN C O 1
ATOM 10846 N N . LEU C 1 168 ? 60.890 73.954 64.046 1.00 19.05 168 LEU C N 1
ATOM 10847 C CA . LEU C 1 168 ? 61.064 73.725 62.619 1.00 18.96 168 LEU C CA 1
ATOM 10848 C C . LEU C 1 168 ? 61.752 72.424 62.220 1.00 20.26 168 LEU C C 1
ATOM 10849 O O . LEU C 1 168 ? 62.593 72.403 61.310 1.00 20.17 168 LEU C O 1
ATOM 10854 N N . VAL C 1 169 ? 61.423 71.341 62.927 1.00 20.17 169 VAL C N 1
ATOM 10855 C CA . VAL C 1 169 ? 61.938 70.016 62.572 1.00 20.38 169 VAL C CA 1
ATOM 10856 C C . VAL C 1 169 ? 61.325 69.803 61.177 1.00 17.33 169 VAL C C 1
ATOM 10857 O O . VAL C 1 169 ? 60.153 70.135 60.941 1.00 15.65 169 VAL C O 1
ATOM 10861 N N . LYS C 1 170 ? 62.160 69.370 60.239 1.00 19.58 170 LYS C N 1
ATOM 10862 C CA . LYS C 1 170 ? 61.762 69.194 58.837 1.00 21.07 170 LYS C CA 1
ATOM 10863 C C . LYS C 1 170 ? 60.582 68.274 58.550 1.00 17.37 170 LYS C C 1
ATOM 10864 O O . LYS C 1 170 ? 59.911 68.424 57.526 1.00 18.11 170 LYS C O 1
ATOM 10870 N N . TYR C 1 171 ? 60.360 67.310 59.436 1.00 18.77 171 TYR C N 1
ATOM 10871 C CA . TYR C 1 171 ? 59.247 66.376 59.298 1.00 16.19 171 TYR C CA 1
ATOM 10872 C C . TYR C 1 171 ? 58.244 66.577 60.411 1.00 15.71 171 TYR C C 1
ATOM 10873 O O . TYR C 1 171 ? 57.623 65.614 60.855 1.00 15.54 171 TYR C O 1
ATOM 10882 N N . ALA C 1 172 ? 58.135 67.818 60.900 1.00 15.96 172 ALA C N 1
ATOM 10883 C CA . ALA C 1 172 ? 57.160 68.162 61.942 1.00 17.48 172 ALA C CA 1
ATOM 10884 C C . ALA C 1 172 ? 55.792 68.107 61.270 1.00 16.89 172 ALA C C 1
ATOM 10885 O O . ALA C 1 172 ? 55.662 68.452 60.087 1.00 13.78 172 ALA C O 1
ATOM 10887 N N . VAL C 1 173 ? 54.793 67.634 62.011 1.00 16.15 173 VAL C N 1
ATOM 10888 C CA . VAL C 1 173 ? 53.426 67.477 61.504 1.00 12.85 173 VAL C CA 1
ATOM 10889 C C . VAL C 1 173 ? 52.409 68.258 62.321 1.00 12.66 173 VAL C C 1
ATOM 10890 O O . VAL C 1 173 ? 52.761 68.922 63.307 1.00 15.72 173 VAL C O 1
ATOM 10894 N N . VAL C 1 174 ? 51.155 68.223 61.870 1.00 13.66 174 VAL C N 1
ATOM 10895 C CA . VAL C 1 174 ? 50.042 68.888 62.562 1.00 14.89 174 VAL C CA 1
ATOM 10896 C C . VAL C 1 174 ? 49.308 67.764 63.299 1.00 17.44 174 VAL C C 1
ATOM 10897 O O . VAL C 1 174 ? 49.042 66.706 62.719 1.00 14.77 174 VAL C O 1
ATOM 10901 N N . ILE C 1 175 ? 48.995 67.989 64.573 1.00 15.77 175 ILE C N 1
ATOM 10902 C CA . ILE C 1 175 ? 48.338 66.974 65.399 1.00 14.55 175 ILE C CA 1
ATOM 10903 C C . ILE C 1 175 ? 46.942 67.386 65.849 1.00 15.24 175 ILE C C 1
ATOM 10904 O O . ILE C 1 175 ? 46.666 68.564 66.076 1.00 14.42 175 ILE C O 1
ATOM 10909 N N . SER C 1 176 ? 46.058 66.401 65.952 1.00 13.95 176 SER C N 1
ATOM 10910 C CA . SER C 1 176 ? 44.703 66.639 66.426 1.00 14.19 176 SER C CA 1
ATOM 10911 C C . SER C 1 176 ? 44.235 65.438 67.270 1.00 14.57 176 SER C C 1
ATOM 10912 O O . SER C 1 176 ? 44.620 64.303 67.010 1.00 16.41 176 SER C O 1
ATOM 10915 N N . GLN C 1 177 ? 43.496 65.721 68.344 1.00 13.70 177 GLN C N 1
ATOM 10916 C CA . GLN C 1 177 ? 42.918 64.693 69.203 1.00 11.64 177 GLN C CA 1
ATOM 10917 C C . GLN C 1 177 ? 43.887 63.606 69.674 1.00 16.13 177 GLN C C 1
ATOM 10918 O O . GLN C 1 177 ? 43.599 62.408 69.570 1.00 17.31 177 GLN C O 1
ATOM 10924 N N . GLU C 1 178 ? 45.052 64.065 70.151 1.00 20.65 178 GLU C N 1
ATOM 10925 C CA . GLU C 1 178 ? 46.138 63.232 70.690 1.00 24.92 178 GLU C CA 1
ATOM 10926 C C . GLU C 1 178 ? 46.482 61.955 69.928 1.00 31.95 178 GLU C C 1
ATOM 10927 O O . GLU C 1 178 ? 46.626 60.888 70.541 1.00 43.41 178 GLU C O 1
ATOM 10933 N N . GLY C 1 179 ? 46.593 62.031 68.612 1.00 22.74 179 GLY C N 1
ATOM 10934 C CA . GLY C 1 179 ? 46.914 60.828 67.879 1.00 17.47 179 GLY C CA 1
ATOM 10935 C C . GLY C 1 179 ? 46.753 60.928 66.387 1.00 16.78 179 GLY C C 1
ATOM 10936 O O . GLY C 1 179 ? 47.392 60.170 65.675 1.00 19.25 179 GLY C O 1
ATOM 10937 N N . ARG C 1 180 ? 45.919 61.850 65.913 1.00 12.03 180 ARG C N 1
ATOM 10938 C CA . ARG C 1 180 ? 45.699 62.010 64.478 1.00 9.51 180 ARG C CA 1
ATOM 10939 C C . ARG C 1 180 ? 46.788 62.960 63.966 1.00 12.36 180 ARG C C 1
ATOM 10940 O O . ARG C 1 180 ? 47.019 64.007 64.561 1.00 15.04 180 ARG C O 1
ATOM 10948 N N . ALA C 1 181 ? 47.498 62.572 62.914 1.00 14.19 181 ALA C N 1
ATOM 10949 C CA . ALA C 1 181 ? 48.587 63.413 62.396 1.00 15.40 181 ALA C CA 1
ATOM 10950 C C . ALA C 1 181 ? 48.498 63.668 60.889 1.00 14.09 181 ALA C C 1
ATOM 10951 O O . ALA C 1 181 ? 47.951 62.848 60.163 1.00 14.20 181 ALA C O 1
ATOM 10953 N N . ALA C 1 182 ? 49.054 64.788 60.422 1.00 13.09 182 ALA C N 1
ATOM 10954 C CA . ALA C 1 182 ? 49.047 65.103 58.998 1.00 12.81 182 ALA C CA 1
ATOM 10955 C C . ALA C 1 182 ? 50.252 65.906 58.572 1.00 18.05 182 ALA C C 1
ATOM 10956 O O . ALA C 1 182 ? 50.723 66.774 59.297 1.00 14.13 182 ALA C O 1
ATOM 10958 N N . GLY C 1 183 ? 50.717 65.636 57.364 1.00 17.71 183 GLY C N 1
ATOM 10959 C CA . GLY C 1 183 ? 51.800 66.426 56.812 1.00 15.60 183 GLY C CA 1
ATOM 10960 C C . GLY C 1 183 ? 53.229 66.030 57.021 1.00 11.65 183 GLY C C 1
ATOM 10961 O O . GLY C 1 183 ? 54.045 66.887 57.348 1.00 13.93 183 GLY C O 1
ATOM 10962 N N . ARG C 1 184 ? 53.541 64.760 56.778 1.00 13.82 184 ARG C N 1
ATOM 10963 C CA . ARG C 1 184 ? 54.903 64.246 56.910 1.00 12.22 184 ARG C CA 1
ATOM 10964 C C . ARG C 1 184 ? 55.953 65.180 56.268 1.00 17.47 184 ARG C C 1
ATOM 10965 O O . ARG C 1 184 ? 57.048 65.358 56.839 1.00 19.31 184 ARG C O 1
ATOM 10973 N N . PRO C 1 185 ? 55.658 65.763 55.067 1.00 17.27 185 PRO C N 1
ATOM 10974 C CA . PRO C 1 185 ? 56.655 66.655 54.448 1.00 16.58 185 PRO C CA 1
ATOM 10975 C C . PRO C 1 185 ? 56.914 67.992 55.157 1.00 15.91 185 PRO C C 1
ATOM 10976 O O . PRO C 1 185 ? 57.304 68.964 54.514 1.00 21.41 185 PRO C O 1
ATOM 10980 N N . GLY C 1 186 ? 56.674 68.069 56.463 1.00 19.21 186 GLY C N 1
ATOM 10981 C CA . GLY C 1 186 ? 56.962 69.303 57.184 1.00 16.27 186 GLY C CA 1
ATOM 10982 C C . GLY C 1 186 ? 55.883 70.356 57.315 1.00 14.83 186 GLY C C 1
ATOM 10983 O O . GLY C 1 186 ? 56.196 71.508 57.593 1.00 14.82 186 GLY C O 1
ATOM 10984 N N . MET C 1 187 ? 54.618 69.963 57.179 1.00 12.90 187 MET C N 1
ATOM 10985 C CA . MET C 1 187 ? 53.531 70.904 57.293 1.00 13.03 187 MET C CA 1
ATOM 10986 C C . MET C 1 187 ? 53.552 71.548 58.662 1.00 15.13 187 MET C C 1
ATOM 10987 O O . MET C 1 187 ? 53.160 72.713 58.809 1.00 18.84 187 MET C O 1
ATOM 10992 N N . GLY C 1 188 ? 53.972 70.781 59.668 1.00 17.97 188 GLY C N 1
ATOM 10993 C CA . GLY C 1 188 ? 54.064 71.320 61.024 1.00 17.56 188 GLY C CA 1
ATOM 10994 C C . GLY C 1 188 ? 55.158 72.381 61.133 1.00 16.25 188 GLY C C 1
ATOM 10995 O O . GLY C 1 188 ? 55.073 73.292 61.957 1.00 12.85 188 GLY C O 1
ATOM 10996 N N . ALA C 1 189 ? 56.210 72.231 60.331 1.00 14.87 189 ALA C N 1
ATOM 10997 C CA . ALA C 1 189 ? 57.316 73.193 60.316 1.00 17.01 189 ALA C CA 1
ATOM 10998 C C . ALA C 1 189 ? 56.857 74.474 59.624 1.00 16.80 189 ALA C C 1
ATOM 10999 O O . ALA C 1 189 ? 57.224 75.571 60.040 1.00 17.56 189 ALA C O 1
ATOM 11001 N N . VAL C 1 190 ? 56.038 74.341 58.581 1.00 16.23 190 VAL C N 1
ATOM 11002 C CA . VAL C 1 190 ? 55.515 75.515 57.888 1.00 15.16 190 VAL C CA 1
ATOM 11003 C C . VAL C 1 190 ? 54.608 76.282 58.863 1.00 21.72 190 VAL C C 1
ATOM 11004 O O . VAL C 1 190 ? 54.680 77.520 58.979 1.00 17.52 190 VAL C O 1
ATOM 11008 N N . MET C 1 191 ? 53.783 75.527 59.587 1.00 17.90 191 MET C N 1
ATOM 11009 C CA . MET C 1 191 ? 52.883 76.096 60.581 1.00 14.69 191 MET C CA 1
ATOM 11010 C C . MET C 1 191 ? 53.717 76.793 61.662 1.00 14.39 191 MET C C 1
ATOM 11011 O O . MET C 1 191 ? 53.451 77.930 62.036 1.00 14.80 191 MET C O 1
ATOM 11016 N N . GLY C 1 192 ? 54.747 76.113 62.140 1.00 14.77 192 GLY C N 1
ATOM 11017 C CA . GLY C 1 192 ? 55.612 76.701 63.140 1.00 18.86 192 GLY C CA 1
ATOM 11018 C C . GLY C 1 192 ? 56.364 77.917 62.627 1.00 16.83 192 GLY C C 1
ATOM 11019 O O . GLY C 1 192 ? 56.597 78.846 63.399 1.00 16.09 192 GLY C O 1
ATOM 11020 N N . SER C 1 193 ? 56.707 77.934 61.333 1.00 18.66 193 SER C N 1
ATOM 11021 C CA . SER C 1 193 ? 57.456 79.050 60.733 1.00 16.65 193 SER C CA 1
ATOM 11022 C C . SER C 1 193 ? 56.657 80.348 60.712 1.00 17.70 193 SER C C 1
ATOM 11023 O O . SER C 1 193 ? 57.224 81.435 60.654 1.00 18.41 193 SER C O 1
ATOM 11026 N N . LYS C 1 194 ? 55.336 80.225 60.784 1.00 19.85 194 LYS C N 1
ATOM 11027 C CA . LYS C 1 194 ? 54.444 81.376 60.782 1.00 17.12 194 LYS C CA 1
ATOM 11028 C C . LYS C 1 194 ? 54.074 81.820 62.189 1.00 15.87 194 LYS C C 1
ATOM 11029 O O . LYS C 1 194 ? 53.335 82.782 62.348 1.00 21.02 194 LYS C O 1
ATOM 11035 N N . LYS C 1 195 ? 54.633 81.149 63.199 1.00 17.77 195 LYS C N 1
ATOM 11036 C CA . LYS C 1 195 ? 54.323 81.392 64.614 1.00 20.21 195 LYS C CA 1
ATOM 11037 C C . LYS C 1 195 ? 52.829 81.076 64.907 1.00 20.59 195 LYS C C 1
ATOM 11038 O O . LYS C 1 195 ? 52.192 81.701 65.774 1.00 18.92 195 LYS C O 1
ATOM 11044 N N . LEU C 1 196 ? 52.284 80.105 64.158 1.00 17.61 196 LEU C N 1
ATOM 11045 C CA . LEU C 1 196 ? 50.892 79.669 64.302 1.00 15.04 196 LEU C CA 1
ATOM 11046 C C . LEU C 1 196 ? 50.895 78.413 65.172 1.00 14.69 196 LEU C C 1
ATOM 11047 O O . LEU C 1 196 ? 51.298 77.339 64.738 1.00 15.69 196 LEU C O 1
ATOM 11052 N N . LYS C 1 197 ? 50.451 78.563 66.411 1.00 17.70 197 LYS C N 1
ATOM 11053 C CA . LYS C 1 197 ? 50.444 77.461 67.372 1.00 12.66 197 LYS C CA 1
ATOM 11054 C C . LYS C 1 197 ? 49.270 76.497 67.220 1.00 14.34 197 LYS C C 1
ATOM 11055 O O . LYS C 1 197 ? 49.423 75.282 67.422 1.00 13.38 197 LYS C O 1
ATOM 11061 N N . ALA C 1 198 ? 48.125 77.017 66.786 1.00 13.82 198 ALA C N 1
ATOM 11062 C CA . ALA C 1 198 ? 46.932 76.187 66.665 1.00 12.26 198 ALA C CA 1
ATOM 11063 C C . ALA C 1 198 ? 45.848 76.849 65.827 1.00 13.46 198 ALA C C 1
ATOM 11064 O O . ALA C 1 198 ? 45.938 78.034 65.481 1.00 13.38 198 ALA C O 1
ATOM 11066 N N . VAL C 1 199 ? 44.836 76.052 65.489 1.00 13.38 199 VAL C N 1
ATOM 11067 C CA . VAL C 1 199 ? 43.648 76.506 64.774 1.00 12.42 199 VAL C CA 1
ATOM 11068 C C . VAL C 1 199 ? 42.475 75.860 65.532 1.00 13.83 199 VAL C C 1
ATOM 11069 O O . VAL C 1 199 ? 42.469 74.644 65.756 1.00 15.52 199 VAL C O 1
ATOM 11073 N N . VAL C 1 200 ? 41.536 76.679 65.995 1.00 12.38 200 VAL C N 1
ATOM 11074 C CA . VAL C 1 200 ? 40.355 76.208 66.712 1.00 13.30 200 VAL C CA 1
ATOM 11075 C C . VAL C 1 200 ? 39.164 76.546 65.829 1.00 14.79 200 VAL C C 1
ATOM 11076 O O . VAL C 1 200 ? 38.964 77.705 65.491 1.00 13.99 200 VAL C O 1
ATOM 11080 N N . ILE C 1 201 ? 38.338 75.555 65.512 1.00 13.98 201 ILE C N 1
ATOM 11081 C CA . ILE C 1 201 ? 37.199 75.764 64.613 1.00 16.15 201 ILE C CA 1
ATOM 11082 C C . ILE C 1 201 ? 35.855 75.230 65.122 1.00 16.87 201 ILE C C 1
ATOM 11083 O O . ILE C 1 201 ? 35.781 74.142 65.699 1.00 17.96 201 ILE C O 1
ATOM 11088 N N . ARG C 1 202 ? 34.801 76.006 64.883 1.00 12.83 202 ARG C N 1
ATOM 11089 C CA . ARG C 1 202 ? 33.438 75.613 65.217 1.00 15.86 202 ARG C CA 1
ATOM 11090 C C . ARG C 1 202 ? 32.532 76.023 64.056 1.00 15.08 202 ARG C C 1
ATOM 11091 O O . ARG C 1 202 ? 32.608 77.159 63.577 1.00 17.54 202 ARG C O 1
ATOM 11099 N N . GLY C 1 203 ? 31.650 75.120 63.629 1.00 13.53 203 GLY C N 1
ATOM 11100 C CA . GLY C 1 203 ? 30.753 75.445 62.530 1.00 11.80 203 GLY C CA 1
ATOM 11101 C C . GLY C 1 203 ? 29.365 74.951 62.851 1.00 13.84 203 GLY C C 1
ATOM 11102 O O . GLY C 1 203 ? 29.220 73.842 63.359 1.00 17.30 203 GLY C O 1
ATOM 11103 N N . THR C 1 204 ? 28.338 75.730 62.528 1.00 17.23 204 THR C N 1
ATOM 11104 C CA . THR C 1 204 ? 26.969 75.321 62.844 1.00 17.92 204 THR C CA 1
ATOM 11105 C C . THR C 1 204 ? 26.009 75.412 61.654 1.00 19.48 204 THR C C 1
ATOM 11106 O O . THR C 1 204 ? 24.831 75.108 61.788 1.00 18.27 204 THR C O 1
ATOM 11110 N N . LYS C 1 205 ? 26.509 75.830 60.495 1.00 22.57 205 LYS C N 1
ATOM 11111 C CA . LYS C 1 205 ? 25.649 75.983 59.326 1.00 19.71 205 LYS C CA 1
ATOM 11112 C C . LYS C 1 205 ? 25.262 74.681 58.664 1.00 21.72 205 LYS C C 1
ATOM 11113 O O . LYS C 1 205 ? 25.954 73.664 58.779 1.00 19.36 205 LYS C O 1
ATOM 11119 N N . GLU C 1 206 ? 24.140 74.723 57.962 1.00 18.61 206 GLU C N 1
ATOM 11120 C CA . GLU C 1 206 ? 23.682 73.573 57.224 1.00 22.75 206 GLU C CA 1
ATOM 11121 C C . GLU C 1 206 ? 24.347 73.656 55.844 1.00 22.60 206 GLU C C 1
ATOM 11122 O O . GLU C 1 206 ? 24.183 74.650 55.133 1.00 25.28 206 GLU C O 1
ATOM 11128 N N . ILE C 1 207 ? 25.139 72.648 55.490 1.00 17.52 207 ILE C N 1
ATOM 11129 C CA . ILE C 1 207 ? 25.783 72.618 54.178 1.00 19.34 207 ILE C CA 1
ATOM 11130 C C . ILE C 1 207 ? 24.750 72.212 53.108 1.00 16.54 207 ILE C C 1
ATOM 11131 O O . ILE C 1 207 ? 24.082 71.179 53.236 1.00 17.81 207 ILE C O 1
ATOM 11136 N N . PRO C 1 208 ? 24.544 73.068 52.091 1.00 19.86 208 PRO C N 1
ATOM 11137 C CA . PRO C 1 208 ? 23.574 72.730 51.050 1.00 17.26 208 PRO C CA 1
ATOM 11138 C C . PRO C 1 208 ? 23.928 71.469 50.236 1.00 16.63 208 PRO C C 1
ATOM 11139 O O . PRO C 1 208 ? 25.059 71.296 49.797 1.00 19.57 208 PRO C O 1
ATOM 11143 N N . VAL C 1 209 ? 22.974 70.544 50.140 1.00 17.28 209 VAL C N 1
ATOM 11144 C CA . VAL C 1 209 ? 23.170 69.293 49.414 1.00 19.32 209 VAL C CA 1
ATOM 11145 C C . VAL C 1 209 ? 22.059 69.113 48.392 1.00 19.10 209 VAL C C 1
ATOM 11146 O O . VAL C 1 209 ? 20.894 69.384 48.670 1.00 18.72 209 VAL C O 1
ATOM 11150 N N . ALA C 1 210 ? 22.431 68.632 47.214 1.00 18.76 210 ALA C N 1
ATOM 11151 C CA . ALA C 1 210 ? 21.487 68.447 46.116 1.00 19.27 210 ALA C CA 1
ATOM 11152 C C . ALA C 1 210 ? 20.360 67.430 46.344 1.00 17.74 210 ALA C C 1
ATOM 11153 O O . ALA C 1 210 ? 19.214 67.656 45.942 1.00 16.09 210 ALA C O 1
ATOM 11155 N N . ASP C 1 211 ? 20.685 66.323 47.007 1.00 18.81 211 ASP C N 1
ATOM 11156 C CA . ASP C 1 211 ? 19.726 65.251 47.252 1.00 16.30 211 ASP C CA 1
ATOM 11157 C C . ASP C 1 211 ? 19.943 64.682 48.658 1.00 16.82 211 ASP C C 1
ATOM 11158 O O . ASP C 1 211 ? 20.632 63.670 48.845 1.00 17.50 211 ASP C O 1
ATOM 11163 N N . LYS C 1 212 ? 19.330 65.332 49.640 1.00 19.04 212 LYS C N 1
ATOM 11164 C CA . LYS C 1 212 ? 19.456 64.920 51.033 1.00 22.41 212 LYS C CA 1
ATOM 11165 C C . LYS C 1 212 ? 18.945 63.495 51.294 1.00 19.98 212 LYS C C 1
ATOM 11166 O O . LYS C 1 212 ? 19.587 62.733 52.033 1.00 21.75 212 LYS C O 1
ATOM 11172 N N . GLU C 1 213 ? 17.826 63.113 50.687 1.00 16.52 213 GLU C N 1
ATOM 11173 C CA . GLU C 1 213 ? 17.301 61.766 50.907 1.00 18.03 213 GLU C CA 1
ATOM 11174 C C . GLU C 1 213 ? 18.231 60.662 50.365 1.00 24.80 213 GLU C C 1
ATOM 11175 O O . GLU C 1 213 ? 18.412 59.618 51.007 1.00 19.12 213 GLU C O 1
ATOM 11181 N N . GLU C 1 214 ? 18.833 60.895 49.199 1.00 18.85 214 GLU C N 1
ATOM 11182 C CA . GLU C 1 214 ? 19.741 59.921 48.629 1.00 18.42 214 GLU C CA 1
ATOM 11183 C C . GLU C 1 214 ? 21.047 59.905 49.423 1.00 16.19 214 GLU C C 1
ATOM 11184 O O . GLU C 1 214 ? 21.606 58.837 49.632 1.00 22.94 214 GLU C O 1
ATOM 11190 N N . LEU C 1 215 ? 21.522 61.067 49.878 1.00 15.74 215 LEU C N 1
ATOM 11191 C CA . LEU C 1 215 ? 22.742 61.109 50.693 1.00 18.00 215 LEU C CA 1
ATOM 11192 C C . LEU C 1 215 ? 22.540 60.264 51.963 1.00 18.05 215 LEU C C 1
ATOM 11193 O O . LEU C 1 215 ? 23.407 59.457 52.326 1.00 16.92 215 LEU C O 1
ATOM 11198 N N . LYS C 1 216 ? 21.389 60.450 52.616 1.00 19.02 216 LYS C N 1
ATOM 11199 C CA . LYS C 1 216 ? 21.027 59.698 53.821 1.00 23.56 216 LYS C CA 1
ATOM 11200 C C . LYS C 1 216 ? 20.971 58.190 53.528 1.00 22.51 216 LYS C C 1
ATOM 11201 O O . LYS C 1 216 ? 21.497 57.372 54.298 1.00 17.69 216 LYS C O 1
ATOM 11207 N N . LYS C 1 217 ? 20.343 57.837 52.402 1.00 17.23 217 LYS C N 1
ATOM 11208 C CA . LYS C 1 217 ? 20.197 56.448 51.989 1.00 18.57 217 LYS C CA 1
ATOM 11209 C C . LYS C 1 217 ? 21.548 55.777 51.719 1.00 17.83 217 LYS C C 1
ATOM 11210 O O . LYS C 1 217 ? 21.837 54.697 52.252 1.00 16.21 217 LYS C O 1
ATOM 11216 N N . LEU C 1 218 ? 22.401 56.452 50.952 1.00 15.62 218 LEU C N 1
ATOM 11217 C CA . LEU C 1 218 ? 23.700 55.910 50.616 1.00 12.59 218 LEU C CA 1
ATOM 11218 C C . LEU C 1 218 ? 24.591 55.740 51.832 1.00 17.61 218 LEU C C 1
ATOM 11219 O O . LEU C 1 218 ? 25.299 54.729 51.955 1.00 13.70 218 LEU C O 1
ATOM 11224 N N . SER C 1 219 ? 24.603 56.750 52.700 1.00 13.32 219 SER C N 1
ATOM 11225 C CA . SER C 1 219 ? 25.432 56.686 53.893 1.00 16.58 219 SER C CA 1
ATOM 11226 C C . SER C 1 219 ? 25.027 55.543 54.814 1.00 16.26 219 SER C C 1
ATOM 11227 O O . SER C 1 219 ? 25.890 54.832 55.318 1.00 14.57 219 SER C O 1
ATOM 11230 N N . GLN C 1 220 ? 23.727 55.348 55.020 1.00 12.95 220 GLN C N 1
ATOM 11231 C CA . GLN C 1 220 ? 23.279 54.275 55.898 1.00 15.89 220 GLN C CA 1
ATOM 11232 C C . GLN C 1 220 ? 23.673 52.911 55.331 1.00 18.70 220 GLN C C 1
ATOM 11233 O O . GLN C 1 220 ? 24.121 52.024 56.073 1.00 17.07 220 GLN C O 1
ATOM 11239 N N . GLU C 1 221 ? 23.539 52.753 54.013 1.00 19.70 221 GLU C N 1
ATOM 11240 C CA . GLU C 1 221 ? 23.918 51.507 53.353 1.00 15.63 221 GLU C CA 1
ATOM 11241 C C . GLU C 1 221 ? 25.414 51.250 53.483 1.00 13.67 221 GLU C C 1
ATOM 11242 O O . GLU C 1 221 ? 25.836 50.124 53.731 1.00 14.25 221 GLU C O 1
ATOM 11248 N N . ALA C 1 222 ? 26.214 52.292 53.275 1.00 14.37 222 ALA C N 1
ATOM 11249 C CA . ALA C 1 222 ? 27.662 52.158 53.388 1.00 14.35 222 ALA C CA 1
ATOM 11250 C C . ALA C 1 222 ? 28.070 51.779 54.827 1.00 13.84 222 ALA C C 1
ATOM 11251 O O . ALA C 1 222 ? 28.906 50.895 55.023 1.00 14.48 222 ALA C O 1
ATOM 11253 N N . TYR C 1 223 ? 27.486 52.452 55.821 1.00 13.05 223 TYR C N 1
ATOM 11254 C CA . TYR C 1 223 ? 27.784 52.166 57.222 1.00 14.69 223 TYR C CA 1
ATOM 11255 C C . TYR C 1 223 ? 27.452 50.719 57.567 1.00 18.53 223 TYR C C 1
ATOM 11256 O O . TYR C 1 223 ? 28.235 50.040 58.244 1.00 15.10 223 TYR C O 1
ATOM 11265 N N . ASN C 1 224 ? 26.298 50.249 57.098 1.00 15.40 224 ASN C N 1
ATOM 11266 C CA . ASN C 1 224 ? 25.886 48.879 57.346 1.00 12.64 224 ASN C CA 1
ATOM 11267 C C . ASN C 1 224 ? 26.782 47.883 56.629 1.00 11.76 224 ASN C C 1
ATOM 11268 O O . ASN C 1 224 ? 27.118 46.840 57.196 1.00 13.46 224 ASN C O 1
ATOM 11273 N N . GLU C 1 225 ? 27.200 48.219 55.404 1.00 13.53 225 GLU C N 1
ATOM 11274 C CA . GLU C 1 225 ? 28.094 47.357 54.626 1.00 15.05 225 GLU C CA 1
ATOM 11275 C C . GLU C 1 225 ? 29.433 47.188 55.369 1.00 16.84 225 GLU C C 1
ATOM 11276 O O . GLU C 1 225 ? 30.032 46.109 55.341 1.00 14.90 225 GLU C O 1
ATOM 11282 N N . ILE C 1 226 ? 29.872 48.238 56.064 1.00 14.59 226 ILE C N 1
ATOM 11283 C CA . ILE C 1 226 ? 31.109 48.179 56.834 1.00 15.59 226 ILE C CA 1
ATOM 11284 C C . ILE C 1 226 ? 30.881 47.246 58.041 1.00 14.31 226 ILE C C 1
ATOM 11285 O O . ILE C 1 226 ? 31.653 46.315 58.279 1.00 13.97 226 ILE C O 1
ATOM 11290 N N . LEU C 1 227 ? 29.803 47.484 58.776 1.00 14.31 227 LEU C N 1
ATOM 11291 C CA . LEU C 1 227 ? 29.482 46.692 59.962 1.00 15.79 227 LEU C CA 1
ATOM 11292 C C . LEU C 1 227 ? 29.342 45.225 59.668 1.00 16.21 227 LEU C C 1
ATOM 11293 O O . LEU C 1 227 ? 29.733 44.367 60.468 1.00 16.34 227 LEU C O 1
ATOM 11298 N N . ASN C 1 228 ? 28.767 44.941 58.511 1.00 15.26 228 ASN C N 1
ATOM 11299 C CA . ASN C 1 228 ? 28.513 43.569 58.106 1.00 16.61 228 ASN C CA 1
ATOM 11300 C C . ASN C 1 228 ? 29.609 42.871 57.319 1.00 16.83 228 ASN C C 1
ATOM 11301 O O . ASN C 1 228 ? 29.464 41.701 56.952 1.00 16.50 228 ASN C O 1
ATOM 11306 N N . SER C 1 229 ? 30.744 43.541 57.136 1.00 15.21 229 SER C N 1
ATOM 11307 C CA . SER C 1 229 ? 31.825 42.932 56.391 1.00 17.86 229 SER C CA 1
ATOM 11308 C C . SER C 1 229 ? 32.530 41.823 57.178 1.00 21.01 229 SER C C 1
ATOM 11309 O O . SER C 1 229 ? 32.608 41.856 58.412 1.00 19.45 229 SER C O 1
ATOM 11312 N N . PRO C 1 230 ? 33.053 40.819 56.457 1.00 20.47 230 PRO C N 1
ATOM 11313 C CA . PRO C 1 230 ? 33.763 39.698 57.083 1.00 20.03 230 PRO C CA 1
ATOM 11314 C C . PRO C 1 230 ? 34.992 40.215 57.835 1.00 16.76 230 PRO C C 1
ATOM 11315 O O . PRO C 1 230 ? 35.368 39.659 58.857 1.00 19.61 230 PRO C O 1
ATOM 11319 N N . GLY C 1 231 ? 35.595 41.293 57.339 1.00 14.00 231 GLY C N 1
ATOM 11320 C CA . GLY C 1 231 ? 36.781 41.842 57.977 1.00 14.84 231 GLY C CA 1
ATOM 11321 C C . GLY C 1 231 ? 36.573 42.753 59.184 1.00 15.81 231 GLY C C 1
ATOM 11322 O O . GLY C 1 231 ? 37.539 43.086 59.884 1.00 15.64 231 GLY C O 1
ATOM 11323 N N . TYR C 1 232 ? 35.326 43.123 59.462 1.00 13.52 232 TYR C N 1
ATOM 11324 C CA . TYR C 1 232 ? 35.034 44.020 60.562 1.00 12.20 232 TYR C CA 1
ATOM 11325 C C . TYR C 1 232 ? 35.538 43.593 61.937 1.00 14.84 232 TYR C C 1
ATOM 11326 O O . TYR C 1 232 ? 36.175 44.391 62.638 1.00 14.20 232 TYR C O 1
ATOM 11335 N N . PRO C 1 233 ? 35.274 42.337 62.346 1.00 17.68 233 PRO C N 1
ATOM 11336 C CA . PRO C 1 233 ? 35.733 41.883 63.671 1.00 17.15 233 PRO C CA 1
ATOM 11337 C C . PRO C 1 233 ? 37.253 41.954 63.901 1.00 15.10 233 PRO C C 1
ATOM 11338 O O . PRO C 1 233 ? 37.709 42.487 64.920 1.00 14.31 233 PRO C O 1
ATOM 11342 N N . PHE C 1 234 ? 38.031 41.445 62.955 1.00 14.45 234 PHE C N 1
ATOM 11343 C CA . PHE C 1 234 ? 39.475 41.487 63.100 1.00 14.87 234 PHE C CA 1
ATOM 11344 C C . PHE C 1 234 ? 39.986 42.928 63.009 1.00 17.40 234 PHE C C 1
ATOM 11345 O O . PHE C 1 234 ? 40.987 43.270 63.624 1.00 16.76 234 PHE C O 1
ATOM 11353 N N . TRP C 1 235 ? 39.321 43.760 62.210 1.00 14.00 235 TRP C N 1
ATOM 11354 C CA . TRP C 1 235 ? 39.713 45.150 62.099 1.00 13.44 235 TRP C CA 1
ATOM 11355 C C . TRP C 1 235 ? 39.521 45.858 63.444 1.00 15.32 235 TRP C C 1
ATOM 11356 O O . TRP C 1 235 ? 40.425 46.566 63.903 1.00 14.34 235 TRP C O 1
ATOM 11367 N N . LYS C 1 236 ? 38.367 45.650 64.084 1.00 12.65 236 LYS C N 1
ATOM 11368 C CA . LYS C 1 236 ? 38.093 46.286 65.368 1.00 13.50 236 LYS C CA 1
ATOM 11369 C C . LYS C 1 236 ? 39.136 45.890 66.404 1.00 14.80 236 LYS C C 1
ATOM 11370 O O . LYS C 1 236 ? 39.478 46.682 67.275 1.00 16.22 236 LYS C O 1
ATOM 11376 N N . ARG C 1 237 ? 39.676 44.683 66.262 1.00 16.35 237 ARG C N 1
ATOM 11377 C CA . ARG C 1 237 ? 40.693 44.164 67.175 1.00 15.58 237 ARG C CA 1
ATOM 11378 C C . ARG C 1 237 ? 42.101 44.721 66.954 1.00 12.91 237 ARG C C 1
ATOM 11379 O O . ARG C 1 237 ? 42.696 45.294 67.872 1.00 14.91 237 ARG C O 1
ATOM 11387 N N . GLN C 1 238 ? 42.613 44.605 65.731 1.00 13.21 238 GLN C N 1
ATOM 11388 C CA . GLN C 1 238 ? 43.987 45.037 65.461 1.00 13.77 238 GLN C CA 1
ATOM 11389 C C . GLN C 1 238 ? 44.246 46.270 64.630 1.00 14.96 238 GLN C C 1
ATOM 11390 O O . GLN C 1 238 ? 45.350 46.808 64.681 1.00 12.98 238 GLN C O 1
ATOM 11396 N N . GLY C 1 239 ? 43.246 46.712 63.867 1.00 15.99 239 GLY C N 1
ATOM 11397 C CA . GLY C 1 239 ? 43.429 47.877 63.018 1.00 14.79 239 GLY C CA 1
ATOM 11398 C C . GLY C 1 239 ? 44.594 47.661 62.066 1.00 14.76 239 GLY C C 1
ATOM 11399 O O . GLY C 1 239 ? 44.823 46.540 61.593 1.00 14.17 239 GLY C O 1
ATOM 11400 N N . THR C 1 240 ? 45.379 48.704 61.831 1.00 15.66 240 THR C N 1
ATOM 11401 C CA . THR C 1 240 ? 46.514 48.590 60.930 1.00 16.76 240 THR C CA 1
ATOM 11402 C C . THR C 1 240 ? 47.633 47.728 61.518 1.00 18.93 240 THR C C 1
ATOM 11403 O O . THR C 1 240 ? 48.495 47.250 60.778 1.00 15.57 240 THR C O 1
ATOM 11407 N N . MET C 1 241 ? 47.605 47.514 62.837 1.00 15.66 241 MET C N 1
ATOM 11408 C CA . MET C 1 241 ? 48.629 46.709 63.506 1.00 14.54 241 MET C CA 1
ATOM 11409 C C . MET C 1 241 ? 48.758 45.271 63.013 1.00 15.58 241 MET C C 1
ATOM 11410 O O . MET C 1 241 ? 49.776 44.635 63.257 1.00 17.25 241 MET C O 1
ATOM 11415 N N . ALA C 1 242 ? 47.733 44.760 62.331 1.00 14.34 242 ALA C N 1
ATOM 11416 C CA . ALA C 1 242 ? 47.784 43.421 61.760 1.00 13.88 242 ALA C CA 1
ATOM 11417 C C . ALA C 1 242 ? 48.916 43.308 60.717 1.00 12.49 242 ALA C C 1
ATOM 11418 O O . ALA C 1 242 ? 49.364 42.203 60.385 1.00 14.50 242 ALA C O 1
ATOM 11420 N N . ALA C 1 243 ? 49.408 44.443 60.234 1.00 12.98 243 ALA C N 1
ATOM 11421 C CA . ALA C 1 243 ? 50.466 44.427 59.227 1.00 14.46 243 ALA C CA 1
ATOM 11422 C C . ALA C 1 243 ? 51.855 44.031 59.730 1.00 18.19 243 ALA C C 1
ATOM 11423 O O . ALA C 1 243 ? 52.710 43.646 58.914 1.00 16.30 243 ALA C O 1
ATOM 11425 N N . VAL C 1 244 ? 52.098 44.111 61.045 1.00 15.55 244 VAL C N 1
ATOM 11426 C CA . VAL C 1 244 ? 53.420 43.739 61.557 1.00 13.00 244 VAL C CA 1
ATOM 11427 C C . VAL C 1 244 ? 53.724 42.277 61.201 1.00 14.71 244 VAL C C 1
ATOM 11428 O O . VAL C 1 244 ? 54.754 41.993 60.586 1.00 17.20 244 VAL C O 1
ATOM 11432 N N . GLU C 1 245 ? 52.795 41.366 61.503 1.00 15.29 245 GLU C N 1
ATOM 11433 C CA . GLU C 1 245 ? 53.013 39.956 61.206 1.00 16.45 245 GLU C CA 1
ATOM 11434 C C . GLU C 1 245 ? 53.000 39.679 59.731 1.00 15.00 245 GLU C C 1
ATOM 11435 O O . GLU C 1 245 ? 53.784 38.878 59.232 1.00 15.72 245 GLU C O 1
ATOM 11441 N N . TRP C 1 246 ? 52.102 40.359 59.037 1.00 15.71 246 TRP C N 1
ATOM 11442 C CA . TRP C 1 246 ? 51.977 40.187 57.603 1.00 15.55 246 TRP C CA 1
ATOM 11443 C C . TRP C 1 246 ? 53.255 40.593 56.879 1.00 14.97 246 TRP C C 1
ATOM 11444 O O . TRP C 1 246 ? 53.753 39.861 56.009 1.00 17.32 246 TRP C O 1
ATOM 11455 N N . CYS C 1 247 ? 53.811 41.740 57.245 1.00 14.95 247 CYS C N 1
ATOM 11456 C CA . CYS C 1 247 ? 55.050 42.183 56.610 1.00 17.10 247 CYS C CA 1
ATOM 11457 C C . CYS C 1 247 ? 56.224 41.287 56.968 1.00 16.03 247 CYS C C 1
ATOM 11458 O O . CYS C 1 247 ? 57.017 40.959 56.106 1.00 20.39 247 CYS C O 1
ATOM 11461 N N . ASN C 1 248 ? 56.301 40.861 58.224 1.00 17.04 248 ASN C N 1
ATOM 11462 C CA . ASN C 1 248 ? 57.388 39.990 58.675 1.00 18.47 248 ASN C CA 1
ATOM 11463 C C . ASN C 1 248 ? 57.349 38.657 57.913 1.00 23.64 248 ASN C C 1
ATOM 11464 O O . ASN C 1 248 ? 58.384 38.162 57.456 1.00 20.48 248 ASN C O 1
ATOM 11469 N N . THR C 1 249 ? 56.151 38.098 57.749 1.00 20.34 249 THR C N 1
ATOM 11470 C CA . THR C 1 249 ? 55.981 36.838 57.037 1.00 17.85 249 THR C CA 1
ATOM 11471 C C . THR C 1 249 ? 56.440 36.961 55.588 1.00 19.52 249 THR C C 1
ATOM 11472 O O . THR C 1 249 ? 57.006 36.024 55.014 1.00 20.18 249 THR C O 1
ATOM 11476 N N . ASN C 1 250 ? 56.228 38.138 55.013 1.00 22.45 250 ASN C N 1
ATOM 11477 C CA . ASN C 1 250 ? 56.576 38.384 53.619 1.00 18.79 250 ASN C CA 1
ATOM 11478 C C . ASN C 1 250 ? 57.865 39.155 53.376 1.00 18.67 250 ASN C C 1
ATOM 11479 O O . ASN C 1 250 ? 58.081 39.667 52.279 1.00 21.05 250 ASN C O 1
ATOM 11484 N N . TYR C 1 251 ? 58.717 39.234 54.392 1.00 16.64 251 TYR C N 1
ATOM 11485 C CA . TYR C 1 251 ? 60.010 39.913 54.300 1.00 21.58 251 TYR C CA 1
ATOM 11486 C C . TYR C 1 251 ? 59.923 41.362 53.850 1.00 19.04 251 TYR C C 1
ATOM 11487 O O . TYR C 1 251 ? 60.791 41.861 53.117 1.00 20.28 251 TYR C O 1
ATOM 11496 N N . ALA C 1 252 ? 58.894 42.051 54.339 1.00 17.78 252 ALA C N 1
ATOM 11497 C CA . ALA C 1 252 ? 58.685 43.454 54.009 1.00 17.78 252 ALA C CA 1
ATOM 11498 C C . ALA C 1 252 ? 58.741 44.355 55.242 1.00 14.86 252 ALA C C 1
ATOM 11499 O O . ALA C 1 252 ? 58.514 45.557 55.131 1.00 19.87 252 ALA C O 1
ATOM 11501 N N . LEU C 1 253 ? 59.014 43.778 56.409 1.00 13.57 253 LEU C N 1
ATOM 11502 C CA . LEU C 1 253 ? 59.082 44.554 57.656 1.00 15.19 253 LEU C CA 1
ATOM 11503 C C . LEU C 1 253 ? 60.437 45.258 57.774 1.00 16.27 253 LEU C C 1
ATOM 11504 O O . LEU C 1 253 ? 61.461 44.593 57.947 1.00 19.34 253 LEU C O 1
ATOM 11509 N N . PRO C 1 254 ? 60.468 46.609 57.667 1.00 15.71 254 PRO C N 1
ATOM 11510 C CA . PRO C 1 254 ? 61.728 47.349 57.766 1.00 14.22 254 PRO C CA 1
ATOM 11511 C C . PRO C 1 254 ? 62.425 47.054 59.074 1.00 18.17 254 PRO C C 1
ATOM 11512 O O . PRO C 1 254 ? 61.904 47.362 60.146 1.00 18.78 254 PRO C O 1
ATOM 11516 N N . THR C 1 255 ? 63.603 46.448 58.993 1.00 17.01 255 THR C N 1
ATOM 11517 C CA . THR C 1 255 ? 64.343 46.096 60.191 1.00 15.58 255 THR C CA 1
ATOM 11518 C C . THR C 1 255 ? 65.774 46.642 60.138 1.00 20.78 255 THR C C 1
ATOM 11519 O O . THR C 1 255 ? 66.515 46.373 59.182 1.00 17.85 255 THR C O 1
ATOM 11523 N N . ARG C 1 256 ? 66.141 47.406 61.173 1.00 20.43 256 ARG C N 1
ATOM 11524 C CA . ARG C 1 256 ? 67.456 48.034 61.306 1.00 19.44 256 ARG C CA 1
ATOM 11525 C C . ARG C 1 256 ? 67.814 48.868 60.077 1.00 20.73 256 ARG C C 1
ATOM 11526 O O . ARG C 1 256 ? 68.714 48.513 59.303 1.00 21.24 256 ARG C O 1
ATOM 11534 N N . ASN C 1 257 ? 67.135 50.007 59.946 1.00 19.56 257 ASN C N 1
ATOM 11535 C CA . ASN C 1 257 ? 67.290 50.921 58.805 1.00 19.52 257 ASN C CA 1
ATOM 11536 C C . ASN C 1 257 ? 67.145 50.205 57.465 1.00 21.65 257 ASN C C 1
ATOM 11537 O O . ASN C 1 257 ? 67.957 50.398 56.554 1.00 20.85 257 ASN C O 1
ATOM 11542 N N . PHE C 1 258 ? 66.114 49.361 57.375 1.00 23.71 258 PHE C N 1
ATOM 11543 C CA . PHE C 1 258 ? 65.776 48.595 56.170 1.00 21.65 258 PHE C CA 1
ATOM 11544 C C . PHE C 1 258 ? 66.833 47.580 55.752 1.00 23.25 258 PHE C C 1
ATOM 11545 O O . PHE C 1 258 ? 66.816 47.091 54.615 1.00 21.11 258 PHE C O 1
ATOM 11553 N N . SER C 1 259 ? 67.762 47.279 56.654 1.00 21.14 259 SER C N 1
ATOM 11554 C CA . SER C 1 259 ? 68.798 46.296 56.360 1.00 23.44 259 SER C CA 1
ATOM 11555 C C . SER C 1 259 ? 68.153 44.944 56.004 1.00 21.36 259 SER C C 1
ATOM 11556 O O . SER C 1 259 ? 68.562 44.264 55.059 1.00 24.27 259 SER C O 1
ATOM 11559 N N . ASP C 1 260 ? 67.127 44.562 56.753 1.00 18.59 260 ASP C N 1
ATOM 11560 C CA . ASP C 1 260 ? 66.443 43.304 56.476 1.00 22.23 260 ASP C CA 1
ATOM 11561 C C . ASP C 1 260 ? 64.925 43.536 56.420 1.00 21.05 260 ASP C C 1
ATOM 11562 O O . ASP C 1 260 ? 64.443 44.645 56.703 1.00 20.54 260 ASP C O 1
ATOM 11567 N N . GLY C 1 261 ? 64.197 42.516 55.970 1.00 17.03 261 GLY C N 1
ATOM 11568 C CA . GLY C 1 261 ? 62.755 42.602 55.885 1.00 16.69 261 GLY C CA 1
ATOM 11569 C C . GLY C 1 261 ? 62.156 41.664 56.916 1.00 17.24 261 GLY C C 1
ATOM 11570 O O . GLY C 1 261 ? 60.952 41.386 56.895 1.00 17.83 261 GLY C O 1
ATOM 11571 N N . TYR C 1 262 ? 63.003 41.166 57.816 1.00 16.84 262 TYR C N 1
ATOM 11572 C CA . TYR C 1 262 ? 62.568 40.247 58.851 1.00 16.59 262 TYR C CA 1
ATOM 11573 C C . TYR C 1 262 ? 63.134 40.662 60.206 1.00 25.61 262 TYR C C 1
ATOM 11574 O O . TYR C 1 262 ? 64.308 41.018 60.307 1.00 21.62 262 TYR C O 1
ATOM 11583 N N . PHE C 1 263 ? 62.297 40.611 61.243 1.00 18.97 263 PHE C N 1
ATOM 11584 C CA . PHE C 1 263 ? 62.706 41.004 62.584 1.00 17.89 263 PHE C CA 1
ATOM 11585 C C . PHE C 1 263 ? 62.414 39.845 63.517 1.00 17.58 263 PHE C C 1
ATOM 11586 O O . PHE C 1 263 ? 61.281 39.367 63.594 1.00 17.17 263 PHE C O 1
ATOM 11594 N N . GLU C 1 264 ? 63.449 39.399 64.229 1.00 18.03 264 GLU C N 1
ATOM 11595 C CA . GLU C 1 264 ? 63.329 38.261 65.139 1.00 17.91 264 GLU C CA 1
ATOM 11596 C C . GLU C 1 264 ? 62.422 38.482 66.342 1.00 18.27 264 GLU C C 1
ATOM 11597 O O . GLU C 1 264 ? 61.938 37.519 66.939 1.00 21.15 264 GLU C O 1
ATOM 11603 N N . PHE C 1 265 ? 62.188 39.745 66.694 1.00 15.95 265 PHE C N 1
ATOM 11604 C CA . PHE C 1 265 ? 61.326 40.062 67.824 1.00 18.66 265 PHE C CA 1
ATOM 11605 C C . PHE C 1 265 ? 60.015 40.726 67.424 1.00 16.19 265 PHE C C 1
ATOM 11606 O O . PHE C 1 265 ? 59.404 41.438 68.224 1.00 16.77 265 PHE C O 1
ATOM 11614 N N . ALA C 1 266 ? 59.565 40.449 66.199 1.00 18.77 266 ALA C N 1
ATOM 11615 C CA . ALA C 1 266 ? 58.323 41.025 65.682 1.00 15.43 266 ALA C CA 1
ATOM 11616 C C . ALA C 1 266 ? 57.097 40.660 66.504 1.00 17.00 266 ALA C C 1
ATOM 11617 O O . ALA C 1 266 ? 56.208 41.493 66.662 1.00 17.72 266 ALA C O 1
ATOM 11619 N N . ARG C 1 267 ? 57.027 39.441 67.041 1.00 14.70 267 ARG C N 1
ATOM 11620 C CA . ARG C 1 267 ? 55.839 39.062 67.820 1.00 13.42 267 ARG C CA 1
ATOM 11621 C C . ARG C 1 267 ? 55.601 39.963 69.006 1.00 14.69 267 ARG C C 1
ATOM 11622 O O . ARG C 1 267 ? 54.456 40.285 69.312 1.00 16.13 267 ARG C O 1
ATOM 11630 N N . SER C 1 268 ? 56.689 40.451 69.604 1.00 15.40 268 SER C N 1
ATOM 11631 C CA . SER C 1 268 ? 56.621 41.338 70.758 1.00 14.06 268 SER C CA 1
ATOM 11632 C C . SER C 1 268 ? 56.245 42.793 70.476 1.00 16.47 268 SER C C 1
ATOM 11633 O O . SER C 1 268 ? 56.150 43.612 71.410 1.00 14.90 268 SER C O 1
ATOM 11636 N N . ILE C 1 269 ? 56.053 43.117 69.193 1.00 19.35 269 ILE C N 1
ATOM 11637 C CA . ILE C 1 269 ? 55.622 44.458 68.775 1.00 19.92 269 ILE C CA 1
ATOM 11638 C C . ILE C 1 269 ? 54.455 44.308 67.782 1.00 17.30 269 ILE C C 1
ATOM 11639 O O . ILE C 1 269 ? 54.111 45.249 67.054 1.00 16.57 269 ILE C O 1
ATOM 11644 N N . ASP C 1 270 ? 53.826 43.133 67.769 1.00 16.25 270 ASP C N 1
ATOM 11645 C CA . ASP C 1 270 ? 52.734 42.911 66.819 1.00 19.21 270 ASP C CA 1
ATOM 11646 C C . ASP C 1 270 ? 51.305 43.247 67.256 1.00 17.74 270 ASP C C 1
ATOM 11647 O O . ASP C 1 270 ? 51.076 43.775 68.358 1.00 16.16 270 ASP C O 1
ATOM 11652 N N . GLY C 1 271 ? 50.353 42.918 66.382 1.00 15.67 271 GLY C N 1
ATOM 11653 C CA . GLY C 1 271 ? 48.944 43.192 66.642 1.00 12.22 271 GLY C CA 1
ATOM 11654 C C . GLY C 1 271 ? 48.340 42.465 67.819 1.00 9.89 271 GLY C C 1
ATOM 11655 O O . GLY C 1 271 ? 47.435 42.998 68.454 1.00 11.58 271 GLY C O 1
ATOM 11656 N N . TYR C 1 272 ? 48.803 41.240 68.082 1.00 12.43 272 TYR C N 1
ATOM 11657 C CA . TYR C 1 272 ? 48.294 40.444 69.210 1.00 15.89 272 TYR C CA 1
ATOM 11658 C C . TYR C 1 272 ? 48.803 40.997 70.521 1.00 15.84 272 TYR C C 1
ATOM 11659 O O . TYR C 1 272 ? 48.086 40.976 71.520 1.00 14.79 272 TYR C O 1
ATOM 11668 N N . THR C 1 273 ? 50.049 41.478 70.513 1.00 15.70 273 THR C N 1
ATOM 11669 C CA . THR C 1 273 ? 50.655 42.104 71.688 1.00 13.80 273 THR C CA 1
ATOM 11670 C C . THR C 1 273 ? 49.900 43.419 71.952 1.00 15.23 273 THR C C 1
ATOM 11671 O O . THR C 1 273 ? 49.555 43.735 73.097 1.00 15.65 273 THR C O 1
ATOM 11675 N N . MET C 1 274 ? 49.619 44.165 70.882 1.00 12.97 274 MET C N 1
ATOM 11676 C CA . MET C 1 274 ? 48.866 45.399 70.997 1.00 14.66 274 MET C CA 1
ATOM 11677 C C . MET C 1 274 ? 47.471 45.100 71.635 1.00 11.49 274 MET C C 1
ATOM 11678 O O . MET C 1 274 ? 47.058 45.793 72.570 1.00 13.45 274 MET C O 1
ATOM 11683 N N . GLU C 1 275 ? 46.782 44.054 71.176 1.00 11.43 275 GLU C N 1
ATOM 11684 C CA . GLU C 1 275 ? 45.472 43.691 71.741 1.00 11.60 275 GLU C CA 1
ATOM 11685 C C . GLU C 1 275 ? 45.553 43.463 73.251 1.00 16.85 275 GLU C C 1
ATOM 11686 O O . GLU C 1 275 ? 44.646 43.853 73.992 1.00 15.46 275 GLU C O 1
ATOM 11692 N N . GLY C 1 276 ? 46.611 42.780 73.695 1.00 16.36 276 GLY C N 1
ATOM 11693 C CA . GLY C 1 276 ? 46.789 42.503 75.109 1.00 13.10 276 GLY C CA 1
ATOM 11694 C C . GLY C 1 276 ? 47.093 43.733 75.941 1.00 13.21 276 GLY C C 1
ATOM 11695 O O . GLY C 1 276 ? 47.060 43.661 77.164 1.00 14.88 276 GLY C O 1
ATOM 11696 N N . MET C 1 277 ? 47.441 44.847 75.305 1.00 15.15 277 MET C N 1
ATOM 11697 C CA . MET C 1 277 ? 47.712 46.066 76.067 1.00 16.03 277 MET C CA 1
ATOM 11698 C C . MET C 1 277 ? 46.825 47.290 75.714 1.00 13.03 277 MET C C 1
ATOM 11699 O O . MET C 1 277 ? 47.044 48.391 76.199 1.00 13.71 277 MET C O 1
ATOM 11704 N N . LYS C 1 278 ? 45.753 47.051 74.969 1.00 14.91 278 LYS C N 1
ATOM 11705 C CA . LYS C 1 278 ? 44.835 48.116 74.563 1.00 15.81 278 LYS C CA 1
ATOM 11706 C C . LYS C 1 278 ? 43.937 48.527 75.736 1.00 13.32 278 LYS C C 1
ATOM 11707 O O . LYS C 1 278 ? 43.407 47.678 76.447 1.00 13.11 278 LYS C O 1
ATOM 11713 N N . VAL C 1 279 ? 43.786 49.826 75.947 1.00 13.02 279 VAL C N 1
ATOM 11714 C CA . VAL C 1 279 ? 42.949 50.345 77.022 1.00 14.71 279 VAL C CA 1
ATOM 11715 C C . VAL C 1 279 ? 41.823 51.228 76.475 1.00 13.65 279 VAL C C 1
ATOM 11716 O O . VAL C 1 279 ? 40.846 51.500 77.167 1.00 14.60 279 VAL C O 1
ATOM 11720 N N . GLN C 1 280 ? 41.937 51.630 75.214 1.00 13.64 280 GLN C N 1
ATOM 11721 C CA . GLN C 1 280 ? 40.931 52.477 74.582 1.00 16.74 280 GLN C CA 1
ATOM 11722 C C . GLN C 1 280 ? 40.996 52.374 73.066 1.00 15.16 280 GLN C C 1
ATOM 11723 O O . GLN C 1 280 ? 41.993 51.912 72.508 1.00 14.07 280 GLN C O 1
ATOM 11729 N N . GLN C 1 281 ? 39.922 52.833 72.419 1.00 15.78 281 GLN C N 1
ATOM 11730 C CA . GLN C 1 281 ? 39.819 52.862 70.966 1.00 16.25 281 GLN C CA 1
ATOM 11731 C C . GLN C 1 281 ? 39.108 54.157 70.558 1.00 16.62 281 GLN C C 1
ATOM 11732 O O . GLN C 1 281 ? 37.992 54.437 70.996 1.00 16.50 281 GLN C O 1
ATOM 11738 N N . ARG C 1 282 ? 39.800 54.970 69.772 1.00 17.70 282 ARG C N 1
ATOM 11739 C CA . ARG C 1 282 ? 39.290 56.247 69.313 1.00 20.99 282 ARG C CA 1
ATOM 11740 C C . ARG C 1 282 ? 39.218 56.199 67.776 1.00 15.47 282 ARG C C 1
ATOM 11741 O O . ARG C 1 282 ? 39.735 55.284 67.149 1.00 16.17 282 ARG C O 1
ATOM 11749 N N . GLY C 1 283 ? 38.665 57.244 67.171 1.00 20.23 283 GLY C N 1
ATOM 11750 C CA . GLY C 1 283 ? 38.564 57.279 65.724 1.00 20.81 283 GLY C CA 1
ATOM 11751 C C . GLY C 1 283 ? 38.276 58.671 65.208 1.00 22.24 283 GLY C C 1
ATOM 11752 O O . GLY C 1 283 ? 38.055 59.613 65.984 1.00 17.92 283 GLY C O 1
ATOM 11753 N N . CYS C 1 284 ? 38.276 58.796 63.888 1.00 18.56 284 CYS C N 1
ATOM 11754 C CA . CYS C 1 284 ? 38.016 60.074 63.239 1.00 16.67 284 CYS C CA 1
ATOM 11755 C C . CYS C 1 284 ? 36.499 60.307 63.187 1.00 14.90 284 CYS C C 1
ATOM 11756 O O . CYS C 1 284 ? 35.704 59.404 63.507 1.00 13.19 284 CYS C O 1
ATOM 11759 N N . PRO C 1 285 ? 36.073 61.534 62.830 1.00 16.21 285 PRO C N 1
ATOM 11760 C CA . PRO C 1 285 ? 34.639 61.829 62.760 1.00 11.99 285 PRO C CA 1
ATOM 11761 C C . PRO C 1 285 ? 33.881 60.969 61.766 1.00 10.63 285 PRO C C 1
ATOM 11762 O O . PRO C 1 285 ? 34.413 60.606 60.730 1.00 13.07 285 PRO C O 1
ATOM 11766 N N . TYR C 1 286 ? 32.648 60.606 62.120 1.00 13.33 286 TYR C N 1
ATOM 11767 C CA . TYR C 1 286 ? 31.777 59.841 61.243 1.00 14.37 286 TYR C CA 1
ATOM 11768 C C . TYR C 1 286 ? 32.281 58.487 60.784 1.00 13.24 286 TYR C C 1
ATOM 11769 O O . TYR C 1 286 ? 31.915 58.011 59.707 1.00 13.89 286 TYR C O 1
ATOM 11778 N N . CYS C 1 287 ? 33.160 57.890 61.579 1.00 15.74 287 CYS C N 1
ATOM 11779 C CA . CYS C 1 287 ? 33.686 56.574 61.273 1.00 13.61 287 CYS C CA 1
ATOM 11780 C C . CYS C 1 287 ? 33.087 55.517 62.205 1.00 14.81 287 CYS C C 1
ATOM 11781 O O . CYS C 1 287 ? 33.138 55.661 63.429 1.00 13.89 287 CYS C O 1
ATOM 11784 N N . ASN C 1 288 ? 32.528 54.453 61.628 1.00 15.71 288 ASN C N 1
ATOM 11785 C CA . ASN C 1 288 ? 31.982 53.379 62.436 1.00 14.07 288 ASN C CA 1
ATOM 11786 C C . ASN C 1 288 ? 32.917 52.167 62.515 1.00 13.88 288 ASN C C 1
ATOM 11787 O O . ASN C 1 288 ? 32.518 51.094 62.935 1.00 14.94 288 ASN C O 1
ATOM 11792 N N . MET C 1 289 ? 34.169 52.348 62.103 1.00 13.88 289 MET C N 1
ATOM 11793 C CA . MET C 1 289 ? 35.166 51.294 62.207 1.00 12.53 289 MET C CA 1
ATOM 11794 C C . MET C 1 289 ? 36.448 51.929 62.757 1.00 11.79 289 MET C C 1
ATOM 11795 O O . MET C 1 289 ? 37.527 51.750 62.192 1.00 12.79 289 MET C O 1
ATOM 11800 N N . PRO C 1 290 ? 36.360 52.587 63.943 1.00 13.92 290 PRO C N 1
ATOM 11801 C CA . PRO C 1 290 ? 37.507 53.263 64.586 1.00 12.58 290 PRO C CA 1
ATOM 11802 C C . PRO C 1 290 ? 38.736 52.388 64.690 1.00 15.66 290 PRO C C 1
ATOM 11803 O O . PRO C 1 290 ? 38.647 51.210 65.079 1.00 16.23 290 PRO C O 1
ATOM 11807 N N . CYS C 1 291 ? 39.887 52.974 64.376 1.00 11.05 291 CYS C N 1
ATOM 11808 C CA . CYS C 1 291 ? 41.123 52.223 64.413 1.00 9.64 291 CYS C CA 1
ATOM 11809 C C . CYS C 1 291 ? 42.225 52.857 65.253 1.00 12.13 291 CYS C C 1
ATOM 11810 O O . CYS C 1 291 ? 43.378 52.429 65.190 1.00 14.12 291 CYS C O 1
ATOM 11813 N N . GLY C 1 292 ? 41.883 53.887 66.023 1.00 11.92 292 GLY C N 1
ATOM 11814 C CA . GLY C 1 292 ? 42.867 54.519 66.893 1.00 12.70 292 GLY C CA 1
ATOM 11815 C C . GLY C 1 292 ? 42.986 53.713 68.189 1.00 14.58 292 GLY C C 1
ATOM 11816 O O . GLY C 1 292 ? 42.308 53.983 69.185 1.00 17.19 292 GLY C O 1
ATOM 11817 N N . ASN C 1 293 ? 43.830 52.691 68.151 1.00 16.34 293 ASN C N 1
ATOM 11818 C CA . ASN C 1 293 ? 44.043 51.776 69.278 1.00 15.32 293 ASN C CA 1
ATOM 11819 C C . ASN C 1 293 ? 45.050 52.300 70.292 1.00 12.91 293 ASN C C 1
ATOM 11820 O O . ASN C 1 293 ? 46.232 52.419 70.005 1.00 15.76 293 ASN C O 1
ATOM 11825 N N . VAL C 1 294 ? 44.542 52.638 71.474 1.00 15.09 294 VAL C N 1
ATOM 11826 C CA . VAL C 1 294 ? 45.343 53.223 72.538 1.00 13.92 294 VAL C CA 1
ATOM 11827 C C . VAL C 1 294 ? 45.818 52.197 73.542 1.00 17.43 294 VAL C C 1
ATOM 11828 O O . VAL C 1 294 ? 45.015 51.462 74.083 1.00 14.96 294 VAL C O 1
ATOM 11832 N N . VAL C 1 295 ? 47.126 52.154 73.777 1.00 16.63 295 VAL C N 1
ATOM 11833 C CA . VAL C 1 295 ? 47.714 51.238 74.752 1.00 16.03 295 VAL C CA 1
ATOM 11834 C C . VAL C 1 295 ? 48.400 52.068 75.841 1.00 15.24 295 VAL C C 1
ATOM 11835 O O . VAL C 1 295 ? 48.449 53.305 75.762 1.00 15.39 295 VAL C O 1
ATOM 11839 N N . LEU C 1 296 ? 48.875 51.389 76.886 1.00 15.61 296 LEU C N 1
ATOM 11840 C CA . LEU C 1 296 ? 49.689 52.048 77.917 1.00 13.96 296 LEU C CA 1
ATOM 11841 C C . LEU C 1 296 ? 51.133 51.667 77.563 1.00 9.54 296 LEU C C 1
ATOM 11842 O O . LEU C 1 296 ? 51.440 50.506 77.295 1.00 13.01 296 LEU C O 1
ATOM 11847 N N . ASP C 1 297 ? 52.016 52.645 77.513 1.00 13.54 297 ASP C N 1
ATOM 11848 C CA . ASP C 1 297 ? 53.404 52.367 77.203 1.00 12.59 297 ASP C CA 1
ATOM 11849 C C . ASP C 1 297 ? 54.183 51.914 78.461 1.00 14.15 297 ASP C C 1
ATOM 11850 O O . ASP C 1 297 ? 53.615 51.750 79.545 1.00 14.62 297 ASP C O 1
ATOM 11855 N N . ALA C 1 298 ? 55.488 51.752 78.321 1.00 16.28 298 ALA C N 1
ATOM 11856 C CA . ALA C 1 298 ? 56.340 51.307 79.428 1.00 15.93 298 ALA C CA 1
ATOM 11857 C C . ALA C 1 298 ? 56.339 52.256 80.622 1.00 15.72 298 ALA C C 1
ATOM 11858 O O . ALA C 1 298 ? 56.763 51.891 81.712 1.00 17.67 298 ALA C O 1
ATOM 11860 N N . GLU C 1 299 ? 55.868 53.476 80.403 1.00 17.36 299 GLU C N 1
ATOM 11861 C CA . GLU C 1 299 ? 55.821 54.490 81.440 1.00 15.38 299 GLU C CA 1
ATOM 11862 C C . GLU C 1 299 ? 54.405 54.710 81.954 1.00 19.42 299 GLU C C 1
ATOM 11863 O O . GLU C 1 299 ? 54.157 55.638 82.720 1.00 23.27 299 GLU C O 1
ATOM 11869 N N . GLY C 1 300 ? 53.497 53.810 81.569 1.00 16.16 300 GLY C N 1
ATOM 11870 C CA . GLY C 1 300 ? 52.114 53.883 82.002 1.00 17.87 300 GLY C CA 1
ATOM 11871 C C . GLY C 1 300 ? 51.294 54.974 81.346 1.00 19.31 300 GLY C C 1
ATOM 11872 O O . GLY C 1 300 ? 50.201 55.256 81.803 1.00 20.76 300 GLY C O 1
ATOM 11873 N N . GLN C 1 301 ? 51.811 55.568 80.271 1.00 22.66 301 GLN C N 1
ATOM 11874 C CA . GLN C 1 301 ? 51.137 56.650 79.539 1.00 20.48 301 GLN C CA 1
ATOM 11875 C C . GLN C 1 301 ? 50.377 56.142 78.320 1.00 17.45 301 GLN C C 1
ATOM 11876 O O . GLN C 1 301 ? 50.783 55.171 77.685 1.00 16.99 301 GLN C O 1
ATOM 11882 N N . GLU C 1 302 ? 49.295 56.834 77.972 1.00 18.68 302 GLU C N 1
ATOM 11883 C CA . GLU C 1 302 ? 48.491 56.457 76.817 1.00 17.90 302 GLU C CA 1
ATOM 11884 C C . GLU C 1 302 ? 49.200 56.797 75.507 1.00 22.57 302 GLU C C 1
ATOM 11885 O O . GLU C 1 302 ? 49.765 57.876 75.335 1.00 18.00 302 GLU C O 1
ATOM 11891 N N . SER C 1 303 ? 49.128 55.864 74.574 1.00 21.73 303 SER C N 1
ATOM 11892 C CA . SER C 1 303 ? 49.787 56.011 73.294 1.00 26.08 303 SER C CA 1
ATOM 11893 C C . SER C 1 303 ? 48.927 55.327 72.228 1.00 23.55 303 SER C C 1
ATOM 11894 O O . SER C 1 303 ? 48.565 54.165 72.369 1.00 22.74 303 SER C O 1
ATOM 11897 N N . GLU C 1 304 ? 48.554 56.068 71.193 1.00 20.01 304 GLU C N 1
ATOM 11898 C CA . GLU C 1 304 ? 47.741 55.505 70.113 1.00 17.66 304 GLU C CA 1
ATOM 11899 C C . GLU C 1 304 ? 48.682 54.897 69.060 1.00 13.88 304 GLU C C 1
ATOM 11900 O O . GLU C 1 304 ? 49.507 55.601 68.480 1.00 15.84 304 GLU C O 1
ATOM 11906 N N . LEU C 1 305 ? 48.551 53.601 68.808 1.00 14.63 305 LEU C N 1
ATOM 11907 C CA . LEU C 1 305 ? 49.421 52.903 67.867 1.00 15.27 305 LEU C CA 1
ATOM 11908 C C . LEU C 1 305 ? 48.848 52.653 66.473 1.00 16.27 305 LEU C C 1
ATOM 11909 O O . LEU C 1 305 ? 47.703 52.214 66.341 1.00 16.97 305 LEU C O 1
ATOM 11914 N N . ASP C 1 306 ? 49.659 52.963 65.452 1.00 12.57 306 ASP C N 1
ATOM 11915 C CA . ASP C 1 306 ? 49.350 52.733 64.030 1.00 12.61 306 ASP C CA 1
ATOM 11916 C C . ASP C 1 306 ? 50.526 51.912 63.524 1.00 14.51 306 ASP C C 1
ATOM 11917 O O . ASP C 1 306 ? 51.648 52.061 64.051 1.00 15.35 306 ASP C O 1
ATOM 11922 N N . TYR C 1 307 ? 50.297 51.065 62.518 1.00 13.45 307 TYR C N 1
ATOM 11923 C CA . TYR C 1 307 ? 51.362 50.216 61.986 1.00 13.76 307 TYR C CA 1
ATOM 11924 C C . TYR C 1 307 ? 52.696 50.923 61.704 1.00 15.29 307 TYR C C 1
ATOM 11925 O O . TYR C 1 307 ? 53.744 50.503 62.196 1.00 14.64 307 TYR C O 1
ATOM 11934 N N . GLU C 1 308 ? 52.653 51.982 60.905 1.00 15.97 308 GLU C N 1
ATOM 11935 C CA . GLU C 1 308 ? 53.853 52.728 60.525 1.00 16.75 308 GLU C CA 1
ATOM 11936 C C . GLU C 1 308 ? 54.679 53.196 61.722 1.00 17.25 308 GLU C C 1
ATOM 11937 O O . GLU C 1 308 ? 55.913 53.079 61.731 1.00 15.43 308 GLU C O 1
ATOM 11943 N N . ASN C 1 309 ? 53.993 53.669 62.755 1.00 13.84 309 ASN C N 1
ATOM 11944 C CA . ASN C 1 309 ? 54.663 54.156 63.959 1.00 16.15 309 ASN C CA 1
ATOM 11945 C C . ASN C 1 309 ? 55.523 53.052 64.562 1.00 15.66 309 ASN C C 1
ATOM 11946 O O . ASN C 1 309 ? 56.694 53.263 64.882 1.00 16.22 309 ASN C O 1
ATOM 11951 N N . VAL C 1 310 ? 54.925 51.868 64.682 1.00 14.00 310 VAL C N 1
ATOM 11952 C CA . VAL C 1 310 ? 55.584 50.707 65.263 1.00 15.36 310 VAL C CA 1
ATOM 11953 C C . VAL C 1 310 ? 56.689 50.130 64.370 1.00 14.64 310 VAL C C 1
ATOM 11954 O O . VAL C 1 310 ? 57.749 49.754 64.868 1.00 15.72 310 VAL C O 1
ATOM 11958 N N . ALA C 1 311 ? 56.453 50.074 63.059 1.00 14.45 311 ALA C N 1
ATOM 11959 C CA . ALA C 1 311 ? 57.456 49.560 62.127 1.00 15.09 311 ALA C CA 1
ATOM 11960 C C . ALA C 1 311 ? 58.707 50.437 62.115 1.00 14.28 311 ALA C C 1
ATOM 11961 O O . ALA C 1 311 ? 59.832 49.934 62.224 1.00 17.86 311 ALA C O 1
ATOM 11963 N N . LEU C 1 312 ? 58.514 51.745 62.032 1.00 14.54 312 LEU C N 1
ATOM 11964 C CA . LEU C 1 312 ? 59.650 52.647 61.963 1.00 14.03 312 LEU C CA 1
ATOM 11965 C C . LEU C 1 312 ? 60.302 52.999 63.281 1.00 16.27 312 LEU C C 1
ATOM 11966 O O . LEU C 1 312 ? 61.476 53.359 63.296 1.00 17.49 312 LEU C O 1
ATOM 11971 N N . LEU C 1 313 ? 59.565 52.899 64.388 1.00 17.07 313 LEU C N 1
ATOM 11972 C CA . LEU C 1 313 ? 60.146 53.172 65.711 1.00 14.84 313 LEU C CA 1
ATOM 11973 C C . LEU C 1 313 ? 60.419 51.868 66.467 1.00 16.24 313 LEU C C 1
ATOM 11974 O O . LEU C 1 313 ? 60.941 51.891 67.580 1.00 15.56 313 LEU C O 1
ATOM 11979 N N . GLY C 1 314 ? 60.086 50.738 65.837 1.00 15.47 314 GLY C N 1
ATOM 11980 C CA . GLY C 1 314 ? 60.268 49.440 66.456 1.00 14.45 314 GLY C CA 1
ATOM 11981 C C . GLY C 1 314 ? 61.255 48.563 65.725 1.00 15.17 314 GLY C C 1
ATOM 11982 O O . GLY C 1 314 ? 62.450 48.646 65.982 1.00 15.98 314 GLY C O 1
ATOM 11983 N N . SER C 1 315 ? 60.764 47.718 64.825 1.00 14.40 315 SER C N 1
ATOM 11984 C CA . SER C 1 315 ? 61.628 46.826 64.053 1.00 13.55 315 SER C CA 1
ATOM 11985 C C . SER C 1 315 ? 62.755 47.581 63.345 1.00 20.28 315 SER C C 1
ATOM 11986 O O . SER C 1 315 ? 63.908 47.140 63.349 1.00 20.92 315 SER C O 1
ATOM 11989 N N . ASN C 1 316 ? 62.421 48.730 62.762 1.00 19.95 316 ASN C N 1
ATOM 11990 C CA . ASN C 1 316 ? 63.391 49.551 62.046 1.00 16.11 316 ASN C CA 1
ATOM 11991 C C . ASN C 1 316 ? 64.515 50.071 62.960 1.00 17.54 316 ASN C C 1
ATOM 11992 O O . ASN C 1 316 ? 65.592 50.445 62.486 1.00 18.37 316 ASN C O 1
ATOM 11997 N N . LEU C 1 317 ? 64.261 50.092 64.268 1.00 17.13 317 LEU C N 1
ATOM 11998 C CA . LEU C 1 317 ? 65.249 50.557 65.232 1.00 16.92 317 LEU C CA 1
ATOM 11999 C C . LEU C 1 317 ? 65.838 49.417 66.037 1.00 15.54 317 LEU C C 1
ATOM 12000 O O . LEU C 1 317 ? 66.620 49.652 66.952 1.00 18.56 317 LEU C O 1
ATOM 12005 N N . GLY C 1 318 ? 65.470 48.186 65.692 1.00 16.64 318 GLY C N 1
ATOM 12006 C CA . GLY C 1 318 ? 65.955 47.029 66.431 1.00 16.79 318 GLY C CA 1
ATOM 12007 C C . GLY C 1 318 ? 65.337 46.913 67.824 1.00 16.11 318 GLY C C 1
ATOM 12008 O O . GLY C 1 318 ? 65.824 46.157 68.670 1.00 16.63 318 GLY C O 1
ATOM 12009 N N . ILE C 1 319 ? 64.260 47.661 68.069 1.00 17.48 319 ILE C N 1
ATOM 12010 C CA . ILE C 1 319 ? 63.571 47.642 69.368 1.00 15.54 319 ILE C CA 1
ATOM 12011 C C . ILE C 1 319 ? 62.382 46.670 69.319 1.00 18.55 319 ILE C C 1
ATOM 12012 O O . ILE C 1 319 ? 61.432 46.853 68.544 1.00 16.19 319 ILE C O 1
ATOM 12017 N N . GLY C 1 320 ? 62.442 45.639 70.164 1.00 17.53 320 GLY C N 1
ATOM 12018 C CA . GLY C 1 320 ? 61.411 44.619 70.155 1.00 15.07 320 GLY C CA 1
ATOM 12019 C C . GLY C 1 320 ? 60.381 44.533 71.257 1.00 15.38 320 GLY C C 1
ATOM 12020 O O . GLY C 1 320 ? 59.786 43.472 71.423 1.00 16.33 320 GLY C O 1
ATOM 12021 N N . LYS C 1 321 ? 60.174 45.599 72.025 1.00 15.98 321 LYS C N 1
ATOM 12022 C CA . LYS C 1 321 ? 59.155 45.562 73.072 1.00 17.07 321 LYS C CA 1
ATOM 12023 C C . LYS C 1 321 ? 58.146 46.634 72.741 1.00 14.58 321 LYS C C 1
ATOM 12024 O O . LYS C 1 321 ? 58.508 47.796 72.653 1.00 14.88 321 LYS C O 1
ATOM 12030 N N . LEU C 1 322 ? 56.887 46.249 72.547 1.00 13.38 322 LEU C N 1
ATOM 12031 C CA . LEU C 1 322 ? 55.877 47.231 72.187 1.00 13.56 322 LEU C CA 1
ATOM 12032 C C . LEU C 1 322 ? 55.713 48.361 73.185 1.00 14.67 322 LEU C C 1
ATOM 12033 O O . LEU C 1 322 ? 55.491 49.504 72.773 1.00 13.45 322 LEU C O 1
ATOM 12038 N N . ASN C 1 323 ? 55.859 48.067 74.481 1.00 12.71 323 ASN C N 1
ATOM 12039 C CA . ASN C 1 323 ? 55.703 49.103 75.492 1.00 12.06 323 ASN C CA 1
ATOM 12040 C C . ASN C 1 323 ? 56.772 50.186 75.363 1.00 16.01 323 ASN C C 1
ATOM 12041 O O . ASN C 1 323 ? 56.524 51.346 75.671 1.00 15.13 323 ASN C O 1
ATOM 12046 N N . GLU C 1 324 ? 57.955 49.809 74.892 1.00 14.40 324 GLU C N 1
ATOM 12047 C CA . GLU C 1 324 ? 59.038 50.760 74.713 1.00 13.07 324 GLU C CA 1
ATOM 12048 C C . GLU C 1 324 ? 58.829 51.536 73.403 1.00 13.59 324 GLU C C 1
ATOM 12049 O O . GLU C 1 324 ? 59.011 52.754 73.369 1.00 14.52 324 GLU C O 1
ATOM 12055 N N . VAL C 1 325 ? 58.419 50.844 72.342 1.00 15.18 325 VAL C N 1
ATOM 12056 C CA . VAL C 1 325 ? 58.113 51.502 71.075 1.00 16.38 325 VAL C CA 1
ATOM 12057 C C . VAL C 1 325 ? 56.972 52.524 71.318 1.00 15.74 325 VAL C C 1
ATOM 12058 O O . VAL C 1 325 ? 56.963 53.609 70.740 1.00 16.21 325 VAL C O 1
ATOM 12062 N N . SER C 1 326 ? 56.054 52.205 72.232 1.00 14.95 326 SER C N 1
ATOM 12063 C CA . SER C 1 326 ? 54.943 53.100 72.533 1.00 11.22 326 SER C CA 1
ATOM 12064 C C . SER C 1 326 ? 55.386 54.380 73.226 1.00 14.93 326 SER C C 1
ATOM 12065 O O . SER C 1 326 ? 54.726 55.400 73.103 1.00 16.65 326 SER C O 1
ATOM 12068 N N . VAL C 1 327 ? 56.495 54.347 73.952 1.00 13.94 327 VAL C N 1
ATOM 12069 C CA . VAL C 1 327 ? 57.004 55.576 74.583 1.00 11.47 327 VAL C CA 1
ATOM 12070 C C . VAL C 1 327 ? 57.458 56.542 73.452 1.00 14.47 327 VAL C C 1
ATOM 12071 O O . VAL C 1 327 ? 57.132 57.736 73.464 1.00 14.63 327 VAL C O 1
ATOM 12075 N N . LEU C 1 328 ? 58.174 56.000 72.461 1.00 14.09 328 LEU C N 1
ATOM 12076 C CA . LEU C 1 328 ? 58.669 56.768 71.322 1.00 13.26 328 LEU C CA 1
ATOM 12077 C C . LEU C 1 328 ? 57.493 57.311 70.522 1.00 15.10 328 LEU C C 1
ATOM 12078 O O . LEU C 1 328 ? 57.498 58.467 70.067 1.00 13.30 328 LEU C O 1
ATOM 12083 N N . ASN C 1 329 ? 56.477 56.463 70.366 1.00 15.96 329 ASN C N 1
ATOM 12084 C CA . ASN C 1 329 ? 55.271 56.820 69.645 1.00 12.70 329 ASN C CA 1
ATOM 12085 C C . ASN C 1 329 ? 54.581 58.008 70.301 1.00 11.64 329 ASN C C 1
ATOM 12086 O O . ASN C 1 329 ? 54.202 58.967 69.627 1.00 13.20 329 ASN C O 1
ATOM 12091 N N . ARG C 1 330 ? 54.456 57.965 71.625 1.00 12.40 330 ARG C N 1
ATOM 12092 C CA . ARG C 1 330 ? 53.823 59.048 72.365 1.00 11.74 330 ARG C CA 1
ATOM 12093 C C . ARG C 1 330 ? 54.639 60.333 72.232 1.00 13.15 330 ARG C C 1
ATOM 12094 O O . ARG C 1 330 ? 54.068 61.411 72.066 1.00 15.21 330 ARG C O 1
ATOM 12102 N N . ILE C 1 331 ? 55.969 60.227 72.295 1.00 13.79 331 ILE C N 1
ATOM 12103 C CA . ILE C 1 331 ? 56.813 61.413 72.149 1.00 15.05 331 ILE C CA 1
ATOM 12104 C C . ILE C 1 331 ? 56.588 62.047 70.775 1.00 15.59 331 ILE C C 1
ATOM 12105 O O . ILE C 1 331 ? 56.404 63.259 70.670 1.00 15.40 331 ILE C O 1
ATOM 12110 N N . ALA C 1 332 ? 56.523 61.225 69.732 1.00 13.57 332 ALA C N 1
ATOM 12111 C CA . ALA C 1 332 ? 56.315 61.755 68.388 1.00 11.78 332 ALA C CA 1
ATOM 12112 C C . ALA C 1 332 ? 55.005 62.525 68.334 1.00 10.45 332 ALA C C 1
ATOM 12113 O O . ALA C 1 332 ? 54.944 63.617 67.780 1.00 10.85 332 ALA C O 1
ATOM 12115 N N . ASP C 1 333 ? 53.969 61.986 68.963 1.00 12.52 333 ASP C N 1
ATOM 12116 C CA . ASP C 1 333 ? 52.666 62.656 68.967 1.00 11.62 333 ASP C CA 1
ATOM 12117 C C . ASP C 1 333 ? 52.646 63.957 69.770 1.00 10.99 333 ASP C C 1
ATOM 12118 O O . ASP C 1 333 ? 52.123 64.965 69.295 1.00 13.01 333 ASP C O 1
ATOM 12123 N N . GLU C 1 334 ? 53.207 63.924 70.980 1.00 11.94 334 GLU C N 1
ATOM 12124 C CA . GLU C 1 334 ? 53.271 65.081 71.871 1.00 13.57 334 GLU C CA 1
ATOM 12125 C C . GLU C 1 334 ? 54.063 66.246 71.279 1.00 14.91 334 GLU C C 1
ATOM 12126 O O . GLU C 1 334 ? 53.680 67.407 71.429 1.00 15.77 334 GLU C O 1
ATOM 12132 N N . MET C 1 335 ? 55.204 65.914 70.670 1.00 13.37 335 MET C N 1
ATOM 12133 C CA . MET C 1 335 ? 56.105 66.885 70.063 1.00 12.94 335 MET C CA 1
ATOM 12134 C C . MET C 1 335 ? 55.634 67.318 68.689 1.00 14.56 335 MET C C 1
ATOM 12135 O O . MET C 1 335 ? 56.006 68.388 68.207 1.00 14.46 335 MET C O 1
ATOM 12140 N N . GLY C 1 336 ? 54.786 66.504 68.079 1.00 14.88 336 GLY C N 1
ATOM 12141 C CA . GLY C 1 336 ? 54.300 66.813 66.757 1.00 15.92 336 GLY C CA 1
ATOM 12142 C C . GLY C 1 336 ? 55.347 66.551 65.677 1.00 18.27 336 GLY C C 1
ATOM 12143 O O . GLY C 1 336 ? 55.721 67.485 64.961 1.00 22.29 336 GLY C O 1
ATOM 12144 N N . MET C 1 337 ? 55.868 65.321 65.599 1.00 18.93 337 MET C N 1
ATOM 12145 C CA . MET C 1 337 ? 56.833 64.942 64.553 1.00 18.24 337 MET C CA 1
ATOM 12146 C C . MET C 1 337 ? 56.318 63.665 63.921 1.00 13.62 337 MET C C 1
ATOM 12147 O O . MET C 1 337 ? 55.777 62.792 64.600 1.00 14.52 337 MET C O 1
ATOM 12152 N N . ASP C 1 338 ? 56.549 63.531 62.623 1.00 17.17 338 ASP C N 1
ATOM 12153 C CA . ASP C 1 338 ? 56.151 62.340 61.878 1.00 16.41 338 ASP C CA 1
ATOM 12154 C C . ASP C 1 338 ? 56.893 61.121 62.428 1.00 17.48 338 ASP C C 1
ATOM 12155 O O . ASP C 1 338 ? 58.134 61.107 62.473 1.00 13.97 338 ASP C O 1
ATOM 12160 N N . THR C 1 339 ? 56.145 60.121 62.891 1.00 15.45 339 THR C N 1
ATOM 12161 C CA . THR C 1 339 ? 56.759 58.888 63.413 1.00 14.05 339 THR C CA 1
ATOM 12162 C C . THR C 1 339 ? 57.661 58.190 62.358 1.00 19.94 339 THR C C 1
ATOM 12163 O O . THR C 1 339 ? 58.688 57.592 62.691 1.00 16.85 339 THR C O 1
ATOM 12167 N N . ILE C 1 340 ? 57.248 58.243 61.094 1.00 15.04 340 ILE C N 1
ATOM 12168 C CA . ILE C 1 340 ? 57.990 57.603 60.019 1.00 15.61 340 ILE C CA 1
ATOM 12169 C C . ILE C 1 340 ? 59.365 58.234 59.798 1.00 18.11 340 ILE C C 1
ATOM 12170 O O . ILE C 1 340 ? 60.385 57.569 59.964 1.00 16.49 340 ILE C O 1
ATOM 12175 N N . SER C 1 341 ? 59.387 59.520 59.462 1.00 16.90 341 SER C N 1
ATOM 12176 C CA . SER C 1 341 ? 60.639 60.225 59.234 1.00 18.59 341 SER C CA 1
ATOM 12177 C C . SER C 1 341 ? 61.504 60.293 60.497 1.00 18.80 341 SER C C 1
ATOM 12178 O O . SER C 1 341 ? 62.737 60.308 60.413 1.00 15.45 341 SER C O 1
ATOM 12181 N N . LEU C 1 342 ? 60.868 60.304 61.666 1.00 16.79 342 LEU C N 1
ATOM 12182 C CA . LEU C 1 342 ? 61.619 60.331 62.926 1.00 16.23 342 LEU C CA 1
ATOM 12183 C C . LEU C 1 342 ? 62.354 59.006 63.056 1.00 15.27 342 LEU C C 1
ATOM 12184 O O . LEU C 1 342 ? 63.551 58.957 63.337 1.00 16.56 342 LEU C O 1
ATOM 12189 N N . GLY C 1 343 ? 61.623 57.925 62.843 1.00 16.14 343 GLY C N 1
ATOM 12190 C CA . GLY C 1 343 ? 62.218 56.606 62.947 1.00 17.97 343 GLY C CA 1
ATOM 12191 C C . GLY C 1 343 ? 63.281 56.340 61.897 1.00 18.41 343 GLY C C 1
ATOM 12192 O O . GLY C 1 343 ? 64.317 55.761 62.213 1.00 20.83 343 GLY C O 1
ATOM 12193 N N . VAL C 1 344 ? 63.044 56.764 60.658 1.00 17.74 344 VAL C N 1
ATOM 12194 C CA . VAL C 1 344 ? 64.020 56.536 59.599 1.00 17.96 344 VAL C CA 1
ATOM 12195 C C . VAL C 1 344 ? 65.283 57.372 59.855 1.00 20.46 344 VAL C C 1
ATOM 12196 O O . VAL C 1 344 ? 66.397 56.928 59.558 1.00 18.71 344 VAL C O 1
ATOM 12200 N N . SER C 1 345 ? 65.110 58.559 60.439 1.00 18.56 345 SER C N 1
ATOM 12201 C CA . SER C 1 345 ? 66.248 59.436 60.759 1.00 21.20 345 SER C CA 1
ATOM 12202 C C . SER C 1 345 ? 67.053 58.849 61.912 1.00 17.81 345 SER C C 1
ATOM 12203 O O . SER C 1 345 ? 68.280 58.813 61.863 1.00 16.96 345 SER C O 1
ATOM 12206 N N . ILE C 1 346 ? 66.355 58.359 62.934 1.00 18.40 346 ILE C N 1
ATOM 12207 C CA . ILE C 1 346 ? 67.013 57.734 64.070 1.00 20.90 346 ILE C CA 1
ATOM 12208 C C . ILE C 1 346 ? 67.725 56.457 63.622 1.00 24.39 346 ILE C C 1
ATOM 12209 O O . ILE C 1 346 ? 68.853 56.196 64.051 1.00 21.29 346 ILE C O 1
ATOM 12214 N N . ALA C 1 347 ? 67.066 55.679 62.754 1.00 20.77 347 ALA C N 1
ATOM 12215 C CA . ALA C 1 347 ? 67.620 54.419 62.232 1.00 19.91 347 ALA C CA 1
ATOM 12216 C C . ALA C 1 347 ? 68.899 54.689 61.423 1.00 19.42 347 ALA C C 1
ATOM 12217 O O . ALA C 1 347 ? 69.856 53.902 61.445 1.00 20.69 347 ALA C O 1
ATOM 12219 N N . HIS C 1 348 ? 68.877 55.793 60.685 1.00 18.95 348 HIS C N 1
ATOM 12220 C CA . HIS C 1 348 ? 70.009 56.211 59.877 1.00 22.84 348 HIS C CA 1
ATOM 12221 C C . HIS C 1 348 ? 71.194 56.534 60.808 1.00 24.06 348 HIS C C 1
ATOM 12222 O O . HIS C 1 348 ? 72.328 56.112 60.567 1.00 27.76 348 HIS C O 1
ATOM 12229 N N . VAL C 1 349 ? 70.920 57.266 61.878 1.00 19.81 349 VAL C N 1
ATOM 12230 C CA . VAL C 1 349 ? 71.947 57.591 62.848 1.00 22.20 349 VAL C CA 1
ATOM 12231 C C . VAL C 1 349 ? 72.526 56.312 63.486 1.00 21.39 349 VAL C C 1
ATOM 12232 O O . VAL C 1 349 ? 73.734 56.172 63.637 1.00 20.98 349 VAL C O 1
ATOM 12236 N N . MET C 1 350 ? 71.664 55.368 63.838 1.00 18.89 350 MET C N 1
ATOM 12237 C CA . MET C 1 350 ? 72.109 54.129 64.465 1.00 16.67 350 MET C CA 1
ATOM 12238 C C . MET C 1 350 ? 73.059 53.338 63.575 1.00 19.56 350 MET C C 1
ATOM 12239 O O . MET C 1 350 ? 74.029 52.754 64.070 1.00 22.27 350 MET C O 1
ATOM 12244 N N . GLU C 1 351 ? 72.759 53.271 62.279 1.00 20.65 351 GLU C N 1
ATOM 12245 C CA . GLU C 1 351 ? 73.628 52.555 61.347 1.00 21.97 351 GLU C CA 1
ATOM 12246 C C . GLU C 1 351 ? 74.954 53.287 61.197 1.00 22.71 351 GLU C C 1
ATOM 12247 O O . GLU C 1 351 ? 76.010 52.660 61.232 1.00 22.74 351 GLU C O 1
ATOM 12253 N N . ALA C 1 352 ? 74.895 54.610 61.056 1.00 22.46 352 ALA C N 1
ATOM 12254 C CA . ALA C 1 352 ? 76.103 55.425 60.932 1.00 26.65 352 ALA C CA 1
ATOM 12255 C C . ALA C 1 352 ? 76.986 55.261 62.165 1.00 30.02 352 ALA C C 1
ATOM 12256 O O . ALA C 1 352 ? 78.204 55.218 62.061 1.00 33.62 352 ALA C O 1
ATOM 12258 N N . VAL C 1 353 ? 76.357 55.180 63.334 1.00 29.70 353 VAL C N 1
ATOM 12259 C CA . VAL C 1 353 ? 77.078 55.013 64.583 1.00 26.73 353 VAL C CA 1
ATOM 12260 C C . VAL C 1 353 ? 77.747 53.646 64.622 1.00 30.23 353 VAL C C 1
ATOM 12261 O O . VAL C 1 353 ? 78.935 53.546 64.928 1.00 32.79 353 VAL C O 1
ATOM 12265 N N . GLU C 1 354 ? 77.011 52.598 64.265 1.00 30.21 354 GLU C N 1
ATOM 12266 C CA . GLU C 1 354 ? 77.592 51.271 64.300 1.00 34.03 354 GLU C CA 1
ATOM 12267 C C . GLU C 1 354 ? 78.623 51.020 63.200 1.00 35.48 354 GLU C C 1
ATOM 12268 O O . GLU C 1 354 ? 79.450 50.119 63.331 1.00 30.55 354 GLU C O 1
ATOM 12274 N N . ARG C 1 355 ? 78.585 51.820 62.134 1.00 27.82 355 ARG C N 1
ATOM 12275 C CA . ARG C 1 355 ? 79.581 51.711 61.069 1.00 30.06 355 ARG C CA 1
ATOM 12276 C C . ARG C 1 355 ? 80.800 52.604 61.411 1.00 31.62 355 ARG C C 1
ATOM 12277 O O . ARG C 1 355 ? 81.769 52.684 60.647 1.00 31.35 355 ARG C O 1
ATOM 12285 N N . GLY C 1 356 ? 80.724 53.297 62.547 1.00 28.24 356 GLY C N 1
ATOM 12286 C CA . GLY C 1 356 ? 81.813 54.154 62.985 1.00 26.17 356 GLY C CA 1
ATOM 12287 C C . GLY C 1 356 ? 81.888 55.484 62.274 1.00 27.04 356 GLY C C 1
ATOM 12288 O O . GLY C 1 356 ? 82.832 56.248 62.462 1.00 32.74 356 GLY C O 1
ATOM 12289 N N . ILE C 1 357 ? 80.896 55.766 61.447 1.00 25.78 357 ILE C N 1
ATOM 12290 C CA . ILE C 1 357 ? 80.849 57.028 60.714 1.00 27.37 357 ILE C CA 1
ATOM 12291 C C . ILE C 1 357 ? 80.542 58.170 61.691 1.00 30.81 357 ILE C C 1
ATOM 12292 O O . ILE C 1 357 ? 81.096 59.263 61.571 1.00 32.19 357 ILE C O 1
ATOM 12297 N N . LEU C 1 358 ? 79.655 57.907 62.655 1.00 33.14 358 LEU C N 1
ATOM 12298 C CA . LEU C 1 358 ? 79.319 58.870 63.706 1.00 30.51 358 LEU C CA 1
ATOM 12299 C C . LEU C 1 358 ? 80.016 58.321 64.956 1.00 30.13 358 LEU C C 1
ATOM 12300 O O . LEU C 1 358 ? 79.973 57.123 65.232 1.00 25.89 358 LEU C O 1
ATOM 12305 N N . LYS C 1 359 ? 80.681 59.188 65.703 1.00 38.83 359 LYS C N 1
ATOM 12306 C CA . LYS C 1 359 ? 81.396 58.747 66.907 1.00 43.94 359 LYS C CA 1
ATOM 12307 C C . LYS C 1 359 ? 80.484 58.639 68.138 1.00 43.35 359 LYS C C 1
ATOM 12308 O O . LYS C 1 359 ? 80.708 57.805 69.014 1.00 42.99 359 LYS C O 1
ATOM 12314 N N . GLU C 1 360 ? 79.452 59.477 68.176 1.00 40.88 360 GLU C N 1
ATOM 12315 C CA . GLU C 1 360 ? 78.489 59.521 69.271 1.00 39.27 360 GLU C CA 1
ATOM 12316 C C . GLU C 1 360 ? 77.071 59.213 68.776 1.00 36.49 360 GLU C C 1
ATOM 12317 O O . GLU C 1 360 ? 76.705 59.594 67.667 1.00 39.26 360 GLU C O 1
ATOM 12323 N N . GLY C 1 361 ? 76.266 58.555 69.607 1.00 33.90 361 GLY C N 1
ATOM 12324 C CA . GLY C 1 361 ? 74.898 58.272 69.211 1.00 28.55 361 GLY C CA 1
ATOM 12325 C C . GLY C 1 361 ? 74.387 56.903 69.587 1.00 31.57 361 GLY C C 1
ATOM 12326 O O . GLY C 1 361 ? 75.172 56.038 69.982 1.00 26.66 361 GLY C O 1
ATOM 12327 N N . PRO C 1 362 ? 73.063 56.666 69.459 1.00 29.46 362 PRO C N 1
ATOM 12328 C CA . PRO C 1 362 ? 72.466 55.366 69.798 1.00 25.94 362 PRO C CA 1
ATOM 12329 C C . PRO C 1 362 ? 72.753 54.294 68.743 1.00 20.31 362 PRO C C 1
ATOM 12330 O O . PRO C 1 362 ? 73.157 54.603 67.628 1.00 19.35 362 PRO C O 1
ATOM 12334 N N . THR C 1 363 ? 72.588 53.036 69.127 1.00 20.13 363 THR C N 1
ATOM 12335 C CA . THR C 1 363 ? 72.790 51.906 68.222 1.00 24.87 363 THR C CA 1
ATOM 12336 C C . THR C 1 363 ? 71.469 51.151 68.168 1.00 20.22 363 THR C C 1
ATOM 12337 O O . THR C 1 363 ? 70.580 51.406 68.980 1.00 20.13 363 THR C O 1
ATOM 12341 N N . PHE C 1 364 ? 71.339 50.215 67.235 1.00 18.28 364 PHE C N 1
ATOM 12342 C CA . PHE C 1 364 ? 70.102 49.459 67.119 1.00 19.53 364 PHE C CA 1
ATOM 12343 C C . PHE C 1 364 ? 69.789 48.706 68.396 1.00 22.37 364 PHE C C 1
ATOM 12344 O O . PHE C 1 364 ? 70.675 48.107 69.017 1.00 21.52 364 PHE C O 1
ATOM 12352 N N . GLY C 1 365 ? 68.530 48.776 68.808 1.00 18.86 365 GLY C N 1
ATOM 12353 C CA . GLY C 1 365 ? 68.107 48.078 70.002 1.00 17.87 365 GLY C CA 1
ATOM 12354 C C . GLY C 1 365 ? 68.244 48.912 71.241 1.00 17.69 365 GLY C C 1
ATOM 12355 O O . GLY C 1 365 ? 67.801 48.498 72.302 1.00 24.24 365 GLY C O 1
ATOM 12356 N N . ASP C 1 366 ? 68.835 50.093 71.111 1.00 18.21 366 ASP C N 1
ATOM 12357 C CA . ASP C 1 366 ? 69.050 50.985 72.253 1.00 20.53 366 ASP C CA 1
ATOM 12358 C C . ASP C 1 366 ? 67.836 51.899 72.491 1.00 18.17 366 ASP C C 1
ATOM 12359 O O . ASP C 1 366 ? 67.788 53.030 72.006 1.00 21.16 366 ASP C O 1
ATOM 12364 N N . PHE C 1 367 ? 66.865 51.412 73.257 1.00 20.51 367 PHE C N 1
ATOM 12365 C CA . PHE C 1 367 ? 65.663 52.190 73.543 1.00 20.19 367 PHE C CA 1
ATOM 12366 C C . PHE C 1 367 ? 65.954 53.527 74.245 1.00 23.33 367 PHE C C 1
ATOM 12367 O O . PHE C 1 367 ? 65.475 54.580 73.811 1.00 18.49 367 PHE C O 1
ATOM 12375 N N . LYS C 1 368 ? 66.739 53.478 75.320 1.00 20.65 368 LYS C N 1
ATOM 12376 C CA . LYS C 1 368 ? 67.095 54.673 76.085 1.00 19.95 368 LYS C CA 1
ATOM 12377 C C . LYS C 1 368 ? 67.726 55.737 75.184 1.00 16.20 368 LYS C C 1
ATOM 12378 O O . LYS C 1 368 ? 67.378 56.921 75.257 1.00 18.79 368 LYS C O 1
ATOM 12384 N N . GLY C 1 369 ? 68.655 55.293 74.343 1.00 18.33 369 GLY C N 1
ATOM 12385 C CA . GLY C 1 369 ? 69.351 56.175 73.416 1.00 19.48 369 GLY C CA 1
ATOM 12386 C C . GLY C 1 369 ? 68.442 56.722 72.331 1.00 20.07 369 GLY C C 1
ATOM 12387 O O . GLY C 1 369 ? 68.620 57.856 71.894 1.00 22.27 369 GLY C O 1
ATOM 12388 N N . ALA C 1 370 ? 67.475 55.914 71.887 1.00 21.81 370 ALA C N 1
ATOM 12389 C CA . ALA C 1 370 ? 66.526 56.337 70.859 1.00 17.96 370 ALA C CA 1
ATOM 12390 C C . ALA C 1 370 ? 65.568 57.389 71.428 1.00 20.47 370 ALA C C 1
ATOM 12391 O O . ALA C 1 370 ? 65.223 58.361 70.749 1.00 17.72 370 ALA C O 1
ATOM 12393 N N . LYS C 1 371 ? 65.166 57.199 72.686 1.00 18.17 371 LYS C N 1
ATOM 12394 C CA . LYS C 1 371 ? 64.258 58.122 73.358 1.00 17.23 371 LYS C CA 1
ATOM 12395 C C . LYS C 1 371 ? 64.912 59.482 73.514 1.00 16.39 371 LYS C C 1
ATOM 12396 O O . LYS C 1 371 ? 64.294 60.513 73.243 1.00 16.30 371 LYS C O 1
ATOM 12402 N N . GLN C 1 372 ? 66.154 59.483 73.995 1.00 19.38 372 GLN C N 1
ATOM 12403 C CA . GLN C 1 372 ? 66.879 60.738 74.188 1.00 19.34 372 GLN C CA 1
ATOM 12404 C C . GLN C 1 372 ? 67.081 61.480 72.858 1.00 19.11 372 GLN C C 1
ATOM 12405 O O . GLN C 1 372 ? 66.898 62.702 72.788 1.00 17.39 372 GLN C O 1
ATOM 12411 N N . LEU C 1 373 ? 67.425 60.742 71.800 1.00 15.14 373 LEU C N 1
ATOM 12412 C CA . LEU C 1 373 ? 67.608 61.361 70.499 1.00 15.21 373 LEU C CA 1
ATOM 12413 C C . LEU C 1 373 ? 66.274 61.925 69.960 1.00 19.65 373 LEU C C 1
ATOM 12414 O O . LEU C 1 373 ? 66.255 63.008 69.376 1.00 18.79 373 LEU C O 1
ATOM 12419 N N . ALA C 1 374 ? 65.163 61.217 70.179 1.00 17.32 374 ALA C N 1
ATOM 12420 C CA . ALA C 1 374 ? 63.860 61.707 69.703 1.00 19.33 374 ALA C CA 1
ATOM 12421 C C . ALA C 1 374 ? 63.543 63.055 70.363 1.00 17.63 374 ALA C C 1
ATOM 12422 O O . ALA C 1 374 ? 63.120 64.001 69.698 1.00 18.84 374 ALA C O 1
ATOM 12424 N N . LEU C 1 375 ? 63.790 63.146 71.667 1.00 18.17 375 LEU C N 1
ATOM 12425 C CA . LEU C 1 375 ? 63.556 64.379 72.419 1.00 17.88 375 LEU C CA 1
ATOM 12426 C C . LEU C 1 375 ? 64.521 65.485 71.962 1.00 18.67 375 LEU C C 1
ATOM 12427 O O . LEU C 1 375 ? 64.143 66.650 71.844 1.00 20.17 375 LEU C O 1
ATOM 12432 N N . ASP C 1 376 ? 65.752 65.102 71.644 1.00 17.74 376 ASP C N 1
ATOM 12433 C CA . ASP C 1 376 ? 66.738 66.076 71.207 1.00 19.80 376 ASP C CA 1
ATOM 12434 C C . ASP C 1 376 ? 66.396 66.635 69.846 1.00 20.44 376 ASP C C 1
ATOM 12435 O O . ASP C 1 376 ? 66.702 67.790 69.562 1.00 21.67 376 ASP C O 1
ATOM 12440 N N . ILE C 1 377 ? 65.755 65.823 69.009 1.00 21.81 377 ILE C N 1
ATOM 12441 C CA . ILE C 1 377 ? 65.345 66.264 67.673 1.00 19.06 377 ILE C CA 1
ATOM 12442 C C . ILE C 1 377 ? 64.220 67.294 67.806 1.00 19.86 377 ILE C C 1
ATOM 12443 O O . ILE C 1 377 ? 64.283 68.358 67.198 1.00 21.05 377 ILE C O 1
ATOM 12448 N N . ALA C 1 378 ? 63.217 66.994 68.631 1.00 21.28 378 ALA C N 1
ATOM 12449 C CA . ALA C 1 378 ? 62.073 67.896 68.853 1.00 21.90 378 ALA C CA 1
ATOM 12450 C C . ALA C 1 378 ? 62.469 69.272 69.401 1.00 24.10 378 ALA C C 1
ATOM 12451 O O . ALA C 1 378 ? 61.851 70.276 69.063 1.00 19.87 378 ALA C O 1
ATOM 12453 N N . TYR C 1 379 ? 63.461 69.299 70.292 1.00 25.30 379 TYR C N 1
ATOM 12454 C CA . TYR C 1 379 ? 63.931 70.551 70.898 1.00 28.59 379 TYR C CA 1
ATOM 12455 C C . TYR C 1 379 ? 65.219 71.059 70.260 1.00 28.18 379 TYR C C 1
ATOM 12456 O O . TYR C 1 379 ? 65.776 72.060 70.717 1.00 27.25 379 TYR C O 1
ATOM 12465 N N . ARG C 1 380 ? 65.652 70.400 69.184 1.00 22.82 380 ARG C N 1
ATOM 12466 C CA . ARG C 1 380 ? 66.883 70.755 68.483 1.00 22.88 380 ARG C CA 1
ATOM 12467 C C . ARG C 1 380 ? 68.005 71.004 69.497 1.00 27.31 380 ARG C C 1
ATOM 12468 O O . ARG C 1 380 ? 68.600 72.079 69.553 1.00 27.78 380 ARG C O 1
ATOM 12476 N N . LYS C 1 381 ? 68.254 69.992 70.323 1.00 27.14 381 LYS C N 1
ATOM 12477 C CA . LYS C 1 381 ? 69.255 70.061 71.375 1.00 32.09 381 LYS C CA 1
ATOM 12478 C C . LYS C 1 381 ? 70.528 69.299 70.988 1.00 34.75 381 LYS C C 1
ATOM 12479 O O . LYS C 1 381 ? 70.522 68.071 70.865 1.00 32.57 381 LYS C O 1
ATOM 12485 N N . GLY C 1 382 ? 71.614 70.048 70.783 1.00 33.27 382 GLY C N 1
ATOM 12486 C CA . GLY C 1 382 ? 72.883 69.453 70.400 1.00 30.59 382 GLY C CA 1
ATOM 12487 C C . GLY C 1 382 ? 73.099 69.251 68.908 1.00 29.67 382 GLY C C 1
ATOM 12488 O O . GLY C 1 382 ? 72.191 69.401 68.084 1.00 26.14 382 GLY C O 1
ATOM 12489 N N . GLU C 1 383 ? 74.326 68.876 68.569 1.00 32.02 383 GLU C N 1
ATOM 12490 C CA . GLU C 1 383 ? 74.726 68.634 67.189 1.00 35.54 383 GLU C CA 1
ATOM 12491 C C . GLU C 1 383 ? 73.949 67.454 66.564 1.00 31.60 383 GLU C C 1
ATOM 12492 O O . GLU C 1 383 ? 73.418 67.593 65.459 1.00 30.01 383 GLU C O 1
ATOM 12498 N N . LEU C 1 384 ? 73.839 66.328 67.278 1.00 28.08 384 LEU C N 1
ATOM 12499 C CA . LEU C 1 384 ? 73.130 65.153 66.751 1.00 30.18 384 LEU C CA 1
ATOM 12500 C C . LEU C 1 384 ? 71.643 65.417 66.507 1.00 27.35 384 LEU C C 1
ATOM 12501 O O . LEU C 1 384 ? 71.133 65.101 65.432 1.00 21.86 384 LEU C O 1
ATOM 12506 N N . GLY C 1 385 ? 70.960 65.977 67.505 1.00 24.37 385 GLY C N 1
ATOM 12507 C CA . GLY C 1 385 ? 69.540 66.287 67.382 1.00 23.26 385 GLY C CA 1
ATOM 12508 C C . GLY C 1 385 ? 69.212 67.290 66.281 1.00 21.61 385 GLY C C 1
ATOM 12509 O O . GLY C 1 385 ? 68.183 67.185 65.627 1.00 21.23 385 GLY C O 1
ATOM 12510 N N . ASN C 1 386 ? 70.072 68.282 66.074 1.00 23.53 386 ASN C N 1
ATOM 12511 C CA . ASN C 1 386 ? 69.833 69.265 65.020 1.00 23.52 386 ASN C CA 1
ATOM 12512 C C . ASN C 1 386 ? 70.024 68.646 63.642 1.00 20.28 386 ASN C C 1
ATOM 12513 O O . ASN C 1 386 ? 69.269 68.924 62.698 1.00 21.51 386 ASN C O 1
ATOM 12518 N N . LEU C 1 387 ? 71.046 67.811 63.530 1.00 22.08 387 LEU C N 1
ATOM 12519 C CA . LEU C 1 387 ? 71.337 67.145 62.276 1.00 26.12 387 LEU C CA 1
ATOM 12520 C C . LEU C 1 387 ? 70.209 66.179 61.863 1.00 21.59 387 LEU C C 1
ATOM 12521 O O . LEU C 1 387 ? 69.771 66.192 60.714 1.00 21.73 387 LEU C O 1
ATOM 12526 N N . ALA C 1 388 ? 69.745 65.354 62.803 1.00 20.24 388 ALA C N 1
ATOM 12527 C CA . ALA C 1 388 ? 68.672 64.387 62.530 1.00 21.35 388 ALA C CA 1
ATOM 12528 C C . ALA C 1 388 ? 67.338 65.081 62.240 1.00 20.14 388 ALA C C 1
ATOM 12529 O O . ALA C 1 388 ? 66.534 64.593 61.445 1.00 22.73 388 ALA C O 1
ATOM 12531 N N . ALA C 1 389 ? 67.136 66.244 62.854 1.00 20.56 389 ALA C N 1
ATOM 12532 C CA . ALA C 1 389 ? 65.930 67.048 62.649 1.00 16.85 389 ALA C CA 1
ATOM 12533 C C . ALA C 1 389 ? 65.808 67.497 61.202 1.00 21.40 389 ALA C C 1
ATOM 12534 O O . ALA C 1 389 ? 64.770 68.023 60.810 1.00 20.04 389 ALA C O 1
ATOM 12536 N N . GLU C 1 390 ? 66.886 67.350 60.430 1.00 19.93 390 GLU C N 1
ATOM 12537 C CA . GLU C 1 390 ? 66.875 67.758 59.020 1.00 23.65 390 GLU C CA 1
ATOM 12538 C C . GLU C 1 390 ? 66.354 66.674 58.076 1.00 18.05 390 GLU C C 1
ATOM 12539 O O . GLU C 1 390 ? 66.002 66.966 56.932 1.00 20.23 390 GLU C O 1
ATOM 12545 N N . GLY C 1 391 ? 66.277 65.433 58.559 1.00 18.45 391 GLY C N 1
ATOM 12546 C CA . GLY C 1 391 ? 65.832 64.346 57.706 1.00 18.16 391 GLY C CA 1
ATOM 12547 C C . GLY C 1 391 ? 67.062 63.641 57.165 1.00 22.69 391 GLY C C 1
ATOM 12548 O O . GLY C 1 391 ? 68.165 64.191 57.226 1.00 20.60 391 GLY C O 1
ATOM 12549 N N . VAL C 1 392 ? 66.884 62.429 56.645 1.00 20.54 392 VAL C N 1
ATOM 12550 C CA . VAL C 1 392 ? 67.983 61.622 56.113 1.00 20.88 392 VAL C CA 1
ATOM 12551 C C . VAL C 1 392 ? 68.715 62.172 54.886 1.00 21.06 392 VAL C C 1
ATOM 12552 O O . VAL C 1 392 ? 69.915 61.969 54.757 1.00 23.45 392 VAL C O 1
ATOM 12556 N N . LYS C 1 393 ? 67.997 62.806 53.963 1.00 21.52 393 LYS C N 1
ATOM 12557 C CA . LYS C 1 393 ? 68.627 63.340 52.754 1.00 22.43 393 LYS C CA 1
ATOM 12558 C C . LYS C 1 393 ? 69.668 64.392 53.126 1.00 25.64 393 LYS C C 1
ATOM 12559 O O . LYS C 1 393 ? 70.835 64.284 52.741 1.00 23.49 393 LYS C O 1
ATOM 12565 N N . ALA C 1 394 ? 69.253 65.368 53.929 1.00 23.19 394 ALA C N 1
ATOM 12566 C CA . ALA C 1 394 ? 70.138 66.444 54.365 1.00 19.44 394 ALA C CA 1
ATOM 12567 C C . ALA C 1 394 ? 71.248 65.885 55.251 1.00 26.03 394 ALA C C 1
ATOM 12568 O O . ALA C 1 394 ? 72.412 66.261 55.116 1.00 26.36 394 ALA C O 1
ATOM 12570 N N . MET C 1 395 ? 70.892 64.950 56.123 1.00 23.74 395 MET C N 1
ATOM 12571 C CA . MET C 1 395 ? 71.845 64.338 57.023 1.00 24.67 395 MET C CA 1
ATOM 12572 C C . MET C 1 395 ? 72.885 63.496 56.272 1.00 27.07 395 MET C C 1
ATOM 12573 O O . MET C 1 395 ? 74.076 63.567 56.563 1.00 27.45 395 MET C O 1
ATOM 12578 N N . ALA C 1 396 ? 72.450 62.786 55.240 1.00 25.79 396 ALA C N 1
ATOM 12579 C CA . ALA C 1 396 ? 73.345 61.930 54.460 1.00 31.46 396 ALA C CA 1
ATOM 12580 C C . ALA C 1 396 ? 74.373 62.747 53.691 1.00 35.61 396 ALA C C 1
ATOM 12581 O O . ALA C 1 396 ? 75.492 62.300 53.445 1.00 33.08 396 ALA C O 1
ATOM 12583 N N . GLU C 1 397 ? 73.950 63.928 53.263 1.00 36.70 397 GLU C N 1
ATOM 12584 C CA . GLU C 1 397 ? 74.797 64.821 52.510 1.00 37.32 397 GLU C CA 1
ATOM 12585 C C . GLU C 1 397 ? 75.936 65.292 53.405 1.00 37.66 397 GLU C C 1
ATOM 12586 O O . GLU C 1 397 ? 77.081 65.353 52.970 1.00 40.66 397 GLU C O 1
ATOM 12592 N N . LYS C 1 398 ? 75.635 65.569 54.669 1.00 32.96 398 LYS C N 1
ATOM 12593 C CA . LYS C 1 398 ? 76.666 66.007 55.592 1.00 36.34 398 LYS C CA 1
ATOM 12594 C C . LYS C 1 398 ? 77.604 64.887 56.023 1.00 36.80 398 LYS C C 1
ATOM 12595 O O . LYS C 1 398 ? 78.818 65.067 56.047 1.00 37.71 398 LYS C O 1
ATOM 12601 N N . LEU C 1 399 ? 77.054 63.717 56.312 1.00 32.38 399 LEU C N 1
ATOM 12602 C CA . LEU C 1 399 ? 77.875 62.600 56.755 1.00 32.63 399 LEU C CA 1
ATOM 12603 C C . LEU C 1 399 ? 78.426 61.735 55.624 1.00 32.47 399 LEU C C 1
ATOM 12604 O O . LEU C 1 399 ? 79.287 60.892 55.857 1.00 33.45 399 LEU C O 1
ATOM 12609 N N . GLY C 1 400 ? 77.924 61.937 54.410 1.00 31.64 400 GLY C N 1
ATOM 12610 C CA . GLY C 1 400 ? 78.368 61.153 53.268 1.00 32.79 400 GLY C CA 1
ATOM 12611 C C . GLY C 1 400 ? 77.868 59.731 53.377 1.00 35.69 400 GLY C C 1
ATOM 12612 O O . GLY C 1 400 ? 78.569 58.782 53.032 1.00 34.32 400 GLY C O 1
ATOM 12613 N N . THR C 1 401 ? 76.624 59.596 53.832 1.00 33.78 401 THR C N 1
ATOM 12614 C CA . THR C 1 401 ? 75.996 58.290 54.045 1.00 31.37 401 THR C CA 1
ATOM 12615 C C . THR C 1 401 ? 74.785 58.020 53.127 1.00 36.92 401 THR C C 1
ATOM 12616 O O . THR C 1 401 ? 73.851 57.284 53.482 1.00 28.54 401 THR C O 1
ATOM 12620 N N . HIS C 1 402 ? 74.843 58.597 51.930 1.00 30.95 402 HIS C N 1
ATOM 12621 C CA . HIS C 1 402 ? 73.814 58.446 50.919 1.00 27.13 402 HIS C CA 1
ATOM 12622 C C . HIS C 1 402 ? 73.462 56.972 50.635 1.00 30.43 402 HIS C C 1
ATOM 12623 O O . HIS C 1 402 ? 72.312 56.646 50.308 1.00 30.80 402 HIS C O 1
ATOM 12630 N N . ASP C 1 403 ? 74.457 56.098 50.763 1.00 26.41 403 ASP C N 1
ATOM 12631 C CA . ASP C 1 403 ? 74.309 54.660 50.530 1.00 24.78 403 ASP C CA 1
ATOM 12632 C C . ASP C 1 403 ? 73.195 54.038 51.369 1.00 22.36 403 ASP C C 1
ATOM 12633 O O . ASP C 1 403 ? 72.599 53.040 50.976 1.00 25.53 403 ASP C O 1
ATOM 12638 N N . PHE C 1 404 ? 72.977 54.560 52.571 1.00 20.96 404 PHE C N 1
ATOM 12639 C CA . PHE C 1 404 ? 71.912 54.010 53.397 1.00 23.52 404 PHE C CA 1
ATOM 12640 C C . PHE C 1 404 ? 70.862 55.038 53.860 1.00 22.82 404 PHE C C 1
ATOM 12641 O O . PHE C 1 404 ? 70.263 54.886 54.923 1.00 23.04 404 PHE C O 1
ATOM 12649 N N . ALA C 1 405 ? 70.649 56.076 53.044 1.00 20.85 405 ALA C N 1
ATOM 12650 C CA . ALA C 1 405 ? 69.659 57.120 53.324 1.00 20.23 405 ALA C CA 1
ATOM 12651 C C . ALA C 1 405 ? 68.385 56.691 52.617 1.00 21.59 405 ALA C C 1
ATOM 12652 O O . ALA C 1 405 ? 68.266 56.826 51.400 1.00 21.32 405 ALA C O 1
ATOM 12654 N N . MET C 1 406 ? 67.451 56.137 53.389 1.00 22.07 406 MET C N 1
ATOM 12655 C CA . MET C 1 406 ? 66.193 55.632 52.848 1.00 20.09 406 MET C CA 1
ATOM 12656 C C . MET C 1 406 ? 65.120 56.704 52.623 1.00 20.62 406 MET C C 1
ATOM 12657 O O . MET C 1 406 ? 64.319 56.992 53.514 1.00 21.23 406 MET C O 1
ATOM 12662 N N . HIS C 1 407 ? 65.098 57.266 51.416 1.00 16.84 407 HIS C N 1
ATOM 12663 C CA . HIS C 1 407 ? 64.133 58.295 51.064 1.00 17.15 407 HIS C CA 1
ATOM 12664 C C . HIS C 1 407 ? 63.987 58.367 49.554 1.00 17.02 407 HIS C C 1
ATOM 12665 O O . HIS C 1 407 ? 64.802 57.795 48.810 1.00 17.62 407 HIS C O 1
ATOM 12672 N N . VAL C 1 408 ? 62.943 59.075 49.119 1.00 17.93 408 VAL C N 1
ATOM 12673 C CA . VAL C 1 408 ? 62.687 59.349 47.708 1.00 16.33 408 VAL C CA 1
ATOM 12674 C C . VAL C 1 408 ? 62.216 60.806 47.672 1.00 17.41 408 VAL C C 1
ATOM 12675 O O . VAL C 1 408 ? 61.257 61.190 48.350 1.00 15.78 408 VAL C O 1
ATOM 12679 N N . LYS C 1 409 ? 62.967 61.627 46.942 1.00 15.63 409 LYS C N 1
ATOM 12680 C CA . LYS C 1 409 ? 62.709 63.055 46.808 1.00 15.36 409 LYS C CA 1
ATOM 12681 C C . LYS C 1 409 ? 62.851 63.780 48.146 1.00 14.94 409 LYS C C 1
ATOM 12682 O O . LYS C 1 409 ? 62.343 64.892 48.308 1.00 17.45 409 LYS C O 1
ATOM 12688 N N . GLY C 1 410 ? 63.570 63.165 49.086 1.00 14.91 410 GLY C N 1
ATOM 12689 C CA . GLY C 1 410 ? 63.759 63.782 50.384 1.00 15.15 410 GLY C CA 1
ATOM 12690 C C . GLY C 1 410 ? 62.756 63.390 51.454 1.00 16.58 410 GLY C C 1
ATOM 12691 O O . GLY C 1 410 ? 62.880 63.846 52.600 1.00 16.20 410 GLY C O 1
ATOM 12692 N N . LEU C 1 411 ? 61.736 62.603 51.098 1.00 16.72 411 LEU C N 1
ATOM 12693 C CA . LEU C 1 411 ? 60.765 62.155 52.091 1.00 15.00 411 LEU C CA 1
ATOM 12694 C C . LEU C 1 411 ? 61.165 60.734 52.413 1.00 11.73 411 LEU C C 1
ATOM 12695 O O . LEU C 1 411 ? 61.319 59.922 51.502 1.00 14.17 411 LEU C O 1
ATOM 12700 N N . GLU C 1 412 ? 61.329 60.412 53.695 1.00 13.31 412 GLU C N 1
ATOM 12701 C CA . GLU C 1 412 ? 61.751 59.069 54.035 1.00 14.99 412 GLU C CA 1
ATOM 12702 C C . GLU C 1 412 ? 60.752 57.958 53.735 1.00 19.48 412 GLU C C 1
ATOM 12703 O O . GLU C 1 412 ? 59.539 58.135 53.839 1.00 19.72 412 GLU C O 1
ATOM 12709 N N . VAL C 1 413 ? 61.288 56.830 53.282 1.00 16.44 413 VAL C N 1
ATOM 12710 C CA . VAL C 1 413 ? 60.495 55.654 52.932 1.00 15.74 413 VAL C CA 1
ATOM 12711 C C . VAL C 1 413 ? 59.696 55.192 54.138 1.00 16.42 413 VAL C C 1
ATOM 12712 O O . VAL C 1 413 ? 60.152 55.329 55.274 1.00 16.89 413 VAL C O 1
ATOM 12716 N N . SER C 1 414 ? 58.484 54.701 53.897 1.00 16.27 414 SER C N 1
ATOM 12717 C CA . SER C 1 414 ? 57.657 54.231 54.994 1.00 16.76 414 SER C CA 1
ATOM 12718 C C . SER C 1 414 ? 57.849 52.748 55.356 1.00 19.31 414 SER C C 1
ATOM 12719 O O . SER C 1 414 ? 58.895 52.166 55.052 1.00 18.16 414 SER C O 1
ATOM 12722 N N . GLY C 1 415 ? 56.816 52.128 55.925 1.00 17.04 415 GLY C N 1
ATOM 12723 C CA . GLY C 1 415 ? 56.912 50.768 56.440 1.00 13.49 415 GLY C CA 1
ATOM 12724 C C . GLY C 1 415 ? 56.941 49.508 55.608 1.00 18.81 415 GLY C C 1
ATOM 12725 O O . GLY C 1 415 ? 56.607 48.442 56.120 1.00 17.90 415 GLY C O 1
ATOM 12726 N N . TYR C 1 416 ? 57.384 49.601 54.358 1.00 20.48 416 TYR C N 1
ATOM 12727 C CA . TYR C 1 416 ? 57.453 48.432 53.496 1.00 16.78 416 TYR C CA 1
ATOM 12728 C C . TYR C 1 416 ? 58.820 48.332 52.850 1.00 17.99 416 TYR C C 1
ATOM 12729 O O . TYR C 1 416 ? 59.240 49.242 52.133 1.00 16.97 416 TYR C O 1
ATOM 12738 N N . ASN C 1 417 ? 59.550 47.273 53.197 1.00 14.82 417 ASN C N 1
ATOM 12739 C CA . ASN C 1 417 ? 60.880 47.041 52.656 1.00 18.22 417 ASN C CA 1
ATOM 12740 C C . ASN C 1 417 ? 60.693 46.333 51.322 1.00 17.29 417 ASN C C 1
ATOM 12741 O O . ASN C 1 417 ? 60.146 45.235 51.268 1.00 19.18 417 ASN C O 1
ATOM 12746 N N . CYS C 1 418 ? 61.183 46.959 50.254 1.00 16.96 418 CYS C N 1
ATOM 12747 C CA . CYS C 1 418 ? 60.961 46.461 48.903 1.00 19.35 418 CYS C CA 1
ATOM 12748 C C . CYS C 1 418 ? 62.079 45.825 48.078 1.00 21.19 418 CYS C C 1
ATOM 12749 O O . CYS C 1 418 ? 62.069 45.948 46.852 1.00 18.98 418 CYS C O 1
ATOM 12752 N N . TYR C 1 419 ? 62.994 45.104 48.721 1.00 19.87 419 TYR C N 1
ATOM 12753 C CA . TYR C 1 419 ? 64.097 44.454 48.005 1.00 19.74 419 TYR C CA 1
ATOM 12754 C C . TYR C 1 419 ? 63.595 43.585 46.859 1.00 19.68 419 TYR C C 1
ATOM 12755 O O . TYR C 1 419 ? 64.171 43.577 45.764 1.00 19.52 419 TYR C O 1
ATOM 12764 N N . ILE C 1 420 ? 62.497 42.877 47.114 1.00 23.08 420 ILE C N 1
ATOM 12765 C CA . ILE C 1 420 ? 61.926 41.968 46.132 1.00 20.12 420 ILE C CA 1
ATOM 12766 C C . ILE C 1 420 ? 60.534 42.369 45.655 1.00 18.27 420 ILE C C 1
ATOM 12767 O O . ILE C 1 420 ? 59.804 41.536 45.109 1.00 21.17 420 ILE C O 1
ATOM 12772 N N . TYR C 1 421 ? 60.166 43.634 45.827 1.00 18.91 421 TYR C N 1
ATOM 12773 C CA . TYR C 1 421 ? 58.847 44.084 45.401 1.00 18.07 421 TYR C CA 1
ATOM 12774 C C . TYR C 1 421 ? 58.924 45.303 44.484 1.00 19.22 421 TYR C C 1
ATOM 12775 O O . TYR C 1 421 ? 58.763 46.441 44.928 1.00 19.56 421 TYR C O 1
ATOM 12784 N N . PRO C 1 422 ? 59.117 45.070 43.174 1.00 21.51 422 PRO C N 1
ATOM 12785 C CA . PRO C 1 422 ? 59.225 46.109 42.130 1.00 23.15 422 PRO C CA 1
ATOM 12786 C C . PRO C 1 422 ? 58.083 47.139 42.074 1.00 17.53 422 PRO C C 1
ATOM 12787 O O . PRO C 1 422 ? 58.334 48.338 42.000 1.00 17.42 422 PRO C O 1
ATOM 12791 N N . ALA C 1 423 ? 56.835 46.666 42.038 1.00 19.78 423 ALA C N 1
ATOM 12792 C CA . ALA C 1 423 ? 55.676 47.562 41.981 1.00 19.68 423 ALA C CA 1
ATOM 12793 C C . ALA C 1 423 ? 55.620 48.477 43.199 1.00 17.46 423 ALA C C 1
ATOM 12794 O O . ALA C 1 423 ? 55.301 49.659 43.070 1.00 17.16 423 ALA C O 1
ATOM 12796 N N . MET C 1 424 ? 55.921 47.944 44.382 1.00 15.48 424 MET C N 1
ATOM 12797 C CA . MET C 1 424 ? 55.879 48.785 45.569 1.00 17.03 424 MET C CA 1
ATOM 12798 C C . MET C 1 424 ? 57.042 49.787 45.543 1.00 17.08 424 MET C C 1
ATOM 12799 O O . MET C 1 424 ? 56.917 50.919 46.035 1.00 18.21 424 MET C O 1
ATOM 12804 N N . ALA C 1 425 ? 58.168 49.372 44.962 1.00 16.56 425 ALA C N 1
ATOM 12805 C CA . ALA C 1 425 ? 59.330 50.253 44.838 1.00 16.56 425 ALA C CA 1
ATOM 12806 C C . ALA C 1 425 ? 58.967 51.374 43.868 1.00 14.00 425 ALA C C 1
ATOM 12807 O O . ALA C 1 425 ? 59.364 52.514 44.070 1.00 15.21 425 ALA C O 1
ATOM 12809 N N . LEU C 1 426 ? 58.211 51.038 42.819 1.00 18.29 426 LEU C N 1
ATOM 12810 C CA . LEU C 1 426 ? 57.761 52.020 41.819 1.00 18.24 426 LEU C CA 1
ATOM 12811 C C . LEU C 1 426 ? 56.775 52.976 42.503 1.00 18.15 426 LEU C C 1
ATOM 12812 O O . LEU C 1 426 ? 56.779 54.180 42.250 1.00 15.39 426 LEU C O 1
ATOM 12817 N N . ALA C 1 427 ? 55.963 52.430 43.405 1.00 18.36 427 ALA C N 1
ATOM 12818 C CA . ALA C 1 427 ? 54.993 53.217 44.150 1.00 16.45 427 ALA C CA 1
ATOM 12819 C C . ALA C 1 427 ? 55.732 54.276 44.959 1.00 18.03 427 ALA C C 1
ATOM 12820 O O . ALA C 1 427 ? 55.355 55.442 44.953 1.00 19.51 427 ALA C O 1
ATOM 12822 N N . TYR C 1 428 ? 56.784 53.867 45.662 1.00 18.23 428 TYR C N 1
ATOM 12823 C CA . TYR C 1 428 ? 57.577 54.802 46.466 1.00 13.86 428 TYR C CA 1
ATOM 12824 C C . TYR C 1 428 ? 58.327 55.773 45.546 1.00 13.58 428 TYR C C 1
ATOM 12825 O O . TYR C 1 428 ? 58.388 56.975 45.812 1.00 17.22 428 TYR C O 1
ATOM 12834 N N . GLY C 1 429 ? 58.845 55.249 44.435 1.00 17.32 429 GLY C N 1
ATOM 12835 C CA . GLY C 1 429 ? 59.591 56.075 43.512 1.00 15.18 429 GLY C CA 1
ATOM 12836 C C . GLY C 1 429 ? 58.768 57.171 42.867 1.00 18.86 429 GLY C C 1
ATOM 12837 O O . GLY C 1 429 ? 59.235 58.303 42.756 1.00 21.37 429 GLY C O 1
ATOM 12838 N N . THR C 1 430 ? 57.528 56.860 42.488 1.00 18.01 430 THR C N 1
ATOM 12839 C CA . THR C 1 430 ? 56.662 57.832 41.816 1.00 18.61 430 THR C CA 1
ATOM 12840 C C . THR C 1 430 ? 55.672 58.597 42.689 1.00 17.38 430 THR C C 1
ATOM 12841 O O . THR C 1 430 ? 54.935 59.448 42.178 1.00 18.56 430 THR C O 1
ATOM 12845 N N . SER C 1 431 ? 55.638 58.301 43.987 1.00 14.88 431 SER C N 1
ATOM 12846 C CA . SER C 1 431 ? 54.718 58.991 44.895 1.00 14.86 431 SER C CA 1
ATOM 12847 C C . SER C 1 431 ? 54.835 60.503 44.700 1.00 17.79 431 SER C C 1
ATOM 12848 O O . SER C 1 431 ? 55.939 61.062 44.777 1.00 17.89 431 SER C O 1
ATOM 12851 N N . ALA C 1 432 ? 53.695 61.153 44.439 1.00 17.62 432 ALA C N 1
ATOM 12852 C CA . ALA C 1 432 ? 53.638 62.605 44.182 1.00 18.05 432 ALA C CA 1
ATOM 12853 C C . ALA C 1 432 ? 54.277 63.546 45.195 1.00 17.77 432 ALA C C 1
ATOM 12854 O O . ALA C 1 432 ? 54.740 64.623 44.821 1.00 21.62 432 ALA C O 1
ATOM 12856 N N . ILE C 1 433 ? 54.324 63.138 46.461 1.00 14.71 433 ILE C N 1
ATOM 12857 C CA . ILE C 1 433 ? 54.896 63.973 47.526 1.00 15.11 433 ILE C CA 1
ATOM 12858 C C . ILE C 1 433 ? 56.257 63.494 48.044 1.00 12.34 433 ILE C C 1
ATOM 12859 O O . ILE C 1 433 ? 56.835 64.120 48.932 1.00 14.82 433 ILE C O 1
ATOM 12864 N N . GLY C 1 434 ? 56.786 62.425 47.448 1.00 16.62 434 GLY C N 1
ATOM 12865 C CA . GLY C 1 434 ? 58.034 61.836 47.920 1.00 14.60 434 GLY C CA 1
ATOM 12866 C C . GLY C 1 434 ? 57.659 60.461 48.479 1.00 14.28 434 GLY C C 1
ATOM 12867 O O . GLY C 1 434 ? 56.467 60.152 48.541 1.00 16.13 434 GLY C O 1
ATOM 12868 N N . ALA C 1 435 ? 58.637 59.648 48.897 1.00 14.22 435 ALA C N 1
ATOM 12869 C CA . ALA C 1 435 ? 58.366 58.304 49.418 1.00 13.77 435 ALA C CA 1
ATOM 12870 C C . ALA C 1 435 ? 57.244 58.201 50.453 1.00 13.72 435 ALA C C 1
ATOM 12871 O O . ALA C 1 435 ? 57.353 58.731 51.557 1.00 16.62 435 ALA C O 1
ATOM 12873 N N . HIS C 1 436 ? 56.170 57.511 50.085 1.00 13.76 436 HIS C N 1
ATOM 12874 C CA . HIS C 1 436 ? 55.038 57.298 50.976 1.00 13.60 436 HIS C CA 1
ATOM 12875 C C . HIS C 1 436 ? 54.204 56.184 50.339 1.00 16.11 436 HIS C C 1
ATOM 12876 O O . HIS C 1 436 ? 54.170 56.052 49.119 1.00 16.88 436 HIS C O 1
ATOM 12883 N N . HIS C 1 437 ? 53.587 55.341 51.160 1.00 12.97 437 HIS C N 1
ATOM 12884 C CA . HIS C 1 437 ? 52.742 54.256 50.660 1.00 15.20 437 HIS C CA 1
ATOM 12885 C C . HIS C 1 437 ? 51.314 54.778 50.444 1.00 15.22 437 HIS C C 1
ATOM 12886 O O . HIS C 1 437 ? 50.466 54.084 49.874 1.00 16.91 437 HIS C O 1
ATOM 12893 N N . LYS C 1 438 ? 51.047 55.979 50.946 1.00 14.03 438 LYS C N 1
ATOM 12894 C CA . LYS C 1 438 ? 49.732 56.609 50.827 1.00 16.97 438 LYS C CA 1
ATOM 12895 C C . LYS C 1 438 ? 49.000 56.412 49.506 1.00 15.34 438 LYS C C 1
ATOM 12896 O O . LYS C 1 438 ? 47.912 55.845 49.455 1.00 15.30 438 LYS C O 1
ATOM 12902 N N . GLU C 1 439 ? 49.636 56.841 48.428 1.00 15.42 439 GLU C N 1
ATOM 12903 C CA . GLU C 1 439 ? 49.025 56.821 47.110 1.00 15.45 439 GLU C CA 1
ATOM 12904 C C . GLU C 1 439 ? 48.901 55.500 46.393 1.00 17.04 439 GLU C C 1
ATOM 12905 O O . GLU C 1 439 ? 48.152 55.406 45.437 1.00 16.58 439 GLU C O 1
ATOM 12911 N N . ALA C 1 440 ? 49.649 54.490 46.826 1.00 18.24 440 ALA C N 1
ATOM 12912 C CA . ALA C 1 440 ? 49.601 53.178 46.187 1.00 15.54 440 ALA C CA 1
ATOM 12913 C C . ALA C 1 440 ? 50.219 52.101 47.068 1.00 16.42 440 ALA C C 1
ATOM 12914 O O . ALA C 1 440 ? 51.436 51.971 47.138 1.00 20.62 440 ALA C O 1
ATOM 12916 N N . TRP C 1 441 ? 49.384 51.353 47.774 1.00 17.36 441 TRP C N 1
ATOM 12917 C CA . TRP C 1 441 ? 49.878 50.269 48.614 1.00 21.29 441 TRP C CA 1
ATOM 12918 C C . TRP C 1 441 ? 49.614 49.043 47.746 1.00 25.62 441 TRP C C 1
ATOM 12919 O O . TRP C 1 441 ? 48.581 48.376 47.846 1.00 27.39 441 TRP C O 1
ATOM 12930 N N . VAL C 1 442 ? 50.549 48.810 46.839 1.00 26.79 442 VAL C N 1
ATOM 12931 C CA . VAL C 1 442 ? 50.438 47.747 45.860 1.00 25.86 442 VAL C CA 1
ATOM 12932 C C . VAL C 1 442 ? 51.147 46.450 46.241 1.00 23.98 442 VAL C C 1
ATOM 12933 O O . VAL C 1 442 ? 50.961 45.409 45.596 1.00 21.64 442 VAL C O 1
ATOM 12937 N N . ILE C 1 443 ? 51.918 46.506 47.320 1.00 21.66 443 ILE C N 1
ATOM 12938 C CA . ILE C 1 443 ? 52.672 45.349 47.791 1.00 26.63 443 ILE C CA 1
ATOM 12939 C C . ILE C 1 443 ? 51.754 44.161 48.129 1.00 29.66 443 ILE C C 1
ATOM 12940 O O . ILE C 1 443 ? 52.099 43.003 47.858 1.00 26.23 443 ILE C O 1
ATOM 12945 N N . ALA C 1 444 ? 50.564 44.456 48.659 1.00 30.18 444 ALA C N 1
ATOM 12946 C CA . ALA C 1 444 ? 49.603 43.415 49.010 1.00 29.25 444 ALA C CA 1
ATOM 12947 C C . ALA C 1 444 ? 49.170 42.641 47.755 1.00 31.19 444 ALA C C 1
ATOM 12948 O O . ALA C 1 444 ? 49.118 41.406 47.758 1.00 28.33 444 ALA C O 1
ATOM 12950 N N . TRP C 1 445 ? 48.900 43.379 46.676 1.00 25.08 445 TRP C N 1
ATOM 12951 C CA . TRP C 1 445 ? 48.480 42.796 45.401 1.00 23.56 445 TRP C CA 1
ATOM 12952 C C . TRP C 1 445 ? 49.644 42.060 44.741 1.00 23.09 445 TRP C C 1
ATOM 12953 O O . TRP C 1 445 ? 49.469 41.071 44.022 1.00 20.66 445 TRP C O 1
ATOM 12964 N N . GLU C 1 446 ? 50.840 42.562 44.992 1.00 24.60 446 GLU C N 1
ATOM 12965 C CA . GLU C 1 446 ? 52.049 41.990 44.439 1.00 25.75 446 GLU C CA 1
ATOM 12966 C C . GLU C 1 446 ? 52.300 40.599 45.043 1.00 27.88 446 GLU C C 1
ATOM 12967 O O . GLU C 1 446 ? 52.816 39.697 44.363 1.00 30.37 446 GLU C O 1
ATOM 12973 N N . ILE C 1 447 ? 51.952 40.418 46.318 1.00 29.85 447 ILE C N 1
ATOM 12974 C CA . ILE C 1 447 ? 52.142 39.104 46.929 1.00 35.42 447 ILE C CA 1
ATOM 12975 C C . ILE C 1 447 ? 50.917 38.212 46.903 1.00 32.70 447 ILE C C 1
ATOM 12976 O O . ILE C 1 447 ? 51.066 37.001 46.853 1.00 33.86 447 ILE C O 1
ATOM 12981 N N . GLY C 1 448 ? 49.720 38.801 46.905 1.00 29.77 448 GLY C N 1
ATOM 12982 C CA . GLY C 1 448 ? 48.505 37.995 46.860 1.00 28.81 448 GLY C CA 1
ATOM 12983 C C . GLY C 1 448 ? 47.705 37.822 48.145 1.00 30.49 448 GLY C C 1
ATOM 12984 O O . GLY C 1 448 ? 46.670 37.138 48.143 1.00 26.37 448 GLY C O 1
ATOM 12985 N N . THR C 1 449 ? 48.201 38.373 49.254 1.00 28.85 449 THR C N 1
ATOM 12986 C CA . THR C 1 449 ? 47.494 38.293 50.542 1.00 29.48 449 THR C CA 1
ATOM 12987 C C . THR C 1 449 ? 47.426 39.689 51.144 1.00 27.88 449 THR C C 1
ATOM 12988 O O . THR C 1 449 ? 48.048 40.623 50.626 1.00 29.29 449 THR C O 1
ATOM 12992 N N . ALA C 1 450 ? 46.671 39.834 52.229 1.00 29.32 450 ALA C N 1
ATOM 12993 C CA . ALA C 1 450 ? 46.545 41.125 52.911 1.00 28.74 450 ALA C CA 1
ATOM 12994 C C . ALA C 1 450 ? 46.506 40.926 54.442 1.00 24.12 450 ALA C C 1
ATOM 12995 O O . ALA C 1 450 ? 46.054 39.871 54.938 1.00 23.26 450 ALA C O 1
ATOM 12997 N N . PRO C 1 451 ? 47.021 41.916 55.209 1.00 23.36 451 PRO C N 1
ATOM 12998 C CA . PRO C 1 451 ? 47.041 41.855 56.682 1.00 25.38 451 PRO C CA 1
ATOM 12999 C C . PRO C 1 451 ? 45.683 41.476 57.310 1.00 29.65 451 PRO C C 1
ATOM 13000 O O . PRO C 1 451 ? 45.638 40.697 58.277 1.00 24.83 451 PRO C O 1
ATOM 13004 N N . ILE C 1 452 ? 44.595 42.016 56.733 1.00 31.93 452 ILE C N 1
ATOM 13005 C CA . ILE C 1 452 ? 43.223 41.791 57.209 1.00 36.90 452 ILE C CA 1
ATOM 13006 C C . ILE C 1 452 ? 42.864 40.301 57.304 1.00 35.74 452 ILE C C 1
ATOM 13007 O O . ILE C 1 452 ? 41.990 39.915 58.072 1.00 30.64 452 ILE C O 1
ATOM 13012 N N . GLU C 1 453 ? 43.586 39.470 56.563 1.00 36.24 453 GLU C N 1
ATOM 13013 C CA . GLU C 1 453 ? 43.366 38.031 56.575 1.00 37.14 453 GLU C CA 1
ATOM 13014 C C . GLU C 1 453 ? 44.065 37.271 57.721 1.00 40.83 453 GLU C C 1
ATOM 13015 O O . GLU C 1 453 ? 43.646 36.121 57.960 1.00 46.68 453 GLU C O 1
ATOM 13021 N N . TYR C 1 462 ? 56.035 33.142 46.106 1.00 40.57 462 TYR C N 1
ATOM 13022 C CA . TYR C 1 462 ? 56.334 34.469 45.465 1.00 36.17 462 TYR C CA 1
ATOM 13023 C C . TYR C 1 462 ? 57.572 34.528 44.572 1.00 34.54 462 TYR C C 1
ATOM 13024 O O . TYR C 1 462 ? 58.694 34.305 45.021 1.00 34.52 462 TYR C O 1
ATOM 13033 N N . LYS C 1 463 ? 57.359 34.941 43.328 1.00 37.83 463 LYS C N 1
ATOM 13034 C CA . LYS C 1 463 ? 58.439 35.077 42.360 1.00 34.18 463 LYS C CA 1
ATOM 13035 C C . LYS C 1 463 ? 58.430 36.517 41.832 1.00 35.24 463 LYS C C 1
ATOM 13036 O O . LYS C 1 463 ? 57.416 37.019 41.321 1.00 33.32 463 LYS C O 1
ATOM 13042 N N . ILE C 1 464 ? 59.560 37.190 42.000 1.00 32.71 464 ILE C N 1
ATOM 13043 C CA . ILE C 1 464 ? 59.700 38.571 41.576 1.00 35.15 464 ILE C CA 1
ATOM 13044 C C . ILE C 1 464 ? 59.387 38.717 40.086 1.00 35.28 464 ILE C C 1
ATOM 13045 O O . ILE C 1 464 ? 59.768 37.872 39.277 1.00 39.72 464 ILE C O 1
ATOM 13050 N N . SER C 1 465 ? 58.654 39.769 39.743 1.00 33.34 465 SER C N 1
ATOM 13051 C CA . SER C 1 465 ? 58.287 40.044 38.358 1.00 28.48 465 SER C CA 1
ATOM 13052 C C . SER C 1 465 ? 58.382 41.543 38.092 1.00 27.06 465 SER C C 1
ATOM 13053 O O . SER C 1 465 ? 58.300 42.350 39.021 1.00 26.76 465 SER C O 1
ATOM 13056 N N . TYR C 1 466 ? 58.545 41.909 36.823 1.00 25.39 466 TYR C N 1
ATOM 13057 C CA . TYR C 1 466 ? 58.620 43.312 36.423 1.00 26.93 466 TYR C CA 1
ATOM 13058 C C . TYR C 1 466 ? 57.623 43.594 35.298 1.00 27.07 466 TYR C C 1
ATOM 13059 O O . TYR C 1 466 ? 57.766 44.564 34.549 1.00 29.85 466 TYR C O 1
ATOM 13068 N N . ASP C 1 467 ? 56.610 42.743 35.193 1.00 28.64 467 ASP C N 1
ATOM 13069 C CA . ASP C 1 467 ? 55.580 42.888 34.176 1.00 34.12 467 ASP C CA 1
ATOM 13070 C C . ASP C 1 467 ? 55.116 44.348 34.096 1.00 31.79 467 ASP C C 1
ATOM 13071 O O . ASP C 1 467 ? 54.937 44.993 35.127 1.00 33.33 467 ASP C O 1
ATOM 13076 N N . PRO C 1 468 ? 54.981 44.897 32.871 1.00 34.13 468 PRO C N 1
ATOM 13077 C CA . PRO C 1 468 ? 54.543 46.282 32.619 1.00 30.46 468 PRO C CA 1
ATOM 13078 C C . PRO C 1 468 ? 53.188 46.591 33.269 1.00 28.69 468 PRO C C 1
ATOM 13079 O O . PRO C 1 468 ? 52.902 47.739 33.602 1.00 26.31 468 PRO C O 1
ATOM 13083 N N . ILE C 1 469 ? 52.367 45.559 33.428 1.00 22.62 469 ILE C N 1
ATOM 13084 C CA . ILE C 1 469 ? 51.051 45.673 34.039 1.00 26.83 469 ILE C CA 1
ATOM 13085 C C . ILE C 1 469 ? 51.134 46.242 35.469 1.00 24.14 469 ILE C C 1
ATOM 13086 O O . ILE C 1 469 ? 50.201 46.892 35.934 1.00 25.80 469 ILE C O 1
ATOM 13091 N N . LYS C 1 470 ? 52.260 46.013 36.144 1.00 22.96 470 LYS C N 1
ATOM 13092 C CA . LYS C 1 470 ? 52.477 46.507 37.501 1.00 19.15 470 LYS C CA 1
ATOM 13093 C C . LYS C 1 470 ? 52.497 48.034 37.538 1.00 20.16 470 LYS C C 1
ATOM 13094 O O . LYS C 1 470 ? 52.133 48.639 38.551 1.00 26.46 470 LYS C O 1
ATOM 13100 N N . ALA C 1 471 ? 52.927 48.662 36.446 1.00 21.90 471 ALA C N 1
ATOM 13101 C CA . ALA C 1 471 ? 52.944 50.124 36.394 1.00 18.12 471 ALA C CA 1
ATOM 13102 C C . ALA C 1 471 ? 51.503 50.600 36.222 1.00 23.55 471 ALA C C 1
ATOM 13103 O O . ALA C 1 471 ? 51.127 51.652 36.726 1.00 19.27 471 ALA C O 1
ATOM 13105 N N . GLN C 1 472 ? 50.714 49.816 35.486 1.00 22.92 472 GLN C N 1
ATOM 13106 C CA . GLN C 1 472 ? 49.313 50.130 35.255 1.00 22.59 472 GLN C CA 1
ATOM 13107 C C . GLN C 1 472 ? 48.605 50.070 36.605 1.00 18.02 472 GLN C C 1
ATOM 13108 O O . GLN C 1 472 ? 47.844 50.960 36.946 1.00 24.61 472 GLN C O 1
ATOM 13114 N N . LYS C 1 473 ? 48.903 49.040 37.386 1.00 19.69 473 LYS C N 1
ATOM 13115 C CA . LYS C 1 473 ? 48.295 48.883 38.698 1.00 21.05 473 LYS C CA 1
ATOM 13116 C C . LYS C 1 473 ? 48.628 50.090 39.596 1.00 19.55 473 LYS C C 1
ATOM 13117 O O . LYS C 1 473 ? 47.757 50.630 40.282 1.00 18.88 473 LYS C O 1
ATOM 13123 N N . VAL C 1 474 ? 49.890 50.502 39.605 1.00 19.30 474 VAL C N 1
ATOM 13124 C CA . VAL C 1 474 ? 50.291 51.642 40.419 1.00 17.65 474 VAL C CA 1
ATOM 13125 C C . VAL C 1 474 ? 49.540 52.915 39.999 1.00 20.09 474 VAL C C 1
ATOM 13126 O O . VAL C 1 474 ? 49.108 53.679 40.860 1.00 19.56 474 VAL C O 1
ATOM 13130 N N . VAL C 1 475 ? 49.342 53.120 38.693 1.00 16.42 475 VAL C N 1
ATOM 13131 C CA . VAL C 1 475 ? 48.622 54.301 38.229 1.00 18.04 475 VAL C CA 1
ATOM 13132 C C . VAL C 1 475 ? 47.161 54.236 38.677 1.00 18.27 475 VAL C C 1
ATOM 13133 O O . VAL C 1 475 ? 46.597 55.232 39.136 1.00 17.22 475 VAL C O 1
ATOM 13137 N N . GLU C 1 476 ? 46.566 53.050 38.568 1.00 15.98 476 GLU C N 1
ATOM 13138 C CA . GLU C 1 476 ? 45.178 52.864 38.968 1.00 13.45 476 GLU C CA 1
ATOM 13139 C C . GLU C 1 476 ? 44.999 53.153 40.447 1.00 13.46 476 GLU C C 1
ATOM 13140 O O . GLU C 1 476 ? 44.092 53.879 40.815 1.00 15.32 476 GLU C O 1
ATOM 13146 N N . LEU C 1 477 ? 45.890 52.627 41.284 1.00 14.09 477 LEU C N 1
ATOM 13147 C CA . LEU C 1 477 ? 45.790 52.844 42.710 1.00 13.84 477 LEU C CA 1
ATOM 13148 C C . LEU C 1 477 ? 46.032 54.308 43.057 1.00 15.95 477 LEU C C 1
ATOM 13149 O O . LEU C 1 477 ? 45.362 54.852 43.932 1.00 16.39 477 LEU C O 1
ATOM 13154 N N . GLN C 1 478 ? 46.968 54.951 42.360 1.00 14.27 478 GLN C N 1
ATOM 13155 C CA . GLN C 1 478 ? 47.256 56.364 42.600 1.00 11.63 478 GLN C CA 1
ATOM 13156 C C . GLN C 1 478 ? 46.033 57.213 42.293 1.00 15.64 478 GLN C C 1
ATOM 13157 O O . GLN C 1 478 ? 45.720 58.138 43.028 1.00 15.07 478 GLN C O 1
ATOM 13163 N N . ARG C 1 479 ? 45.295 56.845 41.249 1.00 17.09 479 ARG C N 1
ATOM 13164 C CA . ARG C 1 479 ? 44.077 57.580 40.886 1.00 17.26 479 ARG C CA 1
ATOM 13165 C C . ARG C 1 479 ? 43.057 57.594 42.022 1.00 18.89 479 ARG C C 1
ATOM 13166 O O . ARG C 1 479 ? 42.371 58.598 42.238 1.00 18.77 479 ARG C O 1
ATOM 13174 N N . LEU C 1 480 ? 42.959 56.471 42.732 1.00 15.87 480 LEU C N 1
ATOM 13175 C CA . LEU C 1 480 ? 42.015 56.326 43.832 1.00 14.59 480 LEU C CA 1
ATOM 13176 C C . LEU C 1 480 ? 42.557 56.855 45.147 1.00 15.86 480 LEU C C 1
ATOM 13177 O O . LEU C 1 480 ? 41.940 57.700 45.772 1.00 18.95 480 LEU C O 1
ATOM 13182 N N . ARG C 1 481 ? 43.718 56.352 45.549 1.00 17.03 481 ARG C N 1
ATOM 13183 C CA . ARG C 1 481 ? 44.355 56.728 46.810 1.00 16.00 481 ARG C CA 1
ATOM 13184 C C . ARG C 1 481 ? 45.012 58.091 46.829 1.00 18.19 481 ARG C C 1
ATOM 13185 O O . ARG C 1 481 ? 44.909 58.802 47.825 1.00 18.44 481 ARG C O 1
ATOM 13193 N N . GLY C 1 482 ? 45.720 58.446 45.760 1.00 15.32 482 GLY C N 1
ATOM 13194 C CA . GLY C 1 482 ? 46.363 59.747 45.725 1.00 16.12 482 GLY C CA 1
ATOM 13195 C C . GLY C 1 482 ? 45.466 60.804 45.122 1.00 12.90 482 GLY C C 1
ATOM 13196 O O . GLY C 1 482 ? 45.784 61.987 45.178 1.00 15.45 482 GLY C O 1
ATOM 13197 N N . GLY C 1 483 ? 44.354 60.368 44.538 1.00 12.99 483 GLY C N 1
ATOM 13198 C CA . GLY C 1 483 ? 43.432 61.282 43.910 1.00 13.11 483 GLY C CA 1
ATOM 13199 C C . GLY C 1 483 ? 42.088 61.318 44.593 1.00 10.31 483 GLY C C 1
ATOM 13200 O O . GLY C 1 483 ? 41.873 62.135 45.482 1.00 14.62 483 GLY C O 1
ATOM 13201 N N . LEU C 1 484 ? 41.199 60.402 44.238 1.00 14.17 484 LEU C N 1
ATOM 13202 C CA . LEU C 1 484 ? 39.856 60.385 44.825 1.00 13.88 484 LEU C CA 1
ATOM 13203 C C . LEU C 1 484 ? 39.766 60.620 46.346 1.00 15.01 484 LEU C C 1
ATOM 13204 O O . LEU C 1 484 ? 39.142 61.594 46.795 1.00 12.03 484 LEU C O 1
ATOM 13209 N N . PHE C 1 485 ? 40.399 59.754 47.132 1.00 12.50 485 PHE C N 1
ATOM 13210 C CA . PHE C 1 485 ? 40.326 59.874 48.580 1.00 15.09 485 PHE C CA 1
ATOM 13211 C C . PHE C 1 485 ? 40.976 61.111 49.157 1.00 13.19 485 PHE C C 1
ATOM 13212 O O . PHE C 1 485 ? 40.589 61.574 50.228 1.00 15.88 485 PHE C O 1
ATOM 13220 N N . GLU C 1 486 ? 41.934 61.680 48.440 1.00 12.54 486 GLU C N 1
ATOM 13221 C CA . GLU C 1 486 ? 42.567 62.917 48.906 1.00 13.78 486 GLU C CA 1
ATOM 13222 C C . GLU C 1 486 ? 41.785 64.152 48.450 1.00 13.94 486 GLU C C 1
ATOM 13223 O O . GLU C 1 486 ? 42.094 65.265 48.864 1.00 13.59 486 GLU C O 1
ATOM 13229 N N . MET C 1 487 ? 40.785 63.949 47.595 1.00 14.82 487 MET C N 1
ATOM 13230 C CA . MET C 1 487 ? 39.984 65.052 47.067 1.00 18.54 487 MET C CA 1
ATOM 13231 C C . MET C 1 487 ? 38.600 65.182 47.693 1.00 14.78 487 MET C C 1
ATOM 13232 O O . MET C 1 487 ? 38.082 66.290 47.818 1.00 15.48 487 MET C O 1
ATOM 13237 N N . LEU C 1 488 ? 38.010 64.060 48.104 1.00 16.28 488 LEU C N 1
ATOM 13238 C CA . LEU C 1 488 ? 36.672 64.087 48.691 1.00 12.63 488 LEU C CA 1
ATOM 13239 C C . LEU C 1 488 ? 36.466 64.980 49.930 1.00 12.83 488 LEU C C 1
ATOM 13240 O O . LEU C 1 488 ? 35.394 65.560 50.027 1.00 15.38 488 LEU C O 1
ATOM 13245 N N . THR C 1 489 ? 37.282 64.870 50.996 1.00 14.58 489 THR C N 1
ATOM 13246 C CA . THR C 1 489 ? 38.410 63.937 51.136 1.00 13.18 489 THR C CA 1
ATOM 13247 C C . THR C 1 489 ? 37.859 62.985 52.218 1.00 20.02 489 THR C C 1
ATOM 13248 O O . THR C 1 489 ? 37.314 63.432 53.246 1.00 19.16 489 THR C O 1
ATOM 13252 N N . ALA C 1 490 ? 37.967 61.683 51.973 1.00 18.52 490 ALA C N 1
ATOM 13253 C CA . ALA C 1 490 ? 37.437 60.686 52.906 1.00 16.22 490 ALA C CA 1
ATOM 13254 C C . ALA C 1 490 ? 38.432 59.557 53.146 1.00 15.93 490 ALA C C 1
ATOM 13255 O O . ALA C 1 490 ? 39.388 59.390 52.387 1.00 17.00 490 ALA C O 1
ATOM 13257 N N . CYS C 1 491 ? 38.221 58.786 54.208 1.00 15.48 491 CYS C N 1
ATOM 13258 C CA . CYS C 1 491 ? 39.140 57.697 54.524 1.00 15.28 491 CYS C CA 1
ATOM 13259 C C . CYS C 1 491 ? 39.077 56.580 53.497 1.00 14.91 491 CYS C C 1
ATOM 13260 O O . CYS C 1 491 ? 37.994 56.088 53.137 1.00 15.75 491 CYS C O 1
ATOM 13263 N N . ARG C 1 492 ? 40.251 56.162 53.045 1.00 14.55 492 ARG C N 1
ATOM 13264 C CA . ARG C 1 492 ? 40.355 55.078 52.072 1.00 15.86 492 ARG C CA 1
ATOM 13265 C C . ARG C 1 492 ? 40.294 53.674 52.733 1.00 15.37 492 ARG C C 1
ATOM 13266 O O . ARG C 1 492 ? 40.136 52.669 52.035 1.00 12.24 492 ARG C O 1
ATOM 13274 N N . LEU C 1 493 ? 40.395 53.607 54.062 1.00 13.66 493 LEU C N 1
ATOM 13275 C CA . LEU C 1 493 ? 40.414 52.310 54.744 1.00 13.61 493 LEU C CA 1
ATOM 13276 C C . LEU C 1 493 ? 39.165 51.432 54.657 1.00 12.75 493 LEU C C 1
ATOM 13277 O O . LEU C 1 493 ? 39.284 50.204 54.623 1.00 14.18 493 LEU C O 1
ATOM 13282 N N . PRO C 1 494 ? 37.956 52.030 54.723 1.00 11.98 494 PRO C N 1
ATOM 13283 C CA . PRO C 1 494 ? 36.772 51.174 54.619 1.00 9.85 494 PRO C CA 1
ATOM 13284 C C . PRO C 1 494 ? 36.878 50.326 53.357 1.00 12.94 494 PRO C C 1
ATOM 13285 O O . PRO C 1 494 ? 36.608 49.127 53.377 1.00 12.74 494 PRO C O 1
ATOM 13289 N N . TRP C 1 495 ? 37.341 50.937 52.270 1.00 15.88 495 TRP C N 1
ATOM 13290 C CA . TRP C 1 495 ? 37.518 50.209 51.010 1.00 15.38 495 TRP C CA 1
ATOM 13291 C C . TRP C 1 495 ? 38.723 49.255 51.046 1.00 12.92 495 TRP C C 1
ATOM 13292 O O . TRP C 1 495 ? 38.586 48.069 50.759 1.00 14.11 495 TRP C O 1
ATOM 13303 N N . VAL C 1 496 ? 39.887 49.762 51.444 1.00 13.61 496 VAL C N 1
ATOM 13304 C CA . VAL C 1 496 ? 41.108 48.955 51.456 1.00 14.43 496 VAL C CA 1
ATOM 13305 C C . VAL C 1 496 ? 41.038 47.757 52.394 1.00 16.72 496 VAL C C 1
ATOM 13306 O O . VAL C 1 496 ? 41.358 46.636 52.011 1.00 16.43 496 VAL C O 1
ATOM 13310 N N . GLU C 1 497 ? 40.583 48.016 53.614 1.00 16.24 497 GLU C N 1
ATOM 13311 C CA . GLU C 1 497 ? 40.525 47.013 54.658 1.00 18.45 497 GLU C CA 1
ATOM 13312 C C . GLU C 1 497 ? 39.336 46.080 54.726 1.00 17.35 497 GLU C C 1
ATOM 13313 O O . GLU C 1 497 ? 39.522 44.863 54.787 1.00 22.20 497 GLU C O 1
ATOM 13319 N N . VAL C 1 498 ? 38.123 46.625 54.760 1.00 18.03 498 VAL C N 1
ATOM 13320 C CA . VAL C 1 498 ? 36.948 45.779 54.867 1.00 14.71 498 VAL C CA 1
ATOM 13321 C C . VAL C 1 498 ? 36.163 45.588 53.575 1.00 16.64 498 VAL C C 1
ATOM 13322 O O . VAL C 1 498 ? 35.097 44.965 53.575 1.00 17.09 498 VAL C O 1
ATOM 13326 N N . GLY C 1 499 ? 36.708 46.100 52.475 1.00 14.86 499 GLY C N 1
ATOM 13327 C CA . GLY C 1 499 ? 36.081 45.941 51.167 1.00 14.70 499 GLY C CA 1
ATOM 13328 C C . GLY C 1 499 ? 34.832 46.754 50.846 1.00 18.68 499 GLY C C 1
ATOM 13329 O O . GLY C 1 499 ? 33.994 46.297 50.069 1.00 17.06 499 GLY C O 1
ATOM 13330 N N . LEU C 1 500 ? 34.673 47.935 51.445 1.00 17.02 500 LEU C N 1
ATOM 13331 C CA . LEU C 1 500 ? 33.507 48.772 51.144 1.00 17.26 500 LEU C CA 1
ATOM 13332 C C . LEU C 1 500 ? 33.518 49.025 49.631 1.00 20.21 500 LEU C C 1
ATOM 13333 O O . LEU C 1 500 ? 34.558 49.338 49.046 1.00 18.31 500 LEU C O 1
ATOM 13338 N N . SER C 1 501 ? 32.376 48.836 48.987 1.00 17.48 501 SER C N 1
ATOM 13339 C CA . SER C 1 501 ? 32.318 49.050 47.556 1.00 17.17 501 SER C CA 1
ATOM 13340 C C . SER C 1 501 ? 32.669 50.486 47.163 1.00 17.07 501 SER C C 1
ATOM 13341 O O . SER C 1 501 ? 32.178 51.450 47.758 1.00 15.74 501 SER C O 1
ATOM 13344 N N . LEU C 1 502 ? 33.515 50.622 46.147 1.00 16.38 502 LEU C N 1
ATOM 13345 C CA . LEU C 1 502 ? 33.913 51.937 45.647 1.00 16.87 502 LEU C CA 1
ATOM 13346 C C . LEU C 1 502 ? 32.751 52.656 44.948 1.00 15.77 502 LEU C C 1
ATOM 13347 O O . LEU C 1 502 ? 32.781 53.869 44.811 1.00 17.02 502 LEU C O 1
ATOM 13352 N N . ASP C 1 503 ? 31.718 51.907 44.555 1.00 18.29 503 ASP C N 1
ATOM 13353 C CA . ASP C 1 503 ? 30.544 52.458 43.867 1.00 15.92 503 ASP C CA 1
ATOM 13354 C C . ASP C 1 503 ? 29.763 53.465 44.691 1.00 17.70 503 ASP C C 1
ATOM 13355 O O . ASP C 1 503 ? 28.983 54.245 44.138 1.00 17.41 503 ASP C O 1
ATOM 13360 N N . TYR C 1 504 ? 29.964 53.464 46.007 1.00 14.10 504 TYR C N 1
ATOM 13361 C CA . TYR C 1 504 ? 29.295 54.446 46.859 1.00 13.85 504 TYR C CA 1
ATOM 13362 C C . TYR C 1 504 ? 29.817 55.837 46.594 1.00 14.85 504 TYR C C 1
ATOM 13363 O O . TYR C 1 504 ? 29.066 56.795 46.623 1.00 15.56 504 TYR C O 1
ATOM 13372 N N . TYR C 1 505 ? 31.111 55.941 46.316 1.00 16.18 505 TYR C N 1
ATOM 13373 C CA . TYR C 1 505 ? 31.737 57.237 46.124 1.00 13.79 505 TYR C CA 1
ATOM 13374 C C . TYR C 1 505 ? 31.211 58.147 45.017 1.00 16.56 505 TYR C C 1
ATOM 13375 O O . TYR C 1 505 ? 30.902 59.312 45.291 1.00 18.58 505 TYR C O 1
ATOM 13384 N N . PRO C 1 506 ? 31.110 57.653 43.766 1.00 16.70 506 PRO C N 1
ATOM 13385 C CA . PRO C 1 506 ? 30.583 58.544 42.724 1.00 17.28 506 PRO C CA 1
ATOM 13386 C C . PRO C 1 506 ? 29.114 58.898 43.038 1.00 17.75 506 PRO C C 1
ATOM 13387 O O . PRO C 1 506 ? 28.683 60.032 42.825 1.00 15.39 506 PRO C O 1
ATOM 13391 N N . LYS C 1 507 ? 28.373 57.941 43.595 1.00 14.45 507 LYS C N 1
ATOM 13392 C CA . LYS C 1 507 ? 26.964 58.156 43.955 1.00 14.42 507 LYS C CA 1
ATOM 13393 C C . LYS C 1 507 ? 26.796 59.182 45.079 1.00 16.01 507 LYS C C 1
ATOM 13394 O O . LYS C 1 507 ? 25.873 60.008 45.052 1.00 15.34 507 LYS C O 1
ATOM 13400 N N . LEU C 1 508 ? 27.662 59.108 46.085 1.00 15.87 508 LEU C N 1
ATOM 13401 C CA . LEU C 1 508 ? 27.614 60.052 47.202 1.00 14.88 508 LEU C CA 1
ATOM 13402 C C . LEU C 1 508 ? 27.965 61.456 46.705 1.00 13.89 508 LEU C C 1
ATOM 13403 O O . LEU C 1 508 ? 27.294 62.421 47.058 1.00 12.68 508 LEU C O 1
ATOM 13408 N N . LEU C 1 509 ? 28.976 61.543 45.837 1.00 14.72 509 LEU C N 1
ATOM 13409 C CA . LEU C 1 509 ? 29.426 62.829 45.260 1.00 17.93 509 LEU C CA 1
ATOM 13410 C C . LEU C 1 509 ? 28.296 63.522 44.454 1.00 15.28 509 LEU C C 1
ATOM 13411 O O . LEU C 1 509 ? 28.120 64.745 44.518 1.00 13.61 509 LEU C O 1
ATOM 13416 N N . LYS C 1 510 ? 27.474 62.708 43.794 1.00 15.63 510 LYS C N 1
ATOM 13417 C CA . LYS C 1 510 ? 26.337 63.185 43.020 1.00 15.04 510 LYS C CA 1
ATOM 13418 C C . LYS C 1 510 ? 25.226 63.669 43.973 1.00 18.00 510 LYS C C 1
ATOM 13419 O O . LYS C 1 510 ? 24.676 64.743 43.770 1.00 16.79 510 LYS C O 1
ATOM 13425 N N . ALA C 1 511 ? 24.920 62.898 45.020 1.00 14.09 511 ALA C N 1
ATOM 13426 C CA . ALA C 1 511 ? 23.888 63.279 45.998 1.00 13.14 511 ALA C CA 1
ATOM 13427 C C . ALA C 1 511 ? 24.212 64.588 46.718 1.00 12.57 511 ALA C C 1
ATOM 13428 O O . ALA C 1 511 ? 23.326 65.383 47.054 1.00 13.18 511 ALA C O 1
ATOM 13430 N N . ILE C 1 512 ? 25.498 64.817 46.949 1.00 15.90 512 ILE C N 1
ATOM 13431 C CA . ILE C 1 512 ? 25.958 66.024 47.619 1.00 15.50 512 ILE C CA 1
ATOM 13432 C C . ILE C 1 512 ? 26.029 67.269 46.711 1.00 16.59 512 ILE C C 1
ATOM 13433 O O . ILE C 1 512 ? 25.405 68.302 47.010 1.00 16.95 512 ILE C O 1
ATOM 13438 N N . THR C 1 513 ? 26.780 67.162 45.610 1.00 15.98 513 THR C N 1
ATOM 13439 C CA . THR C 1 513 ? 26.983 68.294 44.692 1.00 17.00 513 THR C CA 1
ATOM 13440 C C . THR C 1 513 ? 25.973 68.481 43.577 1.00 17.15 513 THR C C 1
ATOM 13441 O O . THR C 1 513 ? 25.880 69.578 43.005 1.00 18.95 513 THR C O 1
ATOM 13445 N N . GLY C 1 514 ? 25.252 67.414 43.244 1.00 15.68 514 GLY C N 1
ATOM 13446 C CA . GLY C 1 514 ? 24.294 67.470 42.154 1.00 13.10 514 GLY C CA 1
ATOM 13447 C C . GLY C 1 514 ? 24.974 67.187 40.821 1.00 12.28 514 GLY C C 1
ATOM 13448 O O . GLY C 1 514 ? 24.306 67.053 39.808 1.00 17.60 514 GLY C O 1
ATOM 13449 N N . VAL C 1 515 ? 26.300 67.066 40.831 1.00 14.81 515 VAL C N 1
ATOM 13450 C CA . VAL C 1 515 ? 27.101 66.815 39.637 1.00 14.11 515 VAL C CA 1
ATOM 13451 C C . VAL C 1 515 ? 27.471 65.340 39.472 1.00 18.85 515 VAL C C 1
ATOM 13452 O O . VAL C 1 515 ? 28.012 64.701 40.394 1.00 14.29 515 VAL C O 1
ATOM 13456 N N . THR C 1 516 ? 27.194 64.806 38.286 1.00 16.07 516 THR C N 1
ATOM 13457 C CA . THR C 1 516 ? 27.530 63.425 37.969 1.00 17.09 516 THR C CA 1
ATOM 13458 C C . THR C 1 516 ? 28.998 63.297 37.538 1.00 17.81 516 THR C C 1
ATOM 13459 O O . THR C 1 516 ? 29.478 64.069 36.703 1.00 16.07 516 THR C O 1
ATOM 13463 N N . TYR C 1 517 ? 29.712 62.348 38.144 1.00 16.73 517 TYR C N 1
ATOM 13464 C CA . TYR C 1 517 ? 31.111 62.055 37.789 1.00 16.09 517 TYR C CA 1
ATOM 13465 C C . TYR C 1 517 ? 31.144 60.572 37.455 1.00 17.14 517 TYR C C 1
ATOM 13466 O O . TYR C 1 517 ? 30.727 59.751 38.280 1.00 17.48 517 TYR C O 1
ATOM 13475 N N . THR C 1 518 ? 31.554 60.222 36.241 1.00 14.70 518 THR C N 1
ATOM 13476 C CA . THR C 1 518 ? 31.684 58.813 35.911 1.00 12.96 518 THR C CA 1
ATOM 13477 C C . THR C 1 518 ? 33.084 58.415 36.419 1.00 13.85 518 THR C C 1
ATOM 13478 O O . THR C 1 518 ? 33.882 59.273 36.803 1.00 15.89 518 THR C O 1
ATOM 13482 N N . TRP C 1 519 ? 33.407 57.127 36.394 1.00 17.14 519 TRP C N 1
ATOM 13483 C CA . TRP C 1 519 ? 34.735 56.710 36.835 1.00 16.78 519 TRP C CA 1
ATOM 13484 C C . TRP C 1 519 ? 35.826 57.324 35.966 1.00 18.53 519 TRP C C 1
ATOM 13485 O O . TRP C 1 519 ? 36.872 57.721 36.487 1.00 18.32 519 TRP C O 1
ATOM 13496 N N . ASP C 1 520 ? 35.577 57.444 34.658 1.00 19.08 520 ASP C N 1
ATOM 13497 C CA . ASP C 1 520 ? 36.553 58.063 33.745 1.00 21.34 520 ASP C CA 1
ATOM 13498 C C . ASP C 1 520 ? 36.755 59.543 34.097 1.00 16.66 520 ASP C C 1
ATOM 13499 O O . ASP C 1 520 ? 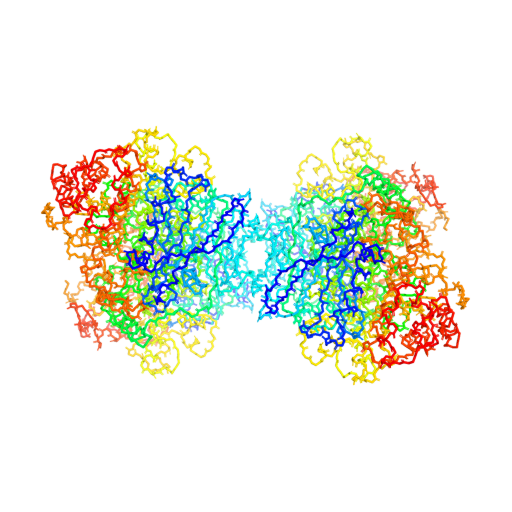37.869 60.063 33.983 1.00 18.29 520 ASP C O 1
ATOM 13504 N N . ASP C 1 521 ? 35.687 60.208 34.556 1.00 18.19 521 ASP C N 1
ATOM 13505 C CA . ASP C 1 521 ? 35.770 61.619 34.969 1.00 16.52 521 ASP C CA 1
ATOM 13506 C C . ASP C 1 521 ? 36.686 61.712 36.194 1.00 17.95 521 ASP C C 1
ATOM 13507 O O . ASP C 1 521 ? 37.464 62.658 36.334 1.00 15.23 521 ASP C O 1
ATOM 13512 N N . LEU C 1 522 ? 36.529 60.756 37.107 1.00 15.21 522 LEU C N 1
ATOM 13513 C CA . LEU C 1 522 ? 37.324 60.717 38.328 1.00 12.37 522 LEU C CA 1
ATOM 13514 C C . LEU C 1 522 ? 38.778 60.389 38.044 1.00 12.54 522 LEU C C 1
ATOM 13515 O O . LEU C 1 522 ? 39.665 61.028 38.611 1.00 16.05 522 LEU C O 1
ATOM 13520 N N . TYR C 1 523 ? 39.036 59.455 37.126 1.00 14.87 523 TYR C N 1
ATOM 13521 C CA . TYR C 1 523 ? 40.415 59.102 36.770 1.00 13.73 523 TYR C CA 1
ATOM 13522 C C . TYR C 1 523 ? 41.094 60.304 36.136 1.00 20.48 523 TYR C C 1
ATOM 13523 O O . TYR C 1 523 ? 42.256 60.603 36.435 1.00 17.32 523 TYR C O 1
ATOM 13532 N N . LYS C 1 524 ? 40.368 60.991 35.252 1.00 21.57 524 LYS C N 1
ATOM 13533 C CA . LYS C 1 524 ? 40.892 62.183 34.578 1.00 20.13 524 LYS C CA 1
ATOM 13534 C C . LYS C 1 524 ? 41.199 63.291 35.606 1.00 19.45 524 LYS C C 1
ATOM 13535 O O . LYS C 1 524 ? 42.281 63.890 35.581 1.00 19.67 524 LYS C O 1
ATOM 13541 N N . ALA C 1 525 ? 40.276 63.515 36.543 1.00 15.83 525 ALA C N 1
ATOM 13542 C CA . ALA C 1 525 ? 40.449 64.529 37.591 1.00 17.00 525 ALA C CA 1
ATOM 13543 C C . ALA C 1 525 ? 41.658 64.193 38.447 1.00 14.69 525 ALA C C 1
ATOM 13544 O O . ALA C 1 525 ? 42.437 65.085 38.820 1.00 20.73 525 ALA C O 1
ATOM 13546 N N . ALA C 1 526 ? 41.840 62.901 38.722 1.00 14.39 526 ALA C N 1
ATOM 13547 C CA . ALA C 1 526 ? 42.994 62.438 39.511 1.00 16.76 526 ALA C CA 1
ATOM 13548 C C . ALA C 1 526 ? 44.298 62.623 38.701 1.00 19.35 526 ALA C C 1
ATOM 13549 O O . ALA C 1 526 ? 45.305 63.082 39.240 1.00 13.80 526 ALA C O 1
ATOM 13551 N N . ASP C 1 527 ? 44.262 62.301 37.403 1.00 15.93 527 ASP C N 1
ATOM 13552 C CA . ASP C 1 527 ? 45.449 62.456 36.558 1.00 19.90 527 ASP C CA 1
ATOM 13553 C C . ASP C 1 527 ? 45.828 63.918 36.397 1.00 18.15 527 ASP C C 1
ATOM 13554 O O . ASP C 1 527 ? 47.014 64.241 36.295 1.00 21.15 527 ASP C O 1
ATOM 13559 N N . ARG C 1 528 ? 44.819 64.796 36.389 1.00 16.02 528 ARG C N 1
ATOM 13560 C CA . ARG C 1 528 ? 45.038 66.236 36.284 1.00 15.56 528 ARG C CA 1
ATOM 13561 C C . ARG C 1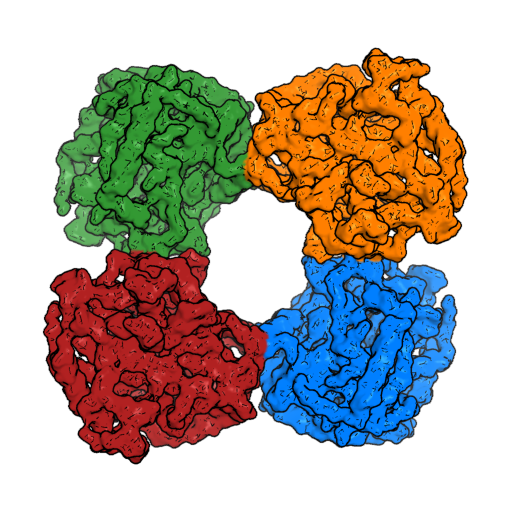 528 ? 45.811 66.670 37.525 1.00 15.02 528 ARG C C 1
ATOM 13562 O O . ARG C 1 528 ? 46.810 67.377 37.439 1.00 15.65 528 ARG C O 1
ATOM 13570 N N . VAL C 1 529 ? 45.381 66.185 38.681 1.00 15.66 529 VAL C N 1
ATOM 13571 C CA . VAL C 1 529 ? 46.060 66.534 39.924 1.00 18.98 529 VAL C CA 1
ATOM 13572 C C . VAL C 1 529 ? 47.491 65.999 39.921 1.00 14.69 529 VAL C C 1
ATOM 13573 O O . VAL C 1 529 ? 48.412 66.683 40.367 1.00 16.56 529 VAL C O 1
ATOM 13577 N N . TYR C 1 530 ? 47.688 64.786 39.417 1.00 17.31 530 TYR C N 1
ATOM 13578 C CA . TYR C 1 530 ? 49.040 64.229 39.387 1.00 15.31 530 TYR C CA 1
ATOM 13579 C C . TYR C 1 530 ? 49.993 65.028 38.495 1.00 23.21 530 TYR C C 1
ATOM 13580 O O . TYR C 1 530 ? 51.133 65.286 38.895 1.00 17.94 530 TYR C O 1
ATOM 13589 N N . SER C 1 531 ? 49.521 65.456 37.322 1.00 18.31 531 SER C N 1
ATOM 13590 C CA . SER C 1 531 ? 50.368 66.239 36.419 1.00 21.78 531 SER C CA 1
ATOM 13591 C C . SER C 1 531 ? 50.571 67.678 36.908 1.00 18.73 531 SER C C 1
ATOM 13592 O O . SER C 1 531 ? 51.659 68.241 36.744 1.00 20.28 531 SER C O 1
ATOM 13595 N N . LEU C 1 532 ? 49.550 68.271 37.529 1.00 15.46 532 LEU C N 1
ATOM 13596 C CA . LEU C 1 532 ? 49.706 69.619 38.068 1.00 18.78 532 LEU C CA 1
ATOM 13597 C C . LEU C 1 532 ? 50.738 69.587 39.211 1.00 18.48 532 LEU C C 1
ATOM 13598 O O . LEU C 1 532 ? 51.531 70.518 39.347 1.00 18.94 532 LEU C O 1
ATOM 13603 N N . ILE C 1 533 ? 50.720 68.530 40.033 1.00 16.18 533 ILE C N 1
ATOM 13604 C CA . ILE C 1 533 ? 51.667 68.418 41.136 1.00 15.81 533 ILE C CA 1
ATOM 13605 C C . ILE C 1 533 ? 53.076 68.177 40.601 1.00 15.12 533 ILE C C 1
ATOM 13606 O O . ILE C 1 533 ? 54.030 68.778 41.101 1.00 16.51 533 ILE C O 1
ATOM 13611 N N . ARG C 1 534 ? 53.202 67.300 39.602 1.00 14.81 534 ARG C N 1
ATOM 13612 C CA . ARG C 1 534 ? 54.512 67.021 39.016 1.00 17.78 534 ARG C CA 1
ATOM 13613 C C . ARG C 1 534 ? 55.062 68.294 38.381 1.00 19.65 534 ARG C C 1
ATOM 13614 O O . ARG C 1 534 ? 56.256 68.584 38.500 1.00 24.21 534 ARG C O 1
ATOM 13622 N N . ALA C 1 535 ? 54.184 69.064 37.740 1.00 21.50 535 ALA C N 1
ATOM 13623 C CA . ALA C 1 535 ? 54.571 70.328 37.123 1.00 18.03 535 ALA C CA 1
ATOM 13624 C C . ALA C 1 535 ? 55.030 71.341 38.174 1.00 19.15 535 ALA C C 1
ATOM 13625 O O . ALA C 1 535 ? 55.927 72.133 37.911 1.00 23.14 535 ALA C O 1
ATOM 13627 N N . TYR C 1 536 ? 54.415 71.316 39.357 1.00 20.21 536 TYR C N 1
ATOM 13628 C CA . TYR C 1 536 ? 54.789 72.209 40.456 1.00 19.37 536 TYR C CA 1
ATOM 13629 C C . TYR C 1 536 ? 56.211 71.872 40.913 1.00 19.05 536 TYR C C 1
ATOM 13630 O O . TYR C 1 536 ? 57.016 72.775 41.172 1.00 18.88 536 TYR C O 1
ATOM 13639 N N . TRP C 1 537 ? 56.505 70.572 41.036 1.00 18.11 537 TRP C N 1
ATOM 13640 C CA . TRP C 1 537 ? 57.836 70.104 41.436 1.00 14.74 537 TRP C CA 1
ATOM 13641 C C . TRP C 1 537 ? 58.894 70.585 40.424 1.00 23.79 537 TRP C C 1
ATOM 13642 O O . TRP C 1 537 ? 59.899 71.194 40.801 1.00 23.68 537 TRP C O 1
ATOM 13653 N N . VAL C 1 538 ? 58.647 70.315 39.142 1.00 19.95 538 VAL C N 1
ATOM 13654 C CA . VAL C 1 538 ? 59.574 70.682 38.083 1.00 19.23 538 VAL C CA 1
ATOM 13655 C C . VAL C 1 538 ? 59.846 72.177 38.092 1.00 20.79 538 VAL C C 1
ATOM 13656 O O . VAL C 1 538 ? 61.002 72.600 38.108 1.00 21.08 538 VAL C O 1
ATOM 13660 N N . ARG C 1 539 ? 58.785 72.973 38.160 1.00 21.81 539 ARG C N 1
ATOM 13661 C CA . ARG C 1 539 ? 58.923 74.422 38.174 1.00 22.35 539 ARG C CA 1
ATOM 13662 C C . ARG C 1 539 ? 59.682 74.910 39.418 1.00 25.10 539 ARG C C 1
ATOM 13663 O O . ARG C 1 539 ? 60.559 75.771 39.324 1.00 26.34 539 ARG C O 1
ATOM 13671 N N . GLU C 1 540 ? 59.363 74.360 40.583 1.00 19.62 540 GLU C N 1
ATOM 13672 C CA . GLU C 1 540 ? 60.055 74.774 41.801 1.00 21.46 540 GLU C CA 1
ATOM 13673 C C . GLU C 1 540 ? 61.503 74.311 41.818 1.00 21.35 540 GLU C C 1
ATOM 13674 O O . GLU C 1 540 ? 62.341 74.931 42.472 1.00 26.59 540 GLU C O 1
ATOM 13680 N N . PHE C 1 541 ? 61.803 73.233 41.089 1.00 22.38 541 PHE C N 1
ATOM 13681 C CA . PHE C 1 541 ? 63.174 72.733 41.001 1.00 23.42 541 PHE C CA 1
ATOM 13682 C C . PHE C 1 541 ? 63.952 73.446 39.881 1.00 24.36 541 PHE C C 1
ATOM 13683 O O . PHE C 1 541 ? 65.082 73.071 39.562 1.00 23.66 541 PHE C O 1
ATOM 13691 N N . ASN C 1 542 ? 63.318 74.453 39.284 1.00 21.84 542 ASN C N 1
ATOM 13692 C CA . ASN C 1 542 ? 63.912 75.271 38.224 1.00 25.75 542 ASN C CA 1
ATOM 13693 C C . ASN C 1 542 ? 64.348 74.429 37.015 1.00 27.41 542 ASN C C 1
ATOM 13694 O O . ASN C 1 542 ? 65.428 74.631 36.455 1.00 31.63 542 ASN C O 1
ATOM 13699 N N . GLY C 1 543 ? 63.520 73.454 36.650 1.00 23.26 543 GLY C N 1
ATOM 13700 C CA . GLY C 1 543 ? 63.814 72.601 35.511 1.00 22.39 543 GLY C CA 1
ATOM 13701 C C . GLY C 1 543 ? 64.819 71.488 35.723 1.00 22.99 543 GLY C C 1
ATOM 13702 O O . GLY C 1 543 ? 64.987 70.648 34.841 1.00 23.97 543 GLY C O 1
ATOM 13703 N N . LYS C 1 544 ? 65.525 71.498 36.854 1.00 23.74 544 LYS C N 1
ATOM 13704 C CA . LYS C 1 544 ? 66.505 70.450 37.140 1.00 25.09 544 LYS C CA 1
ATOM 13705 C C . LYS C 1 544 ? 65.706 69.251 37.596 1.00 28.21 544 LYS C C 1
ATOM 13706 O O . LYS C 1 544 ? 65.310 69.149 38.759 1.00 25.77 544 LYS C O 1
ATOM 13712 N N . TRP C 1 545 ? 65.483 68.338 36.660 1.00 31.94 545 TRP C N 1
ATOM 13713 C CA . TRP C 1 545 ? 64.660 67.177 36.916 1.00 27.77 545 TRP C CA 1
ATOM 13714 C C . TRP C 1 545 ? 64.875 66.076 35.872 1.00 29.67 545 TRP C C 1
ATOM 13715 O O . TRP C 1 545 ? 65.006 66.349 34.666 1.00 28.43 545 TRP C O 1
ATOM 13726 N N . ASP C 1 546 ? 64.927 64.835 36.342 1.00 26.09 546 ASP C N 1
ATOM 13727 C CA . ASP C 1 546 ? 65.046 63.689 35.454 1.00 26.57 546 ASP C CA 1
ATOM 13728 C C . ASP C 1 546 ? 64.464 62.440 36.114 1.00 24.31 546 ASP C C 1
ATOM 13729 O O . ASP C 1 546 ? 64.016 62.502 37.260 1.00 22.97 546 ASP C O 1
ATOM 13734 N N . ARG C 1 547 ? 64.483 61.317 35.397 1.00 22.54 547 ARG C N 1
ATOM 13735 C CA . ARG C 1 547 ? 63.910 60.061 35.868 1.00 21.95 547 ARG C CA 1
ATOM 13736 C C . ARG C 1 547 ? 64.421 59.507 37.183 1.00 25.91 547 ARG C C 1
ATOM 13737 O O . ARG C 1 547 ? 63.697 58.774 37.860 1.00 23.54 547 ARG C O 1
ATOM 13745 N N . LYS C 1 548 ? 65.654 59.845 37.552 1.00 23.60 548 LYS C N 1
ATOM 13746 C CA . LYS C 1 548 ? 66.219 59.367 38.804 1.00 21.31 548 LYS C CA 1
ATOM 13747 C C . LYS C 1 548 ? 65.471 59.955 39.997 1.00 20.92 548 LYS C C 1
ATOM 13748 O O . LYS C 1 548 ? 65.582 59.431 41.105 1.00 22.45 548 LYS C O 1
ATOM 13754 N N . MET C 1 549 ? 64.697 61.019 39.767 1.00 21.94 549 MET C N 1
ATOM 13755 C CA . MET C 1 549 ? 63.895 61.627 40.830 1.00 20.93 549 MET C CA 1
ATOM 13756 C C . MET C 1 549 ? 62.811 60.630 41.263 1.00 20.46 549 MET C C 1
ATOM 13757 O O . MET C 1 549 ? 62.384 60.632 42.422 1.00 18.04 549 MET C O 1
ATOM 13762 N N . ASP C 1 550 ? 62.415 59.757 40.333 1.00 20.63 550 ASP C N 1
ATOM 13763 C CA . ASP C 1 550 ? 61.404 58.718 40.571 1.00 16.88 550 ASP C CA 1
ATOM 13764 C C . ASP C 1 550 ? 61.992 57.330 40.873 1.00 17.00 550 ASP C C 1
ATOM 13765 O O . ASP C 1 550 ? 61.320 56.305 40.710 1.00 16.95 550 ASP C O 1
ATOM 13770 N N . TYR C 1 551 ? 63.252 57.297 41.296 1.00 16.79 551 TYR C N 1
ATOM 13771 C CA . TYR C 1 551 ? 63.922 56.048 41.637 1.00 19.89 551 TYR C CA 1
ATOM 13772 C C . TYR C 1 551 ? 63.808 55.731 43.125 1.00 20.72 551 TYR C C 1
ATOM 13773 O O . TYR C 1 551 ? 63.786 56.646 43.952 1.00 24.23 551 TYR C O 1
ATOM 13782 N N . PRO C 1 552 ? 63.722 54.430 43.479 1.00 23.17 552 PRO C N 1
ATOM 13783 C CA . PRO C 1 552 ? 63.625 53.998 44.880 1.00 23.40 552 PRO C CA 1
ATOM 13784 C C . PRO C 1 552 ? 65.039 54.134 45.477 1.00 25.24 552 PRO C C 1
ATOM 13785 O O . PRO C 1 552 ? 66.011 54.357 44.739 1.00 22.34 552 PRO C O 1
ATOM 13789 N N . PRO C 1 553 ? 65.187 53.969 46.802 1.00 22.58 553 PRO C N 1
ATOM 13790 C CA . PRO C 1 553 ? 66.542 54.096 47.354 1.00 24.72 553 PRO C CA 1
ATOM 13791 C C . PRO C 1 553 ? 67.539 53.064 46.785 1.00 23.10 553 PRO C C 1
ATOM 13792 O O . PRO C 1 553 ? 67.211 51.900 46.510 1.00 21.00 553 PRO C O 1
ATOM 13796 N N . LYS C 1 554 ? 68.785 53.502 46.729 1.00 23.63 554 LYS C N 1
ATOM 13797 C CA . LYS C 1 554 ? 69.908 52.744 46.193 1.00 24.78 554 LYS C CA 1
ATOM 13798 C C . LYS C 1 554 ? 70.129 51.407 46.886 1.00 22.71 554 LYS C C 1
ATOM 13799 O O . LYS C 1 554 ? 70.470 50.430 46.230 1.00 20.70 554 LYS C O 1
ATOM 13805 N N . ARG C 1 555 ? 69.858 51.348 48.190 1.00 23.03 555 ARG C N 1
ATOM 13806 C CA . ARG C 1 555 ? 70.022 50.118 48.967 1.00 21.86 555 ARG C CA 1
ATOM 13807 C C . ARG C 1 555 ? 69.270 48.901 48.411 1.00 22.20 555 ARG C C 1
ATOM 13808 O O . ARG C 1 555 ? 69.750 47.780 48.520 1.00 20.21 555 ARG C O 1
ATOM 13816 N N . TRP C 1 556 ? 68.102 49.116 47.808 1.00 22.32 556 TRP C N 1
ATOM 13817 C CA . TRP C 1 556 ? 67.320 48.004 47.259 1.00 21.95 556 TRP C CA 1
ATOM 13818 C C . TRP C 1 556 ? 67.909 47.411 45.994 1.00 17.99 556 TRP C C 1
ATOM 13819 O O . TRP C 1 556 ? 67.440 46.374 45.522 1.00 19.06 556 TRP C O 1
ATOM 13830 N N . PHE C 1 557 ? 68.928 48.079 45.453 1.00 22.11 557 PHE C N 1
ATOM 13831 C CA . PHE C 1 557 ? 69.621 47.639 44.234 1.00 26.06 557 PHE C CA 1
ATOM 13832 C C . PHE C 1 557 ? 70.994 47.052 44.567 1.00 25.38 557 PHE C C 1
ATOM 13833 O O . PHE C 1 557 ? 71.414 46.052 43.999 1.00 26.17 557 PHE C O 1
ATOM 13841 N N . THR C 1 558 ? 71.690 47.701 45.488 1.00 29.57 558 THR C N 1
ATOM 13842 C CA . THR C 1 558 ? 73.029 47.291 45.875 1.00 30.60 558 THR C CA 1
ATOM 13843 C C . THR C 1 558 ? 73.145 46.183 46.922 1.00 31.64 558 THR C C 1
ATOM 13844 O O . THR C 1 558 ? 74.178 45.514 46.981 1.00 34.37 558 THR C O 1
ATOM 13848 N N . GLU C 1 559 ? 72.116 46.006 47.754 1.00 29.30 559 GLU C N 1
ATOM 13849 C CA . GLU C 1 559 ? 72.098 44.943 48.768 1.00 26.01 559 GLU C CA 1
ATOM 13850 C C . GLU C 1 559 ? 70.823 44.110 48.579 1.00 26.70 559 GLU C C 1
ATOM 13851 O O . GLU C 1 559 ? 69.923 44.482 47.827 1.00 27.66 559 GLU C O 1
ATOM 13857 N N . GLY C 1 560 ? 70.726 43.007 49.305 1.00 21.11 560 GLY C N 1
ATOM 13858 C CA . GLY C 1 560 ? 69.546 42.174 49.208 1.00 21.37 560 GLY C CA 1
ATOM 13859 C C . GLY C 1 560 ? 69.053 41.795 50.586 1.00 19.16 560 GLY C C 1
ATOM 13860 O O . GLY C 1 560 ? 69.620 42.231 51.585 1.00 26.53 560 GLY C O 1
ATOM 13861 N N . LEU C 1 561 ? 67.987 41.003 50.644 1.00 19.76 561 LEU C N 1
ATOM 13862 C CA . LEU C 1 561 ? 67.440 40.563 51.917 1.00 22.08 561 LEU C CA 1
ATOM 13863 C C . LEU C 1 561 ? 68.537 39.776 52.633 1.00 28.15 561 LEU C C 1
ATOM 13864 O O . LEU C 1 561 ? 69.378 39.145 51.984 1.00 27.92 561 LEU C O 1
ATOM 13869 N N . LYS C 1 562 ? 68.573 39.870 53.957 1.00 24.50 562 LYS C N 1
ATOM 13870 C CA . LYS C 1 562 ? 69.602 39.188 54.741 1.00 24.33 562 LYS C CA 1
ATOM 13871 C C . LYS C 1 562 ? 69.125 37.862 55.333 1.00 25.73 562 LYS C C 1
ATOM 13872 O O . LYS C 1 562 ? 69.935 37.102 55.871 1.00 28.83 562 LYS C O 1
ATOM 13878 N N . SER C 1 563 ? 67.833 37.566 55.193 1.00 24.54 563 SER C N 1
ATOM 13879 C CA . SER C 1 563 ? 67.239 36.354 55.770 1.00 27.29 563 SER C CA 1
ATOM 13880 C C . SER C 1 563 ? 66.258 35.655 54.856 1.00 23.26 563 SER C C 1
ATOM 13881 O O . SER C 1 563 ? 65.793 36.215 53.863 1.00 25.28 563 SER C O 1
ATOM 13884 N N . GLY C 1 564 ? 65.840 34.482 55.323 1.00 22.90 564 GLY C N 1
ATOM 13885 C CA . GLY C 1 564 ? 64.845 33.686 54.642 1.00 23.72 564 GLY C CA 1
ATOM 13886 C C . GLY C 1 564 ? 65.181 33.161 53.271 1.00 28.62 564 GLY C C 1
ATOM 13887 O O . GLY C 1 564 ? 66.298 33.340 52.774 1.00 22.50 564 GLY C O 1
ATOM 13888 N N . PRO C 1 565 ? 64.198 32.504 52.632 1.00 28.24 565 PRO C N 1
ATOM 13889 C CA . PRO C 1 565 ? 64.283 31.903 51.300 1.00 27.02 565 PRO C CA 1
ATOM 13890 C C . PRO C 1 565 ? 64.652 32.870 50.183 1.00 26.90 565 PRO C C 1
ATOM 13891 O O . PRO C 1 565 ? 65.140 32.431 49.143 1.00 27.71 565 PRO C O 1
ATOM 13895 N N . HIS C 1 566 ? 64.434 34.170 50.406 1.00 23.14 566 HIS C N 1
ATOM 13896 C CA . HIS C 1 566 ? 64.760 35.197 49.421 1.00 21.82 566 HIS C CA 1
ATOM 13897 C C . HIS C 1 566 ? 66.060 35.906 49.781 1.00 23.40 566 HIS C C 1
ATOM 13898 O O . HIS C 1 566 ? 66.367 36.967 49.247 1.00 25.04 566 HIS C O 1
ATOM 13905 N N . LYS C 1 567 ? 66.841 35.304 50.671 1.00 23.36 567 LYS C N 1
ATOM 13906 C CA . LYS C 1 567 ? 68.107 35.895 51.068 1.00 23.24 567 LYS C CA 1
ATOM 13907 C C . LYS C 1 567 ? 68.943 36.234 49.837 1.00 25.92 567 LYS C C 1
ATOM 13908 O O . LYS C 1 567 ? 68.989 35.450 48.886 1.00 27.67 567 LYS C O 1
ATOM 13914 N N . GLY C 1 568 ? 69.533 37.431 49.847 1.00 21.75 568 GLY C N 1
ATOM 13915 C CA . GLY C 1 568 ? 70.380 37.904 48.762 1.00 22.09 568 GLY C CA 1
ATOM 13916 C C . GLY C 1 568 ? 69.686 38.608 47.600 1.00 23.67 568 GLY C C 1
ATOM 13917 O O . GLY C 1 568 ? 70.331 39.329 46.832 1.00 24.18 568 GLY C O 1
ATOM 13918 N N . GLU C 1 569 ? 68.373 38.424 47.480 1.00 25.65 569 GLU C N 1
ATOM 13919 C CA . GLU C 1 569 ? 67.600 39.013 46.395 1.00 23.24 569 GLU C CA 1
ATOM 13920 C C . GLU C 1 569 ? 67.341 40.499 46.527 1.00 24.27 569 GLU C C 1
ATOM 13921 O O . GLU C 1 569 ? 67.143 41.016 47.617 1.00 22.65 569 GLU C O 1
ATOM 13927 N N . HIS C 1 570 ? 67.331 41.179 45.390 1.00 25.79 570 HIS C N 1
ATOM 13928 C CA . HIS C 1 570 ? 67.113 42.616 45.354 1.00 27.50 570 HIS C CA 1
ATOM 13929 C C . HIS C 1 570 ? 66.557 43.046 44.003 1.00 25.71 570 HIS C C 1
ATOM 13930 O O . HIS C 1 570 ? 66.274 42.218 43.136 1.00 24.15 570 HIS C O 1
ATOM 13937 N N . LEU C 1 571 ? 66.420 44.351 43.819 1.00 23.15 571 LEU C N 1
ATOM 13938 C CA . LEU C 1 571 ? 65.894 44.874 42.573 1.00 24.72 571 LEU C CA 1
ATOM 13939 C C . LEU C 1 571 ? 66.980 45.031 41.533 1.00 25.75 571 LEU C C 1
ATOM 13940 O O . LEU C 1 571 ? 68.161 45.218 41.869 1.00 24.51 571 LEU C O 1
ATOM 13945 N N . ASP C 1 572 ? 66.567 44.954 40.270 1.00 31.73 572 ASP C N 1
ATOM 13946 C CA . ASP C 1 572 ? 67.466 45.119 39.133 1.00 30.01 572 ASP C CA 1
ATOM 13947 C C . ASP C 1 572 ? 67.190 46.505 38.556 1.00 30.29 572 ASP C C 1
ATOM 13948 O O . ASP C 1 572 ? 66.043 46.865 38.280 1.00 34.56 572 ASP C O 1
ATOM 13953 N N . GLU C 1 573 ? 68.250 47.276 38.372 1.00 27.56 573 GLU C N 1
ATOM 13954 C CA . GLU C 1 573 ? 68.134 48.625 37.862 1.00 31.22 573 GLU C CA 1
ATOM 13955 C C . GLU C 1 573 ? 67.543 48.723 36.458 1.00 35.35 573 GLU C C 1
ATOM 13956 O O . GLU C 1 573 ? 66.565 49.451 36.240 1.00 31.96 573 GLU C O 1
ATOM 13962 N N . LYS C 1 574 ? 68.112 47.961 35.524 1.00 33.52 574 LYS C N 1
ATOM 13963 C CA . LYS C 1 574 ? 67.666 47.963 34.134 1.00 31.27 574 LYS C CA 1
ATOM 13964 C C . LYS C 1 574 ? 66.179 47.652 34.022 1.00 26.90 574 LYS C C 1
ATOM 13965 O O . LYS C 1 574 ? 65.457 48.304 33.282 1.00 24.14 574 LYS C O 1
ATOM 13971 N N . LYS C 1 575 ? 65.736 46.634 34.752 1.00 26.18 575 LYS C N 1
ATOM 13972 C CA . LYS C 1 575 ? 64.339 46.210 34.731 1.00 27.40 575 LYS C CA 1
ATOM 13973 C C . LYS C 1 575 ? 63.416 47.210 35.404 1.00 26.35 575 LYS C C 1
ATOM 13974 O O . LYS C 1 575 ? 62.281 47.379 34.967 1.00 21.11 575 LYS C O 1
ATOM 13980 N N . TYR C 1 576 ? 63.901 47.867 36.459 1.00 24.83 576 TYR C N 1
ATOM 13981 C CA . TYR C 1 576 ? 63.100 48.874 37.150 1.00 27.29 576 TYR C CA 1
ATOM 13982 C C . TYR C 1 576 ? 62.955 50.072 36.226 1.00 24.54 576 TYR C C 1
ATOM 13983 O O . TYR C 1 576 ? 61.899 50.698 36.145 1.00 22.46 576 TYR C O 1
ATOM 13992 N N . ASP C 1 577 ? 64.043 50.389 35.533 1.00 24.88 577 ASP C N 1
ATOM 13993 C CA . ASP C 1 577 ? 64.061 51.521 34.623 1.00 21.89 577 ASP C CA 1
ATOM 13994 C C . ASP C 1 577 ? 63.041 51.370 33.495 1.00 18.95 577 ASP C C 1
ATOM 13995 O O . ASP C 1 577 ? 62.430 52.355 33.071 1.00 22.76 577 ASP C O 1
ATOM 14000 N N . GLU C 1 578 ? 62.843 50.134 33.032 1.00 22.65 578 GLU C N 1
ATOM 14001 C CA . GLU C 1 578 ? 61.877 49.851 31.969 1.00 23.03 578 GLU C CA 1
ATOM 14002 C C . GLU C 1 578 ? 60.458 49.952 32.519 1.00 25.35 578 GLU C C 1
ATOM 14003 O O . GLU C 1 578 ? 59.544 50.398 31.820 1.00 25.44 578 GLU C O 1
ATOM 14009 N N . LEU C 1 579 ? 60.273 49.521 33.767 1.00 22.47 579 LEU C N 1
ATOM 14010 C CA . LEU C 1 579 ? 58.966 49.594 34.421 1.00 20.74 579 LEU C CA 1
ATOM 14011 C C . LEU C 1 579 ? 58.585 51.074 34.616 1.00 21.15 579 LEU C C 1
ATOM 14012 O O . LEU C 1 579 ? 57.426 51.465 34.416 1.00 26.57 579 LEU C O 1
ATOM 14017 N N . LEU C 1 580 ? 59.571 51.894 34.972 1.00 20.01 580 LEU C N 1
ATOM 14018 C CA . LEU C 1 580 ? 59.361 53.328 35.148 1.00 21.09 580 LEU C CA 1
ATOM 14019 C C . LEU C 1 580 ? 58.946 53.960 33.816 1.00 23.98 580 LEU C C 1
ATOM 14020 O O . LEU C 1 580 ? 58.049 54.807 33.781 1.00 21.03 580 LEU C O 1
ATOM 14025 N N . SER C 1 581 ? 59.581 53.542 32.718 1.00 24.22 581 SER C N 1
ATOM 14026 C CA . SER C 1 581 ? 59.217 54.063 31.396 1.00 23.31 581 SER C CA 1
ATOM 14027 C C . SER C 1 581 ? 57.778 53.675 31.062 1.00 21.27 581 SER C C 1
ATOM 14028 O O . SER C 1 581 ? 57.067 54.415 30.387 1.00 22.17 581 SER C O 1
ATOM 14031 N N . GLU C 1 582 ? 57.351 52.502 31.522 1.00 20.71 582 GLU C N 1
ATOM 14032 C CA . GLU C 1 582 ? 55.978 52.070 31.278 1.00 21.74 582 GLU C CA 1
ATOM 14033 C C . GLU C 1 582 ? 55.037 53.006 32.056 1.00 23.37 582 GLU C C 1
ATOM 14034 O O . GLU C 1 582 ? 54.015 53.460 31.530 1.00 23.25 582 GLU C O 1
ATOM 14040 N N . TYR C 1 583 ? 55.433 53.347 33.283 1.00 25.21 583 TYR C N 1
ATOM 14041 C CA . TYR C 1 583 ? 54.664 54.264 34.114 1.00 21.35 583 TYR C CA 1
ATOM 14042 C C . TYR C 1 583 ? 54.500 55.626 33.402 1.00 21.89 583 TYR C C 1
ATOM 14043 O O . TYR C 1 583 ? 53.385 56.158 33.313 1.00 20.46 583 TYR C O 1
ATOM 14052 N N . TYR C 1 584 ? 55.589 56.152 32.839 1.00 19.32 584 TYR C N 1
ATOM 14053 C CA . TYR C 1 584 ? 55.545 57.437 32.132 1.00 23.32 584 TYR C CA 1
ATOM 14054 C C . TYR C 1 584 ? 54.710 57.335 30.872 1.00 21.05 584 TYR C C 1
ATOM 14055 O O . TYR C 1 584 ? 54.030 58.281 30.508 1.00 23.17 584 TYR C O 1
ATOM 14064 N N . ARG C 1 585 ? 54.776 56.181 30.218 1.00 20.61 585 ARG C N 1
ATOM 14065 C CA . ARG C 1 585 ? 54.024 55.914 28.995 1.00 21.30 585 ARG C CA 1
ATOM 14066 C C . ARG C 1 585 ? 52.527 56.022 29.306 1.00 25.42 585 ARG C C 1
ATOM 14067 O O . ARG C 1 585 ? 51.775 56.663 28.573 1.00 24.69 585 ARG C O 1
ATOM 14075 N N . ILE C 1 586 ? 52.106 55.390 30.401 1.00 21.13 586 ILE C N 1
ATOM 14076 C CA . ILE C 1 586 ? 50.705 55.419 30.834 1.00 24.37 586 ILE C CA 1
ATOM 14077 C C . ILE C 1 586 ? 50.282 56.831 31.257 1.00 22.77 586 ILE C C 1
ATOM 14078 O O . ILE C 1 586 ? 49.190 57.282 30.908 1.00 25.48 586 ILE C O 1
ATOM 14083 N N . ARG C 1 587 ? 51.161 57.547 31.960 1.00 19.81 587 ARG C N 1
ATOM 14084 C CA . ARG C 1 587 ? 50.843 58.902 32.413 1.00 20.41 587 ARG C CA 1
ATOM 14085 C C . ARG C 1 587 ? 50.965 59.978 31.347 1.00 24.18 587 ARG C C 1
ATOM 14086 O O . ARG C 1 587 ? 50.449 61.078 31.525 1.00 22.76 587 ARG C O 1
ATOM 14094 N N . GLY C 1 588 ? 51.630 59.655 30.238 1.00 24.20 588 GLY C N 1
ATOM 14095 C CA . GLY C 1 588 ? 51.820 60.635 29.176 1.00 22.19 588 GLY C CA 1
ATOM 14096 C C . GLY C 1 588 ? 52.908 61.628 29.562 1.00 19.01 588 GLY C C 1
ATOM 14097 O O . GLY C 1 588 ? 52.802 62.823 29.292 1.00 18.20 588 GLY C O 1
ATOM 14098 N N . TRP C 1 589 ? 53.909 61.135 30.286 1.00 17.45 589 TRP C N 1
ATOM 14099 C CA . TRP C 1 589 ? 55.026 61.960 30.715 1.00 18.79 589 TRP C CA 1
ATOM 14100 C C . TRP C 1 589 ? 56.219 61.559 29.862 1.00 19.71 589 TRP C C 1
ATOM 14101 O O . TRP C 1 589 ? 56.259 60.448 29.336 1.00 24.47 589 TRP C O 1
ATOM 14112 N N . ASP C 1 590 ? 57.194 62.447 29.730 1.00 21.90 590 ASP C N 1
ATOM 14113 C CA . ASP C 1 590 ? 58.368 62.127 28.938 1.00 24.74 590 ASP C CA 1
ATOM 14114 C C . ASP C 1 590 ? 59.348 61.252 29.727 1.00 28.59 590 ASP C C 1
ATOM 14115 O O . ASP C 1 590 ? 59.092 60.913 30.881 1.00 27.39 590 ASP C O 1
ATOM 14120 N N . GLU C 1 591 ? 60.481 60.925 29.119 1.00 21.89 591 GLU C N 1
ATOM 14121 C CA . GLU C 1 591 ? 61.471 60.064 29.751 1.00 23.81 591 GLU C CA 1
ATOM 14122 C C . GLU C 1 591 ? 62.238 60.714 30.917 1.00 23.46 591 GLU C C 1
ATOM 14123 O O . GLU C 1 591 ? 63.137 60.119 31.500 1.00 20.64 591 GLU C O 1
ATOM 14129 N N . ARG C 1 592 ? 61.841 61.931 31.270 1.00 25.53 592 ARG C N 1
ATOM 14130 C CA . ARG C 1 592 ? 62.426 62.666 32.391 1.00 27.55 592 ARG C CA 1
ATOM 14131 C C . ARG C 1 592 ? 61.393 62.770 33.536 1.00 27.97 592 ARG C C 1
ATOM 14132 O O . ARG C 1 592 ? 61.673 63.384 34.575 1.00 30.90 592 ARG C O 1
ATOM 14140 N N . GLY C 1 593 ? 60.201 62.199 33.319 1.00 24.33 593 GLY C N 1
ATOM 14141 C CA . GLY C 1 593 ? 59.134 62.239 34.309 1.00 21.59 593 GLY C CA 1
ATOM 14142 C C . GLY C 1 593 ? 58.422 63.570 34.341 1.00 24.65 593 GLY C C 1
ATOM 14143 O O . GLY C 1 593 ? 57.893 63.988 35.376 1.00 23.13 593 GLY C O 1
ATOM 14144 N N . ILE C 1 594 ? 58.448 64.263 33.206 1.00 26.93 594 ILE C N 1
ATOM 14145 C CA . ILE C 1 594 ? 57.818 65.576 33.069 1.00 21.86 594 ILE C CA 1
ATOM 14146 C C . ILE C 1 594 ? 56.643 65.424 32.120 1.00 21.06 594 ILE C C 1
ATOM 14147 O O . ILE C 1 594 ? 56.785 64.834 31.053 1.00 27.73 594 ILE C O 1
ATOM 14152 N N . PRO C 1 595 ? 55.465 65.956 32.489 1.00 23.45 595 PRO C N 1
ATOM 14153 C CA . PRO C 1 595 ? 54.279 65.848 31.622 1.00 24.10 595 PRO C CA 1
ATOM 14154 C C . PRO C 1 595 ? 54.510 66.448 30.226 1.00 29.33 595 PRO C C 1
ATOM 14155 O O . PRO C 1 595 ? 55.148 67.497 30.086 1.00 25.32 595 PRO C O 1
ATOM 14159 N N . LYS C 1 596 ? 54.005 65.769 29.201 1.00 23.51 596 LYS C N 1
ATOM 14160 C CA . LYS C 1 596 ? 54.146 66.249 27.839 1.00 20.11 596 LYS C CA 1
ATOM 14161 C C . LYS C 1 596 ? 53.101 67.312 27.588 1.00 22.03 596 LYS C C 1
ATOM 14162 O O . LYS C 1 596 ? 52.088 67.367 28.275 1.00 25.58 596 LYS C O 1
ATOM 14168 N N . LYS C 1 597 ? 53.360 68.176 26.612 1.00 24.90 597 LYS C N 1
ATOM 14169 C CA . LYS C 1 597 ? 52.433 69.246 26.265 1.00 22.87 597 LYS C CA 1
ATOM 14170 C C . LYS C 1 597 ? 51.042 68.740 25.927 1.00 21.72 597 LYS C C 1
ATOM 14171 O O . LYS C 1 597 ? 50.056 69.320 26.374 1.00 24.63 597 LYS C O 1
ATOM 14177 N N . GLU C 1 598 ? 50.949 67.659 25.155 1.00 24.63 598 GLU C N 1
ATOM 14178 C CA . GLU C 1 598 ? 49.637 67.117 24.786 1.00 30.03 598 GLU C CA 1
ATOM 14179 C C . GLU C 1 598 ? 48.925 66.540 26.016 1.00 28.45 598 GLU C C 1
ATOM 14180 O O . GLU C 1 598 ? 47.697 66.594 26.119 1.00 28.48 598 GLU C O 1
ATOM 14186 N N . THR C 1 599 ? 49.699 65.985 26.945 1.00 23.44 599 THR C N 1
ATOM 14187 C CA . THR C 1 599 ? 49.124 65.429 28.176 1.00 24.90 599 THR C CA 1
ATOM 14188 C C . THR C 1 599 ? 48.516 66.576 28.988 1.00 27.74 599 THR C C 1
ATOM 14189 O O . THR C 1 599 ? 47.345 66.517 29.378 1.00 27.71 599 THR C O 1
ATOM 14193 N N . LEU C 1 600 ? 49.299 67.642 29.175 1.00 28.32 600 LEU C N 1
ATOM 14194 C CA . LEU C 1 600 ? 48.844 68.834 29.890 1.00 28.44 600 LEU C CA 1
ATOM 14195 C C . LEU C 1 600 ? 47.582 69.439 29.241 1.00 25.06 600 LEU C C 1
ATOM 14196 O O . LEU C 1 600 ? 46.629 69.788 29.935 1.00 20.41 600 LEU C O 1
ATOM 14201 N N . LYS C 1 601 ? 47.561 69.518 27.909 1.00 23.78 601 LYS C N 1
ATOM 14202 C CA . LYS C 1 601 ? 46.409 70.072 27.200 1.00 28.44 601 LYS C CA 1
ATOM 14203 C C . LYS C 1 601 ? 45.197 69.186 27.423 1.00 28.19 601 LYS C C 1
ATOM 14204 O O . LYS C 1 601 ? 44.099 69.678 27.677 1.00 34.14 601 LYS C O 1
ATOM 14210 N N . GLU C 1 602 ? 45.419 67.876 27.349 1.00 27.81 602 GLU C N 1
ATOM 14211 C CA . GLU C 1 602 ? 44.367 66.884 27.524 1.00 27.01 602 GLU C CA 1
ATOM 14212 C C . GLU C 1 602 ? 43.718 66.988 28.901 1.00 29.07 602 GLU C C 1
ATOM 14213 O O . GLU C 1 602 ? 42.495 66.858 29.038 1.00 24.56 602 GLU C O 1
ATOM 14219 N N . LEU C 1 603 ? 44.546 67.272 29.905 1.00 27.73 603 LEU C N 1
ATOM 14220 C CA . LEU C 1 603 ? 44.089 67.384 31.289 1.00 28.11 603 LEU C CA 1
ATOM 14221 C C . LEU C 1 603 ? 43.623 68.788 31.696 1.00 27.68 603 LEU C C 1
ATOM 14222 O O . LEU C 1 603 ? 43.385 69.043 32.873 1.00 29.42 603 LEU C O 1
ATOM 14227 N N . ASP C 1 604 ? 43.462 69.682 30.718 1.00 26.22 604 ASP C N 1
ATOM 14228 C CA . ASP C 1 604 ? 43.025 71.064 30.955 1.00 28.53 604 ASP C CA 1
ATOM 14229 C C . ASP C 1 604 ? 44.019 71.841 31.813 1.00 28.71 604 ASP C C 1
ATOM 14230 O O . ASP C 1 604 ? 43.651 72.659 32.662 1.00 27.38 604 ASP C O 1
ATOM 14235 N N . LEU C 1 605 ? 45.296 71.594 31.565 1.00 29.23 605 LEU C N 1
ATOM 14236 C CA . LEU C 1 605 ? 46.356 72.252 32.304 1.00 25.89 605 LEU C CA 1
ATOM 14237 C C . LEU C 1 605 ? 47.208 73.077 31.356 1.00 23.60 605 LEU C C 1
ATOM 14238 O O . LEU C 1 605 ? 48.412 73.199 31.559 1.00 24.78 605 LEU C O 1
ATOM 14243 N N . ASP C 1 606 ? 46.578 73.662 30.338 1.00 26.77 606 ASP C N 1
ATOM 14244 C CA . ASP C 1 606 ? 47.290 74.495 29.353 1.00 33.14 606 ASP C CA 1
ATOM 14245 C C . ASP C 1 606 ? 48.136 75.579 30.008 1.00 29.58 606 ASP C C 1
ATOM 14246 O O . ASP C 1 606 ? 49.265 75.832 29.589 1.00 26.16 606 ASP C O 1
ATOM 14251 N N . PHE C 1 607 ? 47.589 76.184 31.059 1.00 26.27 607 PHE C N 1
ATOM 14252 C CA . PHE C 1 607 ? 48.253 77.254 31.789 1.00 28.33 607 PHE C CA 1
ATOM 14253 C C . PHE C 1 607 ? 49.603 76.859 32.359 1.00 27.06 607 PHE C C 1
ATOM 14254 O O . PHE C 1 607 ? 50.410 77.718 32.697 1.00 29.04 607 PHE C O 1
ATOM 14262 N N . VAL C 1 608 ? 49.844 75.556 32.465 1.00 24.26 608 VAL C N 1
ATOM 14263 C CA . VAL C 1 608 ? 51.097 75.039 33.006 1.00 25.81 608 VAL C CA 1
ATOM 14264 C C . VAL C 1 608 ? 52.264 75.107 32.017 1.00 25.71 608 VAL C C 1
ATOM 14265 O O . VAL C 1 608 ? 53.408 75.313 32.417 1.00 27.73 608 VAL C O 1
ATOM 14269 N N . ILE C 1 609 ? 51.956 74.969 30.731 1.00 23.40 609 ILE C N 1
ATOM 14270 C CA . ILE C 1 609 ? 52.960 74.960 29.667 1.00 24.19 609 ILE C CA 1
ATOM 14271 C C . ILE C 1 609 ? 53.953 76.128 29.630 1.00 22.84 609 ILE C C 1
ATOM 14272 O O . ILE C 1 609 ? 55.165 75.904 29.672 1.00 23.04 609 ILE C O 1
ATOM 14277 N N . PRO C 1 610 ? 53.466 77.382 29.603 1.00 27.48 610 PRO C N 1
ATOM 14278 C CA . PRO C 1 610 ? 54.357 78.555 29.568 1.00 25.45 610 PRO C CA 1
ATOM 14279 C C . PRO C 1 610 ? 55.356 78.603 30.721 1.00 25.94 610 PRO C C 1
ATOM 14280 O O . PRO C 1 610 ? 56.528 78.954 30.542 1.00 25.09 610 PRO C O 1
ATOM 14284 N N . GLU C 1 611 ? 54.878 78.258 31.915 1.00 27.69 611 GLU C N 1
ATOM 14285 C CA . GLU C 1 611 ? 55.718 78.261 33.109 1.00 25.67 611 GLU C CA 1
ATOM 14286 C C . GLU C 1 611 ? 56.804 77.183 33.068 1.00 24.56 611 GLU C C 1
ATOM 14287 O O . GLU C 1 611 ? 57.932 77.420 33.502 1.00 25.68 611 GLU C O 1
ATOM 14293 N N . LEU C 1 612 ? 56.467 75.991 32.573 1.00 22.62 612 LEU C N 1
ATOM 14294 C CA . LEU C 1 612 ? 57.460 74.925 32.489 1.00 26.63 612 LEU C CA 1
ATOM 14295 C C . LEU C 1 612 ? 58.509 75.235 31.408 1.00 31.29 612 LEU C C 1
ATOM 14296 O O . LEU C 1 612 ? 59.703 74.971 31.596 1.00 32.82 612 LEU C O 1
ATOM 14301 N N . GLU C 1 613 ? 58.063 75.854 30.312 1.00 35.26 613 GLU C N 1
ATOM 14302 C CA . GLU C 1 613 ? 58.954 76.228 29.210 1.00 40.17 613 GLU C CA 1
ATOM 14303 C C . GLU C 1 613 ? 60.033 77.236 29.623 1.00 35.69 613 GLU C C 1
ATOM 14304 O O . GLU C 1 613 ? 61.110 77.253 29.040 1.00 41.45 613 GLU C O 1
ATOM 14310 N N . LYS C 1 614 ? 59.775 78.029 30.661 1.00 35.42 614 LYS C N 1
ATOM 14311 C CA . LYS C 1 614 ? 60.769 78.986 31.145 1.00 31.84 614 LYS C CA 1
ATOM 14312 C C . LYS C 1 614 ? 61.917 78.266 31.856 1.00 35.09 614 LYS C C 1
ATOM 14313 O O . LYS C 1 614 ? 62.987 78.858 32.047 1.00 38.49 614 LYS C O 1
ATOM 14319 N N . VAL C 1 615 ? 61.686 77.023 32.309 1.00 31.02 615 VAL C N 1
ATOM 14320 C CA . VAL C 1 615 ? 62.717 76.272 33.042 1.00 26.44 615 VAL C CA 1
ATOM 14321 C C . VAL C 1 615 ? 63.341 75.075 32.318 1.00 26.16 615 VAL C C 1
ATOM 14322 O O . VAL C 1 615 ? 64.415 74.612 32.710 1.00 31.95 615 VAL C O 1
ATOM 14326 N N . THR C 1 616 ? 62.640 74.530 31.324 1.00 24.38 616 THR C N 1
ATOM 14327 C CA . THR C 1 616 ? 63.148 73.408 30.510 1.00 30.66 616 THR C CA 1
ATOM 14328 C C . THR C 1 616 ? 62.397 73.312 29.197 1.00 26.94 616 THR C C 1
ATOM 14329 O O . THR C 1 616 ? 61.534 74.115 28.878 1.00 29.99 616 THR C O 1
ATOM 14333 N N . ASN C 1 617 ? 62.749 72.300 28.435 1.00 28.98 617 ASN C N 1
ATOM 14334 C CA . ASN C 1 617 ? 62.109 72.056 27.166 1.00 34.17 617 ASN C CA 1
ATOM 14335 C C . ASN C 1 617 ? 61.072 70.974 27.435 1.00 30.50 617 ASN C C 1
ATOM 14336 O O . ASN C 1 617 ? 61.324 70.029 28.183 1.00 30.96 617 ASN C O 1
ATOM 14341 N N . LEU C 1 618 ? 59.885 71.145 26.876 1.00 28.38 618 LEU C N 1
ATOM 14342 C CA . LEU C 1 618 ? 58.848 70.156 27.053 1.00 27.34 618 LEU C CA 1
ATOM 14343 C C . LEU C 1 618 ? 58.754 69.337 25.792 1.00 30.39 618 LEU C C 1
ATOM 14344 O O . LEU C 1 618 ? 59.235 69.736 24.735 1.00 27.95 618 LEU C O 1
ATOM 14349 N N . GLU C 1 619 ? 58.154 68.168 25.922 1.00 31.66 619 GLU C N 1
ATOM 14350 C CA . GLU C 1 619 ? 57.944 67.290 24.794 1.00 28.86 619 GLU C CA 1
ATOM 14351 C C . GLU C 1 619 ? 56.452 67.183 24.603 1.00 26.85 619 GLU C C 1
ATOM 14352 O O . GLU C 1 619 ? 56.004 66.163 24.057 1.00 34.08 619 GLU C O 1
ATOM 14359 N N . MET D 1 1 ? 76.140 18.284 114.414 1.00 36.45 1 MET D N 1
ATOM 14360 C CA . MET D 1 1 ? 75.843 17.947 113.001 1.00 25.10 1 MET D CA 1
ATOM 14361 C C . MET D 1 1 ? 76.122 19.140 112.103 1.00 23.03 1 MET D C 1
ATOM 14362 O O . MET D 1 1 ? 76.282 20.267 112.579 1.00 22.39 1 MET D O 1
ATOM 14367 N N . TYR D 1 2 ? 76.250 18.866 110.807 1.00 25.52 2 TYR D N 1
ATOM 14368 C CA . TYR D 1 2 ? 76.507 19.892 109.800 1.00 20.37 2 TYR D CA 1
ATOM 14369 C C . TYR D 1 2 ? 75.256 20.042 108.972 1.00 15.70 2 TYR D C 1
ATOM 14370 O O . TYR D 1 2 ? 74.463 19.111 108.874 1.00 15.91 2 TYR D O 1
ATOM 14379 N N . GLY D 1 3 ? 75.102 21.197 108.340 1.00 19.42 3 GLY D N 1
ATOM 14380 C CA . GLY D 1 3 ? 73.926 21.440 107.515 1.00 20.00 3 GLY D CA 1
ATOM 14381 C C . GLY D 1 3 ? 72.721 21.807 108.359 1.00 17.48 3 GLY D C 1
ATOM 14382 O O . GLY D 1 3 ? 72.319 22.964 108.390 1.00 18.70 3 GLY D O 1
ATOM 14383 N N . TRP D 1 4 ? 72.131 20.812 109.014 1.00 16.37 4 TRP D N 1
ATOM 14384 C CA . TRP D 1 4 ? 70.977 21.018 109.884 1.00 18.28 4 TRP D CA 1
ATOM 14385 C C . TRP D 1 4 ? 71.410 21.647 111.208 1.00 20.56 4 TRP D C 1
ATOM 14386 O O . TRP D 1 4 ? 72.528 21.433 111.668 1.00 22.19 4 TRP D O 1
ATOM 14397 N N . TRP D 1 5 ? 70.530 22.450 111.797 1.00 17.15 5 TRP D N 1
ATOM 14398 C CA . TRP D 1 5 ? 70.789 23.051 113.095 1.00 14.57 5 TRP D CA 1
ATOM 14399 C C . TRP D 1 5 ? 70.212 22.104 114.141 1.00 14.74 5 TRP D C 1
ATOM 14400 O O . TRP D 1 5 ? 70.644 22.113 115.296 1.00 16.89 5 TRP D O 1
ATOM 14411 N N . GLY D 1 6 ? 69.206 21.324 113.739 1.00 16.53 6 GLY D N 1
ATOM 14412 C CA . GLY D 1 6 ? 68.525 20.424 114.661 1.00 13.19 6 GLY D CA 1
ATOM 14413 C C . GLY D 1 6 ? 67.719 21.237 115.668 1.00 19.22 6 GLY D C 1
ATOM 14414 O O . GLY D 1 6 ? 67.472 20.803 116.795 1.00 17.97 6 GLY D O 1
ATOM 14415 N N . ARG D 1 7 ? 67.293 22.425 115.247 1.00 15.38 7 ARG D N 1
ATOM 14416 C CA . ARG D 1 7 ? 66.543 23.330 116.105 1.00 13.75 7 ARG D CA 1
ATOM 14417 C C . ARG D 1 7 ? 65.295 23.851 115.393 1.00 14.78 7 ARG D C 1
ATOM 14418 O O . ARG D 1 7 ? 65.360 24.268 114.238 1.00 16.79 7 ARG D O 1
ATOM 14426 N N . ILE D 1 8 ? 64.173 23.864 116.101 1.00 15.41 8 ILE D N 1
ATOM 14427 C CA . ILE D 1 8 ? 62.917 24.356 115.557 1.00 15.16 8 ILE D CA 1
ATOM 14428 C C . ILE D 1 8 ? 62.415 25.456 116.471 1.00 16.67 8 ILE D C 1
ATOM 14429 O O . ILE D 1 8 ? 62.289 25.262 117.683 1.00 19.32 8 ILE D O 1
ATOM 14434 N N . LEU D 1 9 ? 62.180 26.629 115.902 1.00 15.80 9 LEU D N 1
ATOM 14435 C CA . LEU D 1 9 ? 61.670 27.763 116.671 1.00 16.08 9 LEU D CA 1
ATOM 14436 C C . LEU D 1 9 ? 60.184 27.549 116.943 1.00 14.17 9 LEU D C 1
ATOM 14437 O O . LEU D 1 9 ? 59.409 27.257 116.024 1.00 15.00 9 LEU D O 1
ATOM 14442 N N . ARG D 1 10 ? 59.793 27.703 118.209 1.00 14.28 10 ARG D N 1
ATOM 14443 C CA . ARG D 1 10 ? 58.403 27.493 118.638 1.00 15.26 10 ARG D CA 1
ATOM 14444 C C . ARG D 1 10 ? 57.719 28.730 119.186 1.00 14.78 10 ARG D C 1
ATOM 14445 O O . ARG D 1 10 ? 58.170 29.316 120.166 1.00 14.99 10 ARG D O 1
ATOM 14453 N N . VAL D 1 11 ? 56.619 29.122 118.551 1.00 15.13 11 VAL D N 1
ATOM 14454 C CA . VAL D 1 11 ? 55.878 30.295 119.001 1.00 16.86 11 VAL D CA 1
ATOM 14455 C C . VAL D 1 11 ? 54.420 29.963 119.293 1.00 15.66 11 VAL D C 1
ATOM 14456 O O . VAL D 1 11 ? 53.698 29.456 118.437 1.00 15.42 11 VAL D O 1
ATOM 14460 N N . ASN D 1 12 ? 54.019 30.221 120.539 1.00 14.80 12 ASN D N 1
ATOM 14461 C CA . ASN D 1 12 ? 52.648 29.980 120.986 1.00 16.98 12 ASN D CA 1
ATOM 14462 C C . ASN D 1 12 ? 51.995 31.343 121.145 1.00 16.11 12 ASN D C 1
ATOM 14463 O O . ASN D 1 12 ? 52.314 32.095 122.067 1.00 18.50 12 ASN D O 1
ATOM 14468 N N . LEU D 1 13 ? 51.118 31.668 120.204 1.00 16.65 13 LEU D N 1
ATOM 14469 C CA . LEU D 1 13 ? 50.425 32.943 120.195 1.00 16.96 13 LEU D CA 1
ATOM 14470 C C . LEU D 1 13 ? 49.391 33.079 121.292 1.00 14.45 13 LEU D C 1
ATOM 14471 O O . LEU D 1 13 ? 49.062 34.184 121.684 1.00 16.18 13 LEU D O 1
ATOM 14476 N N . THR D 1 14 ? 48.876 31.958 121.786 1.00 17.03 14 THR D N 1
ATOM 14477 C CA . THR D 1 14 ? 47.882 31.985 122.864 1.00 18.94 14 THR D CA 1
ATOM 14478 C C . THR D 1 14 ? 48.520 32.345 124.208 1.00 19.14 14 THR D C 1
ATOM 14479 O O . THR D 1 14 ? 48.038 33.232 124.915 1.00 21.78 14 THR D O 1
ATOM 14483 N N . THR D 1 15 ? 49.627 31.686 124.540 1.00 18.17 15 THR D N 1
ATOM 14484 C CA . THR D 1 15 ? 50.304 31.916 125.815 1.00 22.30 15 THR D CA 1
ATOM 14485 C C . THR D 1 15 ? 51.397 32.978 125.732 1.00 24.01 15 THR D C 1
ATOM 14486 O O . THR D 1 15 ? 51.766 33.577 126.744 1.00 23.60 15 THR D O 1
ATOM 14490 N N . GLY D 1 16 ? 51.907 33.185 124.520 1.00 18.85 16 GLY D N 1
ATOM 14491 C CA . GLY D 1 16 ? 52.963 34.151 124.279 1.00 18.13 16 GLY D CA 1
ATOM 14492 C C . GLY D 1 16 ? 54.332 33.533 124.507 1.00 18.07 16 GLY D C 1
ATOM 14493 O O . GLY D 1 16 ? 55.348 34.204 124.387 1.00 21.30 16 GLY D O 1
ATOM 14494 N N . GLU D 1 17 ? 54.368 32.243 124.823 1.00 19.49 17 GLU D N 1
ATOM 14495 C CA . GLU D 1 17 ? 55.636 31.566 125.077 1.00 18.89 17 GLU D CA 1
ATOM 14496 C C . GLU D 1 17 ? 56.422 31.307 123.806 1.00 21.12 17 GLU D C 1
ATOM 14497 O O . GLU D 1 17 ? 55.869 30.848 122.808 1.00 20.25 17 GLU D O 1
ATOM 14503 N N . VAL D 1 18 ? 57.717 31.601 123.848 1.00 17.96 18 VAL D N 1
ATOM 14504 C CA . VAL D 1 18 ? 58.593 31.371 122.704 1.00 20.84 18 VAL D CA 1
ATOM 14505 C C . VAL D 1 18 ? 59.705 30.446 123.201 1.00 20.83 18 VAL D C 1
ATOM 14506 O O . VAL D 1 18 ? 60.270 30.681 124.265 1.00 25.28 18 VAL D O 1
ATOM 14510 N N . LYS D 1 19 ? 59.992 29.373 122.474 1.00 18.31 19 LYS D N 1
ATOM 14511 C CA . LYS D 1 19 ? 61.054 28.458 122.889 1.00 20.82 19 LYS D CA 1
ATOM 14512 C C . LYS D 1 19 ? 61.660 27.771 121.682 1.00 20.73 19 LYS D C 1
ATOM 14513 O O . LYS D 1 19 ? 61.157 27.916 120.569 1.00 21.61 19 LYS D O 1
ATOM 14519 N N . VAL D 1 20 ? 62.768 27.068 121.897 1.00 20.50 20 VAL D N 1
ATOM 14520 C CA . VAL D 1 20 ? 63.443 26.331 120.824 1.00 18.30 20 VAL D CA 1
ATOM 14521 C C . VAL D 1 20 ? 63.412 24.832 121.115 1.00 20.43 20 VAL D C 1
ATOM 14522 O O . VAL D 1 20 ? 63.773 24.388 122.210 1.00 18.22 20 VAL D O 1
ATOM 14526 N N . GLN D 1 21 ? 62.893 24.079 120.148 1.00 21.91 21 GLN D N 1
ATOM 14527 C CA . GLN D 1 21 ? 62.783 22.632 120.228 1.00 21.81 21 GLN D CA 1
ATOM 14528 C C . GLN D 1 21 ? 63.975 22.030 119.509 1.00 23.38 21 GLN D C 1
ATOM 14529 O O . GLN D 1 21 ? 64.304 22.405 118.387 1.00 20.73 21 GLN D O 1
ATOM 14535 N N . GLU D 1 22 ? 64.671 21.146 120.202 1.00 23.00 22 GLU D N 1
ATOM 14536 C CA . GLU D 1 22 ? 65.801 20.457 119.624 1.00 26.69 22 GLU D CA 1
ATOM 14537 C C . GLU D 1 22 ? 65.187 19.142 119.131 1.00 25.96 22 GLU D C 1
ATOM 14538 O O . GLU D 1 22 ? 64.388 18.527 119.838 1.00 33.29 22 GLU D O 1
ATOM 14544 N N . TYR D 1 23 ? 65.426 18.778 117.879 1.00 23.86 23 TYR D N 1
ATOM 14545 C CA . TYR D 1 23 ? 64.868 17.525 117.367 1.00 20.94 23 TYR D CA 1
ATOM 14546 C C . TYR D 1 23 ? 66.020 16.591 117.013 1.00 22.54 23 TYR D C 1
ATOM 14547 O O . TYR D 1 23 ? 67.137 17.040 116.737 1.00 23.27 23 TYR D O 1
ATOM 14556 N N . PRO D 1 24 ? 65.775 15.275 117.022 1.00 25.09 24 PRO D N 1
ATOM 14557 C CA . PRO D 1 24 ? 66.864 14.330 116.715 1.00 26.79 24 PRO D CA 1
ATOM 14558 C C . PRO D 1 24 ? 67.499 14.334 115.326 1.00 28.58 24 PRO D C 1
ATOM 14559 O O . PRO D 1 24 ? 66.816 14.538 114.329 1.00 25.15 24 PRO D O 1
ATOM 14563 N N . GLU D 1 25 ? 68.818 14.117 115.285 1.00 30.23 25 GLU D N 1
ATOM 14564 C CA . GLU D 1 25 ? 69.587 14.077 114.030 1.00 26.70 25 GLU D CA 1
ATOM 14565 C C . GLU D 1 25 ? 69.013 13.024 113.100 1.00 26.12 25 GLU D C 1
ATOM 14566 O O . GLU D 1 25 ? 69.019 13.176 111.881 1.00 24.57 25 GLU D O 1
ATOM 14572 N N . GLU D 1 26 ? 68.548 11.936 113.700 1.00 27.81 26 GLU D N 1
ATOM 14573 C CA . GLU D 1 26 ? 67.946 10.828 112.983 1.00 24.96 26 GLU D CA 1
ATOM 14574 C C . GLU D 1 26 ? 66.731 11.312 112.179 1.00 21.96 26 GLU D C 1
ATOM 14575 O O . GLU D 1 26 ? 66.548 10.914 111.029 1.00 19.61 26 GLU D O 1
ATOM 14581 N N . VAL D 1 27 ? 65.912 12.171 112.793 1.00 19.61 27 VAL D N 1
ATOM 14582 C CA . VAL D 1 27 ? 64.727 12.728 112.135 1.00 19.65 27 VAL D CA 1
ATOM 14583 C C . VAL D 1 27 ? 65.146 13.653 110.979 1.00 18.56 27 VAL D C 1
ATOM 14584 O O . VAL D 1 27 ? 64.584 13.585 109.885 1.00 16.91 27 VAL D O 1
ATOM 14588 N N . ALA D 1 28 ? 66.177 14.460 111.208 1.00 15.78 28 ALA D N 1
ATOM 14589 C CA . ALA D 1 28 ? 66.694 15.366 110.186 1.00 16.63 28 ALA D CA 1
ATOM 14590 C C . ALA D 1 28 ? 67.194 14.568 108.983 1.00 18.88 28 ALA D C 1
ATOM 14591 O O . ALA D 1 28 ? 66.948 14.935 107.840 1.00 20.04 28 ALA D O 1
ATOM 14593 N N . LYS D 1 29 ? 67.885 13.466 109.248 1.00 17.78 29 LYS D N 1
ATOM 14594 C CA . LYS D 1 29 ? 68.412 12.630 108.189 1.00 18.00 29 LYS D CA 1
ATOM 14595 C C . LYS D 1 29 ? 67.346 11.850 107.420 1.00 15.04 29 LYS D C 1
ATOM 14596 O O . LYS D 1 29 ? 67.462 11.674 106.206 1.00 18.48 29 LYS D O 1
ATOM 14602 N N . LYS D 1 30 ? 66.301 11.390 108.098 1.00 18.31 30 LYS D N 1
ATOM 14603 C CA . LYS D 1 30 ? 65.283 10.635 107.382 1.00 23.73 30 LYS D CA 1
ATOM 14604 C C . LYS D 1 30 ? 64.206 11.473 106.694 1.00 22.82 30 LYS D C 1
ATOM 14605 O O . LYS D 1 30 ? 63.636 11.037 105.687 1.00 23.55 30 LYS D O 1
ATOM 14611 N N . PHE D 1 31 ? 63.973 12.687 107.194 1.00 19.89 31 PHE D N 1
ATOM 14612 C CA . PHE D 1 31 ? 62.970 13.581 106.606 1.00 17.42 31 PHE D CA 1
ATOM 14613 C C . PHE D 1 31 ? 63.550 14.752 105.824 1.00 17.73 31 PHE D C 1
ATOM 14614 O O . PHE D 1 31 ? 62.828 15.444 105.096 1.00 16.93 31 PHE D O 1
ATOM 14622 N N . ILE D 1 32 ? 64.866 14.924 105.974 1.00 17.38 32 ILE D N 1
ATOM 14623 C CA . ILE D 1 32 ? 65.675 15.960 105.324 1.00 16.92 32 ILE D CA 1
ATOM 14624 C C . ILE D 1 32 ? 65.288 17.400 105.648 1.00 15.33 32 ILE D C 1
ATOM 14625 O O . ILE D 1 32 ? 66.111 18.146 106.148 1.00 16.88 32 ILE D O 1
ATOM 14630 N N . GLY D 1 33 ? 64.042 17.788 105.391 1.00 12.60 33 GLY D N 1
ATOM 14631 C CA . GLY D 1 33 ? 63.645 19.151 105.671 1.00 11.25 33 GLY D CA 1
ATOM 14632 C C . GLY D 1 33 ? 62.383 19.506 104.926 1.00 13.67 33 GLY D C 1
ATOM 14633 O O . GLY D 1 33 ? 61.706 18.616 104.414 1.00 15.84 33 GLY D O 1
ATOM 14634 N N . GLY D 1 34 ? 62.030 20.792 104.937 1.00 16.69 34 GLY D N 1
ATOM 14635 C CA . GLY D 1 34 ? 60.838 21.266 104.249 1.00 16.12 34 GLY D CA 1
ATOM 14636 C C . GLY D 1 34 ? 59.598 20.418 104.488 1.00 19.55 34 GLY D C 1
ATOM 14637 O O . GLY D 1 34 ? 59.216 20.147 105.625 1.00 13.26 34 GLY D O 1
ATOM 14638 N N . ARG D 1 35 ? 58.988 19.970 103.396 1.00 20.69 35 ARG D N 1
ATOM 14639 C CA . ARG D 1 35 ? 57.788 19.147 103.465 1.00 16.92 35 ARG D CA 1
ATOM 14640 C C . ARG D 1 35 ? 58.024 17.894 104.301 1.00 12.99 35 ARG D C 1
ATOM 14641 O O . ARG D 1 35 ? 57.134 17.443 104.998 1.00 18.71 35 ARG D O 1
ATOM 14649 N N . GLY D 1 36 ? 59.222 17.332 104.231 1.00 11.67 36 GLY D N 1
ATOM 14650 C CA . GLY D 1 36 ? 59.503 16.138 104.994 1.00 12.13 36 GLY D CA 1
ATOM 14651 C C . GLY D 1 36 ? 59.370 16.394 106.473 1.00 12.79 36 GLY D C 1
ATOM 14652 O O . GLY D 1 36 ? 58.672 15.668 107.186 1.00 16.00 36 GLY D O 1
ATOM 14653 N N . LEU D 1 37 ? 60.024 17.455 106.931 1.00 13.56 37 LEU D N 1
ATOM 14654 C CA . LEU D 1 37 ? 59.980 17.844 108.338 1.00 13.11 37 LEU D CA 1
ATOM 14655 C C . LEU D 1 37 ? 58.557 18.299 108.736 1.00 14.83 37 LEU D C 1
ATOM 14656 O O . LEU D 1 37 ? 58.080 17.979 109.832 1.00 15.52 37 LEU D O 1
ATOM 14661 N N . ALA D 1 38 ? 57.874 19.002 107.830 1.00 12.49 38 ALA D N 1
ATOM 14662 C CA . ALA D 1 38 ? 56.523 19.476 108.077 1.00 13.12 38 ALA D CA 1
ATOM 14663 C C . ALA D 1 38 ? 55.586 18.304 108.247 1.00 14.53 38 ALA D C 1
ATOM 14664 O O . ALA D 1 38 ? 54.712 18.336 109.115 1.00 15.49 38 ALA D O 1
ATOM 14666 N N . ALA D 1 39 ? 55.768 17.259 107.440 1.00 15.38 39 ALA D N 1
ATOM 14667 C CA . ALA D 1 39 ? 54.890 16.091 107.529 1.00 16.19 39 ALA D CA 1
ATOM 14668 C C . ALA D 1 39 ? 55.073 15.376 108.869 1.00 15.54 39 ALA D C 1
ATOM 14669 O O . ALA D 1 39 ? 54.092 14.941 109.477 1.00 17.89 39 ALA D O 1
ATOM 14671 N N . TRP D 1 40 ? 56.321 15.288 109.330 1.00 17.23 40 TRP D N 1
ATOM 14672 C CA . TRP D 1 40 ? 56.649 14.674 110.622 1.00 14.63 40 TRP D CA 1
ATOM 14673 C C . TRP D 1 40 ? 55.992 15.456 111.773 1.00 17.27 40 TRP D C 1
ATOM 14674 O O . TRP D 1 40 ? 55.350 14.870 112.639 1.00 20.86 40 TRP D O 1
ATOM 14685 N N . ILE D 1 41 ? 56.137 16.776 111.765 1.00 16.63 41 ILE D N 1
ATOM 14686 C CA . ILE D 1 41 ? 55.558 17.635 112.792 1.00 16.21 41 ILE D CA 1
ATOM 14687 C C . ILE D 1 41 ? 54.031 17.539 112.813 1.00 21.07 41 ILE D C 1
ATOM 14688 O O . ILE D 1 41 ? 53.446 17.327 113.876 1.00 18.69 41 ILE D O 1
ATOM 14693 N N . LEU D 1 42 ? 53.384 17.698 111.655 1.00 19.05 42 LEU D N 1
ATOM 14694 C CA . LEU D 1 42 ? 51.915 17.643 111.599 1.00 21.54 42 LEU D CA 1
ATOM 14695 C C . LEU D 1 42 ? 51.360 16.298 112.025 1.00 18.08 42 LEU D C 1
ATOM 14696 O O . LEU D 1 42 ? 50.325 16.238 112.693 1.00 22.82 42 LEU D O 1
ATOM 14701 N N . TRP D 1 43 ? 52.026 15.223 111.622 1.00 18.87 43 TRP D N 1
ATOM 14702 C CA . TRP D 1 43 ? 51.583 13.887 112.010 1.00 19.94 43 TRP D CA 1
ATOM 14703 C C . TRP D 1 43 ? 51.513 13.817 113.541 1.00 19.04 43 TRP D C 1
ATOM 14704 O O . TRP D 1 43 ? 50.510 13.403 114.114 1.00 20.12 43 TRP D O 1
ATOM 14715 N N . ASN D 1 44 ? 52.567 14.283 114.195 1.00 18.35 44 ASN D N 1
ATOM 14716 C CA . ASN D 1 44 ? 52.636 14.253 115.648 1.00 19.50 44 ASN D CA 1
ATOM 14717 C C . ASN D 1 44 ? 51.850 15.313 116.383 1.00 24.30 44 ASN D C 1
ATOM 14718 O O . ASN D 1 44 ? 51.400 15.056 117.491 1.00 24.03 44 ASN D O 1
ATOM 14723 N N . GLU D 1 45 ? 51.655 16.484 115.772 1.00 22.70 45 GLU D N 1
ATOM 14724 C CA . GLU D 1 45 ? 51.001 17.596 116.473 1.00 23.99 45 GLU D CA 1
ATOM 14725 C C . GLU D 1 45 ? 49.695 18.179 115.943 1.00 22.88 45 GLU D C 1
ATOM 14726 O O . GLU D 1 45 ? 49.125 19.089 116.562 1.00 26.56 45 GLU D O 1
ATOM 14732 N N . ALA D 1 46 ? 49.221 17.667 114.817 1.00 17.72 46 ALA D N 1
ATOM 14733 C CA . ALA D 1 46 ? 47.977 18.161 114.247 1.00 22.43 46 ALA D CA 1
ATOM 14734 C C . ALA D 1 46 ? 47.032 16.983 114.085 1.00 22.50 46 ALA D C 1
ATOM 14735 O O . ALA D 1 46 ? 46.457 16.766 113.018 1.00 26.21 46 ALA D O 1
ATOM 14737 N N . ARG D 1 47 ? 46.894 16.219 115.164 1.00 23.96 47 ARG D N 1
ATOM 14738 C CA . ARG D 1 47 ? 46.036 15.045 115.178 1.00 23.32 47 ARG D CA 1
ATOM 14739 C C . ARG D 1 47 ? 44.591 15.400 115.539 1.00 22.28 47 ARG D C 1
ATOM 14740 O O . ARG D 1 47 ? 44.302 15.796 116.671 1.00 25.06 47 ARG D O 1
ATOM 14748 N N . GLY D 1 48 ? 43.702 15.300 114.553 1.00 27.12 48 GLY D N 1
ATOM 14749 C CA . GLY D 1 48 ? 42.282 15.564 114.763 1.00 23.33 48 GLY D CA 1
ATOM 14750 C C . GLY D 1 48 ? 41.845 16.989 115.036 1.00 26.50 48 GLY D C 1
ATOM 14751 O O . GLY D 1 48 ? 40.707 17.232 115.450 1.00 33.84 48 GLY D O 1
ATOM 14752 N N . VAL D 1 49 ? 42.719 17.944 114.769 1.00 23.21 49 VAL D N 1
ATOM 14753 C CA . VAL D 1 49 ? 42.386 19.345 115.017 1.00 21.47 49 VAL D CA 1
ATOM 14754 C C . VAL D 1 49 ? 41.528 19.995 113.912 1.00 19.15 49 VAL D C 1
ATOM 14755 O O . VAL D 1 49 ? 41.454 19.502 112.773 1.00 20.26 49 VAL D O 1
ATOM 14759 N N . GLU D 1 50 ? 40.850 21.080 114.280 1.00 18.52 50 GLU D N 1
ATOM 14760 C CA . GLU D 1 50 ? 40.072 21.870 113.333 1.00 18.58 50 GLU D CA 1
ATOM 14761 C C . GLU D 1 50 ? 41.127 22.768 112.649 1.00 17.22 50 GLU D C 1
ATOM 14762 O O . GLU D 1 50 ? 41.931 23.430 113.320 1.00 18.42 50 GLU D O 1
ATOM 14768 N N . PRO D 1 51 ? 41.172 22.758 111.308 1.00 16.21 51 PRO D N 1
ATOM 14769 C CA . PRO D 1 51 ? 42.143 23.569 110.560 1.00 18.14 51 PRO D CA 1
ATOM 14770 C C . PRO D 1 51 ? 42.221 25.065 110.930 1.00 16.97 51 PRO D C 1
ATOM 14771 O O . PRO D 1 51 ? 43.286 25.679 110.807 1.00 20.30 51 PRO D O 1
ATOM 14775 N N . LEU D 1 52 ? 41.098 25.657 111.347 1.00 19.99 52 LEU D N 1
ATOM 14776 C CA . LEU D 1 52 ? 41.072 27.079 111.705 1.00 19.57 52 LEU D CA 1
ATOM 14777 C C . LEU D 1 52 ? 41.033 27.339 113.210 1.00 20.09 52 LEU D C 1
ATOM 14778 O O . LEU D 1 52 ? 40.817 28.470 113.639 1.00 22.31 52 LEU D O 1
ATOM 14783 N N . SER D 1 53 ? 41.245 26.289 114.005 1.00 22.42 53 SER D N 1
ATOM 14784 C CA . SER D 1 53 ? 41.260 26.394 115.465 1.00 17.34 53 SER D CA 1
ATOM 14785 C C . SER D 1 53 ? 42.682 26.672 115.920 1.00 17.56 53 SER D C 1
ATOM 14786 O O . SER D 1 53 ? 43.639 26.373 115.208 1.00 19.77 53 SER D O 1
ATOM 14789 N N . PRO D 1 54 ? 42.848 27.220 117.130 1.00 20.90 54 PRO D N 1
ATOM 14790 C CA . PRO D 1 54 ? 44.211 27.502 117.592 1.00 20.11 54 PRO D CA 1
ATOM 14791 C C . PRO D 1 54 ? 45.177 26.308 117.674 1.00 19.26 54 PRO D C 1
ATOM 14792 O O . PRO D 1 54 ? 46.406 26.497 117.656 1.00 18.59 54 PRO D O 1
ATOM 14796 N N . GLU D 1 55 ? 44.628 25.090 117.671 1.00 18.09 55 GLU D N 1
ATOM 14797 C CA . GLU D 1 55 ? 45.433 23.873 117.752 1.00 17.87 55 GLU D CA 1
ATOM 14798 C C . GLU D 1 55 ? 46.123 23.467 116.454 1.00 17.30 55 GLU D C 1
ATOM 14799 O O . GLU D 1 55 ? 47.009 22.613 116.463 1.00 18.66 55 GLU D O 1
ATOM 14805 N N . ASN D 1 56 ? 45.694 24.026 115.326 1.00 15.23 56 ASN D N 1
ATOM 14806 C CA . ASN D 1 56 ? 46.352 23.688 114.091 1.00 14.59 56 ASN D CA 1
ATOM 14807 C C . ASN D 1 56 ? 47.761 24.300 114.181 1.00 16.92 56 ASN D C 1
ATOM 14808 O O . ASN D 1 56 ? 47.978 25.289 114.908 1.00 16.02 56 ASN D O 1
ATOM 14813 N N . LYS D 1 57 ? 48.733 23.653 113.534 1.00 17.89 57 LYS D N 1
ATOM 14814 C CA . LYS D 1 57 ? 50.111 24.137 113.535 1.00 17.04 57 LYS D CA 1
ATOM 14815 C C . LYS D 1 57 ? 50.492 24.743 112.181 1.00 16.28 57 LYS D C 1
ATOM 14816 O O . LYS D 1 57 ? 50.306 24.101 111.155 1.00 16.01 57 LYS D O 1
ATOM 14822 N N . LEU D 1 58 ? 50.986 25.987 112.188 1.00 17.56 58 LEU D N 1
ATOM 14823 C CA . LEU D 1 58 ? 51.438 26.688 110.973 1.00 17.25 58 LEU D CA 1
ATOM 14824 C C . LEU D 1 58 ? 52.962 26.548 110.918 1.00 16.92 58 LEU D C 1
ATOM 14825 O O . LEU D 1 58 ? 53.695 27.110 111.747 1.00 15.56 58 LEU D O 1
ATOM 14830 N N . ILE D 1 59 ? 53.427 25.831 109.906 1.00 13.29 59 ILE D N 1
ATOM 14831 C CA . ILE D 1 59 ? 54.839 25.523 109.757 1.00 12.80 59 ILE D CA 1
ATOM 14832 C C . ILE D 1 59 ? 55.549 26.206 108.588 1.00 14.97 59 ILE D C 1
ATOM 14833 O O . ILE D 1 59 ? 55.062 26.207 107.457 1.00 15.16 59 ILE D O 1
ATOM 14838 N N . PHE D 1 60 ? 56.693 26.809 108.891 1.00 13.96 60 PHE D N 1
ATOM 14839 C CA . PHE D 1 60 ? 57.548 27.431 107.889 1.00 15.43 60 PHE D CA 1
ATOM 14840 C C . PHE D 1 60 ? 58.798 26.559 108.004 1.00 12.82 60 PHE D C 1
ATOM 14841 O O . PHE D 1 60 ? 59.582 26.672 108.950 1.00 11.88 60 PHE D O 1
ATOM 14849 N N . ALA D 1 61 ? 58.922 25.631 107.066 1.00 13.12 61 ALA D N 1
ATOM 14850 C CA . ALA D 1 61 ? 60.013 24.674 107.074 1.00 11.29 61 ALA D CA 1
ATOM 14851 C C . ALA D 1 61 ? 61.017 24.840 105.957 1.00 14.44 61 ALA D C 1
ATOM 14852 O O . ALA D 1 61 ? 60.661 24.872 104.776 1.00 13.88 61 ALA D O 1
ATOM 14854 N N . ALA D 1 62 ? 62.282 24.919 106.358 1.00 14.27 62 ALA D N 1
ATOM 14855 C CA . ALA D 1 62 ? 63.407 25.039 105.440 1.00 11.55 62 ALA D CA 1
ATOM 14856 C C . ALA D 1 62 ? 64.131 23.687 105.454 1.00 14.75 62 ALA D C 1
ATOM 14857 O O . ALA D 1 62 ? 63.691 22.742 106.105 1.00 12.91 62 ALA D O 1
ATOM 14859 N N . GLY D 1 63 ? 65.226 23.604 104.710 1.00 16.71 63 GLY D N 1
ATOM 14860 C CA . GLY D 1 63 ? 66.019 22.396 104.638 1.00 15.21 63 GLY D CA 1
ATOM 14861 C C . GLY D 1 63 ? 67.485 22.799 104.620 1.00 13.38 63 GLY D C 1
ATOM 14862 O O . GLY D 1 63 ? 67.801 23.997 104.613 1.00 13.52 63 GLY D O 1
ATOM 14863 N N . PRO D 1 64 ? 68.409 21.825 104.562 1.00 15.18 64 PRO D N 1
ATOM 14864 C CA . PRO D 1 64 ? 69.855 22.091 104.554 1.00 15.31 64 PRO D CA 1
ATOM 14865 C C . PRO D 1 64 ? 70.415 23.017 103.476 1.00 17.16 64 PRO D C 1
ATOM 14866 O O . PRO D 1 64 ? 71.436 23.664 103.699 1.00 16.28 64 PRO D O 1
ATOM 14870 N N . PHE D 1 65 ? 69.741 23.111 102.328 1.00 16.85 65 PHE D N 1
ATOM 14871 C CA . PHE D 1 65 ? 70.192 24.002 101.253 1.00 15.44 65 PHE D CA 1
ATOM 14872 C C . PHE D 1 65 ? 69.966 25.469 101.588 1.00 16.70 65 PHE D C 1
ATOM 14873 O O . PHE D 1 65 ? 70.673 26.346 101.090 1.00 15.88 65 PHE D O 1
ATOM 14881 N N . ASN D 1 66 ? 68.954 25.731 102.408 1.00 15.01 66 ASN D N 1
ATOM 14882 C CA . ASN D 1 66 ? 68.563 27.094 102.742 1.00 14.09 66 ASN D CA 1
ATOM 14883 C C . ASN D 1 66 ? 69.485 27.833 103.707 1.00 18.52 66 ASN D C 1
ATOM 14884 O O . ASN D 1 66 ? 69.994 27.264 104.683 1.00 16.46 66 ASN D O 1
ATOM 14889 N N . GLY D 1 67 ? 69.697 29.112 103.410 1.00 16.63 67 GLY D N 1
ATOM 14890 C CA . GLY D 1 67 ? 70.573 29.938 104.221 1.00 18.87 67 GLY D CA 1
ATOM 14891 C C . GLY D 1 67 ? 71.972 29.931 103.639 1.00 18.88 67 GLY D C 1
ATOM 14892 O O . GLY D 1 67 ? 72.824 30.741 104.023 1.00 18.39 67 GLY D O 1
ATOM 14893 N N . LEU D 1 68 ? 72.202 29.004 102.711 1.00 16.23 68 LEU D N 1
ATOM 14894 C CA . LEU D 1 68 ? 73.491 28.839 102.040 1.00 16.95 68 LEU D CA 1
ATOM 14895 C C . LEU D 1 68 ? 73.367 29.229 100.571 1.00 20.89 68 LEU D C 1
ATOM 14896 O O . LEU D 1 68 ? 72.281 29.171 99.997 1.00 19.92 68 LEU D O 1
ATOM 14901 N N . PRO D 1 69 ? 74.481 29.640 99.944 1.00 23.25 69 PRO D N 1
ATOM 14902 C CA . PRO D 1 69 ? 74.495 30.039 98.533 1.00 26.85 69 PRO D CA 1
ATOM 14903 C C . PRO D 1 69 ? 74.431 28.810 97.630 1.00 27.71 69 PRO D C 1
ATOM 14904 O O . PRO D 1 69 ? 75.438 28.384 97.075 1.00 32.70 69 PRO D O 1
ATOM 14908 N N . THR D 1 70 ? 73.249 28.218 97.531 1.00 21.90 70 THR D N 1
ATOM 14909 C CA . THR D 1 70 ? 73.030 27.041 96.709 1.00 18.18 70 THR D CA 1
ATOM 14910 C C . THR D 1 70 ? 72.195 27.497 95.508 1.00 19.95 70 THR D C 1
ATOM 14911 O O . THR D 1 70 ? 71.339 28.379 95.639 1.00 16.97 70 THR D O 1
ATOM 14915 N N . PRO D 1 71 ? 72.441 26.919 94.314 1.00 22.18 71 PRO D N 1
ATOM 14916 C CA . PRO D 1 71 ? 71.683 27.326 93.123 1.00 19.01 71 PRO D CA 1
ATOM 14917 C C . PRO D 1 71 ? 70.158 27.274 93.279 1.00 16.98 71 PRO D C 1
ATOM 14918 O O . PRO D 1 71 ? 69.566 26.203 93.510 1.00 13.34 71 PRO D O 1
ATOM 14922 N N . SER D 1 72 ? 69.559 28.470 93.179 1.00 15.80 72 SER D N 1
ATOM 14923 C CA . SER D 1 72 ? 68.111 28.704 93.332 1.00 15.43 72 SER D CA 1
ATOM 14924 C C . SER D 1 72 ? 67.638 28.028 94.612 1.00 16.22 72 SER D C 1
ATOM 14925 O O . SER D 1 72 ? 66.578 27.396 94.646 1.00 15.49 72 SER D O 1
ATOM 14928 N N . GLY D 1 73 ? 68.432 28.158 95.670 1.00 14.88 73 GLY D N 1
ATOM 14929 C CA . GLY D 1 73 ? 68.070 27.522 96.927 1.00 14.64 73 GLY D CA 1
ATOM 14930 C C . GLY D 1 73 ? 67.475 28.436 97.975 1.00 18.79 73 GLY D C 1
ATOM 14931 O O . GLY D 1 73 ? 67.802 28.288 99.157 1.00 22.95 73 GLY D O 1
ATOM 14932 N N . GLY D 1 74 ? 66.611 29.364 97.555 1.00 17.51 74 GLY D N 1
ATOM 14933 C CA . GLY D 1 74 ? 65.980 30.303 98.482 1.00 12.06 74 GLY D CA 1
ATOM 14934 C C . GLY D 1 74 ? 64.490 30.048 98.666 1.00 13.51 74 GLY D C 1
ATOM 14935 O O . GLY D 1 74 ? 63.715 30.984 98.887 1.00 14.35 74 GLY D O 1
ATOM 14936 N N . LYS D 1 75 ? 64.109 28.772 98.593 1.00 13.13 75 LYS D N 1
ATOM 14937 C CA . LYS D 1 75 ? 62.719 28.316 98.721 1.00 11.09 75 LYS D CA 1
ATOM 14938 C C . LYS D 1 75 ? 62.373 27.993 100.185 1.00 14.11 75 LYS D C 1
ATOM 14939 O O . LYS D 1 75 ? 63.262 27.813 101.022 1.00 14.01 75 LYS D O 1
ATOM 14945 N N . LEU D 1 76 ? 61.084 27.899 100.476 1.00 11.22 76 LEU D N 1
ATOM 14946 C CA . LEU D 1 76 ? 60.617 27.641 101.826 1.00 11.05 76 LEU D CA 1
ATOM 14947 C C . LEU D 1 76 ? 59.256 26.984 101.758 1.00 11.86 76 LEU D C 1
ATOM 14948 O O . LEU D 1 76 ? 58.409 27.356 100.950 1.00 13.91 76 LEU D O 1
ATOM 14953 N N . VAL D 1 77 ? 59.033 26.007 102.616 1.00 12.06 77 VAL D N 1
ATOM 14954 C CA . VAL D 1 77 ? 57.743 25.329 102.629 1.00 15.08 77 VAL D CA 1
ATOM 14955 C C . VAL D 1 77 ? 56.845 25.862 103.751 1.00 17.84 77 VAL D C 1
ATOM 14956 O O . VAL D 1 77 ? 57.327 26.141 104.864 1.00 13.88 77 VAL D O 1
ATOM 14960 N N . VAL D 1 78 ? 55.564 26.081 103.426 1.00 13.71 78 VAL D N 1
ATOM 14961 C CA . VAL D 1 78 ? 54.572 26.540 104.398 1.00 13.04 78 VAL D CA 1
ATOM 14962 C C . VAL D 1 78 ? 53.505 25.432 104.455 1.00 13.24 78 VAL D C 1
ATOM 14963 O O . VAL D 1 78 ? 52.908 25.076 103.438 1.00 14.97 78 VAL D O 1
ATOM 14967 N N . ALA D 1 79 ? 53.273 24.895 105.648 1.00 14.52 79 ALA D N 1
ATOM 14968 C CA . ALA D 1 79 ? 52.342 23.792 105.816 1.00 12.24 79 ALA D CA 1
ATOM 14969 C C . ALA D 1 79 ? 51.473 23.898 107.060 1.00 13.39 79 ALA D C 1
ATOM 14970 O O . ALA D 1 79 ? 51.819 24.553 108.032 1.00 15.73 79 ALA D O 1
ATOM 14972 N N . ALA D 1 80 ? 50.354 23.179 107.019 1.00 17.75 80 ALA D N 1
ATOM 14973 C CA . ALA D 1 80 ? 49.386 23.119 108.107 1.00 17.67 80 ALA D CA 1
ATOM 14974 C C . ALA D 1 80 ? 48.278 22.165 107.653 1.00 17.17 80 ALA D C 1
ATOM 14975 O O . ALA D 1 80 ? 48.248 21.761 106.496 1.00 16.45 80 ALA D O 1
ATOM 14977 N N . LYS D 1 81 ? 47.415 21.747 108.575 1.00 16.06 81 LYS D N 1
ATOM 14978 C CA . LYS D 1 81 ? 46.275 20.937 108.173 1.00 16.46 81 LYS D CA 1
ATOM 14979 C C . LYS D 1 81 ? 45.460 21.953 107.364 1.00 15.49 81 LYS D C 1
ATOM 14980 O O . LYS D 1 81 ? 45.274 23.100 107.787 1.00 17.82 81 LYS D O 1
ATOM 14986 N N . SER D 1 82 ? 45.030 21.548 106.181 1.00 16.74 82 SER D N 1
ATOM 14987 C CA . SER D 1 82 ? 44.315 22.432 105.276 1.00 16.19 82 SER D CA 1
ATOM 14988 C C . SER D 1 82 ? 42.849 22.747 105.557 1.00 16.90 82 SER D C 1
ATOM 14989 O O . SER D 1 82 ? 42.043 21.849 105.727 1.00 18.02 82 SER D O 1
ATOM 14992 N N . PRO D 1 83 ? 42.489 24.038 105.622 1.00 17.74 83 PRO D N 1
ATOM 14993 C CA . PRO D 1 83 ? 41.079 24.353 105.869 1.00 18.68 83 PRO D CA 1
ATOM 14994 C C . PRO D 1 83 ? 40.240 24.118 104.603 1.00 22.91 83 PRO D C 1
ATOM 14995 O O . PRO D 1 83 ? 39.005 24.025 104.673 1.00 22.34 83 PRO D O 1
ATOM 14999 N N . LEU D 1 84 ? 40.916 24.012 103.455 1.00 17.85 84 LEU D N 1
ATOM 15000 C CA . LEU D 1 84 ? 40.250 23.775 102.174 1.00 15.79 84 LEU D CA 1
ATOM 15001 C C . LEU D 1 84 ? 39.999 22.292 101.886 1.00 14.61 84 LEU D C 1
ATOM 15002 O O . LEU D 1 84 ? 38.946 21.930 101.363 1.00 17.14 84 LEU D O 1
ATOM 15007 N N . THR D 1 85 ? 40.955 21.435 102.225 1.00 15.13 85 THR D N 1
ATOM 15008 C CA . THR D 1 85 ? 40.819 20.009 101.935 1.00 14.14 85 THR D CA 1
ATOM 15009 C C . THR D 1 85 ? 40.602 19.126 103.153 1.00 18.83 85 THR D C 1
ATOM 15010 O O . THR D 1 85 ? 40.139 17.997 103.011 1.00 18.83 85 THR D O 1
ATOM 15014 N N . GLY D 1 86 ? 40.989 19.611 104.331 1.00 17.49 86 GLY D N 1
ATOM 15015 C CA . GLY D 1 86 ? 40.850 18.815 105.540 1.00 12.31 86 GLY D CA 1
ATOM 15016 C C . GLY D 1 86 ? 41.993 17.813 105.698 1.00 15.42 86 GLY D C 1
ATOM 15017 O O . GLY D 1 86 ? 41.985 17.003 106.631 1.00 17.06 86 GLY D O 1
ATOM 15018 N N . GLY D 1 87 ? 42.961 17.839 104.777 1.00 16.76 87 GLY D N 1
ATOM 15019 C CA . GLY D 1 87 ? 44.091 16.916 104.858 1.00 16.12 87 GLY D CA 1
ATOM 15020 C C . GLY D 1 87 ? 45.418 17.631 105.023 1.00 17.99 87 GLY D C 1
ATOM 15021 O O . GLY D 1 87 ? 45.435 18.770 105.462 1.00 16.31 87 GLY D O 1
ATOM 15022 N N . TYR D 1 88 ? 46.530 16.949 104.736 1.00 16.92 88 TYR D N 1
ATOM 15023 C CA . TYR D 1 88 ? 47.850 17.577 104.815 1.00 14.85 88 TYR D CA 1
ATOM 15024 C C . TYR D 1 88 ? 47.943 18.618 103.703 1.00 13.35 88 TYR D C 1
ATOM 15025 O O . TYR D 1 88 ? 47.664 18.326 102.528 1.00 15.02 88 TYR D O 1
ATOM 15034 N N . GLY D 1 89 ? 48.311 19.838 104.068 1.00 14.10 89 GLY D N 1
ATOM 15035 C CA . GLY D 1 89 ? 48.428 20.858 103.051 1.00 11.86 89 GLY D CA 1
ATOM 15036 C C . GLY D 1 89 ? 49.726 21.621 103.142 1.00 16.64 89 GLY D C 1
ATOM 15037 O O . GLY D 1 89 ? 50.223 21.875 104.240 1.00 17.63 89 GLY D O 1
ATOM 15038 N N . ASP D 1 90 ? 50.327 21.909 101.991 1.00 15.87 90 ASP D N 1
ATOM 15039 C CA . ASP D 1 90 ? 51.525 22.731 101.976 1.00 13.25 90 ASP D CA 1
ATOM 15040 C C . ASP D 1 90 ? 51.666 23.447 100.651 1.00 18.64 90 ASP D C 1
ATOM 15041 O O . ASP D 1 90 ? 50.904 23.180 99.708 1.00 15.03 90 ASP D O 1
ATOM 15046 N N . GLY D 1 91 ? 52.617 24.378 100.619 1.00 16.03 91 GLY D N 1
ATOM 15047 C CA . GLY D 1 91 ? 52.912 25.163 99.436 1.00 14.46 91 GLY D CA 1
ATOM 15048 C C . GLY D 1 91 ? 54.361 25.579 99.573 1.00 13.20 91 GLY D C 1
ATOM 15049 O O . GLY D 1 91 ? 54.979 25.383 100.623 1.00 13.81 91 GLY D O 1
ATOM 15050 N N . ASN D 1 92 ? 54.897 26.217 98.550 1.00 10.68 92 ASN D N 1
ATOM 15051 C CA . ASN D 1 92 ? 56.294 26.588 98.583 1.00 9.91 92 ASN D CA 1
ATOM 15052 C C . ASN D 1 92 ? 56.429 27.985 97.996 1.00 12.65 92 ASN D C 1
ATOM 15053 O O . ASN D 1 92 ? 55.604 28.396 97.172 1.00 15.21 92 ASN D O 1
ATOM 15058 N N . LEU D 1 93 ? 57.377 28.765 98.518 1.00 12.54 93 LEU D N 1
ATOM 15059 C CA . LEU D 1 93 ? 57.653 30.087 97.947 1.00 10.56 93 LEU D CA 1
ATOM 15060 C C . LEU D 1 93 ? 59.132 30.456 98.071 1.00 13.44 93 LEU D C 1
ATOM 15061 O O . LEU D 1 93 ? 59.858 29.960 98.959 1.00 13.76 93 LEU D O 1
ATOM 15066 N N . GLY D 1 94 ? 59.589 31.248 97.106 1.00 12.83 94 GLY D N 1
ATOM 15067 C CA . GLY D 1 94 ? 60.944 31.761 97.127 1.00 10.90 94 GLY D CA 1
ATOM 15068 C C . GLY D 1 94 ? 60.843 33.028 97.976 1.00 13.18 94 GLY D C 1
ATOM 15069 O O . GLY D 1 94 ? 59.910 33.829 97.822 1.00 14.22 94 GLY D O 1
ATOM 15070 N N . THR D 1 95 ? 61.753 33.204 98.924 1.00 15.03 95 THR D N 1
ATOM 15071 C CA . THR D 1 95 ? 61.695 34.388 99.789 1.00 15.21 95 THR D CA 1
ATOM 15072 C C . THR D 1 95 ? 62.969 34.558 100.605 1.00 14.57 95 THR D C 1
ATOM 15073 O O . THR D 1 95 ? 63.592 33.550 100.998 1.00 14.70 95 THR D O 1
ATOM 15077 N N . MET D 1 96 ? 63.340 35.813 100.883 1.00 12.71 96 MET D N 1
ATOM 15078 C CA . MET D 1 96 ? 64.522 36.071 101.711 1.00 11.38 96 MET D CA 1
ATOM 15079 C C . MET D 1 96 ? 64.288 35.526 103.126 1.00 11.55 96 MET D C 1
ATOM 15080 O O . MET D 1 96 ? 65.235 35.314 103.868 1.00 13.12 96 MET D O 1
ATOM 15085 N N . ALA D 1 97 ? 63.025 35.267 103.480 1.00 12.72 97 ALA D N 1
ATOM 15086 C CA . ALA D 1 97 ? 62.707 34.703 104.788 1.00 16.48 97 ALA D CA 1
ATOM 15087 C C . ALA D 1 97 ? 63.321 33.298 104.912 1.00 17.89 97 ALA D C 1
ATOM 15088 O O . ALA D 1 97 ? 63.639 32.854 106.011 1.00 18.19 97 ALA D O 1
ATOM 15090 N N . SER D 1 98 ? 63.530 32.628 103.778 1.00 14.39 98 SER D N 1
ATOM 15091 C CA . SER D 1 98 ? 64.136 31.305 103.770 1.00 14.82 98 SER D CA 1
ATOM 15092 C C . SER D 1 98 ? 65.602 31.400 104.234 1.00 16.27 98 SER D C 1
ATOM 15093 O O . SER D 1 98 ? 66.064 30.640 105.098 1.00 16.57 98 SER D O 1
ATOM 15096 N N . VAL D 1 99 ? 66.320 32.338 103.627 1.00 15.32 99 VAL D N 1
ATOM 15097 C CA . VAL D 1 99 ? 67.721 32.582 103.926 1.00 13.65 99 VAL D CA 1
ATOM 15098 C C . VAL D 1 99 ? 67.880 33.048 105.378 1.00 15.02 99 VAL D C 1
ATOM 15099 O O . VAL D 1 99 ? 68.705 32.506 106.111 1.00 14.06 99 VAL D O 1
ATOM 15103 N N . HIS D 1 100 ? 67.048 34.012 105.799 1.00 13.15 100 HIS D N 1
ATOM 15104 C CA . HIS D 1 100 ? 67.132 34.567 107.145 1.00 13.43 100 HIS D CA 1
ATOM 15105 C C . HIS D 1 100 ? 66.735 33.613 108.269 1.00 13.38 100 HIS D C 1
ATOM 15106 O O . HIS D 1 100 ? 67.368 33.633 109.322 1.00 14.59 100 HIS D O 1
ATOM 15113 N N . LEU D 1 101 ? 65.702 32.784 108.043 1.00 13.25 101 LEU D N 1
ATOM 15114 C CA . LEU D 1 101 ? 65.242 31.823 109.046 1.00 12.61 101 LEU D CA 1
ATOM 15115 C C . LEU D 1 101 ? 66.374 30.866 109.404 1.00 15.13 101 LEU D C 1
ATOM 15116 O O . LEU D 1 101 ? 66.655 30.629 110.592 1.00 12.31 101 LEU D O 1
ATOM 15121 N N . ARG D 1 102 ? 67.067 30.376 108.372 1.00 12.86 102 ARG D N 1
ATOM 15122 C CA . ARG D 1 102 ? 68.183 29.461 108.581 1.00 13.14 102 ARG D CA 1
ATOM 15123 C C . ARG D 1 102 ? 69.416 30.166 109.152 1.00 12.28 102 ARG D C 1
ATOM 15124 O O . ARG D 1 102 ? 70.077 29.636 110.059 1.00 13.60 102 ARG D O 1
ATOM 15132 N N . ARG D 1 103 ? 69.711 31.373 108.685 1.00 13.81 103 ARG D N 1
ATOM 15133 C CA . ARG D 1 103 ? 70.872 32.091 109.232 1.00 15.33 103 ARG D CA 1
ATOM 15134 C C . ARG D 1 103 ? 70.618 32.575 110.669 1.00 14.39 103 ARG D C 1
ATOM 15135 O O . ARG D 1 103 ? 71.557 32.949 111.382 1.00 13.50 103 ARG D O 1
ATOM 15143 N N . ALA D 1 104 ? 69.350 32.573 111.091 1.00 17.44 104 ALA D N 1
ATOM 15144 C CA . ALA D 1 104 ? 69.000 32.970 112.464 1.00 18.29 104 ALA D CA 1
ATOM 15145 C C . ALA D 1 104 ? 69.196 31.793 113.443 1.00 18.25 104 ALA D C 1
ATOM 15146 O O . ALA D 1 104 ? 69.021 31.958 114.650 1.00 15.53 104 ALA D O 1
ATOM 15148 N N . GLY D 1 105 ? 69.528 30.613 112.907 1.00 12.73 105 GLY D N 1
ATOM 15149 C CA . GLY D 1 105 ? 69.762 29.421 113.716 1.00 13.92 105 GLY D CA 1
ATOM 15150 C C . GLY D 1 105 ? 68.633 28.400 113.783 1.00 14.91 105 GLY D C 1
ATOM 15151 O O . GLY D 1 105 ? 68.634 27.525 114.650 1.00 15.95 105 GLY D O 1
ATOM 15152 N N . TYR D 1 106 ? 67.693 28.458 112.841 1.00 14.37 106 TYR D N 1
ATOM 15153 C CA . TYR D 1 106 ? 66.553 27.534 112.864 1.00 12.04 106 TYR D CA 1
ATOM 15154 C C . TYR D 1 106 ? 66.348 26.797 111.555 1.00 16.59 106 TYR D C 1
ATOM 15155 O O . TYR D 1 106 ? 66.607 27.348 110.476 1.00 13.95 106 TYR D O 1
ATOM 15164 N N . ASP D 1 107 ? 65.869 25.556 111.659 1.00 17.02 107 ASP D N 1
ATOM 15165 C CA . ASP D 1 107 ? 65.558 24.715 110.493 1.00 14.87 107 ASP D CA 1
ATOM 15166 C C . ASP D 1 107 ? 64.108 24.951 110.108 1.00 11.28 107 ASP D C 1
ATOM 15167 O O . ASP D 1 107 ? 63.727 24.740 108.972 1.00 14.83 107 ASP D O 1
ATOM 15172 N N . ALA D 1 108 ? 63.313 25.416 111.065 1.00 12.62 108 ALA D N 1
ATOM 15173 C CA . ALA D 1 108 ? 61.900 25.664 110.840 1.00 17.27 108 ALA D CA 1
ATOM 15174 C C . ALA D 1 108 ? 61.306 26.504 111.958 1.00 14.17 108 ALA D C 1
ATOM 15175 O O . ALA D 1 108 ? 61.927 26.679 112.999 1.00 14.93 108 ALA D O 1
ATOM 15177 N N . LEU D 1 109 ? 60.127 27.066 111.689 1.00 12.90 109 LEU D N 1
ATOM 15178 C CA . LEU D 1 109 ? 59.367 27.838 112.653 1.00 12.34 109 LEU D CA 1
ATOM 15179 C C . LEU D 1 109 ? 57.981 27.225 112.684 1.00 12.67 109 LEU D C 1
ATOM 15180 O O . LEU D 1 109 ? 57.364 27.023 111.638 1.00 14.78 109 LEU D O 1
ATOM 15185 N N . VAL D 1 110 ? 57.507 26.893 113.878 1.00 15.31 110 VAL D N 1
ATOM 15186 C CA . VAL D 1 110 ? 56.168 26.333 114.043 1.00 17.59 110 VAL D CA 1
ATOM 15187 C C . VAL D 1 110 ? 55.367 27.292 114.926 1.00 18.30 110 VAL D C 1
ATOM 15188 O O . VAL D 1 110 ? 55.809 27.671 116.022 1.00 16.05 110 VAL D O 1
ATOM 15192 N N . VAL D 1 111 ? 54.232 27.745 114.403 1.00 16.64 111 VAL D N 1
ATOM 15193 C CA . VAL D 1 111 ? 53.360 28.667 115.121 1.00 14.44 111 VAL D CA 1
ATOM 15194 C C . VAL D 1 111 ? 52.091 27.937 115.574 1.00 15.84 111 VAL D C 1
ATOM 15195 O O . VAL D 1 111 ? 51.456 27.231 114.791 1.00 15.80 111 VAL D O 1
ATOM 15199 N N . GLU D 1 112 ? 51.763 28.050 116.856 1.00 15.40 112 GLU D N 1
ATOM 15200 C CA . GLU D 1 112 ? 50.558 27.425 117.381 1.00 16.54 112 GLU D CA 1
ATOM 15201 C C . GLU D 1 112 ? 49.738 28.453 118.127 1.00 14.33 112 GLU D C 1
ATOM 15202 O O . GLU D 1 112 ? 50.195 29.561 118.380 1.00 17.18 112 GLU D O 1
ATOM 15208 N N . GLY D 1 113 ? 48.506 28.090 118.455 1.00 19.48 113 GLY D N 1
ATOM 15209 C CA . GLY D 1 113 ? 47.655 28.999 119.190 1.00 16.27 113 GLY D CA 1
ATOM 15210 C C . GLY D 1 113 ? 47.001 30.070 118.350 1.00 19.15 113 GLY D C 1
ATOM 15211 O O . GLY D 1 113 ? 46.874 29.926 117.142 1.00 19.46 113 GLY D O 1
ATOM 15212 N N . LYS D 1 114 ? 46.609 31.159 119.002 1.00 16.95 114 LYS D N 1
ATOM 15213 C CA . LYS D 1 114 ? 45.944 32.273 118.340 1.00 17.36 114 LYS D CA 1
ATOM 15214 C C . LYS D 1 114 ? 46.102 33.482 119.242 1.00 19.51 114 LYS D C 1
ATOM 15215 O O . LYS D 1 114 ? 45.894 33.375 120.444 1.00 18.39 114 LYS D O 1
ATOM 15221 N N . ALA D 1 115 ? 46.495 34.622 118.676 1.00 18.74 115 ALA D N 1
ATOM 15222 C CA . ALA D 1 115 ? 46.638 35.845 119.462 1.00 20.20 115 ALA D CA 1
ATOM 15223 C C . ALA D 1 115 ? 45.268 36.511 119.655 1.00 21.63 115 ALA D C 1
ATOM 15224 O O . ALA D 1 115 ? 44.335 36.274 118.883 1.00 20.22 115 ALA D O 1
ATOM 15226 N N . LYS D 1 116 ? 45.142 37.301 120.720 1.00 23.71 116 LYS D N 1
ATOM 15227 C CA . LYS D 1 116 ? 43.895 38.010 121.032 1.00 31.05 116 LYS D CA 1
ATOM 15228 C C . LYS D 1 116 ? 43.586 39.074 119.979 1.00 25.12 116 LYS D C 1
ATOM 15229 O O . LYS D 1 116 ? 42.438 39.264 119.573 1.00 26.99 116 LYS D O 1
ATOM 15235 N N . LYS D 1 117 ? 44.634 39.746 119.531 1.00 18.69 117 LYS D N 1
ATOM 15236 C CA . LYS D 1 117 ? 44.522 40.789 118.533 1.00 19.41 117 LYS D CA 1
ATOM 15237 C C . LYS D 1 117 ? 45.611 40.536 117.489 1.00 15.63 117 LYS D C 1
ATOM 15238 O O . LYS D 1 117 ? 46.467 39.667 117.680 1.00 17.43 117 LYS D O 1
ATOM 15244 N N . PRO D 1 118 ? 45.563 41.255 116.352 1.00 17.61 118 PRO D N 1
ATOM 15245 C CA . PRO D 1 118 ? 46.561 41.082 115.286 1.00 17.96 118 PRO D CA 1
ATOM 15246 C C . PRO D 1 118 ? 47.998 41.269 115.780 1.00 17.29 118 PRO D C 1
ATOM 15247 O O . PRO D 1 118 ? 48.300 42.224 116.494 1.00 16.67 118 PRO D O 1
ATOM 15251 N N . VAL D 1 119 ? 48.870 40.340 115.405 1.00 15.19 119 VAL D N 1
ATOM 15252 C CA . VAL D 1 119 ? 50.276 40.383 115.785 1.00 12.34 119 VAL D CA 1
ATOM 15253 C C . VAL D 1 119 ? 51.169 39.959 114.619 1.00 13.21 119 VAL D C 1
ATOM 15254 O O . VAL D 1 119 ? 50.694 39.517 113.573 1.00 13.76 119 VAL D O 1
ATOM 15258 N N . TYR D 1 120 ? 52.468 40.178 114.778 1.00 16.09 120 TYR D N 1
ATOM 15259 C CA . TYR D 1 120 ? 53.439 39.703 113.808 1.00 17.42 120 TYR D CA 1
ATOM 15260 C C . TYR D 1 120 ? 54.610 39.181 114.624 1.00 16.72 120 TYR D C 1
ATOM 15261 O O . TYR D 1 120 ? 54.809 39.571 115.772 1.00 13.69 120 TYR D O 1
ATOM 15270 N N . ILE D 1 121 ? 55.284 38.188 114.068 1.00 14.57 121 ILE D N 1
ATOM 15271 C CA . ILE D 1 121 ? 56.424 37.576 114.720 1.00 16.04 121 ILE D CA 1
ATOM 15272 C C . ILE D 1 121 ? 57.696 38.216 114.184 1.00 15.31 121 ILE D C 1
ATOM 15273 O O . ILE D 1 121 ? 57.852 38.386 112.968 1.00 15.32 121 ILE D O 1
ATOM 15278 N N . TYR D 1 122 ? 58.530 38.685 115.110 1.00 16.17 122 TYR D N 1
ATOM 15279 C CA . TYR D 1 122 ? 59.805 39.299 114.774 1.00 15.04 122 TYR D CA 1
ATOM 15280 C C . TYR D 1 122 ? 60.934 38.360 115.201 1.00 14.19 122 TYR D C 1
ATOM 15281 O O . TYR D 1 122 ? 61.001 37.959 116.353 1.00 14.40 122 TYR D O 1
ATOM 15290 N N . ILE D 1 123 ? 61.847 38.057 114.287 1.00 14.72 123 ILE D N 1
ATOM 15291 C CA . ILE D 1 123 ? 62.972 37.172 114.585 1.00 16.83 123 ILE D CA 1
ATOM 15292 C C . ILE D 1 123 ? 64.275 37.814 114.122 1.00 17.83 123 ILE D C 1
ATOM 15293 O O . ILE D 1 123 ? 64.399 38.231 112.965 1.00 17.15 123 ILE D O 1
ATOM 15298 N N . GLU D 1 124 ? 65.234 37.927 115.034 1.00 14.29 124 GLU D N 1
ATOM 15299 C CA . GLU D 1 124 ? 66.553 38.433 114.685 1.00 12.86 124 GLU D CA 1
ATOM 15300 C C . GLU D 1 124 ? 67.489 37.509 115.467 1.00 12.68 124 GLU D C 1
ATOM 15301 O O . GLU D 1 124 ? 67.698 37.692 116.676 1.00 17.34 124 GLU D O 1
ATOM 15307 N N . ASP D 1 125 ? 67.976 36.474 114.785 1.00 13.60 125 ASP D N 1
ATOM 15308 C CA . ASP D 1 125 ? 68.828 35.456 115.403 1.00 13.29 125 ASP D CA 1
ATOM 15309 C C . ASP D 1 125 ? 68.113 34.914 116.649 1.00 13.81 125 ASP D C 1
ATOM 15310 O O . ASP D 1 125 ? 66.997 34.399 116.531 1.00 16.58 125 ASP D O 1
ATOM 15315 N N . ASP D 1 126 ? 68.696 35.108 117.838 1.00 13.38 126 ASP D N 1
ATOM 15316 C CA . ASP D 1 126 ? 68.111 34.611 119.086 1.00 16.11 126 ASP D CA 1
ATOM 15317 C C . ASP D 1 126 ? 66.979 35.475 119.650 1.00 14.96 126 ASP D C 1
ATOM 15318 O O . ASP D 1 126 ? 66.263 35.053 120.555 1.00 16.43 126 ASP D O 1
ATOM 15323 N N . ASN D 1 127 ? 66.890 36.706 119.174 1.00 17.70 127 ASN D N 1
ATOM 15324 C CA . ASN D 1 127 ? 65.886 37.668 119.623 1.00 17.65 127 ASN D CA 1
ATOM 15325 C C . ASN D 1 127 ? 64.561 37.470 118.864 1.00 21.51 127 ASN D C 1
ATOM 15326 O O . ASN D 1 127 ? 64.413 37.890 117.707 1.00 20.36 127 ASN D O 1
ATOM 15331 N N . VAL D 1 128 ? 63.601 36.824 119.523 1.00 17.11 128 VAL D N 1
ATOM 15332 C CA . VAL D 1 128 ? 62.307 36.555 118.912 1.00 17.08 128 VAL D CA 1
ATOM 15333 C C . VAL D 1 128 ? 61.192 37.158 119.765 1.00 19.91 128 VAL D C 1
ATOM 15334 O O . VAL D 1 128 ? 61.213 37.033 120.987 1.00 20.74 128 VAL D O 1
ATOM 15338 N N . SER D 1 129 ? 60.233 37.830 119.134 1.00 18.14 129 SER D N 1
ATOM 15339 C CA . SER D 1 129 ? 59.120 38.415 119.877 1.00 18.30 129 SER D CA 1
ATOM 15340 C C . SER D 1 129 ? 57.837 38.517 119.084 1.00 16.94 129 SER D C 1
ATOM 15341 O O . SER D 1 129 ? 57.839 38.509 117.850 1.00 18.38 129 SER D O 1
ATOM 15344 N N . ILE D 1 130 ? 56.736 38.555 119.825 1.00 15.83 130 ILE D N 1
ATOM 15345 C CA . ILE D 1 130 ? 55.394 38.676 119.264 1.00 17.53 130 ILE D CA 1
ATOM 15346 C C . ILE D 1 130 ? 55.015 40.152 119.476 1.00 16.63 130 ILE D C 1
ATOM 15347 O O . ILE D 1 130 ? 54.939 40.631 120.612 1.00 17.71 130 ILE D O 1
ATOM 15352 N N . LEU D 1 131 ? 54.793 40.872 118.382 1.00 12.36 131 LEU D N 1
ATOM 15353 C CA . LEU D 1 131 ? 54.487 42.301 118.451 1.00 12.09 131 LEU D CA 1
ATOM 15354 C C . LEU D 1 131 ? 53.111 42.621 117.911 1.00 14.19 131 LEU D C 1
ATOM 15355 O O . LEU D 1 131 ? 52.577 41.887 117.083 1.00 15.78 131 LEU D O 1
ATOM 15360 N N . SER D 1 132 ? 52.548 43.739 118.363 1.00 15.93 132 SER D N 1
ATOM 15361 C CA . SER D 1 132 ? 51.231 44.172 117.890 1.00 15.24 132 SER D CA 1
ATOM 15362 C C . SER D 1 132 ? 51.282 44.567 116.409 1.00 14.76 132 SER D C 1
ATOM 15363 O O . SER D 1 132 ? 52.208 45.268 115.964 1.00 13.99 132 SER D O 1
ATOM 15366 N N . ALA D 1 133 ? 50.307 44.066 115.653 1.00 12.91 133 ALA D N 1
ATOM 15367 C CA . ALA D 1 133 ? 50.172 44.370 114.231 1.00 12.63 133 ALA D CA 1
ATOM 15368 C C . ALA D 1 133 ? 48.790 44.980 114.014 1.00 15.68 133 ALA D C 1
ATOM 15369 O O . ALA D 1 133 ? 48.243 44.917 112.911 1.00 14.98 133 ALA D O 1
ATOM 15371 N N . GLU D 1 134 ? 48.237 45.578 115.075 1.00 17.19 134 GLU D N 1
ATOM 15372 C CA . GLU D 1 134 ? 46.911 46.216 115.034 1.00 20.19 134 GLU D CA 1
ATOM 15373 C C . GLU D 1 134 ? 46.780 47.272 113.940 1.00 19.31 134 GLU D C 1
ATOM 15374 O O . GLU D 1 134 ? 45.762 47.309 113.244 1.00 18.04 134 GLU D O 1
ATOM 15380 N N . GLY D 1 135 ? 47.840 48.067 113.739 1.00 16.06 135 GLY D N 1
ATOM 15381 C CA . GLY D 1 135 ? 47.838 49.091 112.701 1.00 10.25 135 GLY D CA 1
ATOM 15382 C C . GLY D 1 135 ? 47.992 48.513 111.298 1.00 14.21 135 GLY D C 1
ATOM 15383 O O . GLY D 1 135 ? 47.621 49.148 110.318 1.00 14.63 135 GLY D O 1
ATOM 15384 N N . LEU D 1 136 ? 48.543 47.306 111.198 1.00 16.27 136 LEU D N 1
ATOM 15385 C CA . LEU D 1 136 ? 48.743 46.636 109.914 1.00 15.75 136 LEU D CA 1
ATOM 15386 C C . LEU D 1 136 ? 47.526 45.870 109.414 1.00 16.19 136 LEU D C 1
ATOM 15387 O O . LEU D 1 136 ? 47.368 45.690 108.208 1.00 16.97 136 LEU D O 1
ATOM 15392 N N . TRP D 1 137 ? 46.706 45.364 110.326 1.00 15.26 137 TRP D N 1
ATOM 15393 C CA . TRP D 1 137 ? 45.538 44.587 109.928 1.00 15.53 137 TRP D CA 1
ATOM 15394 C C . TRP D 1 137 ? 44.689 45.331 108.908 1.00 16.68 137 TRP D C 1
ATOM 15395 O O . TRP D 1 137 ? 44.384 46.513 109.067 1.00 19.39 137 TRP D O 1
ATOM 15406 N N . GLY D 1 138 ? 44.338 44.625 107.842 1.00 17.27 138 GLY D N 1
ATOM 15407 C CA . GLY D 1 138 ? 43.538 45.204 106.785 1.00 17.18 138 GLY D CA 1
ATOM 15408 C C . GLY D 1 138 ? 44.354 45.694 105.610 1.00 16.55 138 GLY D C 1
ATOM 15409 O O . GLY D 1 138 ? 43.807 45.918 104.534 1.00 19.14 138 GLY D O 1
ATOM 15410 N N . LYS D 1 139 ? 45.654 45.876 105.793 1.00 14.37 139 LYS D N 1
ATOM 15411 C CA . LYS D 1 139 ? 46.481 46.362 104.697 1.00 13.93 139 LYS D CA 1
ATOM 15412 C C . LYS D 1 139 ? 46.855 45.266 103.716 1.00 13.16 139 LYS D C 1
ATOM 15413 O O . LYS D 1 139 ? 46.852 44.089 104.068 1.00 13.76 139 LYS D O 1
ATOM 15419 N N . THR D 1 140 ? 47.118 45.636 102.468 1.00 13.36 140 THR D N 1
ATOM 15420 C CA . THR D 1 140 ? 47.501 44.636 101.470 1.00 14.43 140 THR D CA 1
ATOM 15421 C C . THR D 1 140 ? 48.844 44.003 101.852 1.00 16.15 140 THR D C 1
ATOM 15422 O O . THR D 1 140 ? 49.577 44.525 102.709 1.00 13.30 140 THR D O 1
ATOM 15426 N N . THR D 1 141 ? 49.168 42.892 101.195 1.00 14.71 141 THR D N 1
ATOM 15427 C CA . THR D 1 141 ? 50.426 42.185 101.436 1.00 15.42 141 THR D CA 1
ATOM 15428 C C . THR D 1 141 ? 51.607 43.105 101.119 1.00 15.43 141 THR D C 1
ATOM 15429 O O . THR D 1 141 ? 52.541 43.224 101.925 1.00 13.60 141 THR D O 1
ATOM 15433 N N . PHE D 1 142 ? 51.521 43.787 99.965 1.00 13.54 142 PHE D N 1
ATOM 15434 C CA . PHE D 1 142 ? 52.566 44.703 99.479 1.00 14.48 142 PHE D CA 1
ATOM 15435 C C . PHE D 1 142 ? 52.827 45.827 100.476 1.00 15.30 142 PHE D C 1
ATOM 15436 O O . PHE D 1 142 ? 53.978 46.169 100.770 1.00 13.72 142 PHE D O 1
ATOM 15444 N N . GLU D 1 143 ? 51.741 46.444 100.930 1.00 16.50 143 GLU D N 1
ATOM 15445 C CA . GLU D 1 143 ? 51.813 47.544 101.866 1.00 16.19 143 GLU D CA 1
ATOM 15446 C C . GLU D 1 143 ? 52.351 47.086 103.225 1.00 15.61 143 GLU D C 1
ATOM 15447 O O . GLU D 1 143 ? 53.177 47.784 103.837 1.00 14.67 143 GLU D O 1
ATOM 15453 N N . THR D 1 144 ? 51.930 45.897 103.664 1.00 16.94 144 THR D N 1
ATOM 15454 C CA . THR D 1 144 ? 52.369 45.340 104.950 1.00 14.82 144 THR D CA 1
ATOM 15455 C C . THR D 1 144 ? 53.886 45.144 104.961 1.00 13.14 144 THR D C 1
ATOM 15456 O O . THR D 1 144 ? 54.574 45.607 105.874 1.00 13.31 144 THR D O 1
ATOM 15460 N N . GLU D 1 145 ? 54.420 44.520 103.918 1.00 14.93 145 GLU D N 1
ATOM 15461 C CA . GLU D 1 145 ? 55.865 44.305 103.857 1.00 16.00 145 GLU D CA 1
ATOM 15462 C C . GLU D 1 145 ? 56.630 45.634 103.700 1.00 17.64 145 GLU D C 1
ATOM 15463 O O . GLU D 1 145 ? 57.695 45.819 104.301 1.00 15.26 145 GLU D O 1
ATOM 15469 N N . ARG D 1 146 ? 56.069 46.566 102.922 1.00 16.43 146 ARG D N 1
ATOM 15470 C CA . ARG D 1 146 ? 56.703 47.866 102.703 1.00 16.46 146 ARG D CA 1
ATOM 15471 C C . ARG D 1 146 ? 56.840 48.617 104.022 1.00 15.09 146 ARG D C 1
ATOM 15472 O O . ARG D 1 146 ? 57.904 49.154 104.340 1.00 13.93 146 ARG D O 1
ATOM 15480 N N . GLU D 1 147 ? 55.770 48.616 104.810 1.00 15.38 147 GLU D N 1
ATOM 15481 C CA . GLU D 1 147 ? 55.777 49.307 106.094 1.00 13.04 147 GLU D CA 1
ATOM 15482 C C . GLU D 1 147 ? 56.717 48.676 107.108 1.00 14.12 147 GLU D C 1
ATOM 15483 O O . GLU D 1 147 ? 57.403 49.380 107.838 1.00 14.52 147 GLU D O 1
ATOM 15489 N N . LEU D 1 148 ? 56.756 47.349 107.148 1.00 15.53 148 LEU D N 1
ATOM 15490 C CA . LEU D 1 148 ? 57.633 46.663 108.088 1.00 13.61 148 LEU D CA 1
ATOM 15491 C C . LEU D 1 148 ? 59.100 46.950 107.758 1.00 15.83 148 LEU D C 1
ATOM 15492 O O . LEU D 1 148 ? 59.917 47.172 108.651 1.00 16.46 148 LEU D O 1
ATOM 15497 N N . LYS D 1 149 ? 59.431 47.027 106.474 1.00 13.35 149 LYS D N 1
ATOM 15498 C CA . LYS D 1 149 ? 60.805 47.327 106.109 1.00 12.39 149 LYS D CA 1
ATOM 15499 C C . LYS D 1 149 ? 61.136 48.801 106.367 1.00 12.09 149 LYS D C 1
ATOM 15500 O O . LYS D 1 149 ? 62.294 49.154 106.594 1.00 13.94 149 LYS D O 1
ATOM 15506 N N . GLU D 1 150 ? 60.135 49.676 106.315 1.00 14.06 150 GLU D N 1
ATOM 15507 C CA . GLU D 1 150 ? 60.383 51.086 106.594 1.00 15.59 150 GLU D CA 1
ATOM 15508 C C . GLU D 1 150 ? 60.720 51.258 108.077 1.00 17.29 150 GLU D C 1
ATOM 15509 O O . GLU D 1 150 ? 61.301 52.264 108.471 1.00 18.98 150 GLU D O 1
ATOM 15515 N N . ILE D 1 151 ? 60.346 50.280 108.901 1.00 16.17 151 ILE D N 1
ATOM 15516 C CA . ILE D 1 151 ? 60.664 50.336 110.325 1.00 15.95 151 ILE D CA 1
ATOM 15517 C C . ILE D 1 151 ? 61.988 49.621 110.591 1.00 18.37 151 ILE D C 1
ATOM 15518 O O . ILE D 1 151 ? 62.964 50.242 110.987 1.00 17.23 151 ILE D O 1
ATOM 15523 N N . HIS D 1 152 ? 62.018 48.324 110.298 1.00 17.60 152 HIS D N 1
ATOM 15524 C CA . HIS D 1 152 ? 63.179 47.471 110.568 1.00 14.49 152 HIS D CA 1
ATOM 15525 C C . HIS D 1 152 ? 64.355 47.453 109.615 1.00 12.45 152 HIS D C 1
ATOM 15526 O O . HIS D 1 152 ? 65.392 46.890 109.946 1.00 15.42 152 HIS D O 1
ATOM 15533 N N . GLY D 1 153 ? 64.199 48.024 108.430 1.00 13.35 153 GLY D N 1
ATOM 15534 C CA . GLY D 1 153 ? 65.287 48.025 107.475 1.00 12.76 153 GLY D CA 1
ATOM 15535 C C . GLY D 1 153 ? 64.977 47.094 106.315 1.00 15.13 153 GLY D C 1
ATOM 15536 O O . GLY D 1 153 ? 64.088 46.233 106.397 1.00 16.02 153 GLY D O 1
ATOM 15537 N N . LYS D 1 154 ? 65.732 47.258 105.239 1.00 18.31 154 LYS D N 1
ATOM 15538 C CA . LYS D 1 154 ? 65.555 46.472 104.022 1.00 22.88 154 LYS D CA 1
ATOM 15539 C C . LYS D 1 154 ? 66.112 45.048 104.077 1.00 19.91 154 LYS D C 1
ATOM 15540 O O . LYS D 1 154 ? 65.638 44.163 103.370 1.00 23.00 154 LYS D O 1
ATOM 15546 N N . ASN D 1 155 ? 67.079 44.819 104.954 1.00 18.01 155 ASN D N 1
ATOM 15547 C CA . ASN D 1 155 ? 67.710 43.514 105.060 1.00 18.16 155 ASN D CA 1
ATOM 15548 C C . ASN D 1 155 ? 67.020 42.510 105.979 1.00 18.21 155 ASN D C 1
ATOM 15549 O O . ASN D 1 155 ? 67.592 42.040 106.956 1.00 22.46 155 ASN D O 1
ATOM 15554 N N . VAL D 1 156 ? 65.767 42.206 105.662 1.00 20.99 156 VAL D N 1
ATOM 15555 C CA . VAL D 1 156 ? 64.982 41.218 106.400 1.00 18.21 156 VAL D CA 1
ATOM 15556 C C . VAL D 1 156 ? 64.155 40.472 105.357 1.00 17.58 156 VAL D C 1
ATOM 15557 O O . VAL D 1 156 ? 64.053 40.914 104.213 1.00 18.45 156 VAL D O 1
ATOM 15561 N N . GLY D 1 157 ? 63.667 39.295 105.737 1.00 16.96 157 GLY D N 1
ATOM 15562 C CA . GLY D 1 157 ? 62.801 38.497 104.885 1.00 11.29 157 GLY D CA 1
ATOM 15563 C C . GLY D 1 157 ? 61.423 38.661 105.524 1.00 14.81 157 GLY D C 1
ATOM 15564 O O . GLY D 1 157 ? 61.294 38.576 106.755 1.00 15.25 157 GLY D O 1
ATOM 15565 N N . VAL D 1 158 ? 60.395 38.909 104.715 1.00 12.78 158 VAL D N 1
ATOM 15566 C CA . VAL D 1 158 ? 59.054 39.137 105.244 1.00 11.25 158 VAL D CA 1
ATOM 15567 C C . VAL D 1 158 ? 58.001 38.249 104.610 1.00 12.98 158 VAL D C 1
ATOM 15568 O O . VAL D 1 158 ? 57.984 38.059 103.401 1.00 16.85 158 VAL D O 1
ATOM 15572 N N . LEU D 1 159 ? 57.148 37.672 105.448 1.00 13.69 159 LEU D N 1
ATOM 15573 C CA . LEU D 1 159 ? 56.059 36.821 104.998 1.00 10.97 159 LEU D CA 1
ATOM 15574 C C . LEU D 1 159 ? 54.779 37.496 105.492 1.00 11.27 159 LEU D C 1
ATOM 15575 O O . LEU D 1 159 ? 54.701 37.901 106.654 1.00 13.83 159 LEU D O 1
ATOM 15580 N N . THR D 1 160 ? 53.779 37.640 104.630 1.00 11.02 160 THR D N 1
ATOM 15581 C CA . THR D 1 160 ? 52.551 38.309 105.050 1.00 14.79 160 THR D CA 1
ATOM 15582 C C . THR D 1 160 ? 51.298 37.671 104.486 1.00 15.43 160 THR D C 1
ATOM 15583 O O . THR D 1 160 ? 51.364 36.778 103.646 1.00 14.81 160 THR D O 1
ATOM 15587 N N . ILE D 1 161 ? 50.167 38.096 105.040 1.00 13.60 161 ILE D N 1
ATOM 15588 C CA . ILE D 1 161 ? 48.866 37.701 104.543 1.00 14.74 161 ILE D CA 1
ATOM 15589 C C . ILE D 1 161 ? 48.166 39.029 104.254 1.00 12.27 161 ILE D C 1
ATOM 15590 O O . ILE D 1 161 ? 48.552 40.078 104.779 1.00 10.55 161 ILE D O 1
ATOM 15595 N N . GLY D 1 162 ? 47.206 38.991 103.337 1.00 12.84 162 GLY D N 1
ATOM 15596 C CA . GLY D 1 162 ? 46.454 40.183 102.996 1.00 11.05 162 GLY D CA 1
ATOM 15597 C C . GLY D 1 162 ? 45.042 39.960 103.495 1.00 11.93 162 GLY D C 1
ATOM 15598 O O . GLY D 1 162 ? 44.802 39.026 104.266 1.00 13.77 162 GLY D O 1
ATOM 15599 N N . PRO D 1 163 ? 44.084 40.790 103.076 1.00 14.08 163 PRO D N 1
ATOM 15600 C CA . PRO D 1 163 ? 42.684 40.656 103.507 1.00 15.35 163 PRO D CA 1
ATOM 15601 C C . PRO D 1 163 ? 42.058 39.272 103.331 1.00 13.00 163 PRO D C 1
ATOM 15602 O O . PRO D 1 163 ? 41.282 38.825 104.181 1.00 16.04 163 PRO D O 1
ATOM 15606 N N . ALA D 1 164 ? 42.369 38.602 102.226 1.00 14.63 164 ALA D N 1
ATOM 15607 C CA . ALA D 1 164 ? 41.822 37.269 101.970 1.00 14.40 164 ALA D CA 1
ATOM 15608 C C . ALA D 1 164 ? 42.226 36.300 103.083 1.00 13.20 164 ALA D C 1
ATOM 15609 O O . ALA D 1 164 ? 41.423 35.475 103.512 1.00 16.67 164 ALA D O 1
ATOM 15611 N N . GLY D 1 165 ? 43.462 36.425 103.564 1.00 15.08 165 GLY D N 1
ATOM 15612 C CA . GLY D 1 165 ? 43.938 35.584 104.650 1.00 12.19 165 GLY D CA 1
ATOM 15613 C C . GLY D 1 165 ? 43.270 35.970 105.957 1.00 11.60 165 GLY D C 1
ATOM 15614 O O . GLY D 1 165 ? 42.830 35.087 106.701 1.00 12.02 165 GLY D O 1
ATOM 15615 N N . GLU D 1 166 ? 43.165 37.280 106.224 1.00 15.70 166 GLU D N 1
ATOM 15616 C CA . GLU D 1 166 ? 42.518 37.776 107.454 1.00 15.91 166 GLU D CA 1
ATOM 15617 C C . GLU D 1 166 ? 41.040 37.352 107.514 1.00 17.71 166 GLU D C 1
ATOM 15618 O O . GLU D 1 166 ? 40.525 37.022 108.586 1.00 13.58 166 GLU D O 1
ATOM 15624 N N . ASN D 1 167 ? 40.387 37.331 106.350 1.00 16.61 167 ASN D N 1
ATOM 15625 C CA . ASN D 1 167 ? 38.975 36.940 106.233 1.00 18.18 167 ASN D CA 1
ATOM 15626 C C . ASN D 1 167 ? 38.742 35.436 106.037 1.00 17.49 167 ASN D C 1
ATOM 15627 O O . ASN D 1 167 ? 37.626 34.996 105.796 1.00 15.63 167 ASN D O 1
ATOM 15632 N N . LEU D 1 168 ? 39.822 34.665 106.112 1.00 15.66 168 LEU D N 1
ATOM 15633 C CA . LEU D 1 168 ? 39.769 33.214 106.018 1.00 15.55 168 LEU D CA 1
ATOM 15634 C C . LEU D 1 168 ? 39.254 32.593 104.726 1.00 15.45 168 LEU D C 1
ATOM 15635 O O . LEU D 1 168 ? 38.550 31.588 104.756 1.00 16.36 168 LEU D O 1
ATOM 15640 N N . VAL D 1 169 ? 39.564 33.228 103.596 1.00 16.24 169 VAL D N 1
ATOM 15641 C CA . VAL D 1 169 ? 39.223 32.686 102.286 1.00 16.97 169 VAL D CA 1
ATOM 15642 C C . VAL D 1 169 ? 39.978 31.337 102.310 1.00 14.16 169 VAL D C 1
ATOM 15643 O O . VAL D 1 169 ? 41.157 31.285 102.705 1.00 15.03 169 VAL D O 1
ATOM 15647 N N . LYS D 1 170 ? 39.279 30.247 101.983 1.00 16.39 170 LYS D N 1
ATOM 15648 C CA . LYS D 1 170 ? 39.865 28.904 102.070 1.00 14.88 170 LYS D CA 1
ATOM 15649 C C . LYS D 1 170 ? 41.123 28.638 101.267 1.00 10.95 170 LYS D C 1
ATOM 15650 O O . LYS D 1 170 ? 41.878 27.735 101.598 1.00 14.72 170 LYS D O 1
ATOM 15656 N N . TYR D 1 171 ? 41.345 29.418 100.215 1.00 12.83 171 TYR D N 1
ATOM 15657 C CA . TYR D 1 171 ? 42.543 29.247 99.416 1.00 14.47 171 TYR D CA 1
ATOM 15658 C C . TYR D 1 171 ? 43.467 30.465 99.542 1.00 17.49 171 TYR D C 1
ATOM 15659 O O . TYR D 1 171 ? 44.146 30.846 98.577 1.00 13.14 171 TYR D O 1
ATOM 15668 N N . ALA D 1 172 ? 43.420 31.119 100.709 1.00 16.09 172 ALA D N 1
ATOM 15669 C CA . ALA D 1 172 ? 44.297 32.256 100.989 1.00 14.02 172 ALA D CA 1
ATOM 15670 C C . ALA D 1 172 ? 45.727 31.691 101.083 1.00 16.04 172 ALA D C 1
ATOM 15671 O O . ALA D 1 172 ? 45.938 30.546 101.518 1.00 13.32 172 ALA D O 1
ATOM 15673 N N . VAL D 1 173 ? 46.700 32.511 100.702 1.00 13.25 173 VAL D N 1
ATOM 15674 C CA . VAL D 1 173 ? 48.092 32.108 100.698 1.00 12.67 173 VAL D CA 1
ATOM 15675 C C . VAL D 1 173 ? 48.971 33.110 101.474 1.00 14.25 173 VAL D C 1
ATOM 15676 O O . VAL D 1 173 ? 48.499 34.142 101.973 1.00 14.46 173 VAL D O 1
ATOM 15680 N N . VAL D 1 174 ? 50.246 32.757 101.611 1.00 15.59 174 VAL D N 1
ATOM 15681 C CA . VAL D 1 174 ? 51.250 33.593 102.255 1.00 14.77 174 VAL D CA 1
ATOM 15682 C C . VAL D 1 174 ? 52.012 34.249 101.103 1.00 12.47 174 VAL D C 1
ATOM 15683 O O . VAL D 1 174 ? 52.332 33.595 100.116 1.00 14.31 174 VAL D O 1
ATOM 15687 N N . ILE D 1 175 ? 52.261 35.549 101.216 1.00 16.07 175 ILE D N 1
ATOM 15688 C CA . ILE D 1 175 ? 52.942 36.309 100.171 1.00 16.37 175 ILE D CA 1
ATOM 15689 C C . ILE D 1 175 ? 54.262 36.918 100.654 1.00 16.01 175 ILE D C 1
ATOM 15690 O O . ILE D 1 175 ? 54.406 37.302 101.812 1.00 15.05 175 ILE D O 1
ATOM 15695 N N . SER D 1 176 ? 55.230 36.979 99.750 1.00 16.37 176 SER D N 1
ATOM 15696 C CA . SER D 1 176 ? 56.492 37.600 100.061 1.00 14.73 176 SER D CA 1
ATOM 15697 C C . SER D 1 176 ? 56.984 38.335 98.824 1.00 14.14 176 SER D C 1
ATOM 15698 O O . SER D 1 176 ? 56.746 37.893 97.703 1.00 12.85 176 SER D O 1
ATOM 15701 N N . GLN D 1 177 ? 57.568 39.509 99.039 1.00 13.22 177 GLN D N 1
ATOM 15702 C CA . GLN D 1 177 ? 58.172 40.297 97.968 1.00 12.50 177 GLN D CA 1
ATOM 15703 C C . GLN D 1 177 ? 57.304 40.609 96.742 1.00 14.24 177 GLN D C 1
ATOM 15704 O O . GLN D 1 177 ? 57.742 40.489 95.587 1.00 18.75 177 GLN D O 1
ATOM 15710 N N . GLU D 1 178 ? 56.053 40.975 97.010 1.00 20.50 178 GLU D N 1
ATOM 15711 C CA . GLU D 1 178 ? 55.095 41.369 95.971 1.00 28.74 178 GLU D CA 1
ATOM 15712 C C . GLU D 1 178 ? 54.962 40.436 94.760 1.00 34.09 178 GLU D C 1
ATOM 15713 O O . GLU D 1 178 ? 54.973 40.899 93.598 1.00 37.73 178 GLU D O 1
ATOM 15719 N N . GLY D 1 179 ? 54.817 39.142 95.010 1.00 22.85 179 GLY D N 1
ATOM 15720 C CA . GLY D 1 179 ? 54.687 38.225 93.893 1.00 18.60 179 GLY D CA 1
ATOM 15721 C C . GLY D 1 179 ? 54.950 36.776 94.212 1.00 13.71 179 GLY D C 1
ATOM 15722 O O . GLY D 1 179 ? 54.451 35.915 93.523 1.00 18.02 179 GLY D O 1
ATOM 15723 N N . ARG D 1 180 ? 55.743 36.504 95.237 1.00 16.16 180 ARG D N 1
ATOM 15724 C CA . ARG D 1 180 ? 56.038 35.124 95.629 1.00 13.68 180 ARG D CA 1
ATOM 15725 C C . ARG D 1 180 ? 54.908 34.650 96.552 1.00 13.28 180 ARG D C 1
ATOM 15726 O O . ARG D 1 180 ? 54.523 35.349 97.502 1.00 13.97 180 ARG D O 1
ATOM 15734 N N . ALA D 1 181 ? 54.362 33.474 96.264 1.00 12.85 181 ALA D N 1
ATOM 15735 C CA . ALA D 1 181 ? 53.252 32.957 97.045 1.00 13.22 181 ALA D CA 1
ATOM 15736 C C . ALA D 1 181 ? 53.438 31.508 97.431 1.00 12.00 181 ALA D C 1
ATOM 15737 O O . ALA D 1 181 ? 54.036 30.743 96.690 1.00 13.07 181 ALA D O 1
ATOM 15739 N N . ALA D 1 182 ? 52.858 31.122 98.565 1.00 12.68 182 ALA D N 1
ATOM 15740 C CA . ALA D 1 182 ? 52.925 29.738 99.017 1.00 14.86 182 ALA D CA 1
ATOM 15741 C C . ALA D 1 182 ? 51.676 29.325 99.762 1.00 15.72 182 ALA D C 1
ATOM 15742 O O . ALA D 1 182 ? 51.066 30.134 100.475 1.00 13.55 182 ALA D O 1
ATOM 15744 N N . GLY D 1 183 ? 51.292 28.068 99.577 1.00 11.93 183 GLY D N 1
ATOM 15745 C CA . GLY D 1 183 ? 50.180 27.525 100.322 1.00 13.33 183 GLY D CA 1
ATOM 15746 C C . GLY D 1 183 ? 48.783 27.553 99.775 1.00 12.57 183 GLY D C 1
ATOM 15747 O O . GLY D 1 183 ? 47.864 27.915 100.498 1.00 12.39 183 GLY D O 1
ATOM 15748 N N . ARG D 1 184 ? 48.613 27.108 98.536 1.00 14.37 184 ARG D N 1
ATOM 15749 C CA . ARG D 1 184 ? 47.298 27.054 97.898 1.00 15.65 184 ARG D CA 1
ATOM 15750 C C . ARG D 1 184 ? 46.182 26.426 98.780 1.00 17.03 184 ARG D C 1
ATOM 15751 O O . ARG D 1 184 ? 45.056 26.931 98.810 1.00 14.23 184 ARG D O 1
ATOM 15759 N N . PRO D 1 185 ? 46.482 25.334 99.531 1.00 16.28 185 PRO D N 1
ATOM 15760 C CA . PRO D 1 185 ? 45.418 24.734 100.350 1.00 15.60 185 PRO D CA 1
ATOM 15761 C C . PRO D 1 185 ? 44.963 25.539 101.571 1.00 16.64 185 PRO D C 1
ATOM 15762 O O . PRO D 1 185 ? 44.507 24.966 102.556 1.00 21.06 185 PRO D O 1
ATOM 15766 N N . GLY D 1 186 ? 45.131 26.857 101.527 1.00 14.31 186 GLY D N 1
ATOM 15767 C CA . GLY D 1 186 ? 44.689 27.699 102.624 1.00 11.67 186 GLY D CA 1
ATOM 15768 C C . GLY D 1 186 ? 45.658 28.014 103.745 1.00 12.07 186 GLY D C 1
ATOM 15769 O O . GLY D 1 186 ? 45.206 28.275 104.862 1.00 14.81 186 GLY D O 1
ATOM 15770 N N . MET D 1 187 ? 46.971 27.980 103.480 1.00 14.25 187 MET D N 1
ATOM 15771 C CA . MET D 1 187 ? 47.958 28.297 104.518 1.00 12.84 187 MET D CA 1
ATOM 15772 C C . MET D 1 187 ? 47.759 29.733 104.989 1.00 10.44 187 MET D C 1
ATOM 15773 O O . MET D 1 187 ? 47.964 30.032 106.157 1.00 12.95 187 MET D O 1
ATOM 15778 N N . GLY D 1 188 ? 47.341 30.606 104.075 1.00 12.70 188 GLY D N 1
ATOM 15779 C CA . GLY D 1 188 ? 47.083 31.989 104.421 1.00 9.66 188 GLY D CA 1
ATOM 15780 C C . GLY D 1 188 ? 45.903 32.116 105.371 1.00 11.51 188 GLY D C 1
ATOM 15781 O O . GLY D 1 188 ? 45.885 32.997 106.226 1.00 12.29 188 GLY D O 1
ATOM 15782 N N . ALA D 1 189 ? 44.901 31.258 105.200 1.00 14.97 189 ALA D N 1
ATOM 15783 C CA . ALA D 1 189 ? 43.729 31.265 106.089 1.00 17.29 189 ALA D CA 1
ATOM 15784 C C . ALA D 1 189 ? 44.106 30.698 107.468 1.00 13.07 189 ALA D C 1
ATOM 15785 O O . ALA D 1 189 ? 43.560 31.130 108.478 1.00 14.55 189 ALA D O 1
ATOM 15787 N N . VAL D 1 190 ? 45.038 29.741 107.522 1.00 14.23 190 VAL D N 1
ATOM 15788 C CA . VAL D 1 190 ? 45.476 29.205 108.817 1.00 14.72 190 VAL D CA 1
ATOM 15789 C C . VAL D 1 190 ? 46.214 30.350 109.538 1.00 14.64 190 VAL D C 1
ATOM 15790 O O . VAL D 1 190 ? 45.959 30.639 110.714 1.00 14.15 190 VAL D O 1
ATOM 15794 N N . MET D 1 191 ? 47.110 31.023 108.820 1.00 12.97 191 MET D N 1
ATOM 15795 C CA . MET D 1 191 ? 47.830 32.158 109.386 1.00 14.90 191 MET D CA 1
ATOM 15796 C C . MET D 1 191 ? 46.823 33.241 109.883 1.00 19.34 191 MET D C 1
ATOM 15797 O O . MET D 1 191 ? 46.927 33.717 111.020 1.00 15.59 191 MET D O 1
ATOM 15802 N N . GLY D 1 192 ? 45.841 33.587 109.041 1.00 16.97 192 GLY D N 1
ATOM 15803 C CA . GLY D 1 192 ? 44.833 34.585 109.395 1.00 11.94 192 GLY D CA 1
ATOM 15804 C C . GLY D 1 192 ? 43.982 34.175 110.587 1.00 15.44 192 GLY D C 1
ATOM 15805 O O . GLY D 1 192 ? 43.584 35.029 111.379 1.00 15.88 192 GLY D O 1
ATOM 15806 N N . SER D 1 193 ? 43.730 32.873 110.741 1.00 13.88 193 SER D N 1
ATOM 15807 C CA . SER D 1 193 ? 42.933 32.362 111.870 1.00 12.88 193 SER D CA 1
ATOM 15808 C C . SER D 1 193 ? 43.647 32.485 113.231 1.00 16.29 193 SER D C 1
ATOM 15809 O O . SER D 1 193 ? 43.009 32.391 114.277 1.00 15.87 193 SER D O 1
ATOM 15812 N N . LYS D 1 194 ? 44.964 32.688 113.214 1.00 16.79 194 LYS D N 1
ATOM 15813 C CA . LYS D 1 194 ? 45.742 32.827 114.443 1.00 16.90 194 LYS D CA 1
ATOM 15814 C C . LYS D 1 194 ? 45.965 34.298 114.739 1.00 19.06 194 LYS D C 1
ATOM 15815 O O . LYS D 1 194 ? 46.582 34.647 115.755 1.00 19.97 194 LYS D O 1
ATOM 15821 N N . LYS D 1 195 ? 45.445 35.152 113.853 1.00 16.02 195 LYS D N 1
ATOM 15822 C CA . LYS D 1 195 ? 45.603 36.607 113.945 1.00 15.71 195 LYS D CA 1
ATOM 15823 C C . LYS D 1 195 ? 47.071 36.982 113.728 1.00 13.26 195 LYS D C 1
ATOM 15824 O O . LYS D 1 195 ? 47.566 37.951 114.310 1.00 17.34 195 LYS D O 1
ATOM 15830 N N . LEU D 1 196 ? 47.758 36.203 112.888 1.00 15.37 196 LEU D N 1
ATOM 15831 C CA . LEU D 1 196 ? 49.167 36.439 112.567 1.00 14.65 196 LEU D CA 1
ATOM 15832 C C . LEU D 1 196 ? 49.213 37.154 111.216 1.00 13.37 196 LEU D C 1
ATOM 15833 O O . LEU D 1 196 ? 48.910 36.571 110.180 1.00 14.91 196 LEU D O 1
ATOM 15838 N N . LYS D 1 197 ? 49.579 38.428 111.246 1.00 13.26 197 LYS D N 1
ATOM 15839 C CA . LYS D 1 197 ? 49.616 39.266 110.057 1.00 11.59 197 LYS D CA 1
ATOM 15840 C C . LYS D 1 197 ? 50.911 39.153 109.246 1.00 14.67 197 LYS D C 1
ATOM 15841 O O . LYS D 1 197 ? 50.883 39.296 108.020 1.00 13.86 197 LYS D O 1
ATOM 15847 N N . ALA D 1 198 ? 52.030 38.893 109.924 1.00 13.87 198 ALA D N 1
ATOM 15848 C CA . ALA D 1 198 ? 53.318 38.797 109.243 1.00 12.20 198 ALA D CA 1
ATOM 15849 C C . ALA D 1 198 ? 54.398 38.148 110.073 1.00 13.29 198 ALA D C 1
ATOM 15850 O O . ALA D 1 198 ? 54.250 37.939 111.279 1.00 13.56 198 ALA D O 1
ATOM 15852 N N . VAL D 1 199 ? 55.479 37.791 109.397 1.00 11.69 199 VAL D N 1
ATOM 15853 C CA . VAL D 1 199 ? 56.655 37.233 110.051 1.00 13.92 199 VAL D CA 1
ATOM 15854 C C . VAL D 1 199 ? 57.840 38.011 109.437 1.00 12.56 199 VAL D C 1
ATOM 15855 O O . VAL D 1 199 ? 57.976 38.066 108.205 1.00 12.17 199 VAL D O 1
ATOM 15859 N N . VAL D 1 200 ? 58.628 38.665 110.295 1.00 12.80 200 VAL D N 1
ATOM 15860 C CA . VAL D 1 200 ? 59.808 39.433 109.885 1.00 14.48 200 VAL D CA 1
ATOM 15861 C C . VAL D 1 200 ? 61.038 38.688 110.424 1.00 17.51 200 VAL D C 1
ATOM 15862 O O . VAL D 1 200 ? 61.138 38.445 111.625 1.00 15.50 200 VAL D O 1
ATOM 15866 N N . ILE D 1 201 ? 61.968 38.329 109.536 1.00 13.75 201 ILE D N 1
ATOM 15867 C CA . ILE D 1 201 ? 63.137 37.538 109.938 1.00 14.49 201 ILE D CA 1
ATOM 15868 C C . ILE D 1 201 ? 64.478 38.094 109.493 1.00 16.53 201 ILE D C 1
ATOM 15869 O O . ILE D 1 201 ? 64.632 38.564 108.364 1.00 15.11 201 ILE D O 1
ATOM 15874 N N . ARG D 1 202 ? 65.453 38.016 110.395 1.00 14.11 202 ARG D N 1
ATOM 15875 C CA . ARG D 1 202 ? 66.807 38.448 110.106 1.00 13.96 202 ARG D CA 1
ATOM 15876 C C . ARG D 1 202 ? 67.749 37.447 110.753 1.00 12.53 202 ARG D C 1
ATOM 15877 O O . ARG D 1 202 ? 67.598 37.115 111.932 1.00 13.73 202 ARG D O 1
ATOM 15885 N N . GLY D 1 203 ? 68.710 36.972 109.968 1.00 13.17 203 GLY D N 1
ATOM 15886 C CA . GLY D 1 203 ? 69.679 36.004 110.446 1.00 16.67 203 GLY D CA 1
ATOM 15887 C C . GLY D 1 203 ? 71.101 36.414 110.092 1.00 15.97 203 GLY D C 1
ATOM 15888 O O . GLY D 1 203 ? 71.337 36.941 109.003 1.00 15.62 203 GLY D O 1
ATOM 15889 N N . THR D 1 204 ? 72.051 36.138 110.989 1.00 15.74 204 THR D N 1
ATOM 15890 C CA . THR D 1 204 ? 73.454 36.517 110.767 1.00 15.82 204 THR D CA 1
ATOM 15891 C C . THR D 1 204 ? 74.480 35.425 111.064 1.00 19.41 204 THR D C 1
ATOM 15892 O O . THR D 1 204 ? 75.672 35.623 110.829 1.00 20.76 204 THR D O 1
ATOM 15896 N N . LYS D 1 205 ? 74.035 34.296 111.603 1.00 19.28 205 LYS D N 1
ATOM 15897 C CA . LYS D 1 205 ? 74.948 33.205 111.956 1.00 20.25 205 LYS D CA 1
ATOM 15898 C C . LYS D 1 205 ? 75.535 32.447 110.762 1.00 22.17 205 LYS D C 1
ATOM 15899 O O . LYS D 1 205 ? 74.988 32.469 109.656 1.00 21.91 205 LYS D O 1
ATOM 15905 N N . GLU D 1 206 ? 76.661 31.771 110.994 1.00 24.79 206 GLU D N 1
ATOM 15906 C CA . GLU D 1 206 ? 77.262 30.951 109.947 1.00 26.52 206 GLU D CA 1
ATOM 15907 C C . GLU D 1 206 ? 76.709 29.552 110.140 1.00 21.89 206 GLU D C 1
ATOM 15908 O O . GLU D 1 206 ? 76.811 28.972 111.228 1.00 28.25 206 GLU D O 1
ATOM 15914 N N . ILE D 1 207 ? 76.065 29.041 109.106 1.00 19.52 207 ILE D N 1
ATOM 15915 C CA . ILE D 1 207 ? 75.505 27.694 109.151 1.00 17.72 207 ILE D CA 1
ATOM 15916 C C . ILE D 1 207 ? 76.674 26.703 108.996 1.00 23.08 207 ILE D C 1
ATOM 15917 O O . ILE D 1 207 ? 77.478 26.839 108.057 1.00 21.22 207 ILE D O 1
ATOM 15922 N N . PRO D 1 208 ? 76.807 25.728 109.931 1.00 21.23 208 PRO D N 1
ATOM 15923 C CA . PRO D 1 208 ? 77.886 24.723 109.876 1.00 23.19 208 PRO D CA 1
ATOM 15924 C C . PRO D 1 208 ? 77.775 23.903 108.585 1.00 17.83 208 PRO D C 1
ATOM 15925 O O . PRO D 1 208 ? 76.688 23.459 108.216 1.00 18.56 208 PRO D O 1
ATOM 15929 N N . VAL D 1 209 ? 78.892 23.751 107.884 1.00 17.52 209 VAL D N 1
ATOM 15930 C CA . VAL D 1 209 ? 78.946 23.020 106.616 1.00 16.92 209 VAL D CA 1
ATOM 15931 C C . VAL D 1 209 ? 80.110 22.020 106.669 1.00 19.69 209 VAL D C 1
ATOM 15932 O O . VAL D 1 209 ? 81.219 22.379 107.072 1.00 22.37 209 VAL D O 1
ATOM 15936 N N . ALA D 1 210 ? 79.839 20.768 106.289 1.00 17.44 210 ALA D N 1
ATOM 15937 C CA . ALA D 1 210 ? 80.843 19.695 106.275 1.00 14.69 210 ALA D CA 1
ATOM 15938 C C . ALA D 1 210 ? 82.002 19.936 105.298 1.00 18.69 210 ALA D C 1
ATOM 15939 O O . ALA D 1 210 ? 83.168 19.749 105.649 1.00 22.06 210 ALA D O 1
ATOM 15941 N N . ASP D 1 211 ? 81.696 20.415 104.099 1.00 16.73 211 ASP D N 1
ATOM 15942 C CA . ASP D 1 211 ? 82.727 20.609 103.093 1.00 16.40 211 ASP D CA 1
ATOM 15943 C C . ASP D 1 211 ? 82.477 21.925 102.387 1.00 20.70 211 ASP D C 1
ATOM 15944 O O . ASP D 1 211 ? 81.866 21.958 101.308 1.00 20.82 211 ASP D O 1
ATOM 15949 N N . LYS D 1 212 ? 82.980 23.009 102.974 1.00 21.38 212 LYS D N 1
ATOM 15950 C CA . LYS D 1 212 ? 82.752 24.331 102.410 1.00 24.39 212 LYS D CA 1
ATOM 15951 C C . LYS D 1 212 ? 83.299 24.506 101.001 1.00 24.60 212 LYS D C 1
ATOM 15952 O O . LYS D 1 212 ? 82.622 25.070 100.139 1.00 26.74 212 LYS D O 1
ATOM 15958 N N . GLU D 1 213 ? 84.487 23.963 100.742 1.00 23.21 213 GLU D N 1
ATOM 15959 C CA . GLU D 1 213 ? 85.093 24.075 99.419 1.00 26.69 213 GLU D CA 1
ATOM 15960 C C . GLU D 1 213 ? 84.348 23.288 98.333 1.00 19.58 213 GLU D C 1
ATOM 15961 O O . GLU D 1 213 ? 84.247 23.747 97.198 1.00 21.67 213 GLU D O 1
ATOM 15967 N N . GLU D 1 214 ? 83.842 22.102 98.663 1.00 18.21 214 GLU D N 1
ATOM 15968 C CA . GLU D 1 214 ? 83.103 21.329 97.674 1.00 21.07 214 GLU D CA 1
ATOM 15969 C C . GLU D 1 214 ? 81.754 22.001 97.427 1.00 25.31 214 GLU D C 1
ATOM 15970 O O . GLU D 1 214 ? 81.264 21.987 96.301 1.00 22.60 214 GLU D O 1
ATOM 15976 N N . LEU D 1 215 ? 81.183 22.624 98.466 1.00 22.61 215 LEU D N 1
ATOM 15977 C CA . LEU D 1 215 ? 79.902 23.331 98.332 1.00 24.02 215 LEU D CA 1
ATOM 15978 C C . LEU D 1 215 ? 80.065 24.473 97.336 1.00 19.10 215 LEU D C 1
ATOM 15979 O O . LEU D 1 215 ? 79.277 24.627 96.404 1.00 16.84 215 LEU D O 1
ATOM 15984 N N . LYS D 1 216 ? 81.129 25.244 97.518 1.00 19.25 216 LYS D N 1
ATOM 15985 C CA . LYS D 1 216 ? 81.421 26.388 96.659 1.00 23.24 216 LYS D CA 1
ATOM 15986 C C . LYS D 1 216 ? 81.683 25.942 95.219 1.00 20.57 216 LYS D C 1
ATOM 15987 O O . LYS D 1 216 ? 81.221 26.569 94.276 1.00 22.22 216 LYS D O 1
ATOM 15993 N N . LYS D 1 217 ? 82.452 24.870 95.063 1.00 19.40 217 LYS D N 1
ATOM 15994 C CA . LYS D 1 217 ? 82.790 24.344 93.748 1.00 18.73 217 LYS D CA 1
ATOM 15995 C C . LYS D 1 217 ? 81.554 23.856 92.988 1.00 20.62 217 LYS D C 1
ATOM 15996 O O . LYS D 1 217 ? 81.370 24.195 91.824 1.00 18.18 217 LYS D O 1
ATOM 16002 N N . LEU D 1 218 ? 80.721 23.058 93.652 1.00 18.73 218 LEU D N 1
ATOM 16003 C CA . LEU D 1 218 ? 79.507 22.516 93.049 1.00 18.23 218 LEU D CA 1
ATOM 16004 C C . LEU D 1 218 ? 78.513 23.617 92.670 1.00 20.68 218 LEU D C 1
ATOM 16005 O O . LEU D 1 218 ? 77.931 23.580 91.587 1.00 18.99 218 LEU D O 1
ATOM 16010 N N . SER D 1 219 ? 78.325 24.593 93.555 1.00 20.40 219 SER D N 1
ATOM 16011 C CA . SER D 1 219 ? 77.408 25.698 93.283 1.00 22.90 219 SER D CA 1
ATOM 16012 C C . SER D 1 219 ? 77.853 26.506 92.082 1.00 19.88 219 SER D C 1
ATOM 16013 O O . SER D 1 219 ? 77.035 26.814 91.229 1.00 16.80 219 SER D O 1
ATOM 16016 N N . GLN D 1 220 ? 79.148 26.821 91.992 1.00 17.81 220 GLN D N 1
ATOM 16017 C CA . GLN D 1 220 ? 79.645 27.604 90.860 1.00 23.06 220 GLN D CA 1
ATOM 16018 C C . GLN D 1 220 ? 79.461 26.868 89.540 1.00 18.05 220 GLN D C 1
ATOM 16019 O O . GLN D 1 220 ? 79.095 27.475 88.531 1.00 18.70 220 GLN D O 1
ATOM 16025 N N . GLU D 1 221 ? 79.676 25.555 89.565 1.00 20.11 221 GLU D N 1
ATOM 16026 C CA . GLU D 1 221 ? 79.515 24.727 88.383 1.00 21.32 221 GLU D CA 1
ATOM 16027 C C . GLU D 1 221 ? 78.068 24.704 87.928 1.00 17.58 221 GLU D C 1
ATOM 16028 O O . GLU D 1 221 ? 77.793 24.788 86.731 1.00 20.11 221 GLU D O 1
ATOM 16034 N N . ALA D 1 222 ? 77.150 24.582 88.887 1.00 16.58 222 ALA D N 1
ATOM 16035 C CA . ALA D 1 222 ? 75.709 24.578 88.594 1.00 14.93 222 ALA D CA 1
ATOM 16036 C C . ALA D 1 222 ? 75.278 25.930 88.016 1.00 13.19 222 ALA D C 1
ATOM 16037 O O . ALA D 1 222 ? 74.542 25.990 87.040 1.00 18.10 222 ALA D O 1
ATOM 16039 N N . TYR D 1 223 ? 75.769 27.019 88.601 1.00 15.57 223 TYR D N 1
ATOM 16040 C CA . TYR D 1 223 ? 75.429 28.356 88.123 1.00 17.11 223 TYR D CA 1
ATOM 16041 C C . TYR D 1 223 ? 75.907 28.557 86.699 1.00 16.81 223 TYR D C 1
ATOM 16042 O O . TYR D 1 223 ? 75.173 29.095 85.871 1.00 17.71 223 TYR D O 1
ATOM 16051 N N . ASN D 1 224 ? 77.119 28.076 86.409 1.00 19.43 224 ASN D N 1
ATOM 16052 C CA . ASN D 1 224 ? 77.685 28.191 85.063 1.00 20.36 224 ASN D CA 1
ATOM 16053 C C . ASN D 1 224 ? 76.920 27.314 84.083 1.00 18.08 224 ASN D C 1
ATOM 16054 O O . ASN D 1 224 ? 76.640 27.732 82.961 1.00 19.18 224 ASN D O 1
ATOM 16059 N N . GLU D 1 225 ? 76.532 26.120 84.531 1.00 18.53 225 GLU D N 1
ATOM 16060 C CA . GLU D 1 225 ? 75.797 25.208 83.668 1.00 19.20 225 GLU D CA 1
ATOM 16061 C C . GLU D 1 225 ? 74.450 25.846 83.294 1.00 18.32 225 GLU D C 1
ATOM 16062 O O . GLU D 1 225 ? 73.986 25.714 82.165 1.00 16.16 225 GLU D O 1
ATOM 16068 N N . ILE D 1 226 ? 73.844 26.559 84.240 1.00 17.05 226 ILE D N 1
ATOM 16069 C CA . ILE D 1 226 ? 72.584 27.244 83.983 1.00 17.48 226 ILE D CA 1
ATOM 16070 C C . ILE D 1 226 ? 72.782 28.339 82.917 1.00 18.39 226 ILE D C 1
ATOM 16071 O O . ILE D 1 226 ? 72.073 28.353 81.898 1.00 18.48 226 ILE D O 1
ATOM 16076 N N . LEU D 1 227 ? 73.767 29.220 83.140 1.00 16.00 227 LEU D N 1
ATOM 16077 C CA . LEU D 1 227 ? 74.078 30.318 82.211 1.00 21.28 227 LEU D CA 1
ATOM 16078 C C . LEU D 1 227 ? 74.394 29.866 80.792 1.00 23.44 227 LEU D C 1
ATOM 16079 O O . LEU D 1 227 ? 74.013 30.533 79.836 1.00 25.17 227 LEU D O 1
ATOM 16084 N N . ASN D 1 228 ? 75.117 28.755 80.664 1.00 23.05 228 ASN D N 1
ATOM 16085 C CA . ASN D 1 228 ? 75.496 28.218 79.370 1.00 17.45 228 ASN D CA 1
ATOM 16086 C C . ASN D 1 228 ? 74.491 27.265 78.744 1.00 22.05 228 ASN D C 1
ATOM 16087 O O . ASN D 1 228 ? 74.732 26.760 77.652 1.00 22.16 228 ASN D O 1
ATOM 16092 N N . SER D 1 229 ? 73.373 26.994 79.410 1.00 22.07 229 SER D N 1
ATOM 16093 C CA . SER D 1 229 ? 72.400 26.075 78.832 1.00 21.52 229 SER D CA 1
ATOM 16094 C C . SER D 1 229 ? 71.704 26.689 77.625 1.00 23.28 229 SER D C 1
ATOM 16095 O O . SER D 1 229 ? 71.515 27.905 77.558 1.00 20.37 229 SER D O 1
ATOM 16098 N N . PRO D 1 230 ? 71.362 25.855 76.627 1.00 22.73 230 PRO D N 1
ATOM 16099 C CA . PRO D 1 230 ? 70.685 26.370 75.433 1.00 23.18 230 PRO D CA 1
ATOM 16100 C C . PRO D 1 230 ? 69.338 27.034 75.740 1.00 23.40 230 PRO D C 1
ATOM 16101 O O . PRO D 1 230 ? 68.967 28.000 75.083 1.00 23.70 230 PRO D O 1
ATOM 16105 N N . GLY D 1 231 ? 68.648 26.574 76.784 1.00 19.09 231 GLY D N 1
ATOM 16106 C CA . GLY D 1 231 ? 67.363 27.167 77.113 1.00 17.01 231 GLY D CA 1
ATOM 16107 C C . GLY D 1 231 ? 67.417 28.470 77.890 1.00 20.71 231 GLY D C 1
ATOM 16108 O O . GLY D 1 231 ? 66.403 29.164 78.002 1.00 21.59 231 GLY D O 1
ATOM 16109 N N . TYR D 1 232 ? 68.593 28.847 78.394 1.00 22.36 232 TYR D N 1
ATOM 16110 C CA . TYR D 1 232 ? 68.709 30.080 79.186 1.00 21.56 232 TYR D CA 1
ATOM 16111 C C . TYR D 1 232 ? 68.145 31.377 78.568 1.00 22.42 232 TYR D C 1
ATOM 16112 O O . TYR D 1 232 ? 67.380 32.076 79.226 1.00 21.82 232 TYR D O 1
ATOM 16121 N N . PRO D 1 233 ? 68.517 31.713 77.307 1.00 22.99 233 PRO D N 1
ATOM 16122 C CA . PRO D 1 233 ? 68.023 32.945 76.651 1.00 19.90 233 PRO D CA 1
ATOM 16123 C C . PRO D 1 233 ? 66.491 33.067 76.590 1.00 16.70 233 PRO D C 1
ATOM 16124 O O . PRO D 1 233 ? 65.922 34.096 76.951 1.00 16.46 233 PRO D O 1
ATOM 16128 N N . PHE D 1 234 ? 65.834 32.017 76.115 1.00 14.80 234 PHE D N 1
ATOM 16129 C CA . PHE D 1 234 ? 64.386 32.030 76.018 1.00 15.32 234 PHE D CA 1
ATOM 16130 C C . PHE D 1 234 ? 63.769 32.030 77.413 1.00 14.32 234 PHE D C 1
ATOM 16131 O O . PHE D 1 234 ? 62.755 32.693 77.636 1.00 14.74 234 PHE D O 1
ATOM 16139 N N . TRP D 1 235 ? 64.380 31.320 78.359 1.00 15.09 235 TRP D N 1
ATOM 16140 C CA . TRP D 1 235 ? 63.854 31.326 79.723 1.00 17.50 235 TRP D CA 1
ATOM 16141 C C . TRP D 1 235 ? 63.848 32.758 80.289 1.00 15.22 235 TRP D C 1
ATOM 16142 O O . TRP D 1 235 ? 62.889 33.170 80.925 1.00 16.23 235 TRP D O 1
ATOM 16153 N N . LYS D 1 236 ? 64.952 33.481 80.087 1.00 14.83 236 LYS D N 1
ATOM 16154 C CA . LYS D 1 236 ? 65.104 34.843 80.567 1.00 15.25 236 LYS D CA 1
ATOM 16155 C C . LYS D 1 236 ? 64.028 35.740 79.967 1.00 16.78 236 LYS D C 1
ATOM 16156 O O . LYS D 1 236 ? 63.481 36.618 80.647 1.00 16.84 236 LYS D O 1
ATOM 16162 N N . ARG D 1 237 ? 63.681 35.466 78.710 1.00 16.37 237 ARG D N 1
ATOM 16163 C CA . ARG D 1 237 ? 62.670 36.229 78.003 1.00 14.75 237 ARG D CA 1
ATOM 16164 C C . ARG D 1 237 ? 61.227 35.982 78.458 1.00 18.02 237 ARG D C 1
ATOM 16165 O O . ARG D 1 237 ? 60.527 36.929 78.804 1.00 17.30 237 ARG D O 1
ATOM 16173 N N . GLN D 1 238 ? 60.809 34.714 78.480 1.00 14.20 238 GLN D N 1
ATOM 16174 C CA . GLN D 1 238 ? 59.436 34.350 78.807 1.00 16.44 238 GLN D CA 1
ATOM 16175 C C . GLN D 1 238 ? 59.121 33.629 80.112 1.00 14.77 238 GLN D C 1
ATOM 16176 O O . GLN D 1 238 ? 57.971 33.611 80.531 1.00 16.47 238 GLN D O 1
ATOM 16182 N N . GLY D 1 239 ? 60.108 32.986 80.720 1.00 14.95 239 GLY D N 1
ATOM 16183 C CA . GLY D 1 239 ? 59.863 32.278 81.961 1.00 10.49 239 GLY D CA 1
ATOM 16184 C C . GLY D 1 239 ? 58.804 31.223 81.749 1.00 12.14 239 GLY D C 1
ATOM 16185 O O . GLY D 1 239 ? 58.751 30.599 80.693 1.00 14.35 239 GLY D O 1
ATOM 16186 N N . THR D 1 240 ? 57.938 31.045 82.730 1.00 11.45 240 THR D N 1
ATOM 16187 C CA . THR D 1 240 ? 56.885 30.051 82.623 1.00 11.22 240 THR D CA 1
ATOM 16188 C C . THR D 1 240 ? 55.816 30.440 81.609 1.00 12.24 240 THR D C 1
ATOM 16189 O O . THR D 1 240 ? 55.036 29.579 81.197 1.00 13.88 240 THR D O 1
ATOM 16193 N N . MET D 1 241 ? 55.765 31.721 81.219 1.00 13.26 241 MET D N 1
ATOM 16194 C CA . MET D 1 241 ? 54.774 32.209 80.249 1.00 13.21 241 MET D CA 1
ATOM 16195 C C . MET D 1 241 ? 54.801 31.537 78.864 1.00 17.72 241 MET D C 1
ATOM 16196 O O . MET D 1 241 ? 53.819 31.585 78.106 1.00 12.87 241 MET D O 1
ATOM 16201 N N . ALA D 1 242 ? 55.914 30.863 78.566 1.00 16.06 242 ALA D N 1
ATOM 16202 C CA . ALA D 1 242 ? 56.065 30.133 77.321 1.00 14.29 242 ALA D CA 1
ATOM 16203 C C . ALA D 1 242 ? 55.029 29.013 77.252 1.00 13.34 242 ALA D C 1
ATOM 16204 O O . ALA D 1 242 ? 54.679 28.556 76.174 1.00 16.02 242 ALA D O 1
ATOM 16206 N N . ALA D 1 243 ? 54.522 28.573 78.400 1.00 16.58 243 ALA D N 1
ATOM 16207 C CA . ALA D 1 243 ? 53.522 27.495 78.413 1.00 18.99 243 ALA D CA 1
ATOM 16208 C C . ALA D 1 243 ? 52.155 27.884 77.839 1.00 20.41 243 ALA D C 1
ATOM 16209 O O . ALA D 1 243 ? 51.385 26.998 77.487 1.00 17.09 243 ALA D O 1
ATOM 16211 N N . VAL D 1 244 ? 51.837 29.181 77.749 1.00 16.10 244 VAL D N 1
ATOM 16212 C CA . VAL D 1 244 ? 50.536 29.566 77.201 1.00 14.49 244 VAL D CA 1
ATOM 16213 C C . VAL D 1 244 ? 50.369 29.028 75.787 1.00 14.15 244 VAL D C 1
ATOM 16214 O O . VAL D 1 244 ? 49.409 28.301 75.494 1.00 14.99 244 VAL D O 1
ATOM 16218 N N . GLU D 1 245 ? 51.309 29.360 74.914 1.00 13.73 245 GLU D N 1
ATOM 16219 C CA . GLU D 1 245 ? 51.230 28.885 73.541 1.00 13.06 245 GLU D CA 1
ATOM 16220 C C . GLU D 1 245 ? 51.376 27.375 73.439 1.00 17.21 245 GLU D C 1
ATOM 16221 O O . GLU D 1 245 ? 50.659 26.735 72.680 1.00 15.60 245 GLU D O 1
ATOM 16227 N N . TRP D 1 246 ? 52.290 26.809 74.225 1.00 17.60 246 TRP D N 1
ATOM 16228 C CA . TRP D 1 246 ? 52.524 25.367 74.226 1.00 16.13 246 TRP D CA 1
ATOM 16229 C C . TRP D 1 246 ? 51.249 24.600 74.612 1.00 14.41 246 TRP D C 1
ATOM 16230 O O . TRP D 1 246 ? 50.879 23.638 73.946 1.00 16.36 246 TRP D O 1
ATOM 16241 N N . CYS D 1 247 ? 50.569 25.037 75.669 1.00 14.28 247 CYS D N 1
ATOM 16242 C CA . CYS D 1 247 ? 49.343 24.374 76.084 1.00 17.35 247 CYS D CA 1
ATOM 16243 C C . CYS D 1 247 ? 48.237 24.559 75.061 1.00 19.66 247 CYS D C 1
ATOM 16244 O O . CYS D 1 247 ? 47.499 23.619 74.778 1.00 17.28 247 CYS D O 1
ATOM 16247 N N . ASN D 1 248 ? 48.144 25.749 74.477 1.00 18.70 248 ASN D N 1
ATOM 16248 C CA . ASN D 1 248 ? 47.098 25.993 73.493 1.00 22.78 248 ASN D CA 1
ATOM 16249 C C . ASN D 1 248 ? 47.304 25.095 72.267 1.00 25.90 248 ASN D C 1
ATOM 16250 O O . ASN D 1 248 ? 46.344 24.569 71.704 1.00 24.52 248 ASN D O 1
ATOM 16255 N N . THR D 1 249 ? 48.566 24.910 71.887 1.00 21.13 249 THR D N 1
ATOM 16256 C CA . THR D 1 249 ? 48.951 24.087 70.736 1.00 19.94 249 THR D CA 1
ATOM 16257 C C . THR D 1 249 ? 48.641 22.602 70.979 1.00 18.98 249 THR D C 1
ATOM 16258 O O . THR D 1 249 ? 48.358 21.843 70.042 1.00 20.75 249 THR D O 1
ATOM 16262 N N . ASN D 1 250 ? 48.625 22.209 72.247 1.00 16.83 250 ASN D N 1
ATOM 16263 C CA . ASN D 1 250 ? 48.380 20.827 72.603 1.00 15.49 250 ASN D CA 1
ATOM 16264 C C . ASN D 1 250 ? 47.043 20.542 73.254 1.00 15.60 250 ASN D C 1
ATOM 16265 O O . ASN D 1 250 ? 46.862 19.501 73.884 1.00 17.86 250 ASN D O 1
ATOM 16270 N N . TYR D 1 251 ? 46.108 21.471 73.090 1.00 16.35 251 TYR D N 1
ATOM 16271 C CA . TYR D 1 251 ? 44.753 21.345 73.628 1.00 19.91 251 TYR D CA 1
ATOM 16272 C C . TYR D 1 251 ? 44.723 21.079 75.126 1.00 17.59 251 TYR D C 1
ATOM 16273 O O . TYR D 1 251 ? 43.852 20.360 75.635 1.00 19.87 251 TYR D O 1
ATOM 16282 N N . ALA D 1 252 ? 45.649 21.721 75.830 1.00 17.89 252 ALA D N 1
ATOM 16283 C CA . ALA D 1 252 ? 45.768 21.564 77.269 1.00 15.20 252 ALA D CA 1
ATOM 16284 C C . ALA D 1 252 ? 45.522 22.862 78.026 1.00 15.26 252 ALA D C 1
ATOM 16285 O O . ALA D 1 252 ? 45.575 22.866 79.243 1.00 14.72 252 ALA D O 1
ATOM 16287 N N . LEU D 1 253 ? 45.282 23.968 77.322 1.00 14.63 253 LEU D N 1
ATOM 16288 C CA . LEU D 1 253 ? 45.045 25.253 78.004 1.00 15.59 253 LEU D CA 1
ATOM 16289 C C . LEU D 1 253 ? 43.619 25.355 78.564 1.00 12.73 253 LEU D C 1
ATOM 16290 O O . LEU D 1 253 ? 42.653 25.393 77.806 1.00 14.06 253 LEU D O 1
ATOM 16295 N N . PRO D 1 254 ? 43.470 25.390 79.901 1.00 16.19 254 PRO D N 1
ATOM 16296 C CA . PRO D 1 254 ? 42.137 25.487 80.515 1.00 17.83 254 PRO D CA 1
ATOM 16297 C C . PRO D 1 254 ? 41.369 26.702 80.002 1.00 18.07 254 PRO D C 1
ATOM 16298 O O . PRO D 1 254 ? 41.795 27.845 80.195 1.00 16.54 254 PRO D O 1
ATOM 16302 N N . THR D 1 255 ? 40.238 26.453 79.346 1.00 17.60 255 THR D N 1
ATOM 16303 C CA . THR D 1 255 ? 39.454 27.536 78.754 1.00 16.23 255 THR D CA 1
ATOM 16304 C C . THR D 1 255 ? 37.990 27.442 79.169 1.00 15.12 255 THR D C 1
ATOM 16305 O O . THR D 1 255 ? 37.359 26.415 78.932 1.00 15.12 255 THR D O 1
ATOM 16309 N N . ARG D 1 256 ? 37.460 28.523 79.752 1.00 16.28 256 ARG D N 1
ATOM 16310 C CA . ARG D 1 256 ? 36.067 28.606 80.232 1.00 17.56 256 ARG D CA 1
ATOM 16311 C C . ARG D 1 256 ? 35.695 27.430 81.156 1.00 19.60 256 ARG D C 1
ATOM 16312 O O . ARG D 1 256 ? 34.889 26.552 80.814 1.00 18.18 256 ARG D O 1
ATOM 16320 N N . ASN D 1 257 ? 36.275 27.459 82.353 1.00 17.62 257 ASN D N 1
ATOM 16321 C CA . ASN D 1 257 ? 36.094 26.422 83.358 1.00 18.43 257 ASN D CA 1
ATOM 16322 C C . ASN D 1 257 ? 36.439 25.023 82.826 1.00 17.35 257 ASN D C 1
ATOM 16323 O O . ASN D 1 257 ? 35.726 24.043 83.091 1.00 16.21 257 ASN D O 1
ATOM 16328 N N . PHE D 1 258 ? 37.563 24.947 82.105 1.00 13.74 258 PHE D N 1
ATOM 16329 C CA . PHE D 1 258 ? 38.084 23.696 81.537 1.00 15.91 258 PHE D CA 1
ATOM 16330 C C . PHE D 1 258 ? 37.168 23.085 80.470 1.00 16.76 258 PHE D C 1
ATOM 16331 O O . PHE D 1 258 ? 37.321 21.928 80.113 1.00 17.83 258 PHE D O 1
ATOM 16339 N N . SER D 1 259 ? 36.200 23.860 79.993 1.00 18.86 259 SER D N 1
ATOM 16340 C CA . SER D 1 259 ? 35.278 23.394 78.963 1.00 21.09 259 SER D CA 1
ATOM 16341 C C . SER D 1 259 ? 36.085 22.940 77.744 1.00 18.70 259 SER D C 1
ATOM 16342 O O . SER D 1 259 ? 35.808 21.901 77.155 1.00 18.86 259 SER D O 1
ATOM 16345 N N . ASP D 1 260 ? 37.094 23.711 77.367 1.00 17.45 260 ASP D N 1
ATOM 16346 C CA . ASP D 1 260 ? 37.912 23.325 76.227 1.00 17.41 260 ASP D CA 1
ATOM 16347 C C . ASP D 1 260 ? 39.400 23.418 76.568 1.00 16.87 260 ASP D C 1
ATOM 16348 O O . ASP D 1 260 ? 39.771 23.926 77.624 1.00 16.90 260 ASP D O 1
ATOM 16353 N N . GLY D 1 261 ? 40.247 22.921 75.680 1.00 17.05 261 GLY D N 1
ATOM 16354 C CA . GLY D 1 261 ? 41.678 22.983 75.910 1.00 14.15 261 GLY D CA 1
ATOM 16355 C C . GLY D 1 261 ? 42.345 23.951 74.958 1.00 17.19 261 GLY D C 1
ATOM 16356 O O . GLY D 1 261 ? 43.569 24.006 74.874 1.00 16.49 261 GLY D O 1
ATOM 16357 N N . TYR D 1 262 ? 41.529 24.712 74.230 1.00 15.96 262 TYR D N 1
ATOM 16358 C CA . TYR D 1 262 ? 42.008 25.692 73.264 1.00 13.52 262 TYR D CA 1
ATOM 16359 C C . TYR D 1 262 ? 41.251 26.993 73.474 1.00 17.29 262 TYR D C 1
ATOM 16360 O O . TYR D 1 262 ? 40.037 26.976 73.656 1.00 17.46 262 TYR D O 1
ATOM 16369 N N . PHE D 1 263 ? 41.975 28.112 73.419 1.00 16.38 263 PHE D N 1
ATOM 16370 C CA . PHE D 1 263 ? 41.413 29.453 73.593 1.00 14.26 263 PHE D CA 1
ATOM 16371 C C . PHE D 1 263 ? 41.718 30.309 72.336 1.00 15.28 263 PHE D C 1
ATOM 16372 O O . PHE D 1 263 ? 42.876 30.464 71.936 1.00 15.77 263 PHE D O 1
ATOM 16380 N N . GLU D 1 264 ? 40.666 30.852 71.725 1.00 16.74 264 GLU D N 1
ATOM 16381 C CA . GLU D 1 264 ? 40.770 31.668 70.501 1.00 19.20 264 GLU D CA 1
ATOM 16382 C C . GLU D 1 264 ? 41.624 32.910 70.665 1.00 18.08 264 GLU D C 1
ATOM 16383 O O . GLU D 1 264 ? 42.132 33.427 69.678 1.00 16.96 264 GLU D O 1
ATOM 16389 N N . PHE D 1 265 ? 41.704 33.442 71.886 1.00 19.47 265 PHE D N 1
ATOM 16390 C CA . PHE D 1 265 ? 42.484 34.662 72.135 1.00 18.18 265 PHE D CA 1
ATOM 16391 C C . PHE D 1 265 ? 43.755 34.435 72.952 1.00 14.82 265 PHE D C 1
ATOM 16392 O O . PHE D 1 265 ? 44.238 35.350 73.627 1.00 15.43 265 PHE D O 1
ATOM 16400 N N . ALA D 1 266 ? 44.331 33.243 72.829 1.00 15.02 266 ALA D N 1
ATOM 16401 C CA . ALA D 1 266 ? 45.552 32.904 73.567 1.00 18.70 266 ALA D CA 1
ATOM 16402 C C . ALA D 1 266 ? 46.754 33.804 73.269 1.00 19.84 266 ALA D C 1
ATOM 16403 O O . ALA D 1 266 ? 47.524 34.140 74.174 1.00 19.11 266 ALA D O 1
ATOM 16405 N N . ARG D 1 267 ? 46.915 34.193 72.005 1.00 17.42 267 ARG D N 1
ATOM 16406 C CA . ARG D 1 267 ? 48.041 35.036 71.611 1.00 15.52 267 ARG D CA 1
ATOM 16407 C C . ARG D 1 267 ? 48.110 36.360 72.376 1.00 13.10 267 ARG D C 1
ATOM 16408 O O . ARG D 1 267 ? 49.193 36.835 72.705 1.00 14.88 267 ARG D O 1
ATOM 16416 N N . SER D 1 268 ? 46.963 36.969 72.640 1.00 13.22 268 SER D N 1
ATOM 16417 C CA . SER D 1 268 ? 46.951 38.233 73.373 1.00 19.48 268 SER D CA 1
ATOM 16418 C C . SER D 1 268 ? 47.131 38.114 74.916 1.00 18.97 268 SER D C 1
ATOM 16419 O O . SER D 1 268 ? 47.056 39.112 75.631 1.00 14.27 268 SER D O 1
ATOM 16422 N N . ILE D 1 269 ? 47.339 36.883 75.406 1.00 18.61 269 ILE D N 1
ATOM 16423 C CA . ILE D 1 269 ? 47.637 36.623 76.821 1.00 17.43 269 ILE D CA 1
ATOM 16424 C C . ILE D 1 269 ? 48.860 35.693 76.892 1.00 18.83 269 ILE D C 1
ATOM 16425 O O . ILE D 1 269 ? 49.127 35.091 77.924 1.00 15.72 269 ILE D O 1
ATOM 16430 N N . ASP D 1 270 ? 49.613 35.586 75.800 1.00 15.00 270 ASP D N 1
ATOM 16431 C CA . ASP D 1 270 ? 50.775 34.699 75.785 1.00 13.11 270 ASP D CA 1
ATOM 16432 C C . ASP D 1 270 ? 52.136 35.300 76.181 1.00 11.98 270 ASP D C 1
ATOM 16433 O O . ASP D 1 270 ? 52.227 36.459 76.556 1.00 11.98 270 ASP D O 1
ATOM 16438 N N . GLY D 1 271 ? 53.187 34.490 76.089 1.00 15.67 271 GLY D N 1
ATOM 16439 C CA . GLY D 1 271 ? 54.519 34.936 76.461 1.00 13.89 271 GLY D CA 1
ATOM 16440 C C . GLY D 1 271 ? 55.115 36.047 75.620 1.00 16.89 271 GLY D C 1
ATOM 16441 O O . GLY D 1 271 ? 55.910 36.828 76.125 1.00 17.90 271 GLY D O 1
ATOM 16442 N N . TYR D 1 272 ? 54.787 36.104 74.334 1.00 16.06 272 TYR D N 1
ATOM 16443 C CA . TYR D 1 272 ? 55.319 37.174 73.476 1.00 17.66 272 TYR D CA 1
ATOM 16444 C C . TYR D 1 272 ? 54.670 38.511 73.805 1.00 17.67 272 TYR D C 1
ATOM 16445 O O . TYR D 1 272 ? 55.318 39.557 73.754 1.00 14.67 272 TYR D O 1
ATOM 16454 N N . THR D 1 273 ? 53.381 38.455 74.140 1.00 15.96 273 THR D N 1
ATOM 16455 C CA . THR D 1 273 ? 52.633 39.629 74.540 1.00 14.17 273 THR D CA 1
ATOM 16456 C C . THR D 1 273 ? 53.221 40.103 75.870 1.00 16.14 273 THR D C 1
ATOM 16457 O O . THR D 1 273 ? 53.411 41.305 76.090 1.00 14.85 273 THR D O 1
ATOM 16461 N N . MET D 1 274 ? 53.545 39.154 76.747 1.00 14.61 274 MET D N 1
ATOM 16462 C CA . MET D 1 274 ? 54.132 39.490 78.049 1.00 15.17 274 MET D CA 1
ATOM 16463 C C . MET D 1 274 ? 55.484 40.206 77.851 1.00 11.61 274 MET D C 1
ATOM 16464 O O . MET D 1 274 ? 55.753 41.216 78.510 1.00 15.09 274 MET D O 1
ATOM 16469 N N . GLU D 1 275 ? 56.299 39.728 76.906 1.00 13.20 275 GLU D N 1
ATOM 16470 C CA . GLU D 1 275 ? 57.587 40.351 76.620 1.00 15.22 275 GLU D CA 1
ATOM 16471 C C . GLU D 1 275 ? 57.414 41.807 76.230 1.00 17.60 275 GLU D C 1
ATOM 16472 O O . GLU D 1 275 ? 58.194 42.653 76.663 1.00 16.22 275 GLU D O 1
ATOM 16478 N N . GLY D 1 276 ? 56.398 42.092 75.412 1.00 14.31 276 GLY D N 1
ATOM 16479 C CA . GLY D 1 276 ? 56.151 43.456 74.980 1.00 15.85 276 GLY D CA 1
ATOM 16480 C C . GLY D 1 276 ? 55.604 44.366 76.064 1.00 13.14 276 GLY D C 1
ATOM 16481 O O . GLY D 1 276 ? 55.527 45.562 75.866 1.00 15.84 276 GLY D O 1
ATOM 16482 N N . MET D 1 277 ? 55.242 43.794 77.209 1.00 16.16 277 MET D N 1
ATOM 16483 C CA . MET D 1 277 ? 54.676 44.535 78.339 1.00 16.11 277 MET D CA 1
ATOM 16484 C C . MET D 1 277 ? 55.569 44.523 79.574 1.00 16.31 277 MET D C 1
ATOM 16485 O O . MET D 1 277 ? 55.255 45.184 80.569 1.00 14.79 277 MET D O 1
ATOM 16490 N N . LYS D 1 278 ? 56.686 43.792 79.505 1.00 15.23 278 LYS D N 1
ATOM 16491 C CA . LYS D 1 278 ? 57.583 43.671 80.641 1.00 15.07 278 LYS D CA 1
ATOM 16492 C C . LYS D 1 278 ? 58.342 44.955 80.984 1.00 18.14 278 LYS D C 1
ATOM 16493 O O . LYS D 1 278 ? 58.904 45.614 80.108 1.00 19.70 278 LYS D O 1
ATOM 16499 N N . VAL D 1 279 ? 58.372 45.287 82.272 1.00 16.72 279 VAL D N 1
ATOM 16500 C CA . VAL D 1 279 ? 59.069 46.481 82.752 1.00 21.01 279 VAL D CA 1
ATOM 16501 C C . VAL D 1 279 ? 60.122 46.158 83.814 1.00 16.05 279 VAL D C 1
ATOM 16502 O O . VAL D 1 279 ? 61.001 46.952 84.047 1.00 18.27 279 VAL D O 1
ATOM 16506 N N . GLN D 1 280 ? 60.042 44.986 84.435 1.00 16.75 280 GLN D N 1
ATOM 16507 C CA . GLN D 1 280 ? 61.007 44.598 85.468 1.00 17.52 280 GLN D CA 1
ATOM 16508 C C . GLN D 1 280 ? 61.065 43.080 85.574 1.00 18.01 280 GLN D C 1
ATOM 16509 O O . GLN D 1 280 ? 60.141 42.383 85.144 1.00 19.01 280 GLN D O 1
ATOM 16515 N N . GLN D 1 281 ? 62.167 42.565 86.116 1.00 16.02 281 GLN D N 1
ATOM 16516 C CA . GLN D 1 281 ? 62.347 41.127 86.297 1.00 13.48 281 GLN D CA 1
ATOM 16517 C C . GLN D 1 281 ? 62.958 40.903 87.677 1.00 14.58 281 GLN D C 1
ATOM 16518 O O . GLN D 1 281 ? 64.009 41.461 87.998 1.00 16.12 281 GLN D O 1
ATOM 16524 N N . ARG D 1 282 ? 62.274 40.103 88.493 1.00 16.03 282 ARG D N 1
ATOM 16525 C CA . ARG D 1 282 ? 62.696 39.792 89.863 1.00 16.70 282 ARG D CA 1
ATOM 16526 C C . ARG D 1 282 ? 62.898 38.285 89.995 1.00 17.83 282 ARG D C 1
ATOM 16527 O O . ARG D 1 282 ? 62.536 37.519 89.102 1.00 20.32 282 ARG D O 1
ATOM 16535 N N . GLY D 1 283 ? 63.439 37.846 91.122 1.00 19.09 283 GLY D N 1
ATOM 16536 C CA . GLY D 1 283 ? 63.637 36.419 91.308 1.00 18.53 283 GLY D CA 1
ATOM 16537 C C . GLY D 1 283 ? 63.765 36.068 92.773 1.00 22.07 283 GLY D C 1
ATOM 16538 O O . GLY D 1 283 ? 63.755 36.958 93.632 1.00 20.06 283 GLY D O 1
ATOM 16539 N N . CYS D 1 284 ? 63.903 34.775 93.056 1.00 16.95 284 CYS D N 1
ATOM 16540 C CA . CYS D 1 284 ? 64.040 34.290 94.427 1.00 15.40 284 CYS D CA 1
ATOM 16541 C C . CYS D 1 284 ? 65.512 34.386 94.825 1.00 15.54 284 CYS D C 1
ATOM 16542 O O . CYS D 1 284 ? 66.369 34.645 93.979 1.00 14.65 284 CYS D O 1
ATOM 16545 N N . PRO D 1 285 ? 65.822 34.244 96.127 1.00 16.13 285 PRO D N 1
ATOM 16546 C CA . PRO D 1 285 ? 67.218 34.334 96.569 1.00 14.47 285 PRO D CA 1
ATOM 16547 C C . PRO D 1 285 ? 68.145 33.290 95.934 1.00 14.43 285 PRO D C 1
ATOM 16548 O O . PRO D 1 285 ? 67.733 32.149 95.702 1.00 15.49 285 PRO D O 1
ATOM 16552 N N . TYR D 1 286 ? 69.375 33.709 95.624 1.00 13.90 286 TYR D N 1
ATOM 16553 C CA . TYR D 1 286 ? 70.420 32.840 95.059 1.00 13.56 286 TYR D CA 1
ATOM 16554 C C . TYR D 1 286 ? 70.111 32.199 93.700 1.00 17.70 286 TYR D C 1
ATOM 16555 O O . TYR D 1 286 ? 70.665 31.141 93.358 1.00 15.58 286 TYR D O 1
ATOM 16564 N N . CYS D 1 287 ? 69.245 32.840 92.922 1.00 15.80 287 CYS D N 1
ATOM 16565 C CA . CYS D 1 287 ? 68.892 32.325 91.606 1.00 17.68 287 CYS D CA 1
ATOM 16566 C C . CYS D 1 287 ? 69.473 33.197 90.491 1.00 16.47 287 CYS D C 1
ATOM 16567 O O . CYS D 1 287 ? 69.270 34.408 90.477 1.00 17.48 287 CYS D O 1
ATOM 16570 N N . ASN D 1 288 ? 70.192 32.577 89.559 1.00 17.31 288 ASN D N 1
ATOM 16571 C CA . ASN D 1 288 ? 70.785 33.310 88.448 1.00 15.72 288 ASN D CA 1
ATOM 16572 C C . ASN D 1 288 ? 69.960 33.180 87.152 1.00 21.42 288 ASN D C 1
ATOM 16573 O O . ASN D 1 288 ? 70.438 33.503 86.053 1.00 19.37 288 ASN D O 1
ATOM 16578 N N . MET D 1 289 ? 68.731 32.672 87.282 1.00 18.39 289 MET D N 1
ATOM 16579 C CA . MET D 1 289 ? 67.820 32.559 86.143 1.00 17.10 289 MET D CA 1
ATOM 16580 C C . MET D 1 289 ? 66.443 33.067 86.601 1.00 18.12 289 MET D C 1
ATOM 16581 O O . MET D 1 289 ? 65.431 32.369 86.480 1.00 16.64 289 MET D O 1
ATOM 16586 N N . PRO D 1 290 ? 66.384 34.325 87.097 1.00 16.57 290 PRO D N 1
ATOM 16587 C CA . PRO D 1 290 ? 65.125 34.912 87.581 1.00 14.22 290 PRO D CA 1
ATOM 16588 C C . PRO D 1 290 ? 63.976 34.830 86.579 1.00 12.53 290 PRO D C 1
ATOM 16589 O O . PRO D 1 290 ? 64.140 35.059 85.391 1.00 14.19 290 PRO D O 1
ATOM 16593 N N . CYS D 1 291 ? 62.806 34.471 87.075 1.00 12.24 291 CYS D N 1
ATOM 16594 C CA . CYS D 1 291 ? 61.659 34.317 86.210 1.00 15.88 291 CYS D CA 1
ATOM 16595 C C . CYS D 1 291 ? 60.442 35.123 86.658 1.00 14.40 291 CYS D C 1
ATOM 16596 O O . CYS D 1 291 ? 59.354 34.943 86.117 1.00 15.64 291 CYS D O 1
ATOM 16599 N N . GLY D 1 292 ? 60.644 36.018 87.634 1.00 15.35 292 GLY D N 1
ATOM 16600 C CA . GLY D 1 292 ? 59.568 36.859 88.135 1.00 15.22 292 GLY D CA 1
ATOM 16601 C C . GLY D 1 292 ? 59.358 38.040 87.190 1.00 17.22 292 GLY D C 1
ATOM 16602 O O . GLY D 1 292 ? 59.840 39.138 87.441 1.00 19.24 292 GLY D O 1
ATOM 16603 N N . ASN D 1 293 ? 58.638 37.807 86.098 1.00 16.40 293 ASN D N 1
ATOM 16604 C CA . ASN D 1 293 ? 58.394 38.827 85.093 1.00 14.68 293 ASN D CA 1
ATOM 16605 C C . ASN D 1 293 ? 57.266 39.813 85.444 1.00 16.46 293 ASN D C 1
ATOM 16606 O O . ASN D 1 293 ? 56.110 39.442 85.607 1.00 14.07 293 ASN D O 1
ATOM 16611 N N . VAL D 1 294 ? 57.629 41.087 85.573 1.00 20.95 294 VAL D N 1
ATOM 16612 C CA . VAL D 1 294 ? 56.680 42.132 85.940 1.00 16.62 294 VAL D CA 1
ATOM 16613 C C . VAL D 1 294 ? 56.242 42.978 84.732 1.00 14.89 294 VAL D C 1
ATOM 16614 O O . VAL D 1 294 ? 57.069 43.480 83.964 1.00 13.46 294 VAL D O 1
ATOM 16618 N N . VAL D 1 295 ? 54.932 43.113 84.570 1.00 13.72 295 VAL D N 1
ATOM 16619 C CA . VAL D 1 295 ? 54.356 43.899 83.485 1.00 13.33 295 VAL D CA 1
ATOM 16620 C C . VAL D 1 295 ? 53.547 45.015 84.141 1.00 15.48 295 VAL D C 1
ATOM 16621 O O . VAL D 1 295 ? 53.483 45.116 85.373 1.00 14.89 295 VAL D O 1
ATOM 16625 N N . LEU D 1 296 ? 53.004 45.903 83.312 1.00 17.62 296 LEU D N 1
ATOM 16626 C CA . LEU D 1 296 ? 52.113 46.945 83.798 1.00 14.45 296 LEU D CA 1
ATOM 16627 C C . LEU D 1 296 ? 50.746 46.417 83.382 1.00 16.86 296 LEU D C 1
ATOM 16628 O O . LEU D 1 296 ? 50.571 45.952 82.247 1.00 16.14 296 LEU D O 1
ATOM 16633 N N . ASP D 1 297 ? 49.782 46.447 84.292 1.00 16.78 297 ASP D N 1
ATOM 16634 C CA . ASP D 1 297 ? 48.447 45.967 83.955 1.00 13.10 297 ASP D CA 1
ATOM 16635 C C . ASP D 1 297 ? 47.595 47.063 83.284 1.00 16.35 297 ASP D C 1
ATOM 16636 O O . ASP D 1 297 ? 48.101 48.168 83.017 1.00 17.30 297 ASP D O 1
ATOM 16641 N N . ALA D 1 298 ? 46.321 46.769 83.018 1.00 15.48 298 ALA D N 1
ATOM 16642 C CA . ALA D 1 298 ? 45.412 47.729 82.364 1.00 17.07 298 ALA D CA 1
ATOM 16643 C C . ALA D 1 298 ? 45.266 49.050 83.116 1.00 18.62 298 ALA D C 1
ATOM 16644 O O . ALA D 1 298 ? 44.872 50.050 82.523 1.00 17.71 298 ALA D O 1
ATOM 16646 N N . GLU D 1 299 ? 45.552 49.034 84.421 1.00 16.95 299 GLU D N 1
ATOM 16647 C CA . GLU D 1 299 ? 45.469 50.230 85.247 1.00 16.39 299 GLU D CA 1
ATOM 16648 C C . GLU D 1 299 ? 46.853 50.857 85.489 1.00 18.00 299 GLU D C 1
ATOM 16649 O O . GLU D 1 299 ? 47.006 51.717 86.350 1.00 22.40 299 GLU D O 1
ATOM 16655 N N . GLY D 1 300 ? 47.853 50.430 84.717 1.00 16.45 300 GLY D N 1
ATOM 16656 C CA . GLY D 1 300 ? 49.201 50.962 84.863 1.00 18.01 300 GLY D CA 1
ATOM 16657 C C . GLY D 1 300 ? 49.970 50.543 86.109 1.00 17.68 300 GLY D C 1
ATOM 16658 O O . GLY D 1 300 ? 50.989 51.141 86.432 1.00 18.43 300 GLY D O 1
ATOM 16659 N N . GLN D 1 301 ? 49.488 49.528 86.815 1.00 18.33 301 GLN D N 1
ATOM 16660 C CA . GLN D 1 301 ? 50.140 49.035 88.036 1.00 17.16 301 GLN D CA 1
ATOM 16661 C C . GLN D 1 301 ? 51.037 47.820 87.747 1.00 18.87 301 GLN D C 1
ATOM 16662 O O . GLN D 1 301 ? 50.718 47.001 86.869 1.00 17.61 301 GLN D O 1
ATOM 16668 N N . GLU D 1 302 ? 52.130 47.675 88.502 1.00 17.25 302 GLU D N 1
ATOM 16669 C CA . GLU D 1 302 ? 53.027 46.525 88.328 1.00 15.88 302 GLU D CA 1
ATOM 16670 C C . GLU D 1 302 ? 52.358 45.218 88.769 1.00 14.92 302 GLU D C 1
ATOM 16671 O O . GLU D 1 302 ? 51.712 45.147 89.803 1.00 20.73 302 GLU D O 1
ATOM 16677 N N . SER D 1 303 ? 52.598 44.162 88.016 1.00 15.99 303 SER D N 1
ATOM 16678 C CA . SER D 1 303 ? 51.995 42.882 88.303 1.00 19.35 303 SER D CA 1
ATOM 16679 C C . SER D 1 303 ? 52.959 41.807 87.837 1.00 18.49 303 SER D C 1
ATOM 16680 O O . SER D 1 303 ? 53.395 41.805 86.679 1.00 16.44 303 SER D O 1
ATOM 16683 N N . GLU D 1 304 ? 53.301 40.900 88.740 1.00 16.93 304 GLU D N 1
ATOM 16684 C CA . GLU D 1 304 ? 54.221 39.818 88.410 1.00 16.76 304 GLU D CA 1
ATOM 16685 C C . GLU D 1 304 ? 53.445 38.622 87.846 1.00 14.47 304 GLU D C 1
ATOM 16686 O O . GLU D 1 304 ? 52.596 38.050 88.522 1.00 19.01 304 GLU D O 1
ATOM 16692 N N . LEU D 1 305 ? 53.779 38.227 86.620 1.00 14.00 305 LEU D N 1
ATOM 16693 C CA . LEU D 1 305 ? 53.076 37.157 85.937 1.00 13.40 305 LEU D CA 1
ATOM 16694 C C . LEU D 1 305 ? 53.761 35.815 85.902 1.00 14.46 305 LEU D C 1
ATOM 16695 O O . LEU D 1 305 ? 54.955 35.718 85.613 1.00 18.88 305 LEU D O 1
ATOM 16700 N N . ASP D 1 306 ? 52.976 34.785 86.216 1.00 16.04 306 ASP D N 1
ATOM 16701 C CA . ASP D 1 306 ? 53.402 33.382 86.154 1.00 17.77 306 ASP D CA 1
ATOM 16702 C C . ASP D 1 306 ? 52.336 32.685 85.293 1.00 18.27 306 ASP D C 1
ATOM 16703 O O . ASP D 1 306 ? 51.156 33.052 85.336 1.00 13.77 306 ASP D O 1
ATOM 16708 N N . TYR D 1 307 ? 52.745 31.688 84.519 1.00 14.44 307 TYR D N 1
ATOM 16709 C CA . TYR D 1 307 ? 51.805 30.964 83.674 1.00 15.23 307 TYR D CA 1
ATOM 16710 C C . TYR D 1 307 ? 50.464 30.602 84.340 1.00 15.82 307 TYR D C 1
ATOM 16711 O O . TYR D 1 307 ? 49.408 30.901 83.791 1.00 16.48 307 TYR D O 1
ATOM 16720 N N . GLU D 1 308 ? 50.506 29.921 85.486 1.00 14.75 308 GLU D N 1
ATOM 16721 C CA . GLU D 1 308 ? 49.272 29.487 86.148 1.00 16.90 308 GLU D CA 1
ATOM 16722 C C . GLU D 1 308 ? 48.295 30.629 86.391 1.00 19.37 308 GLU D C 1
ATOM 16723 O O . GLU D 1 308 ? 47.098 30.475 86.173 1.00 14.94 308 GLU D O 1
ATOM 16729 N N . ASN D 1 309 ? 48.825 31.779 86.796 1.00 15.96 309 ASN D N 1
ATOM 16730 C CA . ASN D 1 309 ? 48.009 32.958 87.076 1.00 16.32 309 ASN D CA 1
ATOM 16731 C C . ASN D 1 309 ? 47.213 33.388 85.848 1.00 17.07 309 ASN D C 1
ATOM 16732 O O . ASN D 1 309 ? 46.034 33.766 85.938 1.00 13.66 309 ASN D O 1
ATOM 16737 N N . VAL D 1 310 ? 47.889 33.371 84.707 1.00 13.43 310 VAL D N 1
ATOM 16738 C CA . VAL D 1 310 ? 47.299 33.788 83.443 1.00 11.91 310 VAL D CA 1
ATOM 16739 C C . VAL D 1 310 ? 46.337 32.749 82.872 1.00 12.47 310 VAL D C 1
ATOM 16740 O O . VAL D 1 310 ? 45.291 33.120 82.342 1.00 15.03 310 VAL D O 1
ATOM 16744 N N . ALA D 1 311 ? 46.670 31.460 83.013 1.00 13.00 311 ALA D N 1
ATOM 16745 C CA . ALA D 1 311 ? 45.808 30.380 82.526 1.00 14.23 311 ALA D CA 1
ATOM 16746 C C . ALA D 1 311 ? 44.494 30.356 83.305 1.00 15.67 311 ALA D C 1
ATOM 16747 O O . ALA D 1 311 ? 43.410 30.341 82.726 1.00 14.71 311 ALA D O 1
ATOM 16749 N N . LEU D 1 312 ? 44.586 30.436 84.622 1.00 12.13 312 LEU D N 1
ATOM 16750 C CA . LEU D 1 312 ? 43.383 30.377 85.436 1.00 14.53 312 LEU D CA 1
ATOM 16751 C C . LEU D 1 312 ? 42.589 31.672 85.559 1.00 13.54 312 LEU D C 1
ATOM 16752 O O . LEU D 1 312 ? 41.386 31.634 85.807 1.00 13.84 312 LEU D O 1
ATOM 16757 N N . LEU D 1 313 ? 43.237 32.816 85.354 1.00 12.25 313 LEU D N 1
ATOM 16758 C CA . LEU D 1 313 ? 42.548 34.120 85.429 1.00 13.91 313 LEU D CA 1
ATOM 16759 C C . LEU D 1 313 ? 42.336 34.710 84.025 1.00 13.90 313 LEU D C 1
ATOM 16760 O O . LEU D 1 313 ? 41.735 35.777 83.863 1.00 13.13 313 LEU D O 1
ATOM 16765 N N . GLY D 1 314 ? 42.823 33.987 83.020 1.00 13.33 314 GLY D N 1
ATOM 16766 C CA . GLY D 1 314 ? 42.728 34.422 81.647 1.00 10.32 314 GLY D CA 1
ATOM 16767 C C . GLY D 1 314 ? 41.851 33.521 80.815 1.00 14.38 314 GLY D C 1
ATOM 16768 O O . GLY D 1 314 ? 40.631 33.682 80.818 1.00 13.48 314 GLY D O 1
ATOM 16769 N N . SER D 1 315 ? 42.462 32.559 80.123 1.00 16.27 315 SER D N 1
ATOM 16770 C CA . SER D 1 315 ? 41.718 31.633 79.262 1.00 17.12 315 SER D CA 1
ATOM 16771 C C . SER D 1 315 ? 40.593 30.913 79.999 1.00 17.35 315 SER D C 1
ATOM 16772 O O . SER D 1 315 ? 39.497 30.761 79.477 1.00 17.52 315 SER D O 1
ATOM 16775 N N . ASN D 1 316 ? 40.859 30.535 81.239 1.00 16.90 316 ASN D N 1
ATOM 16776 C CA . ASN D 1 316 ? 39.890 29.835 82.057 1.00 16.62 316 ASN D CA 1
ATOM 16777 C C . ASN D 1 316 ? 38.656 30.699 82.339 1.00 14.90 316 ASN D C 1
ATOM 16778 O O . ASN D 1 316 ? 37.578 30.177 82.607 1.00 16.03 316 ASN D O 1
ATOM 16783 N N . LEU D 1 317 ? 38.823 32.017 82.270 1.00 13.68 317 LEU D N 1
ATOM 16784 C CA . LEU D 1 317 ? 37.732 32.959 82.494 1.00 14.89 317 LEU D CA 1
ATOM 16785 C C . LEU D 1 317 ? 37.221 33.552 81.179 1.00 14.44 317 LEU D C 1
ATOM 16786 O O . LEU D 1 317 ? 36.334 34.398 81.198 1.00 13.27 317 LEU D O 1
ATOM 16791 N N . GLY D 1 318 ? 37.800 33.122 80.056 1.00 13.24 318 GLY D N 1
ATOM 16792 C CA . GLY D 1 318 ? 37.409 33.639 78.751 1.00 12.77 318 GLY D CA 1
ATOM 16793 C C . GLY D 1 318 ? 37.855 35.083 78.560 1.00 15.67 318 GLY D C 1
ATOM 16794 O O . GLY D 1 318 ? 37.281 35.830 77.749 1.00 15.32 318 GLY D O 1
ATOM 16795 N N . ILE D 1 319 ? 38.892 35.482 79.299 1.00 18.03 319 ILE D N 1
ATOM 16796 C CA . ILE D 1 319 ? 39.413 36.848 79.220 1.00 18.43 319 ILE D CA 1
ATOM 16797 C C . ILE D 1 319 ? 40.674 36.821 78.370 1.00 15.59 319 ILE D C 1
ATOM 16798 O O . ILE D 1 319 ? 41.651 36.161 78.721 1.00 12.08 319 ILE D O 1
ATOM 16803 N N . GLY D 1 320 ? 40.630 37.533 77.243 1.00 15.99 320 GLY D N 1
ATOM 16804 C CA . GLY D 1 320 ? 41.747 37.522 76.304 1.00 14.94 320 GLY D CA 1
ATOM 16805 C C . GLY D 1 320 ? 42.733 38.674 76.214 1.00 14.88 320 GLY D C 1
ATOM 16806 O O . GLY D 1 320 ? 43.480 38.737 75.239 1.00 15.29 320 GLY D O 1
ATOM 16807 N N . LYS D 1 321 ? 42.757 39.563 77.206 1.00 11.82 321 LYS D N 1
ATOM 16808 C CA . LYS D 1 321 ? 43.696 40.682 77.212 1.00 13.51 321 LYS D CA 1
ATOM 16809 C C . LYS D 1 321 ? 44.608 40.543 78.419 1.00 11.91 321 LYS D C 1
ATOM 16810 O O . LYS D 1 321 ? 44.127 40.573 79.546 1.00 12.50 321 LYS D O 1
ATOM 16816 N N . LEU D 1 322 ? 45.916 40.416 78.186 1.00 13.07 322 LEU D N 1
ATOM 16817 C CA . LEU D 1 322 ? 46.895 40.253 79.278 1.00 13.49 322 LEU D CA 1
ATOM 16818 C C . LEU D 1 322 ? 46.873 41.383 80.304 1.00 10.39 322 LEU D C 1
ATOM 16819 O O . LEU D 1 322 ? 47.018 41.135 81.501 1.00 13.97 322 LEU D O 1
ATOM 16824 N N . ASN D 1 323 ? 46.671 42.619 79.843 1.00 11.93 323 ASN D N 1
ATOM 16825 C CA . ASN D 1 323 ? 46.621 43.757 80.757 1.00 12.98 323 ASN D CA 1
ATOM 16826 C C . ASN D 1 323 ? 45.465 43.665 81.763 1.00 12.29 323 ASN D C 1
ATOM 16827 O O . ASN D 1 323 ? 45.601 44.070 82.911 1.00 14.65 323 ASN D O 1
ATOM 16832 N N . GLU D 1 324 ? 44.364 43.044 81.348 1.00 14.47 324 GLU D N 1
ATOM 16833 C CA . GLU D 1 324 ? 43.203 42.864 82.206 1.00 14.02 324 GLU D CA 1
ATOM 16834 C C . GLU D 1 324 ? 43.422 41.676 83.152 1.00 15.02 324 GLU D C 1
ATOM 16835 O O . GLU D 1 324 ? 43.135 41.762 84.354 1.00 13.86 324 GLU D O 1
ATOM 16841 N N . VAL D 1 325 ? 43.935 40.576 82.609 1.00 13.27 325 VAL D N 1
ATOM 16842 C CA . VAL D 1 325 ? 44.269 39.401 83.412 1.00 14.07 325 VAL D CA 1
ATOM 16843 C C . VAL D 1 325 ? 45.287 39.841 84.486 1.00 13.56 325 VAL D C 1
ATOM 16844 O O . VAL D 1 325 ? 45.218 39.395 85.632 1.00 13.68 325 VAL D O 1
ATOM 16848 N N . SER D 1 326 ? 46.179 40.771 84.130 1.00 13.01 326 SER D N 1
ATOM 16849 C CA . SER D 1 326 ? 47.196 41.277 85.060 1.00 13.74 326 SER D CA 1
ATOM 16850 C C . SER D 1 326 ? 46.614 42.047 86.235 1.00 12.82 326 SER D C 1
ATOM 16851 O O . SER D 1 326 ? 47.221 42.077 87.308 1.00 14.18 326 SER D O 1
ATOM 16854 N N . VAL D 1 327 ? 45.452 42.675 86.032 1.00 13.85 327 VAL D N 1
ATOM 16855 C CA . VAL D 1 327 ? 44.768 43.403 87.101 1.00 13.94 327 VAL D CA 1
ATOM 16856 C C . VAL D 1 327 ? 44.274 42.355 88.104 1.00 14.70 327 VAL D C 1
ATOM 16857 O O . VAL D 1 327 ? 44.440 42.522 89.317 1.00 14.72 327 VAL D O 1
ATOM 16861 N N . LEU D 1 328 ? 43.682 41.269 87.600 1.00 13.65 328 LEU D N 1
ATOM 16862 C CA . LEU D 1 328 ? 43.182 40.207 88.477 1.00 12.87 328 LEU D CA 1
ATOM 16863 C C . LEU D 1 328 ? 44.348 39.572 89.221 1.00 14.13 328 LEU D C 1
ATOM 16864 O O . LEU D 1 328 ? 44.249 39.275 90.401 1.00 13.92 328 LEU D O 1
ATOM 16869 N N . ASN D 1 329 ? 45.447 39.370 88.506 1.00 14.41 329 ASN D N 1
ATOM 16870 C CA . ASN D 1 329 ? 46.671 38.797 89.059 1.00 14.20 329 ASN D CA 1
ATOM 16871 C C . ASN D 1 329 ? 47.177 39.652 90.219 1.00 14.06 329 ASN D C 1
ATOM 16872 O O . ASN D 1 329 ? 47.488 39.141 91.300 1.00 12.17 329 ASN D O 1
ATOM 16877 N N . ARG D 1 330 ? 47.225 40.963 90.005 1.00 14.90 330 ARG D N 1
ATOM 16878 C CA . ARG D 1 330 ? 47.703 41.860 91.050 1.00 17.29 330 ARG D CA 1
ATOM 16879 C C . ARG D 1 330 ? 46.783 41.818 92.264 1.00 15.96 330 ARG D C 1
ATOM 16880 O O . ARG D 1 330 ? 47.252 41.872 93.408 1.00 15.64 330 ARG D O 1
ATOM 16888 N N . ILE D 1 331 ? 45.477 41.732 92.020 1.00 16.72 331 ILE D N 1
ATOM 16889 C CA . ILE D 1 331 ? 44.512 41.667 93.110 1.00 15.15 331 ILE D CA 1
ATOM 16890 C C . ILE D 1 331 ? 44.754 40.411 93.962 1.00 14.07 331 ILE D C 1
ATOM 16891 O O . ILE D 1 331 ? 44.731 40.462 95.198 1.00 15.01 331 ILE D O 1
ATOM 16896 N N . ALA D 1 332 ? 45.023 39.288 93.309 1.00 12.88 332 ALA D N 1
ATOM 16897 C CA . ALA D 1 332 ? 45.280 38.047 94.034 1.00 14.00 332 ALA D CA 1
ATOM 16898 C C . ALA D 1 332 ? 46.522 38.179 94.912 1.00 16.56 332 ALA D C 1
ATOM 16899 O O . ALA D 1 332 ? 46.515 37.705 96.050 1.00 13.64 332 ALA D O 1
ATOM 16901 N N . ASP D 1 333 ? 47.584 38.795 94.383 1.00 13.37 333 ASP D N 1
ATOM 16902 C CA . ASP D 1 333 ? 48.808 38.979 95.159 1.00 14.11 333 ASP D CA 1
ATOM 16903 C C . ASP D 1 333 ? 48.607 39.941 96.318 1.00 12.43 333 ASP D C 1
ATOM 16904 O O . ASP D 1 333 ? 49.007 39.647 97.440 1.00 12.83 333 ASP D O 1
ATOM 16909 N N . GLU D 1 334 ? 47.944 41.065 96.055 1.00 13.45 334 GLU D N 1
ATOM 16910 C CA . GLU D 1 334 ? 47.675 42.076 97.077 1.00 15.25 334 GLU D CA 1
ATOM 16911 C C . GLU D 1 334 ? 46.815 41.543 98.202 1.00 15.41 334 GLU D C 1
ATOM 16912 O O . GLU D 1 334 ? 47.044 41.867 99.367 1.00 13.36 334 GLU D O 1
ATOM 16918 N N . MET D 1 335 ? 45.782 40.784 97.837 1.00 13.67 335 MET D N 1
ATOM 16919 C CA . MET D 1 335 ? 44.864 40.218 98.816 1.00 12.52 335 MET D CA 1
ATOM 16920 C C . MET D 1 335 ? 45.385 38.949 99.491 1.00 13.97 335 MET D C 1
ATOM 16921 O O . MET D 1 335 ? 44.897 38.562 100.548 1.00 12.71 335 MET D O 1
ATOM 16926 N N . GLY D 1 336 ? 46.403 38.331 98.906 1.00 14.44 336 GLY D N 1
ATOM 16927 C CA . GLY D 1 336 ? 46.946 37.112 99.468 1.00 14.44 336 GLY D CA 1
ATOM 16928 C C . GLY D 1 336 ? 46.050 35.911 99.223 1.00 13.65 336 GLY D C 1
ATOM 16929 O O . GLY D 1 336 ? 45.658 35.206 100.163 1.00 12.71 336 GLY D O 1
ATOM 16930 N N . MET D 1 337 ? 45.642 35.712 97.977 1.00 13.26 337 MET D N 1
ATOM 16931 C CA . MET D 1 337 ? 44.833 34.551 97.658 1.00 16.08 337 MET D CA 1
ATOM 16932 C C . MET D 1 337 ? 45.386 33.894 96.398 1.00 16.86 337 MET D C 1
ATOM 16933 O O . MET D 1 337 ? 45.953 34.560 95.521 1.00 15.90 337 MET D O 1
ATOM 16938 N N . ASP D 1 338 ? 45.323 32.567 96.392 1.00 12.86 338 ASP D N 1
ATOM 16939 C CA . ASP D 1 338 ? 45.822 31.751 95.316 1.00 12.55 338 ASP D CA 1
ATOM 16940 C C . ASP D 1 338 ? 45.159 32.094 93.997 1.00 13.36 338 ASP D C 1
ATOM 16941 O O . ASP D 1 338 ? 43.944 32.047 93.889 1.00 14.73 338 ASP D O 1
ATOM 16946 N N . THR D 1 339 ? 45.971 32.451 93.002 1.00 13.92 339 THR D N 1
ATOM 16947 C CA . THR D 1 339 ? 45.482 32.767 91.669 1.00 14.80 339 THR D CA 1
ATOM 16948 C C . THR D 1 339 ? 44.724 31.580 91.046 1.00 15.67 339 THR D C 1
ATOM 16949 O O . THR D 1 339 ? 43.691 31.769 90.408 1.00 13.92 339 THR D O 1
ATOM 16953 N N . ILE D 1 340 ? 45.250 30.367 91.228 1.00 15.11 340 ILE D N 1
ATOM 16954 C CA . ILE D 1 340 ? 44.660 29.149 90.663 1.00 12.33 340 ILE D CA 1
ATOM 16955 C C . ILE D 1 340 ? 43.267 28.848 91.195 1.00 14.91 340 ILE D C 1
ATOM 16956 O O . ILE D 1 340 ? 42.308 28.786 90.426 1.00 14.68 340 ILE D O 1
ATOM 16961 N N . SER D 1 341 ? 43.159 28.653 92.503 1.00 12.64 341 SER D N 1
ATOM 16962 C CA . SER D 1 341 ? 41.868 28.372 93.137 1.00 12.48 341 SER D CA 1
ATOM 16963 C C . SER D 1 341 ? 40.910 29.548 92.980 1.00 13.65 341 SER D C 1
ATOM 16964 O O . SER D 1 341 ? 39.701 29.355 92.911 1.00 14.92 341 SER D O 1
ATOM 16967 N N . LEU D 1 342 ? 41.449 30.766 92.937 1.00 13.69 342 LEU D N 1
ATOM 16968 C CA . LEU D 1 342 ? 40.629 31.968 92.743 1.00 13.99 342 LEU D CA 1
ATOM 16969 C C . LEU D 1 342 ? 40.014 31.904 91.339 1.00 15.04 342 LEU D C 1
ATOM 16970 O O . LEU D 1 342 ? 38.796 32.045 91.168 1.00 15.67 342 LEU D O 1
ATOM 16975 N N . GLY D 1 343 ? 40.870 31.675 90.347 1.00 14.11 343 GLY D N 1
ATOM 16976 C CA . GLY D 1 343 ? 40.416 31.595 88.970 1.00 14.43 343 GLY D CA 1
ATOM 16977 C C . GLY D 1 343 ? 39.447 30.445 88.738 1.00 19.52 343 GLY D C 1
ATOM 16978 O O . GLY D 1 343 ? 38.470 30.589 88.004 1.00 18.07 343 GLY D O 1
ATOM 16979 N N . VAL D 1 344 ? 39.711 29.300 89.366 1.00 15.88 344 VAL D N 1
ATOM 16980 C CA . VAL D 1 344 ? 38.845 28.136 89.213 1.00 15.44 344 VAL D CA 1
ATOM 16981 C C . VAL D 1 344 ? 37.490 28.377 89.871 1.00 18.77 344 VAL D C 1
ATOM 16982 O O . VAL D 1 344 ? 36.460 28.013 89.302 1.00 16.88 344 VAL D O 1
ATOM 16986 N N . SER D 1 345 ? 37.483 29.039 91.030 1.00 17.56 345 SER D N 1
ATOM 16987 C CA . SER D 1 345 ? 36.225 29.342 91.724 1.00 14.47 345 SER D CA 1
ATOM 16988 C C . SER D 1 345 ? 35.407 30.344 90.917 1.00 17.68 345 SER D C 1
ATOM 16989 O O . SER D 1 345 ? 34.198 30.165 90.769 1.00 18.30 345 SER D O 1
ATOM 16992 N N . ILE D 1 346 ? 36.063 31.359 90.350 1.00 16.00 346 ILE D N 1
ATOM 16993 C CA . ILE D 1 346 ? 35.366 32.350 89.535 1.00 15.44 346 ILE D CA 1
ATOM 16994 C C . ILE D 1 346 ? 34.790 31.726 88.249 1.00 13.43 346 ILE D C 1
ATOM 16995 O O . ILE D 1 346 ? 33.660 32.028 87.862 1.00 16.45 346 ILE D O 1
ATOM 17000 N N . ALA D 1 347 ? 35.555 30.842 87.614 1.00 13.36 347 ALA D N 1
ATOM 17001 C CA . ALA D 1 347 ? 35.119 30.191 86.381 1.00 13.44 347 ALA D CA 1
ATOM 17002 C C . ALA D 1 347 ? 33.913 29.295 86.667 1.00 18.65 347 ALA D C 1
ATOM 17003 O O . ALA D 1 347 ? 33.022 29.145 85.827 1.00 18.83 347 ALA D O 1
ATOM 17005 N N . HIS D 1 348 ? 33.889 28.724 87.871 1.00 15.94 348 HIS D N 1
ATOM 17006 C CA . HIS D 1 348 ? 32.804 27.850 88.286 1.00 16.21 348 HIS D CA 1
ATOM 17007 C C . HIS D 1 348 ? 31.532 28.684 88.358 1.00 17.12 348 HIS D C 1
ATOM 17008 O O . HIS D 1 348 ? 30.491 28.281 87.837 1.00 19.41 348 HIS D O 1
ATOM 17015 N N . VAL D 1 349 ? 31.638 29.861 88.973 1.00 18.64 349 VAL D N 1
ATOM 17016 C CA . VAL D 1 349 ? 30.522 30.802 89.090 1.00 19.09 349 VAL D CA 1
ATOM 17017 C C . VAL D 1 349 ? 30.091 31.266 87.688 1.00 17.56 349 VAL D C 1
ATOM 17018 O O . VAL D 1 349 ? 28.902 31.409 87.428 1.00 18.20 349 VAL D O 1
ATOM 17022 N N . MET D 1 350 ? 31.052 31.511 86.794 1.00 18.47 350 MET D N 1
ATOM 17023 C CA . MET D 1 350 ? 30.724 31.951 85.441 1.00 16.77 350 MET D CA 1
ATOM 17024 C C . MET D 1 350 ? 29.887 30.904 84.723 1.00 22.69 350 MET D C 1
ATOM 17025 O O . MET D 1 350 ? 28.853 31.234 84.135 1.00 22.28 350 MET D O 1
ATOM 17030 N N . GLU D 1 351 ? 30.304 29.642 84.805 1.00 22.54 351 GLU D N 1
ATOM 17031 C CA . GLU D 1 351 ? 29.554 28.568 84.170 1.00 19.92 351 GLU D CA 1
ATOM 17032 C C . GLU D 1 351 ? 28.167 28.434 84.792 1.00 18.29 351 GLU D C 1
ATOM 17033 O O . GLU D 1 351 ? 27.172 28.296 84.070 1.00 19.11 351 GLU D O 1
ATOM 17039 N N . ALA D 1 352 ? 28.085 28.526 86.116 1.00 18.56 352 ALA D N 1
ATOM 17040 C CA . ALA D 1 352 ? 26.799 28.421 86.793 1.00 18.78 352 ALA D CA 1
ATOM 17041 C C . ALA D 1 352 ? 25.869 29.554 86.377 1.00 22.75 352 ALA D C 1
ATOM 17042 O O . ALA D 1 352 ? 24.657 29.351 86.270 1.00 22.77 352 ALA D O 1
ATOM 17044 N N . VAL D 1 353 ? 26.438 30.730 86.103 1.00 22.12 353 VAL D N 1
ATOM 17045 C CA . VAL D 1 353 ? 25.648 31.889 85.692 1.00 22.60 353 VAL D CA 1
ATOM 17046 C C . VAL D 1 353 ? 25.118 31.666 84.290 1.00 27.30 353 VAL D C 1
ATOM 17047 O O . VAL D 1 353 ? 23.939 31.888 84.038 1.00 30.07 353 VAL D O 1
ATOM 17051 N N . GLU D 1 354 ? 25.979 31.186 83.394 1.00 20.96 354 GLU D N 1
ATOM 17052 C CA . GLU D 1 354 ? 25.582 30.936 82.012 1.00 21.56 354 GLU D CA 1
ATOM 17053 C C . GLU D 1 354 ? 24.560 29.826 81.871 1.00 25.69 354 GLU D C 1
ATOM 17054 O O . GLU D 1 354 ? 23.775 29.824 80.929 1.00 23.82 354 GLU D O 1
ATOM 17060 N N . ARG D 1 355 ? 24.564 28.901 82.825 1.00 26.61 355 ARG D N 1
ATOM 17061 C CA . ARG D 1 355 ? 23.639 27.779 82.826 1.00 27.94 355 ARG D CA 1
ATOM 17062 C C . ARG D 1 355 ? 22.353 28.089 83.588 1.00 29.10 355 ARG D C 1
ATOM 17063 O O . ARG D 1 355 ? 21.464 27.241 83.703 1.00 26.95 355 ARG D O 1
ATOM 17071 N N . GLY D 1 356 ? 22.264 29.314 84.101 1.00 26.15 356 GLY D N 1
ATOM 17072 C CA . GLY D 1 356 ? 21.076 29.737 84.819 1.00 28.60 356 GLY D CA 1
ATOM 17073 C C . GLY D 1 356 ? 20.920 29.232 86.236 1.00 32.42 356 GLY D C 1
ATOM 17074 O O . GLY D 1 356 ? 19.881 29.474 86.855 1.00 32.88 356 GLY D O 1
ATOM 17075 N N . ILE D 1 357 ? 21.940 28.545 86.755 1.00 32.68 357 ILE D N 1
ATOM 17076 C CA . ILE D 1 357 ? 21.904 28.012 88.121 1.00 29.64 357 ILE D CA 1
ATOM 17077 C C . ILE D 1 357 ? 22.076 29.146 89.150 1.00 32.54 357 ILE D C 1
ATOM 17078 O O . ILE D 1 357 ? 21.485 29.121 90.233 1.00 34.56 357 ILE D O 1
ATOM 17083 N N . LEU D 1 358 ? 22.918 30.116 88.814 1.00 29.14 358 LEU D N 1
ATOM 17084 C CA . LEU D 1 358 ? 23.121 31.297 89.642 1.00 33.26 358 LEU D CA 1
ATOM 17085 C C . LEU D 1 358 ? 22.377 32.374 88.870 1.00 31.70 358 LEU D C 1
ATOM 17086 O O . LEU D 1 358 ? 22.585 32.524 87.663 1.00 32.89 358 LEU D O 1
ATOM 17091 N N . LYS D 1 359 ? 21.496 33.105 89.544 1.00 31.42 359 LYS D N 1
ATOM 17092 C CA . LYS D 1 359 ? 20.721 34.139 88.865 1.00 32.79 359 LYS D CA 1
ATOM 17093 C C . LYS D 1 359 ? 21.524 35.389 88.612 1.00 34.02 359 LYS D C 1
ATOM 17094 O O . LYS D 1 359 ? 21.204 36.154 87.706 1.00 33.97 359 LYS D O 1
ATOM 17100 N N . GLU D 1 360 ? 22.552 35.610 89.429 1.00 34.46 360 GLU D N 1
ATOM 17101 C CA . GLU D 1 360 ? 23.425 36.766 89.249 1.00 35.34 360 GLU D CA 1
ATOM 17102 C C . GLU D 1 360 ? 24.902 36.425 89.383 1.00 30.61 360 GLU D C 1
ATOM 17103 O O . GLU D 1 360 ? 25.271 35.431 90.010 1.00 27.19 360 GLU D O 1
ATOM 17109 N N . GLY D 1 361 ? 25.737 37.239 88.749 1.00 21.88 361 GLY D N 1
ATOM 17110 C CA . GLY D 1 361 ? 27.171 37.019 88.792 1.00 24.56 361 GLY D CA 1
ATOM 17111 C C . GLY D 1 361 ? 27.791 37.223 87.425 1.00 23.82 361 GLY D C 1
ATOM 17112 O O . GLY D 1 361 ? 27.068 37.430 86.446 1.00 22.73 361 GLY D O 1
ATOM 17113 N N . PRO D 1 362 ? 29.130 37.135 87.310 1.00 22.42 362 PRO D N 1
ATOM 17114 C CA . PRO D 1 362 ? 29.782 37.330 86.011 1.00 23.18 362 PRO D CA 1
ATOM 17115 C C . PRO D 1 362 ? 29.643 36.122 85.090 1.00 17.69 362 PRO D C 1
ATOM 17116 O O . PRO D 1 362 ? 29.202 35.065 85.521 1.00 17.44 362 PRO D O 1
ATOM 17120 N N . THR D 1 363 ? 29.955 36.323 83.814 1.00 18.29 363 THR D N 1
ATOM 17121 C CA . THR D 1 363 ? 29.919 35.261 82.809 1.00 19.54 363 THR D CA 1
ATOM 17122 C C . THR D 1 363 ? 31.299 35.269 82.162 1.00 17.17 363 THR D C 1
ATOM 17123 O O . THR D 1 363 ? 32.075 36.207 82.363 1.00 20.18 363 THR D O 1
ATOM 17127 N N . PHE D 1 364 ? 31.607 34.254 81.364 1.00 18.46 364 PHE D N 1
ATOM 17128 C CA . PHE D 1 364 ? 32.904 34.216 80.711 1.00 18.06 364 PHE D CA 1
ATOM 17129 C C . PHE D 1 364 ? 33.163 35.448 79.857 1.00 20.31 364 PHE D C 1
ATOM 17130 O O . PHE D 1 364 ? 32.277 35.948 79.175 1.00 19.59 364 PHE D O 1
ATOM 17138 N N . GLY D 1 365 ? 34.376 35.972 79.959 1.00 18.73 365 GLY D N 1
ATOM 17139 C CA . GLY D 1 365 ? 34.759 37.133 79.185 1.00 17.47 365 GLY D CA 1
ATOM 17140 C C . GLY D 1 365 ? 34.471 38.457 79.862 1.00 19.98 365 GLY D C 1
ATOM 17141 O O . GLY D 1 365 ? 34.879 39.509 79.366 1.00 22.69 365 GLY D O 1
ATOM 17142 N N . ASP D 1 366 ? 33.820 38.406 81.020 1.00 19.42 366 ASP D N 1
ATOM 17143 C CA . ASP D 1 366 ? 33.455 39.618 81.747 1.00 15.35 366 ASP D CA 1
ATOM 17144 C C . ASP D 1 366 ? 34.529 40.043 82.762 1.00 15.73 366 ASP D C 1
ATOM 17145 O O . ASP D 1 366 ? 34.483 39.662 83.932 1.00 17.66 366 ASP D O 1
ATOM 17150 N N . PHE D 1 367 ? 35.490 40.837 82.295 1.00 18.39 367 PHE D N 1
ATOM 17151 C CA . PHE D 1 367 ? 36.574 41.333 83.142 1.00 19.11 367 PHE D CA 1
ATOM 17152 C C . PHE D 1 367 ? 36.094 42.149 84.363 1.00 19.38 367 PHE D C 1
ATOM 17153 O O . PHE D 1 367 ? 36.514 41.876 85.495 1.00 15.54 367 PHE D O 1
ATOM 17161 N N . LYS D 1 368 ? 35.232 43.142 84.134 1.00 17.60 368 LYS D N 1
ATOM 17162 C CA . LYS D 1 368 ? 34.710 43.967 85.219 1.00 22.32 368 LYS D CA 1
ATOM 17163 C C . LYS D 1 368 ? 34.023 43.128 86.300 1.00 19.64 368 LYS D C 1
ATOM 17164 O O . LYS D 1 368 ? 34.211 43.388 87.492 1.00 18.78 368 LYS D O 1
ATOM 17170 N N . GLY D 1 369 ? 33.203 42.160 85.883 1.00 17.11 369 GLY D N 1
ATOM 17171 C CA . GLY D 1 369 ? 32.519 41.292 86.832 1.00 14.57 369 GLY D CA 1
ATOM 17172 C C . GLY D 1 369 ? 33.488 40.349 87.564 1.00 13.73 369 GLY D C 1
ATOM 17173 O O . GLY D 1 369 ? 33.315 40.046 88.751 1.00 15.52 369 GLY D O 1
ATOM 17174 N N . ALA D 1 370 ? 34.518 39.880 86.861 1.00 14.41 370 ALA D N 1
ATOM 17175 C CA . ALA D 1 370 ? 35.506 38.994 87.470 1.00 15.07 370 ALA D CA 1
ATOM 17176 C C . ALA D 1 370 ? 36.266 39.764 88.539 1.00 16.70 370 ALA D C 1
ATOM 17177 O O . ALA D 1 370 ? 36.469 39.266 89.644 1.00 17.38 370 ALA D O 1
ATOM 17179 N N . LYS D 1 371 ? 36.677 40.982 88.197 1.00 16.26 371 LYS D N 1
ATOM 17180 C CA . LYS D 1 371 ? 37.414 41.848 89.113 1.00 19.37 371 LYS D CA 1
ATOM 17181 C C . LYS D 1 371 ? 36.605 42.120 90.380 1.00 17.80 371 LYS D C 1
ATOM 17182 O O . LYS D 1 371 ? 37.125 42.022 91.485 1.00 16.24 371 LYS D O 1
ATOM 17188 N N . GLN D 1 372 ? 35.323 42.427 90.212 1.00 16.02 372 GLN D N 1
ATOM 17189 C CA . GLN D 1 372 ? 34.461 42.688 91.348 1.00 15.28 372 GLN D CA 1
ATOM 17190 C C . GLN D 1 372 ? 34.279 41.450 92.221 1.00 12.37 372 GLN D C 1
ATOM 17191 O O . GLN D 1 372 ? 34.307 41.544 93.458 1.00 16.02 372 GLN D O 1
ATOM 17197 N N . LEU D 1 373 ? 34.106 40.290 91.596 1.00 15.37 373 LEU D N 1
ATOM 17198 C CA . LEU D 1 373 ? 33.934 39.049 92.345 1.00 14.60 373 LEU D CA 1
ATOM 17199 C C . LEU D 1 373 ? 35.230 38.702 93.098 1.00 16.41 373 LEU D C 1
ATOM 17200 O O . LEU D 1 373 ? 35.185 38.226 94.237 1.00 16.07 373 LEU D O 1
ATOM 17205 N N . ALA D 1 374 ? 36.376 38.950 92.465 1.00 13.05 374 ALA D N 1
ATOM 17206 C CA . ALA D 1 374 ? 37.671 38.680 93.100 1.00 14.51 374 ALA D CA 1
ATOM 17207 C C . ALA D 1 374 ? 37.806 39.516 94.384 1.00 14.23 374 ALA D C 1
ATOM 17208 O O . ALA D 1 374 ? 38.243 39.004 95.419 1.00 17.66 374 ALA D O 1
ATOM 17210 N N . LEU D 1 375 ? 37.405 40.788 94.309 1.00 14.17 375 LEU D N 1
ATOM 17211 C CA . LEU D 1 375 ? 37.466 41.693 95.449 1.00 14.54 375 LEU D CA 1
ATOM 17212 C C . LEU D 1 375 ? 36.447 41.295 96.507 1.00 18.00 375 LEU D C 1
ATOM 17213 O O . LEU D 1 375 ? 36.751 41.303 97.700 1.00 15.27 375 LEU D O 1
ATOM 17218 N N . ASP D 1 376 ? 35.255 40.887 96.065 1.00 19.21 376 ASP D N 1
ATOM 17219 C CA . ASP D 1 376 ? 34.217 40.455 97.001 1.00 20.58 376 ASP D CA 1
ATOM 17220 C C . ASP D 1 376 ? 34.613 39.152 97.713 1.00 22.28 376 ASP D C 1
ATOM 17221 O O . ASP D 1 376 ? 34.185 38.910 98.843 1.00 21.02 376 ASP D O 1
ATOM 17226 N N . ILE D 1 377 ? 35.413 38.315 97.046 1.00 17.94 377 ILE D N 1
ATOM 17227 C CA . ILE D 1 377 ? 35.875 37.067 97.645 1.00 13.90 377 ILE D CA 1
ATOM 17228 C C . ILE D 1 377 ? 36.874 37.404 98.752 1.00 14.77 377 ILE D C 1
ATOM 17229 O O . ILE D 1 377 ? 36.730 36.943 99.886 1.00 15.66 377 ILE D O 1
ATOM 17234 N N . ALA D 1 378 ? 37.840 38.264 98.434 1.00 14.88 378 ALA D N 1
ATOM 17235 C CA . ALA D 1 378 ? 38.862 38.676 99.393 1.00 14.30 378 ALA D CA 1
ATOM 17236 C C . ALA D 1 378 ? 38.282 39.272 100.677 1.00 16.08 378 ALA D C 1
ATOM 17237 O O . ALA D 1 378 ? 38.745 38.978 101.776 1.00 17.28 378 ALA D O 1
ATOM 17239 N N . TYR D 1 379 ? 37.265 40.116 100.530 1.00 23.54 379 TYR D N 1
ATOM 17240 C CA . TYR D 1 379 ? 36.633 40.771 101.673 1.00 21.25 379 TYR D CA 1
ATOM 17241 C C . TYR D 1 379 ? 35.377 40.070 102.163 1.00 20.99 379 TYR D C 1
ATOM 17242 O O . TYR D 1 379 ? 34.734 40.531 103.107 1.00 26.06 379 TYR D O 1
ATOM 17251 N N . ARG D 1 380 ? 35.061 38.929 101.554 1.00 21.40 380 ARG D N 1
ATOM 17252 C CA . ARG D 1 380 ? 33.866 38.147 101.902 1.00 26.74 380 ARG D CA 1
ATOM 17253 C C . ARG D 1 380 ? 32.623 39.054 101.919 1.00 28.44 380 ARG D C 1
ATOM 17254 O O . ARG D 1 380 ? 31.853 39.082 102.887 1.00 28.56 380 ARG D O 1
ATOM 17262 N N . LYS D 1 381 ? 32.472 39.823 100.843 1.00 25.34 381 LYS D N 1
ATOM 17263 C CA . LYS D 1 381 ? 31.371 40.767 100.696 1.00 31.95 381 LYS D CA 1
ATOM 17264 C C . LYS D 1 381 ? 30.226 40.151 99.876 1.00 29.07 381 LYS D C 1
ATOM 17265 O O . LYS D 1 381 ? 30.405 39.763 98.714 1.00 24.79 381 LYS D O 1
ATOM 17271 N N . GLY D 1 382 ? 29.059 40.038 100.505 1.00 28.10 382 GLY D N 1
ATOM 17272 C CA . GLY D 1 382 ? 27.897 39.478 99.829 1.00 23.61 382 GLY D CA 1
ATOM 17273 C C . GLY D 1 382 ? 27.880 37.963 99.773 1.00 23.39 382 GLY D C 1
ATOM 17274 O O . GLY D 1 382 ? 28.899 37.303 99.978 1.00 24.16 382 GLY D O 1
ATOM 17275 N N . GLU D 1 383 ? 26.715 37.412 99.468 1.00 23.74 383 GLU D N 1
ATOM 17276 C CA . GLU D 1 383 ? 26.540 35.968 99.394 1.00 24.41 383 GLU D CA 1
ATOM 17277 C C . GLU D 1 383 ? 27.424 35.242 98.396 1.00 26.10 383 GLU D C 1
ATOM 17278 O O . GLU D 1 383 ? 27.964 34.178 98.711 1.00 22.39 383 GLU D O 1
ATOM 17284 N N . LEU D 1 384 ? 27.482 35.754 97.168 1.00 23.53 384 LEU D N 1
ATOM 17285 C CA . LEU D 1 384 ? 28.292 35.123 96.126 1.00 21.78 384 LEU D CA 1
ATOM 17286 C C . LEU D 1 384 ? 29.773 35.083 96.532 1.00 20.72 384 LEU D C 1
ATOM 17287 O O . LEU D 1 384 ? 30.402 34.025 96.497 1.00 19.29 384 LEU D O 1
ATOM 17292 N N . GLY D 1 385 ? 30.304 36.241 96.924 1.00 17.23 385 GLY D N 1
ATOM 17293 C CA . GLY D 1 385 ? 31.689 36.342 97.343 1.00 17.26 385 GLY D CA 1
ATOM 17294 C C . GLY D 1 385 ? 32.002 35.387 98.478 1.00 17.55 385 GLY D C 1
ATOM 17295 O O . GLY D 1 385 ? 33.035 34.728 98.458 1.00 19.11 385 GLY D O 1
ATOM 17296 N N . ASN D 1 386 ? 31.129 35.311 99.477 1.00 19.00 386 ASN D N 1
ATOM 17297 C CA . ASN D 1 386 ? 31.348 34.392 100.603 1.00 22.00 386 ASN D CA 1
ATOM 17298 C C . ASN D 1 386 ? 31.314 32.934 100.197 1.00 23.56 386 ASN D C 1
ATOM 17299 O O . ASN D 1 386 ? 32.047 32.117 100.744 1.00 20.43 386 ASN D O 1
ATOM 17304 N N . LEU D 1 387 ? 30.452 32.606 99.240 1.00 24.05 387 LEU D N 1
ATOM 17305 C CA . LEU D 1 387 ? 30.357 31.239 98.770 1.00 24.12 387 LEU D CA 1
ATOM 17306 C C . LEU D 1 387 ? 31.606 30.865 97.952 1.00 17.47 387 LEU D C 1
ATOM 17307 O O . LEU D 1 387 ? 32.196 29.807 98.167 1.00 19.73 387 LEU D O 1
ATOM 17312 N N . ALA D 1 388 ? 32.004 31.745 97.032 1.00 15.67 388 ALA D N 1
ATOM 17313 C CA . ALA D 1 388 ? 33.165 31.493 96.186 1.00 14.73 388 ALA D CA 1
ATOM 17314 C C . ALA D 1 388 ? 34.456 31.450 97.020 1.00 17.25 388 ALA D C 1
ATOM 17315 O O . ALA D 1 388 ? 35.417 30.760 96.658 1.00 19.89 388 ALA D O 1
ATOM 17317 N N . ALA D 1 389 ? 34.447 32.135 98.165 1.00 15.21 389 ALA D N 1
ATOM 17318 C CA . ALA D 1 389 ? 35.590 32.157 99.068 1.00 17.34 389 ALA D CA 1
ATOM 17319 C C . ALA D 1 389 ? 35.789 30.798 99.767 1.00 19.44 389 ALA D C 1
ATOM 17320 O O . ALA D 1 389 ? 36.781 30.593 100.467 1.00 16.68 389 ALA D O 1
ATOM 17322 N N . GLU D 1 390 ? 34.850 29.869 99.556 1.00 19.20 390 GLU D N 1
ATOM 17323 C CA . GLU D 1 390 ? 34.916 28.528 100.140 1.00 17.62 390 GLU D CA 1
ATOM 17324 C C . GLU D 1 390 ? 35.551 27.511 99.195 1.00 16.00 390 GLU D C 1
ATOM 17325 O O . GLU D 1 390 ? 35.897 26.404 99.616 1.00 19.86 390 GLU D O 1
ATOM 17331 N N . GLY D 1 391 ? 35.708 27.873 97.923 1.00 16.73 391 GLY D N 1
ATOM 17332 C CA . GLY D 1 391 ? 36.296 26.944 96.965 1.00 16.51 391 GLY D CA 1
ATOM 17333 C C . GLY D 1 391 ? 35.236 26.186 96.187 1.00 16.69 391 GLY D C 1
ATOM 17334 O O . GLY D 1 391 ? 34.085 26.161 96.622 1.00 17.85 391 GLY D O 1
ATOM 17335 N N . VAL D 1 392 ? 35.603 25.575 95.055 1.00 21.56 392 VAL D N 1
ATOM 17336 C CA . VAL D 1 392 ? 34.629 24.850 94.212 1.00 17.70 392 VAL D CA 1
ATOM 17337 C C . VAL D 1 392 ? 33.939 23.649 94.829 1.00 19.70 392 VAL D C 1
ATOM 17338 O O . VAL D 1 392 ? 32.760 23.437 94.568 1.00 20.71 392 VAL D O 1
ATOM 17342 N N . LYS D 1 393 ? 34.660 22.840 95.606 1.00 19.60 393 LYS D N 1
ATOM 17343 C CA . LYS D 1 393 ? 34.039 21.669 96.224 1.00 20.05 393 LYS D CA 1
ATOM 17344 C C . LYS D 1 393 ? 32.866 22.059 97.126 1.00 19.54 393 LYS D C 1
ATOM 17345 O O . LYS D 1 393 ? 31.758 21.545 96.954 1.00 20.66 393 LYS D O 1
ATOM 17351 N N . ALA D 1 394 ? 33.107 22.986 98.056 1.00 19.29 394 ALA D N 1
ATOM 17352 C CA . ALA D 1 394 ? 32.077 23.452 98.993 1.00 22.27 394 ALA D CA 1
ATOM 17353 C C . ALA D 1 394 ? 30.982 24.251 98.277 1.00 21.67 394 ALA D C 1
ATOM 17354 O O . ALA D 1 394 ? 29.791 24.173 98.629 1.00 23.04 394 ALA D O 1
ATOM 17356 N N . MET D 1 395 ? 31.394 25.036 97.285 1.00 19.62 395 MET D N 1
ATOM 17357 C CA . MET D 1 395 ? 30.456 25.823 96.508 1.00 24.37 395 MET D CA 1
ATOM 17358 C C . MET D 1 395 ? 29.557 24.879 95.695 1.00 27.32 395 MET D C 1
ATOM 17359 O O . MET D 1 395 ? 28.326 25.013 95.701 1.00 27.30 395 MET D O 1
ATOM 17364 N N . ALA D 1 396 ? 30.170 23.857 95.104 1.00 23.49 396 ALA D N 1
ATOM 17365 C CA . ALA D 1 396 ? 29.452 22.872 94.304 1.00 24.14 396 ALA D CA 1
ATOM 17366 C C . ALA D 1 396 ? 28.457 22.068 95.161 1.00 30.42 396 ALA D C 1
ATOM 17367 O O . ALA D 1 396 ? 27.428 21.600 94.669 1.00 28.20 396 ALA D O 1
ATOM 17369 N N . GLU D 1 397 ? 28.766 21.897 96.440 1.00 25.07 397 GLU D N 1
ATOM 17370 C CA . GLU D 1 397 ? 27.860 21.178 97.316 1.00 28.15 397 GLU D CA 1
ATOM 17371 C C . GLU D 1 397 ? 26.633 22.039 97.639 1.00 27.84 397 GLU D C 1
ATOM 17372 O O . GLU D 1 397 ? 25.536 21.529 97.849 1.00 28.47 397 GLU D O 1
ATOM 17378 N N . LYS D 1 398 ? 26.822 23.350 97.658 1.00 28.62 398 LYS D N 1
ATOM 17379 C CA . LYS D 1 398 ? 25.740 24.283 97.934 1.00 26.18 398 LYS D CA 1
ATOM 17380 C C . LYS D 1 398 ? 24.831 24.477 96.710 1.00 27.97 398 LYS D C 1
ATOM 17381 O O . LYS D 1 398 ? 23.608 24.547 96.826 1.00 31.40 398 LYS D O 1
ATOM 17387 N N . LEU D 1 399 ? 25.435 24.549 95.534 1.00 23.31 399 LEU D N 1
ATOM 17388 C CA . LEU D 1 399 ? 24.681 24.804 94.314 1.00 24.66 399 LEU D CA 1
ATOM 17389 C C . LEU D 1 399 ? 24.245 23.562 93.554 1.00 26.67 399 LEU D C 1
ATOM 17390 O O . LEU D 1 399 ? 23.399 23.659 92.665 1.00 28.06 399 LEU D O 1
ATOM 17395 N N . GLY D 1 400 ? 24.823 22.409 93.897 1.00 29.65 400 GLY D N 1
ATOM 17396 C CA . GLY D 1 400 ? 24.518 21.171 93.192 1.00 25.32 400 GLY D CA 1
ATOM 17397 C C . GLY D 1 400 ? 25.175 21.204 91.817 1.00 29.04 400 GLY D C 1
ATOM 17398 O O . GLY D 1 400 ? 24.622 20.736 90.813 1.00 29.06 400 GLY D O 1
ATOM 17399 N N . THR D 1 401 ? 26.391 21.742 91.775 1.00 26.62 401 THR D N 1
ATOM 17400 C CA . THR D 1 401 ? 27.131 21.898 90.521 1.00 24.05 401 THR D CA 1
ATOM 17401 C C . THR D 1 401 ? 28.383 21.020 90.433 1.00 28.23 401 THR D C 1
ATOM 17402 O O . THR D 1 401 ? 29.334 21.336 89.718 1.00 26.04 401 THR D O 1
ATOM 17406 N N . HIS D 1 402 ? 28.333 19.880 91.116 1.00 26.21 402 HIS D N 1
ATOM 17407 C CA . HIS D 1 402 ? 29.432 18.930 91.160 1.00 26.67 402 HIS D CA 1
ATOM 17408 C C . HIS D 1 402 ? 29.984 18.525 89.783 1.00 25.33 402 HIS D C 1
ATOM 17409 O O . HIS D 1 402 ? 31.203 18.392 89.610 1.00 19.80 402 HIS D O 1
ATOM 17416 N N . ASP D 1 403 ? 29.108 18.365 88.795 1.00 21.05 403 ASP D N 1
ATOM 17417 C CA . ASP D 1 403 ? 29.554 17.941 87.477 1.00 25.32 403 ASP D CA 1
ATOM 17418 C C . ASP D 1 403 ? 30.569 18.871 86.809 1.00 27.26 403 ASP D C 1
ATOM 17419 O O . ASP D 1 403 ? 31.311 18.431 85.931 1.00 24.86 403 ASP D O 1
ATOM 17424 N N . PHE D 1 404 ? 30.608 20.147 87.204 1.00 24.19 404 PHE D N 1
ATOM 17425 C CA . PHE D 1 404 ? 31.606 21.055 86.642 1.00 16.98 404 PHE D CA 1
ATOM 17426 C C . PHE D 1 404 ? 32.497 21.702 87.720 1.00 19.08 404 PHE D C 1
ATOM 17427 O O . PHE D 1 404 ? 33.007 22.819 87.544 1.00 23.13 404 PHE D O 1
ATOM 17435 N N . ALA D 1 405 ? 32.660 20.986 88.840 1.00 19.00 405 ALA D N 1
ATOM 17436 C CA . ALA D 1 405 ? 33.523 21.399 89.960 1.00 18.12 405 ALA D CA 1
ATOM 17437 C C . ALA D 1 405 ? 34.929 20.805 89.712 1.00 18.12 405 ALA D C 1
ATOM 17438 O O . ALA D 1 405 ? 35.164 19.620 89.947 1.00 21.98 405 ALA D O 1
ATOM 17440 N N . MET D 1 406 ? 35.851 21.619 89.211 1.00 18.03 406 MET D N 1
ATOM 17441 C CA . MET D 1 406 ? 37.202 21.145 88.890 1.00 15.67 406 MET D CA 1
ATOM 17442 C C . MET D 1 406 ? 38.188 21.162 90.074 1.00 16.70 406 MET D C 1
ATOM 17443 O O . MET D 1 406 ? 38.880 22.154 90.325 1.00 15.34 406 MET D O 1
ATOM 17448 N N . HIS D 1 407 ? 38.244 20.038 90.785 1.00 16.60 407 HIS D N 1
ATOM 17449 C CA . HIS D 1 407 ? 39.134 19.868 91.932 1.00 19.62 407 HIS D CA 1
ATOM 17450 C C . HIS D 1 407 ? 39.374 18.377 92.177 1.00 18.23 407 HIS D C 1
ATOM 17451 O O . HIS D 1 407 ? 38.712 17.523 91.585 1.00 17.06 407 HIS D O 1
ATOM 17458 N N . VAL D 1 408 ? 40.377 18.091 93.000 1.00 17.30 408 VAL D N 1
ATOM 17459 C CA . VAL D 1 408 ? 40.681 16.728 93.441 1.00 16.79 408 VAL D CA 1
ATOM 17460 C C . VAL D 1 408 ? 40.999 16.921 94.928 1.00 14.47 408 VAL D C 1
ATOM 17461 O O . VAL D 1 408 ? 41.811 17.778 95.298 1.00 14.16 408 VAL D O 1
ATOM 17465 N N . LYS D 1 409 ? 40.285 16.187 95.775 1.00 14.81 409 LYS D N 1
ATOM 17466 C CA . LYS D 1 409 ? 40.443 16.273 97.236 1.00 17.07 409 LYS D CA 1
ATOM 17467 C C . LYS D 1 409 ? 40.110 17.654 97.789 1.00 15.52 409 LYS D C 1
ATOM 17468 O O . LYS D 1 409 ? 40.534 17.984 98.897 1.00 16.72 409 LYS D O 1
ATOM 17474 N N . GLY D 1 410 ? 39.359 18.454 97.026 1.00 13.24 410 GLY D N 1
ATOM 17475 C CA . GLY D 1 410 ? 39.018 19.793 97.474 1.00 13.12 410 GLY D CA 1
ATOM 17476 C C . GLY D 1 410 ? 39.967 20.899 97.012 1.00 11.79 410 GLY D C 1
ATOM 17477 O O . GLY D 1 410 ? 39.676 22.069 97.217 1.00 13.96 410 GLY D O 1
ATOM 17478 N N . LEU D 1 411 ? 41.117 20.550 96.437 1.00 13.74 411 LEU D N 1
ATOM 17479 C CA . LEU D 1 411 ? 42.037 21.567 95.938 1.00 11.80 411 LEU D CA 1
ATOM 17480 C C . LEU D 1 411 ? 41.785 21.680 94.434 1.00 14.17 411 LEU D C 1
ATOM 17481 O O . LEU D 1 411 ? 41.831 20.670 93.713 1.00 13.51 411 LEU D O 1
ATOM 17486 N N . GLU D 1 412 ? 41.573 22.910 93.959 1.00 12.61 412 GLU D N 1
ATOM 17487 C CA . GLU D 1 412 ? 41.281 23.182 92.552 1.00 13.99 412 GLU D CA 1
ATOM 17488 C C . GLU D 1 412 ? 42.363 22.763 91.553 1.00 18.73 412 GLU D C 1
ATOM 17489 O O . GLU D 1 412 ? 43.560 22.969 91.799 1.00 16.22 412 GLU D O 1
ATOM 17495 N N . VAL D 1 413 ? 41.933 22.156 90.438 1.00 16.92 413 VAL D N 1
ATOM 17496 C CA . VAL D 1 413 ? 42.838 21.715 89.372 1.00 14.13 413 VAL D CA 1
ATOM 17497 C C . VAL D 1 413 ? 43.577 22.931 88.805 1.00 14.80 413 VAL D C 1
ATOM 17498 O O . VAL D 1 413 ? 43.006 24.027 88.686 1.00 13.38 413 VAL D O 1
ATOM 17502 N N . SER D 1 414 ? 44.856 22.752 88.499 1.00 15.99 414 SER D N 1
ATOM 17503 C CA . SER D 1 414 ? 45.656 23.851 87.966 1.00 14.25 414 SER D CA 1
ATOM 17504 C C . SER D 1 414 ? 45.637 24.008 86.430 1.00 16.69 414 SER D C 1
ATOM 17505 O O . SER D 1 414 ? 44.710 23.531 85.768 1.00 13.55 414 SER D O 1
ATOM 17508 N N . GLY D 1 415 ? 46.714 24.564 85.876 1.00 12.36 415 GLY D N 1
ATOM 17509 C CA . GLY D 1 415 ? 46.767 24.904 84.463 1.00 11.60 415 GLY D CA 1
ATOM 17510 C C . GLY D 1 415 ? 46.870 23.945 83.314 1.00 14.42 415 GLY D C 1
ATOM 17511 O O . GLY D 1 415 ? 47.261 24.378 82.233 1.00 14.78 415 GLY D O 1
ATOM 17512 N N . TYR D 1 416 ? 46.504 22.678 83.494 1.00 16.20 416 TYR D N 1
ATOM 17513 C CA . TYR D 1 416 ? 46.607 21.714 82.395 1.00 13.25 416 TYR D CA 1
ATOM 17514 C C . TYR D 1 416 ? 45.327 20.916 82.229 1.00 14.17 416 TYR D C 1
ATOM 17515 O O . TYR D 1 416 ? 44.897 20.227 83.150 1.00 17.67 416 TYR D O 1
ATOM 17524 N N . ASN D 1 417 ? 44.673 21.092 81.083 1.00 15.56 417 ASN D N 1
ATOM 17525 C CA . ASN D 1 417 ? 43.407 20.410 80.788 1.00 14.66 417 ASN D CA 1
ATOM 17526 C C . ASN D 1 417 ? 43.736 19.005 80.284 1.00 15.91 417 ASN D C 1
ATOM 17527 O O . ASN D 1 417 ? 44.368 18.836 79.237 1.00 17.43 417 ASN D O 1
ATOM 17532 N N . CYS D 1 418 ? 43.253 18.005 81.012 1.00 17.33 418 CYS D N 1
ATOM 17533 C CA . CYS D 1 418 ? 43.598 16.628 80.723 1.00 18.56 418 CYS D CA 1
ATOM 17534 C C . CYS D 1 418 ? 42.576 15.677 80.092 1.00 16.79 418 CYS D C 1
ATOM 17535 O O . CYS D 1 418 ? 42.631 14.467 80.337 1.00 15.51 418 CYS D O 1
ATOM 17538 N N . TYR D 1 419 ? 41.667 16.205 79.276 1.00 16.39 419 TYR D N 1
ATOM 17539 C CA . TYR D 1 419 ? 40.700 15.363 78.581 1.00 15.92 419 TYR D CA 1
ATOM 17540 C C . TYR D 1 419 ? 41.414 14.204 77.873 1.00 15.38 419 TYR D C 1
ATOM 17541 O O . TYR D 1 419 ? 40.936 13.086 77.891 1.00 17.49 419 TYR D O 1
ATOM 17550 N N . ILE D 1 420 ? 42.565 14.461 77.267 1.00 14.72 420 ILE D N 1
ATOM 17551 C CA . ILE D 1 420 ? 43.269 13.399 76.547 1.00 16.34 420 ILE D CA 1
ATOM 17552 C C . ILE D 1 420 ? 44.645 13.052 77.105 1.00 14.55 420 ILE D C 1
ATOM 17553 O O . ILE D 1 420 ? 45.446 12.431 76.411 1.00 17.54 420 ILE D O 1
ATOM 17558 N N . TYR D 1 421 ? 44.893 13.380 78.373 1.00 13.88 421 TYR D N 1
ATOM 17559 C CA . TYR D 1 421 ? 46.201 13.142 78.993 1.00 15.10 421 TYR D CA 1
ATOM 17560 C C . TYR D 1 421 ? 46.051 12.373 80.285 1.00 14.77 421 TYR D C 1
ATOM 17561 O O . TYR D 1 421 ? 46.007 12.969 81.369 1.00 13.04 421 TYR D O 1
ATOM 17570 N N . PRO D 1 422 ? 46.020 11.026 80.191 1.00 19.58 422 PRO D N 1
ATOM 17571 C CA . PRO D 1 422 ? 45.865 10.145 81.357 1.00 18.61 422 PRO D CA 1
ATOM 17572 C C . PRO D 1 422 ? 46.939 10.191 82.413 1.00 15.69 422 PRO D C 1
ATOM 17573 O O . PRO D 1 422 ? 46.617 10.147 83.601 1.00 21.53 422 PRO D O 1
ATOM 17577 N N . ALA D 1 423 ? 48.202 10.304 82.015 1.00 14.78 423 ALA D N 1
ATOM 17578 C CA . ALA D 1 423 ? 49.267 10.391 83.020 1.00 16.16 423 ALA D CA 1
ATOM 17579 C C . ALA D 1 423 ? 49.126 11.694 83.817 1.00 13.58 423 ALA D C 1
ATOM 17580 O O . ALA D 1 423 ? 49.268 11.693 85.037 1.00 17.94 423 ALA D O 1
ATOM 17582 N N . MET D 1 424 ? 48.811 12.796 83.145 1.00 16.01 424 MET D N 1
ATOM 17583 C CA . MET D 1 424 ? 48.659 14.051 83.863 1.00 15.04 424 MET D CA 1
ATOM 17584 C C . MET D 1 424 ? 47.402 14.029 84.733 1.00 17.40 424 MET D C 1
ATOM 17585 O O . MET D 1 424 ? 47.379 14.633 85.804 1.00 13.16 424 MET D O 1
ATOM 17590 N N . ALA D 1 425 ? 46.371 13.309 84.284 1.00 15.86 425 ALA D N 1
ATOM 17591 C CA . ALA D 1 425 ? 45.138 13.175 85.066 1.00 15.82 425 ALA D CA 1
ATOM 17592 C C . ALA D 1 425 ? 45.479 12.381 86.320 1.00 15.36 425 ALA D C 1
ATOM 17593 O O . ALA D 1 425 ? 44.975 12.683 87.407 1.00 16.72 425 ALA D O 1
ATOM 17595 N N . LEU D 1 426 ? 46.333 11.365 86.165 1.00 15.19 426 LEU D N 1
ATOM 17596 C CA . LEU D 1 426 ? 46.767 10.548 87.295 1.00 16.06 426 LEU D CA 1
ATOM 17597 C C . LEU D 1 426 ? 47.598 11.409 88.255 1.00 18.12 426 LEU D C 1
ATOM 17598 O O . LEU D 1 426 ? 47.507 11.240 89.476 1.00 14.81 426 LEU D O 1
ATOM 17603 N N . ALA D 1 427 ? 48.413 12.316 87.699 1.00 15.42 427 ALA D N 1
ATOM 17604 C CA . ALA D 1 427 ? 49.241 13.215 88.513 1.00 15.02 427 ALA D CA 1
ATOM 17605 C C . ALA D 1 427 ? 48.327 14.079 89.375 1.00 15.24 427 ALA D C 1
ATOM 17606 O O . ALA D 1 427 ? 48.557 14.220 90.579 1.00 16.04 427 ALA D O 1
ATOM 17608 N N . TYR D 1 428 ? 47.270 14.627 88.768 1.00 13.12 428 TYR D N 1
ATOM 17609 C CA . TYR D 1 428 ? 46.313 15.450 89.505 1.00 11.67 428 TYR D CA 1
ATOM 17610 C C . TYR D 1 428 ? 45.546 14.618 90.520 1.00 11.65 428 TYR D C 1
ATOM 17611 O O . TYR D 1 428 ? 45.304 15.047 91.627 1.00 13.57 428 TYR D O 1
ATOM 17620 N N . GLY D 1 429 ? 45.155 13.419 90.126 1.00 14.29 429 GLY D N 1
ATOM 17621 C CA . GLY D 1 429 ? 44.413 12.571 91.029 1.00 14.99 429 GLY D CA 1
ATOM 17622 C C . GLY D 1 429 ? 45.187 12.067 92.236 1.00 17.15 429 GLY D C 1
ATOM 17623 O O . GLY D 1 429 ? 44.614 11.931 93.301 1.00 13.52 429 GLY D O 1
ATOM 17624 N N . THR D 1 430 ? 46.486 11.829 92.087 1.00 15.88 430 THR D N 1
ATOM 17625 C CA . THR D 1 430 ? 47.292 11.305 93.179 1.00 16.26 430 THR D CA 1
ATOM 17626 C C . THR D 1 430 ? 48.127 12.329 93.946 1.00 17.25 430 THR D C 1
ATOM 17627 O O . THR D 1 430 ? 48.724 11.982 94.959 1.00 18.27 430 THR D O 1
ATOM 17631 N N . SER D 1 431 ? 48.164 13.581 93.487 1.00 16.67 431 SER D N 1
ATOM 17632 C CA . SER D 1 431 ? 48.947 14.629 94.153 1.00 15.04 431 SER D CA 1
ATOM 17633 C C . SER D 1 431 ? 48.697 14.605 95.662 1.00 19.24 431 SER D C 1
ATOM 17634 O O . SER D 1 431 ? 47.543 14.607 96.100 1.00 14.71 431 SER D O 1
ATOM 17637 N N . ALA D 1 432 ? 49.777 14.520 96.442 1.00 16.71 432 ALA D N 1
ATOM 17638 C CA . ALA D 1 432 ? 49.714 14.421 97.909 1.00 19.48 432 ALA D CA 1
ATOM 17639 C C . ALA D 1 432 ? 48.871 15.443 98.642 1.00 19.47 432 ALA D C 1
ATOM 17640 O O . ALA D 1 432 ? 48.320 15.145 99.700 1.00 20.56 432 ALA D O 1
ATOM 17642 N N . ILE D 1 433 ? 48.785 16.648 98.091 1.00 17.26 433 ILE D N 1
ATOM 17643 C CA . ILE D 1 433 ? 48.049 17.726 98.733 1.00 15.26 433 ILE D CA 1
ATOM 17644 C C . ILE D 1 433 ? 46.713 18.058 98.085 1.00 16.60 433 ILE D C 1
ATOM 17645 O O . ILE D 1 433 ? 46.013 18.941 98.565 1.00 17.20 433 ILE D O 1
ATOM 17650 N N . GLY D 1 434 ? 46.339 17.320 97.042 1.00 14.56 434 GLY D N 1
ATOM 17651 C CA . GLY D 1 434 ? 45.132 17.621 96.288 1.00 12.24 434 GLY D CA 1
ATOM 17652 C C . GLY D 1 434 ? 45.600 18.084 94.908 1.00 13.99 434 GLY D C 1
ATOM 17653 O O . GLY D 1 434 ? 46.805 18.260 94.690 1.00 15.07 434 GLY D O 1
ATOM 17654 N N . ALA D 1 435 ? 44.675 18.317 93.983 1.00 14.50 435 ALA D N 1
ATOM 17655 C CA . ALA D 1 435 ? 45.021 18.719 92.618 1.00 16.59 435 ALA D CA 1
ATOM 17656 C C . ALA D 1 435 ? 46.038 19.849 92.486 1.00 16.55 435 ALA D C 1
ATOM 17657 O O . ALA D 1 435 ? 45.778 20.982 92.892 1.00 15.14 435 ALA D O 1
ATOM 17659 N N . HIS D 1 436 ? 47.190 19.518 91.908 1.00 11.80 436 HIS D N 1
ATOM 17660 C CA . HIS D 1 436 ? 48.284 20.477 91.680 1.00 12.22 436 HIS D CA 1
ATOM 17661 C C . HIS D 1 436 ? 49.228 19.786 90.699 1.00 14.99 436 HIS D C 1
ATOM 17662 O O . HIS D 1 436 ? 49.311 18.563 90.690 1.00 19.35 436 HIS D O 1
ATOM 17669 N N . HIS D 1 437 ? 49.901 20.555 89.849 1.00 13.35 437 HIS D N 1
ATOM 17670 C CA . HIS D 1 437 ? 50.859 19.991 88.901 1.00 15.66 437 HIS D CA 1
ATOM 17671 C C . HIS D 1 437 ? 52.249 19.933 89.554 1.00 15.00 437 HIS D C 1
ATOM 17672 O O . HIS D 1 437 ? 53.185 19.350 88.999 1.00 15.56 437 HIS D O 1
ATOM 17679 N N . LYS D 1 438 ? 52.371 20.561 90.720 1.00 12.50 438 LYS D N 1
ATOM 17680 C CA . LYS D 1 438 ? 53.628 20.632 91.470 1.00 15.12 438 LYS D CA 1
ATOM 17681 C C . LYS D 1 438 ? 54.481 19.346 91.511 1.00 15.86 438 LYS D C 1
ATOM 17682 O O . LYS D 1 438 ? 55.664 19.333 91.129 1.00 12.49 438 LYS D O 1
ATOM 17688 N N . GLU D 1 439 ? 53.855 18.265 91.9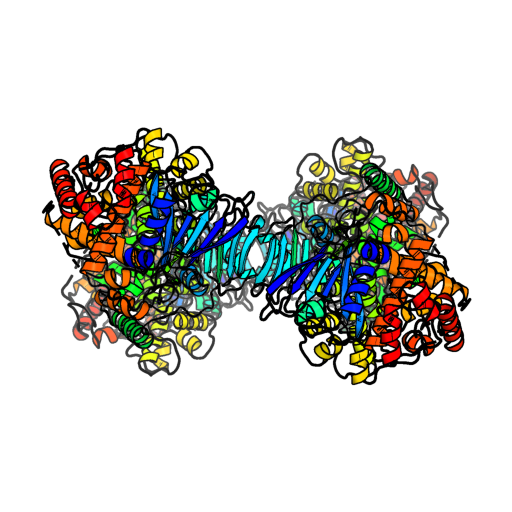62 1.00 15.26 439 GLU D N 1
ATOM 17689 C CA . GLU D 1 439 ? 54.547 17.007 92.168 1.00 16.01 439 GLU D CA 1
ATOM 17690 C C . GLU D 1 439 ? 54.843 16.169 90.944 1.00 16.34 439 GLU D C 1
ATOM 17691 O O . GLU D 1 439 ? 55.663 15.272 91.006 1.00 12.42 439 GLU D O 1
ATOM 17697 N N . ALA D 1 440 ? 54.183 16.449 89.831 1.00 14.73 440 ALA D N 1
ATOM 17698 C CA . ALA D 1 440 ? 54.460 15.686 88.631 1.00 16.39 440 ALA D CA 1
ATOM 17699 C C . ALA D 1 440 ? 53.839 16.348 87.415 1.00 17.99 440 ALA D C 1
ATOM 17700 O O . ALA D 1 440 ? 52.634 16.244 87.181 1.00 24.40 440 ALA D O 1
ATOM 17702 N N . TRP D 1 441 ? 54.660 17.067 86.668 1.00 15.93 441 TRP D N 1
ATOM 17703 C CA . TRP D 1 441 ? 54.205 17.732 85.443 1.00 22.01 441 TRP D CA 1
ATOM 17704 C C . TRP D 1 441 ? 54.628 16.777 84.326 1.00 21.56 441 TRP D C 1
ATOM 17705 O O . TRP D 1 441 ? 55.645 16.963 83.660 1.00 26.24 441 TRP D O 1
ATOM 17716 N N . VAL D 1 442 ? 53.831 15.734 84.160 1.00 19.26 442 VAL D N 1
ATOM 17717 C CA . VAL D 1 442 ? 54.107 14.669 83.219 1.00 20.19 442 VAL D CA 1
ATOM 17718 C C . VAL D 1 442 ? 53.493 14.861 81.835 1.00 23.62 442 VAL D C 1
ATOM 17719 O O . VAL D 1 442 ? 53.768 14.102 80.906 1.00 23.75 442 VAL D O 1
ATOM 17723 N N . ILE D 1 443 ? 52.690 15.905 81.681 1.00 22.70 443 ILE D N 1
ATOM 17724 C CA . ILE D 1 443 ? 52.049 16.146 80.404 1.00 20.80 443 ILE D CA 1
ATOM 17725 C C . ILE D 1 443 ? 53.046 16.409 79.290 1.00 22.13 443 ILE D C 1
ATOM 17726 O O . ILE D 1 443 ? 52.839 15.995 78.144 1.00 20.73 443 ILE D O 1
ATOM 17731 N N . ALA D 1 444 ? 54.155 17.057 79.631 1.00 22.85 444 ALA D N 1
ATOM 17732 C CA . ALA D 1 444 ? 55.176 17.371 78.633 1.00 21.06 444 ALA D CA 1
ATOM 17733 C C . ALA D 1 444 ? 55.823 16.084 78.103 1.00 24.67 444 ALA D C 1
ATOM 17734 O O . ALA D 1 444 ? 56.056 15.946 76.904 1.00 22.51 444 ALA D O 1
ATOM 17736 N N . TRP D 1 445 ? 56.043 15.126 79.002 1.00 21.21 445 TRP D N 1
ATOM 17737 C CA . TRP D 1 445 ? 56.632 13.835 78.654 1.00 21.77 445 TRP D CA 1
ATOM 17738 C C . TRP D 1 445 ? 55.627 13.007 77.835 1.00 27.20 445 TRP D C 1
ATOM 17739 O O . TRP D 1 445 ? 56.019 12.283 76.909 1.00 22.60 445 TRP D O 1
ATOM 17750 N N . GLU D 1 446 ? 54.338 13.109 78.182 1.00 25.96 446 GLU D N 1
ATOM 17751 C CA . GLU D 1 446 ? 53.277 12.396 77.461 1.00 23.72 446 GLU D CA 1
ATOM 17752 C C . GLU D 1 446 ? 53.181 12.916 76.024 1.00 26.04 446 GLU D C 1
ATOM 17753 O O . GLU D 1 446 ? 52.915 12.157 75.089 1.00 25.51 446 GLU D 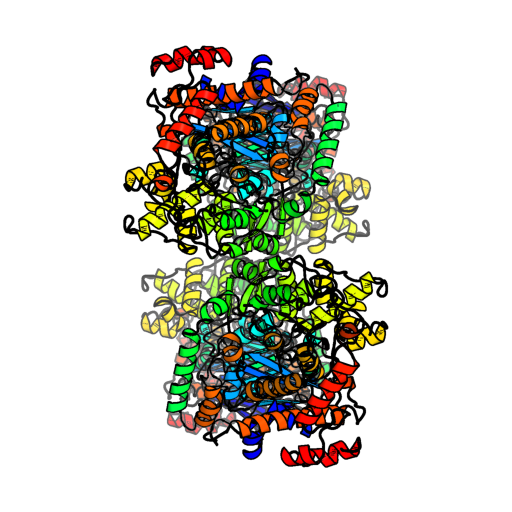O 1
ATOM 17759 N N . ILE D 1 447 ? 53.346 14.226 75.868 1.00 22.05 447 ILE D N 1
ATOM 17760 C CA . ILE D 1 447 ? 53.273 14.871 74.554 1.00 29.99 447 ILE D CA 1
ATOM 17761 C C . ILE D 1 447 ? 54.553 14.642 73.748 1.00 30.93 447 ILE D C 1
ATOM 17762 O O . ILE D 1 447 ? 54.490 14.161 72.622 1.00 39.56 447 ILE D O 1
ATOM 17767 N N . GLY D 1 448 ? 55.710 14.916 74.349 1.00 32.52 448 GLY D N 1
ATOM 17768 C CA . GLY D 1 448 ? 56.979 14.742 73.648 1.00 30.94 448 GLY D CA 1
ATOM 17769 C C . GLY D 1 448 ? 57.715 16.051 73.375 1.00 33.23 448 GLY D C 1
ATOM 17770 O O . GLY D 1 448 ? 58.814 16.051 72.818 1.00 35.07 448 GLY D O 1
ATOM 17771 N N . THR D 1 449 ? 57.090 17.175 73.717 1.00 29.11 449 THR D N 1
ATOM 17772 C CA . THR D 1 449 ? 57.699 18.497 73.532 1.00 25.56 449 THR D CA 1
ATOM 17773 C C . THR D 1 449 ? 57.562 19.287 74.832 1.00 25.25 449 THR D C 1
ATOM 17774 O O . THR D 1 449 ? 56.877 18.844 75.757 1.00 24.84 449 THR D O 1
ATOM 17778 N N . ALA D 1 450 ? 58.180 20.466 74.887 1.00 21.13 450 ALA D N 1
ATOM 17779 C CA . ALA D 1 450 ? 58.127 21.306 76.084 1.00 26.38 450 ALA D CA 1
ATOM 17780 C C . ALA D 1 450 ? 58.034 22.787 75.728 1.00 23.30 450 ALA D C 1
ATOM 17781 O O . ALA D 1 450 ? 58.443 23.203 74.629 1.00 21.32 450 ALA D O 1
ATOM 17783 N N . PRO D 1 451 ? 57.450 23.592 76.637 1.00 27.18 451 PRO D N 1
ATOM 17784 C CA . PRO D 1 451 ? 57.296 25.041 76.438 1.00 25.42 451 PRO D CA 1
ATOM 17785 C C . PRO D 1 451 ? 58.625 25.722 76.088 1.00 25.54 451 PRO D C 1
ATOM 17786 O O . PRO D 1 451 ? 58.672 26.558 75.187 1.00 25.18 451 PRO D O 1
ATOM 17790 N N . ILE D 1 452 ? 59.701 25.315 76.770 1.00 26.99 452 ILE D N 1
ATOM 17791 C CA . ILE D 1 452 ? 61.040 25.883 76.581 1.00 30.97 452 ILE D CA 1
ATOM 17792 C C . ILE D 1 452 ? 61.559 25.765 75.126 1.00 27.27 452 ILE D C 1
ATOM 17793 O O . ILE D 1 452 ? 62.419 26.537 74.695 1.00 26.72 452 ILE D O 1
ATOM 17798 N N . GLU D 1 453 ? 61.040 24.795 74.376 1.00 26.85 453 GLU D N 1
ATOM 17799 C CA . GLU D 1 453 ? 61.439 24.609 72.983 1.00 29.61 453 GLU D CA 1
ATOM 17800 C C . GLU D 1 453 ? 60.773 25.621 72.039 1.00 34.32 453 GLU D C 1
ATOM 17801 O O . GLU D 1 453 ? 61.322 25.749 70.927 1.00 30.51 453 GLU D O 1
ATOM 17807 N N . TYR D 1 462 ? 50.131 12.573 68.240 1.00 39.80 462 TYR D N 1
ATOM 17808 C CA . TYR D 1 462 ? 49.686 12.205 69.621 1.00 30.76 462 TYR D CA 1
ATOM 17809 C C . TYR D 1 462 ? 48.498 11.231 69.681 1.00 30.48 462 TYR D C 1
ATOM 17810 O O . TYR D 1 462 ? 47.428 11.499 69.129 1.00 28.74 462 TYR D O 1
ATOM 17819 N N . LYS D 1 463 ? 48.672 10.140 70.424 1.00 30.19 463 LYS D N 1
ATOM 17820 C CA . LYS D 1 463 ? 47.627 9.128 70.611 1.00 28.26 463 LYS D CA 1
ATOM 17821 C C . LYS D 1 463 ? 47.437 8.885 72.100 1.00 25.93 463 LYS D C 1
ATOM 17822 O O . LYS D 1 463 ? 48.417 8.790 72.841 1.00 26.45 463 LYS D O 1
ATOM 17828 N N . ILE D 1 464 ? 46.183 8.762 72.529 1.00 26.59 464 ILE D N 1
ATOM 17829 C CA . ILE D 1 464 ? 45.857 8.524 73.937 1.00 26.13 464 ILE D CA 1
ATOM 17830 C C . ILE D 1 464 ? 46.266 7.111 74.363 1.00 30.75 464 ILE D C 1
ATOM 17831 O O . ILE D 1 464 ? 45.850 6.114 73.756 1.00 33.00 464 ILE D O 1
ATOM 17836 N N . SER D 1 465 ? 47.069 7.035 75.423 1.00 26.22 465 SER D N 1
ATOM 17837 C CA . SER D 1 465 ? 47.569 5.760 75.936 1.00 25.18 465 SER D CA 1
ATOM 17838 C C . SER D 1 465 ? 47.472 5.666 77.456 1.00 24.31 465 SER D C 1
ATOM 17839 O O . SER D 1 465 ? 47.657 6.659 78.151 1.00 23.79 465 SER D O 1
ATOM 17842 N N . TYR D 1 466 ? 47.170 4.474 77.965 1.00 24.78 466 TYR D N 1
ATOM 17843 C CA . TYR D 1 466 ? 47.077 4.241 79.406 1.00 17.94 466 TYR D CA 1
ATOM 17844 C C . TYR D 1 466 ? 48.132 3.240 79.855 1.00 22.58 466 TYR D C 1
ATOM 17845 O O . TYR D 1 466 ? 47.952 2.531 80.842 1.00 19.95 466 TYR D O 1
ATOM 17854 N N . ASP D 1 467 ? 49.216 3.166 79.090 1.00 23.39 467 ASP D N 1
ATOM 17855 C CA . ASP D 1 467 ? 50.340 2.276 79.358 1.00 27.02 467 ASP D CA 1
ATOM 17856 C C . ASP D 1 467 ? 50.732 2.363 80.838 1.00 29.03 467 ASP D C 1
ATOM 17857 O O . ASP D 1 467 ? 50.904 3.461 81.370 1.00 27.21 467 ASP D O 1
ATOM 17862 N N . PRO D 1 468 ? 50.889 1.209 81.511 1.00 25.11 468 PRO D N 1
ATOM 17863 C CA . PRO D 1 468 ? 51.259 1.118 82.926 1.00 23.27 468 PRO D CA 1
ATOM 17864 C C . PRO D 1 468 ? 52.515 1.907 83.280 1.00 20.18 468 PRO D C 1
ATOM 17865 O O . PRO D 1 468 ? 52.681 2.324 84.421 1.00 22.62 468 PRO D O 1
ATOM 17869 N N . ILE D 1 469 ? 53.419 2.066 82.322 1.00 19.80 469 ILE D N 1
ATOM 17870 C CA . ILE D 1 469 ? 54.660 2.799 82.569 1.00 21.40 469 ILE D CA 1
ATOM 17871 C C . ILE D 1 469 ? 54.393 4.269 82.957 1.00 28.13 469 ILE D C 1
ATOM 17872 O O . ILE D 1 469 ? 55.238 4.930 83.571 1.00 26.20 469 ILE D O 1
ATOM 17877 N N . LYS D 1 470 ? 53.217 4.774 82.586 1.00 20.54 470 LYS D N 1
ATOM 17878 C CA . LYS D 1 470 ? 52.824 6.134 82.923 1.00 21.73 470 LYS D CA 1
ATOM 17879 C C . LYS D 1 470 ? 52.692 6.296 84.444 1.00 21.57 470 LYS D C 1
ATOM 17880 O O . LYS D 1 470 ? 52.997 7.360 84.984 1.00 22.08 470 LYS D O 1
ATOM 17886 N N . ALA D 1 471 ? 52.237 5.247 85.132 1.00 17.95 471 ALA D N 1
ATOM 17887 C CA . ALA D 1 471 ? 52.107 5.310 86.586 1.00 19.14 471 ALA D CA 1
ATOM 17888 C C . ALA D 1 471 ? 53.518 5.320 87.179 1.00 22.30 471 ALA D C 1
ATOM 17889 O O . ALA D 1 471 ? 53.783 6.026 88.165 1.00 18.64 471 ALA D O 1
ATOM 17891 N N . GLN D 1 472 ? 54.427 4.560 86.562 1.00 18.87 472 GLN D N 1
ATOM 17892 C CA . GLN D 1 472 ? 55.814 4.516 87.023 1.00 16.97 472 GLN D CA 1
ATOM 17893 C C . GLN D 1 472 ? 56.455 5.908 86.855 1.00 17.65 472 GLN D C 1
ATOM 17894 O O . GLN D 1 472 ? 57.124 6.407 87.771 1.00 16.52 472 GLN D O 1
ATOM 17900 N N . LYS D 1 473 ? 56.220 6.537 85.703 1.00 17.61 473 LYS D N 1
ATOM 17901 C CA . LYS D 1 473 ? 56.739 7.877 85.414 1.00 19.32 473 LYS D CA 1
ATOM 17902 C C . LYS D 1 473 ? 56.207 8.901 86.429 1.00 19.69 473 LYS D C 1
ATOM 17903 O O . LYS D 1 473 ? 56.945 9.793 86.852 1.00 17.83 473 LYS D O 1
ATOM 17909 N N . VAL D 1 474 ? 54.918 8.794 86.783 1.00 17.57 474 VAL D N 1
ATOM 17910 C CA . VAL D 1 474 ? 54.311 9.708 87.753 1.00 20.10 474 VAL D CA 1
ATOM 17911 C C . VAL D 1 474 ? 54.981 9.535 89.124 1.00 17.97 474 VAL D C 1
ATOM 17912 O O . VAL D 1 474 ? 55.306 10.534 89.771 1.00 15.68 474 VAL D O 1
ATOM 17916 N N . VAL D 1 475 ? 55.238 8.286 89.531 1.00 16.99 475 VAL D N 1
ATOM 17917 C CA . VAL D 1 475 ? 55.896 8.024 90.813 1.00 17.63 475 VAL D CA 1
ATOM 17918 C C . VAL D 1 475 ? 57.336 8.562 90.770 1.00 16.66 475 VAL D C 1
ATOM 17919 O O . VAL D 1 475 ? 57.817 9.166 91.736 1.00 17.30 475 VAL D O 1
ATOM 17923 N N . GLU D 1 476 ? 58.015 8.387 89.642 1.00 16.95 476 GLU D N 1
ATOM 17924 C CA . GLU D 1 476 ? 59.380 8.889 89.550 1.00 17.01 476 GLU D CA 1
ATOM 17925 C C . GLU D 1 476 ? 59.459 10.413 89.687 1.00 16.02 476 GLU D C 1
ATOM 17926 O O . GLU D 1 476 ? 60.331 10.930 90.374 1.00 16.26 476 GLU D O 1
ATOM 17932 N N . LEU D 1 477 ? 58.531 11.121 89.057 1.00 16.64 477 LEU D N 1
ATOM 17933 C CA . LEU D 1 477 ? 58.510 12.578 89.129 1.00 16.64 477 LEU D CA 1
ATOM 17934 C C . LEU D 1 477 ? 58.104 13.042 90.531 1.00 18.87 477 LEU D C 1
ATOM 17935 O O . LEU D 1 477 ? 58.660 14.003 91.057 1.00 15.49 477 LEU D O 1
ATOM 17940 N N . GLN D 1 478 ? 57.150 12.341 91.144 1.00 15.85 478 GLN D N 1
ATOM 17941 C CA . GLN D 1 478 ? 56.716 12.701 92.475 1.00 13.57 478 GLN D CA 1
ATOM 17942 C C . GLN D 1 478 ? 57.880 12.602 93.444 1.00 16.33 478 GLN D C 1
ATOM 17943 O O . GLN D 1 478 ? 58.038 13.467 94.294 1.00 17.41 478 GLN D O 1
ATOM 17949 N N . ARG D 1 479 ? 58.737 11.595 93.272 1.00 14.78 479 ARG D N 1
ATOM 17950 C CA . ARG D 1 479 ? 59.890 11.438 94.150 1.00 14.29 479 ARG D CA 1
ATOM 17951 C C . ARG D 1 479 ? 60.834 12.648 94.095 1.00 14.91 479 ARG D C 1
ATOM 17952 O O . ARG D 1 479 ? 61.378 13.075 95.114 1.00 15.68 479 ARG D O 1
ATOM 17960 N N . LEU D 1 480 ? 61.003 13.215 92.911 1.00 12.28 480 LEU D N 1
ATOM 17961 C CA . LEU D 1 480 ? 61.868 14.366 92.758 1.00 14.76 480 LEU D CA 1
ATOM 17962 C C . LEU D 1 480 ? 61.163 15.703 93.059 1.00 18.66 480 LEU D C 1
ATOM 17963 O O . LEU D 1 480 ? 61.624 16.500 93.870 1.00 17.24 480 LEU D O 1
ATOM 17968 N N . ARG D 1 481 ? 60.046 15.935 92.380 1.00 19.74 481 ARG D N 1
ATOM 17969 C CA . ARG D 1 481 ? 59.292 17.178 92.499 1.00 17.63 481 ARG D CA 1
ATOM 17970 C C . ARG D 1 481 ? 58.471 17.308 93.771 1.00 18.57 481 ARG D C 1
ATOM 17971 O O . ARG D 1 481 ? 58.337 18.403 94.312 1.00 20.67 481 ARG D O 1
ATOM 17979 N N . GLY D 1 482 ? 57.864 16.208 94.204 1.00 15.32 482 GLY D N 1
ATOM 17980 C CA . GLY D 1 482 ? 57.062 16.222 95.414 1.00 12.97 482 GLY D CA 1
ATOM 17981 C C . GLY D 1 482 ? 57.887 15.800 96.620 1.00 15.92 482 GLY D C 1
ATOM 17982 O O . GLY D 1 482 ? 57.436 15.931 97.752 1.00 16.17 482 GLY D O 1
ATOM 17983 N N . GLY D 1 483 ? 59.097 15.299 96.378 1.00 15.41 483 GLY D N 1
ATOM 17984 C CA . GLY D 1 483 ? 59.947 14.859 97.471 1.00 14.75 483 GLY D CA 1
ATOM 17985 C C . GLY D 1 483 ? 61.203 15.696 97.606 1.00 15.70 483 GLY D C 1
ATOM 17986 O O . GLY D 1 483 ? 61.220 16.696 98.342 1.00 14.77 483 GLY D O 1
ATOM 17987 N N . LEU D 1 484 ? 62.241 15.303 96.870 1.00 14.00 484 LEU D N 1
ATOM 17988 C CA . LEU D 1 484 ? 63.527 15.987 96.888 1.00 15.28 484 LEU D CA 1
ATOM 17989 C C . LEU D 1 484 ? 63.486 17.536 96.896 1.00 18.09 484 LEU D C 1
ATOM 17990 O O . LEU D 1 484 ? 64.014 18.169 97.814 1.00 14.91 484 LEU D O 1
ATOM 17995 N N . PHE D 1 485 ? 62.875 18.153 95.886 1.00 12.83 485 PHE D N 1
ATOM 17996 C CA . PHE D 1 485 ? 62.850 19.613 95.836 1.00 14.00 485 PHE D CA 1
ATOM 17997 C C . PHE D 1 485 ? 62.050 20.293 96.945 1.00 14.75 485 PHE D C 1
ATOM 17998 O O . PHE D 1 485 ? 62.319 21.452 97.286 1.00 17.30 485 PHE D O 1
ATOM 18006 N N . GLU D 1 486 ? 61.108 19.559 97.545 1.00 14.81 486 GLU D N 1
ATOM 18007 C CA . GLU D 1 486 ? 60.306 20.087 98.650 1.00 11.55 486 GLU D CA 1
ATOM 18008 C C . GLU D 1 486 ? 60.971 19.860 100.007 1.00 10.63 486 GLU D C 1
ATOM 18009 O O . GLU D 1 486 ? 60.519 20.394 101.017 1.00 12.59 486 GLU D O 1
ATOM 18015 N N . MET D 1 487 ? 62.013 19.033 100.026 1.00 13.09 487 MET D N 1
ATOM 18016 C CA . MET D 1 487 ? 62.737 18.703 101.257 1.00 10.75 487 MET D CA 1
ATOM 18017 C C . MET D 1 487 ? 64.070 19.451 101.410 1.00 13.59 487 MET D C 1
ATOM 18018 O O . MET D 1 487 ? 64.488 19.737 102.529 1.00 15.40 487 MET D O 1
ATOM 18023 N N . LEU D 1 488 ? 64.682 19.847 100.291 1.00 15.41 488 LEU D N 1
ATOM 18024 C CA . LEU D 1 488 ? 65.980 20.527 100.327 1.00 13.54 488 LEU D CA 1
ATOM 18025 C C . LEU D 1 488 ? 66.027 21.888 101.024 1.00 15.37 488 LEU D C 1
ATOM 18026 O O . LEU D 1 488 ? 67.008 22.153 101.704 1.00 14.65 488 LEU D O 1
ATOM 18031 N N . THR D 1 489 ? 65.161 22.844 100.677 1.00 17.30 489 THR D N 1
ATOM 18032 C CA . THR D 1 489 ? 64.133 22.745 99.635 1.00 16.32 489 THR D CA 1
ATOM 18033 C C . THR D 1 489 ? 64.704 23.738 98.624 1.00 17.04 489 THR D C 1
ATOM 18034 O O . THR D 1 489 ? 65.205 24.797 99.009 1.00 17.83 489 THR D O 1
ATOM 18038 N N . ALA D 1 490 ? 64.705 23.384 97.351 1.00 14.63 490 ALA D N 1
ATOM 18039 C CA . ALA D 1 490 ? 65.278 24.272 96.341 1.00 15.54 490 ALA D CA 1
ATOM 18040 C C . ALA D 1 490 ? 64.380 24.284 95.131 1.00 14.67 490 ALA D C 1
ATOM 18041 O O . ALA D 1 490 ? 63.512 23.416 95.002 1.00 14.53 490 ALA D O 1
ATOM 18043 N N . CYS D 1 491 ? 64.579 25.260 94.247 1.00 13.54 491 CYS D N 1
ATOM 18044 C CA . CYS D 1 491 ? 63.762 25.373 93.042 1.00 14.82 491 CYS D CA 1
ATOM 18045 C C . CYS D 1 491 ? 64.023 24.234 92.068 1.00 15.95 491 CYS D C 1
ATOM 18046 O O . CYS D 1 491 ? 65.183 23.950 91.737 1.00 13.38 491 CYS D O 1
ATOM 18049 N N . ARG D 1 492 ? 62.941 23.607 91.596 1.00 13.29 492 ARG D N 1
ATOM 18050 C CA . ARG D 1 492 ? 63.035 22.503 90.649 1.00 14.90 492 ARG D CA 1
ATOM 18051 C C . ARG D 1 492 ? 63.148 22.996 89.199 1.00 16.60 492 ARG D C 1
ATOM 18052 O O . ARG D 1 492 ? 63.419 22.198 88.302 1.00 16.07 492 ARG D O 1
ATOM 18060 N N . LEU D 1 493 ? 62.948 24.300 88.963 1.00 15.07 493 LEU D N 1
ATOM 18061 C CA . LEU D 1 493 ? 63.001 24.828 87.594 1.00 12.22 493 LEU D CA 1
ATOM 18062 C C . LEU D 1 493 ? 64.346 24.756 86.865 1.00 15.09 493 LEU D C 1
ATOM 18063 O O . LEU D 1 493 ? 64.365 24.548 85.650 1.00 14.79 493 LEU D O 1
ATOM 18068 N N . PRO D 1 494 ? 65.486 24.971 87.564 1.00 15.09 494 PRO D N 1
ATOM 18069 C CA . PRO D 1 494 ? 66.735 24.864 86.795 1.00 14.61 494 PRO D CA 1
ATOM 18070 C C . PRO D 1 494 ? 66.806 23.503 86.109 1.00 11.82 494 PRO D C 1
ATOM 18071 O O . PRO D 1 494 ? 67.188 23.397 84.943 1.00 16.19 494 PRO D O 1
ATOM 18075 N N . TRP D 1 495 ? 66.369 22.468 86.815 1.00 12.15 495 TRP D N 1
ATOM 18076 C CA . TRP D 1 495 ? 66.368 21.116 86.270 1.00 13.77 495 TRP D CA 1
ATOM 18077 C C . TRP D 1 495 ? 65.276 20.950 85.205 1.00 15.01 495 TRP D C 1
ATOM 18078 O O . TRP D 1 495 ? 65.560 20.546 84.081 1.00 15.66 495 TRP D O 1
ATOM 18089 N N . VAL D 1 496 ? 64.041 21.294 85.552 1.00 15.32 496 VAL D N 1
ATOM 18090 C CA . VAL D 1 496 ? 62.914 21.147 84.639 1.00 18.15 496 VAL D CA 1
ATOM 18091 C C . VAL D 1 496 ? 63.027 21.947 83.336 1.00 19.31 496 VAL D C 1
ATOM 18092 O O . VAL D 1 496 ? 62.780 21.415 82.245 1.00 17.99 496 VAL D O 1
ATOM 18096 N N . GLU D 1 497 ? 63.419 23.214 83.458 1.00 17.05 497 GLU D N 1
ATOM 18097 C CA . GLU D 1 497 ? 63.474 24.122 82.320 1.00 15.64 497 GLU D CA 1
ATOM 18098 C C . GLU D 1 497 ? 64.745 24.183 81.500 1.00 19.57 497 GLU D C 1
ATOM 18099 O O . GLU D 1 497 ? 64.681 24.150 80.272 1.00 24.32 497 GLU D O 1
ATOM 18105 N N . VAL D 1 498 ? 65.893 24.285 82.158 1.00 19.78 498 VAL D N 1
ATOM 18106 C CA . VAL D 1 498 ? 67.151 24.387 81.427 1.00 17.06 498 VAL D CA 1
ATOM 18107 C C . VAL D 1 498 ? 68.043 23.139 81.487 1.00 19.23 498 VAL D C 1
ATOM 18108 O O . VAL D 1 498 ? 69.154 23.122 80.956 1.00 19.84 498 VAL D O 1
ATOM 18112 N N . GLY D 1 499 ? 67.541 22.092 82.131 1.00 15.73 499 GLY D N 1
ATOM 18113 C CA . GLY D 1 499 ? 68.269 20.839 82.199 1.00 20.53 499 GLY D CA 1
ATOM 18114 C C . GLY D 1 499 ? 69.442 20.711 83.151 1.00 20.48 499 GLY D C 1
ATOM 18115 O O . GLY D 1 499 ? 70.335 19.891 82.888 1.00 19.88 499 GLY D O 1
ATOM 18116 N N . LEU D 1 500 ? 69.470 21.513 84.224 1.00 18.92 500 LEU D N 1
ATOM 18117 C CA . LEU D 1 500 ? 70.554 21.415 85.211 1.00 20.90 500 LEU D CA 1
ATOM 18118 C C . LEU D 1 500 ? 70.538 19.958 85.661 1.00 16.87 500 LEU D C 1
ATOM 18119 O O . LEU D 1 500 ? 69.472 19.393 85.920 1.00 18.67 500 LEU D O 1
ATOM 18124 N N . SER D 1 501 ? 71.715 19.345 85.682 1.00 16.82 501 SER D N 1
ATOM 18125 C CA . SER D 1 501 ? 71.850 17.945 86.062 1.00 15.45 501 SER D CA 1
ATOM 18126 C C . SER D 1 501 ? 71.376 17.635 87.490 1.00 17.03 501 SER D C 1
ATOM 18127 O O . SER D 1 501 ? 71.677 18.363 88.436 1.00 18.07 501 SER D O 1
ATOM 18130 N N . LEU D 1 502 ? 70.602 16.562 87.627 1.00 16.53 502 LEU D N 1
ATOM 18131 C CA . LEU D 1 502 ? 70.094 16.128 88.921 1.00 19.55 502 LEU D CA 1
ATOM 18132 C C . LEU D 1 502 ? 71.204 15.703 89.868 1.00 19.25 502 LEU D C 1
ATOM 18133 O O . LEU D 1 502 ? 71.021 15.735 91.080 1.00 19.11 502 LEU D O 1
ATOM 18138 N N . ASP D 1 503 ? 72.348 15.305 89.312 1.00 19.34 503 ASP D N 1
ATOM 18139 C CA . ASP D 1 503 ? 73.477 14.839 90.121 1.00 20.96 503 ASP D CA 1
ATOM 18140 C C . ASP D 1 503 ? 74.126 15.870 91.038 1.00 20.89 503 ASP D C 1
ATOM 18141 O O . ASP D 1 503 ? 74.882 15.504 91.925 1.00 17.11 503 ASP D O 1
ATOM 18146 N N . TYR D 1 504 ? 73.869 17.155 90.804 1.00 19.63 504 TYR D N 1
ATOM 18147 C CA . TYR D 1 504 ? 74.389 18.202 91.685 1.00 18.21 504 TYR D CA 1
ATOM 18148 C C . TYR D 1 504 ? 73.717 18.109 93.054 1.00 15.07 504 TYR D C 1
ATOM 18149 O O . TYR D 1 504 ? 74.330 18.415 94.076 1.00 17.15 504 TYR D O 1
ATOM 18158 N N . TYR D 1 505 ? 72.454 17.691 93.071 1.00 14.27 505 TYR D N 1
ATOM 18159 C CA . TYR D 1 505 ? 71.692 17.643 94.314 1.00 14.89 505 TYR D CA 1
ATOM 18160 C C . TYR D 1 505 ? 72.194 16.728 95.412 1.00 17.16 505 TYR D C 1
ATOM 18161 O O . TYR D 1 505 ? 72.382 17.190 96.544 1.00 17.70 505 TYR D O 1
ATOM 18170 N N . PRO D 1 506 ? 72.412 15.425 95.116 1.00 17.01 506 PRO D N 1
ATOM 18171 C CA . PRO D 1 506 ? 72.912 14.596 96.214 1.00 18.38 506 PRO D CA 1
ATOM 18172 C C . PRO D 1 506 ? 74.357 14.978 96.563 1.00 17.80 506 PRO D C 1
ATOM 18173 O O . PRO D 1 506 ? 74.774 14.833 97.718 1.00 18.68 506 PRO D O 1
ATOM 18177 N N . LYS D 1 507 ? 75.099 15.529 95.596 1.00 15.30 507 LYS D N 1
ATOM 18178 C CA . LYS D 1 507 ? 76.483 15.955 95.861 1.00 17.90 507 LYS D CA 1
ATOM 18179 C C . LYS D 1 507 ? 76.520 17.164 96.785 1.00 17.54 507 LYS D C 1
ATOM 18180 O O . LYS D 1 507 ? 77.314 17.211 97.714 1.00 15.49 507 LYS D O 1
ATOM 18186 N N . LEU D 1 508 ? 75.627 18.123 96.541 1.00 15.32 508 LEU D N 1
ATOM 18187 C CA . LEU D 1 508 ? 75.525 19.318 97.358 1.00 16.57 508 LEU D CA 1
ATOM 18188 C C . LEU D 1 508 ? 75.066 18.931 98.759 1.00 17.49 508 LEU D C 1
ATOM 18189 O O . LEU D 1 508 ? 75.596 19.437 99.756 1.00 15.79 508 LEU D O 1
ATOM 18194 N N . LEU D 1 509 ? 74.067 18.049 98.831 1.00 15.59 509 LEU D N 1
ATOM 18195 C CA . LEU D 1 509 ? 73.527 17.597 100.104 1.00 15.65 509 LEU D CA 1
ATOM 18196 C C . LEU D 1 509 ? 74.644 16.982 100.967 1.00 19.61 509 LEU D C 1
ATOM 18197 O O . LEU D 1 509 ? 74.752 17.272 102.158 1.00 19.51 509 LEU D O 1
ATOM 18202 N N . LYS D 1 510 ? 75.505 16.180 100.349 1.00 16.47 510 LYS D N 1
ATOM 18203 C CA . LYS D 1 510 ? 76.627 15.584 101.049 1.00 18.33 510 LYS D CA 1
ATOM 18204 C C . LYS D 1 510 ? 77.651 16.642 101.480 1.00 15.55 510 LYS D C 1
ATOM 18205 O O . LYS D 1 510 ? 78.128 16.610 102.600 1.00 17.35 510 LYS D O 1
ATOM 18211 N N . ALA D 1 511 ? 78.013 17.559 100.585 1.00 16.50 511 ALA D N 1
ATOM 18212 C CA . ALA D 1 511 ? 78.982 18.602 100.922 1.00 14.92 511 ALA D CA 1
ATOM 18213 C C . ALA D 1 511 ? 78.490 19.453 102.083 1.00 13.74 511 ALA D C 1
ATOM 18214 O O . ALA D 1 511 ? 79.282 19.903 102.894 1.00 19.33 511 ALA D O 1
ATOM 18216 N N . ILE D 1 512 ? 77.179 19.635 102.189 1.00 16.72 512 ILE D N 1
ATOM 18217 C CA . ILE D 1 512 ? 76.612 20.455 103.251 1.00 15.15 512 ILE D CA 1
ATOM 18218 C C . ILE D 1 512 ? 76.467 19.709 104.571 1.00 16.65 512 ILE D C 1
ATOM 18219 O O . ILE D 1 512 ? 76.902 20.201 105.618 1.00 15.97 512 ILE D O 1
ATOM 18224 N N . THR D 1 513 ? 75.816 18.548 104.526 1.00 14.44 513 THR D N 1
ATOM 18225 C CA . THR D 1 513 ? 75.554 17.792 105.738 1.00 16.74 513 THR D CA 1
ATOM 18226 C C . THR D 1 513 ? 76.625 16.782 106.145 1.00 18.28 513 THR D C 1
ATOM 18227 O O . THR D 1 513 ? 76.667 16.365 107.300 1.00 19.45 513 THR D O 1
ATOM 18231 N N . GLY D 1 514 ? 77.476 16.385 105.205 1.00 17.42 514 GLY D N 1
ATOM 18232 C CA . GLY D 1 514 ? 78.471 15.373 105.507 1.00 19.83 514 GLY D CA 1
ATOM 18233 C C . GLY D 1 514 ? 77.837 13.980 105.436 1.00 22.68 514 GLY D C 1
ATOM 18234 O O . GLY D 1 514 ? 78.477 12.967 105.752 1.00 23.77 514 GLY D O 1
ATOM 18235 N N . VAL D 1 515 ? 76.566 13.924 105.048 1.00 20.08 515 VAL D N 1
ATOM 18236 C CA . VAL D 1 515 ? 75.867 12.657 104.953 1.00 17.50 515 VAL D CA 1
ATOM 18237 C C . VAL D 1 515 ? 75.704 12.206 103.507 1.00 25.69 515 VAL D C 1
ATOM 18238 O O . VAL D 1 515 ? 75.218 12.960 102.661 1.00 24.41 515 VAL D O 1
ATOM 18242 N N . THR D 1 516 ? 76.111 10.972 103.219 1.00 19.81 516 THR D N 1
ATOM 18243 C CA . THR D 1 516 ? 75.971 10.462 101.866 1.00 22.10 516 THR D CA 1
ATOM 18244 C C . THR D 1 516 ? 74.535 10.011 101.619 1.00 20.03 516 THR D C 1
ATOM 18245 O O . THR D 1 516 ? 73.956 9.288 102.415 1.00 25.86 516 THR D O 1
ATOM 18249 N N . TYR D 1 517 ? 73.941 10.512 100.547 1.00 23.38 517 TYR D N 1
ATOM 18250 C CA . TYR D 1 517 ? 72.603 10.101 100.153 1.00 20.54 517 TYR D CA 1
ATOM 18251 C C . TYR D 1 517 ? 72.708 9.513 98.757 1.00 22.01 517 TYR D C 1
ATOM 18252 O O . TYR D 1 517 ? 73.031 10.231 97.810 1.00 24.89 517 TYR D O 1
ATOM 18261 N N . THR D 1 518 ? 72.495 8.209 98.637 1.00 19.83 518 THR D N 1
ATOM 18262 C CA . THR D 1 518 ? 72.520 7.578 97.322 1.00 20.64 518 THR D CA 1
ATOM 18263 C C . THR D 1 518 ? 71.158 7.912 96.680 1.00 19.78 518 THR D C 1
ATOM 18264 O O . THR D 1 518 ? 70.251 8.412 97.356 1.00 16.62 518 THR D O 1
ATOM 18268 N N . TRP D 1 519 ? 71.003 7.637 95.390 1.00 19.40 519 TRP D N 1
ATOM 18269 C CA . TRP D 1 519 ? 69.722 7.927 94.755 1.00 18.68 519 TRP D CA 1
ATOM 18270 C C . TRP D 1 519 ? 68.630 7.087 95.381 1.00 19.01 519 TRP D C 1
ATOM 18271 O O . TRP D 1 519 ? 67.530 7.571 95.605 1.00 18.80 519 TRP D O 1
ATOM 18282 N N . ASP D 1 520 ? 68.978 5.874 95.787 1.00 17.10 520 ASP D N 1
ATOM 18283 C CA . ASP D 1 520 ? 68.010 5.003 96.444 1.00 15.85 520 ASP D CA 1
ATOM 18284 C C . ASP D 1 520 ? 67.589 5.614 97.798 1.00 13.93 520 ASP D C 1
ATOM 18285 O O . ASP D 1 520 ? 66.409 5.573 98.171 1.00 16.48 520 ASP D O 1
ATOM 18290 N N . ASP D 1 521 ? 68.550 6.189 98.522 1.00 17.42 521 ASP D N 1
ATOM 18291 C CA . ASP D 1 521 ? 68.259 6.843 99.800 1.00 17.71 521 ASP D CA 1
ATOM 18292 C C . ASP D 1 521 ? 67.213 7.952 99.604 1.00 19.59 521 ASP D C 1
ATOM 18293 O O . ASP D 1 521 ? 66.257 8.066 100.377 1.00 18.81 521 ASP D O 1
ATOM 18298 N N . LEU D 1 522 ? 67.415 8.772 98.574 1.00 16.82 522 LEU D N 1
ATOM 18299 C CA . LEU D 1 522 ? 66.507 9.879 98.274 1.00 16.12 522 LEU D CA 1
ATOM 18300 C C . LEU D 1 522 ? 65.128 9.422 97.806 1.00 17.41 522 LEU D C 1
ATOM 18301 O O . LEU D 1 522 ? 64.118 10.021 98.172 1.00 17.85 522 LEU D O 1
ATOM 18306 N N . TYR D 1 523 ? 65.073 8.366 97.001 1.00 18.97 523 TYR D N 1
ATOM 18307 C CA . TYR D 1 523 ? 63.789 7.841 96.515 1.00 18.60 523 TYR D CA 1
ATOM 18308 C C . TYR D 1 523 ? 62.979 7.316 97.688 1.00 18.74 523 TYR D C 1
ATOM 18309 O O . TYR D 1 523 ? 61.768 7.525 97.778 1.00 19.10 523 TYR D O 1
ATOM 18318 N N . LYS D 1 524 ? 63.676 6.635 98.593 1.00 18.81 524 LYS D N 1
ATOM 18319 C CA . LYS D 1 524 ? 63.056 6.053 99.780 1.00 20.33 524 LYS D CA 1
ATOM 18320 C C . LYS D 1 524 ? 62.560 7.154 100.731 1.00 16.46 524 LYS D C 1
ATOM 18321 O O . LYS D 1 524 ? 61.466 7.054 101.301 1.00 16.97 524 LYS D O 1
ATOM 18327 N N . ALA D 1 525 ? 63.358 8.208 100.877 1.00 15.27 525 ALA D N 1
ATOM 18328 C CA . ALA D 1 525 ? 62.993 9.330 101.735 1.00 16.89 525 ALA D CA 1
ATOM 18329 C C . ALA D 1 525 ? 61.732 10.000 101.173 1.00 16.35 525 ALA D C 1
ATOM 18330 O O . ALA D 1 525 ? 60.844 10.373 101.916 1.00 15.93 525 ALA D O 1
ATOM 18332 N N . ALA D 1 526 ? 61.667 10.141 99.850 1.00 18.26 526 ALA D N 1
ATOM 18333 C CA . ALA D 1 526 ? 60.511 10.745 99.185 1.00 15.49 526 ALA D CA 1
ATOM 18334 C C . ALA D 1 526 ? 59.276 9.841 99.360 1.00 15.86 526 ALA D C 1
ATOM 18335 O O . ALA D 1 526 ? 58.170 10.333 99.638 1.00 17.61 526 ALA D O 1
ATOM 18337 N N . ASP D 1 527 ? 59.462 8.528 99.198 1.00 13.98 527 ASP D N 1
ATOM 18338 C CA . ASP D 1 527 ? 58.363 7.577 99.372 1.00 17.47 527 ASP D CA 1
ATOM 18339 C C . ASP D 1 527 ? 57.868 7.558 100.826 1.00 16.47 527 ASP D C 1
ATOM 18340 O O . ASP D 1 527 ? 56.662 7.451 101.082 1.00 16.49 527 ASP D O 1
ATOM 18345 N N . ARG D 1 528 ? 58.794 7.708 101.770 1.00 15.73 528 ARG D N 1
ATOM 18346 C CA . ARG D 1 528 ? 58.449 7.741 103.192 1.00 17.10 528 ARG D CA 1
ATOM 18347 C C . ARG D 1 528 ? 57.523 8.929 103.419 1.00 16.98 528 ARG D C 1
ATOM 18348 O O . ARG D 1 528 ? 56.470 8.787 104.046 1.00 18.05 528 ARG D O 1
ATOM 18356 N N . VAL D 1 529 ? 57.923 10.097 102.903 1.00 17.91 529 VAL D N 1
ATOM 18357 C CA . VAL D 1 529 ? 57.126 11.326 103.006 1.00 14.95 529 VAL D CA 1
ATOM 18358 C C . VAL D 1 529 ? 55.737 11.157 102.345 1.00 14.22 529 VAL D C 1
ATOM 18359 O O . VAL D 1 529 ? 54.721 11.586 102.917 1.00 15.76 529 VAL D O 1
ATOM 18363 N N . TYR D 1 530 ? 55.686 10.527 101.162 1.00 12.41 530 TYR D N 1
ATOM 18364 C CA . TYR D 1 530 ? 54.413 10.297 100.474 1.00 11.40 530 TYR D CA 1
ATOM 18365 C C . TYR D 1 530 ? 53.493 9.384 101.266 1.00 15.42 530 TYR D C 1
ATOM 18366 O O . TYR D 1 530 ? 52.288 9.625 101.332 1.00 17.05 530 TYR D O 1
ATOM 18375 N N . SER D 1 531 ? 54.056 8.341 101.882 1.00 17.35 531 SER D N 1
ATOM 18376 C CA . SER D 1 531 ? 53.251 7.419 102.684 1.00 18.86 531 SER D CA 1
ATOM 18377 C C . SER D 1 531 ? 52.832 8.020 104.015 1.00 17.11 531 SER D C 1
ATOM 18378 O O . SER D 1 531 ? 51.772 7.681 104.543 1.00 16.64 531 SER D O 1
ATOM 18381 N N . LEU D 1 532 ? 53.670 8.891 104.568 1.00 15.75 532 LEU D N 1
ATOM 18382 C CA . LEU D 1 532 ? 53.342 9.552 105.825 1.00 18.50 532 LEU D CA 1
ATOM 18383 C C . LEU D 1 532 ? 52.202 10.553 105.574 1.00 20.23 532 LEU D C 1
ATOM 18384 O O . LEU D 1 532 ? 51.241 10.629 106.348 1.00 17.15 532 LEU D O 1
ATOM 18389 N N . ILE D 1 533 ? 52.287 11.294 104.471 1.00 18.91 533 ILE D N 1
ATOM 18390 C CA . ILE D 1 533 ? 51.245 12.262 104.150 1.00 17.74 533 ILE D CA 1
ATOM 18391 C C . ILE D 1 533 ? 49.916 11.547 103.904 1.00 17.89 533 ILE D C 1
ATOM 18392 O O . ILE D 1 533 ? 48.873 11.964 104.425 1.00 17.73 533 ILE D O 1
ATOM 18397 N N . ARG D 1 534 ? 49.948 10.464 103.128 1.00 14.73 534 ARG D N 1
ATOM 18398 C CA . ARG D 1 534 ? 48.719 9.729 102.855 1.00 16.33 534 ARG D CA 1
ATOM 18399 C C . ARG D 1 534 ? 48.107 9.209 104.178 1.00 17.85 534 ARG D C 1
ATOM 18400 O O . ARG D 1 534 ? 46.892 9.240 104.366 1.00 16.23 534 ARG D O 1
ATOM 18408 N N . ALA D 1 535 ? 48.959 8.757 105.095 1.00 17.25 535 ALA D N 1
ATOM 18409 C CA . ALA D 1 535 ? 48.498 8.255 106.380 1.00 18.52 535 ALA D CA 1
ATOM 18410 C C . ALA D 1 535 ? 47.809 9.376 107.131 1.00 18.41 535 ALA D C 1
ATOM 18411 O O . ALA D 1 535 ? 46.796 9.162 107.796 1.00 18.17 535 ALA D O 1
ATOM 18413 N N . TYR D 1 536 ? 48.355 10.582 106.999 1.00 19.42 536 TYR D N 1
ATOM 18414 C CA . TYR D 1 536 ? 47.802 11.750 107.660 1.00 15.98 536 TYR D CA 1
ATOM 18415 C C . TYR D 1 536 ? 46.384 12.020 107.150 1.00 18.52 536 TYR D C 1
ATOM 18416 O O . TYR D 1 536 ? 45.468 12.228 107.949 1.00 15.62 536 TYR D O 1
ATOM 18425 N N . TRP D 1 537 ? 46.191 11.965 105.831 1.00 18.89 537 TRP D N 1
ATOM 18426 C CA . TRP D 1 537 ? 44.853 12.165 105.242 1.00 19.24 537 TRP D CA 1
ATOM 18427 C C . TRP D 1 537 ? 43.850 11.120 105.741 1.00 18.64 537 TRP D C 1
ATOM 18428 O O . TRP D 1 537 ? 42.716 11.459 106.091 1.00 19.79 537 TRP D O 1
ATOM 18439 N N . VAL D 1 538 ? 44.260 9.851 105.700 1.00 18.51 538 VAL D N 1
ATOM 18440 C CA . VAL D 1 538 ? 43.414 8.731 106.114 1.00 18.94 538 VAL D CA 1
ATOM 18441 C C . VAL D 1 538 ? 43.047 8.854 107.597 1.00 20.61 538 VAL D C 1
ATOM 18442 O O . VAL D 1 538 ? 41.883 8.714 107.991 1.00 23.52 538 VAL D O 1
ATOM 18446 N N . ARG D 1 539 ? 44.043 9.165 108.410 1.00 19.73 539 ARG D N 1
ATOM 18447 C CA . ARG D 1 539 ? 43.837 9.331 109.838 1.00 17.37 539 ARG D CA 1
ATOM 18448 C C . ARG D 1 539 ? 42.880 10.499 110.119 1.00 19.68 539 ARG D C 1
ATOM 18449 O O . ARG D 1 539 ? 41.919 10.353 110.881 1.00 19.29 539 ARG D O 1
ATOM 18457 N N . GLU D 1 540 ? 43.097 11.635 109.451 1.00 20.54 540 GLU D N 1
ATOM 18458 C CA . GLU D 1 540 ? 42.248 12.803 109.661 1.00 22.45 540 GLU D CA 1
ATOM 18459 C C . GLU D 1 540 ? 40.845 12.641 109.104 1.00 20.17 540 GLU D C 1
ATOM 18460 O O . GLU D 1 540 ? 39.908 13.268 109.604 1.00 21.81 540 GLU D O 1
ATOM 18466 N N . PHE D 1 541 ? 40.704 11.808 108.071 1.00 19.59 541 PHE D N 1
ATOM 18467 C CA . PHE D 1 541 ? 39.398 11.536 107.478 1.00 22.52 541 PHE D CA 1
ATOM 18468 C C . PHE D 1 541 ? 38.695 10.403 108.241 1.00 28.27 541 PHE D C 1
ATOM 18469 O O . PHE D 1 541 ? 37.666 9.867 107.801 1.00 25.23 541 PHE D O 1
ATOM 18477 N N . ASN D 1 542 ? 39.291 10.021 109.364 1.00 28.58 542 ASN D N 1
ATOM 18478 C CA . ASN D 1 542 ? 38.754 8.981 110.226 1.00 33.88 542 ASN D CA 1
ATOM 18479 C C . ASN D 1 542 ? 38.510 7.666 109.488 1.00 31.48 542 ASN D C 1
ATOM 18480 O O . ASN D 1 542 ? 37.485 7.014 109.681 1.00 29.94 542 ASN D O 1
ATOM 18485 N N . GLY D 1 543 ? 39.456 7.290 108.631 1.00 27.40 543 GLY D N 1
ATOM 18486 C CA . GLY D 1 543 ? 39.338 6.048 107.887 1.00 28.69 543 GLY D CA 1
ATOM 18487 C C . GLY D 1 543 ? 38.402 6.058 106.701 1.00 25.48 543 GLY D C 1
ATOM 18488 O O . GLY D 1 543 ? 38.383 5.091 105.935 1.00 28.89 543 GLY D O 1
ATOM 18489 N N . LYS D 1 544 ? 37.587 7.107 106.572 1.00 27.76 544 LYS D N 1
ATOM 18490 C CA . LYS D 1 544 ? 36.666 7.226 105.439 1.00 25.56 544 LYS D CA 1
ATOM 18491 C C . LYS D 1 544 ? 37.521 7.630 104.226 1.00 23.33 544 LYS D C 1
ATOM 18492 O O . LYS D 1 544 ? 37.811 8.821 104.001 1.00 22.29 544 LYS D O 1
ATOM 18498 N N . TRP D 1 545 ? 37.883 6.629 103.430 1.00 21.95 545 TRP D N 1
ATOM 18499 C CA . TRP D 1 545 ? 38.763 6.848 102.296 1.00 24.02 545 TRP D CA 1
ATOM 18500 C C . TRP D 1 545 ? 38.758 5.664 101.335 1.00 23.10 545 TRP D C 1
ATOM 18501 O O . TRP D 1 545 ? 38.741 4.508 101.757 1.00 28.61 545 TRP D O 1
ATOM 18512 N N . ASP D 1 546 ? 38.776 5.950 100.039 1.00 21.06 546 ASP D N 1
ATOM 18513 C CA . ASP D 1 546 ? 38.840 4.891 99.033 1.00 23.77 546 ASP D CA 1
ATOM 18514 C C . ASP D 1 546 ? 39.523 5.438 97.785 1.00 23.56 546 ASP D C 1
ATOM 18515 O O . ASP D 1 546 ? 39.884 6.617 97.750 1.00 23.72 546 ASP D O 1
ATOM 18520 N N . ARG D 1 547 ? 39.671 4.604 96.761 1.00 20.76 547 ARG D N 1
ATOM 18521 C CA . ARG D 1 547 ? 40.347 5.007 95.534 1.00 20.29 547 ARG D CA 1
ATOM 18522 C C . ARG D 1 547 ? 39.799 6.235 94.806 1.00 17.78 547 ARG D C 1
ATOM 18523 O O . ARG D 1 547 ? 40.523 6.867 94.060 1.00 20.35 547 ARG D O 1
ATOM 18531 N N . LYS D 1 548 ? 38.527 6.560 95.010 1.00 17.29 548 LYS D N 1
ATOM 18532 C CA . LYS D 1 548 ? 37.912 7.701 94.344 1.00 22.60 548 LYS D CA 1
ATOM 18533 C C . LYS D 1 548 ? 38.528 9.021 94.795 1.00 24.75 548 LYS D C 1
ATOM 18534 O O . LYS D 1 548 ? 38.358 10.042 94.127 1.00 20.12 548 LYS D O 1
ATOM 18540 N N . MET D 1 549 ? 39.220 9.009 95.936 1.00 21.71 549 MET D N 1
ATOM 18541 C CA . MET D 1 549 ? 39.884 10.211 96.431 1.00 22.93 549 MET D CA 1
ATOM 18542 C C . MET D 1 549 ? 40.989 10.600 95.454 1.00 19.11 549 MET D C 1
ATOM 18543 O O . MET D 1 549 ? 41.354 11.768 95.367 1.00 19.29 549 MET D O 1
ATOM 18548 N N . ASP D 1 550 ? 41.495 9.605 94.726 1.00 18.87 550 ASP D N 1
ATOM 18549 C CA . ASP D 1 550 ? 42.570 9.767 93.739 1.00 18.72 550 ASP D CA 1
ATOM 18550 C C . ASP D 1 550 ? 42.100 9.834 92.281 1.00 22.61 550 ASP D C 1
ATOM 18551 O O . ASP D 1 550 ? 42.878 9.587 91.355 1.00 19.75 550 ASP D O 1
ATOM 18556 N N . TYR D 1 551 ? 40.821 10.124 92.082 1.00 20.36 551 TYR D N 1
ATOM 18557 C CA . TYR D 1 551 ? 40.267 10.253 90.741 1.00 19.34 551 TYR D CA 1
ATOM 18558 C C . TYR D 1 551 ? 40.301 11.702 90.272 1.00 17.14 551 TYR D C 1
ATOM 18559 O O . TYR D 1 551 ? 40.178 12.637 91.072 1.00 16.15 551 TYR D O 1
ATOM 18568 N N . PRO D 1 552 ? 40.486 11.913 88.960 1.00 17.95 552 PRO D N 1
ATOM 18569 C CA . PRO D 1 552 ? 40.497 13.297 88.495 1.00 16.56 552 PRO D CA 1
ATOM 18570 C C . PRO D 1 552 ? 39.021 13.726 88.380 1.00 20.07 552 PRO D C 1
ATOM 18571 O O . PRO D 1 552 ? 38.105 12.902 88.537 1.00 19.89 552 PRO D O 1
ATOM 18575 N N . PRO D 1 553 ? 38.767 15.021 88.148 1.00 20.05 553 PRO D N 1
ATOM 18576 C CA . PRO D 1 553 ? 37.381 15.490 88.036 1.00 19.15 553 PRO D CA 1
ATOM 18577 C C . PRO D 1 553 ? 36.524 14.794 86.982 1.00 19.47 553 PRO D C 1
ATOM 18578 O O . PRO D 1 553 ? 36.978 14.481 85.878 1.00 19.51 553 PRO D O 1
ATOM 18582 N N . LYS D 1 554 ? 35.268 14.562 87.353 1.00 18.51 554 LYS D N 1
ATOM 18583 C CA . LYS D 1 554 ? 34.279 13.897 86.502 1.00 22.28 554 LYS D CA 1
ATOM 18584 C C . LYS D 1 554 ? 34.147 14.451 85.072 1.00 20.69 554 LYS D C 1
ATOM 18585 O O . LYS D 1 554 ? 33.896 13.688 84.136 1.00 21.55 554 LYS D O 1
ATOM 18591 N N . ARG D 1 555 ? 34.316 15.765 84.906 1.00 20.91 555 ARG D N 1
ATOM 18592 C CA . ARG D 1 555 ? 34.218 16.394 83.593 1.00 16.59 555 ARG D CA 1
ATOM 18593 C C . ARG D 1 555 ? 35.147 15.778 82.548 1.00 19.72 555 ARG D C 1
ATOM 18594 O O . ARG D 1 555 ? 34.760 15.675 81.392 1.00 21.76 555 ARG D O 1
ATOM 18602 N N . TRP D 1 556 ? 36.337 15.310 82.941 1.00 20.85 556 TRP D N 1
ATOM 18603 C CA . TRP D 1 556 ? 37.261 14.711 81.962 1.00 16.17 556 TRP D CA 1
ATOM 18604 C C . TRP D 1 556 ? 36.824 13.350 81.430 1.00 15.76 556 TRP D C 1
ATOM 18605 O O . TRP D 1 556 ? 37.368 12.858 80.447 1.00 17.62 556 TRP D O 1
ATOM 18616 N N . PHE D 1 557 ? 35.814 12.767 82.073 1.00 18.69 557 PHE D N 1
ATOM 18617 C CA . PHE D 1 557 ? 35.261 11.475 81.682 1.00 20.75 557 PHE D CA 1
ATOM 18618 C C . PHE D 1 557 ? 33.929 11.635 80.971 1.00 19.61 557 PHE D C 1
ATOM 18619 O O . PHE D 1 557 ? 33.660 10.912 80.023 1.00 26.31 557 PHE D O 1
ATOM 18627 N N . THR D 1 558 ? 33.104 12.572 81.428 1.00 20.22 558 THR D N 1
ATOM 18628 C CA . THR D 1 558 ? 31.756 12.779 80.858 1.00 21.72 558 THR D CA 1
ATOM 18629 C C . THR D 1 558 ? 31.593 13.652 79.611 1.00 24.32 558 THR D C 1
ATOM 18630 O O . THR D 1 558 ? 30.526 13.678 78.995 1.00 25.82 558 THR D O 1
ATOM 18634 N N . GLU D 1 559 ? 32.625 14.410 79.274 1.00 23.18 559 GLU D N 1
ATOM 18635 C CA . GLU D 1 559 ? 32.602 15.233 78.076 1.00 20.82 559 GLU D CA 1
ATOM 18636 C C . GLU D 1 559 ? 34.032 15.333 77.550 1.00 20.01 559 GLU D C 1
ATOM 18637 O O . GLU D 1 559 ? 34.952 14.792 78.160 1.00 21.21 559 GLU D O 1
ATOM 18643 N N . GLY D 1 560 ? 34.216 15.931 76.378 1.00 22.00 560 GLY D N 1
ATOM 18644 C CA . GLY D 1 560 ? 35.556 16.016 75.839 1.00 20.83 560 GLY D CA 1
ATOM 18645 C C . GLY D 1 560 ? 35.880 17.342 75.208 1.00 18.97 560 GLY D C 1
ATOM 18646 O O . GLY D 1 560 ? 35.097 18.293 75.311 1.00 19.65 560 GLY D O 1
ATOM 18647 N N . LEU D 1 561 ? 37.051 17.403 74.578 1.00 18.42 561 LEU D N 1
ATOM 18648 C CA . LEU D 1 561 ? 37.507 18.609 73.908 1.00 18.93 561 LEU D CA 1
ATOM 18649 C C . LEU D 1 561 ? 36.403 19.133 72.985 1.00 21.15 561 LEU D C 1
ATOM 18650 O O . LEU D 1 561 ? 35.648 18.366 72.397 1.00 23.38 561 LEU D O 1
ATOM 18655 N N . LYS D 1 562 ? 36.269 20.445 72.924 1.00 22.31 562 LYS D N 1
ATOM 18656 C CA . LYS D 1 562 ? 35.228 21.073 72.129 1.00 23.78 562 LYS D CA 1
ATOM 18657 C C . LYS D 1 562 ? 35.695 21.470 70.742 1.00 24.52 562 LYS D C 1
ATOM 18658 O O . LYS D 1 562 ? 34.881 21.856 69.906 1.00 29.58 562 LYS D O 1
ATOM 18664 N N . SER D 1 563 ? 36.992 21.328 70.480 1.00 21.59 563 SER D N 1
ATOM 18665 C CA . SER D 1 563 ? 37.531 21.711 69.180 1.00 23.23 563 SER D CA 1
ATOM 18666 C C . SER D 1 563 ? 38.843 21.017 68.855 1.00 18.51 563 SER D C 1
ATOM 18667 O O . SER D 1 563 ? 39.414 20.332 69.696 1.00 24.15 563 SER D O 1
ATOM 18670 N N . GLY D 1 564 ? 39.327 21.229 67.633 1.00 18.50 564 GLY D N 1
ATOM 18671 C CA . GLY D 1 564 ? 40.582 20.643 67.210 1.00 15.69 564 GLY D CA 1
ATOM 18672 C C . GLY D 1 564 ? 40.454 19.215 66.717 1.00 20.23 564 GLY D C 1
ATOM 18673 O O . GLY D 1 564 ? 39.350 18.650 66.705 1.00 18.91 564 GLY D O 1
ATOM 18674 N N . PRO D 1 565 ? 41.584 18.588 66.349 1.00 22.66 565 PRO D N 1
ATOM 18675 C CA . PRO D 1 565 ? 41.681 17.213 65.838 1.00 21.64 565 PRO D CA 1
ATOM 18676 C C . PRO D 1 565 ? 41.205 16.167 66.841 1.00 22.79 565 PRO D C 1
ATOM 18677 O O . PRO D 1 565 ? 40.825 15.065 66.466 1.00 23.41 565 PRO D O 1
ATOM 18681 N N . HIS D 1 566 ? 41.201 16.537 68.117 1.00 20.85 566 HIS D N 1
ATOM 18682 C CA . HIS D 1 566 ? 40.799 15.631 69.171 1.00 20.65 566 HIS D CA 1
ATOM 18683 C C . HIS D 1 566 ? 39.443 15.976 69.734 1.00 17.45 566 HIS D C 1
ATOM 18684 O O . HIS D 1 566 ? 39.104 15.563 70.837 1.00 21.69 566 HIS D O 1
ATOM 18691 N N . LYS D 1 567 ? 38.659 16.729 68.975 1.00 19.99 567 LYS D N 1
ATOM 18692 C CA . LYS D 1 567 ? 37.319 17.120 69.414 1.00 20.02 567 LYS D CA 1
ATOM 18693 C C . LYS D 1 567 ? 36.504 15.905 69.852 1.00 20.55 567 LYS D C 1
ATOM 18694 O O . LYS D 1 567 ? 36.526 14.870 69.181 1.00 21.40 567 LYS D O 1
ATOM 18700 N N . GLY D 1 568 ? 35.880 16.011 71.025 1.00 19.13 568 GLY D N 1
ATOM 18701 C CA . GLY D 1 568 ? 35.050 14.956 71.576 1.00 14.06 568 GLY D CA 1
ATOM 18702 C C . GLY D 1 568 ? 35.774 13.906 72.398 1.00 15.00 568 GLY D C 1
ATOM 18703 O O . GLY D 1 568 ? 35.144 13.143 73.128 1.00 17.40 568 GLY D O 1
ATOM 18704 N N . GLU D 1 569 ? 37.096 13.865 72.285 1.00 17.17 569 GLU D N 1
ATOM 18705 C CA . GLU D 1 569 ? 37.892 12.882 73.007 1.00 18.53 569 GLU D CA 1
ATOM 18706 C C . GLU D 1 569 ? 37.996 13.183 74.504 1.00 19.15 569 GLU D C 1
ATOM 18707 O O . GLU D 1 569 ? 38.113 14.340 74.915 1.00 20.06 569 GLU D O 1
ATOM 18713 N N . HIS D 1 570 ? 37.961 12.124 75.309 1.00 19.85 570 HIS D N 1
ATOM 18714 C CA . HIS D 1 570 ? 37.988 12.243 76.763 1.00 20.15 570 HIS D CA 1
ATOM 18715 C C . HIS D 1 570 ? 38.677 11.035 77.414 1.00 18.24 570 HIS D C 1
ATOM 18716 O O . HIS D 1 570 ? 39.196 10.139 76.727 1.00 20.24 570 HIS D O 1
ATOM 18723 N N . LEU D 1 571 ? 38.687 11.004 78.742 1.00 17.11 571 LEU D N 1
ATOM 18724 C CA . LEU D 1 571 ? 39.313 9.894 79.457 1.00 22.18 571 LEU D CA 1
ATOM 18725 C C . LEU D 1 571 ? 38.327 8.739 79.648 1.00 24.35 571 LEU D C 1
ATOM 18726 O O . LEU D 1 571 ? 37.116 8.953 79.754 1.00 21.63 571 LEU D O 1
ATOM 18731 N N . ASP D 1 572 ? 38.876 7.529 79.733 1.00 30.78 572 ASP D N 1
ATOM 18732 C CA . ASP D 1 572 ? 38.111 6.290 79.916 1.00 27.73 572 ASP D CA 1
ATOM 18733 C C . ASP D 1 572 ? 38.211 5.880 81.381 1.00 23.73 572 ASP D C 1
ATOM 18734 O O . ASP D 1 572 ? 39.298 5.614 81.888 1.00 22.05 572 ASP D O 1
ATOM 18739 N N . GLU D 1 573 ? 37.070 5.795 82.045 1.00 24.51 573 GLU D N 1
ATOM 18740 C CA . GLU D 1 573 ? 37.022 5.460 83.461 1.00 27.61 573 GLU D CA 1
ATOM 18741 C C . GLU D 1 573 ? 37.697 4.158 83.865 1.00 30.14 573 GLU D C 1
ATOM 18742 O O . GLU D 1 573 ? 38.468 4.124 84.824 1.00 21.72 573 GLU D O 1
ATOM 18748 N N . LYS D 1 574 ? 37.398 3.083 83.146 1.00 31.96 574 LYS D N 1
ATOM 18749 C CA . LYS D 1 574 ? 37.971 1.781 83.460 1.00 32.63 574 LYS D CA 1
ATOM 18750 C C . LYS D 1 574 ? 39.470 1.745 83.177 1.00 29.38 574 LYS D C 1
ATOM 18751 O O . LYS D 1 574 ? 40.234 1.146 83.936 1.00 26.37 574 LYS D O 1
ATOM 18757 N N . LYS D 1 575 ? 39.892 2.392 82.092 1.00 23.17 575 LYS D N 1
ATOM 18758 C CA . LYS D 1 575 ? 41.310 2.433 81.744 1.00 28.63 575 LYS D CA 1
ATOM 18759 C C . LYS D 1 575 ? 42.047 3.233 82.823 1.00 24.05 575 LYS D C 1
ATOM 18760 O O . LYS D 1 575 ? 43.148 2.870 83.234 1.00 27.64 575 LYS D O 1
ATOM 18766 N N . TYR D 1 576 ? 41.428 4.315 83.291 1.00 25.78 576 TYR D N 1
ATOM 18767 C CA . TYR D 1 576 ? 42.040 5.130 84.335 1.00 22.16 576 TYR D CA 1
ATOM 18768 C C . TYR D 1 576 ? 42.141 4.322 85.616 1.00 21.31 576 TYR D C 1
ATOM 18769 O O . TYR D 1 576 ? 43.176 4.342 86.277 1.00 19.06 576 TYR D O 1
ATOM 18778 N N . ASP D 1 577 ? 41.068 3.604 85.951 1.00 19.20 577 ASP D N 1
ATOM 18779 C CA . ASP D 1 577 ? 41.033 2.802 87.160 1.00 19.48 577 ASP D CA 1
ATOM 18780 C C . ASP D 1 577 ? 42.179 1.791 87.211 1.00 19.31 577 ASP D C 1
ATOM 18781 O O . ASP D 1 577 ? 42.772 1.567 88.281 1.00 20.57 577 ASP D O 1
ATOM 18786 N N . GLU D 1 578 ? 42.497 1.198 86.059 1.00 21.12 578 GLU D N 1
ATOM 18787 C CA . GLU D 1 578 ? 43.577 0.213 85.956 1.00 18.18 578 GLU D CA 1
ATOM 18788 C C . GLU D 1 578 ? 44.908 0.928 86.129 1.00 19.70 578 GLU D C 1
ATOM 18789 O O . GLU D 1 578 ? 45.809 0.431 86.806 1.00 19.04 578 GLU D O 1
ATOM 18795 N N . LEU D 1 579 ? 45.015 2.120 85.549 1.00 21.91 579 LEU D N 1
ATOM 18796 C CA . LEU D 1 579 ? 46.237 2.904 85.671 1.00 21.77 579 LEU D CA 1
ATOM 18797 C C . LEU D 1 579 ? 46.454 3.293 87.149 1.00 19.63 579 LEU D C 1
ATOM 18798 O O . LEU D 1 579 ? 47.582 3.274 87.653 1.00 20.64 579 LEU D O 1
ATOM 18803 N N . LEU D 1 580 ? 45.365 3.609 87.848 1.00 19.67 580 LEU D N 1
ATOM 18804 C CA . LEU D 1 580 ? 45.437 3.958 89.269 1.00 19.76 580 LEU D CA 1
ATOM 18805 C C . LEU D 1 580 ? 45.892 2.737 90.114 1.00 24.57 580 LEU D C 1
ATOM 18806 O O . LEU D 1 580 ? 46.645 2.886 91.081 1.00 24.29 580 LEU D O 1
ATOM 18811 N N . SER D 1 581 ? 45.480 1.529 89.718 1.00 23.59 581 SER D N 1
ATOM 18812 C CA . SER D 1 581 ? 45.878 0.307 90.440 1.00 19.07 581 SER D CA 1
ATOM 18813 C C . SER D 1 581 ? 47.372 0.050 90.246 1.00 20.42 581 SER D C 1
ATOM 18814 O O . SER D 1 581 ? 48.053 -0.469 91.137 1.00 20.18 581 SER D O 1
ATOM 18817 N N . GLU D 1 582 ? 47.884 0.424 89.076 1.00 19.86 582 GLU D N 1
ATOM 18818 C CA . GLU D 1 582 ? 49.308 0.254 88.793 1.00 20.36 582 GLU D CA 1
ATOM 18819 C C . GLU D 1 582 ? 50.078 1.210 89.694 1.00 20.10 582 GLU D C 1
ATOM 18820 O O . GLU D 1 582 ? 51.130 0.842 90.216 1.00 18.03 582 GLU D O 1
ATOM 18826 N N . TYR D 1 583 ? 49.520 2.413 89.899 1.00 17.06 583 TYR D N 1
ATOM 18827 C CA . TYR D 1 583 ? 50.127 3.431 90.762 1.00 18.73 583 TYR D CA 1
ATOM 18828 C C . TYR D 1 583 ? 50.229 2.896 92.206 1.00 19.61 583 TYR D C 1
ATOM 18829 O O . TYR D 1 583 ? 51.280 2.997 92.851 1.00 17.48 583 TYR D O 1
ATOM 18838 N N . TYR D 1 584 ? 49.132 2.336 92.709 1.00 19.70 584 TYR D N 1
ATOM 18839 C CA . TYR D 1 584 ? 49.107 1.757 94.053 1.00 20.24 584 TYR D CA 1
ATOM 18840 C C . TYR D 1 584 ? 50.084 0.574 94.161 1.00 22.71 584 TYR D C 1
ATOM 18841 O O . TYR D 1 584 ? 50.717 0.381 95.190 1.00 22.14 584 TYR D O 1
ATOM 18850 N N . ARG D 1 585 ? 50.191 -0.220 93.098 1.00 19.90 585 ARG D N 1
ATOM 18851 C CA . ARG D 1 585 ? 51.094 -1.365 93.096 1.00 22.68 585 ARG D CA 1
ATOM 18852 C C . ARG D 1 585 ? 52.526 -0.894 93.321 1.00 23.87 585 ARG D C 1
ATOM 18853 O O . ARG D 1 585 ? 53.204 -1.347 94.251 1.00 24.00 585 ARG D O 1
ATOM 18861 N N . ILE D 1 586 ? 52.958 0.060 92.502 1.00 18.82 586 ILE D N 1
ATOM 18862 C CA . ILE D 1 586 ? 54.306 0.607 92.603 1.00 20.15 586 ILE D CA 1
ATOM 18863 C C . ILE D 1 586 ? 54.601 1.224 93.981 1.00 20.35 586 ILE D C 1
ATOM 18864 O O . ILE D 1 586 ? 55.723 1.104 94.475 1.00 20.84 586 ILE D O 1
ATOM 18869 N N . ARG D 1 587 ? 53.598 1.853 94.601 1.00 21.08 587 ARG D N 1
ATOM 18870 C CA . ARG D 1 587 ? 53.761 2.498 95.911 1.00 21.20 587 ARG D CA 1
ATOM 18871 C C . ARG D 1 587 ? 53.589 1.569 97.105 1.00 22.17 587 ARG D C 1
ATOM 18872 O O . ARG D 1 587 ? 53.925 1.939 98.228 1.00 23.31 587 ARG D O 1
ATOM 18880 N N . GLY D 1 588 ? 53.062 0.372 96.868 1.00 22.57 588 GLY D N 1
ATOM 18881 C CA . GLY D 1 588 ? 52.841 -0.556 97.963 1.00 17.45 588 GLY D CA 1
ATOM 18882 C C . GLY D 1 588 ? 51.591 -0.186 98.742 1.00 20.12 588 GLY D C 1
ATOM 18883 O O . GLY D 1 588 ? 51.488 -0.448 99.942 1.00 21.69 588 GLY D O 1
ATOM 18884 N N . TRP D 1 589 ? 50.655 0.475 98.073 1.00 19.52 589 TRP D N 1
ATOM 18885 C CA . TRP D 1 589 ? 49.404 0.862 98.708 1.00 18.48 589 TRP D CA 1
ATOM 18886 C C . TRP D 1 589 ? 48.324 -0.123 98.279 1.00 16.84 589 TRP D C 1
ATOM 18887 O O . TRP D 1 589 ? 48.427 -0.736 97.214 1.00 18.59 589 TRP D O 1
ATOM 18898 N N . ASP D 1 590 ? 47.275 -0.256 99.086 1.00 23.84 590 ASP D N 1
ATOM 18899 C CA . ASP D 1 590 ? 46.178 -1.165 98.743 1.00 23.99 590 ASP D CA 1
ATOM 18900 C C . ASP D 1 590 ? 45.244 -0.555 97.703 1.00 26.17 590 ASP D C 1
ATOM 18901 O O . ASP D 1 590 ? 45.508 0.551 97.205 1.00 26.02 590 ASP D O 1
ATOM 18906 N N . GLU D 1 591 ? 44.141 -1.239 97.403 1.00 22.82 591 GLU D N 1
ATOM 18907 C CA . GLU D 1 591 ? 43.206 -0.739 96.402 1.00 25.05 591 GLU D CA 1
ATOM 18908 C C . GLU D 1 591 ? 42.287 0.403 96.854 1.00 25.97 591 GLU D C 1
ATOM 18909 O O . GLU D 1 591 ? 41.398 0.828 96.117 1.00 27.52 591 GLU D O 1
ATOM 18915 N N . ARG D 1 592 ? 42.477 0.864 98.085 1.00 25.50 592 ARG D N 1
ATOM 18916 C CA . ARG D 1 592 ? 41.730 2.016 98.609 1.00 23.44 592 ARG D CA 1
ATOM 18917 C C . ARG D 1 592 ? 42.700 3.216 98.637 1.00 19.54 592 ARG D C 1
ATOM 18918 O O . ARG D 1 592 ? 42.323 4.309 99.062 1.00 22.27 592 ARG D O 1
ATOM 18926 N N . GLY D 1 593 ? 43.944 2.997 98.198 1.00 18.73 593 GLY D N 1
ATOM 18927 C CA . GLY D 1 593 ? 44.948 4.051 98.221 1.00 21.68 593 GLY D CA 1
ATOM 18928 C C . GLY D 1 593 ? 45.534 4.317 99.608 1.00 22.62 593 GLY D C 1
ATOM 18929 O O . GLY D 1 593 ? 45.963 5.428 99.922 1.00 20.48 593 GLY D O 1
ATOM 18930 N N . ILE D 1 594 ? 45.523 3.285 100.448 1.00 22.99 594 ILE D N 1
ATOM 18931 C CA . ILE D 1 594 ? 46.049 3.355 101.808 1.00 20.57 594 ILE D CA 1
ATOM 18932 C C . ILE D 1 594 ? 47.327 2.494 101.860 1.00 22.11 594 ILE D C 1
ATOM 18933 O O . ILE D 1 594 ? 47.355 1.363 101.369 1.00 19.49 594 ILE D O 1
ATOM 18938 N N . PRO D 1 595 ? 48.411 3.030 102.442 1.00 23.18 595 PRO D N 1
ATOM 18939 C CA . PRO D 1 595 ? 49.662 2.267 102.524 1.00 21.69 595 PRO D CA 1
ATOM 18940 C C . PRO D 1 595 ? 49.467 0.947 103.284 1.00 22.93 595 PRO D C 1
ATOM 18941 O O . PRO D 1 595 ? 48.694 0.892 104.253 1.00 21.22 595 PRO D O 1
ATOM 18945 N N . LYS D 1 596 ? 50.115 -0.113 102.799 1.00 21.52 596 LYS D N 1
ATOM 18946 C CA . LYS D 1 596 ? 50.062 -1.430 103.439 1.00 22.74 596 LYS D CA 1
ATOM 18947 C C . LYS D 1 596 ? 51.026 -1.491 104.620 1.00 24.33 596 LYS D C 1
ATOM 18948 O O . LYS D 1 596 ? 52.018 -0.752 104.657 1.00 23.71 596 LYS D O 1
ATOM 18954 N N . LYS D 1 597 ? 50.744 -2.368 105.581 1.00 28.65 597 LYS D N 1
ATOM 18955 C CA . LYS D 1 597 ? 51.621 -2.537 106.747 1.00 25.77 597 LYS D CA 1
ATOM 18956 C C . LYS D 1 597 ? 53.080 -2.777 106.358 1.00 24.12 597 LYS D C 1
ATOM 18957 O O . LYS D 1 597 ? 53.976 -2.119 106.887 1.00 28.75 597 LYS D O 1
ATOM 18963 N N . GLU D 1 598 ? 53.323 -3.688 105.411 1.00 25.27 598 GLU D N 1
ATOM 18964 C CA . GLU D 1 598 ? 54.695 -3.979 104.986 1.00 25.87 598 GLU D CA 1
ATOM 18965 C C . GLU D 1 598 ? 55.390 -2.795 104.356 1.00 28.40 598 GLU D C 1
ATOM 18966 O O . GLU D 1 598 ? 56.607 -2.634 104.482 1.00 27.00 598 GLU D O 1
ATOM 18972 N N . THR D 1 599 ? 54.607 -1.967 103.675 1.00 23.93 599 THR D N 1
ATOM 18973 C CA . THR D 1 599 ? 55.123 -0.773 103.024 1.00 24.52 599 THR D CA 1
ATOM 18974 C C . THR D 1 599 ? 55.524 0.236 104.096 1.00 23.69 599 THR D C 1
ATOM 18975 O O . THR D 1 599 ? 56.607 0.825 104.037 1.00 24.91 599 THR D O 1
ATOM 18979 N N . LEU D 1 600 ? 54.686 0.374 105.118 1.00 22.91 600 LEU D N 1
ATOM 18980 C CA . LEU D 1 600 ? 54.990 1.290 106.214 1.00 22.49 600 LEU D CA 1
ATOM 18981 C C . LEU D 1 600 ? 56.227 0.815 106.980 1.00 23.32 600 LEU D C 1
ATOM 18982 O O . LEU D 1 600 ? 57.016 1.631 107.443 1.00 21.12 600 LEU D O 1
ATOM 18987 N N . LYS D 1 601 ? 56.421 -0.501 107.071 1.00 21.95 601 LYS D N 1
ATOM 18988 C CA . LYS D 1 601 ? 57.600 -1.036 107.745 1.00 23.69 601 LYS D CA 1
ATOM 18989 C C . LYS D 1 601 ? 58.859 -0.824 106.896 1.00 21.51 601 LYS D C 1
ATOM 18990 O O . LYS D 1 601 ? 59.895 -0.411 107.418 1.00 27.23 601 LYS D O 1
ATOM 18996 N N . GLU D 1 602 ? 58.774 -1.074 105.589 1.00 21.40 602 GLU D N 1
ATOM 18997 C CA . GLU D 1 602 ? 59.935 -0.893 104.712 1.00 23.12 602 GLU D CA 1
ATOM 18998 C C . GLU D 1 602 ? 60.369 0.559 104.651 1.00 21.77 602 GLU D C 1
ATOM 18999 O O . GLU D 1 602 ? 61.512 0.850 104.321 1.00 25.13 602 GLU D O 1
ATOM 19005 N N . LEU D 1 603 ? 59.442 1.466 104.940 1.00 22.96 603 LEU D N 1
ATOM 19006 C CA . LEU D 1 603 ? 59.721 2.905 104.902 1.00 26.79 603 LEU D CA 1
ATOM 19007 C C . LEU D 1 603 ? 60.034 3.538 106.263 1.00 30.55 603 LEU D C 1
ATOM 19008 O O . LEU D 1 603 ? 60.168 4.763 106.359 1.00 25.75 603 LEU D O 1
ATOM 19013 N N . ASP D 1 604 ? 60.152 2.712 107.303 1.00 25.07 604 ASP D N 1
ATOM 19014 C CA . ASP D 1 604 ? 60.449 3.179 108.658 1.00 27.04 604 ASP D CA 1
ATOM 19015 C C . ASP D 1 604 ? 59.355 4.077 109.198 1.00 26.59 604 ASP D C 1
ATOM 19016 O O . ASP D 1 604 ? 59.632 5.108 109.812 1.00 27.36 604 ASP D O 1
ATOM 19021 N N . LEU D 1 605 ? 58.111 3.654 108.991 1.00 25.11 605 LEU D N 1
ATOM 19022 C CA . LEU D 1 605 ? 56.934 4.387 109.449 1.00 25.89 605 LEU D CA 1
ATOM 19023 C C . LEU D 1 605 ? 56.056 3.433 110.250 1.00 26.73 605 LEU D C 1
ATOM 19024 O O . LEU D 1 605 ? 54.837 3.463 110.168 1.00 23.37 605 LEU D O 1
ATOM 19029 N N . ASP D 1 606 ? 56.700 2.592 111.047 1.00 25.10 606 ASP D N 1
ATOM 19030 C CA . ASP D 1 606 ? 55.986 1.621 111.873 1.00 25.94 606 ASP D CA 1
ATOM 19031 C C . ASP D 1 606 ? 55.032 2.355 112.802 1.00 26.35 606 ASP D C 1
ATOM 19032 O O . ASP D 1 606 ? 53.886 1.921 112.994 1.00 25.40 606 ASP D O 1
ATOM 19037 N N . PHE D 1 607 ? 55.486 3.490 113.340 1.00 24.77 607 PHE D N 1
ATOM 19038 C CA . PHE D 1 607 ? 54.662 4.286 114.249 1.00 21.48 607 PHE D CA 1
ATOM 19039 C C . PHE D 1 607 ? 53.294 4.655 113.665 1.00 24.53 607 PHE D C 1
ATOM 19040 O O . PHE D 1 607 ? 52.376 4.997 114.409 1.00 26.66 607 PHE D O 1
ATOM 19048 N N . VAL D 1 608 ? 53.179 4.606 112.334 1.00 26.47 608 VAL D N 1
ATOM 19049 C CA . VAL D 1 608 ? 51.938 4.929 111.620 1.00 23.42 608 VAL D CA 1
ATOM 19050 C C . VAL D 1 608 ? 50.887 3.820 111.730 1.00 23.37 608 VAL D C 1
ATOM 19051 O O . VAL D 1 608 ? 49.696 4.100 111.813 1.00 26.20 608 VAL D O 1
ATOM 19055 N N . ILE D 1 609 ? 51.331 2.566 111.723 1.00 23.43 609 ILE D N 1
ATOM 19056 C CA . ILE D 1 609 ? 50.423 1.419 111.784 1.00 25.79 609 ILE D CA 1
ATOM 19057 C C . ILE D 1 609 ? 49.381 1.446 112.916 1.00 24.59 609 ILE D C 1
ATOM 19058 O O . ILE D 1 609 ? 48.193 1.395 112.633 1.00 26.76 609 ILE D O 1
ATOM 19063 N N . PRO D 1 610 ? 49.798 1.547 114.200 1.00 24.70 610 PRO D N 1
ATOM 19064 C CA . PRO D 1 610 ? 48.777 1.574 115.261 1.00 23.50 610 PRO D CA 1
ATOM 19065 C C . PRO D 1 610 ? 47.745 2.681 115.108 1.00 25.39 610 PRO D C 1
ATOM 19066 O O . PRO D 1 610 ? 46.558 2.477 115.361 1.00 22.44 610 PRO D O 1
ATOM 19070 N N . GLU D 1 611 ? 48.178 3.830 114.614 1.00 26.17 611 GLU D N 1
ATOM 19071 C CA . GLU D 1 611 ? 47.266 4.951 114.412 1.00 29.83 611 GLU D CA 1
ATOM 19072 C C . GLU D 1 611 ? 46.254 4.769 113.282 1.00 25.78 611 GLU D C 1
ATOM 19073 O O . GLU D 1 611 ? 45.107 5.192 113.401 1.00 30.58 611 GLU D O 1
ATOM 19079 N N . LEU D 1 612 ? 46.668 4.172 112.172 1.00 25.34 612 LEU D N 1
ATOM 19080 C CA . LEU D 1 612 ? 45.717 3.932 111.092 1.00 28.47 612 LEU D CA 1
ATOM 19081 C C . LEU D 1 612 ? 44.761 2.796 111.469 1.00 27.79 612 LEU D C 1
ATOM 19082 O O . LEU D 1 612 ? 43.592 2.807 111.092 1.00 30.10 612 LEU D O 1
ATOM 19087 N N . GLU D 1 613 ? 45.252 1.844 112.260 1.00 30.94 613 GLU D N 1
ATOM 19088 C CA . GLU D 1 613 ? 44.434 0.720 112.686 1.00 34.23 613 GLU D CA 1
ATOM 19089 C C . GLU D 1 613 ? 43.290 1.097 113.616 1.00 34.91 613 GLU D C 1
ATOM 19090 O O . GLU D 1 613 ? 42.307 0.366 113.705 1.00 39.67 613 GLU D O 1
ATOM 19096 N N . LYS D 1 614 ? 43.400 2.253 114.271 1.00 29.57 614 LYS D N 1
ATOM 19097 C CA . LYS D 1 614 ? 42.337 2.743 115.156 1.00 34.55 614 LYS D CA 1
ATOM 19098 C C . LYS D 1 614 ? 41.207 3.341 114.312 1.00 35.52 614 LYS D C 1
ATOM 19099 O O . LYS D 1 614 ? 40.121 3.634 114.820 1.00 39.09 614 LYS D O 1
ATOM 19105 N N . VAL D 1 615 ? 41.456 3.499 113.017 1.00 30.39 615 VAL D N 1
ATOM 19106 C CA . VAL D 1 615 ? 40.488 4.143 112.146 1.00 30.74 615 VAL D CA 1
ATOM 19107 C C . VAL D 1 615 ? 39.974 3.302 110.967 1.00 26.56 615 VAL D C 1
ATOM 19108 O O . VAL D 1 615 ? 38.854 3.501 110.473 1.00 27.72 615 VAL D O 1
ATOM 19112 N N . THR D 1 616 ? 40.780 2.336 110.546 1.00 28.86 616 THR D N 1
ATOM 19113 C CA . THR D 1 616 ? 40.406 1.461 109.440 1.00 33.52 616 THR D CA 1
ATOM 19114 C C . THR D 1 616 ? 41.232 0.173 109.561 1.00 31.64 616 THR D C 1
ATOM 19115 O O . THR D 1 616 ? 42.012 0.016 110.502 1.00 27.98 616 THR D O 1
ATOM 19119 N N . ASN D 1 617 ? 41.010 -0.778 108.662 1.00 34.90 617 ASN D N 1
ATOM 19120 C CA . ASN D 1 617 ? 41.776 -2.026 108.678 1.00 39.43 617 ASN D CA 1
ATOM 19121 C C . ASN D 1 617 ? 42.866 -1.871 107.633 1.00 33.79 617 ASN D C 1
ATOM 19122 O O . ASN D 1 617 ? 42.622 -1.293 106.574 1.00 38.96 617 ASN D O 1
ATOM 19127 N N . LEU D 1 618 ? 44.062 -2.364 107.935 1.00 30.40 618 LEU D N 1
ATOM 19128 C CA . LEU D 1 618 ? 45.183 -2.251 107.007 1.00 35.24 618 LEU D CA 1
ATOM 19129 C C . LEU D 1 618 ? 45.480 -3.457 106.119 1.00 34.05 618 LEU D C 1
ATOM 19130 O O . LEU D 1 618 ? 45.401 -4.597 106.561 1.00 38.93 618 LEU D O 1
ATOM 19135 N N . GLU D 1 619 ? 45.785 -3.147 104.859 1.00 39.12 619 GLU D N 1
ATOM 19136 C CA . GLU D 1 619 ? 46.162 -4.069 103.772 1.00 42.64 619 GLU D CA 1
ATOM 19137 C C . GLU D 1 619 ? 45.095 -4.648 102.791 1.00 44.02 619 GLU D C 1
ATOM 19138 O O . GLU D 1 619 ? 45.437 -4.938 101.616 1.00 40.36 619 GLU D O 1
#

B-factor: mean 22.81, std 9.75, range [7.62, 76.95]

Sequence (2444 aa):
MYGWWGRILRVNLTTGEVKVQEYPEEVAKKFIGGRGLAAWILWNEARGVEPLSPENKLIFAAGPFNGLPTPSGGKLVVAAKSPLTGGYGDGNLGTMASVHLRRAGYDALVVEGKAKKPVYIYIEDDNVSILSAEGLWGKTTFETERELKEIHGKNVGVLTIGPAGENLVKYAVVISQEGRAAGRPGMGAVMGSKKLKAVVIRGTKEIPVADKEELKKLSQEAYNEILNSPGYPFWKRQGTMAAVEWCNTNYALPTRNFSDGYFEFARSIDGYTMEGMKVQQRGCPYCNMPCGNVVLDAEGQESELDYENVALLGSNLGIGKLNEVSVLNRIADEMGMDTISLGVSIAHVMEAVERGILKEGPTFGDFKGAKQLALDIAYRKGELGNLAAEGVKAMAEKLGTHDFAMHVKGLEVSGYNCYIYPAMALAYGTSAIGAHHKEAWVIAWEIGTAPIEYKISYDPIKAQKVVELQRLRGGLFEMLTACRLPWVEVGLSLDYYPKLLKAITGVTYTWDDLYKAADRVYSLIRAYWVREFNGKWDRKMDYPPKRWFTEGLKSGPHKGEHLDEKKYDELLSEYYRIRGWDERGIPKKETLKELDLDFVIPELEKVTNLEMYGWWGRILRVNLTTGEVKVQEYPEEVAKKFIGGRGLAAWILWNEARGVEPLSPENKLIFAAGPFNGLPTPSGGKLVVAAKSPLTGGYGDGNLGTMASVHLRRAGYDALVVEGKAKKPVYIYIEDDNVSILSAEGLWGKTTFETERELKEIHGKNVGVLTIGPAGENLVKYAVVISQEGRAAGRPGMGAVMGSKKLKAVVIRGTKEIPVADKEELKKLSQEAYNEILNSPGYPFWKRQGTMAAVEWCNTNYALPTRNFSDGYFEFARSIDGYTMEGMKVQQRGCPYCNMPCGNVVLDAEGQESELDYENVALLGSNLGIGKLNEVSVLNRIADEMGMDTISLGVSIAHVMEAVERGILKEGPTFGDFKGAKQLALDIAYRKGELGNLAAEGVKAMAEKLGTHDFAMHVKGLEVSGYNCYIYPAMALAYGTSAIGAHHKEAWVIAWEIGTAPIEYKISYDPIKAQKVVELQRLRGGLFEMLTACRLPWVEVGLSLDYYPKLLKAITGVTYTWDDLYKAADRVYSLIRAYWVREFNGKWDRKMDYPPKRWFTEGLKSGPHKGEHLDEKKYDELLSEYYRIRGWDERGIPKKETLKELDLDFVIPELEKVTNLEMYGWWGRILRVNLTTGEVKVQEYPEEVAKKFIGGRGLAAWILWNEARGVEPLSPENKLIFAAGPFNGLPTPSGGKLVVAAKSPLTGGYGDGNLGTMASVHLRRAGYDALVVEGKAKKPVYIYIEDDNVSILSAEGLWGKTTFETERELKEIHGKNVGVLTIGPAGENLVKYAVVISQEGRAAGRPGMGAVMGSKKLKAVVIRGTKEIPVADKEELKKLSQEAYNEILNSPGYPFWKRQGTMAAVEWCNTNYALPTRNFSDGYFEFARSIDGYTMEGMKVQQRGCPYCNMPCGNVVLDAEGQESELDYENVALLGSNLGIGKLNEVSVLNRIADEMGMDTISLGVSIAHVMEAVERGILKEGPTFGDFKGAKQLALDIAYRKGELGNLAAEGVKAMAEKLGTHDFAMHVKGLEVSGYNCYIYPAMALAYGTSAIGAHHKEAWVIAWEIGTAPIEYKISYDPIKAQKVVELQRLRGGLFEMLTACRLPWVEVGLSLDYYPKLLKAITGVTYTWDDLYKAADRVYSLIRAYWVREFNGKWDRKMDYPPKRWFTEGLKSGPHKGEHLDEKKYDELLSEYYRIRGWDERGIPKKETLKELDLDFVIPELEKVTNLEMYGWWGRILRVNLTTGEVKVQEYPEEVAKKFIGGRGLAAWILWNEARGVEPLSPENKLIFAAGPFNGLPTPSGGKLVVAAKSPLTGGYGDGNLGTMASVHLRRAGYDALVVEGKAKKPVYIYIEDDNVSILSAEGLWGKTTFETERELKEIHGKNVGVLTIGPAGENLVKYAVVISQEGRAAGRPGMGAVMGSKKLKAVVIRGTKEIPVADKEELKKLSQEAYNEILNSPGYPFWKRQGTMAAVEWCNTNYALPTRNFSDGYFEFARSIDGYTMEGMKVQQRGCPYCNMPCGNVVLDAEGQESELDYENVALLGSNLGIGKLNEVSVLNRIADEMGMDTISLGVSIAHVMEAVERGILKEGPTFGDFKGAKQLALDIAYRKGELGNLAAEGVKAMAEKLGTHDFAMHVKGLEVSGYNCYIYPAMALAYGTSAIGAHHKEAWVIAWEIGTAPIEYKISYDPIKAQKVVELQRLRGGLFEMLTACRLPWVEVGLSLDYYPKLLKAITGVTYTWDDLYKAADRVYSLIRAYWVREFNGKWDRKMDYPPKRWFTEGLKSGPHKGEHLDEKKYDELLSEYYRIRGWDERGIPKKETLKELDLDFVIPELEKVTNLE

InterPro domains:
  IPR001203 Aldehyde ferredoxin oxidoreductase, C-terminal [PF01314] (226-613)
  IPR013983 Aldehyde ferredoxin oxidoreductase, N-terminal [PF02730] (14-212)
  IPR013983 Aldehyde ferredoxin oxidoreductase, N-terminal [SM00790] (12-213)
  IPR013984 Aldehyde ferredoxin oxidoreductase, domain 2 [G3DSA:1.10.569.10] (247-425)
  IPR013985 Aldehyde ferredoxin oxidoreductase, domain 3 [G3DSA:1.10.599.10] (245-613)
  IPR036021 Aldehyde ferredoxin oxidoreductase-like, C-terminal [SSF48310] (219-625)
  IPR036503 Aldehyde ferredoxin oxidoreductase, N-terminal domain superfamily [G3DSA:3.60.9.10] (9-217)
  IPR036503 Aldehyde ferredoxin oxidoreductase, N-terminal domain superfamily [SSF56228] (9-217)
  IPR051919 Tungsten-dependent aldehyde ferredoxin oxidoreductase [PTHR30038] (9-614)

Nearest PDB structures (foldseek):
  1b4n-assembly1_D  TM=1.001E+00  e=0.000E+00  Pyrococcus furiosus
  1aor-assembly1_B  TM=9.437E-01  e=3.408E-52  Pyrococcus furiosus
  8c0z-assembly1_A  TM=9.324E-01  e=6.187E-43  Aromatoleum aromaticum
  6x6u-assembly1_C  TM=8.578E-01  e=1.623E-39  Pyrococcus furiosus COM1
  4z3w-assembly1_C  TM=8.468E-01  e=7.929E-38  Geobacter metallireducens GS-15

Foldseek 3Di:
DFLALQWEWEAEQAVQDTDIDRHDPVQCLLQQKFLSVVLVCCLVQVFQHQLLALSKKWKWAAGSLWLDLAAQRQKIKIWIQFNQQLATWIWMWFWVQRNQCVLLRHRMYIYGGAHPAAWEWEGANVDIGTGHCNVVPQFWLVVSVVVVCVPVNDQKIKKFAHLLLLVLLQQFWIATPLQITMIRSRSSVSCNSRSHGMYIGGHRHDGGWQAPPLLVVLRVVLQVLLVPFPLLVVCLQQPQLLVLVVQQVVFWQQALLNQTSHAPQSVQQGRVVLSVFFDDFDAGPSHPRTRQTWGQAPVRHIAGDHNQLCSLQDRNQQARHNSLSRLLRSLCSRLRGDSNQLSSLLSLVQVCCVVVLDVDAHHRRPSVRSSVLSVCLSNVPDPSSVLSSSTQVSNCVVSVNLQSRFWFSSRHATGTNPLQPLLQQLLQLLPLNIHDCQQPVCVCVQPVHDSSVDDRDLPLVSLVNSLVSNLVRVFVCSSNPRDPCSCVRRNRDPVSRQSSVCRGRVDHADVVNSSLSSLLSSQSSLLRRCLSVLNPFFSSSSGGRPNQCVFHHCDDPGHTGGDHPVSSLVSSVSNCVVSCHDNRRHHACVSCVVSVNNVSVVSSVSRHPHD/DFLALQWEWEAEQAVQDTDIDGHDVVQCLLQQKFLSNVLVCCLPQVFQDQLLALSKKWKWAAGSLFLDLAAQRQKIKIWIQFNQQRATWIWMWFWCQRNQCVLLRHRMYIYGGAHPAAWEWEAENPDIGTGHCNVPPQFFPVVSVVVVCVPVNPQKIKKFWHLLLLVLLQQFWIATPQFITMIRSRSSVSCNSRSHGMYIGGHHHDGGWQAVVLLVVLRVVLQVLLVPFPLLVVCLQQPQLLVLVVQQVVFWQQALLLQTSHAPQSVQQGRVVLSVFFDDFDAGPSHPRTRQTWGQAPVRHIATDHNQLCSLLDRNLQARHNNLSRLLRSLCSRLRGDSFQLSSLLSLVQVCCVVCLDVDAHHRRPSVRSSVLSVCLSNVPDPSSVLSSSTQVSNCVVSVNLQSRFWFSSRHATGTNPFQPLLQQLLQLQPLNIHDCQQPVCRCVQVVHDSSPDDRDLPLVSLVNSLVSNLVRVFVCSSNPRDPCSCVRRNRDPVSRQSSVCRRRVDRADVVNSSLSSLLSSQSSLLRRCLSVLNPFFSSSSGGGPNQCPAHHCDDPGHGGGDPPVSSLVSSVSNCVVSCADRRRHHACVSCVVSVNNVSVVSSVVRDNHD/DFLALQWEWEAEQAVRDTDIDGHDPVQCLLQQKFLSVQLVCCLPQVFQDQLLAQSKKWKWAAGSLFLDLAAQRQKIKIWIQFNQQRATWIWMWFWCQRNQCVLLRHRMYIYGGAHPAAWAWEGANVDIGTGHCRVPPQFFLVVNVVVVCVPVNDQKIKKFWALLLLVLLQQFWIATPLAITMIRRRSSVSCNSRSHGMYIGGHRHDGGWQAPVLLVVLRVVLQVLLVPFPLLVVCLQQPQLLVLVVQQVVFWQQALLNQTSHAPQSVQQGRVVLSVFFDDFDAGPSYPRTRQTWGQAPVRDIAGDHNQLCSLLDRNQQARHNSLSRLLRSLCSRLRGDSNQLSSLLSLQQVCCVVVLDVDAHHRRPSVRSSVLSVCLSNVPDDSNVLSSSTQVSNCVVSVPLQSRFWFSSRHATGTNPLQPLLQQLLQLLPLNIHDCQQPVCVCVQPVHDSSVHDRDLPLVSLVNSLVSNLVRVRVCSSNPRDPCSCVRRNRDPVSRQSSVCRRGVDGADVVNSSLSSLLSSQSSLLRRCLSVLNPFFSCSSGGRPNQDVFHHCDDPRHGGGDHDVSSLVSSVSNCVVSCADRRRHHACVSCVVSVNNVSVVSSVSRDDHD/DFLALQWEWEAEQAVFDTDIDRHDPVQCQLQQKFLSVVLVCCLVQVFQDQLLALSKKWKWAAGSLALDLAAQRQKIKIWIQFNQQNATWIWMWFWVQRNQCVLLRHRMYIYGGAHPAAWEWEGANVDIGIGHCNVVAQFFLVVSVVVVCVPVNDQKIKKFAHLLLLVLLRQFWIATDQAITMIRSRSSVSCNSRSYGMYIGGHHHDGGWQAPVLLVVLRVVLQVLLVPFPLLVVCLQQPQLLVLVVQQVVFWQQALLLQTSHAPQSVQQGRVVLSVFFDDFDAGPSYPRTRQTWGQAPVRHTATDHNQLCSLLDRNLQARHNSLSRLLRSLCSRLRGDSFQLSNLLSLVQVCCVVCLDVDAHHRRDSVRSSVLSVCLSNVPDDSSVLSSSTQVSNCVVSVPQQSRFWFSSRHATGTNPLQPLLQQLLQLLPLNIHDCQQPVCRCVQVVHDSSPDDRDLPLVSLVNSLVSNLVRVFVCSSNPRDCCSCVRRNRDPVSRQSSVCRRRVDHADVVNSSLSSLLSSQSSLLRRCLSVLNPFFSSSSGGGNNQDPFHHCDDPCHGGGDDPVSSLVSSVSNCVVSCHDRRRHHACVSCVVSVNNVSVVSSVSRHNGD